Protein 7UK4 (pdb70)

Foldseek 3Di:
DLAAPDDWFWKFFQFKAWQFAPRQTGLVSVVVCLQVVAARKDADDPPAQPQQCVDPVSVVLVVPFQRIAREGDCLQWAQCVQLVHDQVLLLLAHSLLRQLQVQVQRGLLRQLAALQVQAQAAEEEEEEDADQVSLVQLPQPVPPRDPSNVLRRDQQNSFVSNCVSSNHDAHTGYDPLWQCRQQVSVQVQSVCQGVPRGFKYKTKYWFHCRHCPVSSVQRVVPQAADNNAFQQFQAQPFGHFHEHGIMMITMMGGLVVCLVVVTDGLWIWQWKFKDFQPDDPDQQDEHLVVLLVRVSVGSSSSSHQLCQAAEEAEQRRRRLPVNQSRLVSLLVGNVPPHDLVRAHEYAYCCSRGIRHRRRRQRVSVSQVSNCQNVQKDGAHDNHPDGHPSHPCSNSRYDYGHHIDGGPRRVVWHKYKYWIARSSGMIMMIIITHDDQVSNDDPVVLVVLLVVVVVVVVVVCVVPNDQDKAKAKFDGQFLLLSLVQLLQLLVVCVDPQNQVADPLQNRLSRLSYHQYFWMKIFTDRHSVSSSVASNCSNDVHDDPRMDTDGGFADDFAEEEQEEPPQDFQQFPQLVLNVPPQLVVQLVVLQVLLCVVPVDGLSSRNSDRQNGLDVVRDVQSQQSSLSVFQSLLQSLVRVQVVQWFAGQEYEYDQSRVLVNCCSQPFFPSSLSSLLSNQLSVLLSVLLVVDDDFRAKWKKKWQQAPVRVVVVCVVVVFKAWAERQARRMTMIMGGCVSVVVVCVVRVVVPIDMDTDPDRSRWQHDSCVVVLVVQLVSSPPTDTDFTQHWYQYQQVQRDIDHGRDGRDPDSVSSSSSRHHHGYRLSNLLVVVVVRHQAYEYRGSADDSLVSSQNSCVVNPHNPGHRQYQHHPPDNNVVSNVVRLSNCSNNPGTGSSSVVNDDDDSGDPPVSSHRDGDDSDRDIDRRHDDGHD/DLAAPDDWFWKFFQFKAWQFAPRQTGLVSVVVCLQVVAARKDADDPPAQPQQCVDPVSVVLVVPFQRIAREGDCLQWAQCVQLVHDQVLLLLAHSLLRQLQVQVQRGLLRQLAALQVQAQAAEEEEEEDADQVSLVQLPQPVPPRDPSNVLRRDQQNSFVSNCVSSNHDAHTGYDPLWQCRQQVSVQVQSVCQGVPRGFKYKTKYWFHCRHCPVSSVQRVVPQAADNNAFQQFQAQPFGHFHEHGIMMITMMGGLVVCLVVVTDGLWIWQWKFKDFQPDDPDQQDEHLVVLLVRVSVGSSSSSHQLCQAAEEAEQRRRRLPVNQSRLVSLLVGNVPPHDLVRAHEYAYCCSRGIRHRRRRQRVSVSQVSNCQNVQKDGAHDNHPDGHPSHPCSNSRYDYGHHIDGGPRRVVWHKYKYWIARSSGMIMMIIITHDDQVSNDDPVVLVVLLVVVVVVVVVVCVVPNDQDKAKAKFDGQFLLLSLVQLLQLLVVCVDPQNQVADPLQNRLSRLSYHQYFWMKIFTDRHSVSSSVASNCSNDVHDDPRMDTDGGFADDFAEEEQEEPPQDFQQFPQLVLNVPPQLVVQLVVLQVLLCVVPVDGLSSRNSDRQNGLDVVRDVQSQQSSLSVFQSLLQSLVRVQVVQWFAGQEYEYDQSRVLVNCCSQPFFPSSLSSLLSNQLSVLLSVLLVVDDDFRAKWKKKWQQAPVRVVVVCVVVVFKAWAERQARRMTMIMGGCVSVVVVCVVRVVVPIDMDTDPDRSRWQHDSCPVVLVVQLVSSPPTDTDFTQHWYQYQQVQRDIDHGRDGRDPDSVSSSSSRHHHGYRLSNLLVVVVVRHQAYEYRGSADDSLVSSQNSCVVNPHNPGHRQYQHHPPDNNVVSNVVRLSNCSNNPGTGSSSVVNDDDDSGDPPVSSHRDGDDSDRDIDRRHDDGHD

Secondary structure (DSSP, 8-state):
--S-SS----EEEEEEEEEBTTTB-SHHHHHHHHHHT----BPPPTTSSTTTTTSHHHHHHHHHS---BB--S-TTEE-TTTTT--HHHHHTS-HHHHHHHHHHHHHHHHTT--HHHHTTS-EEEEEE----HHHHHHTTSTTT--THHHHHH-HHHHHHHHHHHHT--S-EEEEE-GGGHHHHHHHHHHHHHHTSS-SEEEEEEEE---SSHHHHHHHHH-SSB-TTS---TTBTT---B-BB-EEEEEEEEEHHHHHHHT----EEEEEEEEEE--S-SSTTS--HHHHHHHHHHHHHHHT--GGG--EEE------TTHHHHHHHHHHHHTSTT--TTSPEEEE-THHHH-B-GGGHHHHHHHHHHHHHHHT-BPPP-S--SB-TT--HHHHTEEE--S-B----TTSS-EEEEEEE-TTSEEEEEEEE---GGGG---HHHHHHHHHHHHHHHHHHHHSPPPPPEEEEEEESSHHHHHHHHHHHHHHHHSHHHHTS-HHHHHHHHHTS---SEEEEEEESSHHHHHHHHHHHHTT---TTEEEESS--SS--EEEE--TT---TTTTHHHHHH-HHHHHHHHHHHHHHHHHHSS-HHHHHH-SS--SSTTT-SSHHHHHHHHHHHHHHHHHHHHHHTT---SEEEE-TTTHHHHHHHHTSS-HHHHHHHHHHHHHHHHHHHHH--TTS--EEEEES--HHHHHHHTTS-TT-EEEEEEETTEEEEEE-HHHHHHHHHHHHTTT---EEE------SSGGGTTTHHHHHHHTTT------SSEEE-TTTTT-EE-TT------HHHHHHHHHS-B-HHHHHHHHHHTT--EEEE-SSS--HHHHHHHHHHHTT-SS-EEE----TTS-HHHHHHHHHHHHHHTT-S--GGGGS--S--STT---SS--PPPPP---EE-------/--S-SS----EEEEEEEEEBTTTB-SHHHHHHHHHHT----BPPPTTSSTTTTTSHHHHHHHHHS---BB--S-TTEE-TTTTT--HHHHHTS-HHHHHHHHHHHHHHHHTT--HHHHTTS-EEEEEE----HHHHHHTTSTTT--THHHHHH-HHHHHHHHHHHHT-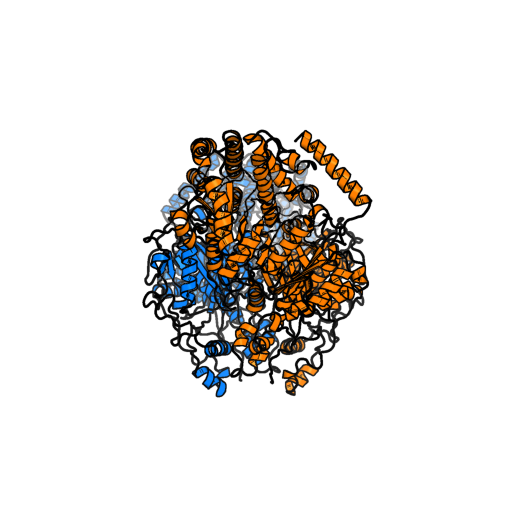-S-EEEEE-GGGHHHHHHHHHHHHHHTSS-SEEEEEEEE---SSHHHHHHHHH-SSB-TTS---TTBTT---B-BB-EEEEEEEEEHHHHHHHT----EEEEEEEEEE--S-SSTTS--HHHHHHHHHHHHHHHT--GGG--EEE------TTHHHHHHHHHHHHTSTT--TTSPEEEE-THHHH-B-GGGHHHHHHHHHHHHHHHT-BPPP-S--SB-TT--HHHHTEEE--S-B----TTSS-EEEEEEE-TTSEEEEEEEE---GGGG---HHHHHHHHHHHHHHHHHHHHSPPPPPEEEEEEESSHHHHHHHHHHHHHHHHSHHHHTS-HHHHHHHHHTS---SEEEEEEESSHHHHHHHHHHHHTT---TTEEEESS--SS--EEEE--TT---TTTTHHHHHH-HHHHHHHHHHHHHHHHHHSS-HHHHHH-SS--SSTTT-SSHHHHHHHHHHHHHHHHHHHHHHTT---SEEEE-TTTHHHHHHHHTSS-HHHHHHHHHHHHHHHHHHHHH--TTS--EEEEES--HHHHHHHTTS-TT-EEEEEEETTEEEEEE-HHHHHHHHHHHHTTT---EEE------SSGGGTTTHHHHHHHTTT------SSEEE-TTTTT-EE-TT------HHHHHHHHHS-B-HHHHHHHHHHTT--EEEE-SSS--HHHHHHHHHHHTT-SS-EEE----TTS-HHHHHHHHHHHHHHTT-S--GGGGS--S--STT---SS--PPPPP---EE-------

B-factor: mean 45.01, std 26.98, range [0.29, 121.16]

InterPro domains:
  IPR001031 Thioesterase [PF00975] (1579-1676)
  IPR001227 Acyl transferase domain superfamily [G3DSA:3.40.366.10] (643-1062)
  IPR009081 Phosphopantetheine binding ACP domain [PF00550] (33-98)
  IPR009081 Phosphopantetheine binding ACP domain [PF00550] (1267-1314)
  IPR009081 Phosphopantetheine binding ACP domain [PS50075] (26-103)
  IPR009081 Phosphopantetheine binding ACP domain [PS50075] (1262-1339)
  IPR014030 Beta-ketoacyl synthase-like, N-terminal domain [PF00109] (122-371)
  IPR014031 Beta-ketoacyl synthase, C-terminal domain [PF02801] (379-496)
  IPR014043 Acyl transferase domain [PF00698] (728-1059)
  IPR014043 Acyl transferase domain [SM00827] (730-1041)
  IPR016035 Acyl transferase/acyl hydrolase/lysophospholipase [SSF52151] (728-1020)
  IPR016036 Malonyl-CoA ACP transacylase, ACP-binding [SSF55048] (867-923)
  IPR016039 Thiolase-like [G3DSA:3.40.47.10] (118-590)
  IPR016039 Thiolase-like [SSF53901] (119-545)
  IPR020806 Polyketide synthase-like, phosphopantetheine-binding domain [SM00823] (32-103)
  IPR020806 Polyketide synthase-like, phosphopantetheine-binding domain [SM00823] (1265-1320)
  IPR020841 Polyketide synthase, beta-ketoacyl synthase domain [PS52004] (121-546)
  IPR020841 Polyketide synthase, beta-ketoacyl synthase domain [SM00825] (124-549)
  IPR029058 Alpha/Beta hydrolase fold [G3DSA:3.40.50.1820] (1565-1827)
  IPR029058 Alpha/Beta hydrolase fold [SSF53474] (1567-1827)

Nearest PDB structures (foldseek):
  8cuy-assembly1_B  TM=1.000E+00  e=0.000E+00  Mycolicibacterium smegmatis MC2 155
  8cv1-assembly1_A  TM=9.997E-01  e=0.000E+00  Mycolicibacterium smegmatis MC2 155
  8cuz-assembly1_A  TM=9.982E-01  e=0.000E+00  Mycolicibacterium smegmatis MC2 155
  9f48-assembly1_A  TM=9.768E-01  e=0.000E+00  Mycobacterium tuberculosis H37Rv
  9f48-assembly1_B  TM=9.765E-01  e=0.000E+00  Mycobacterium tuberculosis H37Rv

Radius of gyration: 45.16 Å; Cα contacts (8 Å, |Δi|>4): 4251; chains: 2; bounding box: 158×82×85 Å

Organism: Mycolicibacterium smegmatis (strain ATCC 700084 / mc(2)155) (NCBI:txid246196)

Sequence (1856 aa):
DWSRTRDVEDIAIVGVATRFPGDLNTPDEMWEALLEGKDCVTDLPEDRWTEFLDEPRIAERVKKARTRGGYLTDIKGFDSEFFALSKMEADNIDPQQRMALELTWEALEHARIPASSLRGESVGVYIGSSTNDYSFLAMSDPSIAHPYAITGTASSIIANRVSYFYDFRGPSVAVDTACSSSLVATHQGVQALRAGEADVAIVGGVNALVTPLVTVGFDEVGGVLAPDGRIKSFSSDADGYARSEGGGMLVLKRISDARRDGDQILAVIAGSAVNHDGRSNGLLAPNPDAQAEVLRKAYKDAGINPRDVDYIEAHGTGTILGDPIEADALGRIVGKGRPADKPALLGAVKSNLGHLESAAGAASLAKMTLALANDKLPPSINYAGPNPYIDFEKERLKVNDTVSDWPRYSGKAIAGVSGFGFGGANAHVVMREVLAGDLVETEAAQRLLEQAREELEAKEAEEPTKQLVPLAVSAFLTSRKRQAAAELADWIDSPEGRASSLESIGRSLSRRNHGRSRAVVLAHDHDEAIKGLRALAEGKQHPSVLSADGPVTNGPVWVLAGFGAQHRKMGKSLYLRNEVFAEWINKVDALIQDERGYSILELILDDNVDYTDATCEYPIEVVQLVIFAIQIALGELLRHHGAKPAAVVGQSLGEAAASYFAGGLSLADATRTICSRSHLMGEGEAMLFGEYIRLMALVEYSADEIKTVFSDYPDLEVCVYAAPTQTVIGGPPDQVDAIIARAESEGKFARKFQTKGASHTQQMDPLLGELAAELQGIEPKPLTTGYFSTVHEGTFIRPGSAPIHDVDYWKKGLRHSVYFTQGIRNAVDNGHTTFLELAPNPVALMQVGLTTASAGLHDAQLIATLARKQDEVESMISAMAQLYVHGHDLDFRTLFPRRSKGLAGALDFANIPPTRFKRKEHWLPAHFDWSRTRDVEDIAIVGVATRFPGDLNTPDEMWEALLEGKDCVTDLPEDRWTEFLDEPRIAERVKKARTRGGYLTDIKGFDSEFFALSKMEADNIDPQQRMALELTWEALEHARIPASSLRGESVGVYIGSSTNDYSFLAMSDPSIAHPYAITGTASSIIANRVSYFYDFRGPSVAVDTACSSSLVATHQGVQALRAGEADVAIVGGVNALVTPLVTVGFDEVGGVLAPDGRIKSFSSDADGYARSEGGGMLVLKRISDARRDGDQILAVIAGSAVNHDGRSNGLLAPNPDAQAEVLRKAYKDAGINPRDVDYIEAHGTGTILGDPIEADALGRIVGKGRPADKPALLGAVKSNLGHLESAAGAASLAKMTLALANDKLPPSINYAGPNPYIDFEKERLKVNDTVSDWPRYSGKAIAGVSGFGFGGANAHVVMREVLAGDLVETEAAQRLLEQAREELEAKEAEEPTKQLVPLAVSAFLTSRKRQAAAELADWIDSPEGRASSLESIGRSLSRRNHGRSRAVVLAHDHDEAIKGLRALAEGKQHPSVLSADGPVTNGPVWVLAGFGAQHRKMGKSLYLRNEVFAEWINKVDALIQDERGYSILELILDDNVDYTDATCEYPIEVVQLVIFAIQIALGELLRHHGAKPAAVVGQSLGEAAASYFAGGLSLADATRTICSRSHLMGEGEAMLFGEYIRLMALVEYSADEIKTVFSDYPDLEVCVYAAPTQTVIGGPPDQVDAIIARAESEGKFARKFQTKGASHTQQMDPLLGELAAELQGIEPKPLTTGYFSTVHEGTFIRPGSAPIHDVDYWKKGLRHSVYFTQGIRNAVDNGHTTFLELAPNPVALMQVGLTTASAGLHDAQLIATLARKQDEVESMISAMAQLYVHGHDLDFRTLFPRRSKGLAGALDFANIPPTRFKRKEHWLPAHF

Structure (mmCIF, N/CA/C/O backbone):
data_7UK4
#
_entry.id   7UK4
#
_cell.length_a   1.00
_cell.length_b   1.00
_cell.length_c   1.00
_cell.angle_alpha   90.00
_cell.angle_beta   90.00
_cell.angle_gamma   90.00
#
_symmetry.space_group_name_H-M   'P 1'
#
loop_
_entity.id
_entity.type
_entity.pdbx_description
1 polymer 'Polyketide synthase PKS13'
2 non-polymer 'UNKNOWN LIGAND'
3 water water
#
loop_
_atom_site.group_PDB
_atom_site.id
_atom_site.type_symbol
_atom_site.label_atom_id
_atom_site.label_alt_id
_atom_site.label_comp_id
_atom_site.label_asym_id
_atom_site.label_entity_id
_atom_site.label_seq_id
_atom_site.pdbx_PDB_ins_code
_atom_site.Cartn_x
_atom_site.Cartn_y
_atom_site.Cartn_z
_atom_site.occupancy
_atom_site.B_iso_or_equiv
_atom_site.auth_seq_id
_atom_site.auth_comp_id
_atom_site.auth_asym_id
_atom_site.auth_atom_id
_atom_site.pdbx_PDB_model_num
ATOM 1 N N . ASP A 1 114 ? 168.640 178.203 134.756 1.00 40.24 89 ASP A N 1
ATOM 2 C CA . ASP A 1 114 ? 169.350 178.742 135.909 1.00 41.25 89 ASP A CA 1
ATOM 3 C C . ASP A 1 114 ? 168.739 178.239 137.215 1.00 37.14 89 ASP A C 1
ATOM 4 O O . ASP A 1 114 ? 169.354 177.459 137.935 1.00 44.46 89 ASP A O 1
ATOM 9 N N . TRP A 1 115 ? 167.523 178.689 137.517 1.00 33.84 90 TRP A N 1
ATOM 10 C CA . TRP A 1 115 ? 166.813 178.268 138.718 1.00 30.37 90 TRP A CA 1
ATOM 11 C C . TRP A 1 115 ? 165.610 177.387 138.406 1.00 32.17 90 TRP A C 1
ATOM 12 O O . TRP A 1 115 ? 164.748 177.209 139.263 1.00 39.85 90 TRP A O 1
ATOM 23 N N . SER A 1 116 ? 165.529 176.835 137.204 1.00 38.81 91 SER A N 1
ATOM 24 C CA . SER A 1 116 ? 164.416 175.965 136.860 1.00 35.07 91 SER A CA 1
ATOM 25 C C . SER A 1 116 ? 164.593 174.591 137.490 1.00 35.27 91 SER A C 1
ATOM 26 O O . SER A 1 116 ? 165.708 174.155 137.775 1.00 42.55 91 SER A O 1
ATOM 29 N N . ARG A 1 117 ? 163.471 173.912 137.712 1.00 35.11 92 ARG A N 1
ATOM 30 C CA . ARG A 1 117 ? 163.507 172.584 138.307 1.00 33.29 92 ARG A CA 1
ATOM 31 C C . ARG A 1 117 ? 164.240 171.607 137.401 1.00 40.41 92 ARG A C 1
ATOM 32 O O . ARG A 1 117 ? 164.027 171.579 136.188 1.00 44.47 92 ARG A O 1
ATOM 40 N N . THR A 1 118 ? 165.110 170.801 138.000 1.00 44.96 93 THR A N 1
ATOM 41 C CA . THR A 1 118 ? 165.752 169.719 137.271 1.00 47.08 93 THR A CA 1
ATOM 42 C C . THR A 1 118 ? 164.923 168.445 137.284 1.00 49.17 93 THR A C 1
ATOM 43 O O . THR A 1 118 ? 164.971 167.674 136.321 1.00 52.40 93 THR A O 1
ATOM 47 N N . ARG A 1 119 ? 164.165 168.209 138.348 1.00 49.94 94 ARG A N 1
ATOM 48 C CA . ARG A 1 119 ? 163.268 167.069 138.445 1.00 51.75 94 ARG A CA 1
ATOM 49 C C . ARG A 1 119 ? 161.857 167.490 138.059 1.00 50.37 94 ARG A C 1
ATOM 50 O O . ARG A 1 119 ? 161.486 168.658 138.184 1.00 52.99 94 ARG A O 1
ATOM 58 N N . ASP A 1 120 ? 161.073 166.528 137.589 1.00 51.30 95 ASP A N 1
ATOM 59 C CA . ASP A 1 120 ? 159.691 166.770 137.179 1.00 51.13 95 ASP A CA 1
ATOM 60 C C . ASP A 1 120 ? 158.768 166.374 138.327 1.00 49.59 95 ASP A C 1
ATOM 61 O O . ASP A 1 120 ? 158.514 165.190 138.552 1.00 51.24 95 ASP A O 1
ATOM 66 N N . VAL A 1 121 ? 158.268 167.370 139.058 1.00 43.00 96 VAL A N 1
ATOM 67 C CA . VAL A 1 121 ? 157.406 167.150 140.212 1.00 39.42 96 VAL A CA 1
ATOM 68 C C . VAL A 1 121 ? 156.239 168.124 140.149 1.00 37.08 96 VAL A C 1
ATOM 69 O O . VAL A 1 121 ? 156.241 169.087 139.385 1.00 41.62 96 VAL A O 1
ATOM 73 N N . GLU A 1 122 ? 155.238 167.864 140.976 1.00 34.06 97 GLU A N 1
ATOM 74 C CA . GLU A 1 122 ? 154.051 168.697 141.057 1.00 26.65 97 GLU A CA 1
ATOM 75 C C . GLU A 1 122 ? 154.160 169.688 142.208 1.00 26.56 97 GLU A C 1
ATOM 76 O O . GLU A 1 122 ? 154.821 169.429 143.213 1.00 30.87 97 GLU A O 1
ATOM 82 N N . ASP A 1 123 ? 153.502 170.830 142.048 1.00 21.79 98 ASP A N 1
ATOM 83 C CA . ASP A 1 123 ? 153.284 171.721 143.173 1.00 24.61 98 ASP A CA 1
ATOM 84 C C . ASP A 1 123 ? 152.293 171.091 144.152 1.00 19.85 98 ASP A C 1
ATOM 85 O O . ASP A 1 123 ? 151.472 170.250 143.786 1.00 24.39 98 ASP A O 1
ATOM 90 N N . ILE A 1 124 ? 152.374 171.510 145.409 1.00 14.72 99 ILE A N 1
ATOM 91 C CA . ILE A 1 124 ? 151.533 170.977 146.475 1.00 18.30 99 ILE A CA 1
ATOM 92 C C . ILE A 1 124 ? 150.593 172.070 146.960 1.00 12.75 99 ILE A C 1
ATOM 93 O O . ILE A 1 124 ? 151.029 173.187 147.252 1.00 25.26 99 ILE A O 1
ATOM 98 N N . ALA A 1 125 ? 149.309 171.745 147.048 1.00 19.48 100 ALA A N 1
ATOM 99 C CA . ALA A 1 125 ? 148.298 172.679 147.523 1.00 17.45 100 ALA A CA 1
ATOM 100 C C . ALA A 1 125 ? 148.044 172.497 149.015 1.00 13.41 100 ALA A C 1
ATOM 101 O O . ALA A 1 125 ? 147.991 171.374 149.516 1.00 21.14 100 ALA A O 1
ATOM 103 N N . ILE A 1 126 ? 147.883 173.610 149.717 1.00 14.40 101 ILE A N 1
ATOM 104 C CA . ILE A 1 126 ? 147.433 173.617 151.103 1.00 17.92 101 ILE A CA 1
ATOM 105 C C . ILE A 1 126 ? 145.933 173.871 151.087 1.00 8.57 101 ILE A C 1
ATOM 106 O O . ILE A 1 126 ? 145.481 174.920 150.621 1.00 15.44 101 ILE A O 1
ATOM 111 N N . VAL A 1 127 ? 145.155 172.916 151.581 1.00 12.82 102 VAL A N 1
ATOM 112 C CA . VAL A 1 127 ? 143.704 173.008 151.506 1.00 16.30 102 VAL A CA 1
ATOM 113 C C . VAL A 1 127 ? 143.036 173.243 152.855 1.00 10.47 102 VAL A C 1
ATOM 114 O O . VAL A 1 127 ? 141.862 173.634 152.876 1.00 29.78 102 VAL A O 1
ATOM 118 N N . GLY A 1 128 ? 143.728 173.037 153.968 1.00 13.37 103 GLY A N 1
ATOM 119 C CA . GLY A 1 128 ? 143.136 173.266 155.272 1.00 16.72 103 GLY A CA 1
ATOM 120 C C . GLY A 1 128 ? 144.186 173.554 156.318 1.00 15.35 103 GLY A C 1
ATOM 121 O O . GLY A 1 128 ? 145.326 173.094 156.217 1.00 29.07 103 GLY A O 1
ATOM 122 N N . VAL A 1 129 ? 143.794 174.320 157.336 1.00 14.67 104 VAL A N 1
ATOM 123 C CA . VAL A 1 129 ? 144.669 174.731 158.432 1.00 15.14 104 VAL A CA 1
ATOM 124 C C . VAL A 1 129 ? 143.905 174.617 159.746 1.00 13.86 104 VAL A C 1
ATOM 125 O O . VAL A 1 129 ? 142.722 174.956 159.814 1.00 26.52 104 VAL A O 1
ATOM 129 N N . ALA A 1 130 ? 144.584 174.151 160.792 1.00 12.16 105 ALA A N 1
ATOM 130 C CA . ALA A 1 130 ? 144.066 174.173 162.154 1.00 7.48 105 ALA A CA 1
ATOM 131 C C . ALA A 1 130 ? 145.143 174.684 163.101 1.00 10.56 105 ALA A C 1
ATOM 132 O O . ALA A 1 130 ? 146.332 174.464 162.880 1.00 20.96 105 ALA A O 1
ATOM 134 N N . THR A 1 131 ? 144.719 175.391 164.148 1.00 17.77 106 THR A N 1
ATOM 135 C CA . THR A 1 131 ? 145.634 176.066 165.058 1.00 12.41 106 THR A CA 1
ATOM 136 C C . THR A 1 131 ? 145.174 175.910 166.501 1.00 14.62 106 THR A C 1
ATOM 137 O O . THR A 1 131 ? 143.980 175.912 166.797 1.00 25.01 106 THR A O 1
ATOM 141 N N . ARG A 1 132 ? 146.148 175.802 167.402 1.00 21.39 107 ARG A N 1
ATOM 142 C CA . ARG A 1 132 ? 145.925 175.871 168.849 1.00 12.44 107 ARG A CA 1
ATOM 143 C C . ARG A 1 132 ? 147.134 176.608 169.422 1.00 14.92 107 ARG A C 1
ATOM 144 O O . ARG A 1 132 ? 148.152 175.998 169.734 1.00 22.51 107 ARG A O 1
ATOM 152 N N . PHE A 1 133 ? 147.022 177.917 169.544 1.00 18.24 108 PHE A N 1
ATOM 153 C CA . PHE A 1 133 ? 148.158 178.762 169.868 1.00 16.87 108 PHE A CA 1
ATOM 154 C C . PHE A 1 133 ? 147.849 179.641 171.067 1.00 21.05 108 PHE A C 1
ATOM 155 O O . PHE A 1 133 ? 146.682 179.887 171.384 1.00 25.99 108 PHE A O 1
ATOM 163 N N . PRO A 1 134 ? 148.880 180.118 171.766 1.00 22.14 109 PRO A N 1
ATOM 164 C CA . PRO A 1 134 ? 148.662 181.023 172.900 1.00 24.67 109 PRO A CA 1
ATOM 165 C C . PRO A 1 134 ? 147.891 182.269 172.496 1.00 18.76 109 PRO A C 1
ATOM 166 O O . PRO A 1 134 ? 147.878 182.683 171.338 1.00 25.73 109 PRO A O 1
ATOM 170 N N . GLY A 1 135 ? 147.259 182.883 173.485 1.00 22.88 110 GLY A N 1
ATOM 171 C CA . GLY A 1 135 ? 146.331 183.954 173.207 1.00 25.56 110 GLY A CA 1
ATOM 172 C C . GLY A 1 135 ? 144.976 183.477 172.753 1.00 27.76 110 GLY A C 1
ATOM 173 O O . GLY A 1 135 ? 144.232 184.250 172.147 1.00 32.41 110 GLY A O 1
ATOM 174 N N . ASP A 1 136 ? 144.655 182.204 172.991 1.00 26.33 111 ASP A N 1
ATOM 175 C CA . ASP A 1 136 ? 143.348 181.628 172.675 1.00 30.70 111 ASP A CA 1
ATOM 176 C C . ASP A 1 136 ? 143.055 181.664 171.179 1.00 19.73 111 ASP A C 1
ATOM 177 O O . ASP A 1 136 ? 141.939 181.949 170.754 1.00 32.91 111 ASP A O 1
ATOM 182 N N . LEU A 1 137 ? 144.067 181.382 170.372 1.00 27.54 112 LEU A N 1
ATOM 183 C CA . LEU A 1 137 ? 143.909 181.348 168.923 1.00 25.87 112 LEU A CA 1
ATOM 184 C C . LEU A 1 137 ? 143.586 179.911 168.530 1.00 15.73 112 LEU A C 1
ATOM 185 O O . LEU A 1 137 ? 144.477 179.072 168.403 1.00 28.56 112 LEU A O 1
ATOM 190 N N . ASN A 1 138 ? 142.299 179.625 168.355 1.00 20.27 113 ASN A N 1
ATOM 191 C CA . ASN A 1 138 ? 141.829 178.266 168.153 1.00 24.53 113 ASN A CA 1
ATOM 192 C C . ASN A 1 138 ? 141.269 178.013 166.762 1.00 15.33 113 ASN A C 1
ATOM 193 O O . ASN A 1 138 ? 140.958 176.866 166.445 1.00 31.80 113 ASN A O 1
ATOM 198 N N . THR A 1 139 ? 141.139 179.033 165.931 1.00 17.04 114 THR A N 1
ATOM 199 C CA . THR A 1 139 ? 140.733 178.896 164.542 1.00 25.80 114 THR A CA 1
ATOM 200 C C . THR A 1 139 ? 141.639 179.758 163.680 1.00 19.07 114 THR A C 1
ATOM 201 O O . THR A 1 139 ? 142.232 180.724 164.167 1.00 24.54 114 THR A O 1
ATOM 205 N N . PRO A 1 140 ? 141.764 179.436 162.389 1.00 27.76 115 PRO A N 1
ATOM 206 C CA . PRO A 1 140 ? 142.556 180.299 161.496 1.00 20.97 115 PRO A CA 1
ATOM 207 C C . PRO A 1 140 ? 142.081 181.742 161.459 1.00 16.23 115 PRO A C 1
ATOM 208 O O . PRO A 1 140 ? 142.910 182.651 161.373 1.00 28.51 115 PRO A O 1
ATOM 212 N N . ASP A 1 141 ? 140.772 181.982 161.532 1.00 21.79 116 ASP A N 1
ATOM 213 C CA . ASP A 1 141 ? 140.266 183.353 161.518 1.00 30.66 116 ASP A CA 1
ATOM 214 C C . ASP A 1 141 ? 140.665 184.121 162.777 1.00 24.03 116 ASP A C 1
ATOM 215 O O . ASP A 1 141 ? 141.044 185.296 162.698 1.00 30.09 116 ASP A O 1
ATOM 220 N N . GLU A 1 142 ? 140.587 183.478 163.943 1.00 21.35 117 GLU A N 1
ATOM 221 C CA . GLU A 1 142 ? 141.028 184.122 165.177 1.00 25.01 117 GLU A CA 1
ATOM 222 C C . GLU A 1 142 ? 142.508 184.479 165.109 1.00 23.19 117 GLU A C 1
ATOM 223 O O . GLU A 1 142 ? 142.905 185.593 165.469 1.00 30.30 117 GLU A O 1
ATOM 229 N N . MET A 1 143 ? 143.332 183.548 164.625 1.00 24.71 118 MET A N 1
ATOM 230 C CA . MET A 1 143 ? 144.758 183.812 164.478 1.00 30.34 118 MET A CA 1
ATOM 231 C C . MET A 1 143 ? 145.002 184.969 163.523 1.00 19.22 118 MET A C 1
ATOM 232 O O . MET A 1 143 ? 145.860 185.818 163.778 1.00 22.71 118 MET A O 1
ATOM 237 N N . TRP A 1 144 ? 144.261 185.012 162.415 1.00 15.31 119 TRP A N 1
ATOM 238 C CA . TRP A 1 144 ? 144.454 186.076 161.441 1.00 21.19 119 TRP A CA 1
ATOM 239 C C . TRP A 1 144 ? 144.117 187.436 162.034 1.00 20.20 119 TRP A C 1
ATOM 240 O O . TRP A 1 144 ? 144.855 188.406 161.829 1.00 28.90 119 TRP A O 1
ATOM 251 N N . GLU A 1 145 ? 143.014 187.524 162.782 1.00 24.02 120 GLU A N 1
ATOM 252 C CA . GLU A 1 145 ? 142.670 188.786 163.432 1.00 21.85 120 GLU A CA 1
ATOM 253 C C . GLU A 1 145 ? 143.741 189.204 164.430 1.00 24.87 120 GLU A C 1
ATOM 254 O O . GLU A 1 145 ? 144.131 190.379 164.479 1.00 25.59 120 GLU A O 1
ATOM 260 N N . ALA A 1 146 ? 144.240 188.255 165.227 1.00 14.73 121 ALA A N 1
ATOM 261 C CA . ALA A 1 146 ? 145.293 188.582 166.182 1.00 21.65 121 ALA A CA 1
ATOM 262 C C . ALA A 1 146 ? 146.543 189.090 165.473 1.00 21.17 121 ALA A C 1
ATOM 263 O O . ALA A 1 146 ? 147.154 190.069 165.907 1.00 23.85 121 ALA A O 1
ATOM 265 N N . LEU A 1 147 ? 146.927 188.445 164.371 1.00 16.01 122 LEU A N 1
ATOM 266 C CA . LEU A 1 147 ? 148.110 188.870 163.631 1.00 19.17 122 LEU A CA 1
ATOM 267 C C . LEU A 1 147 ? 147.927 190.260 163.045 1.00 18.07 122 LEU A C 1
ATOM 268 O O . LEU A 1 147 ? 148.852 191.073 163.073 1.00 26.69 122 LEU A O 1
ATOM 273 N N . LEU A 1 148 ? 146.746 190.554 162.506 1.00 21.90 123 LEU A N 1
ATOM 274 C CA . LEU A 1 148 ? 146.515 191.894 161.980 1.00 27.67 123 LEU A CA 1
ATOM 275 C C . LEU A 1 148 ? 146.567 192.940 163.084 1.00 19.01 123 LEU A C 1
ATOM 276 O O . LEU A 1 148 ? 147.008 194.064 162.843 1.00 33.99 123 LEU A O 1
ATOM 281 N N . GLU A 1 149 ? 146.140 192.594 164.297 1.00 25.13 124 GLU A N 1
ATOM 282 C CA . GLU A 1 149 ? 146.191 193.545 165.403 1.00 27.21 124 GLU A CA 1
ATOM 283 C C . GLU A 1 149 ? 147.552 193.613 166.093 1.00 28.16 124 GLU A C 1
ATOM 284 O O . GLU A 1 149 ? 147.743 194.473 166.955 1.00 33.15 124 GLU A O 1
ATOM 290 N N . GLY A 1 150 ? 148.498 192.754 165.737 1.00 25.26 125 GLY A N 1
ATOM 291 C CA . GLY A 1 150 ? 149.778 192.730 166.423 1.00 27.72 125 GLY A CA 1
ATOM 292 C C . GLY A 1 150 ? 149.690 192.283 167.866 1.00 26.28 125 GLY A C 1
ATOM 293 O O . GLY A 1 150 ? 150.312 192.896 168.736 1.00 32.11 125 GLY A O 1
ATOM 294 N N . LYS A 1 151 ? 148.935 191.225 168.138 1.00 28.83 126 LYS A N 1
ATOM 295 C CA . LYS A 1 151 ? 148.677 190.797 169.505 1.00 26.87 126 LYS A CA 1
ATOM 296 C C . LYS A 1 151 ? 149.898 190.116 170.118 1.00 27.28 126 LYS A C 1
ATOM 297 O O . LYS A 1 151 ? 150.521 189.253 169.497 1.00 25.76 126 LYS A O 1
ATOM 303 N N . ASP A 1 152 ? 150.223 190.493 171.349 1.00 25.67 127 ASP A N 1
ATOM 304 C CA . ASP A 1 152 ? 151.274 189.847 172.126 1.00 23.68 127 ASP A CA 1
ATOM 305 C C . ASP A 1 152 ? 150.639 188.786 173.021 1.00 29.33 127 ASP A C 1
ATOM 306 O O . ASP A 1 152 ? 149.846 189.111 173.908 1.00 32.41 127 ASP A O 1
ATOM 311 N N . CYS A 1 153 ? 150.992 187.524 172.799 1.00 27.03 128 CYS A N 1
ATOM 312 C CA . CYS A 1 153 ? 150.331 186.408 173.462 1.00 24.26 128 CYS A CA 1
ATOM 313 C C . CYS A 1 153 ? 151.135 185.812 174.615 1.00 27.87 128 CYS A C 1
ATOM 314 O O . CYS A 1 153 ? 150.712 184.808 175.189 1.00 38.22 128 CYS A O 1
ATOM 317 N N . VAL A 1 154 ? 152.265 186.399 174.979 1.00 27.31 129 VAL A N 1
ATOM 318 C CA . VAL A 1 154 ? 153.049 185.894 176.101 1.00 22.16 129 VAL A CA 1
ATOM 319 C C . VAL A 1 154 ? 152.471 186.447 177.397 1.00 21.90 129 VAL A C 1
ATOM 320 O O . VAL A 1 154 ? 152.153 187.635 177.490 1.00 33.09 129 VAL A O 1
ATOM 324 N N . THR A 1 155 ? 152.317 185.578 178.396 1.00 23.26 130 THR A N 1
ATOM 325 C CA . THR A 1 155 ? 151.731 185.939 179.681 1.00 25.77 130 THR A CA 1
ATOM 326 C C . THR A 1 155 ? 152.564 185.344 180.810 1.00 29.42 130 THR A C 1
ATOM 327 O O . THR A 1 155 ? 153.546 184.636 180.580 1.00 32.85 130 THR A O 1
ATOM 331 N N . ASP A 1 156 ? 152.151 185.633 182.042 1.00 32.54 131 ASP A N 1
ATOM 332 C CA . ASP A 1 156 ? 152.719 184.996 183.221 1.00 33.42 131 ASP A CA 1
ATOM 333 C C . ASP A 1 156 ? 152.287 183.536 183.311 1.00 28.99 131 ASP A C 1
ATOM 334 O O . ASP A 1 156 ? 151.286 183.117 182.729 1.00 35.55 131 ASP A O 1
ATOM 339 N N . LEU A 1 157 ? 153.054 182.765 184.064 1.00 30.34 132 LEU A N 1
ATOM 340 C CA . LEU A 1 157 ? 152.691 181.383 184.329 1.00 31.29 132 LEU A CA 1
ATOM 341 C C . LEU A 1 157 ? 151.332 181.335 185.022 1.00 29.70 132 LEU A C 1
ATOM 342 O O . LEU A 1 157 ? 151.139 182.006 186.043 1.00 35.45 132 LEU A O 1
ATOM 347 N N . PRO A 1 158 ? 150.366 180.590 184.491 1.00 35.82 133 PRO A N 1
ATOM 348 C CA . PRO A 1 158 ? 149.042 180.543 185.119 1.00 32.25 133 PRO A CA 1
ATOM 349 C C . PRO A 1 158 ? 149.109 179.924 186.506 1.00 37.81 133 PRO A C 1
ATOM 350 O O . PRO A 1 158 ? 149.974 179.100 186.806 1.00 39.42 133 PRO A O 1
ATOM 354 N N . GLU A 1 159 ? 148.174 180.340 187.360 1.00 47.04 134 GLU A N 1
ATOM 355 C CA . GLU A 1 159 ? 148.205 179.928 188.760 1.00 44.01 134 GLU A CA 1
ATOM 356 C C . GLU A 1 159 ? 148.050 178.421 188.909 1.00 43.26 134 GLU A C 1
ATOM 357 O O . GLU A 1 159 ? 148.697 177.808 189.765 1.00 45.29 134 GLU A O 1
ATOM 363 N N . ASP A 1 160 ? 147.211 177.802 188.083 1.00 40.87 135 ASP A N 1
ATOM 364 C CA . ASP A 1 160 ? 146.895 176.389 188.222 1.00 39.18 135 ASP A CA 1
ATOM 365 C C . ASP A 1 160 ? 147.801 175.483 187.393 1.00 40.23 135 ASP A C 1
ATOM 366 O O . ASP A 1 160 ? 147.416 174.350 187.096 1.00 44.67 135 ASP A O 1
ATOM 371 N N . ARG A 1 161 ? 148.985 175.945 187.017 1.00 37.06 136 ARG A N 1
ATOM 372 C CA . ARG A 1 161 ? 149.922 175.143 186.247 1.00 31.97 136 ARG A CA 1
ATOM 373 C C . ARG A 1 161 ? 151.148 174.817 187.092 1.00 33.29 136 ARG A C 1
ATOM 374 O O . ARG A 1 161 ? 151.575 175.616 187.926 1.00 34.67 136 ARG A O 1
ATOM 382 N N . TRP A 1 162 ? 151.697 173.620 186.881 1.00 33.28 137 TRP A N 1
ATOM 383 C CA . TRP A 1 162 ? 152.893 173.130 187.560 1.00 32.75 137 TRP A CA 1
ATOM 384 C C . TRP A 1 162 ? 152.694 172.930 189.059 1.00 38.69 137 TRP A C 1
ATOM 385 O O . TRP A 1 162 ? 153.671 172.871 189.807 1.00 41.78 137 TRP A O 1
ATOM 396 N N . THR A 1 163 ? 151.451 172.809 189.521 1.00 39.30 138 THR A N 1
ATOM 397 C CA . THR A 1 163 ? 151.191 172.721 190.953 1.00 42.37 138 THR A CA 1
ATOM 398 C C . THR A 1 163 ? 151.721 171.434 191.574 1.00 45.01 138 THR A C 1
ATOM 399 O O . THR A 1 163 ? 151.949 171.398 192.785 1.00 48.27 138 THR A O 1
ATOM 403 N N . GLU A 1 164 ? 151.943 170.388 190.780 1.00 45.11 139 GLU A N 1
ATOM 404 C CA . GLU A 1 164 ? 152.515 169.153 191.295 1.00 44.40 139 GLU A CA 1
ATOM 405 C C . GLU A 1 164 ? 153.945 169.323 191.788 1.00 48.11 139 GLU A C 1
ATOM 406 O O . GLU A 1 164 ? 154.454 168.428 192.467 1.00 48.17 139 GLU A O 1
ATOM 412 N N . PHE A 1 165 ? 154.604 170.431 191.453 1.00 48.88 140 PHE A N 1
ATOM 413 C CA . PHE A 1 165 ? 155.978 170.672 191.853 1.00 46.48 140 PHE A CA 1
ATOM 414 C C . PHE A 1 165 ? 156.131 171.791 192.867 1.00 49.24 140 PHE A C 1
ATOM 415 O O . PHE A 1 165 ? 157.160 171.848 193.545 1.00 54.52 140 PHE A O 1
ATOM 423 N N . LEU A 1 166 ? 155.147 172.668 192.993 1.00 52.74 141 LEU A N 1
ATOM 424 C CA . LEU A 1 166 ? 155.287 173.877 193.787 1.00 53.13 141 LEU A CA 1
ATOM 425 C C . LEU A 1 166 ? 154.937 173.671 195.251 1.00 54.06 141 LEU A C 1
ATOM 426 O O . LEU A 1 166 ? 154.958 174.637 196.019 1.00 58.33 141 LEU A O 1
ATOM 431 N N . ASP A 1 167 ? 154.623 172.445 195.658 1.00 61.39 142 ASP A N 1
ATOM 432 C CA . ASP A 1 167 ? 154.430 172.130 197.065 1.00 61.59 142 ASP A CA 1
ATOM 433 C C . ASP A 1 167 ? 155.712 171.675 197.747 1.00 60.59 142 ASP A C 1
ATOM 434 O O . ASP A 1 167 ? 155.716 171.497 198.969 1.00 64.61 142 ASP A O 1
ATOM 439 N N . GLU A 1 168 ? 156.790 171.486 196.992 1.00 57.99 143 GLU A N 1
ATOM 440 C CA . GLU A 1 168 ? 158.093 171.177 197.554 1.00 61.09 143 GLU A CA 1
ATOM 441 C C . GLU A 1 168 ? 158.919 172.453 197.575 1.00 63.33 143 GLU A C 1
ATOM 442 O O . GLU A 1 168 ? 159.187 173.020 196.505 1.00 61.36 143 GLU A O 1
ATOM 448 N N . PRO A 1 169 ? 159.308 172.957 198.750 1.00 63.62 144 PRO A N 1
ATOM 449 C CA . PRO A 1 169 ? 159.925 174.293 198.814 1.00 61.78 144 PRO A CA 1
ATOM 450 C C . PRO A 1 169 ? 161.179 174.460 197.974 1.00 60.45 144 PRO A C 1
ATOM 451 O O . PRO A 1 169 ? 161.399 175.554 197.444 1.00 62.23 144 PRO A O 1
ATOM 455 N N . ARG A 1 170 ? 162.012 173.429 197.838 1.00 59.18 145 ARG A N 1
ATOM 456 C CA . ARG A 1 170 ? 163.225 173.569 197.037 1.00 60.09 145 ARG A CA 1
ATOM 457 C C . ARG A 1 170 ? 162.886 173.857 195.580 1.00 61.73 145 ARG A C 1
ATOM 458 O O . ARG A 1 170 ? 163.373 174.835 194.993 1.00 59.38 145 ARG A O 1
ATOM 466 N N . ILE A 1 171 ? 162.035 173.017 194.987 1.00 57.37 146 ILE A N 1
ATOM 467 C CA . ILE A 1 171 ? 161.596 173.240 193.615 1.00 52.91 146 ILE A CA 1
ATOM 468 C C . ILE A 1 171 ? 160.868 174.568 193.508 1.00 52.62 146 ILE A C 1
ATOM 469 O O . ILE A 1 171 ? 161.033 175.300 192.531 1.00 55.43 146 ILE A O 1
ATOM 474 N N . ALA A 1 172 ? 160.055 174.901 194.509 1.00 53.42 147 ALA A N 1
ATOM 475 C CA . ALA A 1 172 ? 159.272 176.128 194.445 1.00 51.96 147 ALA A CA 1
ATOM 476 C C . ALA A 1 172 ? 160.174 177.352 194.384 1.00 53.22 147 ALA A C 1
ATOM 477 O O . ALA A 1 172 ? 159.945 178.268 193.588 1.00 52.71 147 ALA A O 1
ATOM 479 N N . GLU A 1 173 ? 161.205 177.390 195.228 1.00 53.92 148 GLU A N 1
ATOM 480 C CA . GLU A 1 173 ? 162.125 178.519 195.200 1.00 53.22 148 GLU A CA 1
ATOM 481 C C . GLU A 1 173 ? 162.923 178.540 193.905 1.00 50.35 148 GLU A C 1
ATOM 482 O O . GLU A 1 173 ? 163.195 179.614 193.361 1.00 51.99 148 GLU A O 1
ATOM 488 N N . ARG A 1 174 ? 163.310 177.369 193.393 1.00 45.22 149 ARG A N 1
ATOM 489 C CA . ARG A 1 174 ? 164.037 177.339 192.130 1.00 45.65 149 ARG A CA 1
ATOM 490 C C . ARG A 1 174 ? 163.176 177.874 190.989 1.00 48.65 149 ARG A C 1
ATOM 491 O O . ARG A 1 174 ? 163.664 178.608 190.123 1.00 46.34 149 ARG A O 1
ATOM 499 N N . VAL A 1 175 ? 161.887 177.537 190.991 1.00 42.41 150 VAL A N 1
ATOM 500 C CA . VAL A 1 175 ? 160.976 177.968 189.937 1.00 40.31 150 VAL A CA 1
ATOM 501 C C . VAL A 1 175 ? 160.694 179.461 190.038 1.00 44.06 150 VAL A C 1
ATOM 502 O O . VAL A 1 175 ? 160.635 180.163 189.024 1.00 45.91 150 VAL A O 1
ATOM 506 N N . LYS A 1 176 ? 160.513 179.972 191.257 1.00 45.12 151 LYS A N 1
ATOM 507 C CA . LYS A 1 176 ? 160.287 181.402 191.426 1.00 44.21 151 LYS A CA 1
ATOM 508 C C . LYS A 1 176 ? 161.459 182.220 190.903 1.00 47.79 151 LYS A C 1
ATOM 509 O O . LYS A 1 176 ? 161.262 183.318 190.380 1.00 50.36 151 LYS A O 1
ATOM 515 N N . LYS A 1 177 ? 162.680 181.700 191.019 1.00 45.81 152 LYS A N 1
ATOM 516 C CA . LYS A 1 177 ? 163.839 182.414 190.505 1.00 46.32 152 LYS A CA 1
ATOM 517 C C . LYS A 1 177 ? 163.907 182.398 188.984 1.00 46.08 152 LYS A C 1
ATOM 518 O O . LYS A 1 177 ? 164.535 183.282 188.397 1.00 49.07 152 LYS A O 1
ATOM 524 N N . ALA A 1 178 ? 163.284 181.423 188.334 1.00 40.87 153 ALA A N 1
ATOM 525 C CA . ALA A 1 178 ? 163.341 181.330 186.886 1.00 39.25 153 ALA A CA 1
ATOM 526 C C . ALA A 1 178 ? 162.391 182.333 186.238 1.00 39.61 153 ALA A C 1
ATOM 527 O O . ALA A 1 178 ? 161.498 182.893 186.878 1.00 42.27 153 ALA A O 1
ATOM 529 N N . ARG A 1 179 ? 162.596 182.552 184.943 1.00 37.71 154 ARG A N 1
ATOM 530 C CA . ARG A 1 179 ? 161.816 183.518 184.180 1.00 36.13 154 ARG A CA 1
ATOM 531 C C . ARG A 1 179 ? 160.337 183.141 184.121 1.00 38.63 154 ARG A C 1
ATOM 532 O O . ARG A 1 179 ? 159.486 183.862 184.653 1.00 42.87 154 ARG A O 1
ATOM 540 N N . THR A 1 180 ? 160.030 182.025 183.468 1.00 28.07 155 THR A N 1
ATOM 541 C CA . THR A 1 180 ? 158.749 181.317 183.455 1.00 28.28 155 THR A CA 1
ATOM 542 C C . THR A 1 180 ? 157.614 182.031 182.723 1.00 30.03 155 THR A C 1
ATOM 543 O O . THR A 1 180 ? 156.532 181.454 182.615 1.00 34.63 155 THR A O 1
ATOM 547 N N . ARG A 1 181 ? 157.805 183.247 182.222 1.00 26.01 156 ARG A N 1
ATOM 548 C CA . ARG A 1 181 ? 156.803 183.813 181.329 1.00 25.32 156 ARG A CA 1
ATOM 549 C C . ARG A 1 181 ? 156.840 183.081 179.990 1.00 27.76 156 ARG A C 1
ATOM 550 O O . ARG A 1 181 ? 157.894 182.649 179.527 1.00 37.12 156 ARG A O 1
ATOM 558 N N . GLY A 1 182 ? 155.678 182.931 179.369 1.00 19.60 157 GLY A N 1
ATOM 559 C CA . GLY A 1 182 ? 155.633 182.212 178.112 1.00 19.19 157 GLY A CA 1
ATOM 560 C C . GLY A 1 182 ? 154.264 182.236 177.470 1.00 23.57 157 GLY A C 1
ATOM 561 O O . GLY A 1 182 ? 153.348 182.914 177.930 1.00 26.17 157 GLY A O 1
ATOM 562 N N . GLY A 1 183 ? 154.148 181.491 176.374 1.00 27.58 158 GLY A N 1
ATOM 563 C CA . GLY A 1 183 ? 152.874 181.302 175.714 1.00 14.85 158 GLY A CA 1
ATOM 564 C C . GLY A 1 183 ? 152.185 180.043 176.193 1.00 16.80 158 GLY A C 1
ATOM 565 O O . GLY A 1 183 ? 152.552 178.941 175.787 1.00 31.06 158 GLY A O 1
ATOM 566 N N . TYR A 1 184 ? 151.189 180.189 177.057 1.00 15.05 159 TYR A N 1
ATOM 567 C CA . TYR A 1 184 ? 150.509 179.055 177.658 1.00 23.79 159 TYR A CA 1
ATOM 568 C C . TYR A 1 184 ? 149.099 178.915 177.100 1.00 23.99 159 TYR A C 1
ATOM 569 O O . TYR A 1 184 ? 148.444 179.902 176.768 1.00 22.61 159 TYR A O 1
ATOM 578 N N . LEU A 1 185 ? 148.644 177.673 177.003 1.00 21.55 160 LEU A N 1
ATOM 579 C CA . LEU A 1 185 ? 147.282 177.377 176.597 1.00 23.76 160 LEU A CA 1
ATOM 580 C C . LEU A 1 185 ? 146.317 177.610 177.758 1.00 18.76 160 LEU A C 1
ATOM 581 O O . LEU A 1 185 ? 146.705 177.661 178.922 1.00 27.68 160 LEU A O 1
ATOM 586 N N . THR A 1 186 ? 145.042 177.760 177.420 1.00 28.07 161 THR A N 1
ATOM 587 C CA . THR A 1 186 ? 144.041 178.141 178.411 1.00 30.16 161 THR A CA 1
ATOM 588 C C . THR A 1 186 ? 143.557 176.942 179.218 1.00 32.36 161 THR A C 1
ATOM 589 O O . THR A 1 186 ? 143.499 177.004 180.449 1.00 39.25 161 THR A O 1
ATOM 593 N N . ASP A 1 187 ? 143.204 175.843 178.548 1.00 26.59 162 ASP A N 1
ATOM 594 C CA . ASP A 1 187 ? 142.639 174.657 179.205 1.00 33.23 162 ASP A CA 1
ATOM 595 C C . ASP A 1 187 ? 143.372 173.408 178.707 1.00 33.69 162 ASP A C 1
ATOM 596 O O . ASP A 1 187 ? 142.874 172.683 177.848 1.00 37.86 162 ASP A O 1
ATOM 601 N N . ILE A 1 188 ? 144.534 173.126 179.295 1.00 26.60 163 ILE A N 1
ATOM 602 C CA . ILE A 1 188 ? 145.356 172.015 178.829 1.00 25.54 163 ILE A CA 1
ATOM 603 C C . ILE A 1 188 ? 144.847 170.672 179.335 1.00 23.19 163 ILE A C 1
ATOM 604 O O . ILE A 1 188 ? 145.125 169.640 178.718 1.00 28.21 163 ILE A O 1
ATOM 609 N N . LYS A 1 189 ? 144.087 170.658 180.423 1.00 24.91 164 LYS A N 1
ATOM 610 C CA . LYS A 1 189 ? 143.598 169.418 180.999 1.00 25.17 164 LYS A CA 1
ATOM 611 C C . LYS A 1 189 ? 142.308 168.921 180.360 1.00 19.71 164 LYS A C 1
ATOM 612 O O . LYS A 1 189 ? 141.944 167.765 180.574 1.00 29.11 164 LYS A O 1
ATOM 618 N N . GLY A 1 190 ? 141.631 169.744 179.566 1.00 21.41 165 GLY A N 1
ATOM 619 C CA . GLY A 1 190 ? 140.362 169.341 178.995 1.00 25.95 165 GLY A CA 1
ATOM 620 C C . GLY A 1 190 ? 140.522 168.389 177.826 1.00 30.60 165 GLY A C 1
ATOM 621 O O . GLY A 1 190 ? 141.471 168.466 177.051 1.00 37.11 165 GLY A O 1
ATOM 622 N N . PHE A 1 191 ? 139.559 167.480 177.698 1.00 29.65 166 PHE A N 1
ATOM 623 C CA . PHE A 1 191 ? 139.569 166.497 176.623 1.00 21.16 166 PHE A CA 1
ATOM 624 C C . PHE A 1 191 ? 138.189 165.869 176.506 1.00 22.36 166 PHE A C 1
ATOM 625 O O . PHE A 1 191 ? 137.589 165.497 177.515 1.00 30.83 166 PHE A O 1
ATOM 633 N N . ASP A 1 192 ? 137.699 165.746 175.274 1.00 24.40 167 ASP A N 1
ATOM 634 C CA . ASP A 1 192 ? 136.422 165.091 174.990 1.00 17.46 167 ASP A CA 1
ATOM 635 C C . ASP A 1 192 ? 136.694 163.605 174.770 1.00 21.39 167 ASP A C 1
ATOM 636 O O . ASP A 1 192 ? 136.828 163.118 173.650 1.00 29.34 167 ASP A O 1
ATOM 641 N N . SER A 1 193 ? 136.777 162.872 175.878 1.00 24.12 168 SER A N 1
ATOM 642 C CA . SER A 1 193 ? 137.143 161.463 175.805 1.00 26.19 168 SER A CA 1
ATOM 643 C C . SER A 1 193 ? 136.014 160.604 175.245 1.00 27.45 168 SER A C 1
ATOM 644 O O . SER A 1 193 ? 136.279 159.532 174.697 1.00 29.65 168 SER A O 1
ATOM 647 N N . GLU A 1 194 ? 134.763 161.046 175.370 1.00 24.91 169 GLU A N 1
ATOM 648 C CA . GLU A 1 194 ? 133.667 160.315 174.742 1.00 26.76 169 GLU A CA 1
ATOM 649 C C . GLU A 1 194 ? 133.751 160.394 173.221 1.00 23.05 169 GLU A C 1
ATOM 650 O O . GLU A 1 194 ? 133.569 159.385 172.536 1.00 31.62 169 GLU A O 1
ATOM 656 N N . PHE A 1 195 ? 134.061 161.574 172.682 1.00 22.82 170 PHE A N 1
ATOM 657 C CA . PHE A 1 195 ? 134.168 161.749 171.236 1.00 22.20 170 PHE A CA 1
ATOM 658 C C . PHE A 1 195 ? 135.237 160.839 170.640 1.00 20.46 170 PHE A C 1
ATOM 659 O O . PHE A 1 195 ? 135.033 160.242 169.579 1.00 23.69 170 PHE A O 1
ATOM 667 N N . PHE A 1 196 ? 136.385 160.727 171.297 1.00 19.74 171 PHE A N 1
ATOM 668 C CA . PHE A 1 196 ? 137.498 159.944 170.785 1.00 20.21 171 PHE A CA 1
ATOM 669 C C . PHE A 1 196 ? 137.536 158.527 171.349 1.00 20.12 171 PHE A C 1
ATOM 670 O O . PHE A 1 196 ? 138.537 157.831 171.175 1.00 29.62 171 PHE A O 1
ATOM 678 N N . ALA A 1 197 ? 136.467 158.094 172.022 1.00 28.33 172 ALA A N 1
ATOM 679 C CA . ALA A 1 197 ? 136.251 156.694 172.396 1.00 23.62 172 ALA A CA 1
ATOM 680 C C . ALA A 1 197 ? 137.373 156.159 173.283 1.00 18.93 172 ALA A C 1
ATOM 681 O O . ALA A 1 197 ? 137.993 155.139 172.992 1.00 35.09 172 ALA A O 1
ATOM 683 N N . LEU A 1 198 ? 137.625 156.853 174.381 1.00 25.19 173 LEU A N 1
ATOM 684 C CA . LEU A 1 198 ? 138.641 156.457 175.342 1.00 22.96 173 LEU A CA 1
ATOM 685 C C . LEU A 1 198 ? 138.026 156.389 176.730 1.00 23.77 173 LEU A C 1
ATOM 686 O O . LEU A 1 198 ? 137.214 157.239 177.098 1.00 33.07 173 LEU A O 1
ATOM 691 N N . SER A 1 199 ? 138.407 155.370 177.492 1.00 27.96 174 SER A N 1
ATOM 692 C CA . SER A 1 199 ? 137.924 155.250 178.855 1.00 29.11 174 SER A CA 1
ATOM 693 C C . SER A 1 199 ? 138.561 156.323 179.740 1.00 30.13 174 SER A C 1
ATOM 694 O O . SER A 1 199 ? 139.535 156.979 179.371 1.00 36.28 174 SER A O 1
ATOM 697 N N . LYS A 1 200 ? 137.989 156.490 180.929 1.00 30.12 175 LYS A N 1
ATOM 698 C CA . LYS A 1 200 ? 138.463 157.510 181.859 1.00 30.86 175 LYS A CA 1
ATOM 699 C C . LYS A 1 200 ? 139.927 157.295 182.227 1.00 34.51 175 LYS A C 1
ATOM 700 O O . LYS A 1 200 ? 140.734 158.230 182.181 1.00 36.02 175 LYS A O 1
ATOM 706 N N . MET A 1 201 ? 140.295 156.061 182.568 1.00 32.77 176 MET A N 1
ATOM 707 C CA . MET A 1 201 ? 141.665 155.792 182.985 1.00 34.72 176 MET A CA 1
ATOM 708 C C . MET A 1 201 ? 142.648 155.970 181.834 1.00 36.34 176 MET A C 1
ATOM 709 O O . MET A 1 201 ? 143.741 156.511 182.029 1.00 37.82 176 MET A O 1
ATOM 714 N N . GLU A 1 202 ? 142.290 155.512 180.635 1.00 30.80 177 GLU A N 1
ATOM 715 C CA . GLU A 1 202 ? 143.169 155.718 179.491 1.00 29.73 177 GLU A CA 1
ATOM 716 C C . GLU A 1 202 ? 143.302 157.201 179.165 1.00 28.84 177 GLU A C 1
ATOM 717 O O . GLU A 1 202 ? 144.401 157.682 178.879 1.00 31.83 177 GLU A O 1
ATOM 723 N N . ALA A 1 203 ? 142.196 157.943 179.216 1.00 29.19 178 ALA A N 1
ATOM 724 C CA . ALA A 1 203 ? 142.242 159.369 178.914 1.00 28.08 178 ALA A CA 1
ATOM 725 C C . ALA A 1 203 ? 143.115 160.119 179.910 1.00 26.21 178 ALA A C 1
ATOM 726 O O . ALA A 1 203 ? 143.874 161.011 179.525 1.00 34.05 178 ALA A O 1
ATOM 728 N N . ASP A 1 204 ? 143.025 159.769 181.196 1.00 29.19 179 ASP A N 1
ATOM 729 C CA . ASP A 1 204 ? 143.851 160.426 182.203 1.00 29.81 179 ASP A CA 1
ATOM 730 C C . ASP A 1 204 ? 145.342 160.259 181.941 1.00 27.25 179 ASP A C 1
ATOM 731 O O . ASP A 1 204 ? 146.129 161.100 182.375 1.00 31.38 179 ASP A O 1
ATOM 736 N N . ASN A 1 205 ? 145.744 159.210 181.230 1.00 29.23 180 ASN A N 1
ATOM 737 C CA . ASN A 1 205 ? 147.147 158.899 181.010 1.00 24.90 180 ASN A CA 1
ATOM 738 C C . ASN A 1 205 ? 147.679 159.368 179.658 1.00 24.13 180 ASN A C 1
ATOM 739 O O . ASN A 1 205 ? 148.828 159.075 179.333 1.00 29.39 180 ASN A O 1
ATOM 744 N N . ILE A 1 206 ? 146.893 160.090 178.868 1.00 20.27 181 ILE A N 1
ATOM 745 C CA . ILE A 1 206 ? 147.295 160.469 177.518 1.00 23.15 181 ILE A CA 1
ATOM 746 C C . ILE A 1 206 ? 147.910 161.863 177.535 1.00 12.14 181 ILE A C 1
ATOM 747 O O . ILE A 1 206 ? 147.317 162.815 178.051 1.00 23.33 181 ILE A O 1
ATOM 752 N N . ASP A 1 207 ? 149.097 161.968 176.952 1.00 15.63 182 ASP A N 1
ATOM 753 C CA . ASP A 1 207 ? 149.839 163.217 176.854 1.00 11.93 182 ASP A CA 1
ATOM 754 C C . ASP A 1 207 ? 149.008 164.268 176.119 1.00 15.20 182 ASP A C 1
ATOM 755 O O . ASP A 1 207 ? 148.360 163.958 175.117 1.00 22.11 182 ASP A O 1
ATOM 760 N N . PRO A 1 208 ? 148.992 165.511 176.597 1.00 23.75 183 PRO A N 1
ATOM 761 C CA . PRO A 1 208 ? 148.318 166.587 175.849 1.00 14.54 183 PRO A CA 1
ATOM 762 C C . PRO A 1 208 ? 148.764 166.733 174.400 1.00 18.05 183 PRO A C 1
ATOM 763 O O . PRO A 1 208 ? 147.963 167.174 173.570 1.00 28.71 183 PRO A O 1
ATOM 767 N N . GLN A 1 209 ? 149.999 166.360 174.062 1.00 13.87 184 GLN A N 1
ATOM 768 C CA . GLN A 1 209 ? 150.434 166.410 172.666 1.00 17.67 184 GLN A CA 1
ATOM 769 C C . GLN A 1 209 ? 149.584 165.499 171.776 1.00 15.99 184 GLN A C 1
ATOM 770 O O . GLN A 1 209 ? 149.171 165.899 170.682 1.00 21.99 184 GLN A O 1
ATOM 776 N N . GLN A 1 210 ? 149.296 164.282 172.240 1.00 16.74 185 GLN A N 1
ATOM 777 C CA . GLN A 1 210 ? 148.432 163.370 171.492 1.00 19.17 185 GLN A CA 1
ATOM 778 C C . GLN A 1 210 ? 147.005 163.904 171.383 1.00 8.98 185 GLN A C 1
ATOM 779 O O . GLN A 1 210 ? 146.364 163.792 170.325 1.00 14.95 185 GLN A O 1
ATOM 785 N N . ARG A 1 211 ? 146.486 164.476 172.471 1.00 12.19 186 ARG A N 1
ATOM 786 C CA . ARG A 1 211 ? 145.156 165.075 172.440 1.00 23.51 186 ARG A CA 1
ATOM 787 C C . ARG A 1 211 ? 145.082 166.155 171.372 1.00 11.56 186 ARG A C 1
ATOM 788 O O . ARG A 1 211 ? 144.141 166.194 170.568 1.00 22.55 186 ARG A O 1
ATOM 796 N N . MET A 1 212 ? 146.092 167.023 171.342 1.00 14.11 187 MET A N 1
ATOM 797 C CA . MET A 1 212 ? 146.126 168.100 170.367 1.00 17.40 187 MET A CA 1
ATOM 798 C C . MET A 1 212 ? 146.219 167.552 168.955 1.00 11.59 187 MET A C 1
ATOM 799 O O . MET A 1 212 ? 145.590 168.086 168.044 1.00 23.52 187 MET A O 1
ATOM 804 N N . ALA A 1 213 ? 146.992 166.486 168.753 1.00 12.79 188 ALA A N 1
ATOM 805 C CA . ALA A 1 213 ? 147.075 165.893 167.422 1.00 18.61 188 ALA A CA 1
ATOM 806 C C . ALA A 1 213 ? 145.696 165.447 166.936 1.00 6.09 188 ALA A C 1
ATOM 807 O O . ALA A 1 213 ? 145.280 165.784 165.821 1.00 12.75 188 ALA A O 1
ATOM 809 N N . LEU A 1 214 ? 144.954 164.738 167.792 1.00 12.41 189 LEU A N 1
ATOM 810 C CA . LEU A 1 214 ? 143.602 164.301 167.434 1.00 16.80 189 LEU A CA 1
ATOM 811 C C . LEU A 1 214 ? 142.695 165.488 167.094 1.00 9.86 189 LEU A C 1
ATOM 812 O O . LEU A 1 214 ? 142.058 165.530 166.025 1.00 18.15 189 LEU A O 1
ATOM 817 N N . GLU A 1 215 ? 142.647 166.476 167.989 1.00 13.17 190 GLU A N 1
ATOM 818 C CA . GLU A 1 215 ? 141.732 167.601 167.814 1.00 21.43 190 GLU A CA 1
ATOM 819 C C . GLU A 1 215 ? 142.087 168.438 166.590 1.00 14.01 190 GLU A C 1
ATOM 820 O O . GLU A 1 215 ? 141.202 168.830 165.822 1.00 18.86 190 GLU A O 1
ATOM 826 N N . LEU A 1 216 ? 143.374 168.726 166.400 1.00 17.06 191 LEU A N 1
ATOM 827 C CA . LEU A 1 216 ? 143.807 169.540 165.275 1.00 14.01 191 LEU A CA 1
ATOM 828 C C . LEU A 1 216 ? 143.539 168.835 163.958 1.00 12.18 191 LEU A C 1
ATOM 829 O O . LEU A 1 216 ? 143.190 169.486 162.974 1.00 15.17 191 LEU A O 1
ATOM 834 N N . THR A 1 217 ? 143.699 167.510 163.912 1.00 9.88 192 THR A N 1
ATOM 835 C CA . THR A 1 217 ? 143.347 166.787 162.697 1.00 13.79 192 THR A CA 1
ATOM 836 C C . THR A 1 217 ? 141.876 166.991 162.359 1.00 18.34 192 THR A C 1
ATOM 837 O O . THR A 1 217 ? 141.527 167.299 161.209 1.00 13.30 192 THR A O 1
ATOM 841 N N . TRP A 1 218 ? 140.999 166.850 163.364 1.00 9.17 193 TRP A N 1
ATOM 842 C CA . TRP A 1 218 ? 139.575 167.071 163.109 1.00 6.94 193 TRP A CA 1
ATOM 843 C C . TRP A 1 218 ? 139.321 168.481 162.583 1.00 9.83 193 TRP A C 1
ATOM 844 O O . TRP A 1 218 ? 138.611 168.668 161.586 1.00 16.77 193 TRP A O 1
ATOM 855 N N . GLU A 1 219 ? 139.890 169.484 163.249 1.00 7.02 194 GLU A N 1
ATOM 856 C CA . GLU A 1 219 ? 139.625 170.866 162.864 1.00 16.15 194 GLU A CA 1
ATOM 857 C C . GLU A 1 219 ? 140.174 171.176 161.478 1.00 10.84 194 GLU A C 1
ATOM 858 O O . GLU A 1 219 ? 139.544 171.902 160.710 1.00 22.03 194 GLU A O 1
ATOM 864 N N . ALA A 1 220 ? 141.345 170.641 161.144 1.00 9.43 195 ALA A N 1
ATOM 865 C CA . ALA A 1 220 ? 141.934 170.887 159.835 1.00 16.85 195 ALA A CA 1
ATOM 866 C C . ALA A 1 220 ? 141.087 170.281 158.724 1.00 14.11 195 ALA A C 1
ATOM 867 O O . ALA A 1 220 ? 140.862 170.924 157.697 1.00 14.53 195 ALA A O 1
ATOM 869 N N . LEU A 1 221 ? 140.602 169.051 158.913 1.00 14.28 196 LEU A N 1
ATOM 870 C CA . LEU A 1 221 ? 139.733 168.459 157.898 1.00 17.13 196 LEU A CA 1
ATOM 871 C C . LEU A 1 221 ? 138.434 169.239 157.756 1.00 15.09 196 LEU A C 1
ATOM 872 O O . LEU A 1 221 ? 137.955 169.453 156.641 1.00 18.30 196 LEU A O 1
ATOM 877 N N . GLU A 1 222 ? 137.863 169.695 158.872 1.00 15.65 197 GLU A N 1
ATOM 878 C CA . GLU A 1 222 ? 136.651 170.501 158.785 1.00 17.59 197 GLU A CA 1
ATOM 879 C C . GLU A 1 222 ? 136.910 171.812 158.050 1.00 14.47 197 GLU A C 1
ATOM 880 O O . GLU A 1 222 ? 136.106 172.229 157.213 1.00 24.35 197 GLU A O 1
ATOM 886 N N . HIS A 1 223 ? 138.044 172.456 158.322 1.00 21.18 198 HIS A N 1
ATOM 887 C CA . HIS A 1 223 ? 138.395 173.694 157.635 1.00 11.29 198 HIS A CA 1
ATOM 888 C C . HIS A 1 223 ? 138.611 173.469 156.145 1.00 7.98 198 HIS A C 1
ATOM 889 O O . HIS A 1 223 ? 138.329 174.358 155.341 1.00 20.11 198 HIS A O 1
ATOM 896 N N . ALA A 1 224 ? 139.111 172.300 155.759 1.00 11.46 199 ALA A N 1
ATOM 897 C CA . ALA A 1 224 ? 139.296 171.969 154.354 1.00 12.52 199 ALA A CA 1
ATOM 898 C C . ALA A 1 224 ? 138.005 171.550 153.662 1.00 16.20 199 ALA A C 1
ATOM 899 O O . ALA A 1 224 ? 138.017 171.354 152.447 1.00 13.94 199 ALA A O 1
ATOM 901 N N . ARG A 1 225 ? 136.907 171.403 154.403 1.00 16.57 200 ARG A N 1
ATOM 902 C CA . ARG A 1 225 ? 135.633 170.936 153.855 1.00 17.31 200 ARG A CA 1
ATOM 903 C C . ARG A 1 225 ? 135.774 169.557 153.217 1.00 10.20 200 ARG A C 1
ATOM 904 O O . ARG A 1 225 ? 135.217 169.284 152.159 1.00 19.26 200 ARG A O 1
ATOM 912 N N . ILE A 1 226 ? 136.551 168.694 153.851 1.00 10.02 201 ILE A N 1
ATOM 913 C CA . ILE A 1 226 ? 136.705 167.300 153.453 1.00 17.05 201 ILE A CA 1
ATOM 914 C C . ILE A 1 226 ? 136.093 166.439 154.551 1.00 6.63 201 ILE A C 1
ATOM 915 O O . ILE A 1 226 ? 136.577 166.464 155.686 1.00 25.61 201 ILE A O 1
ATOM 920 N N . PRO A 1 227 ? 135.041 165.676 154.270 1.00 21.40 202 PRO A N 1
ATOM 921 C CA . PRO A 1 227 ? 134.454 164.821 155.310 1.00 17.83 202 PRO A CA 1
ATOM 922 C C . PRO A 1 227 ? 135.442 163.757 155.767 1.00 12.05 202 PRO A C 1
ATOM 923 O O . PRO A 1 227 ? 136.033 163.047 154.955 1.00 21.77 202 PRO A O 1
ATOM 927 N N . ALA A 1 228 ? 135.621 163.659 157.084 1.00 16.64 203 ALA A N 1
ATOM 928 C CA . ALA A 1 228 ? 136.522 162.657 157.643 1.00 15.30 203 ALA A CA 1
ATOM 929 C C . ALA A 1 228 ? 136.096 161.252 157.242 1.00 17.34 203 ALA A C 1
ATOM 930 O O . ALA A 1 228 ? 136.939 160.393 156.977 1.00 15.11 203 ALA A O 1
ATOM 932 N N . SER A 1 229 ? 134.789 161.007 157.175 1.00 12.63 204 SER A N 1
ATOM 933 C CA . SER A 1 229 ? 134.298 159.698 156.766 1.00 17.47 204 SER A CA 1
ATOM 934 C C . SER A 1 229 ? 134.751 159.328 155.357 1.00 12.19 204 SER A C 1
ATOM 935 O O . SER A 1 229 ? 134.958 158.148 155.071 1.00 22.05 204 SER A O 1
ATOM 938 N N . SER A 1 230 ? 134.938 160.311 154.475 1.00 16.30 205 SER A N 1
ATOM 939 C CA . SER A 1 230 ? 135.346 160.007 153.108 1.00 16.49 205 SER A CA 1
ATOM 940 C C . SER A 1 230 ? 136.808 159.587 152.998 1.00 17.10 205 SER A C 1
ATOM 941 O O . SER A 1 230 ? 137.197 159.033 151.970 1.00 28.19 205 SER A O 1
ATOM 944 N N . LEU A 1 231 ? 137.624 159.824 154.020 1.00 16.70 206 LEU A N 1
ATOM 945 C CA . LEU A 1 231 ? 139.030 159.453 153.973 1.00 12.65 206 LEU A CA 1
ATOM 946 C C . LEU A 1 231 ? 139.335 158.137 154.672 1.00 20.56 206 LEU A C 1
ATOM 947 O O . LEU A 1 231 ? 140.477 157.683 154.612 1.00 22.00 206 LEU A O 1
ATOM 952 N N . ARG A 1 232 ? 138.356 157.515 155.326 1.00 15.28 207 ARG A N 1
ATOM 953 C CA . ARG A 1 232 ? 138.603 156.253 156.013 1.00 21.86 207 ARG A CA 1
ATOM 954 C C . ARG A 1 232 ? 139.029 155.181 155.015 1.00 13.46 207 ARG A C 1
ATOM 955 O O . ARG A 1 232 ? 138.419 155.019 153.959 1.00 27.69 207 ARG A O 1
ATOM 963 N N . GLY A 1 233 ? 140.104 154.475 155.340 1.00 17.93 208 GLY A N 1
ATOM 964 C CA . GLY A 1 233 ? 140.670 153.476 154.464 1.00 13.57 208 GLY A CA 1
ATOM 965 C C . GLY A 1 233 ? 141.550 154.004 153.349 1.00 16.58 208 GLY A C 1
ATOM 966 O O . GLY A 1 233 ? 142.056 153.204 152.563 1.00 28.17 208 GLY A O 1
ATOM 967 N N . GLU A 1 234 ? 141.753 155.310 153.253 1.00 17.74 209 GLU A N 1
ATOM 968 C CA . GLU A 1 234 ? 142.518 155.893 152.163 1.00 18.31 209 GLU A CA 1
ATOM 969 C C . GLU A 1 234 ? 143.992 156.052 152.535 1.00 18.49 209 GLU A C 1
ATOM 970 O O . GLU A 1 234 ? 144.397 155.903 153.686 1.00 21.92 209 GLU A O 1
ATOM 976 N N . SER A 1 235 ? 144.800 156.370 151.526 1.00 18.99 210 SER A N 1
ATOM 977 C CA . SER A 1 235 ? 146.248 156.500 151.692 1.00 22.02 210 SER A CA 1
ATOM 978 C C . SER A 1 235 ? 146.559 157.915 152.181 1.00 18.21 210 SER A C 1
ATOM 979 O O . SER A 1 235 ? 146.960 158.800 151.429 1.00 25.98 210 SER A O 1
ATOM 982 N N . VAL A 1 236 ? 146.351 158.127 153.474 1.00 13.83 211 VAL A N 1
ATOM 983 C CA . VAL A 1 236 ? 146.552 159.418 154.119 1.00 12.26 211 VAL A CA 1
ATOM 984 C C . VAL A 1 236 ? 147.784 159.312 155.008 1.00 9.18 211 VAL A C 1
ATOM 985 O O . VAL A 1 236 ? 147.796 158.537 155.968 1.00 25.29 211 VAL A O 1
ATOM 989 N N . GLY A 1 237 ? 148.808 160.098 154.704 1.00 17.04 212 GLY A N 1
ATOM 990 C CA . GLY A 1 237 ? 150.007 160.124 155.518 1.00 16.73 212 GLY A CA 1
ATOM 991 C C . GLY A 1 237 ? 149.939 161.157 156.632 1.00 8.50 212 GLY A C 1
ATOM 992 O O . GLY A 1 237 ? 149.364 162.223 156.478 1.00 19.65 212 GLY A O 1
ATOM 993 N N . VAL A 1 238 ? 150.548 160.822 157.765 1.00 9.98 213 VAL A N 1
ATOM 994 C CA . VAL A 1 238 ? 150.569 161.682 158.943 1.00 8.90 213 VAL A CA 1
ATOM 995 C C . VAL A 1 238 ? 152.022 161.889 159.358 1.00 0.66 213 VAL A C 1
ATOM 996 O O . VAL A 1 238 ? 152.748 160.919 159.595 1.00 16.71 213 VAL A O 1
ATOM 1000 N N . TYR A 1 239 ? 152.447 163.146 159.432 1.00 11.74 214 TYR A N 1
ATOM 1001 C CA . TYR A 1 239 ? 153.817 163.510 159.787 1.00 9.41 214 TYR A CA 1
ATOM 1002 C C . TYR A 1 239 ? 153.761 164.639 160.808 1.00 7.27 214 TYR A C 1
ATOM 1003 O O . TYR A 1 239 ? 153.364 165.757 160.474 1.00 17.30 214 TYR A O 1
ATOM 1012 N N . ILE A 1 240 ? 154.180 164.364 162.037 1.00 8.28 215 ILE A N 1
ATOM 1013 C CA . ILE A 1 240 ? 154.035 165.313 163.134 1.00 16.23 215 ILE A CA 1
ATOM 1014 C C . ILE A 1 240 ? 155.376 165.475 163.840 1.00 8.40 215 ILE A C 1
ATOM 1015 O O . ILE A 1 240 ? 156.043 164.487 164.159 1.00 19.73 215 ILE A O 1
ATOM 1020 N N . GLY A 1 241 ? 155.765 166.723 164.083 1.00 10.38 216 GLY A N 1
ATOM 1021 C CA . GLY A 1 241 ? 156.980 167.017 164.823 1.00 19.11 216 GLY A CA 1
ATOM 1022 C C . GLY A 1 241 ? 156.732 167.096 166.322 1.00 10.30 216 GLY A C 1
ATOM 1023 O O . GLY A 1 241 ? 155.740 167.658 166.772 1.00 25.80 216 GLY A O 1
ATOM 1024 N N . SER A 1 242 ? 157.659 166.530 167.087 1.00 8.94 217 SER A N 1
ATOM 1025 C CA . SER A 1 242 ? 157.579 166.543 168.541 1.00 18.76 217 SER A CA 1
ATOM 1026 C C . SER A 1 242 ? 158.982 166.379 169.104 1.00 13.90 217 SER A C 1
ATOM 1027 O O . SER A 1 242 ? 159.804 165.663 168.536 1.00 26.80 217 SER A O 1
ATOM 1030 N N . SER A 1 243 ? 159.241 167.027 170.235 1.00 16.98 218 SER A N 1
ATOM 1031 C CA . SER A 1 243 ? 160.595 167.085 170.768 1.00 24.70 218 SER A CA 1
ATOM 1032 C C . SER A 1 243 ? 160.740 166.778 172.249 1.00 15.49 218 SER A C 1
ATOM 1033 O O . SER A 1 243 ? 161.876 166.712 172.722 1.00 41.44 218 SER A O 1
ATOM 1036 N N . THR A 1 244 ? 159.660 166.586 172.990 1.00 22.14 219 THR A N 1
ATOM 1037 C CA . THR A 1 244 ? 159.756 166.467 174.438 1.00 28.12 219 THR A CA 1
ATOM 1038 C C . THR A 1 244 ? 158.651 165.553 174.940 1.00 25.34 219 THR A C 1
ATOM 1039 O O . THR A 1 244 ? 157.504 165.685 174.515 1.00 31.59 219 THR A O 1
ATOM 1043 N N . ASN A 1 245 ? 159.002 164.614 175.807 1.00 25.47 220 ASN A N 1
ATOM 1044 C CA . ASN A 1 245 ? 158.015 163.755 176.461 1.00 24.49 220 ASN A CA 1
ATOM 1045 C C . ASN A 1 245 ? 157.751 164.231 177.888 1.00 22.56 220 ASN A C 1
ATOM 1046 O O . ASN A 1 245 ? 157.985 163.527 178.859 1.00 31.68 220 ASN A O 1
ATOM 1051 N N . ASP A 1 246 ? 157.224 165.450 177.992 1.00 24.11 221 ASP A N 1
ATOM 1052 C CA . ASP A 1 246 ? 157.049 166.083 179.296 1.00 25.54 221 ASP A CA 1
ATOM 1053 C C . ASP A 1 246 ? 156.058 165.318 180.172 1.00 25.38 221 ASP A C 1
ATOM 1054 O O . ASP A 1 246 ? 156.263 165.196 181.383 1.00 25.98 221 ASP A O 1
ATOM 1059 N N . TYR A 1 247 ? 154.978 164.802 179.581 1.00 16.64 222 TYR A N 1
ATOM 1060 C CA . TYR A 1 247 ? 153.952 164.120 180.364 1.00 22.26 222 TYR A CA 1
ATOM 1061 C C . TYR A 1 247 ? 154.469 162.830 180.992 1.00 25.40 222 TYR A C 1
ATOM 1062 O O . TYR A 1 247 ? 153.952 162.406 182.029 1.00 25.83 222 TYR A O 1
ATOM 1071 N N . SER A 1 248 ? 155.470 162.191 180.378 1.00 26.69 223 SER A N 1
ATOM 1072 C CA . SER A 1 248 ? 156.035 160.967 180.941 1.00 29.18 223 SER A CA 1
ATOM 1073 C C . SER A 1 248 ? 156.592 161.201 182.339 1.00 31.62 223 SER A C 1
ATOM 1074 O O . SER A 1 248 ? 156.510 160.321 183.198 1.00 37.66 223 SER A O 1
ATOM 1077 N N . PHE A 1 249 ? 157.163 162.381 182.584 1.00 32.28 224 PHE A N 1
ATOM 1078 C CA . PHE A 1 249 ? 157.718 162.673 183.901 1.00 35.33 224 PHE A CA 1
ATOM 1079 C C . PHE A 1 249 ? 156.635 162.663 184.972 1.00 41.01 224 PHE A C 1
ATOM 1080 O O . PHE A 1 249 ? 156.871 162.205 186.093 1.00 44.08 224 PHE A O 1
ATOM 1088 N N . LEU A 1 250 ? 155.445 163.171 184.650 1.00 40.06 225 LEU A N 1
ATOM 1089 C CA . LEU A 1 250 ? 154.344 163.125 185.605 1.00 36.81 225 LEU A CA 1
ATOM 1090 C C . LEU A 1 250 ? 153.997 161.690 185.972 1.00 43.70 225 LEU A C 1
ATOM 1091 O O . LEU A 1 250 ? 153.774 161.381 187.146 1.00 48.38 225 LEU A O 1
ATOM 1096 N N . ALA A 1 251 ? 153.951 160.798 184.983 1.00 45.70 226 ALA A N 1
ATOM 1097 C CA . ALA A 1 251 ? 153.639 159.403 185.264 1.00 48.89 226 ALA A CA 1
ATOM 1098 C C . ALA A 1 251 ? 154.752 158.721 186.048 1.00 50.47 226 ALA A C 1
ATOM 1099 O O . ALA A 1 251 ? 154.488 157.793 186.816 1.00 55.14 226 ALA A O 1
ATOM 1101 N N . MET A 1 252 ? 155.990 159.168 185.877 1.00 57.65 227 MET A N 1
ATOM 1102 C CA . MET A 1 252 ? 157.146 158.544 186.507 1.00 57.91 227 MET A CA 1
ATOM 1103 C C . MET A 1 252 ? 157.379 159.043 187.929 1.00 58.19 227 MET A C 1
ATOM 1104 O O . MET A 1 252 ? 158.356 158.638 188.563 1.00 61.03 227 MET A O 1
ATOM 1109 N N . SER A 1 253 ? 156.496 159.894 188.451 1.00 61.20 228 SER A N 1
ATOM 1110 C CA . SER A 1 253 ? 156.646 160.384 189.817 1.00 61.91 228 SER A CA 1
ATOM 1111 C C . SER A 1 253 ? 156.723 159.233 190.812 1.00 65.33 228 SER A C 1
ATOM 1112 O O . SER A 1 253 ? 157.596 159.211 191.686 1.00 66.28 228 SER A O 1
ATOM 1115 N N . ASP A 1 254 ? 155.822 158.263 190.691 1.00 70.60 229 ASP A N 1
ATOM 1116 C CA . ASP A 1 254 ? 155.803 157.093 191.571 1.00 69.87 229 ASP A CA 1
ATOM 1117 C C . ASP A 1 254 ? 156.003 155.838 190.737 1.00 70.75 229 ASP A C 1
ATOM 1118 O O . ASP A 1 254 ? 155.033 155.309 190.166 1.00 72.42 229 ASP A O 1
ATOM 1123 N N . PRO A 1 255 ? 157.228 155.318 190.642 1.00 72.01 230 PRO A N 1
ATOM 1124 C CA . PRO A 1 255 ? 157.488 154.202 189.716 1.00 72.65 230 PRO A CA 1
ATOM 1125 C C . PRO A 1 255 ? 156.638 152.966 189.967 1.00 74.32 230 PRO A C 1
ATOM 1126 O O . PRO A 1 255 ? 156.332 152.236 189.014 1.00 74.31 230 PRO A O 1
ATOM 1130 N N . SER A 1 256 ? 156.250 152.699 191.214 1.00 74.64 231 SER A N 1
ATOM 1131 C CA . SER A 1 256 ? 155.517 151.471 191.509 1.00 72.63 231 SER A CA 1
ATOM 1132 C C . SER A 1 256 ? 154.083 151.535 190.992 1.00 73.21 231 SER A C 1
ATOM 1133 O O . SER A 1 256 ? 153.596 150.585 190.369 1.00 72.90 231 SER A O 1
ATOM 1136 N N . ILE A 1 257 ? 153.391 152.652 191.230 1.00 70.42 232 ILE A N 1
ATOM 1137 C CA . ILE A 1 257 ? 151.947 152.718 191.025 1.00 70.64 232 ILE A CA 1
ATOM 1138 C C . ILE A 1 257 ? 151.562 153.367 189.703 1.00 71.06 232 ILE A C 1
ATOM 1139 O O . ILE A 1 257 ? 150.367 153.561 189.447 1.00 71.54 232 ILE A O 1
ATOM 1144 N N . ALA A 1 258 ? 152.528 153.705 188.856 1.00 65.10 233 ALA A N 1
ATOM 1145 C CA . ALA A 1 258 ? 152.205 154.258 187.548 1.00 61.11 233 ALA A CA 1
ATOM 1146 C C . ALA A 1 258 ? 151.497 153.213 186.695 1.00 59.86 233 ALA A C 1
ATOM 1147 O O . ALA A 1 258 ? 151.891 152.044 186.662 1.00 61.55 233 ALA A O 1
ATOM 1149 N N . HIS A 1 259 ? 150.446 153.636 186.004 1.00 49.21 234 HIS A N 1
ATOM 1150 C CA . HIS A 1 259 ? 149.636 152.688 185.251 1.00 43.26 234 HIS A CA 1
ATOM 1151 C C . HIS A 1 259 ? 150.293 152.365 183.910 1.00 45.19 234 HIS A C 1
ATOM 1152 O O . HIS A 1 259 ? 150.889 153.242 183.283 1.00 48.14 234 HIS A O 1
ATOM 1159 N N . PRO A 1 260 ? 150.190 151.117 183.445 1.00 45.29 235 PRO A N 1
ATOM 1160 C CA . PRO A 1 260 ? 150.787 150.760 182.149 1.00 38.66 235 PRO A CA 1
ATOM 1161 C C . PRO A 1 260 ? 150.181 151.487 180.962 1.00 38.98 235 PRO A C 1
ATOM 1162 O O . PRO A 1 260 ? 150.784 151.474 179.882 1.00 40.61 235 PRO A O 1
ATOM 1166 N N . TYR A 1 261 ? 149.006 152.103 181.113 1.00 34.26 236 TYR A N 1
ATOM 1167 C CA . TYR A 1 261 ? 148.468 152.947 180.052 1.00 32.71 236 TYR A CA 1
ATOM 1168 C C . TYR A 1 261 ? 149.394 154.103 179.706 1.00 28.68 236 TYR A C 1
ATOM 1169 O O . TYR A 1 261 ? 149.326 154.621 178.589 1.00 37.43 236 TYR A O 1
ATOM 1178 N N . ALA A 1 262 ? 150.271 154.497 180.627 1.00 26.17 237 ALA A N 1
ATOM 1179 C CA . ALA A 1 262 ? 151.200 155.586 180.361 1.00 28.98 237 ALA A CA 1
ATOM 1180 C C . ALA A 1 262 ? 152.160 155.251 179.226 1.00 22.32 237 ALA A C 1
ATOM 1181 O O . ALA A 1 262 ? 152.644 156.157 178.541 1.00 29.20 237 ALA A O 1
ATOM 1183 N N . ILE A 1 263 ? 152.425 153.965 178.997 1.00 24.19 238 ILE A N 1
ATOM 1184 C CA . ILE A 1 263 ? 153.361 153.565 177.951 1.00 25.41 238 ILE A CA 1
ATOM 1185 C C . ILE A 1 263 ? 152.865 154.034 176.589 1.00 23.88 238 ILE A C 1
ATOM 1186 O O . ILE A 1 263 ? 153.564 154.754 175.872 1.00 29.27 238 ILE A O 1
ATOM 1191 N N . THR A 1 264 ? 151.640 153.655 176.222 1.00 21.50 239 THR A N 1
ATOM 1192 C CA . THR A 1 264 ? 151.082 154.140 174.966 1.00 24.26 239 THR A CA 1
ATOM 1193 C C . THR A 1 264 ? 150.650 155.599 175.063 1.00 20.99 239 THR A C 1
ATOM 1194 O O . THR A 1 264 ? 150.638 156.301 174.050 1.00 24.54 239 THR A O 1
ATOM 1198 N N . GLY A 1 265 ? 150.300 156.077 176.257 1.00 19.06 240 GLY A N 1
ATOM 1199 C CA . GLY A 1 265 ? 149.827 157.438 176.400 1.00 15.72 240 GLY A CA 1
ATOM 1200 C C . GLY A 1 265 ? 150.897 158.506 176.311 1.00 17.80 240 GLY A C 1
ATOM 1201 O O . GLY A 1 265 ? 150.556 159.680 176.157 1.00 24.35 240 GLY A O 1
ATOM 1202 N N . THR A 1 266 ? 152.175 158.142 176.433 1.00 17.63 241 THR A N 1
ATOM 1203 C CA . THR A 1 266 ? 153.239 159.135 176.379 1.00 18.35 241 THR A CA 1
ATOM 1204 C C . THR A 1 266 ? 154.345 158.855 175.366 1.00 16.83 241 THR A 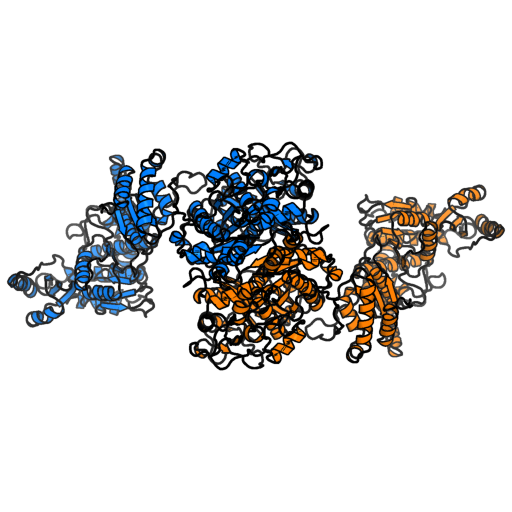C 1
ATOM 1205 O O . THR A 1 266 ? 155.304 159.626 175.312 1.00 26.29 241 THR A O 1
ATOM 1209 N N . ALA A 1 267 ? 154.259 157.785 174.583 1.00 25.42 242 ALA A N 1
ATOM 1210 C CA . ALA A 1 267 ? 155.285 157.515 173.584 1.00 19.94 242 ALA A CA 1
ATOM 1211 C C . ALA A 1 267 ? 155.156 158.481 172.411 1.00 19.30 242 ALA A C 1
ATOM 1212 O O . ALA A 1 267 ? 154.051 158.824 171.992 1.00 26.94 242 ALA A O 1
ATOM 1214 N N . SER A 1 268 ? 156.302 158.916 171.880 1.00 16.10 243 SER A N 1
ATOM 1215 C CA . SER A 1 268 ? 156.309 159.897 170.796 1.00 19.58 243 SER A CA 1
ATOM 1216 C C . SER A 1 268 ? 155.632 159.361 169.541 1.00 14.91 243 SER A C 1
ATOM 1217 O O . SER A 1 268 ? 154.888 160.085 168.875 1.00 11.74 243 SER A O 1
ATOM 1220 N N . SER A 1 269 ? 155.898 158.104 169.190 1.00 10.23 244 SER A N 1
ATOM 1221 C CA . SER A 1 269 ? 155.333 157.536 167.970 1.00 10.79 244 SER A CA 1
ATOM 1222 C C . SER A 1 269 ? 153.808 157.510 168.012 1.00 20.40 244 SER A C 1
ATOM 1223 O O . SER A 1 269 ? 153.151 157.654 166.974 1.00 14.14 244 SER A O 1
ATOM 1226 N N . ILE A 1 270 ? 153.229 157.370 169.205 1.00 13.80 245 ILE A N 1
ATOM 1227 C CA . ILE A 1 270 ? 151.782 157.311 169.318 1.00 16.32 245 ILE A CA 1
ATOM 1228 C C . ILE A 1 270 ? 151.134 158.641 168.952 1.00 13.82 245 ILE A C 1
ATOM 1229 O O . ILE A 1 270 ? 149.975 158.650 168.557 1.00 20.69 245 ILE A O 1
ATOM 1234 N N . ILE A 1 271 ? 151.873 159.751 168.987 1.00 11.34 246 ILE A N 1
ATOM 1235 C CA . ILE A 1 271 ? 151.310 161.031 168.562 1.00 10.81 246 ILE A CA 1
ATOM 1236 C C . ILE A 1 271 ? 150.757 160.927 167.143 1.00 11.80 246 ILE A C 1
ATOM 1237 O O . ILE A 1 271 ? 149.633 161.353 166.867 1.00 14.36 246 ILE A O 1
ATOM 1242 N N . ALA A 1 272 ? 151.522 160.320 166.234 1.00 8.31 247 ALA A N 1
ATOM 1243 C CA . ALA A 1 272 ? 151.046 160.097 164.872 1.00 4.29 247 ALA A CA 1
ATOM 1244 C C . ALA A 1 272 ? 150.192 158.835 164.768 1.00 11.31 247 ALA A C 1
ATOM 1245 O O . ALA A 1 272 ? 149.184 158.823 164.048 1.00 15.33 247 ALA A O 1
ATOM 1247 N N . ASN A 1 273 ? 150.588 157.765 165.463 1.00 9.11 248 ASN A N 1
ATOM 1248 C CA . ASN A 1 273 ? 149.906 156.487 165.288 1.00 8.23 248 ASN A CA 1
ATOM 1249 C C . ASN A 1 273 ? 148.461 156.532 165.783 1.00 16.51 248 ASN A C 1
ATOM 1250 O O . ASN A 1 273 ? 147.589 155.906 165.181 1.00 18.84 248 ASN A O 1
ATOM 1255 N N . ARG A 1 274 ? 148.178 157.253 166.870 1.00 14.39 249 ARG A N 1
ATOM 1256 C CA . ARG A 1 274 ? 146.807 157.322 167.362 1.00 15.79 249 ARG A CA 1
ATOM 1257 C C . ARG A 1 274 ? 145.917 158.094 166.399 1.00 9.03 249 ARG A C 1
ATOM 1258 O O . ARG A 1 274 ? 144.756 157.733 166.203 1.00 16.33 249 ARG A O 1
ATOM 1266 N N . VAL A 1 275 ? 146.448 159.150 165.781 1.00 11.89 250 VAL A N 1
ATOM 1267 C CA . VAL A 1 275 ? 145.699 159.838 164.736 1.00 14.96 250 VAL A CA 1
ATOM 1268 C C . VAL A 1 275 ? 145.382 158.872 163.603 1.00 13.72 250 VAL A C 1
ATOM 1269 O O . VAL A 1 275 ? 144.233 158.760 163.167 1.00 10.96 250 VAL A O 1
ATOM 1273 N N . SER A 1 276 ? 146.391 158.138 163.133 1.00 13.23 251 SER A N 1
ATOM 1274 C CA . SER A 1 276 ? 146.153 157.188 162.047 1.00 14.40 251 SER A CA 1
ATOM 1275 C C . SER A 1 276 ? 145.116 156.141 162.444 1.00 14.55 251 SER A C 1
ATOM 1276 O O . SER A 1 276 ? 144.281 155.745 161.628 1.00 12.72 251 SER A O 1
ATOM 1279 N N . TYR A 1 277 ? 145.152 155.694 163.697 1.00 10.99 252 TYR A N 1
ATOM 1280 C CA . TYR A 1 277 ? 144.218 154.681 164.173 1.00 17.27 252 TYR A CA 1
ATOM 1281 C C . TYR A 1 277 ? 142.787 155.207 164.237 1.00 6.12 252 TYR A C 1
ATOM 1282 O O . TYR A 1 277 ? 141.866 154.566 163.727 1.00 15.27 252 TYR A O 1
ATOM 1291 N N . PHE A 1 278 ? 142.585 156.375 164.855 1.00 10.98 253 PHE A N 1
ATOM 1292 C CA . PHE A 1 278 ? 141.233 156.887 165.080 1.00 11.64 253 PHE A CA 1
ATOM 1293 C C . PHE A 1 278 ? 140.530 157.244 163.777 1.00 8.26 253 PHE A C 1
ATOM 1294 O O . PHE A 1 278 ? 139.332 156.994 163.634 1.00 10.94 253 PHE A O 1
ATOM 1302 N N . TYR A 1 279 ? 141.250 157.815 162.816 1.00 8.22 254 TYR A N 1
ATOM 1303 C CA . TYR A 1 279 ? 140.664 158.235 161.551 1.00 14.06 254 TYR A CA 1
ATOM 1304 C C . TYR A 1 279 ? 140.749 157.169 160.467 1.00 3.37 254 TYR A C 1
ATOM 1305 O O . TYR A 1 279 ? 140.283 157.413 159.355 1.00 20.53 254 TYR A O 1
ATOM 1314 N N . ASP A 1 280 ? 141.319 156.003 160.770 1.00 15.04 255 ASP A N 1
ATOM 1315 C CA . ASP A 1 280 ? 141.463 154.902 159.815 1.00 15.22 255 ASP A CA 1
ATOM 1316 C C . ASP A 1 280 ? 142.303 155.311 158.600 1.00 8.84 255 ASP A C 1
ATOM 1317 O O . ASP A 1 280 ? 141.986 154.963 157.467 1.00 21.88 255 ASP A O 1
ATOM 1322 N N . PHE A 1 281 ? 143.366 156.078 158.834 1.00 11.36 256 PHE A N 1
ATOM 1323 C CA . PHE A 1 281 ? 144.313 156.417 157.779 1.00 10.04 256 PHE A CA 1
ATOM 1324 C C . PHE A 1 281 ? 145.257 155.245 157.525 1.00 9.20 256 PHE A C 1
ATOM 1325 O O . PHE A 1 281 ? 145.684 154.564 158.457 1.00 25.02 256 PHE A O 1
ATOM 1333 N N . ARG A 1 282 ? 145.591 155.014 156.259 1.00 18.31 257 ARG A N 1
ATOM 1334 C CA . ARG A 1 282 ? 146.434 153.887 155.879 1.00 16.96 257 ARG A CA 1
ATOM 1335 C C . ARG A 1 282 ? 147.784 154.295 155.309 1.00 11.97 257 ARG A C 1
ATOM 1336 O O . ARG A 1 282 ? 148.574 153.420 154.955 1.00 17.08 257 ARG A O 1
ATOM 1344 N N . GLY A 1 283 ? 148.079 155.582 155.219 1.00 17.83 258 GLY A N 1
ATOM 1345 C CA . GLY A 1 283 ? 149.353 156.026 154.710 1.00 16.95 258 GLY A CA 1
ATOM 1346 C C . GLY A 1 283 ? 150.465 155.907 155.735 1.00 11.04 258 GLY A C 1
ATOM 1347 O O . GLY A 1 283 ? 150.301 155.312 156.798 1.00 14.08 258 GLY A O 1
ATOM 1348 N N . PRO A 1 284 ? 151.637 156.445 155.409 1.00 22.62 259 PRO A N 1
ATOM 1349 C CA . PRO A 1 284 ? 152.730 156.485 156.389 1.00 11.76 259 PRO A CA 1
ATOM 1350 C C . PRO A 1 284 ? 152.349 157.306 157.614 1.00 8.53 259 PRO A C 1
ATOM 1351 O O . PRO A 1 284 ? 151.607 158.280 157.526 1.00 24.83 259 PRO A O 1
ATOM 1355 N N . SER A 1 285 ? 152.879 156.903 158.764 1.00 9.73 260 SER A N 1
ATOM 1356 C CA . SER A 1 285 ? 152.546 157.508 160.052 1.00 15.53 260 SER A CA 1
ATOM 1357 C C . SER A 1 285 ? 153.805 157.533 160.911 1.00 4.06 260 SER A C 1
ATOM 1358 O O . SER A 1 285 ? 154.237 156.492 161.406 1.00 17.18 260 SER A O 1
ATOM 1361 N N . VAL A 1 286 ? 154.395 158.710 161.090 1.00 10.75 261 VAL A N 1
ATOM 1362 C CA . VAL A 1 286 ? 155.714 158.827 161.704 1.00 11.66 261 VAL A CA 1
ATOM 1363 C C . VAL A 1 286 ? 155.788 160.114 162.515 1.00 0.29 261 VAL A C 1
ATOM 1364 O O . VAL A 1 286 ? 155.271 161.154 162.106 1.00 14.75 261 VAL A O 1
ATOM 1368 N N . ALA A 1 287 ? 156.458 160.041 163.660 1.00 8.52 262 ALA A N 1
ATOM 1369 C CA . ALA A 1 287 ? 156.824 161.211 164.446 1.00 11.42 262 ALA A CA 1
ATOM 1370 C C . ALA A 1 287 ? 158.294 161.540 164.212 1.00 13.63 262 ALA A C 1
ATOM 1371 O O . ALA A 1 287 ? 159.146 160.653 164.271 1.00 29.00 262 ALA A O 1
ATOM 1373 N N . VAL A 1 288 ? 158.586 162.807 163.945 1.00 12.05 263 VAL A N 1
ATOM 1374 C CA . VAL A 1 288 ? 159.944 163.245 163.649 1.00 15.99 263 VAL A CA 1
ATOM 1375 C C . VAL A 1 288 ? 160.388 164.257 164.696 1.00 12.68 263 VAL A C 1
ATOM 1376 O O . VAL A 1 288 ? 159.579 164.996 165.261 1.00 27.86 263 VAL A O 1
ATOM 1380 N N . ASP A 1 289 ? 161.690 164.275 164.961 1.00 20.01 264 ASP A N 1
ATOM 1381 C CA . ASP A 1 289 ? 162.282 165.160 165.966 1.00 20.53 264 ASP A CA 1
ATOM 1382 C C . ASP A 1 289 ? 163.568 165.753 165.393 1.00 19.25 264 ASP A C 1
ATOM 1383 O O . ASP A 1 289 ? 164.587 165.067 165.321 1.00 22.32 264 ASP A O 1
ATOM 1388 N N . THR A 1 290 ? 163.510 167.019 164.981 1.00 16.66 265 THR A N 1
ATOM 1389 C CA . THR A 1 290 ? 164.689 167.838 164.665 1.00 24.14 265 THR A CA 1
ATOM 1390 C C . THR A 1 290 ? 164.476 169.151 165.408 1.00 21.29 265 THR A C 1
ATOM 1391 O O . THR A 1 290 ? 164.102 170.152 164.800 1.00 40.14 265 THR A O 1
ATOM 1395 N N . ALA A 1 291 ? 164.813 169.169 166.688 1.00 23.81 266 ALA A N 1
ATOM 1396 C CA . ALA A 1 291 ? 163.989 169.800 167.713 1.00 25.45 266 ALA A CA 1
ATOM 1397 C C . ALA A 1 291 ? 163.215 171.050 167.294 1.00 22.46 266 ALA A C 1
ATOM 1398 O O . ALA A 1 291 ? 161.984 171.021 167.256 1.00 36.30 266 ALA A O 1
ATOM 1400 N N . CYS A 1 292 ? 163.889 172.124 166.914 1.00 19.48 267 CYS A N 1
ATOM 1401 C CA . CYS A 1 292 ? 163.177 173.381 166.721 1.00 30.01 267 CYS A CA 1
ATOM 1402 C C . CYS A 1 292 ? 162.613 173.540 165.319 1.00 27.64 267 CYS A C 1
ATOM 1403 O O . CYS A 1 292 ? 161.785 174.423 165.104 1.00 28.95 267 CYS A O 1
ATOM 1406 N N . SER A 1 293 ? 163.047 172.724 164.364 1.00 18.69 268 SER A N 1
ATOM 1407 C CA . SER A 1 293 ? 162.519 172.762 163.010 1.00 22.19 268 SER A CA 1
ATOM 1408 C C . SER A 1 293 ? 161.718 171.505 162.675 1.00 3.57 268 SER A C 1
ATOM 1409 O O . SER A 1 293 ? 161.550 171.175 161.497 1.00 19.10 268 SER A O 1
ATOM 1412 N N . SER A 1 294 ? 161.199 170.827 163.699 1.00 13.02 269 SER A N 1
ATOM 1413 C CA . SER A 1 294 ? 160.516 169.550 163.512 1.00 21.13 269 SER A CA 1
ATOM 1414 C C . SER A 1 294 ? 159.287 169.692 162.625 1.00 11.32 269 SER A C 1
ATOM 1415 O O . SER A 1 294 ? 159.026 168.830 161.786 1.00 18.65 269 SER A O 1
ATOM 1418 N N . SER A 1 295 ? 158.512 170.762 162.810 1.00 9.46 270 SER A N 1
ATOM 1419 C CA . SER A 1 295 ? 157.316 170.971 161.998 1.00 23.07 270 SER A CA 1
ATOM 1420 C C . SER A 1 295 ? 157.664 171.146 160.524 1.00 10.29 270 SER A C 1
ATOM 1421 O O . SER A 1 295 ? 156.999 170.579 159.652 1.00 18.72 270 SER A O 1
ATOM 1424 N N . LEU A 1 296 ? 158.700 171.930 160.228 1.00 11.30 271 LEU A N 1
ATOM 1425 C CA . LEU A 1 296 ? 159.097 172.118 158.837 1.00 12.41 271 LEU A CA 1
ATOM 1426 C C . LEU A 1 296 ? 159.634 170.825 158.244 1.00 8.57 271 LEU A C 1
ATOM 1427 O O . LEU A 1 296 ? 159.371 170.521 157.081 1.00 23.10 271 LEU A O 1
ATOM 1432 N N . VAL A 1 297 ? 160.380 170.047 159.026 1.00 13.54 272 VAL A N 1
ATOM 1433 C CA . VAL A 1 297 ? 160.871 168.764 158.526 1.00 18.61 272 VAL A CA 1
ATOM 1434 C C . VAL A 1 297 ? 159.707 167.818 158.243 1.00 5.17 272 VAL A C 1
ATOM 1435 O O . VAL A 1 297 ? 159.703 167.101 157.235 1.00 12.04 272 VAL A O 1
ATOM 1439 N N . ALA A 1 298 ? 158.700 167.806 159.119 1.00 8.16 273 ALA A N 1
ATOM 1440 C CA . ALA A 1 298 ? 157.515 166.994 158.871 1.00 8.79 273 ALA A CA 1
ATOM 1441 C C . ALA A 1 298 ? 156.809 167.431 157.592 1.00 11.42 273 ALA A C 1
ATOM 1442 O O . ALA A 1 298 ? 156.380 166.591 156.793 1.00 13.49 273 ALA A O 1
ATOM 1444 N N . THR A 1 299 ? 156.684 168.742 157.385 1.00 5.58 274 THR A N 1
ATOM 1445 C CA . THR A 1 299 ? 156.093 169.255 156.154 1.00 13.62 274 THR A CA 1
ATOM 1446 C C . THR A 1 299 ? 156.890 168.809 154.933 1.00 9.10 274 THR A C 1
ATOM 1447 O O . THR A 1 299 ? 156.314 168.418 153.913 1.00 12.94 274 THR A O 1
ATOM 1451 N N . HIS A 1 300 ? 158.217 168.870 155.026 1.00 11.31 275 HIS A N 1
ATOM 1452 C CA . HIS A 1 300 ? 159.075 168.436 153.931 1.00 15.40 275 HIS A CA 1
ATOM 1453 C C . HIS A 1 300 ? 158.836 166.971 153.604 1.00 13.47 275 HIS A C 1
ATOM 1454 O O . HIS A 1 300 ? 158.729 166.600 152.432 1.00 17.14 275 HIS A O 1
ATOM 1461 N N . GLN A 1 301 ? 158.737 166.130 154.630 1.00 5.68 276 GLN A N 1
ATOM 1462 C CA . GLN A 1 301 ? 158.496 164.711 154.391 1.00 12.88 276 GLN A CA 1
ATOM 1463 C C . GLN A 1 301 ? 157.123 164.479 153.766 1.00 19.95 276 GLN A C 1
ATOM 1464 O O . GLN A 1 301 ? 156.982 163.631 152.883 1.00 23.67 276 GLN A O 1
ATOM 1470 N N . GLY A 1 302 ? 156.109 165.231 154.196 1.00 13.59 277 GLY A N 1
ATOM 1471 C CA . GLY A 1 302 ? 154.801 165.111 153.569 1.00 15.58 277 GLY A CA 1
ATOM 1472 C C . GLY A 1 302 ? 154.816 165.502 152.102 1.00 16.42 277 GLY A C 1
ATOM 1473 O O . GLY A 1 302 ? 154.210 164.831 151.263 1.00 19.48 277 GLY A O 1
ATOM 1474 N N . VAL A 1 303 ? 155.535 166.575 151.773 1.00 18.87 278 VAL A N 1
ATOM 1475 C CA . VAL A 1 303 ? 155.668 166.996 150.381 1.00 20.55 278 VAL A CA 1
ATOM 1476 C C . VAL A 1 303 ? 156.372 165.917 149.563 1.00 18.01 278 VAL A C 1
ATOM 1477 O O . VAL A 1 303 ? 155.910 165.536 148.479 1.00 25.74 278 VAL A O 1
ATOM 1481 N N . GLN A 1 304 ? 157.481 165.384 150.083 1.00 12.66 279 GLN A N 1
ATOM 1482 C CA . GLN A 1 304 ? 158.201 164.337 149.362 1.00 18.64 279 GLN A CA 1
ATOM 1483 C C . GLN A 1 304 ? 157.319 163.114 149.157 1.00 15.44 279 GLN A C 1
ATOM 1484 O O . GLN A 1 304 ? 157.317 162.516 148.075 1.00 17.68 279 GLN A O 1
ATOM 1490 N N . ALA A 1 305 ? 156.560 162.732 150.182 1.00 15.43 280 ALA A N 1
ATOM 1491 C CA . ALA A 1 305 ? 155.652 161.603 150.051 1.00 15.89 280 ALA A CA 1
ATOM 1492 C C . ALA A 1 305 ? 154.640 161.847 148.942 1.00 21.35 280 ALA A C 1
ATOM 1493 O O . ALA A 1 305 ? 154.485 161.017 148.048 1.00 17.06 280 ALA A O 1
ATOM 1495 N N . LEU A 1 306 ? 153.978 163.006 148.956 1.00 14.41 281 LEU A N 1
ATOM 1496 C CA . LEU A 1 306 ? 152.969 163.288 147.939 1.00 14.81 281 LEU A CA 1
ATOM 1497 C C . LEU A 1 306 ? 153.567 163.273 146.534 1.00 14.10 281 LEU A C 1
ATOM 1498 O O . LEU A 1 306 ? 152.919 162.824 145.587 1.00 24.29 281 LEU A O 1
ATOM 1503 N N . ARG A 1 307 ? 154.804 163.751 146.380 1.00 19.21 282 ARG A N 1
ATOM 1504 C CA . ARG A 1 307 ? 155.421 163.771 145.056 1.00 15.77 282 ARG A CA 1
ATOM 1505 C C . ARG A 1 307 ? 155.781 162.375 144.559 1.00 18.20 282 ARG A C 1
ATOM 1506 O O . ARG A 1 307 ? 155.714 162.119 143.356 1.00 29.01 282 ARG A O 1
ATOM 1514 N N . ALA A 1 308 ? 156.146 161.466 145.452 1.00 20.64 283 ALA A N 1
ATOM 1515 C CA . ALA A 1 308 ? 156.580 160.130 145.064 1.00 19.66 283 ALA A CA 1
ATOM 1516 C C . ALA A 1 308 ? 155.432 159.135 144.926 1.00 26.39 283 ALA A C 1
ATOM 1517 O O . ALA A 1 308 ? 155.685 157.954 144.687 1.00 33.95 283 ALA A O 1
ATOM 1519 N N . GLY A 1 309 ? 154.191 159.575 145.049 1.00 25.39 284 GLY A N 1
ATOM 1520 C CA . GLY A 1 309 ? 153.090 158.649 145.250 1.00 24.82 284 GLY A CA 1
ATOM 1521 C C . GLY A 1 309 ? 152.946 158.380 146.728 1.00 33.32 284 GLY A C 1
ATOM 1522 O O . GLY A 1 309 ? 152.873 159.305 147.512 1.00 45.31 284 GLY A O 1
ATOM 1523 N N . GLU A 1 310 ? 152.809 157.117 147.101 1.00 25.10 285 GLU A N 1
ATOM 1524 C CA . GLU A 1 310 ? 153.057 156.729 148.489 1.00 27.25 285 GLU A CA 1
ATOM 1525 C C . GLU A 1 310 ? 152.076 157.373 149.473 1.00 22.37 285 GLU A C 1
ATOM 1526 O O . GLU A 1 310 ? 151.969 156.941 150.620 1.00 29.64 285 GLU A O 1
ATOM 1532 N N . ALA A 1 311 ? 151.302 158.350 149.009 1.00 24.41 286 ALA A N 1
ATOM 1533 C CA . ALA A 1 311 ? 150.297 159.052 149.792 1.00 21.34 286 ALA A CA 1
ATOM 1534 C C . ALA A 1 311 ? 149.512 159.958 148.861 1.00 20.05 286 ALA A C 1
ATOM 1535 O O . ALA A 1 311 ? 150.082 160.547 147.945 1.00 29.29 286 ALA A O 1
ATOM 1537 N N . ASP A 1 312 ? 148.206 160.055 149.094 1.00 18.06 287 ASP A N 1
ATOM 1538 C CA . ASP A 1 312 ? 147.357 160.952 148.329 1.00 22.02 287 ASP A CA 1
ATOM 1539 C C . ASP A 1 312 ? 146.910 162.173 149.116 1.00 11.90 287 ASP A C 1
ATOM 1540 O O . ASP A 1 312 ? 146.505 163.163 148.507 1.00 23.65 287 ASP A O 1
ATOM 1545 N N . VAL A 1 313 ? 146.960 162.119 150.439 1.00 23.64 288 VAL A N 1
ATOM 1546 C CA . VAL A 1 313 ? 146.748 163.269 151.307 1.00 16.22 288 VAL A CA 1
ATOM 1547 C C . VAL A 1 313 ? 147.802 163.207 152.401 1.00 9.69 288 VAL A C 1
ATOM 1548 O O . VAL A 1 313 ? 148.133 162.126 152.891 1.00 19.17 288 VAL A O 1
ATOM 1552 N N . ALA A 1 314 ? 148.339 164.358 152.782 1.00 17.02 289 ALA A N 1
ATOM 1553 C CA . ALA A 1 314 ? 149.308 164.437 153.865 1.00 19.84 289 ALA A CA 1
ATOM 1554 C C . ALA A 1 314 ? 148.798 165.378 154.947 1.00 8.24 289 ALA A C 1
ATOM 1555 O O . ALA A 1 314 ? 148.438 166.523 154.664 1.00 22.31 289 ALA A O 1
ATOM 1557 N N . ILE A 1 315 ? 148.774 164.889 156.177 1.00 5.34 290 ILE A N 1
ATOM 1558 C CA . ILE A 1 315 ? 148.525 165.703 157.358 1.00 9.76 290 ILE A CA 1
ATOM 1559 C C . ILE A 1 315 ? 149.877 165.979 158.005 1.00 3.75 290 ILE A C 1
ATOM 1560 O O . ILE A 1 315 ? 150.560 165.051 158.447 1.00 16.61 290 ILE A O 1
ATOM 1565 N N . VAL A 1 316 ? 150.269 167.243 158.072 1.00 8.63 291 VAL A N 1
ATOM 1566 C CA . VAL A 1 316 ? 151.572 167.620 158.607 1.00 13.60 291 VAL A CA 1
ATOM 1567 C C . VAL A 1 316 ? 151.392 168.698 159.663 1.00 10.04 291 VAL A C 1
ATOM 1568 O O . VAL A 1 316 ? 150.490 169.533 159.578 1.00 22.51 291 VAL A O 1
ATOM 1572 N N . GLY A 1 317 ? 152.263 168.673 160.665 1.00 5.93 292 GLY A N 1
ATOM 1573 C CA . GLY A 1 317 ? 152.228 169.691 161.698 1.00 15.18 292 GLY A CA 1
ATOM 1574 C C . GLY A 1 317 ? 153.175 169.373 162.840 1.00 11.19 292 GLY A C 1
ATOM 1575 O O . GLY A 1 317 ? 154.074 168.548 162.705 1.00 23.08 292 GLY A O 1
ATOM 1576 N N . GLY A 1 318 ? 152.955 170.052 163.960 1.00 12.03 293 GLY A N 1
ATOM 1577 C CA . GLY A 1 318 ? 153.770 169.865 165.146 1.00 11.92 293 GLY A CA 1
ATOM 1578 C C . GLY A 1 318 ? 153.041 170.302 166.395 1.00 5.45 293 GLY A C 1
ATOM 1579 O O . GLY A 1 318 ? 152.117 171.115 166.343 1.00 20.84 293 GLY A O 1
ATOM 1580 N N . VAL A 1 319 ? 153.473 169.747 167.530 1.00 8.87 294 VAL A N 1
ATOM 1581 C CA . VAL A 1 319 ? 152.868 170.003 168.833 1.00 11.54 294 VAL A CA 1
ATOM 1582 C C . VAL A 1 319 ? 153.966 170.199 169.873 1.00 8.65 294 VAL A C 1
ATOM 1583 O O . VAL A 1 319 ? 155.112 169.797 169.681 1.00 26.08 294 VAL A O 1
ATOM 1587 N N . ASN A 1 320 ? 153.595 170.814 170.996 1.00 16.38 295 ASN A N 1
ATOM 1588 C CA . ASN A 1 320 ? 154.509 171.066 172.105 1.00 14.68 295 ASN A CA 1
ATOM 1589 C C . ASN A 1 320 ? 153.702 171.431 173.346 1.00 9.59 295 ASN A C 1
ATOM 1590 O O . ASN A 1 320 ? 152.732 172.179 173.252 1.00 25.84 295 ASN A O 1
ATOM 1595 N N . ALA A 1 321 ? 154.117 170.916 174.502 1.00 11.94 296 ALA A N 1
ATOM 1596 C CA . ALA A 1 321 ? 153.408 171.149 175.756 1.00 23.85 296 ALA A CA 1
ATOM 1597 C C . ALA A 1 321 ? 154.387 171.385 176.900 1.00 22.46 296 ALA A C 1
ATOM 1598 O O . ALA A 1 321 ? 155.381 170.672 177.029 1.00 33.09 296 ALA A O 1
ATOM 1600 N N . LEU A 1 322 ? 154.092 172.383 177.730 1.00 20.56 297 LEU A N 1
ATOM 1601 C CA . LEU A 1 322 ? 154.917 172.712 178.894 1.00 20.90 297 LEU A CA 1
ATOM 1602 C C . LEU A 1 322 ? 154.295 172.116 180.160 1.00 19.35 297 LEU A C 1
ATOM 1603 O O . LEU A 1 322 ? 153.754 172.804 181.019 1.00 26.51 297 LEU A O 1
ATOM 1608 N N . VAL A 1 323 ? 154.390 170.792 180.260 1.00 22.97 298 VAL A N 1
ATOM 1609 C CA . VAL A 1 323 ? 153.723 170.070 181.340 1.00 22.55 298 VAL A CA 1
ATOM 1610 C C . VAL A 1 323 ? 154.404 170.331 182.679 1.00 21.83 298 VAL A C 1
ATOM 1611 O O . VAL A 1 323 ? 153.735 170.519 183.698 1.00 30.43 298 VAL A O 1
ATOM 1615 N N . THR A 1 324 ? 155.727 170.333 182.705 1.00 19.18 299 THR A N 1
ATOM 1616 C CA . THR A 1 324 ? 156.519 170.472 183.916 1.00 29.25 299 THR A CA 1
ATOM 1617 C C . THR A 1 324 ? 157.490 171.631 183.760 1.00 23.09 299 THR A C 1
ATOM 1618 O O . THR A 1 324 ? 157.726 172.105 182.646 1.00 29.72 299 THR A O 1
ATOM 1622 N N . PRO A 1 325 ? 158.072 172.114 184.857 1.00 33.07 300 PRO A N 1
ATOM 1623 C CA . PRO A 1 325 ? 159.067 173.191 184.765 1.00 31.22 300 PRO A CA 1
ATOM 1624 C C . PRO A 1 325 ? 160.498 172.752 184.486 1.00 27.13 300 PRO A C 1
ATOM 1625 O O . PRO A 1 325 ? 161.380 173.613 184.459 1.00 36.50 300 PRO A O 1
ATOM 1629 N N . LEU A 1 326 ? 160.759 171.463 184.266 1.00 28.81 301 LEU A N 1
ATOM 1630 C CA . LEU A 1 326 ? 162.135 170.970 184.233 1.00 33.58 301 LEU A CA 1
ATOM 1631 C C . LEU A 1 326 ? 162.949 171.614 183.112 1.00 28.03 301 LEU A C 1
ATOM 1632 O O . LEU A 1 326 ? 164.062 172.099 183.341 1.00 32.11 301 LEU A O 1
ATOM 1637 N N . VAL A 1 327 ? 162.410 171.631 181.893 1.00 26.95 302 VAL A N 1
ATOM 1638 C CA . VAL A 1 327 ? 163.162 172.164 180.761 1.00 27.46 302 VAL A CA 1
ATOM 1639 C C . VAL A 1 327 ? 163.369 173.666 180.911 1.00 27.15 302 VAL A C 1
ATOM 1640 O O . VAL A 1 327 ? 164.448 174.190 180.608 1.00 35.04 302 VAL A O 1
ATOM 1644 N N . THR A 1 328 ? 162.345 174.382 181.376 1.00 18.63 303 THR A N 1
ATOM 1645 C CA . THR A 1 328 ? 162.479 175.819 181.584 1.00 27.15 303 THR A CA 1
ATOM 1646 C C . THR A 1 328 ? 163.551 176.125 182.622 1.00 32.43 303 THR A C 1
ATOM 1647 O O . THR A 1 328 ? 164.378 177.018 182.421 1.00 31.80 303 THR A O 1
ATOM 1651 N N . VAL A 1 329 ? 163.570 175.379 183.728 1.00 31.46 304 VAL A N 1
ATOM 1652 C CA . VAL A 1 329 ? 164.575 175.613 184.760 1.00 32.75 304 VAL A CA 1
ATOM 1653 C C . VAL A 1 329 ? 165.966 175.287 184.233 1.00 33.16 304 VAL A C 1
ATOM 1654 O O . VAL A 1 329 ? 166.932 175.990 184.535 1.00 30.00 304 VAL A O 1
ATOM 1658 N N . GLY A 1 330 ? 166.090 174.235 183.425 1.00 33.73 305 GLY A N 1
ATOM 1659 C CA . GLY A 1 330 ? 167.383 173.931 182.829 1.00 32.26 305 GLY A CA 1
ATOM 1660 C C . GLY A 1 330 ? 167.893 175.045 181.933 1.00 34.68 305 GLY A C 1
ATOM 1661 O O . GLY A 1 330 ? 169.044 175.482 182.049 1.00 37.71 305 GLY A O 1
ATOM 1662 N N . PHE A 1 331 ? 167.035 175.528 181.031 1.00 31.04 306 PHE A N 1
ATOM 1663 C CA . PHE A 1 331 ? 167.428 176.630 180.159 1.00 33.49 306 PHE A CA 1
ATOM 1664 C C . PHE A 1 331 ? 167.722 177.895 180.948 1.00 34.39 306 PHE A C 1
ATOM 1665 O O . PHE A 1 331 ? 168.577 178.688 180.544 1.00 38.59 306 PHE A O 1
ATOM 1673 N N . ASP A 1 332 ? 167.025 178.108 182.065 1.00 32.70 307 ASP A N 1
ATOM 1674 C CA . ASP A 1 332 ? 167.323 179.257 182.911 1.00 35.50 307 ASP A CA 1
ATOM 1675 C C . ASP A 1 332 ? 168.683 179.103 183.580 1.00 39.85 307 ASP A C 1
ATOM 1676 O O . ASP A 1 332 ? 169.435 180.074 183.704 1.00 37.70 307 ASP A O 1
ATOM 1681 N N . GLU A 1 333 ? 169.015 177.886 184.010 1.00 41.91 308 GLU A N 1
ATOM 1682 C CA . GLU A 1 333 ? 170.291 177.637 184.664 1.00 40.48 308 GLU A CA 1
ATOM 1683 C C . GLU A 1 333 ? 171.451 177.801 183.696 1.00 43.44 308 GLU A C 1
ATOM 1684 O O . GLU A 1 333 ? 172.546 178.187 184.115 1.00 46.73 308 GLU A O 1
ATOM 1690 N N . VAL A 1 334 ? 171.239 177.504 182.412 1.00 38.54 309 VAL A N 1
ATOM 1691 C CA . VAL A 1 334 ? 172.284 177.750 181.418 1.00 37.32 309 VAL A CA 1
ATOM 1692 C C . VAL A 1 334 ? 172.704 179.214 181.443 1.00 40.46 309 VAL A C 1
ATOM 1693 O O . VAL A 1 334 ? 173.897 179.536 181.464 1.00 47.13 309 VAL A O 1
ATOM 1697 N N . GLY A 1 335 ? 171.733 180.121 181.445 1.00 39.25 310 GLY A N 1
ATOM 1698 C CA . GLY A 1 335 ? 172.011 181.544 181.467 1.00 34.01 310 GLY A CA 1
ATOM 1699 C C . GLY A 1 335 ? 172.153 182.167 180.094 1.00 35.85 310 GLY A C 1
ATOM 1700 O O . GLY A 1 335 ? 172.713 181.555 179.185 1.00 39.60 310 GLY A O 1
ATOM 1701 N N . GLY A 1 336 ? 171.647 183.387 179.932 1.00 37.95 311 GLY A N 1
ATOM 1702 C CA . GLY A 1 336 ? 171.769 184.087 178.669 1.00 35.62 311 GLY A CA 1
ATOM 1703 C C . GLY A 1 336 ? 170.948 183.518 177.535 1.00 39.07 311 GLY A C 1
ATOM 1704 O O . GLY A 1 336 ? 171.234 183.807 176.375 1.00 39.78 311 GLY A O 1
ATOM 1705 N N . VAL A 1 337 ? 169.934 182.715 177.835 1.00 34.77 312 VAL A N 1
ATOM 1706 C CA . VAL A 1 337 ? 169.067 182.134 176.824 1.00 33.38 312 VAL A CA 1
ATOM 1707 C C . VAL A 1 337 ? 167.662 182.718 176.879 1.00 30.09 312 VAL A C 1
ATOM 1708 O O . VAL A 1 337 ? 167.083 183.040 175.842 1.00 39.01 312 VAL A O 1
ATOM 1712 N N . LEU A 1 338 ? 167.098 182.851 178.073 1.00 32.92 313 LEU A N 1
ATOM 1713 C CA . LEU A 1 338 ? 165.727 183.300 178.245 1.00 23.67 313 LEU A CA 1
ATOM 1714 C C . LEU A 1 338 ? 165.688 184.810 178.421 1.00 25.54 313 LEU A C 1
ATOM 1715 O O . LEU A 1 338 ? 166.458 185.370 179.201 1.00 35.75 313 LEU A O 1
ATOM 1720 N N . ALA A 1 339 ? 164.792 185.459 177.695 1.00 26.12 314 ALA A N 1
ATOM 1721 C CA . ALA A 1 339 ? 164.624 186.899 177.816 1.00 30.51 314 ALA A CA 1
ATOM 1722 C C . ALA A 1 339 ? 164.129 187.257 179.215 1.00 33.44 314 ALA A C 1
ATOM 1723 O O . ALA A 1 339 ? 163.210 186.608 179.725 1.00 36.78 314 ALA A O 1
ATOM 1725 N N . PRO A 1 340 ? 164.709 188.270 179.864 1.00 38.04 315 PRO A N 1
ATOM 1726 C CA . PRO A 1 340 ? 164.259 188.616 181.224 1.00 34.69 315 PRO A CA 1
ATOM 1727 C C . PRO A 1 340 ? 162.783 188.958 181.321 1.00 36.04 315 PRO A C 1
ATOM 1728 O O . PRO A 1 340 ? 162.142 188.592 182.310 1.00 39.82 315 PRO A O 1
ATOM 1732 N N . ASP A 1 341 ? 162.215 189.639 180.332 1.00 33.88 316 ASP A N 1
ATOM 1733 C CA . ASP A 1 341 ? 160.805 190.000 180.372 1.00 30.75 316 ASP A CA 1
ATOM 1734 C C . ASP A 1 341 ? 159.923 189.083 179.533 1.00 28.02 316 ASP A C 1
ATOM 1735 O O . ASP A 1 341 ? 158.713 189.288 179.489 1.00 34.93 316 ASP A O 1
ATOM 1740 N N . GLY A 1 342 ? 160.495 188.079 178.875 1.00 35.00 317 GLY A N 1
ATOM 1741 C CA . GLY A 1 342 ? 159.715 187.090 178.162 1.00 30.40 317 GLY A CA 1
ATOM 1742 C C . GLY A 1 342 ? 159.267 187.466 176.765 1.00 29.31 317 GLY A C 1
ATOM 1743 O O . GLY A 1 342 ? 158.482 186.725 176.172 1.00 39.48 317 GLY A O 1
ATOM 1744 N N . ARG A 1 343 ? 159.729 188.581 176.218 1.00 28.82 318 ARG A N 1
ATOM 1745 C CA . ARG A 1 343 ? 159.321 189.030 174.894 1.00 27.72 318 ARG A CA 1
ATOM 1746 C C . ARG A 1 343 ? 160.424 188.750 173.882 1.00 25.76 318 ARG A C 1
ATOM 1747 O O . ARG A 1 343 ? 161.589 189.070 174.125 1.00 29.69 318 ARG A O 1
ATOM 1755 N N . ILE A 1 344 ? 160.056 188.143 172.761 1.00 20.00 319 ILE A N 1
ATOM 1756 C CA . ILE A 1 344 ? 160.990 187.883 171.672 1.00 23.23 319 ILE A CA 1
ATOM 1757 C C . ILE A 1 344 ? 160.993 189.114 170.775 1.00 19.51 319 ILE A C 1
ATOM 1758 O O . ILE A 1 344 ? 159.998 189.420 170.120 1.00 29.78 319 ILE A O 1
ATOM 1763 N N . LYS A 1 345 ? 162.103 189.844 170.771 1.00 21.89 320 LYS A N 1
ATOM 1764 C CA . LYS A 1 345 ? 162.230 191.077 169.997 1.00 20.10 320 LYS A CA 1
ATOM 1765 C C . LYS A 1 345 ? 163.054 190.792 168.743 1.00 24.97 320 LYS A C 1
ATOM 1766 O O . LYS A 1 345 ? 164.218 191.163 168.633 1.00 32.87 320 LYS A O 1
ATOM 1772 N N . SER A 1 346 ? 162.415 190.133 167.776 1.00 22.92 321 SER A N 1
ATOM 1773 C CA . SER A 1 346 ? 163.120 189.608 166.608 1.00 24.02 321 SER A CA 1
ATOM 1774 C C . SER A 1 346 ? 163.774 190.717 165.792 1.00 22.72 321 SER A C 1
ATOM 1775 O O . SER A 1 346 ? 163.119 191.681 165.394 1.00 20.70 321 SER A O 1
ATOM 1778 N N . PHE A 1 347 ? 165.076 190.565 165.548 1.00 26.34 322 PHE A N 1
ATOM 1779 C CA . PHE A 1 347 ? 165.882 191.466 164.723 1.00 23.79 322 PHE A CA 1
ATOM 1780 C C . PHE A 1 347 ? 165.935 192.885 165.273 1.00 20.01 322 PHE A C 1
ATOM 1781 O O . PHE A 1 347 ? 166.320 193.812 164.566 1.00 30.38 322 PHE A O 1
ATOM 1789 N N . SER A 1 348 ? 165.561 193.068 166.528 1.00 22.33 323 SER A N 1
ATOM 1790 C CA . SER A 1 348 ? 165.543 194.377 167.153 1.00 25.82 323 SER A CA 1
ATOM 1791 C C . SER A 1 348 ? 166.881 194.668 167.834 1.00 27.89 323 SER A C 1
ATOM 1792 O O . SER A 1 348 ? 167.719 193.788 168.030 1.00 21.95 323 SER A O 1
ATOM 1795 N N . SER A 1 349 ? 167.077 195.936 168.184 1.00 28.21 324 SER A N 1
ATOM 1796 C CA . SER A 1 349 ? 168.305 196.356 168.842 1.00 31.22 324 SER A CA 1
ATOM 1797 C C . SER A 1 349 ? 168.349 195.975 170.317 1.00 34.56 324 SER A C 1
ATOM 1798 O O . SER A 1 349 ? 169.440 195.912 170.888 1.00 38.78 324 SER A O 1
ATOM 1801 N N . ASP A 1 350 ? 167.204 195.712 170.945 1.00 30.52 325 ASP A N 1
ATOM 1802 C CA . ASP A 1 350 ? 167.162 195.322 172.348 1.00 31.67 325 ASP A CA 1
ATOM 1803 C C . ASP A 1 350 ? 166.846 193.839 172.531 1.00 26.58 325 ASP A C 1
ATOM 1804 O O . ASP A 1 350 ? 166.233 193.453 173.522 1.00 39.07 325 ASP A O 1
ATOM 1809 N N . ALA A 1 351 ? 167.287 192.997 171.603 1.00 31.37 326 ALA A N 1
ATOM 1810 C CA . ALA A 1 351 ? 166.999 191.570 171.655 1.00 28.60 326 ALA A CA 1
ATOM 1811 C C . ALA A 1 351 ? 167.879 190.872 172.685 1.00 29.82 326 ALA A C 1
ATOM 1812 O O . ALA A 1 351 ? 169.104 190.993 172.648 1.00 38.31 326 ALA A O 1
ATOM 1814 N N . ASP A 1 352 ? 167.255 190.137 173.603 1.00 30.30 327 ASP A N 1
ATOM 1815 C CA . ASP A 1 352 ? 167.978 189.497 174.695 1.00 31.05 327 ASP A CA 1
ATOM 1816 C C . ASP A 1 352 ? 167.416 188.114 175.016 1.00 29.34 327 ASP A C 1
ATOM 1817 O O . ASP A 1 352 ? 167.243 187.760 176.183 1.00 37.85 327 ASP A O 1
ATOM 1822 N N . GLY A 1 353 ? 167.125 187.315 174.008 1.00 25.82 328 GLY A N 1
ATOM 1823 C CA . GLY A 1 353 ? 166.678 185.954 174.224 1.00 25.65 328 GLY A CA 1
ATOM 1824 C C . GLY A 1 353 ? 165.195 185.773 173.946 1.00 21.78 328 GLY A C 1
ATOM 1825 O O . GLY A 1 353 ? 164.504 186.669 173.463 1.00 35.65 328 GLY A O 1
ATOM 1826 N N . TYR A 1 354 ? 164.704 184.583 174.277 1.00 26.23 329 TYR A N 1
ATOM 1827 C CA . TYR A 1 354 ? 163.346 184.189 173.933 1.00 24.85 329 TYR A CA 1
ATOM 1828 C C . TYR A 1 354 ? 162.648 183.575 175.141 1.00 23.47 329 TYR A C 1
ATOM 1829 O O . TYR A 1 354 ? 163.209 183.484 176.230 1.00 28.13 329 TYR A O 1
ATOM 1838 N N . ALA A 1 355 ? 161.398 183.163 174.933 1.00 24.05 330 ALA A N 1
ATOM 1839 C CA . ALA A 1 355 ? 160.605 182.472 175.942 1.00 23.23 330 ALA A CA 1
ATOM 1840 C C . ALA A 1 355 ? 159.900 181.284 175.302 1.00 18.15 330 ALA A C 1
ATOM 1841 O O . ALA A 1 355 ? 159.528 181.323 174.130 1.00 29.20 330 ALA A O 1
ATOM 1843 N N . ARG A 1 356 ? 159.704 180.234 176.088 1.00 23.30 331 ARG A N 1
ATOM 1844 C CA . ARG A 1 356 ? 159.113 179.005 175.583 1.00 22.32 331 ARG A CA 1
ATOM 1845 C C . ARG A 1 356 ? 157.591 179.092 175.568 1.00 16.18 331 ARG A C 1
ATOM 1846 O O . ARG A 1 356 ? 156.980 179.784 176.380 1.00 24.76 331 ARG A O 1
ATOM 1854 N N . SER A 1 357 ? 156.980 178.368 174.636 1.00 22.07 332 SER A N 1
ATOM 1855 C CA . SER A 1 357 ? 155.540 178.408 174.423 1.00 22.18 332 SER A CA 1
ATOM 1856 C C . SER A 1 357 ? 155.035 177.017 174.076 1.00 15.44 332 SER A C 1
ATOM 1857 O O . SER A 1 357 ? 155.774 176.185 173.556 1.00 22.89 332 SER A O 1
ATOM 1860 N N . GLU A 1 358 ? 153.760 176.776 174.354 1.00 16.37 333 GLU A N 1
ATOM 1861 C CA . GLU A 1 358 ? 153.113 175.510 174.049 1.00 24.51 333 GLU A CA 1
ATOM 1862 C C . GLU A 1 358 ? 151.976 175.718 173.055 1.00 13.01 333 GLU A C 1
ATOM 1863 O O . GLU A 1 358 ? 151.423 176.808 172.932 1.00 26.50 333 GLU A O 1
ATOM 1869 N N . GLY A 1 359 ? 151.644 174.664 172.340 1.00 17.60 334 GLY A N 1
ATOM 1870 C CA . GLY A 1 359 ? 150.599 174.718 171.343 1.00 15.49 334 GLY A CA 1
ATOM 1871 C C . GLY A 1 359 ? 150.875 173.739 170.221 1.00 17.42 334 GLY A C 1
ATOM 1872 O O . GLY A 1 359 ? 151.704 172.846 170.339 1.00 20.31 334 GLY A O 1
ATOM 1873 N N . GLY A 1 360 ? 150.144 173.925 169.129 1.00 14.29 335 GLY A N 1
ATOM 1874 C CA . GLY A 1 360 ? 150.304 173.077 167.963 1.00 12.63 335 GLY A CA 1
ATOM 1875 C C . GLY A 1 360 ? 149.511 173.592 166.783 1.00 13.23 335 GLY A C 1
ATOM 1876 O O . GLY A 1 360 ? 148.634 174.448 166.916 1.00 28.25 335 GLY A O 1
ATOM 1877 N N . GLY A 1 361 ? 149.838 173.040 165.620 1.00 19.35 336 GLY A N 1
ATOM 1878 C CA . GLY A 1 361 ? 149.152 173.350 164.382 1.00 9.62 336 GLY A CA 1
ATOM 1879 C C . GLY A 1 361 ? 149.316 172.230 163.381 1.00 17.69 336 GLY A C 1
ATOM 1880 O O . GLY A 1 361 ? 150.207 171.387 163.506 1.00 17.43 336 GLY A O 1
ATOM 1881 N N . MET A 1 362 ? 148.427 172.222 162.386 1.00 14.51 337 MET A N 1
ATOM 1882 C CA . MET A 1 362 ? 148.411 171.202 161.344 1.00 13.94 337 MET A CA 1
ATOM 1883 C C . MET A 1 362 ? 148.004 171.806 160.007 1.00 13.29 337 MET A C 1
ATOM 1884 O O . MET A 1 362 ? 147.274 172.796 159.947 1.00 27.48 337 MET A O 1
ATOM 1889 N N . LEU A 1 363 ? 148.471 171.175 158.932 1.00 22.11 338 LEU A N 1
ATOM 1890 C CA . LEU A 1 363 ? 148.076 171.499 157.570 1.00 13.25 338 LEU A CA 1
ATOM 1891 C C . LEU A 1 363 ? 147.619 170.238 156.849 1.00 6.19 338 LEU A C 1
ATOM 1892 O O . LEU A 1 363 ? 148.092 169.138 157.131 1.00 16.06 338 LEU A O 1
ATOM 1897 N N . VAL A 1 364 ? 146.712 170.414 155.894 1.00 13.31 339 VAL A N 1
ATOM 1898 C CA . VAL A 1 364 ? 146.278 169.349 154.995 1.00 10.38 339 VAL A CA 1
ATOM 1899 C C . VAL A 1 364 ? 146.856 169.633 153.612 1.00 5.71 339 VAL A C 1
ATOM 1900 O O . VAL A 1 364 ? 146.617 170.702 153.044 1.00 16.90 339 VAL A O 1
ATOM 1904 N N . LEU A 1 365 ? 147.588 168.671 153.059 1.00 12.24 340 LEU A N 1
ATOM 1905 C CA . LEU A 1 365 ? 148.292 168.835 151.793 1.00 9.83 340 LEU A CA 1
ATOM 1906 C C . LEU A 1 365 ? 147.794 167.835 150.757 1.00 11.06 340 LEU A C 1
ATOM 1907 O O . LEU A 1 365 ? 147.529 166.676 151.078 1.00 23.67 340 LEU A O 1
ATOM 1912 N N . LYS A 1 366 ? 147.682 168.296 149.513 1.00 10.41 341 LYS A N 1
ATOM 1913 C CA . LYS A 1 366 ? 147.383 167.450 148.365 1.00 19.24 341 LYS A CA 1
ATOM 1914 C C . LYS A 1 366 ? 148.196 167.916 147.166 1.00 13.36 341 LYS A C 1
ATOM 1915 O O . LYS A 1 366 ? 148.624 169.066 147.093 1.00 23.26 341 LYS A O 1
ATOM 1921 N N . ARG A 1 367 ? 148.410 167.004 146.222 1.00 14.62 342 ARG A N 1
ATOM 1922 C CA . ARG A 1 367 ? 148.925 167.405 144.921 1.00 19.90 342 ARG A CA 1
ATOM 1923 C C . ARG A 1 367 ? 147.946 168.375 144.272 1.00 16.25 342 ARG A C 1
ATOM 1924 O O . ARG A 1 367 ? 146.730 168.239 144.412 1.00 20.89 342 ARG A O 1
ATOM 1932 N N . ILE A 1 368 ? 148.485 169.383 143.586 1.00 14.73 343 ILE A N 1
ATOM 1933 C CA . ILE A 1 368 ? 147.642 170.467 143.090 1.00 21.41 343 ILE A CA 1
ATOM 1934 C C . ILE A 1 368 ? 146.634 169.956 142.065 1.00 24.12 343 ILE A C 1
ATOM 1935 O O . ILE A 1 368 ? 145.498 170.437 142.013 1.00 27.71 343 ILE A O 1
ATOM 1940 N N . SER A 1 369 ? 147.010 168.963 141.259 1.00 26.09 344 SER A N 1
ATOM 1941 C CA . SER A 1 369 ? 146.069 168.396 140.298 1.00 31.10 344 SER A CA 1
ATOM 1942 C C . SER A 1 369 ? 144.896 167.716 141.000 1.00 28.56 344 SER A C 1
ATOM 1943 O O . SER A 1 369 ? 143.745 167.871 140.584 1.00 30.72 344 SER A O 1
ATOM 1946 N N . ASP A 1 370 ? 145.169 166.959 142.066 1.00 30.33 345 ASP A N 1
ATOM 1947 C CA . ASP A 1 370 ? 144.091 166.316 142.813 1.00 25.44 345 ASP A CA 1
ATOM 1948 C C . ASP A 1 370 ? 143.190 167.344 143.485 1.00 24.89 345 ASP A C 1
ATOM 1949 O O . ASP A 1 370 ? 141.971 167.163 143.540 1.00 31.64 345 ASP A O 1
ATOM 1954 N N . ALA A 1 371 ? 143.772 168.418 144.017 1.00 27.01 346 ALA A N 1
ATOM 1955 C CA . ALA A 1 371 ? 142.968 169.475 144.618 1.00 28.71 346 ALA A CA 1
ATOM 1956 C C . ALA A 1 371 ? 142.072 170.144 143.585 1.00 27.28 346 ALA A C 1
ATOM 1957 O O . ALA A 1 371 ? 140.907 170.438 143.863 1.00 32.70 346 ALA A O 1
ATOM 1959 N N . ARG A 1 372 ? 142.603 170.398 142.389 1.00 26.13 347 ARG A N 1
ATOM 1960 C CA . ARG A 1 372 ? 141.789 170.974 141.324 1.00 32.69 347 ARG A CA 1
ATOM 1961 C C . ARG A 1 372 ? 140.665 170.027 140.922 1.00 28.49 347 ARG A C 1
ATOM 1962 O O . ARG A 1 372 ? 139.519 170.450 140.753 1.00 32.04 347 ARG A O 1
ATOM 1970 N N . ARG A 1 373 ? 140.977 168.740 140.784 1.00 32.67 348 ARG A N 1
ATOM 1971 C CA . ARG A 1 373 ? 139.974 167.758 140.389 1.00 23.68 348 ARG A CA 1
ATOM 1972 C C . ARG A 1 373 ? 138.872 167.630 141.435 1.00 31.20 348 ARG A C 1
ATOM 1973 O O . ARG A 1 373 ? 137.694 167.506 141.089 1.00 32.76 348 ARG A O 1
ATOM 1981 N N . ASP A 1 374 ? 139.228 167.673 142.716 1.00 30.10 349 ASP A N 1
ATOM 1982 C CA . ASP A 1 374 ? 138.252 167.484 143.781 1.00 29.34 349 ASP A CA 1
ATOM 1983 C C . ASP A 1 374 ? 137.482 168.749 144.127 1.00 29.75 349 ASP A C 1
ATOM 1984 O O . ASP A 1 374 ? 136.570 168.685 144.950 1.00 36.23 349 ASP A O 1
ATOM 1989 N N . GLY A 1 375 ? 137.824 169.887 143.535 1.00 28.82 350 GLY A N 1
ATOM 1990 C CA . GLY A 1 375 ? 137.128 171.115 143.848 1.00 28.56 350 GLY A CA 1
ATOM 1991 C C . GLY A 1 375 ? 137.449 171.706 145.202 1.00 34.03 350 GLY A C 1
ATOM 1992 O O . GLY A 1 375 ? 136.653 172.481 145.727 1.00 35.06 350 GLY A O 1
ATOM 1993 N N . ASP A 1 376 ? 138.588 171.351 145.790 1.00 35.04 351 ASP A N 1
ATOM 1994 C CA . ASP A 1 376 ? 139.019 171.977 147.029 1.00 26.64 351 ASP A CA 1
ATOM 1995 C C . ASP A 1 376 ? 139.378 173.436 146.790 1.00 25.42 351 ASP A C 1
ATOM 1996 O O . ASP A 1 376 ? 139.824 173.820 145.711 1.00 36.87 351 ASP A O 1
ATOM 2001 N N . GLN A 1 377 ? 139.176 174.252 147.813 1.00 19.49 352 GLN A N 1
ATOM 2002 C CA . GLN A 1 377 ? 139.663 175.622 147.794 1.00 26.38 352 GLN A CA 1
ATOM 2003 C C . GLN A 1 377 ? 141.147 175.621 148.138 1.00 22.91 352 GLN A C 1
ATOM 2004 O O . GLN A 1 377 ? 141.537 175.181 149.221 1.00 28.94 352 GLN A O 1
ATOM 2010 N N . ILE A 1 378 ? 141.976 176.104 147.225 1.00 21.39 353 ILE A N 1
ATOM 2011 C CA . ILE A 1 378 ? 143.418 176.116 147.432 1.00 16.70 353 ILE A CA 1
ATOM 2012 C C . ILE A 1 378 ? 143.786 177.391 148.177 1.00 20.94 353 ILE A C 1
ATOM 2013 O O . ILE A 1 378 ? 143.619 178.497 147.658 1.00 22.76 353 ILE A O 1
ATOM 2018 N N . LEU A 1 379 ? 144.283 177.236 149.401 1.00 18.44 354 LEU A N 1
ATOM 2019 C CA . LEU A 1 379 ? 144.647 178.396 150.203 1.00 13.20 354 LEU A CA 1
ATOM 2020 C C . LEU A 1 379 ? 145.990 178.968 149.773 1.00 16.17 354 LEU A C 1
ATOM 2021 O O . LEU A 1 379 ? 146.127 180.184 149.639 1.00 23.75 354 LEU A O 1
ATOM 2026 N N . ALA A 1 380 ? 146.973 178.107 149.531 1.00 12.26 355 ALA A N 1
ATOM 2027 C CA . ALA A 1 380 ? 148.309 178.512 149.116 1.00 18.10 355 ALA A CA 1
ATOM 2028 C C . ALA A 1 380 ? 149.011 177.294 148.533 1.00 13.12 355 ALA A C 1
ATOM 2029 O O . ALA A 1 380 ? 148.523 176.170 148.631 1.00 28.53 355 ALA A O 1
ATOM 2031 N N . VAL A 1 381 ? 150.164 177.533 147.918 1.00 14.77 356 VAL A N 1
ATOM 2032 C CA . VAL A 1 381 ? 150.905 176.511 147.191 1.00 12.20 356 VAL A CA 1
ATOM 2033 C C . VAL A 1 381 ? 152.306 176.405 147.774 1.00 16.15 356 VAL A C 1
ATOM 2034 O O . VAL A 1 381 ? 152.977 177.421 147.974 1.00 23.77 356 VAL A O 1
ATOM 2038 N N . ILE A 1 382 ? 152.750 175.181 148.026 1.00 15.12 357 ILE A N 1
ATOM 2039 C CA . ILE A 1 382 ? 154.134 174.910 148.387 1.00 9.10 357 ILE A CA 1
ATOM 2040 C C . ILE A 1 382 ? 154.872 174.507 147.119 1.00 15.70 357 ILE A C 1
ATOM 2041 O O . ILE A 1 382 ? 154.560 173.479 146.509 1.00 20.12 357 ILE A O 1
ATOM 2046 N N . ALA A 1 383 ? 155.839 175.322 146.715 1.00 18.12 358 ALA A N 1
ATOM 2047 C CA . ALA A 1 383 ? 156.614 175.050 145.512 1.00 18.93 358 ALA A CA 1
ATOM 2048 C C . ALA A 1 383 ? 157.814 174.152 145.767 1.00 13.08 358 ALA A C 1
ATOM 2049 O O . ALA A 1 383 ? 158.188 173.382 144.882 1.00 20.70 358 ALA A O 1
ATOM 2051 N N . GLY A 1 384 ? 158.423 174.227 146.942 1.00 14.97 359 GLY A N 1
ATOM 2052 C CA . GLY A 1 384 ? 159.583 173.405 147.232 1.00 20.35 359 GLY A CA 1
ATOM 2053 C C . GLY A 1 384 ? 160.030 173.582 148.667 1.00 17.07 359 GLY A C 1
ATOM 2054 O O . GLY A 1 384 ? 159.520 174.430 149.404 1.00 19.95 359 GLY A O 1
ATOM 2055 N N . SER A 1 385 ? 160.994 172.750 149.052 1.00 13.20 360 SER A N 1
ATOM 2056 C CA . SER A 1 385 ? 161.552 172.742 150.398 1.00 23.33 360 SER A CA 1
ATOM 2057 C C . SER A 1 385 ? 162.827 171.912 150.395 1.00 11.14 360 SER A C 1
ATOM 2058 O O . SER A 1 385 ? 163.057 171.114 149.489 1.00 22.44 360 SER A O 1
ATOM 2061 N N . ALA A 1 386 ? 163.642 172.098 151.432 1.00 16.89 361 ALA A N 1
ATOM 2062 C CA . ALA A 1 386 ? 164.914 171.400 151.586 1.00 15.48 361 ALA A CA 1
ATOM 2063 C C . ALA A 1 386 ? 165.302 171.370 153.060 1.00 5.69 361 ALA A C 1
ATOM 2064 O O . ALA A 1 386 ? 164.885 172.226 153.837 1.00 17.01 361 ALA A O 1
ATOM 2066 N N . VAL A 1 387 ? 166.103 170.374 153.434 1.00 15.09 362 VAL A N 1
ATOM 2067 C CA . VAL A 1 387 ? 166.613 170.227 154.792 1.00 12.38 362 VAL A CA 1
ATOM 2068 C C . VAL A 1 387 ? 168.088 169.849 154.725 1.00 9.94 362 VAL A C 1
ATOM 2069 O O . VAL A 1 387 ? 168.521 169.128 153.824 1.00 21.41 362 VAL A O 1
ATOM 2073 N N . ASN A 1 388 ? 168.867 170.339 155.685 1.00 13.41 363 ASN A N 1
ATOM 2074 C CA . ASN A 1 388 ? 170.287 169.993 155.771 1.00 13.28 363 ASN A CA 1
ATOM 2075 C C . ASN A 1 388 ? 170.747 170.157 157.218 1.00 14.01 363 ASN A C 1
ATOM 2076 O O . ASN A 1 388 ? 169.935 170.339 158.126 1.00 18.95 363 ASN A O 1
ATOM 2081 N N . HIS A 1 389 ? 172.061 170.117 157.434 1.00 11.84 364 HIS A N 1
ATOM 2082 C CA . HIS A 1 389 ? 172.618 170.239 158.775 1.00 11.88 364 HIS A CA 1
ATOM 2083 C C . HIS A 1 389 ? 173.811 171.187 158.785 1.00 12.05 364 HIS A C 1
ATOM 2084 O O . HIS A 1 389 ? 174.500 171.353 157.781 1.00 19.50 364 HIS A O 1
ATOM 2091 N N . ASP A 1 390 ? 174.062 171.772 159.960 1.00 16.41 365 ASP A N 1
ATOM 2092 C CA . ASP A 1 390 ? 175.199 172.667 160.160 1.00 17.60 365 ASP A CA 1
ATOM 2093 C C . ASP A 1 390 ? 176.537 171.983 159.905 1.00 12.21 365 ASP A C 1
ATOM 2094 O O . ASP A 1 390 ? 177.475 172.627 159.435 1.00 17.28 365 ASP A O 1
ATOM 2099 N N . GLY A 1 391 ? 176.654 170.702 160.234 1.00 15.38 366 GLY A N 1
ATOM 2100 C CA . GLY A 1 391 ? 177.955 170.072 160.297 1.00 14.16 366 GLY A CA 1
ATOM 2101 C C . GLY A 1 391 ? 178.706 170.473 161.558 1.00 12.87 366 GLY A C 1
ATOM 2102 O O . GLY A 1 391 ? 178.118 170.726 162.606 1.00 18.09 366 GLY A O 1
ATOM 2103 N N . ARG A 1 392 ? 180.028 170.544 161.438 1.00 15.70 367 ARG A N 1
ATOM 2104 C CA . ARG A 1 392 ? 180.895 170.912 162.555 1.00 15.61 367 ARG A CA 1
ATOM 2105 C C . ARG A 1 392 ? 180.919 172.431 162.657 1.00 19.00 367 ARG A C 1
ATOM 2106 O O . ARG A 1 392 ? 181.741 173.110 162.049 1.00 33.57 367 ARG A O 1
ATOM 2114 N N . SER A 1 393 ? 179.997 172.968 163.435 1.00 22.49 368 SER A N 1
ATOM 2115 C CA . SER A 1 393 ? 179.940 174.391 163.705 1.00 28.30 368 SER A CA 1
ATOM 2116 C C . SER A 1 393 ? 180.803 174.713 164.924 1.00 28.21 368 SER A C 1
ATOM 2117 O O . SER A 1 393 ? 181.349 173.826 165.578 1.00 28.81 368 SER A O 1
ATOM 2120 N N . ASN A 1 394 ? 180.922 175.998 165.241 1.00 25.21 369 ASN A N 1
ATOM 2121 C CA . ASN A 1 394 ? 181.731 176.426 166.376 1.00 28.93 369 ASN A CA 1
ATOM 2122 C C . ASN A 1 394 ? 181.009 176.086 167.672 1.00 27.87 369 ASN A C 1
ATOM 2123 O O . ASN A 1 394 ? 180.545 176.974 168.389 1.00 32.32 369 ASN A O 1
ATOM 2128 N N . GLY A 1 395 ? 180.911 174.807 167.972 1.00 18.88 370 GLY A N 1
ATOM 2129 C CA . GLY A 1 395 ? 180.067 174.331 169.045 1.00 18.67 370 GLY A CA 1
ATOM 2130 C C . GLY A 1 395 ? 178.800 173.685 168.513 1.00 21.11 370 GLY A C 1
ATOM 2131 O O . GLY A 1 395 ? 178.294 174.030 167.442 1.00 28.70 370 GLY A O 1
ATOM 2132 N N . LEU A 1 396 ? 178.279 172.723 169.276 1.00 22.69 371 LEU A N 1
ATOM 2133 C CA . LEU A 1 396 ? 177.083 172.001 168.853 1.00 22.21 371 LEU A CA 1
ATOM 2134 C C . LEU A 1 396 ? 175.885 172.934 168.721 1.00 21.95 371 LEU A C 1
ATOM 2135 O O . LEU A 1 396 ? 175.090 172.802 167.788 1.00 29.88 371 LEU A O 1
ATOM 2140 N N . LEU A 1 397 ? 175.752 173.892 169.628 1.00 21.94 372 LEU A N 1
ATOM 2141 C CA . LEU A 1 397 ? 174.612 174.793 169.651 1.00 21.61 372 LEU A CA 1
ATOM 2142 C C . LEU A 1 397 ? 174.817 176.057 168.824 1.00 20.13 372 LEU A C 1
ATOM 2143 O O . LEU A 1 397 ? 173.923 176.903 168.793 1.00 32.04 372 LEU A O 1
ATOM 2148 N N . ALA A 1 398 ? 175.934 176.204 168.160 1.00 18.22 373 ALA A N 1
ATOM 2149 C CA . ALA A 1 398 ? 176.154 177.416 167.379 1.00 22.11 373 ALA A CA 1
ATOM 2150 C C . ALA A 1 398 ? 175.576 177.254 165.976 1.00 14.93 373 ALA A C 1
ATOM 2151 O O . ALA A 1 398 ? 175.819 176.234 165.331 1.00 31.56 373 ALA A O 1
ATOM 2153 N N . PRO A 1 399 ? 174.816 178.220 165.476 1.00 24.43 374 PRO A N 1
ATOM 2154 C CA . PRO A 1 399 ? 174.330 178.143 164.094 1.00 22.60 374 PRO A CA 1
ATOM 2155 C C . PRO A 1 399 ? 175.414 178.503 163.087 1.00 20.35 374 PRO A C 1
ATOM 2156 O O . PRO A 1 399 ? 176.281 179.338 163.341 1.00 27.39 374 PRO A O 1
ATOM 2160 N N . ASN A 1 400 ? 175.351 177.856 161.929 1.00 23.50 375 ASN A N 1
ATOM 2161 C CA . ASN A 1 400 ? 176.368 177.995 160.890 1.00 16.49 375 ASN A CA 1
ATOM 2162 C C . ASN A 1 400 ? 175.793 178.749 159.697 1.00 25.85 375 ASN A C 1
ATOM 2163 O O . ASN A 1 400 ? 174.915 178.219 159.001 1.00 27.02 375 ASN A O 1
ATOM 2168 N N . PRO A 1 401 ? 176.267 179.965 159.412 1.00 26.21 376 PRO A N 1
ATOM 2169 C CA . PRO A 1 401 ? 175.716 180.722 158.273 1.00 21.90 376 PRO A CA 1
ATOM 2170 C C . PRO A 1 401 ? 175.909 180.051 156.921 1.00 25.54 376 PRO A C 1
ATOM 2171 O O . PRO A 1 401 ? 175.030 180.164 156.056 1.00 26.24 376 PRO A O 1
ATOM 2175 N N . ASP A 1 402 ? 177.034 179.364 156.707 1.00 22.48 377 ASP A N 1
ATOM 2176 C CA . ASP A 1 402 ? 177.249 178.680 155.433 1.00 26.85 377 ASP A CA 1
ATOM 2177 C C . ASP A 1 402 ? 176.184 177.616 155.196 1.00 19.40 377 ASP A C 1
ATOM 2178 O O . ASP A 1 402 ? 175.639 177.502 154.091 1.00 27.57 377 ASP A O 1
ATOM 2183 N N . ALA A 1 403 ? 175.864 176.839 156.230 1.00 16.65 378 ALA A N 1
ATOM 2184 C CA . ALA A 1 403 ? 174.852 175.799 156.093 1.00 27.18 378 ALA A CA 1
ATOM 2185 C C . ALA A 1 403 ? 173.476 176.396 155.824 1.00 17.14 378 ALA A C 1
ATOM 2186 O O . ALA A 1 403 ? 172.704 175.848 155.033 1.00 28.38 378 ALA A O 1
ATOM 2188 N N . GLN A 1 404 ? 173.150 177.511 156.478 1.00 14.60 379 GLN A N 1
ATOM 2189 C CA . GLN A 1 404 ? 171.865 178.158 156.238 1.00 21.99 379 GLN A CA 1
ATOM 2190 C C . GLN A 1 404 ? 171.765 178.667 154.804 1.00 18.69 379 GLN A C 1
ATOM 2191 O O . GLN A 1 404 ? 170.729 178.498 154.145 1.00 24.13 379 GLN A O 1
ATOM 2197 N N . ALA A 1 405 ? 172.844 179.263 154.294 1.00 15.32 380 ALA A N 1
ATOM 2198 C CA . ALA A 1 405 ? 172.862 179.672 152.895 1.00 20.23 380 ALA A CA 1
ATOM 2199 C C . ALA A 1 405 ? 172.653 178.479 151.971 1.00 18.30 380 ALA A C 1
ATOM 2200 O O . ALA A 1 405 ? 171.906 178.567 150.987 1.00 20.75 380 ALA A O 1
ATOM 2202 N N . GLU A 1 406 ? 173.299 177.353 152.277 1.00 12.17 381 GLU A N 1
ATOM 2203 C CA . GLU A 1 406 ? 173.152 176.175 151.431 1.00 19.51 381 GLU A CA 1
ATOM 2204 C C . GLU A 1 406 ? 171.725 175.640 151.449 1.00 21.10 381 GLU A C 1
ATOM 2205 O O . GLU A 1 406 ? 171.200 175.238 150.407 1.00 23.54 381 GLU A O 1
ATOM 2211 N N . VAL A 1 407 ? 171.076 175.633 152.615 1.00 9.04 382 VAL A N 1
ATOM 2212 C CA . VAL A 1 407 ? 169.703 175.140 152.661 1.00 10.67 382 VAL A CA 1
ATOM 2213 C C . VAL A 1 407 ? 168.778 176.072 151.882 1.00 11.10 382 VAL A C 1
ATOM 2214 O O . VAL A 1 407 ? 167.857 175.613 151.197 1.00 12.12 382 VAL A O 1
ATOM 2218 N N . LEU A 1 408 ? 169.039 177.383 151.923 1.00 14.18 383 LEU A N 1
ATOM 2219 C CA . LEU A 1 408 ? 168.255 178.314 151.113 1.00 15.81 383 LEU A CA 1
ATOM 2220 C C . LEU A 1 408 ? 168.406 178.006 149.628 1.00 18.65 383 LEU A C 1
ATOM 2221 O O . LEU A 1 408 ? 167.412 177.899 148.896 1.00 22.18 383 LEU A O 1
ATOM 2226 N N . ARG A 1 409 ? 169.649 177.845 149.175 1.00 13.51 384 ARG A N 1
ATOM 2227 C CA . ARG A 1 409 ? 169.898 177.551 147.767 1.00 18.94 384 ARG A CA 1
ATOM 2228 C C . ARG A 1 409 ? 169.223 176.249 147.348 1.00 19.98 384 ARG A C 1
ATOM 2229 O O . ARG A 1 409 ? 168.582 176.184 146.293 1.00 19.93 384 ARG A O 1
ATOM 2237 N N . LYS A 1 410 ? 169.343 175.212 148.177 1.00 16.09 385 LYS A N 1
ATOM 2238 C CA . LYS A 1 410 ? 168.727 173.925 147.878 1.00 16.04 385 LYS A CA 1
ATOM 2239 C C . LYS A 1 410 ? 167.213 174.050 147.762 1.00 18.28 385 LYS A C 1
ATOM 2240 O O . LYS A 1 410 ? 166.610 173.510 146.831 1.00 21.21 385 LYS A O 1
ATOM 2246 N N . ALA A 1 411 ? 166.585 174.784 148.682 1.00 19.33 386 ALA A N 1
ATOM 2247 C CA . ALA A 1 411 ? 165.133 174.917 148.652 1.00 21.60 386 ALA A CA 1
ATOM 2248 C C . ALA A 1 411 ? 164.663 175.672 147.415 1.00 21.51 386 ALA A C 1
ATOM 2249 O O . ALA A 1 411 ? 163.663 175.292 146.797 1.00 18.52 386 ALA A O 1
ATOM 2251 N N . TYR A 1 412 ? 165.351 176.752 147.045 1.00 17.64 387 TYR A N 1
ATOM 2252 C CA . TYR A 1 412 ? 164.888 177.505 145.886 1.00 17.47 387 TYR A CA 1
ATOM 2253 C C . TYR A 1 412 ? 165.181 176.771 144.582 1.00 18.67 387 TYR A C 1
ATOM 2254 O O . TYR A 1 412 ? 164.435 176.929 143.614 1.00 24.46 387 TYR A O 1
ATOM 2263 N N . LYS A 1 413 ? 166.224 175.940 144.541 1.00 16.54 388 LYS A N 1
ATOM 2264 C CA . LYS A 1 413 ? 166.402 175.057 143.391 1.00 21.62 388 LYS A CA 1
ATOM 2265 C C . LYS A 1 413 ? 165.296 174.009 143.322 1.00 22.25 388 LYS A C 1
ATOM 2266 O O . LYS A 1 413 ? 164.800 173.695 142.237 1.00 29.51 388 LYS A O 1
ATOM 2272 N N . ASP A 1 414 ? 164.897 173.460 144.470 1.00 23.84 389 ASP A N 1
ATOM 2273 C CA . ASP A 1 414 ? 163.804 172.493 144.495 1.00 20.41 389 ASP A CA 1
ATOM 2274 C C . ASP A 1 414 ? 162.493 173.126 144.044 1.00 18.55 389 ASP A C 1
ATOM 2275 O O . ASP A 1 414 ? 161.685 172.482 143.372 1.00 25.82 389 ASP A O 1
ATOM 2280 N N . ALA A 1 415 ? 162.266 174.388 144.399 1.00 20.17 390 ALA A N 1
ATOM 2281 C CA . ALA A 1 415 ? 161.032 175.066 144.032 1.00 18.52 390 ALA A CA 1
ATOM 2282 C C . ALA A 1 415 ? 161.033 175.578 142.598 1.00 20.13 390 ALA A C 1
ATOM 2283 O O . ALA A 1 415 ? 159.966 175.906 142.077 1.00 28.27 390 ALA A O 1
ATOM 2285 N N . GLY A 1 416 ? 162.186 175.645 141.948 1.00 27.15 391 GLY A N 1
ATOM 2286 C CA . GLY A 1 416 ? 162.260 176.212 140.617 1.00 18.29 391 GLY A CA 1
ATOM 2287 C C . GLY A 1 416 ? 161.991 177.699 140.565 1.00 19.90 391 GLY A C 1
ATOM 2288 O O . GLY A 1 416 ? 161.360 178.177 139.620 1.00 28.06 391 GLY A O 1
ATOM 2289 N N . ILE A 1 417 ? 162.466 178.443 141.558 1.00 24.28 392 ILE A N 1
ATOM 2290 C CA . ILE A 1 417 ? 162.178 179.863 141.707 1.00 21.23 392 ILE A CA 1
ATOM 2291 C C . ILE A 1 417 ? 163.479 180.605 141.989 1.00 22.05 392 ILE A C 1
ATOM 2292 O O . ILE A 1 417 ? 164.304 180.148 142.785 1.00 27.65 392 ILE A O 1
ATOM 2297 N N . ASN A 1 418 ? 163.662 181.743 141.338 1.00 24.73 393 ASN A N 1
ATOM 2298 C CA . ASN A 1 418 ? 164.835 182.573 141.594 1.00 25.23 393 ASN A CA 1
ATOM 2299 C C . ASN A 1 418 ? 164.672 183.269 142.939 1.00 26.40 393 ASN A C 1
ATOM 2300 O O . ASN A 1 418 ? 163.676 183.970 143.144 1.00 26.27 393 ASN A O 1
ATOM 2305 N N . PRO A 1 419 ? 165.619 183.121 143.870 1.00 26.08 394 PRO A N 1
ATOM 2306 C CA . PRO A 1 419 ? 165.460 183.742 145.196 1.00 22.75 394 PRO A CA 1
ATOM 2307 C C . PRO A 1 419 ? 165.343 185.254 145.155 1.00 24.73 394 PRO A C 1
ATOM 2308 O O . PRO A 1 419 ? 164.862 185.848 146.124 1.00 30.99 394 PRO A O 1
ATOM 2312 N N . ARG A 1 420 ? 165.767 185.890 144.064 1.00 21.86 395 ARG A N 1
ATOM 2313 C CA . ARG A 1 420 ? 165.642 187.334 143.917 1.00 28.09 395 ARG A CA 1
ATOM 2314 C C . ARG A 1 420 ? 164.192 187.795 143.904 1.00 19.63 395 ARG A C 1
ATOM 2315 O O . ARG A 1 420 ? 163.928 188.971 144.151 1.00 29.08 395 ARG A O 1
ATOM 2323 N N . ASP A 1 421 ? 163.254 186.902 143.628 1.00 20.80 396 ASP A N 1
ATOM 2324 C CA . ASP A 1 421 ? 161.851 187.255 143.476 1.00 30.87 396 ASP A CA 1
ATOM 2325 C C . ASP A 1 421 ? 161.041 187.117 144.758 1.00 22.22 396 ASP A C 1
ATOM 2326 O O . ASP A 1 421 ? 159.839 187.375 144.731 1.00 30.94 396 ASP A O 1
ATOM 2331 N N . VAL A 1 422 ? 161.658 186.725 145.871 1.00 25.19 397 VAL A N 1
ATOM 2332 C CA . VAL A 1 422 ? 160.923 186.511 147.112 1.00 21.16 397 VAL A CA 1
ATOM 2333 C C . VAL A 1 422 ? 160.420 187.841 147.654 1.00 17.78 397 VAL A C 1
ATOM 2334 O O . VAL A 1 422 ? 161.161 188.825 147.721 1.00 30.48 397 VAL A O 1
ATOM 2338 N N . ASP A 1 423 ? 159.156 187.872 148.063 1.00 22.79 398 ASP A N 1
ATOM 2339 C CA . ASP A 1 423 ? 158.575 189.063 148.672 1.00 17.37 398 ASP A CA 1
ATOM 2340 C C . ASP A 1 423 ? 158.785 189.118 150.177 1.00 25.11 398 ASP A C 1
ATOM 2341 O O . ASP A 1 423 ? 159.002 190.198 150.728 1.00 23.24 398 ASP A O 1
ATOM 2346 N N . TYR A 1 424 ? 158.711 187.978 150.855 1.00 17.99 399 TYR A N 1
ATOM 2347 C CA . TYR A 1 424 ? 158.650 187.960 152.306 1.00 15.20 399 TYR A CA 1
ATOM 2348 C C . TYR A 1 424 ? 159.361 186.729 152.846 1.00 15.32 399 TYR A C 1
ATOM 2349 O O . TYR A 1 424 ? 159.206 185.630 152.320 1.00 17.84 399 TYR A O 1
ATOM 2358 N N . ILE A 1 425 ? 160.135 186.926 153.904 1.00 18.10 400 ILE A N 1
ATOM 2359 C CA . ILE A 1 425 ? 160.781 185.837 154.621 1.00 9.33 400 ILE A CA 1
ATOM 2360 C C . ILE A 1 425 ? 160.203 185.782 156.030 1.00 17.04 400 ILE A C 1
ATOM 2361 O O . ILE A 1 425 ? 160.321 186.745 156.793 1.00 25.59 400 ILE A O 1
ATOM 2366 N N . GLU A 1 426 ? 159.571 184.665 156.364 1.00 13.58 401 GLU A N 1
ATOM 2367 C CA . GLU A 1 426 ? 159.158 184.372 157.735 1.00 15.86 401 GLU A CA 1
ATOM 2368 C C . GLU A 1 426 ? 160.343 183.693 158.414 1.00 15.39 401 GLU A C 1
ATOM 2369 O O . GLU A 1 426 ? 160.625 182.520 158.175 1.00 24.11 401 GLU A O 1
ATOM 2375 N N . ALA A 1 427 ? 161.052 184.447 159.245 1.00 9.10 402 ALA A N 1
ATOM 2376 C CA . ALA A 1 427 ? 162.354 184.038 159.746 1.00 24.40 402 ALA A CA 1
ATOM 2377 C C . ALA A 1 427 ? 162.234 183.134 160.967 1.00 21.70 402 ALA A C 1
ATOM 2378 O O . ALA A 1 427 ? 161.214 183.097 161.655 1.00 35.51 402 ALA A O 1
ATOM 2380 N N . HIS A 1 428 ? 163.307 182.382 161.210 1.00 19.08 403 HIS A N 1
ATOM 2381 C CA . HIS A 1 428 ? 163.507 181.717 162.491 1.00 26.54 403 HIS A CA 1
ATOM 2382 C C . HIS A 1 428 ? 163.304 182.701 163.638 1.00 24.39 403 HIS A C 1
ATOM 2383 O O . HIS A 1 428 ? 162.459 182.491 164.511 1.00 32.82 403 HIS A O 1
ATOM 2390 N N . GLY A 1 429 ? 1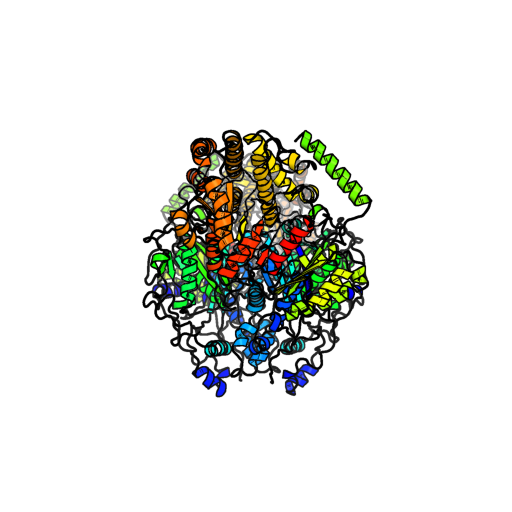64.062 183.792 163.634 1.00 21.66 404 GLY A N 1
ATOM 2391 C CA . GLY A 1 429 ? 163.775 184.971 164.432 1.00 20.05 404 GLY A CA 1
ATOM 2392 C C . GLY A 1 429 ? 163.644 184.792 165.931 1.00 23.62 404 GLY A C 1
ATOM 2393 O O . GLY A 1 429 ? 162.708 185.323 166.526 1.00 32.13 404 GLY A O 1
ATOM 2394 N N . THR A 1 430 ? 164.571 184.078 166.561 1.00 21.12 405 THR A N 1
ATOM 2395 C CA . THR A 1 430 ? 164.437 183.769 167.979 1.00 25.68 405 THR A CA 1
ATOM 2396 C C . THR A 1 430 ? 164.893 184.900 168.890 1.00 20.17 405 THR A C 1
ATOM 2397 O O . THR A 1 430 ? 164.806 184.755 170.111 1.00 29.29 405 THR A O 1
ATOM 2401 N N . GLY A 1 431 ? 165.363 186.012 168.340 1.00 20.56 406 GLY A N 1
ATOM 2402 C CA . GLY A 1 431 ? 165.661 187.178 169.146 1.00 23.70 406 GLY A CA 1
ATOM 2403 C C . GLY A 1 431 ? 166.909 187.083 169.997 1.00 25.35 406 GLY A C 1
ATOM 2404 O O . GLY A 1 431 ? 167.000 187.758 171.021 1.00 31.86 406 GLY A O 1
ATOM 2405 N N . THR A 1 432 ? 167.874 186.261 169.606 1.00 31.66 407 THR A N 1
ATOM 2406 C CA . THR A 1 432 ? 169.166 186.239 170.271 1.00 26.16 407 THR A CA 1
ATOM 2407 C C . THR A 1 432 ? 170.093 187.255 169.615 1.00 26.28 407 THR A C 1
ATOM 2408 O O . THR A 1 432 ? 170.045 187.468 168.401 1.00 30.69 407 THR A O 1
ATOM 2412 N N . ILE A 1 433 ? 170.923 187.900 170.436 1.00 32.83 408 ILE A N 1
ATOM 2413 C CA . ILE A 1 433 ? 171.799 188.962 169.956 1.00 32.77 408 ILE A CA 1
ATOM 2414 C C . ILE A 1 433 ? 172.839 188.440 168.970 1.00 31.18 408 ILE A C 1
ATOM 2415 O O . ILE A 1 433 ? 173.363 189.209 168.163 1.00 32.50 408 ILE A O 1
ATOM 2420 N N . LEU A 1 434 ? 173.133 187.143 168.999 1.00 28.03 409 LEU A N 1
ATOM 2421 C CA . LEU A 1 434 ? 174.088 186.527 168.086 1.00 26.79 409 LEU A CA 1
ATOM 2422 C C . LEU A 1 434 ? 173.433 185.774 166.935 1.00 33.51 409 LEU A C 1
ATOM 2423 O O . LEU A 1 434 ? 173.954 185.794 165.818 1.00 38.89 409 LEU A O 1
ATOM 2428 N N . GLY A 1 435 ? 172.305 185.104 167.178 1.00 29.48 410 GLY A N 1
ATOM 2429 C CA . GLY A 1 435 ? 171.672 184.324 166.125 1.00 26.15 410 GLY A CA 1
ATOM 2430 C C . GLY A 1 435 ? 171.057 185.167 165.022 1.00 19.52 410 GLY A C 1
ATOM 2431 O O . GLY A 1 435 ? 171.138 184.809 163.843 1.00 32.60 410 GLY A O 1
ATOM 2432 N N . ASP A 1 436 ? 170.414 186.278 165.388 1.00 23.44 411 ASP A N 1
ATOM 2433 C CA . ASP A 1 436 ? 169.751 187.120 164.393 1.00 28.71 411 ASP A CA 1
ATOM 2434 C C . ASP A 1 436 ? 170.709 187.640 163.326 1.00 24.75 411 ASP A C 1
ATOM 2435 O O . ASP A 1 436 ? 170.360 187.570 162.135 1.00 31.46 411 ASP A O 1
ATOM 2440 N N . PRO A 1 437 ? 171.889 188.183 163.654 1.00 23.55 412 PRO A N 1
ATOM 2441 C CA . PRO A 1 437 ? 172.817 188.579 162.584 1.00 23.56 412 PRO A CA 1
ATOM 2442 C C . PRO A 1 437 ? 173.264 187.427 161.706 1.00 22.58 412 PRO A C 1
ATOM 2443 O O . PRO A 1 437 ? 173.469 187.633 160.509 1.00 27.01 412 PRO A O 1
ATOM 2447 N N . ILE A 1 438 ? 173.412 186.221 162.252 1.00 22.19 413 ILE A N 1
ATOM 2448 C CA . ILE A 1 438 ? 173.800 185.077 161.430 1.00 17.39 413 ILE A CA 1
ATOM 2449 C C . ILE A 1 438 ? 172.698 184.736 160.428 1.00 22.19 413 ILE A C 1
ATOM 2450 O O . ILE A 1 438 ? 172.963 184.510 159.237 1.00 29.99 413 ILE A O 1
ATOM 2455 N N . GLU A 1 439 ? 171.445 184.704 160.891 1.00 17.73 414 GLU A N 1
ATOM 2456 C CA . GLU A 1 439 ? 170.340 184.449 159.972 1.00 20.54 414 GLU A CA 1
ATOM 2457 C C . GLU A 1 439 ? 170.271 185.526 158.894 1.00 20.91 414 GLU A C 1
ATOM 2458 O O . GLU A 1 439 ? 170.108 185.219 157.705 1.00 21.99 414 GLU A O 1
ATOM 2464 N N . ALA A 1 440 ? 170.431 186.789 159.290 1.00 20.76 415 ALA A N 1
ATOM 2465 C CA . ALA A 1 440 ? 170.397 187.876 158.320 1.00 20.73 415 ALA A CA 1
ATOM 2466 C C . ALA A 1 440 ? 171.536 187.754 157.318 1.00 25.31 415 ALA A C 1
ATOM 2467 O O . ALA A 1 440 ? 171.359 188.047 156.134 1.00 27.37 415 ALA A O 1
ATOM 2469 N N . ASP A 1 441 ? 172.710 187.315 157.774 1.00 24.73 416 ASP A N 1
ATOM 2470 C CA . ASP A 1 441 ? 173.859 187.178 156.886 1.00 29.40 416 ASP A CA 1
ATOM 2471 C C . ASP A 1 441 ? 173.611 186.115 155.824 1.00 29.59 416 ASP A C 1
ATOM 2472 O O . ASP A 1 441 ? 173.884 186.329 154.636 1.00 27.48 416 ASP A O 1
ATOM 2477 N N . ALA A 1 442 ? 173.091 184.958 156.233 1.00 22.62 417 ALA A N 1
ATOM 2478 C CA . ALA A 1 442 ? 172.793 183.924 155.245 1.00 28.19 417 ALA A CA 1
ATOM 2479 C C . ALA A 1 442 ? 171.733 184.400 154.253 1.00 18.66 417 ALA A C 1
ATOM 2480 O O . ALA A 1 442 ? 171.874 184.206 153.033 1.00 22.17 417 ALA A O 1
ATOM 2482 N N . LEU A 1 443 ? 170.684 185.058 154.755 1.00 19.63 418 LEU A N 1
ATOM 2483 C CA . LEU A 1 443 ? 169.660 185.590 153.863 1.00 25.09 418 LEU A CA 1
ATOM 2484 C C . LEU A 1 443 ? 170.254 186.580 152.870 1.00 23.28 418 LEU A C 1
ATOM 2485 O O . LEU A 1 443 ? 169.921 186.547 151.681 1.00 28.65 418 LEU A O 1
ATOM 2490 N N . GLY A 1 444 ? 171.143 187.455 153.334 1.00 24.86 419 GLY A N 1
ATOM 2491 C CA . GLY A 1 444 ? 171.796 188.386 152.436 1.00 24.00 419 GLY A CA 1
ATOM 2492 C C . GLY A 1 444 ? 172.646 187.694 151.395 1.00 21.14 419 GLY A C 1
ATOM 2493 O O . GLY A 1 444 ? 172.735 188.152 150.258 1.00 26.50 419 GLY A O 1
ATOM 2494 N N . ARG A 1 445 ? 173.277 186.582 151.764 1.00 26.81 420 ARG A N 1
ATOM 2495 C CA . ARG A 1 445 ? 174.056 185.831 150.788 1.00 20.37 420 ARG A CA 1
ATOM 2496 C C . ARG A 1 445 ? 173.172 185.295 149.670 1.00 28.42 420 ARG A C 1
ATOM 2497 O O . ARG A 1 445 ? 173.540 185.367 148.496 1.00 35.16 420 ARG A O 1
ATOM 2505 N N . ILE A 1 446 ? 172.000 184.762 150.006 1.00 26.82 421 ILE A N 1
ATOM 2506 C CA . ILE A 1 446 ? 171.209 184.078 148.985 1.00 25.72 421 ILE A CA 1
ATOM 2507 C C . ILE A 1 446 ? 170.019 184.901 148.504 1.00 21.69 421 ILE A C 1
ATOM 2508 O O . ILE A 1 446 ? 169.899 185.189 147.312 1.00 25.02 421 ILE A O 1
ATOM 2513 N N . VAL A 1 447 ? 169.122 185.266 149.418 1.00 28.17 422 VAL A N 1
ATOM 2514 C CA . VAL A 1 447 ? 167.876 185.921 149.032 1.00 25.81 422 VAL A CA 1
ATOM 2515 C C . VAL A 1 447 ? 168.128 187.357 148.588 1.00 24.23 422 VAL A C 1
ATOM 2516 O O . VAL A 1 447 ? 167.502 187.846 147.644 1.00 22.78 422 VAL A O 1
ATOM 2520 N N . GLY A 1 448 ? 169.042 188.051 149.251 1.00 22.02 423 GLY A N 1
ATOM 2521 C CA . GLY A 1 448 ? 169.255 189.456 148.973 1.00 30.83 423 GLY A CA 1
ATOM 2522 C C . GLY A 1 448 ? 170.202 189.765 147.832 1.00 28.69 423 GLY A C 1
ATOM 2523 O O . GLY A 1 448 ? 170.186 190.878 147.310 1.00 37.56 423 GLY A O 1
ATOM 2524 N N . LYS A 1 449 ? 171.015 188.798 147.423 1.00 27.51 424 LYS A N 1
ATOM 2525 C CA . LYS A 1 449 ? 172.105 189.076 146.497 1.00 34.17 424 LYS A CA 1
ATOM 2526 C C . LYS A 1 449 ? 171.582 189.483 145.124 1.00 36.47 424 LYS A C 1
ATOM 2527 O O . LYS A 1 449 ? 170.794 188.766 144.506 1.00 38.93 424 LYS A O 1
ATOM 2533 N N . GLY A 1 450 ? 172.049 190.630 144.641 1.00 37.67 425 GLY A N 1
ATOM 2534 C CA . GLY A 1 450 ? 171.694 191.121 143.334 1.00 31.59 425 GLY A CA 1
ATOM 2535 C C . GLY A 1 450 ? 170.504 192.051 143.292 1.00 35.44 425 GLY A C 1
ATOM 2536 O O . GLY A 1 450 ? 170.279 192.686 142.258 1.00 44.05 425 GLY A O 1
ATOM 2537 N N . ARG A 1 451 ? 169.740 192.156 144.374 1.00 32.91 426 ARG A N 1
ATOM 2538 C CA . ARG A 1 451 ? 168.575 193.019 144.381 1.00 27.28 426 ARG A CA 1
ATOM 2539 C C . ARG A 1 451 ? 168.986 194.486 144.334 1.00 27.92 426 ARG A C 1
ATOM 2540 O O . ARG A 1 451 ? 170.000 194.874 144.912 1.00 37.02 426 ARG A O 1
ATOM 2548 N N . PRO A 1 452 ? 168.207 195.323 143.661 1.00 35.75 427 PRO A N 1
ATOM 2549 C CA . PRO A 1 452 ? 168.358 196.767 143.842 1.00 33.30 427 PRO A CA 1
ATOM 2550 C C . PRO A 1 452 ? 167.943 197.182 145.245 1.00 35.03 427 PRO A C 1
ATOM 2551 O O . PRO A 1 452 ? 167.173 196.503 145.925 1.00 43.07 427 PRO A O 1
ATOM 2555 N N . ALA A 1 453 ? 168.478 198.322 145.677 1.00 38.27 428 ALA A N 1
ATOM 2556 C CA . ALA A 1 453 ? 168.244 198.793 147.035 1.00 36.77 428 ALA A CA 1
ATOM 2557 C C . ALA A 1 453 ? 166.776 199.090 147.310 1.00 40.10 428 ALA A C 1
ATOM 2558 O O . ALA A 1 453 ? 166.369 199.102 148.474 1.00 44.53 428 ALA A O 1
ATOM 2560 N N . ASP A 1 454 ? 165.971 199.312 146.279 1.00 37.40 429 ASP A N 1
ATOM 2561 C CA . ASP A 1 454 ? 164.578 199.682 146.465 1.00 37.57 429 ASP A CA 1
ATOM 2562 C C . ASP A 1 454 ? 163.614 198.502 146.386 1.00 33.77 429 ASP A C 1
ATOM 2563 O O . ASP A 1 454 ? 162.406 198.714 146.452 1.00 39.44 429 ASP A O 1
ATOM 2568 N N . LYS A 1 455 ? 164.105 197.271 146.259 1.00 33.22 430 LYS A N 1
ATOM 2569 C CA . LYS A 1 455 ? 163.251 196.081 146.253 1.00 29.25 430 LYS A CA 1
ATOM 2570 C C . LYS A 1 455 ? 163.729 195.066 147.286 1.00 25.87 430 LYS A C 1
ATOM 2571 O O . LYS A 1 455 ? 164.046 193.925 146.950 1.00 28.81 430 LYS A O 1
ATOM 2577 N N . PRO A 1 456 ? 163.769 195.437 148.562 1.00 30.64 431 PRO A N 1
ATOM 2578 C CA . PRO A 1 456 ? 164.247 194.493 149.573 1.00 24.71 431 PRO A CA 1
ATOM 2579 C C . PRO A 1 456 ? 163.210 193.434 149.899 1.00 20.45 431 PRO A C 1
ATOM 2580 O O . PRO A 1 456 ? 162.004 193.657 149.798 1.00 29.40 431 PRO A O 1
ATOM 2584 N N . ALA A 1 457 ? 163.702 192.269 150.299 1.00 22.13 432 ALA A N 1
ATOM 2585 C CA . ALA A 1 457 ? 162.825 191.238 150.834 1.00 24.65 432 ALA A CA 1
ATOM 2586 C C . ALA A 1 457 ? 162.313 191.657 152.210 1.00 21.68 432 ALA A C 1
ATOM 2587 O O . ALA A 1 457 ? 163.091 192.076 153.067 1.00 28.18 432 ALA A O 1
ATOM 2589 N N . LEU A 1 458 ? 161.005 191.556 152.417 1.00 18.41 433 LEU A N 1
ATOM 2590 C CA . LEU A 1 458 ? 160.414 191.886 153.705 1.00 13.07 433 LEU A CA 1
ATOM 2591 C C . LEU A 1 458 ? 160.617 190.744 154.696 1.00 20.71 433 LEU A C 1
ATOM 2592 O O . LEU A 1 458 ? 160.600 189.567 154.333 1.00 26.82 433 LEU A O 1
ATOM 2597 N N . LEU A 1 459 ? 160.805 191.105 155.962 1.00 19.02 434 LEU A N 1
ATOM 2598 C CA . LEU A 1 459 ? 161.235 190.173 156.995 1.00 22.44 434 LEU A CA 1
ATOM 2599 C C . LEU A 1 459 ? 160.326 190.270 158.216 1.00 16.20 434 LEU A C 1
ATOM 2600 O O . LEU A 1 459 ? 159.934 191.364 158.623 1.00 26.43 434 LEU A O 1
ATOM 2605 N N . GLY A 1 460 ? 160.006 189.122 158.806 1.00 16.61 435 GLY A N 1
ATOM 2606 C CA . GLY A 1 460 ? 159.198 189.081 160.011 1.00 17.20 435 GLY A CA 1
ATOM 2607 C C . GLY A 1 460 ? 159.304 187.742 160.708 1.00 13.96 435 GLY A C 1
ATOM 2608 O O . GLY A 1 460 ? 159.952 186.815 160.224 1.00 20.20 435 GLY A O 1
ATOM 2609 N N . ALA A 1 461 ? 158.650 187.644 161.865 1.00 15.28 436 ALA A N 1
ATOM 2610 C CA . ALA A 1 461 ? 158.715 186.417 162.660 1.00 15.54 436 ALA A CA 1
ATOM 2611 C C . ALA A 1 461 ? 157.497 186.323 163.565 1.00 13.93 436 ALA A C 1
ATOM 2612 O O . ALA A 1 461 ? 157.242 187.229 164.361 1.00 22.00 436 ALA A O 1
ATOM 2614 N N . VAL A 1 462 ? 156.760 185.217 163.459 1.00 11.83 437 VAL A N 1
ATOM 2615 C CA . VAL A 1 462 ? 155.604 184.999 164.316 1.00 17.59 437 VAL A CA 1
ATOM 2616 C C . VAL A 1 462 ? 156.015 184.719 165.764 1.00 16.97 437 VAL A C 1
ATOM 2617 O O . VAL A 1 462 ? 155.184 184.832 166.669 1.00 21.24 437 VAL A O 1
ATOM 2621 N N . LYS A 1 463 ? 157.283 184.375 166.009 1.00 18.40 438 LYS A N 1
ATOM 2622 C CA . LYS A 1 463 ? 157.738 184.172 167.380 1.00 21.45 438 LYS A CA 1
ATOM 2623 C C . LYS A 1 463 ? 157.619 185.444 168.205 1.00 15.64 438 LYS A C 1
ATOM 2624 O O . LYS A 1 463 ? 157.422 185.372 169.418 1.00 21.73 438 LYS A O 1
ATOM 2630 N N . SER A 1 464 ? 157.717 186.613 167.567 1.00 9.23 439 SER A N 1
ATOM 2631 C CA . SER A 1 464 ? 157.514 187.861 168.293 1.00 20.96 439 SER A CA 1
ATOM 2632 C C . SER A 1 464 ? 156.093 187.965 168.831 1.00 18.24 439 SER A C 1
ATOM 2633 O O . SER A 1 464 ? 155.870 188.607 169.855 1.00 17.93 439 SER A O 1
ATOM 2636 N N . ASN A 1 465 ? 155.127 187.339 168.160 1.00 16.22 440 ASN A N 1
ATOM 2637 C CA . ASN A 1 465 ? 153.763 187.273 168.671 1.00 16.15 440 ASN A CA 1
ATOM 2638 C C . ASN A 1 465 ? 153.597 186.164 169.706 1.00 16.64 440 ASN A C 1
ATOM 2639 O O . ASN A 1 465 ? 153.021 186.386 170.773 1.00 24.11 440 ASN A O 1
ATOM 2644 N N . LEU A 1 466 ? 154.065 184.959 169.393 1.00 20.39 441 LEU A N 1
ATOM 2645 C CA . LEU A 1 466 ? 153.640 183.767 170.111 1.00 8.98 441 LEU A CA 1
ATOM 2646 C C . LEU A 1 466 ? 154.670 183.214 171.089 1.00 13.54 441 LEU A C 1
ATOM 2647 O O . LEU A 1 466 ? 154.344 182.293 171.839 1.00 28.93 441 LEU A O 1
ATOM 2652 N N . GLY A 1 467 ? 155.878 183.741 171.114 1.00 15.03 442 GLY A N 1
ATOM 2653 C CA . GLY A 1 467 ? 156.948 183.061 171.798 1.00 16.09 442 GLY A CA 1
ATOM 2654 C C . GLY A 1 467 ? 157.482 181.935 170.934 1.00 10.88 442 GLY A C 1
ATOM 2655 O O . GLY A 1 467 ? 157.167 181.821 169.756 1.00 22.60 442 GLY A O 1
ATOM 2656 N N . HIS A 1 468 ? 158.287 181.081 171.543 1.00 21.69 443 HIS A N 1
ATOM 2657 C CA . HIS A 1 468 ? 159.009 180.037 170.822 1.00 17.50 443 HIS A CA 1
ATOM 2658 C C . HIS A 1 468 ? 158.292 178.703 171.018 1.00 11.17 443 HIS A C 1
ATOM 2659 O O . HIS A 1 468 ? 158.384 178.095 172.086 1.00 24.62 443 HIS A O 1
ATOM 2666 N N . LEU A 1 469 ? 157.612 178.240 169.972 1.00 17.94 444 LEU A N 1
ATOM 2667 C CA . LEU A 1 469 ? 156.779 177.034 170.026 1.00 21.89 444 LEU A CA 1
ATOM 2668 C C . LEU A 1 469 ? 157.565 175.828 169.521 1.00 18.98 444 LEU A C 1
ATOM 2669 O O . LEU A 1 469 ? 157.249 175.234 168.506 1.00 49.97 444 LEU A O 1
ATOM 2674 N N . GLU A 1 470 ? 158.534 175.414 170.316 1.00 30.10 445 GLU A N 1
ATOM 2675 C CA . GLU A 1 470 ? 159.738 174.745 169.830 1.00 26.16 445 GLU A CA 1
ATOM 2676 C C . GLU A 1 470 ? 159.524 173.751 168.689 1.00 23.69 445 GLU A C 1
ATOM 2677 O O . GLU A 1 470 ? 159.926 174.027 167.560 1.00 26.45 445 GLU A O 1
ATOM 2683 N N . SER A 1 471 ? 158.842 172.636 168.928 1.00 19.56 446 SER A N 1
ATOM 2684 C CA . SER A 1 471 ? 158.600 171.708 167.832 1.00 13.12 446 SER A CA 1
ATOM 2685 C C . SER A 1 471 ? 157.371 172.073 167.001 1.00 15.48 446 SER A C 1
ATOM 2686 O O . SER A 1 471 ? 157.194 171.511 165.922 1.00 19.17 446 SER A O 1
ATOM 2689 N N . ALA A 1 472 ? 156.540 173.001 167.465 1.00 20.02 447 ALA A N 1
ATOM 2690 C CA . ALA A 1 472 ? 155.390 173.500 166.721 1.00 26.06 447 ALA A CA 1
ATOM 2691 C C . ALA A 1 472 ? 155.637 174.876 166.100 1.00 7.18 447 ALA A C 1
ATOM 2692 O O . ALA A 1 472 ? 154.719 175.457 165.503 1.00 21.77 447 ALA A O 1
ATOM 2694 N N . ALA A 1 473 ? 156.858 175.397 166.220 1.00 16.53 448 ALA A N 1
ATOM 2695 C CA . ALA A 1 473 ? 157.173 176.727 165.705 1.00 19.60 448 ALA A CA 1
ATOM 2696 C C . ALA A 1 473 ? 157.005 176.794 164.192 1.00 13.29 448 ALA A C 1
ATOM 2697 O O . ALA A 1 473 ? 156.485 177.779 163.656 1.00 22.13 448 ALA A O 1
ATOM 2699 N N . GLY A 1 474 ? 157.444 175.751 163.493 1.00 15.88 449 GLY A N 1
ATOM 2700 C CA . GLY A 1 474 ? 157.270 175.703 162.056 1.00 16.05 449 GLY A CA 1
ATOM 2701 C C . GLY A 1 474 ? 155.813 175.676 161.647 1.00 12.20 449 GLY A C 1
ATOM 2702 O O . GLY A 1 474 ? 155.429 176.295 160.659 1.00 11.44 449 GLY A O 1
ATOM 2703 N N . ALA A 1 475 ? 154.984 174.952 162.400 1.00 14.61 450 ALA A N 1
ATOM 2704 C CA . ALA A 1 475 ? 153.558 174.927 162.108 1.00 15.84 450 ALA A CA 1
ATOM 2705 C C . ALA A 1 475 ? 152.955 176.316 162.259 1.00 10.81 450 ALA A C 1
ATOM 2706 O O . ALA A 1 475 ? 152.163 176.752 161.418 1.00 17.26 450 ALA A O 1
ATOM 2708 N N . ALA A 1 476 ? 153.346 177.037 163.309 1.00 12.46 451 ALA A N 1
ATOM 2709 C CA . ALA A 1 476 ? 152.860 178.405 163.477 1.00 14.16 451 ALA A CA 1
ATOM 2710 C C . ALA A 1 476 ? 153.298 179.308 162.320 1.00 13.52 451 ALA A C 1
ATOM 2711 O O . ALA A 1 476 ? 152.499 180.096 161.800 1.00 15.67 451 ALA A O 1
ATOM 2713 N N . SER A 1 477 ? 154.561 179.201 161.903 1.00 17.04 452 SER A N 1
ATOM 2714 C CA . SER A 1 477 ? 155.053 180.006 160.784 1.00 17.65 452 SER A CA 1
ATOM 2715 C C . SER A 1 477 ? 154.299 179.690 159.495 1.00 11.74 452 SER A C 1
ATOM 2716 O O . SER A 1 477 ? 153.888 180.596 158.756 1.00 12.70 452 SER A O 1
ATOM 2719 N N . LEU A 1 478 ? 154.104 178.403 159.215 1.00 13.50 453 LEU A N 1
ATOM 2720 C CA . LEU A 1 478 ? 153.399 178.003 158.006 1.00 13.73 453 LEU A CA 1
ATOM 2721 C C . LEU A 1 478 ? 151.959 178.491 158.027 1.00 11.84 453 LEU A C 1
ATOM 2722 O O . LEU A 1 478 ? 151.441 178.934 157.002 1.00 23.50 453 LEU A O 1
ATOM 2727 N N . ALA A 1 479 ? 151.298 178.415 159.185 1.00 16.08 454 ALA A N 1
ATOM 2728 C CA . ALA A 1 479 ? 149.931 178.910 159.293 1.00 20.19 454 ALA A CA 1
ATOM 2729 C C . ALA A 1 479 ? 149.869 180.402 159.011 1.00 18.20 454 ALA A C 1
ATOM 2730 O O . ALA A 1 479 ? 148.992 180.866 158.270 1.00 27.06 454 ALA A O 1
ATOM 2732 N N . LYS A 1 480 ? 150.802 181.166 159.589 1.00 13.15 455 LYS A N 1
ATOM 2733 C CA . LYS A 1 480 ? 150.836 182.602 159.341 1.00 21.18 455 LYS A CA 1
ATOM 2734 C C . LYS A 1 480 ? 150.965 182.894 157.853 1.00 16.86 455 LYS A C 1
ATOM 2735 O O . LYS A 1 480 ? 150.231 183.724 157.313 1.00 23.45 455 LYS A O 1
ATOM 2741 N N . MET A 1 481 ? 151.875 182.201 157.168 1.00 13.29 456 MET A N 1
ATOM 2742 C CA . MET A 1 481 ? 152.090 182.508 155.757 1.00 18.81 456 MET A CA 1
ATOM 2743 C C . MET A 1 481 ? 150.926 182.035 154.888 1.00 16.03 456 MET A C 1
ATOM 2744 O O . MET A 1 481 ? 150.563 182.707 153.918 1.00 21.98 456 MET A O 1
ATOM 2749 N N . THR A 1 482 ? 150.318 180.895 155.225 1.00 19.94 457 THR A N 1
ATOM 2750 C CA . THR A 1 482 ? 149.127 180.446 154.511 1.00 19.57 457 THR A CA 1
ATOM 2751 C C . THR A 1 482 ? 148.023 181.491 154.593 1.00 19.03 457 THR A C 1
ATOM 2752 O O . THR A 1 482 ? 147.435 181.870 153.576 1.00 21.45 457 THR A O 1
ATOM 2756 N N . LEU A 1 483 ? 147.770 182.011 155.793 1.00 15.19 458 LEU A N 1
ATOM 2757 C CA . LEU A 1 483 ? 146.726 183.017 155.937 1.00 19.33 458 LEU A CA 1
ATOM 2758 C C . LEU A 1 483 ? 147.106 184.331 155.268 1.00 19.57 458 LEU A C 1
ATOM 2759 O O . LEU A 1 483 ? 146.238 185.015 154.724 1.00 24.85 458 LEU A O 1
ATOM 2764 N N . ALA A 1 484 ? 148.386 184.697 155.291 1.00 21.89 459 ALA A N 1
ATOM 2765 C CA . ALA A 1 484 ? 148.816 185.925 154.633 1.00 22.13 459 ALA A CA 1
ATOM 2766 C C . ALA A 1 484 ? 148.631 185.845 153.122 1.00 15.12 459 ALA A C 1
ATOM 2767 O O . ALA A 1 484 ? 148.211 186.820 152.495 1.00 16.54 459 ALA A O 1
ATOM 2769 N N . LEU A 1 485 ? 148.948 184.698 152.523 1.00 12.03 460 LEU A N 1
ATOM 2770 C CA . LEU A 1 485 ? 148.744 184.534 151.089 1.00 20.97 460 LEU A CA 1
ATOM 2771 C C . LEU A 1 485 ? 147.264 184.469 150.734 1.00 20.84 460 LEU A C 1
ATOM 2772 O O . LEU A 1 485 ? 146.832 185.086 149.759 1.00 25.22 460 LEU A O 1
ATOM 2777 N N . ALA A 1 486 ? 146.469 183.742 151.515 1.00 19.73 461 ALA A N 1
ATOM 2778 C CA . ALA A 1 486 ? 145.051 183.614 151.197 1.00 22.75 461 ALA A CA 1
ATOM 2779 C C . ALA A 1 486 ? 144.325 184.946 151.335 1.00 24.60 461 ALA A C 1
ATOM 2780 O O . ALA A 1 486 ? 143.439 185.255 150.535 1.00 31.21 461 ALA A O 1
ATOM 2782 N N . ASN A 1 487 ? 144.694 185.754 152.324 1.00 20.69 462 ASN A N 1
ATOM 2783 C CA . ASN A 1 487 ? 144.008 187.006 152.603 1.00 21.94 462 ASN A CA 1
ATOM 2784 C C . ASN A 1 487 ? 144.690 188.223 151.987 1.00 22.48 462 ASN A C 1
ATOM 2785 O O . ASN A 1 487 ? 144.193 189.336 152.158 1.00 29.62 462 ASN A O 1
ATOM 2790 N N . ASP A 1 488 ? 145.817 188.042 151.297 1.00 28.28 463 ASP A N 1
ATOM 2791 C CA . ASP A 1 488 ? 146.454 189.102 150.512 1.00 24.30 463 ASP A CA 1
ATOM 2792 C C . ASP A 1 488 ? 146.892 190.287 151.382 1.00 21.81 463 ASP A C 1
ATOM 2793 O O . ASP A 1 488 ? 146.640 191.445 151.061 1.00 31.12 463 ASP A O 1
ATOM 2798 N N . LYS A 1 489 ? 147.558 189.987 152.495 1.00 22.68 464 LYS A N 1
ATOM 2799 C CA . LYS A 1 489 ? 148.087 191.011 153.389 1.00 21.11 464 LYS A CA 1
ATOM 2800 C C . LYS A 1 489 ? 149.296 190.465 154.136 1.00 27.17 464 LYS A C 1
ATOM 2801 O O . LYS A 1 489 ? 149.411 189.262 154.360 1.00 31.38 464 LYS A O 1
ATOM 2807 N N . LEU A 1 490 ? 150.192 191.365 154.532 1.00 25.99 465 LEU A N 1
ATOM 2808 C CA . LEU A 1 490 ? 151.334 191.003 155.362 1.00 20.57 465 LEU A CA 1
ATOM 2809 C C . LEU A 1 490 ? 151.162 191.587 156.755 1.00 18.44 465 LEU A C 1
ATOM 2810 O O . LEU A 1 490 ? 151.134 192.814 156.906 1.00 25.56 465 LEU A O 1
ATOM 2815 N N . PRO A 1 491 ? 151.049 190.764 157.790 1.00 24.77 466 PRO A N 1
ATOM 2816 C CA . PRO A 1 491 ? 150.867 191.291 159.144 1.00 27.33 466 PRO A CA 1
ATOM 2817 C C . PRO A 1 491 ? 152.188 191.747 159.735 1.00 21.80 466 PRO A C 1
ATOM 2818 O O . PRO A 1 491 ? 153.254 191.274 159.326 1.00 31.58 466 PRO A O 1
ATOM 2822 N N . PRO A 1 492 ? 152.162 192.653 160.706 1.00 28.30 467 PRO A N 1
ATOM 2823 C CA . PRO A 1 492 ? 153.413 193.185 161.254 1.00 24.01 467 PRO A CA 1
ATOM 2824 C C . PRO A 1 492 ? 154.129 192.185 162.150 1.00 18.66 467 PRO A C 1
ATOM 2825 O O . PRO A 1 492 ? 153.538 191.271 162.720 1.00 30.31 467 PRO A O 1
ATOM 2829 N N . SER A 1 493 ? 155.435 192.378 162.254 1.00 25.00 468 SER A N 1
ATOM 2830 C CA . SER A 1 493 ? 156.253 191.770 163.293 1.00 19.59 468 SER A CA 1
ATOM 2831 C C . SER A 1 493 ? 156.387 192.764 164.440 1.00 12.00 468 SER A C 1
ATOM 2832 O O . SER A 1 493 ? 156.549 193.961 164.213 1.00 31.15 468 SER A O 1
ATOM 2835 N N . ILE A 1 494 ? 156.295 192.273 165.672 1.00 19.30 469 ILE A N 1
ATOM 2836 C CA . ILE A 1 494 ? 156.145 193.167 166.820 1.00 19.49 469 ILE A CA 1
ATOM 2837 C C . ILE A 1 494 ? 157.381 193.141 167.710 1.00 18.53 469 ILE A C 1
ATOM 2838 O O . ILE A 1 494 ? 158.331 192.400 167.450 1.00 26.30 469 ILE A O 1
ATOM 2843 N N . ASN A 1 495 ? 157.363 193.957 168.766 1.00 19.14 470 ASN A N 1
ATOM 2844 C CA . ASN A 1 495 ? 158.491 194.142 169.683 1.00 21.95 470 ASN A CA 1
ATOM 2845 C C . ASN A 1 495 ? 159.730 194.668 168.962 1.00 24.59 470 ASN A C 1
ATOM 2846 O O . ASN A 1 495 ? 160.856 194.375 169.358 1.00 32.73 470 ASN A O 1
ATOM 2851 N N . TYR A 1 496 ? 159.542 195.450 167.907 1.00 29.11 471 TYR A N 1
ATOM 2852 C CA . TYR A 1 496 ? 160.643 195.959 167.094 1.00 22.22 471 TYR A CA 1
ATOM 2853 C C . TYR A 1 496 ? 160.889 197.411 167.480 1.00 29.67 471 TYR A C 1
ATOM 2854 O O . TYR A 1 496 ? 160.164 198.311 167.057 1.00 31.77 471 TYR A O 1
ATOM 2863 N N . ALA A 1 497 ? 161.923 197.635 168.286 1.00 30.45 472 ALA A N 1
ATOM 2864 C CA . ALA A 1 497 ? 162.289 198.977 168.715 1.00 29.59 472 ALA A CA 1
ATOM 2865 C C . ALA A 1 497 ? 163.162 199.705 167.705 1.00 27.14 472 ALA A C 1
ATOM 2866 O O . ALA A 1 497 ? 163.305 200.924 167.799 1.00 37.08 472 ALA A O 1
ATOM 2868 N N . GLY A 1 498 ? 163.726 198.994 166.740 1.00 31.35 473 GLY A N 1
ATOM 2869 C CA . GLY A 1 498 ? 164.685 199.551 165.822 1.00 25.92 473 GLY A CA 1
ATOM 2870 C C . GLY A 1 498 ? 165.664 198.485 165.386 1.00 25.90 473 GLY A C 1
ATOM 2871 O O . GLY A 1 498 ? 165.766 197.425 166.003 1.00 31.79 473 GLY A O 1
ATOM 2872 N N . PRO A 1 499 ? 166.400 198.742 164.309 1.00 34.32 474 PRO A N 1
ATOM 2873 C CA . PRO A 1 499 ? 167.264 197.699 163.743 1.00 28.01 474 PRO A CA 1
ATOM 2874 C C . PRO A 1 499 ? 168.408 197.319 164.672 1.00 29.53 474 PRO A C 1
ATOM 2875 O O . PRO A 1 499 ? 168.983 198.160 165.362 1.00 35.58 474 PRO A O 1
ATOM 2879 N N . ASN A 1 500 ? 168.733 196.038 164.674 1.00 31.68 475 ASN A N 1
ATOM 2880 C CA . ASN A 1 500 ? 169.925 195.535 165.333 1.00 29.19 475 ASN A CA 1
ATOM 2881 C C . ASN A 1 500 ? 171.152 196.216 164.728 1.00 34.21 475 ASN A C 1
ATOM 2882 O O . ASN A 1 500 ? 171.341 196.157 163.507 1.00 36.12 475 ASN A O 1
ATOM 2887 N N . PRO A 1 501 ? 171.997 196.876 165.531 1.00 40.49 476 PRO A N 1
ATOM 2888 C CA . PRO A 1 501 ? 173.122 197.630 164.953 1.00 34.59 476 PRO A CA 1
ATOM 2889 C C . PRO A 1 501 ? 174.183 196.756 164.319 1.00 33.50 476 PRO A C 1
ATOM 2890 O O . PRO A 1 501 ? 174.966 197.261 163.510 1.00 39.27 476 PRO A O 1
ATOM 2894 N N . TYR A 1 502 ? 174.244 195.474 164.656 1.00 34.78 477 TYR A N 1
ATOM 2895 C CA . TYR A 1 502 ? 175.218 194.566 164.075 1.00 30.79 477 TYR A CA 1
ATOM 2896 C C . TYR A 1 502 ? 174.730 193.943 162.777 1.00 33.68 477 TYR A C 1
ATOM 2897 O O . TYR A 1 502 ? 175.364 193.015 162.271 1.00 38.10 477 TYR A O 1
ATOM 2906 N N . ILE A 1 503 ? 173.618 194.425 162.234 1.00 36.11 478 ILE A N 1
ATOM 2907 C CA . ILE A 1 503 ? 173.076 193.947 160.969 1.00 32.49 478 ILE A CA 1
ATOM 2908 C C . ILE A 1 503 ? 172.957 195.138 160.033 1.00 32.09 478 ILE A C 1
ATOM 2909 O O . ILE A 1 503 ? 172.283 196.122 160.355 1.00 36.43 478 ILE A O 1
ATOM 2914 N N . ASP A 1 504 ? 173.609 195.052 158.880 1.00 34.63 479 ASP A N 1
ATOM 2915 C CA . ASP A 1 504 ? 173.490 196.082 157.852 1.00 36.40 479 ASP A CA 1
ATOM 2916 C C . ASP A 1 504 ? 172.312 195.697 156.967 1.00 36.78 479 ASP A C 1
ATOM 2917 O O . ASP A 1 504 ? 172.467 195.021 155.955 1.00 36.36 479 ASP A O 1
ATOM 2922 N N . PHE A 1 505 ? 171.114 196.138 157.359 1.00 33.67 480 PHE A N 1
ATOM 2923 C CA . PHE A 1 505 ? 169.904 195.736 156.645 1.00 31.57 480 PHE A CA 1
ATOM 2924 C C . PHE A 1 505 ? 169.914 196.229 155.206 1.00 33.55 480 PHE A C 1
ATOM 2925 O O . PHE A 1 505 ? 169.506 195.505 154.293 1.00 34.42 480 PHE A O 1
ATOM 2933 N N . GLU A 1 506 ? 170.377 197.459 154.986 1.00 38.51 481 GLU A N 1
ATOM 2934 C CA . GLU A 1 506 ? 170.408 198.016 153.639 1.00 37.02 481 GLU A CA 1
ATOM 2935 C C . GLU A 1 506 ? 171.293 197.191 152.717 1.00 37.26 481 GLU A C 1
ATOM 2936 O O . GLU A 1 506 ? 170.920 196.914 151.574 1.00 42.31 481 GLU A O 1
ATOM 2942 N N . LYS A 1 507 ? 172.459 196.773 153.201 1.00 38.43 482 LYS A N 1
ATOM 2943 C CA . LYS A 1 507 ? 173.380 196.018 152.361 1.00 34.68 482 LYS A CA 1
ATOM 2944 C C . LYS A 1 507 ? 172.883 194.599 152.118 1.00 35.34 482 LYS A C 1
ATOM 2945 O O . LYS A 1 507 ? 173.086 194.043 151.035 1.00 39.23 482 LYS A O 1
ATOM 2951 N N . GLU A 1 508 ? 172.241 193.990 153.110 1.00 32.22 483 GLU A N 1
ATOM 2952 C CA . GLU A 1 508 ? 171.701 192.653 152.922 1.00 33.61 483 GLU A CA 1
ATOM 2953 C C . GLU A 1 508 ? 170.451 192.643 152.050 1.00 33.56 483 GLU A C 1
ATOM 2954 O O . GLU A 1 508 ? 169.997 191.561 151.674 1.00 30.90 483 GLU A O 1
ATOM 2960 N N . ARG A 1 509 ? 169.897 193.814 151.728 1.00 28.86 484 ARG A N 1
ATOM 2961 C CA . ARG A 1 509 ? 168.647 193.945 150.975 1.00 27.23 484 ARG A CA 1
ATOM 2962 C C . ARG A 1 509 ? 167.483 193.296 151.726 1.00 29.45 484 ARG A C 1
ATOM 2963 O O . ARG A 1 509 ? 166.726 192.495 151.180 1.00 33.91 484 ARG A O 1
ATOM 2971 N N . LEU A 1 510 ? 167.349 193.653 152.998 1.00 28.17 485 LEU A N 1
ATOM 2972 C CA . LEU A 1 510 ? 166.276 193.170 153.850 1.00 25.07 485 LEU A CA 1
ATOM 2973 C C . LEU A 1 510 ? 165.642 194.344 154.575 1.00 27.54 485 LEU A C 1
ATOM 2974 O O . LEU A 1 510 ? 166.295 195.350 154.846 1.00 35.32 485 LEU A O 1
ATOM 2979 N N . LYS A 1 511 ? 164.360 194.203 154.889 1.00 25.85 486 LYS A N 1
ATOM 2980 C CA . LYS A 1 511 ? 163.624 195.227 155.613 1.00 25.84 486 LYS A CA 1
ATOM 2981 C C . LYS A 1 511 ? 162.642 194.556 156.556 1.00 21.26 486 LYS A C 1
ATOM 2982 O O . LYS A 1 511 ? 161.861 193.701 156.135 1.00 32.11 486 LYS A O 1
ATOM 2988 N N . VAL A 1 512 ? 162.678 194.945 157.827 1.00 20.98 487 VAL A N 1
ATOM 2989 C CA . VAL A 1 512 ? 161.743 194.399 158.799 1.00 25.16 487 VAL A CA 1
ATOM 2990 C C . VAL A 1 512 ? 160.373 195.021 158.580 1.00 21.93 487 VAL A C 1
ATOM 2991 O O . VAL A 1 512 ? 160.233 196.247 158.535 1.00 31.80 487 VAL A O 1
ATOM 2995 N N . ASN A 1 513 ? 159.355 194.178 158.443 1.00 19.90 488 ASN A N 1
ATOM 2996 C CA . ASN A 1 513 ? 157.981 194.630 158.254 1.00 24.27 488 ASN A CA 1
ATOM 2997 C C . ASN A 1 513 ? 157.327 194.803 159.622 1.00 23.64 488 ASN A C 1
ATOM 2998 O O . ASN A 1 513 ? 156.979 193.822 160.282 1.00 27.21 488 ASN A O 1
ATOM 3003 N N . ASP A 1 514 ? 157.161 196.051 160.050 1.00 30.76 489 ASP A N 1
ATOM 3004 C CA . ASP A 1 514 ? 156.651 196.358 161.380 1.00 32.70 489 ASP A CA 1
ATOM 3005 C C . ASP A 1 514 ? 155.267 196.997 161.364 1.00 29.08 489 ASP A C 1
ATOM 3006 O O . ASP A 1 514 ? 154.819 197.499 162.397 1.00 35.00 489 ASP A O 1
ATOM 3011 N N . THR A 1 515 ? 154.580 196.993 160.223 1.00 32.56 490 THR A N 1
ATOM 3012 C CA . THR A 1 515 ? 153.210 197.476 160.111 1.00 27.77 490 THR A CA 1
ATOM 3013 C C . THR A 1 515 ? 152.415 196.489 159.268 1.00 28.49 490 THR A C 1
ATOM 3014 O O . THR A 1 515 ? 152.942 195.479 158.800 1.00 35.45 490 THR A O 1
ATOM 3018 N N . VAL A 1 516 ? 151.135 196.782 159.076 1.00 32.42 491 VAL A N 1
ATOM 3019 C CA . VAL A 1 516 ? 150.335 196.076 158.082 1.00 25.18 491 VAL A CA 1
ATOM 3020 C C . VAL A 1 516 ? 150.689 196.631 156.710 1.00 28.39 491 VAL A C 1
ATOM 3021 O O . VAL A 1 516 ? 150.681 197.847 156.501 1.00 32.61 491 VAL A O 1
ATOM 3025 N N . SER A 1 517 ? 151.012 195.746 155.772 1.00 25.83 492 SER A N 1
ATOM 3026 C CA . SER A 1 517 ? 151.499 196.175 154.470 1.00 29.53 492 SER A CA 1
ATOM 3027 C C . SER A 1 517 ? 150.974 195.251 153.378 1.00 29.35 492 SER A C 1
ATOM 3028 O O . SER A 1 517 ? 150.517 194.138 153.638 1.00 29.63 492 SER A O 1
ATOM 3031 N N . ASP A 1 518 ? 151.041 195.740 152.144 1.00 26.91 493 ASP A N 1
ATOM 3032 C CA . ASP A 1 518 ? 150.690 194.955 150.973 1.00 27.52 493 ASP A CA 1
ATOM 3033 C C . ASP A 1 518 ? 151.859 194.082 150.529 1.00 23.51 493 ASP A C 1
ATOM 3034 O O . ASP A 1 518 ? 153.020 194.355 150.828 1.00 32.20 493 ASP A O 1
ATOM 3039 N N . TRP A 1 519 ? 151.532 193.025 149.809 1.00 26.63 494 TRP A N 1
ATOM 3040 C CA . TRP A 1 519 ? 152.547 192.242 149.121 1.00 22.52 494 TRP A CA 1
ATOM 3041 C C . TRP A 1 519 ? 153.165 193.073 147.998 1.00 20.79 494 TRP A C 1
ATOM 3042 O O . TRP A 1 519 ? 152.435 193.617 147.167 1.00 30.58 494 TRP A O 1
ATOM 3053 N N . PRO A 1 520 ? 154.489 193.220 147.953 1.00 23.40 495 PRO A N 1
ATOM 3054 C CA . PRO A 1 520 ? 155.106 193.935 146.821 1.00 28.97 495 PRO A CA 1
ATOM 3055 C C . PRO A 1 520 ? 154.904 193.254 145.475 1.00 22.43 495 PRO A C 1
ATOM 3056 O O . PRO A 1 520 ? 154.772 193.949 144.465 1.00 31.55 495 PRO A O 1
ATOM 3060 N N . ARG A 1 521 ? 154.856 191.925 145.434 1.00 21.44 496 ARG A N 1
ATOM 3061 C CA . ARG A 1 521 ? 154.730 191.153 144.196 1.00 26.96 496 ARG A CA 1
ATOM 3062 C C . ARG A 1 521 ? 155.786 191.576 143.174 1.00 26.21 496 ARG A C 1
ATOM 3063 O O . ARG A 1 521 ? 155.485 192.050 142.080 1.00 34.36 496 ARG A O 1
ATOM 3071 N N . TYR A 1 522 ? 157.047 191.388 143.563 1.00 21.52 497 TYR A N 1
ATOM 3072 C CA . TYR A 1 522 ? 158.166 191.828 142.738 1.00 27.27 497 TYR A CA 1
ATOM 3073 C C . TYR A 1 522 ? 158.169 191.141 141.377 1.00 23.72 497 TYR A C 1
ATOM 3074 O O . TYR A 1 522 ? 158.482 191.767 140.362 1.00 35.75 497 TYR A O 1
ATOM 3083 N N . SER A 1 523 ? 157.832 189.857 141.338 1.00 29.88 498 SER A N 1
ATOM 3084 C CA . SER A 1 523 ? 157.808 189.076 140.111 1.00 26.32 498 SER A CA 1
ATOM 3085 C C . SER A 1 523 ? 156.425 188.999 139.473 1.00 31.07 498 SER A C 1
ATOM 3086 O O . SER A 1 523 ? 156.255 188.282 138.488 1.00 35.21 498 SER A O 1
ATOM 3089 N N . GLY A 1 524 ? 155.438 189.703 140.010 1.00 30.60 499 GLY A N 1
ATOM 3090 C CA . GLY A 1 524 ? 154.081 189.639 139.527 1.00 26.54 499 GLY A CA 1
ATOM 3091 C C . GLY A 1 524 ? 153.159 188.767 140.353 1.00 25.81 499 GLY A C 1
ATOM 3092 O O . GLY A 1 524 ? 151.940 188.904 140.239 1.00 35.23 499 GLY A O 1
ATOM 3093 N N . LYS A 1 525 ? 153.707 187.888 141.182 1.00 31.01 500 LYS A N 1
ATOM 3094 C CA . LYS A 1 525 ? 152.928 187.074 142.100 1.00 28.48 500 LYS A CA 1
ATOM 3095 C C . LYS A 1 525 ? 153.583 187.105 143.476 1.00 27.32 500 LYS A C 1
ATOM 3096 O O . LYS A 1 525 ? 154.753 187.455 143.620 1.00 29.72 500 LYS A O 1
ATOM 3102 N N . ALA A 1 526 ? 152.811 186.741 144.491 1.00 23.29 501 ALA A N 1
ATOM 3103 C CA . ALA A 1 526 ? 153.307 186.754 145.859 1.00 25.11 501 ALA A CA 1
ATOM 3104 C C . ALA A 1 526 ? 154.081 185.472 146.147 1.00 21.92 501 ALA A C 1
ATOM 3105 O O . ALA A 1 526 ? 153.582 184.372 145.911 1.00 24.41 501 ALA A O 1
ATOM 3107 N N . ILE A 1 527 ? 155.305 185.618 146.651 1.00 18.80 502 ILE A N 1
ATOM 3108 C CA . ILE A 1 527 ? 156.183 184.498 146.970 1.00 16.80 502 ILE A CA 1
ATOM 3109 C C . ILE A 1 527 ? 156.776 184.730 148.353 1.00 15.12 502 ILE A C 1
ATOM 3110 O O . ILE A 1 527 ? 157.160 185.853 148.689 1.00 27.58 502 ILE A O 1
ATOM 3115 N N . ALA A 1 528 ? 156.855 183.670 149.153 1.00 16.73 503 ALA A N 1
ATOM 3116 C CA . ALA A 1 528 ? 157.376 183.760 150.509 1.00 17.22 503 ALA A CA 1
ATOM 3117 C C . ALA A 1 528 ? 158.205 182.531 150.852 1.00 14.66 503 ALA A C 1
ATOM 3118 O O . ALA A 1 528 ? 157.991 181.446 150.312 1.00 21.28 503 ALA A O 1
ATOM 3120 N N . GLY A 1 529 ? 159.153 182.718 151.765 1.00 13.07 504 GLY A N 1
ATOM 3121 C CA . GLY A 1 529 ? 159.953 181.627 152.289 1.00 13.79 504 GLY A CA 1
ATOM 3122 C C . GLY A 1 529 ? 159.830 181.540 153.798 1.00 10.75 504 GLY A C 1
ATOM 3123 O O . GLY A 1 529 ? 159.626 182.543 154.475 1.00 22.39 504 GLY A O 1
ATOM 3124 N N . VAL A 1 530 ? 159.940 180.321 154.319 1.00 13.40 505 VAL A N 1
ATOM 3125 C CA . VAL A 1 530 ? 159.779 180.047 155.743 1.00 12.14 505 VAL A CA 1
ATOM 3126 C C . VAL A 1 530 ? 160.983 179.253 156.231 1.00 10.40 505 VAL A C 1
ATOM 3127 O O . VAL A 1 530 ? 161.285 178.186 155.692 1.00 15.86 505 VAL A O 1
ATOM 3131 N N . SER A 1 531 ? 161.630 179.744 157.283 1.00 14.57 506 SER A N 1
ATOM 3132 C CA . SER A 1 531 ? 162.857 179.158 157.805 1.00 21.21 506 SER A CA 1
ATOM 3133 C C . SER A 1 531 ? 162.672 178.645 159.225 1.00 10.43 506 SER A C 1
ATOM 3134 O O . SER A 1 531 ? 161.958 179.240 160.031 1.00 25.91 506 SER A O 1
ATOM 3137 N N . GLY A 1 532 ? 163.358 177.550 159.527 1.00 18.73 507 GLY A N 1
ATOM 3138 C CA . GLY A 1 532 ? 163.428 177.018 160.873 1.00 22.51 507 GLY A CA 1
ATOM 3139 C C . GLY A 1 532 ? 164.738 176.310 161.153 1.00 20.17 507 GLY A C 1
ATOM 3140 O O . GLY A 1 532 ? 165.151 175.448 160.377 1.00 22.57 507 GLY A O 1
ATOM 3141 N N . PHE A 1 533 ? 165.406 176.660 162.250 1.00 20.43 508 PHE A N 1
ATOM 3142 C CA . PHE A 1 533 ? 166.717 176.112 162.582 1.00 22.68 508 PHE A CA 1
ATOM 3143 C C . PHE A 1 533 ? 166.653 175.425 163.940 1.00 20.09 508 PHE A C 1
ATOM 3144 O O . PHE A 1 533 ? 166.346 176.066 164.948 1.00 32.29 508 PHE A O 1
ATOM 3152 N N . GLY A 1 534 ? 166.943 174.126 163.962 1.00 17.67 509 GLY A N 1
ATOM 3153 C CA . GLY A 1 534 ? 166.996 173.399 165.217 1.00 16.13 509 GLY A CA 1
ATOM 3154 C C . GLY A 1 534 ? 168.260 173.702 166.003 1.00 16.75 509 GLY A C 1
ATOM 3155 O O . GLY A 1 534 ? 169.312 173.992 165.444 1.00 25.42 509 GLY A O 1
ATOM 3156 N N . PHE A 1 535 ? 168.155 173.621 167.331 1.00 18.05 510 PHE A N 1
ATOM 3157 C CA . PHE A 1 535 ? 169.307 173.965 168.160 1.00 23.93 510 PHE A CA 1
ATOM 3158 C C . PHE A 1 535 ? 170.434 172.945 168.059 1.00 19.03 510 PHE A C 1
ATOM 3159 O O . PHE A 1 535 ? 171.553 173.255 168.464 1.00 26.56 510 PHE A O 1
ATOM 3167 N N . GLY A 1 536 ? 170.178 171.764 167.512 1.00 21.65 511 GLY A N 1
ATOM 3168 C CA . GLY A 1 536 ? 171.203 170.799 167.196 1.00 9.96 511 GLY A CA 1
ATOM 3169 C C . GLY A 1 536 ? 171.834 170.944 165.828 1.00 14.56 511 GLY A C 1
ATOM 3170 O O . GLY A 1 536 ? 172.670 170.120 165.458 1.00 24.15 511 GLY A O 1
ATOM 3171 N N . GLY A 1 537 ? 171.457 171.958 165.053 1.00 15.25 512 GLY A N 1
ATOM 3172 C CA . GLY A 1 537 ? 172.056 172.213 163.761 1.00 12.44 512 GLY A CA 1
ATOM 3173 C C . GLY A 1 537 ? 171.255 171.781 162.548 1.00 11.92 512 GLY A C 1
ATOM 3174 O O . GLY A 1 537 ? 171.723 171.981 161.426 1.00 13.61 512 GLY A O 1
ATOM 3175 N N . ALA A 1 538 ? 170.065 171.213 162.730 1.00 11.98 513 ALA A N 1
ATOM 3176 C CA . ALA A 1 538 ? 169.240 170.785 161.603 1.00 15.67 513 ALA A CA 1
ATOM 3177 C C . ALA A 1 538 ? 168.439 171.970 161.070 1.00 11.23 513 ALA A C 1
ATOM 3178 O O . ALA A 1 538 ? 167.693 172.606 161.814 1.00 28.16 513 ALA A O 1
ATOM 3180 N N . ASN A 1 539 ? 168.599 172.272 159.789 1.00 8.71 514 ASN A N 1
ATOM 3181 C CA . ASN A 1 539 ? 167.975 173.434 159.175 1.00 22.13 514 ASN A CA 1
ATOM 3182 C C . ASN A 1 539 ? 166.927 173.006 158.153 1.00 6.64 514 ASN A C 1
ATOM 3183 O O . ASN A 1 539 ? 167.001 171.918 157.582 1.00 21.91 514 ASN A O 1
ATOM 3188 N N . ALA A 1 540 ? 165.945 173.876 157.932 1.00 17.23 515 ALA A N 1
ATOM 3189 C CA . ALA A 1 540 ? 164.897 173.633 156.950 1.00 14.92 515 ALA A CA 1
ATOM 3190 C C . ALA A 1 540 ? 164.402 174.955 156.380 1.00 16.08 515 ALA A C 1
ATOM 3191 O O . ALA A 1 540 ? 164.404 175.981 157.059 1.00 20.08 515 ALA A O 1
ATOM 3193 N N . HIS A 1 541 ? 163.979 174.916 155.121 1.00 7.60 516 HIS A N 1
ATOM 3194 C CA . HIS A 1 541 ? 163.365 176.059 154.458 1.00 15.55 516 HIS A CA 1
ATOM 3195 C C . HIS A 1 541 ? 162.267 175.571 153.522 1.00 9.71 516 HIS A C 1
ATOM 3196 O O . HIS A 1 541 ? 162.451 174.589 152.805 1.00 23.25 516 HIS A O 1
ATOM 3203 N N . VAL A 1 542 ? 161.132 176.262 153.528 1.00 9.15 517 VAL A N 1
ATOM 3204 C CA . VAL A 1 542 ? 159.978 175.916 152.702 1.00 12.29 517 VAL A CA 1
ATOM 3205 C C . VAL A 1 542 ? 159.595 177.133 151.869 1.00 8.62 517 VAL A C 1
ATOM 3206 O O . VAL A 1 542 ? 159.486 178.239 152.398 1.00 20.70 517 VAL A O 1
ATOM 3210 N N . VAL A 1 543 ? 159.380 176.928 150.574 1.00 11.73 518 VAL A N 1
ATOM 3211 C CA . VAL A 1 543 ? 159.058 178.004 149.639 1.00 15.40 518 VAL A CA 1
ATOM 3212 C C . VAL A 1 543 ? 157.578 177.939 149.283 1.00 8.84 518 VAL A C 1
ATOM 3213 O O . VAL A 1 543 ? 157.074 176.884 148.886 1.00 22.32 518 VAL A O 1
ATOM 3217 N N . MET A 1 544 ? 156.896 179.075 149.388 1.00 10.35 519 MET A N 1
ATOM 3218 C CA . MET A 1 544 ? 155.459 179.167 149.170 1.00 20.50 519 MET A CA 1
ATOM 3219 C C . MET A 1 544 ? 155.137 180.251 148.150 1.00 14.34 519 MET A C 1
ATOM 3220 O O . MET A 1 544 ? 155.902 181.194 147.952 1.00 24.56 519 MET A O 1
ATOM 3225 N N . ARG A 1 545 ? 153.978 180.106 147.511 1.00 20.34 520 ARG A N 1
ATOM 3226 C CA . ARG A 1 545 ? 153.467 181.112 146.589 1.00 18.46 520 ARG A CA 1
ATOM 3227 C C . ARG A 1 545 ? 151.946 181.083 146.599 1.00 17.33 520 ARG A C 1
ATOM 3228 O O . ARG A 1 545 ? 151.326 180.083 146.960 1.00 22.80 520 ARG A O 1
ATOM 3236 N N . GLU A 1 546 ? 151.352 182.194 146.177 1.00 20.72 521 GLU A N 1
ATOM 3237 C CA . GLU A 1 546 ? 149.904 182.296 146.111 1.00 22.13 521 GLU A CA 1
ATOM 3238 C C . GLU A 1 546 ? 149.351 181.437 144.980 1.00 20.35 521 GLU A C 1
ATOM 3239 O O . GLU A 1 546 ? 150.036 181.118 144.010 1.00 26.00 521 GLU A O 1
ATOM 3245 N N . VAL A 1 547 ? 148.083 181.059 145.124 1.00 21.08 522 VAL A N 1
ATOM 3246 C CA . VAL A 1 547 ? 147.394 180.326 144.071 1.00 22.34 522 VAL A CA 1
ATOM 3247 C C . VAL A 1 547 ? 147.081 181.271 142.917 1.00 17.89 522 VAL A C 1
ATOM 3248 O O . VAL A 1 547 ? 146.708 182.432 143.119 1.00 26.97 522 VAL A O 1
ATOM 3252 N N . LEU A 1 548 ? 147.274 180.787 141.699 1.00 23.45 523 LEU A N 1
ATOM 3253 C CA . LEU A 1 548 ? 147.088 181.570 140.487 1.00 27.09 523 LEU A CA 1
ATOM 3254 C C . LEU A 1 548 ? 145.966 180.978 139.647 1.00 29.53 523 LEU A C 1
ATOM 3255 O O . LEU A 1 548 ? 145.627 179.799 139.769 1.00 34.43 523 LEU A O 1
ATOM 3260 N N . ALA A 1 549 ? 145.395 181.820 138.782 1.00 38.68 524 ALA A N 1
ATOM 3261 C CA . ALA A 1 549 ? 144.309 181.381 137.910 1.00 35.74 524 ALA A CA 1
ATOM 3262 C C . ALA A 1 549 ? 144.703 180.150 137.106 1.00 34.86 524 ALA A C 1
ATOM 3263 O O . ALA A 1 549 ? 143.892 179.240 136.913 1.00 41.84 524 ALA A O 1
ATOM 3265 N N . GLY A 1 550 ? 145.957 180.085 136.662 1.00 33.13 525 GLY A N 1
ATOM 3266 C CA . GLY A 1 550 ? 146.436 178.935 135.918 1.00 32.20 525 GLY A CA 1
ATOM 3267 C C . GLY A 1 550 ? 146.377 177.627 136.679 1.00 38.40 525 GLY A C 1
ATOM 3268 O O . GLY A 1 550 ? 146.312 176.564 136.057 1.00 40.12 525 GLY A O 1
ATOM 3269 N N . ASP A 1 551 ? 146.399 177.675 138.012 1.00 38.81 526 ASP A N 1
ATOM 3270 C CA . ASP A 1 551 ? 146.320 176.452 138.801 1.00 34.60 526 ASP A CA 1
ATOM 3271 C C . ASP A 1 551 ? 144.959 175.776 138.704 1.00 37.58 526 ASP A C 1
ATOM 3272 O O . ASP A 1 551 ? 144.867 174.568 138.938 1.00 34.13 526 ASP A O 1
ATOM 3277 N N . LEU A 1 552 ? 143.908 176.516 138.363 1.00 40.36 527 LEU A N 1
ATOM 3278 C CA . LEU A 1 552 ? 142.542 176.027 138.471 1.00 40.94 527 LEU A CA 1
ATOM 3279 C C . LEU A 1 552 ? 141.958 175.559 137.144 1.00 40.47 527 LEU A C 1
ATOM 3280 O O . LEU A 1 552 ? 140.756 175.301 137.072 1.00 45.55 527 LEU A O 1
ATOM 3285 N N . VAL A 1 553 ? 142.771 175.429 136.104 1.00 43.82 528 VAL A N 1
ATOM 3286 C CA . VAL A 1 553 ? 142.277 175.090 134.776 1.00 45.92 528 VAL A CA 1
ATOM 3287 C C . VAL A 1 553 ? 142.844 173.744 134.349 1.00 45.32 528 VAL A C 1
ATOM 3288 O O . VAL A 1 553 ? 143.970 173.379 134.702 1.00 46.30 528 VAL A O 1
ATOM 3292 N N . GLU A 1 554 ? 142.037 172.996 133.601 1.00 53.65 529 GLU A N 1
ATOM 3293 C CA . GLU A 1 554 ? 142.460 171.738 132.985 1.00 54.47 529 GLU A CA 1
ATOM 3294 C C . GLU A 1 554 ? 142.954 170.722 134.008 1.00 55.20 529 GLU A C 1
ATOM 3295 O O . GLU A 1 554 ? 142.591 169.548 133.957 1.00 56.78 529 GLU A O 1
ATOM 3301 N N . THR A 1 613 ? 115.079 161.294 115.935 1.00 78.11 588 THR A N 1
ATOM 3302 C CA . THR A 1 613 ? 115.304 162.414 116.838 1.00 80.10 588 THR A CA 1
ATOM 3303 C C . THR A 1 613 ? 114.687 163.688 116.264 1.00 81.26 588 THR A C 1
ATOM 3304 O O . THR A 1 613 ? 114.491 164.668 116.981 1.00 81.77 588 THR A O 1
ATOM 3308 N N . GLU A 1 614 ? 114.373 163.657 114.967 1.00 82.11 589 GLU A N 1
ATOM 3309 C CA . GLU A 1 614 ? 113.861 164.842 114.284 1.00 81.02 589 GLU A CA 1
ATOM 3310 C C . GLU A 1 614 ? 112.570 165.339 114.927 1.00 81.52 589 GLU A C 1
ATOM 3311 O O . GLU A 1 614 ? 112.505 166.465 115.431 1.00 80.89 589 GLU A O 1
ATOM 3317 N N . ALA A 1 615 ? 111.525 164.511 114.910 1.00 79.00 590 ALA A N 1
ATOM 3318 C CA . ALA A 1 615 ? 110.278 164.890 115.563 1.00 78.06 590 ALA A CA 1
ATOM 3319 C C . ALA A 1 615 ? 110.447 164.992 117.072 1.00 79.10 590 ALA A C 1
ATOM 3320 O O . ALA A 1 615 ? 109.719 165.743 117.729 1.00 78.62 590 ALA A O 1
ATOM 3322 N N . ALA A 1 616 ? 111.396 164.245 117.636 1.00 78.45 591 ALA A N 1
ATOM 3323 C CA . ALA A 1 616 ? 111.705 164.390 119.053 1.00 77.68 591 ALA A CA 1
ATOM 3324 C C . ALA A 1 616 ? 112.272 165.770 119.348 1.00 78.15 591 ALA A C 1
ATOM 3325 O O . ALA A 1 616 ? 111.970 166.366 120.387 1.00 78.24 591 ALA A O 1
ATOM 3327 N N . GLN A 1 617 ? 113.108 166.290 118.447 1.00 80.52 592 GLN A N 1
ATOM 3328 C CA . GLN A 1 617 ? 113.640 167.637 118.623 1.00 79.89 592 GLN A CA 1
ATOM 3329 C C . GLN A 1 617 ? 112.521 168.670 118.647 1.00 79.01 592 GLN A C 1
ATOM 3330 O O . GLN A 1 617 ? 112.549 169.607 119.451 1.00 79.87 592 GLN A O 1
ATOM 3336 N N . ARG A 1 618 ? 111.528 168.514 117.773 1.00 78.86 593 ARG A N 1
ATOM 3337 C CA . ARG A 1 618 ? 110.401 169.438 117.753 1.00 79.46 593 ARG A CA 1
ATOM 3338 C C . ARG A 1 618 ? 109.658 169.418 119.081 1.00 80.36 593 ARG A C 1
ATOM 3339 O O . ARG A 1 618 ? 109.332 170.470 119.641 1.00 81.18 593 ARG A O 1
ATOM 3347 N N . LEU A 1 619 ? 109.381 168.222 119.602 1.00 77.73 594 LEU A N 1
ATOM 3348 C CA . LEU A 1 619 ? 108.676 168.118 120.873 1.00 76.79 594 LEU A CA 1
ATOM 3349 C C . LEU A 1 619 ? 109.536 168.597 122.033 1.00 76.52 594 LEU A C 1
ATOM 3350 O O . LEU A 1 619 ? 109.006 169.136 123.011 1.00 76.11 594 LEU A O 1
ATOM 3355 N N . LEU A 1 620 ? 110.853 168.408 121.947 1.00 75.90 595 LEU A N 1
ATOM 3356 C CA . LEU A 1 620 ? 111.735 168.851 123.021 1.00 75.74 595 LEU A CA 1
ATOM 3357 C C . LEU A 1 620 ? 111.675 170.363 123.199 1.00 78.61 595 LEU A C 1
ATOM 3358 O O . LEU A 1 620 ? 111.593 170.858 124.330 1.00 77.63 595 LEU A O 1
ATOM 3363 N N . GLU A 1 621 ? 111.710 171.115 122.096 1.00 81.93 596 GLU A N 1
ATOM 3364 C CA . GLU A 1 621 ? 111.643 172.569 122.196 1.00 80.64 596 GLU A CA 1
ATOM 3365 C C . GLU A 1 621 ? 110.298 173.016 122.751 1.00 80.67 596 GLU A C 1
ATOM 3366 O O . GLU A 1 621 ? 110.236 173.836 123.673 1.00 80.84 596 GLU A O 1
ATOM 3372 N N . GLN A 1 622 ? 109.209 172.465 122.214 1.00 80.10 597 GLN A N 1
ATOM 3373 C CA . GLN A 1 622 ? 107.872 172.823 122.670 1.00 80.21 597 GLN A CA 1
ATOM 3374 C C . GLN A 1 622 ? 107.671 172.547 124.153 1.00 81.03 597 GLN A C 1
ATOM 3375 O O . GLN A 1 622 ? 106.823 173.188 124.782 1.00 80.34 597 GLN A O 1
ATOM 3381 N N . ALA A 1 623 ? 108.433 171.615 124.728 1.00 80.70 598 ALA A N 1
ATOM 3382 C CA . ALA A 1 623 ? 108.321 171.340 126.155 1.00 79.49 598 ALA A CA 1
ATOM 3383 C C . ALA A 1 623 ? 109.140 172.320 126.985 1.00 79.70 598 ALA A C 1
ATOM 3384 O O . ALA A 1 623 ? 108.689 172.763 128.045 1.00 79.61 598 ALA A O 1
ATOM 3386 N N . ARG A 1 624 ? 110.344 172.662 126.528 1.00 79.02 599 ARG A N 1
ATOM 3387 C CA . ARG A 1 624 ? 111.169 173.610 127.269 1.00 79.37 599 ARG A CA 1
ATOM 3388 C C . ARG A 1 624 ? 110.526 174.991 127.306 1.00 80.79 599 ARG A C 1
ATOM 3389 O O . ARG A 1 624 ? 110.550 175.664 128.342 1.00 80.19 599 ARG A O 1
ATOM 3397 N N . GLU A 1 625 ? 109.946 175.427 126.186 1.00 85.43 600 GLU A N 1
ATOM 3398 C CA . GLU A 1 625 ? 109.279 176.722 126.153 1.00 85.53 600 GLU A CA 1
ATOM 3399 C C . GLU A 1 625 ? 108.120 176.768 127.137 1.00 85.38 600 GLU A C 1
ATOM 3400 O O . GLU A 1 625 ? 107.945 177.759 127.854 1.00 86.03 600 GLU A O 1
ATOM 3406 N N . GLU A 1 626 ? 107.316 175.704 127.186 1.00 86.25 601 GLU A N 1
ATOM 3407 C CA . GLU A 1 626 ? 106.167 175.687 128.084 1.00 86.42 601 GLU A CA 1
ATOM 3408 C C . GLU A 1 626 ? 106.596 175.619 129.543 1.00 87.29 601 GLU A C 1
ATOM 3409 O O . GLU A 1 626 ? 105.926 176.186 130.413 1.00 87.53 601 GLU A O 1
ATOM 3415 N N . LEU A 1 627 ? 107.697 174.931 129.837 1.00 87.73 602 LEU A N 1
ATOM 3416 C CA . LEU A 1 627 ? 108.214 174.941 131.200 1.00 87.38 602 LEU A CA 1
ATOM 3417 C C . LEU A 1 627 ? 108.707 176.330 131.576 1.00 87.80 602 LEU A C 1
ATOM 3418 O O . LEU A 1 627 ? 108.409 176.829 132.666 1.00 88.84 602 LEU A O 1
ATOM 3423 N N . GLU A 1 628 ? 109.452 176.972 130.676 1.00 89.78 603 GLU A N 1
ATOM 3424 C CA . GLU A 1 628 ? 109.908 178.338 130.912 1.00 89.74 603 GLU A CA 1
ATOM 3425 C C . GLU A 1 628 ? 108.732 179.275 131.150 1.00 90.06 603 GLU A C 1
ATOM 3426 O O . GLU A 1 628 ? 108.745 180.081 132.087 1.00 90.33 603 GLU A O 1
ATOM 3432 N N . ALA A 1 629 ? 107.701 179.180 130.307 1.00 90.59 604 ALA A N 1
ATOM 3433 C CA . ALA A 1 629 ? 106.519 180.015 130.483 1.00 90.30 604 ALA A CA 1
ATOM 3434 C C . ALA A 1 629 ? 105.824 179.716 131.803 1.00 90.72 604 ALA A C 1
ATOM 3435 O O . ALA A 1 629 ? 105.380 180.634 132.502 1.00 91.35 604 ALA A O 1
ATOM 3437 N N . LYS A 1 630 ? 105.709 178.436 132.157 1.00 91.38 605 LYS A N 1
ATOM 3438 C CA . LYS A 1 630 ? 105.139 178.081 133.452 1.00 91.82 605 LYS A CA 1
ATOM 3439 C C . LYS A 1 630 ? 105.993 178.622 134.590 1.00 91.77 605 LYS A C 1
ATOM 3440 O O . LYS A 1 630 ? 105.464 179.086 135.607 1.00 91.19 605 LYS A O 1
ATOM 3446 N N . GLU A 1 631 ? 107.317 178.563 134.439 1.00 92.07 606 GLU A N 1
ATOM 3447 C CA . GLU A 1 631 ? 108.209 179.077 135.472 1.00 92.31 606 GLU A CA 1
ATOM 3448 C C . GLU A 1 631 ? 108.053 180.581 135.643 1.00 92.44 606 GLU A C 1
ATOM 3449 O O . GLU A 1 631 ? 108.058 181.088 136.770 1.00 92.22 606 GLU A O 1
ATOM 3455 N N . ALA A 1 632 ? 107.924 181.312 134.533 1.00 94.03 607 ALA A N 1
ATOM 3456 C CA . ALA A 1 632 ? 107.824 182.766 134.609 1.00 93.30 607 ALA A CA 1
ATOM 3457 C C . ALA A 1 632 ? 106.611 183.198 135.421 1.00 93.30 607 ALA A C 1
ATOM 3458 O O . ALA A 1 632 ? 106.692 184.145 136.211 1.00 93.70 607 ALA A O 1
ATOM 3460 N N . GLU A 1 633 ? 105.478 182.515 135.244 1.00 95.40 608 GLU A N 1
ATOM 3461 C CA . GLU A 1 633 ? 104.275 182.865 135.993 1.00 96.09 608 GLU A CA 1
ATOM 3462 C C . GLU A 1 633 ? 104.491 182.698 137.493 1.00 96.43 608 GLU A C 1
ATOM 3463 O O . GLU A 1 633 ? 104.216 183.614 138.276 1.00 96.76 608 GLU A O 1
ATOM 3469 N N . GLU A 1 634 ? 104.989 181.533 137.914 1.00 95.69 609 GLU A N 1
ATOM 3470 C CA . GLU A 1 634 ? 105.326 181.295 139.312 1.00 95.75 609 GLU A CA 1
ATOM 3471 C C . GLU A 1 634 ? 106.597 180.455 139.367 1.00 95.92 609 GLU A C 1
ATOM 3472 O O . GLU A 1 634 ? 106.647 179.372 138.757 1.00 96.18 609 GLU A O 1
ATOM 3478 N N . PRO A 1 635 ? 107.627 180.909 140.073 1.00 90.85 610 PRO A N 1
ATOM 3479 C CA . PRO A 1 635 ? 108.838 180.096 140.202 1.00 90.27 610 PRO A CA 1
ATOM 3480 C C . PRO A 1 635 ? 108.617 178.930 141.150 1.00 89.38 610 PRO A C 1
ATOM 3481 O O . PRO A 1 635 ? 107.798 178.993 142.070 1.00 89.36 610 PRO A O 1
ATOM 3485 N N . THR A 1 636 ? 109.355 177.850 140.911 1.00 77.90 611 THR A N 1
ATOM 3486 C CA . THR A 1 636 ? 109.301 176.683 141.782 1.00 75.53 611 THR A CA 1
ATOM 3487 C C . THR A 1 636 ? 110.361 176.807 142.869 1.00 74.76 611 THR A C 1
ATOM 3488 O O . THR A 1 636 ? 111.532 177.073 142.582 1.00 74.04 611 THR A O 1
ATOM 3492 N N . LYS A 1 637 ? 109.938 176.647 144.119 1.00 64.51 612 LYS A N 1
ATOM 3493 C CA . LYS A 1 637 ? 110.874 176.654 145.235 1.00 61.62 612 LYS A CA 1
ATOM 3494 C C . LYS A 1 637 ? 111.666 175.354 145.243 1.00 61.20 612 LYS A C 1
ATOM 3495 O O . LYS A 1 637 ? 111.087 174.268 145.334 1.00 60.45 612 LYS A O 1
ATOM 3501 N N . GLN A 1 638 ? 112.986 175.462 145.140 1.00 54.17 613 GLN A N 1
ATOM 3502 C CA . GLN A 1 638 ? 113.826 174.276 145.064 1.00 51.41 613 GLN A CA 1
ATOM 3503 C C . GLN A 1 638 ? 113.911 173.583 146.416 1.00 50.68 613 GLN A C 1
ATOM 3504 O O . GLN A 1 638 ? 113.982 174.231 147.461 1.00 54.39 613 GLN A O 1
ATOM 3510 N N . LEU A 1 639 ? 113.890 172.257 146.390 1.00 43.46 614 LEU A N 1
ATOM 3511 C CA . LEU A 1 639 ? 114.072 171.474 147.600 1.00 38.03 614 LEU A CA 1
ATOM 3512 C C . LEU A 1 639 ? 115.561 171.300 147.865 1.00 36.92 614 LEU A C 1
ATOM 3513 O O . LEU A 1 639 ? 116.313 170.885 146.981 1.00 42.92 614 LEU A O 1
ATOM 3518 N N . VAL A 1 640 ? 115.991 171.645 149.071 1.00 34.48 615 VAL A N 1
ATOM 3519 C CA . VAL A 1 640 ? 117.386 171.549 149.476 1.00 28.74 615 VAL A CA 1
ATOM 3520 C C . VAL A 1 640 ? 117.469 170.569 150.639 1.00 27.74 615 VAL A C 1
ATOM 3521 O O . VAL A 1 640 ? 116.877 170.811 151.690 1.00 35.17 615 VAL A O 1
ATOM 3525 N N . PRO A 1 641 ? 118.190 169.458 150.506 1.00 24.34 616 PRO A N 1
ATOM 3526 C CA . PRO A 1 641 ? 118.369 168.547 151.643 1.00 25.66 616 PRO A CA 1
ATOM 3527 C C . PRO A 1 641 ? 119.499 169.026 152.547 1.00 15.42 616 PRO A C 1
ATOM 3528 O O . PRO A 1 641 ? 120.588 169.354 152.077 1.00 25.27 616 PRO A O 1
ATOM 3532 N N . LEU A 1 642 ? 119.226 169.083 153.845 1.00 22.85 617 LEU A N 1
ATOM 3533 C CA . LEU A 1 642 ? 120.178 169.546 154.849 1.00 21.28 617 LEU A CA 1
ATOM 3534 C C . LEU A 1 642 ? 120.585 168.368 155.723 1.00 22.58 617 LEU A C 1
ATOM 3535 O O . LEU A 1 642 ? 119.756 167.823 156.453 1.00 31.49 617 LEU A O 1
ATOM 3540 N N . ALA A 1 643 ? 121.856 167.991 155.666 1.00 19.28 618 ALA A N 1
ATOM 3541 C CA . ALA A 1 643 ? 122.351 166.832 156.398 1.00 21.03 618 ALA A CA 1
ATOM 3542 C C . ALA A 1 643 ? 122.941 167.251 157.740 1.00 17.74 618 ALA A C 1
ATOM 3543 O O . ALA A 1 643 ? 123.715 168.205 157.816 1.00 34.58 618 ALA A O 1
ATOM 3545 N N . VAL A 1 644 ? 122.554 166.542 158.796 1.00 18.81 619 VAL A N 1
ATOM 3546 C CA . VAL A 1 644 ? 123.093 166.716 160.140 1.00 19.66 619 VAL A CA 1
ATOM 3547 C C . VAL A 1 644 ? 123.420 165.335 160.690 1.00 24.45 619 VAL A C 1
ATOM 3548 O O . VAL A 1 644 ? 122.591 164.425 160.606 1.00 29.66 619 VAL A O 1
ATOM 3552 N N . SER A 1 645 ? 124.614 165.172 161.253 1.00 15.67 620 SER A N 1
ATOM 3553 C CA . SER A 1 645 ? 125.010 163.873 161.782 1.00 22.79 620 SER A CA 1
ATOM 3554 C C . SER A 1 645 ? 126.031 164.035 162.901 1.00 18.86 620 SER A C 1
ATOM 3555 O O . SER A 1 645 ? 126.633 165.094 163.069 1.00 30.30 620 SER A O 1
ATOM 3558 N N . ALA A 1 646 ? 126.219 162.958 163.660 1.00 21.52 621 ALA A N 1
ATOM 3559 C CA . ALA A 1 646 ? 127.196 162.884 164.744 1.00 19.96 621 ALA A CA 1
ATOM 3560 C C . ALA A 1 646 ? 127.450 161.412 165.059 1.00 21.56 621 ALA A C 1
ATOM 3561 O O . ALA A 1 646 ? 126.831 160.519 164.477 1.00 26.37 621 ALA A O 1
ATOM 3563 N N . PHE A 1 647 ? 128.369 161.160 165.990 1.00 22.28 622 PHE A N 1
ATOM 3564 C CA . PHE A 1 647 ? 128.622 159.791 166.420 1.00 27.31 622 PHE A CA 1
ATOM 3565 C C . PHE A 1 647 ? 127.591 159.296 167.425 1.00 24.16 622 PHE A C 1
ATOM 3566 O O . PHE A 1 647 ? 127.518 158.091 167.667 1.00 35.55 622 PHE A O 1
ATOM 3574 N N . LEU A 1 648 ? 126.793 160.188 167.998 1.00 26.90 623 LEU A N 1
ATOM 3575 C CA . LEU A 1 648 ? 125.729 159.838 168.926 1.00 25.72 623 LEU A CA 1
ATOM 3576 C C . LEU A 1 648 ? 124.465 160.598 168.567 1.00 25.37 623 LEU A C 1
ATOM 3577 O O . LEU A 1 648 ? 124.521 161.728 168.082 1.00 31.03 623 LEU A O 1
ATOM 3582 N N . THR A 1 649 ? 123.319 159.967 168.823 1.00 25.00 624 THR A N 1
ATOM 3583 C CA . THR A 1 649 ? 122.046 160.629 168.567 1.00 26.23 624 THR A CA 1
ATOM 3584 C C . THR A 1 649 ? 121.909 161.895 169.403 1.00 29.21 624 THR A C 1
ATOM 3585 O O . THR A 1 649 ? 121.432 162.921 168.912 1.00 33.43 624 THR A O 1
ATOM 3589 N N . SER A 1 650 ? 122.343 161.845 170.664 1.00 30.91 625 SER A N 1
ATOM 3590 C CA . SER A 1 650 ? 122.260 163.019 171.529 1.00 29.54 625 SER A CA 1
ATOM 3591 C C . SER A 1 650 ? 123.096 164.175 170.992 1.00 31.34 625 SER A C 1
ATOM 3592 O O . SER A 1 650 ? 122.660 165.329 171.025 1.00 36.63 625 SER A O 1
ATOM 3595 N N . ARG A 1 651 ? 124.306 163.892 170.507 1.00 27.27 626 ARG A N 1
ATOM 3596 C CA . ARG A 1 651 ? 125.110 164.946 169.899 1.00 25.42 626 ARG A CA 1
ATOM 3597 C C . ARG A 1 651 ? 124.475 165.445 168.605 1.00 29.73 626 ARG A C 1
ATOM 3598 O O . ARG A 1 651 ? 124.539 166.640 168.300 1.00 28.69 626 ARG A O 1
ATOM 3606 N N . LYS A 1 652 ? 123.851 164.547 167.835 1.00 25.28 627 LYS A N 1
ATOM 3607 C CA . LYS A 1 652 ? 123.182 164.960 166.604 1.00 25.60 627 LYS A CA 1
ATOM 3608 C C . LYS A 1 652 ? 122.054 165.944 166.892 1.00 25.10 627 LYS A C 1
ATOM 3609 O O . LYS A 1 652 ? 121.912 166.953 166.194 1.00 24.72 627 LYS A O 1
ATOM 3615 N N . ARG A 1 653 ? 121.247 165.671 167.919 1.00 25.50 628 ARG A N 1
ATOM 3616 C CA . ARG A 1 653 ? 120.161 166.581 168.268 1.00 32.41 628 ARG A CA 1
ATOM 3617 C C . ARG A 1 653 ? 120.699 167.934 168.711 1.00 31.62 628 ARG A C 1
ATOM 3618 O O . ARG A 1 653 ? 120.143 168.977 168.353 1.00 33.30 628 ARG A O 1
ATOM 3626 N N . GLN A 1 654 ? 121.782 167.939 169.489 1.00 31.03 629 GLN A N 1
ATOM 3627 C CA . GLN A 1 654 ? 122.377 169.202 169.914 1.00 30.77 629 GLN A CA 1
ATOM 3628 C C . GLN A 1 654 ? 122.892 170.000 168.725 1.00 29.79 629 GLN A C 1
ATOM 3629 O O . GLN A 1 654 ? 122.720 171.220 168.670 1.00 32.19 629 GLN A O 1
ATOM 3635 N N . ALA A 1 655 ? 123.535 169.329 167.767 1.00 26.79 630 ALA A N 1
ATOM 3636 C CA . ALA A 1 655 ? 124.007 170.022 166.575 1.00 25.60 630 ALA A CA 1
ATOM 3637 C C . ALA A 1 655 ? 122.847 170.629 165.798 1.00 28.25 630 ALA A C 1
ATOM 3638 O O . ALA A 1 655 ? 122.959 171.738 165.269 1.00 30.17 630 ALA A O 1
ATOM 3640 N N . ALA A 1 656 ? 121.719 169.920 165.729 1.00 28.07 631 ALA A N 1
ATOM 3641 C CA . ALA A 1 656 ? 120.550 170.455 165.041 1.00 32.37 631 ALA A CA 1
ATOM 3642 C C . ALA A 1 656 ? 120.046 171.725 165.713 1.00 35.07 631 ALA A C 1
ATOM 3643 O O . ALA A 1 656 ? 119.703 172.699 165.033 1.00 33.87 631 ALA A O 1
ATOM 3645 N N . ALA A 1 657 ? 119.989 171.733 167.046 1.00 31.69 632 ALA A N 1
ATOM 3646 C CA . ALA A 1 657 ? 119.526 172.918 167.759 1.00 31.09 632 ALA A CA 1
ATOM 3647 C C . ALA A 1 657 ? 120.448 174.102 167.513 1.00 33.04 632 ALA A C 1
ATOM 3648 O O . ALA A 1 657 ? 119.982 175.216 167.252 1.00 38.46 632 ALA A O 1
ATOM 3650 N N . GLU A 1 658 ? 121.760 173.878 167.567 1.00 30.73 633 GLU A N 1
ATOM 3651 C CA . GLU A 1 658 ? 122.700 174.962 167.308 1.00 34.74 633 GLU A CA 1
ATOM 3652 C C . GLU A 1 658 ? 122.610 175.445 165.867 1.00 36.14 633 GLU A C 1
ATOM 3653 O O . GLU A 1 658 ? 122.703 176.649 165.607 1.00 39.61 633 GLU A O 1
ATOM 3659 N N . LEU A 1 659 ? 122.437 174.526 164.915 1.00 35.69 634 LEU A N 1
ATOM 3660 C CA . LEU A 1 659 ? 122.293 174.931 163.521 1.00 33.61 634 LEU A CA 1
ATOM 3661 C C . LEU A 1 659 ? 121.043 175.779 163.321 1.00 31.86 634 LEU A C 1
ATOM 3662 O O . LEU A 1 659 ? 121.074 176.780 162.601 1.00 32.17 634 LEU A O 1
ATOM 3667 N N . ALA A 1 660 ? 119.941 175.404 163.969 1.00 36.12 635 ALA A N 1
ATOM 3668 C CA . ALA A 1 660 ? 118.696 176.148 163.814 1.00 35.93 635 ALA A CA 1
ATOM 3669 C C . ALA A 1 660 ? 118.842 177.590 164.286 1.00 40.41 635 ALA A C 1
ATOM 3670 O O . ALA A 1 660 ? 118.333 178.513 163.643 1.00 45.94 635 ALA A O 1
ATOM 3672 N N . ASP A 1 661 ? 119.537 177.805 165.402 1.00 43.29 636 ASP A N 1
ATOM 3673 C CA . ASP A 1 661 ? 119.743 179.162 165.894 1.00 38.40 636 ASP A CA 1
ATOM 3674 C C . ASP A 1 661 ? 120.530 179.999 164.898 1.00 39.82 636 ASP A C 1
ATOM 3675 O O . ASP A 1 661 ? 120.185 181.156 164.643 1.00 46.14 636 ASP A O 1
ATOM 3680 N N . TRP A 1 662 ? 121.594 179.437 164.327 1.00 37.35 637 TRP A N 1
ATOM 3681 C CA . TRP A 1 662 ? 122.379 180.193 163.360 1.00 35.76 637 TRP A CA 1
ATOM 3682 C C . TRP A 1 662 ? 121.586 180.486 162.096 1.00 41.01 637 TRP A C 1
ATOM 3683 O O . TRP A 1 662 ? 121.798 181.523 161.464 1.00 46.74 637 TRP A O 1
ATOM 3694 N N . ILE A 1 663 ? 120.689 179.584 161.698 1.00 40.17 638 ILE A N 1
ATOM 3695 C CA . ILE A 1 663 ? 119.866 179.846 160.524 1.00 42.80 638 ILE A CA 1
ATOM 3696 C C . ILE A 1 663 ? 118.857 180.950 160.823 1.00 43.06 638 ILE A C 1
ATOM 3697 O O . ILE A 1 663 ? 118.603 181.818 159.983 1.00 45.90 638 ILE A O 1
ATOM 3702 N N . ASP A 1 664 ? 118.285 180.951 162.028 1.00 44.81 639 ASP A N 1
ATOM 3703 C CA . ASP A 1 664 ? 117.408 182.044 162.432 1.00 46.02 639 ASP A CA 1
ATOM 3704 C C . ASP A 1 664 ? 118.159 183.360 162.579 1.00 45.25 639 ASP A C 1
ATOM 3705 O O . ASP A 1 664 ? 117.543 184.423 162.486 1.00 49.91 639 ASP A O 1
ATOM 3710 N N . SER A 1 665 ? 119.470 183.305 162.783 1.00 49.01 640 SER A N 1
ATOM 3711 C CA . SER A 1 665 ? 120.278 184.490 163.000 1.00 44.89 640 SER A CA 1
ATOM 3712 C C . SER A 1 665 ? 120.313 185.367 161.751 1.00 50.12 640 SER A C 1
ATOM 3713 O O . SER A 1 665 ? 120.061 184.896 160.641 1.00 51.88 640 SER A O 1
ATOM 3716 N N . PRO A 1 666 ? 120.604 186.660 161.915 1.00 54.12 641 PRO A N 1
ATOM 3717 C CA . PRO A 1 666 ? 120.745 187.529 160.736 1.00 51.72 641 PRO A CA 1
ATOM 3718 C C . PRO A 1 666 ? 121.764 187.040 159.723 1.00 50.06 641 PRO A C 1
ATOM 3719 O O . PRO A 1 666 ? 121.535 187.174 158.516 1.00 54.47 641 PRO A O 1
ATOM 3723 N N . GLU A 1 667 ? 122.890 186.488 160.170 1.00 48.60 642 GLU A N 1
ATOM 3724 C CA . GLU A 1 667 ? 123.874 185.982 159.219 1.00 48.92 642 GLU A CA 1
ATOM 3725 C C . GLU A 1 667 ? 123.349 184.750 158.489 1.00 49.80 642 GLU A C 1
ATOM 3726 O O . GLU A 1 667 ? 123.650 184.545 157.309 1.00 49.61 642 GLU A O 1
ATOM 3732 N N . GLY A 1 668 ? 122.573 183.915 159.179 1.00 47.85 643 GLY A N 1
ATOM 3733 C CA . GLY A 1 668 ? 121.955 182.781 158.513 1.00 47.16 643 GLY A CA 1
ATOM 3734 C C . GLY A 1 668 ? 120.944 183.208 157.467 1.00 47.24 643 GLY A C 1
ATOM 3735 O O . GLY A 1 668 ? 120.956 182.713 156.339 1.00 52.61 643 GLY A O 1
ATOM 3736 N N . ARG A 1 669 ? 120.064 184.150 157.822 1.00 48.15 644 ARG A N 1
ATOM 3737 C CA . ARG A 1 669 ? 119.063 184.633 156.879 1.00 44.82 644 ARG A CA 1
ATOM 3738 C C . ARG A 1 669 ? 119.694 185.270 155.651 1.00 44.20 644 ARG A C 1
ATOM 3739 O O . ARG A 1 669 ? 119.064 185.300 154.592 1.00 48.34 644 ARG A O 1
ATOM 3747 N N . ALA A 1 670 ? 120.923 185.760 155.762 1.00 41.35 645 ALA A N 1
ATOM 3748 C CA . ALA A 1 670 ? 121.610 186.377 154.640 1.00 41.22 645 ALA A CA 1
ATOM 3749 C C . ALA A 1 670 ? 122.275 185.369 153.717 1.00 43.97 645 ALA A C 1
ATOM 3750 O O . ALA A 1 670 ? 122.746 185.755 152.645 1.00 44.51 645 ALA A O 1
ATOM 3752 N N . SER A 1 671 ? 122.332 184.101 154.100 1.00 46.47 646 SER A N 1
ATOM 3753 C CA . SER A 1 671 ? 122.975 183.078 153.293 1.00 39.72 646 SER A CA 1
ATOM 3754 C C . SER A 1 671 ? 121.928 182.318 152.496 1.00 41.21 646 SER A C 1
ATOM 3755 O O . SER A 1 671 ? 120.840 182.031 152.999 1.00 43.00 646 SER A O 1
ATOM 3758 N N . SER A 1 672 ? 122.256 182.013 151.245 1.00 37.07 647 SER A N 1
ATOM 3759 C CA . SER A 1 672 ? 121.358 181.221 150.418 1.00 33.44 647 SER A CA 1
ATOM 3760 C C . SER A 1 672 ? 121.218 179.822 151.002 1.00 35.44 647 SER A C 1
ATOM 3761 O O . SER A 1 672 ? 122.188 179.236 151.486 1.00 36.59 647 SER A O 1
ATOM 3764 N N . LEU A 1 673 ? 119.993 179.297 150.971 1.00 35.32 648 LEU A N 1
ATOM 3765 C CA . LEU A 1 673 ? 119.741 177.975 151.529 1.00 32.99 648 LEU A CA 1
ATOM 3766 C C . LEU A 1 673 ? 120.583 176.908 150.845 1.00 33.32 648 LEU A C 1
ATOM 3767 O O . LEU A 1 673 ? 121.000 175.942 151.490 1.00 36.27 648 LEU A O 1
ATOM 3772 N N . GLU A 1 674 ? 120.862 177.073 149.554 1.00 36.78 649 GLU A N 1
ATOM 3773 C CA . GLU A 1 674 ? 121.709 176.118 148.852 1.00 33.57 649 GLU A CA 1
ATOM 3774 C C . GLU A 1 674 ? 123.127 176.113 149.410 1.00 36.04 649 GLU A C 1
ATOM 3775 O O . GLU A 1 674 ? 123.756 175.055 149.510 1.00 35.58 649 GLU A O 1
ATOM 3781 N N . SER A 1 675 ? 123.655 177.287 149.756 1.00 32.89 650 SER A N 1
ATOM 3782 C CA . SER A 1 675 ? 125.000 177.360 150.317 1.00 35.78 650 SER A CA 1
ATOM 3783 C C . SER A 1 675 ? 125.067 176.705 151.692 1.00 29.05 650 SER A C 1
ATOM 3784 O O . SER A 1 675 ? 126.084 176.099 152.039 1.00 33.21 650 SER A O 1
ATOM 3787 N N . ILE A 1 676 ? 124.000 176.816 152.483 1.00 18.38 651 ILE A N 1
ATOM 3788 C CA . ILE A 1 676 ? 123.942 176.103 153.755 1.00 26.50 651 ILE A CA 1
ATOM 3789 C C . ILE A 1 676 ? 123.981 174.598 153.522 1.00 28.13 651 ILE A C 1
ATOM 3790 O O . ILE A 1 676 ? 124.705 173.867 154.207 1.00 28.27 651 ILE A O 1
ATOM 3795 N N . GLY A 1 677 ? 123.206 174.115 152.550 1.00 29.10 652 GLY A N 1
ATOM 3796 C CA . GLY A 1 677 ? 123.209 172.696 152.238 1.00 22.74 652 GLY A CA 1
ATOM 3797 C C . GLY A 1 677 ? 124.548 172.202 151.724 1.00 18.30 652 GLY A C 1
ATOM 3798 O O . GLY A 1 677 ? 124.973 171.096 152.048 1.00 19.67 652 GLY A O 1
ATOM 3799 N N . ARG A 1 678 ? 125.224 173.010 150.910 1.00 19.62 653 ARG A N 1
ATOM 3800 C CA . ARG A 1 678 ? 126.528 172.604 150.400 1.00 26.60 653 ARG A CA 1
ATOM 3801 C C . ARG A 1 678 ? 127.558 172.482 151.522 1.00 22.23 653 ARG A C 1
ATOM 3802 O O . ARG A 1 678 ? 128.355 171.540 151.533 1.00 29.61 653 ARG A O 1
ATOM 3810 N N . SER A 1 679 ? 127.564 173.422 152.466 1.00 22.92 654 SER A N 1
ATOM 3811 C CA . SER A 1 679 ? 128.506 173.350 153.581 1.00 26.62 654 SER A CA 1
ATOM 3812 C C . SER A 1 679 ? 128.252 172.116 154.436 1.00 22.79 654 SER A C 1
ATOM 3813 O O . SER A 1 679 ? 129.185 171.394 154.795 1.00 25.55 654 SER A O 1
ATOM 3816 N N . LEU A 1 680 ? 126.984 171.848 154.752 1.00 17.80 655 LEU A N 1
ATOM 3817 C CA . LEU A 1 680 ? 126.652 170.665 155.535 1.00 14.87 655 LEU A CA 1
ATOM 3818 C C . LEU A 1 680 ? 127.058 169.390 154.810 1.00 15.02 655 LEU A C 1
ATOM 3819 O O . LEU A 1 680 ? 127.529 168.437 155.436 1.00 22.24 655 LEU A O 1
ATOM 3824 N N . SER A 1 681 ? 126.922 169.367 153.487 1.00 19.79 656 SER A N 1
ATOM 3825 C CA . SER A 1 681 ? 127.260 168.172 152.727 1.00 23.80 656 SER A CA 1
ATOM 3826 C C . SER A 1 681 ? 128.752 167.862 152.741 1.00 18.98 656 SER A C 1
ATOM 3827 O O . SER A 1 681 ? 129.135 166.736 152.425 1.00 21.31 656 SER A O 1
ATOM 3830 N N . ARG A 1 682 ? 129.597 168.818 153.107 1.00 20.60 657 ARG A N 1
ATOM 3831 C CA . ARG A 1 682 ? 131.033 168.597 153.145 1.00 23.00 657 ARG A CA 1
ATOM 3832 C C . ARG A 1 682 ? 131.547 168.300 154.549 1.00 25.17 657 ARG A C 1
ATOM 3833 O O . ARG A 1 682 ? 132.755 168.138 154.731 1.00 26.42 657 ARG A O 1
ATOM 3841 N N . ARG A 1 683 ? 130.656 168.183 155.526 1.00 16.44 658 ARG A N 1
ATOM 3842 C CA . ARG A 1 683 ? 130.993 167.809 156.890 1.00 19.91 658 ARG A CA 1
ATOM 3843 C C . ARG A 1 683 ? 131.049 166.289 157.033 1.00 18.72 658 ARG A C 1
ATOM 3844 O O . ARG A 1 683 ? 130.598 165.540 156.167 1.00 29.74 658 ARG A O 1
ATOM 3852 N N . ASN A 1 684 ? 131.611 165.840 158.152 1.00 12.43 659 ASN A N 1
ATOM 3853 C CA . ASN A 1 684 ? 131.707 164.412 158.429 1.00 20.20 659 ASN A CA 1
ATOM 3854 C C . ASN A 1 684 ? 130.320 163.777 158.443 1.00 14.68 659 ASN A C 1
ATOM 3855 O O . ASN A 1 684 ? 129.367 164.348 158.969 1.00 23.30 659 ASN A O 1
ATOM 3860 N N . HIS A 1 685 ? 130.206 162.595 157.854 1.00 10.21 660 HIS A N 1
ATOM 3861 C CA . HIS A 1 685 ? 128.942 161.865 157.782 1.00 20.33 660 HIS A CA 1
ATOM 3862 C C . HIS A 1 685 ? 129.022 160.687 158.752 1.00 15.63 660 HIS A C 1
ATOM 3863 O O . HIS A 1 685 ? 129.427 159.588 158.384 1.00 25.35 660 HIS A O 1
ATOM 3870 N N . GLY A 1 686 ? 128.599 160.923 159.991 1.00 26.72 661 GLY A N 1
ATOM 3871 C CA . GLY A 1 686 ? 128.754 159.964 161.066 1.00 23.56 661 GLY A CA 1
ATOM 3872 C C . GLY A 1 686 ? 127.701 158.871 161.068 1.00 21.75 661 GLY A C 1
ATOM 3873 O O . GLY A 1 686 ? 126.921 158.701 160.132 1.00 30.50 661 GLY A O 1
ATOM 3874 N N . ARG A 1 687 ? 127.689 158.109 162.160 1.00 29.84 662 ARG A N 1
ATOM 3875 C CA . ARG A 1 687 ? 126.849 156.919 162.211 1.00 30.33 662 ARG A CA 1
ATOM 3876 C C . ARG A 1 687 ? 125.395 157.232 162.541 1.00 26.85 662 ARG A C 1
ATOM 3877 O O . ARG A 1 687 ? 124.507 156.479 162.139 1.00 38.45 662 ARG A O 1
ATOM 3885 N N . SER A 1 688 ? 125.124 158.319 163.246 1.00 27.30 663 SER A N 1
ATOM 3886 C CA . SER A 1 688 ? 123.763 158.751 163.530 1.00 28.01 663 SER A CA 1
ATOM 3887 C C . SER A 1 688 ? 123.445 159.936 162.627 1.00 25.93 663 SER A C 1
ATOM 3888 O O . SER A 1 688 ? 124.089 160.980 162.723 1.00 28.54 663 SER A O 1
ATOM 3891 N N . ARG A 1 689 ? 122.449 159.781 161.763 1.00 22.36 664 ARG A N 1
ATOM 3892 C CA . ARG A 1 689 ? 122.236 160.709 160.664 1.00 21.15 664 ARG A CA 1
ATOM 3893 C C . ARG A 1 689 ? 120.799 161.202 160.632 1.00 17.23 664 ARG A C 1
ATOM 3894 O O . ARG A 1 689 ? 119.881 160.532 161.103 1.00 32.16 664 ARG A O 1
ATOM 3902 N N . ALA A 1 690 ? 120.622 162.391 160.069 1.00 22.79 665 ALA A N 1
ATOM 3903 C CA . ALA A 1 690 ? 119.306 162.947 159.800 1.00 21.94 665 ALA A CA 1
ATOM 3904 C C . ALA A 1 690 ? 119.402 163.907 158.623 1.00 19.17 665 ALA A C 1
ATOM 3905 O O . ALA A 1 690 ? 120.454 164.493 158.369 1.00 26.37 665 ALA A O 1
ATOM 3907 N N . VAL A 1 691 ? 118.295 164.058 157.902 1.00 18.56 666 VAL A N 1
ATOM 3908 C CA . VAL A 1 691 ? 118.186 165.007 156.800 1.00 20.51 666 VAL A CA 1
ATOM 3909 C C . VAL A 1 691 ? 116.900 165.802 156.966 1.00 19.53 666 VAL A C 1
ATOM 3910 O O . VAL A 1 691 ? 115.841 165.228 157.231 1.00 30.93 666 VAL A O 1
ATOM 3914 N N . VAL A 1 692 ? 116.989 167.114 156.794 1.00 22.45 667 VAL A N 1
ATOM 3915 C CA . VAL A 1 692 ? 115.829 167.995 156.809 1.00 23.79 667 VAL A CA 1
ATOM 3916 C C . VAL A 1 692 ? 115.596 168.487 155.387 1.00 25.92 667 VAL A C 1
ATOM 3917 O O . VAL A 1 692 ? 116.469 169.126 154.792 1.00 27.30 667 VAL A O 1
ATOM 3921 N N . LEU A 1 693 ? 114.418 168.191 154.845 1.00 29.60 668 LEU A N 1
ATOM 3922 C CA . LEU A 1 693 ? 114.047 168.598 153.492 1.00 34.10 668 LEU A CA 1
ATOM 3923 C C . LEU A 1 693 ? 113.312 169.928 153.570 1.00 31.20 668 LEU A C 1
ATOM 3924 O O . LEU A 1 693 ? 112.188 169.993 154.068 1.00 42.28 668 LEU A O 1
ATOM 3929 N N . ALA A 1 694 ? 113.935 170.986 153.069 1.00 35.36 669 ALA A N 1
ATOM 3930 C CA . ALA A 1 694 ? 113.441 172.339 153.272 1.00 40.53 669 ALA A CA 1
ATOM 3931 C C . ALA A 1 694 ? 113.382 173.101 151.959 1.00 36.62 669 ALA A C 1
ATOM 3932 O O . ALA A 1 694 ? 114.286 172.996 151.129 1.00 40.19 669 ALA A O 1
ATOM 3934 N N . HIS A 1 695 ? 112.314 173.878 151.782 1.00 42.64 670 HIS A N 1
ATOM 3935 C CA . HIS A 1 695 ? 112.200 174.784 150.647 1.00 44.73 670 HIS A CA 1
ATOM 3936 C C . HIS A 1 695 ? 112.645 176.205 150.961 1.00 45.37 670 HIS A C 1
ATOM 3937 O O . HIS A 1 695 ? 112.939 176.959 150.031 1.00 46.70 670 HIS A O 1
ATOM 3944 N N . ASP A 1 696 ? 112.696 176.591 152.231 1.00 44.71 671 ASP A N 1
ATOM 3945 C CA . ASP A 1 696 ? 113.141 177.927 152.611 1.00 46.46 671 ASP A CA 1
ATOM 3946 C C . ASP A 1 696 ? 113.653 177.881 154.045 1.00 45.00 671 ASP A C 1
ATOM 3947 O O . ASP A 1 696 ? 113.592 176.846 154.711 1.00 47.58 671 ASP A O 1
ATOM 3952 N N . HIS A 1 697 ? 114.143 179.030 154.520 1.00 44.60 672 HIS A N 1
ATOM 3953 C CA . HIS A 1 697 ? 114.764 179.100 155.841 1.00 42.47 672 HIS A CA 1
ATOM 3954 C C . HIS A 1 697 ? 113.787 178.715 156.944 1.00 43.33 672 HIS A C 1
ATOM 3955 O O . HIS A 1 697 ? 114.126 177.939 157.842 1.00 47.02 672 HIS A O 1
ATOM 3962 N N . ASP A 1 698 ? 112.564 179.245 156.891 1.00 46.13 673 ASP A N 1
ATOM 3963 C CA . ASP A 1 698 ? 111.609 178.995 157.965 1.00 46.07 673 ASP A CA 1
ATOM 3964 C C . ASP A 1 698 ? 111.259 177.517 158.068 1.00 46.52 673 ASP A C 1
ATOM 3965 O O . ASP A 1 698 ? 111.151 176.975 159.172 1.00 49.43 673 ASP A O 1
ATOM 3970 N N . GLU A 1 699 ? 111.071 176.850 156.930 1.00 47.03 674 GLU A N 1
ATOM 3971 C CA . GLU A 1 699 ? 110.839 175.410 156.953 1.00 48.83 674 GLU A CA 1
ATOM 3972 C C . GLU A 1 699 ? 112.043 174.673 157.521 1.00 43.83 674 GLU A C 1
ATOM 3973 O O . GLU A 1 699 ? 111.890 173.713 158.284 1.00 44.56 674 GLU A O 1
ATOM 3979 N N . ALA A 1 700 ? 113.248 175.109 157.155 1.00 38.54 675 ALA A N 1
ATOM 3980 C CA . ALA A 1 700 ? 114.458 174.498 157.692 1.00 39.36 675 ALA A CA 1
ATOM 3981 C C . ALA A 1 700 ? 114.516 174.626 159.207 1.00 41.83 675 ALA A C 1
ATOM 3982 O O . ALA A 1 700 ? 114.865 173.668 159.904 1.00 42.52 675 ALA A O 1
ATOM 3984 N N . ILE A 1 701 ? 114.172 175.803 159.733 1.00 39.84 676 ILE A N 1
ATOM 3985 C CA . ILE A 1 701 ? 114.197 176.017 161.177 1.00 39.10 676 ILE A CA 1
ATOM 3986 C C . ILE A 1 701 ? 113.201 175.095 161.866 1.00 40.01 676 ILE A C 1
ATOM 3987 O O . ILE A 1 701 ? 113.518 174.447 162.867 1.00 41.14 676 ILE A O 1
ATOM 3992 N N . LYS A 1 702 ? 111.986 175.010 161.328 1.00 37.75 677 LYS A N 1
ATOM 3993 C CA . LYS A 1 702 ? 110.953 174.187 161.947 1.00 38.71 677 LYS A CA 1
ATOM 3994 C C . LYS A 1 702 ? 111.355 172.718 161.990 1.00 43.36 677 LYS A C 1
ATOM 3995 O O . LYS A 1 702 ? 111.119 172.033 162.989 1.00 45.72 677 LYS A O 1
ATOM 4001 N N . GLY A 1 703 ? 111.944 172.210 160.906 1.00 42.94 678 GLY A N 1
ATOM 4002 C CA . GLY A 1 703 ? 112.376 170.823 160.890 1.00 38.45 678 GLY A CA 1
ATOM 4003 C C . GLY A 1 703 ? 113.531 170.544 161.833 1.00 35.13 678 GLY A C 1
ATOM 4004 O O . GLY A 1 703 ? 113.560 169.506 162.496 1.00 38.31 678 GLY A O 1
ATOM 4005 N N . LEU A 1 704 ? 114.500 171.459 161.900 1.00 34.96 679 LEU A N 1
ATOM 4006 C CA . LEU A 1 704 ? 115.644 171.265 162.786 1.00 37.13 679 LEU A CA 1
ATOM 4007 C C . LEU A 1 704 ? 115.221 171.272 164.251 1.00 38.10 679 LEU A C 1
ATOM 4008 O O . LEU A 1 704 ? 115.706 170.456 165.041 1.00 39.76 679 LEU A O 1
ATOM 4013 N N . ARG A 1 705 ? 114.313 172.176 164.630 1.00 39.63 680 ARG A N 1
ATOM 4014 C CA . ARG A 1 705 ? 113.829 172.202 166.008 1.00 39.10 680 ARG A CA 1
ATOM 4015 C C . ARG A 1 705 ? 113.113 170.907 166.359 1.00 39.09 680 ARG A C 1
ATOM 4016 O O . ARG A 1 705 ? 113.287 170.372 167.457 1.00 46.39 680 ARG A O 1
ATOM 4024 N N . ALA A 1 706 ? 112.306 170.386 165.436 1.00 39.26 681 ALA A N 1
ATOM 4025 C CA . ALA A 1 706 ? 111.640 169.113 165.679 1.00 39.07 681 ALA A CA 1
ATOM 4026 C C . ALA A 1 706 ? 112.651 167.991 165.853 1.00 42.16 681 ALA A C 1
ATOM 4027 O O . ALA A 1 706 ? 112.487 167.124 166.716 1.00 44.30 681 ALA A O 1
ATOM 4029 N N . LEU A 1 707 ? 113.709 167.996 165.041 1.00 39.49 682 LEU A N 1
ATOM 4030 C CA . LEU A 1 707 ? 114.768 167.008 165.190 1.00 37.46 682 LEU A CA 1
ATOM 4031 C C . LEU A 1 707 ? 115.504 167.166 166.514 1.00 38.86 682 LEU A C 1
ATOM 4032 O O . LEU A 1 707 ? 115.979 166.176 167.073 1.00 40.19 682 LEU A O 1
ATOM 4037 N N . ALA A 1 708 ? 115.630 168.397 167.015 1.00 37.03 683 ALA A N 1
ATOM 4038 C CA . ALA A 1 708 ? 116.306 168.615 168.291 1.00 40.78 683 ALA A CA 1
ATOM 4039 C C . ALA A 1 708 ? 115.604 167.890 169.432 1.00 41.96 683 ALA A C 1
ATOM 4040 O O . ALA A 1 708 ? 116.256 167.456 170.386 1.00 45.17 683 ALA A O 1
ATOM 4042 N N . GLU A 1 709 ? 114.289 167.747 169.353 1.00 44.45 684 GLU A N 1
ATOM 4043 C CA . GLU A 1 709 ? 113.554 166.873 170.251 1.00 45.57 684 GLU A CA 1
ATOM 4044 C C . GLU A 1 709 ? 113.421 165.501 169.595 1.00 47.97 684 GLU A C 1
ATOM 4045 O O . GLU A 1 709 ? 114.076 165.195 168.600 1.00 51.59 684 GLU A O 1
ATOM 4051 N N . GLY A 1 710 ? 112.574 164.652 170.144 1.00 55.17 685 GLY A N 1
ATOM 4052 C CA . GLY A 1 710 ? 112.285 163.412 169.464 1.00 53.99 685 GLY A CA 1
ATOM 4053 C C . GLY A 1 710 ? 111.068 163.497 168.579 1.00 55.37 685 GLY A C 1
ATOM 4054 O O . GLY A 1 710 ? 110.545 162.463 168.151 1.00 57.82 685 GLY A O 1
ATOM 4055 N N . LYS A 1 711 ? 110.608 164.708 168.285 1.00 53.40 686 LYS A N 1
ATOM 4056 C CA . LYS A 1 711 ? 109.334 164.909 167.609 1.00 55.21 686 LYS A CA 1
ATOM 4057 C C . LYS A 1 711 ? 109.436 164.522 166.141 1.00 55.84 686 LYS A C 1
ATOM 4058 O O . LYS A 1 711 ? 110.199 165.128 165.383 1.00 58.60 686 LYS A O 1
ATOM 4064 N N . GLN A 1 712 ? 108.668 163.514 165.742 1.00 56.13 687 GLN A N 1
ATOM 4065 C CA . GLN A 1 712 ? 108.591 163.147 164.338 1.00 51.97 687 GLN A CA 1
ATOM 4066 C C . GLN A 1 712 ? 107.957 164.274 163.536 1.00 52.07 687 GLN A C 1
ATOM 4067 O O . GLN A 1 712 ? 106.976 164.886 163.961 1.00 55.64 687 GLN A O 1
ATOM 4073 N N . HIS A 1 713 ? 108.532 164.553 162.372 1.00 48.27 688 HIS A N 1
ATOM 4074 C CA . HIS A 1 713 ? 108.063 165.603 161.489 1.00 45.65 688 HIS A CA 1
ATOM 4075 C C . HIS A 1 713 ? 108.088 165.060 160.068 1.00 48.46 688 HIS A C 1
ATOM 4076 O O . HIS A 1 713 ? 109.004 164.307 159.711 1.00 50.98 688 HIS A O 1
ATOM 4083 N N . PRO A 1 714 ? 107.106 165.418 159.237 1.00 51.82 689 PRO A N 1
ATOM 4084 C CA . PRO A 1 714 ? 107.078 164.885 157.866 1.00 46.22 689 PRO A CA 1
ATOM 4085 C C . PRO A 1 714 ? 108.246 165.336 157.009 1.00 44.64 689 PRO A C 1
ATOM 4086 O O . PRO A 1 714 ? 108.531 164.697 155.993 1.00 47.61 689 PRO A O 1
ATOM 4090 N N . SER A 1 715 ? 108.937 166.404 157.387 1.00 46.01 690 SER A N 1
ATOM 4091 C CA . SER A 1 715 ? 110.054 166.928 156.618 1.00 38.83 690 SER A CA 1
ATOM 4092 C C . SER A 1 715 ? 111.408 166.484 157.159 1.00 35.80 690 SER A C 1
ATOM 4093 O O . SER A 1 715 ? 112.436 166.999 156.718 1.00 43.56 690 SER A O 1
ATOM 4096 N N . VAL A 1 716 ? 111.434 165.544 158.098 1.00 33.21 691 VAL A N 1
ATOM 4097 C CA . VAL A 1 716 ? 112.668 165.105 158.734 1.00 33.16 691 VAL A CA 1
ATOM 4098 C C . VAL A 1 716 ? 112.786 163.598 158.584 1.00 29.18 691 VAL A C 1
ATOM 4099 O O . VAL A 1 716 ? 111.891 162.858 158.999 1.00 36.32 691 VAL A O 1
ATOM 4103 N N . LEU A 1 717 ? 113.884 163.149 157.994 1.00 30.93 692 LEU A N 1
ATOM 4104 C CA . LEU A 1 717 ? 114.249 161.742 157.952 1.00 28.17 692 LEU A CA 1
ATOM 4105 C C . LEU A 1 717 ? 115.388 161.520 158.934 1.00 31.03 692 LEU A C 1
ATOM 4106 O O . LEU A 1 717 ? 116.349 162.291 158.948 1.00 36.23 692 LEU A O 1
ATOM 4111 N N . SER A 1 718 ? 115.283 160.479 159.754 1.00 30.93 693 SER A N 1
ATOM 4112 C CA . SER A 1 718 ? 116.246 160.291 160.829 1.00 28.46 693 SER A CA 1
ATOM 4113 C C . SER A 1 718 ? 116.362 158.817 161.180 1.00 29.31 693 SER A C 1
ATOM 4114 O O . SER A 1 718 ? 115.448 158.027 160.945 1.00 41.36 693 SER A O 1
ATOM 4117 N N . ALA A 1 719 ? 117.501 158.461 161.768 1.00 27.97 694 ALA A N 1
ATOM 4118 C CA . ALA A 1 719 ? 117.758 157.101 162.218 1.00 29.42 694 ALA A CA 1
ATOM 4119 C C . ALA A 1 719 ? 118.918 157.115 163.202 1.00 35.08 694 ALA A C 1
ATOM 4120 O O . ALA A 1 719 ? 119.892 157.845 163.010 1.00 36.84 694 ALA A O 1
ATOM 4122 N N . ASP A 1 720 ? 118.812 156.287 164.243 1.00 36.86 695 ASP A N 1
ATOM 4123 C CA . ASP A 1 720 ? 119.825 156.274 165.293 1.00 34.22 695 ASP A CA 1
ATOM 4124 C C . ASP A 1 720 ? 121.135 155.665 164.821 1.00 36.50 695 ASP A C 1
ATOM 4125 O O . ASP A 1 720 ? 122.198 156.045 165.314 1.00 43.12 695 ASP A O 1
ATOM 4130 N N . GLY A 1 721 ? 121.085 154.728 163.883 1.00 35.36 696 GLY A N 1
ATOM 4131 C CA . GLY A 1 721 ? 122.277 154.095 163.375 1.00 29.32 696 GLY A CA 1
ATOM 4132 C C . GLY A 1 721 ? 122.047 153.457 162.023 1.00 29.97 696 GLY A C 1
ATOM 4133 O O . GLY A 1 721 ? 120.933 153.456 161.500 1.00 39.28 696 GLY A O 1
ATOM 4134 N N . PRO A 1 722 ? 123.098 152.906 161.428 1.00 34.17 697 PRO A N 1
ATOM 4135 C CA . PRO A 1 722 ? 122.958 152.262 160.121 1.00 33.92 697 PRO A CA 1
ATOM 4136 C C . PRO A 1 722 ? 122.333 150.881 160.234 1.00 37.23 697 PRO A C 1
ATOM 4137 O O . PRO A 1 722 ? 122.352 150.241 161.284 1.00 39.27 697 PRO A O 1
ATOM 4141 N N . VAL A 1 723 ? 121.770 150.431 159.116 1.00 36.66 698 VAL A N 1
ATOM 4142 C CA . VAL A 1 723 ? 121.238 149.079 159.011 1.00 34.01 698 VAL A CA 1
ATOM 4143 C C . VAL A 1 723 ? 122.379 148.151 158.621 1.00 37.74 698 VAL A C 1
ATOM 4144 O O . VAL A 1 723 ? 123.445 148.608 158.200 1.00 39.74 698 VAL A O 1
ATOM 4148 N N . THR A 1 724 ? 122.169 146.843 158.758 1.00 45.90 699 THR A N 1
ATOM 4149 C CA . THR A 1 724 ? 123.281 145.900 158.665 1.00 44.13 699 THR A CA 1
ATOM 4150 C C . THR A 1 724 ? 123.728 145.673 157.225 1.00 43.57 699 THR A C 1
ATOM 4151 O O . THR A 1 724 ? 124.919 145.770 156.920 1.00 50.39 699 THR A O 1
ATOM 4155 N N . ASN A 1 725 ? 122.800 145.371 156.329 1.00 43.71 700 ASN A N 1
ATOM 4156 C CA . ASN A 1 725 ? 123.131 144.994 154.963 1.00 45.06 700 ASN A CA 1
ATOM 4157 C C . ASN A 1 725 ? 122.744 146.095 153.984 1.00 45.13 700 ASN A C 1
ATOM 4158 O O . ASN A 1 725 ? 122.007 147.026 154.311 1.00 44.47 700 ASN A O 1
ATOM 4163 N N . GLY A 1 726 ? 123.257 145.964 152.758 1.00 41.82 701 GLY A N 1
ATOM 4164 C CA . GLY A 1 726 ? 122.977 146.908 151.716 1.00 38.79 701 GLY A CA 1
ATOM 4165 C C . GLY A 1 726 ? 121.562 146.773 151.196 1.00 40.47 701 GLY A C 1
ATOM 4166 O O . GLY A 1 726 ? 120.808 145.883 151.599 1.00 44.68 701 GLY A O 1
ATOM 4167 N N . PRO A 1 727 ? 121.182 147.672 150.297 1.00 40.60 702 PRO A N 1
ATOM 4168 C CA . PRO A 1 727 ? 119.812 147.669 149.783 1.00 40.69 702 PRO A CA 1
ATOM 4169 C C . PRO A 1 727 ? 119.623 146.692 148.630 1.00 37.18 702 PRO A C 1
ATOM 4170 O O . PRO A 1 727 ? 120.570 146.237 147.991 1.00 39.78 702 PRO A O 1
ATOM 4174 N N . VAL A 1 728 ? 118.358 146.375 148.378 1.00 37.69 703 VAL A N 1
ATOM 4175 C CA . VAL A 1 728 ? 117.945 145.506 147.283 1.00 38.30 703 VAL A CA 1
ATOM 4176 C C . VAL A 1 728 ? 117.144 146.344 146.297 1.00 36.96 703 VAL A C 1
ATOM 4177 O O . VAL A 1 728 ? 116.139 146.958 146.671 1.00 40.58 703 VAL A O 1
ATOM 4181 N N . TRP A 1 729 ? 117.582 146.370 145.042 1.00 34.18 704 TRP A N 1
ATOM 4182 C CA . TRP A 1 729 ? 116.868 147.092 143.995 1.00 36.38 704 TRP A CA 1
ATOM 4183 C C . TRP A 1 729 ? 115.803 146.195 143.377 1.00 38.65 704 TRP A C 1
ATOM 4184 O O . TRP A 1 729 ? 116.101 145.086 142.931 1.00 41.66 704 TRP A O 1
ATOM 4195 N N . VAL A 1 730 ? 114.572 146.685 143.336 1.00 37.83 705 VAL A N 1
ATOM 4196 C CA . VAL A 1 730 ? 113.424 145.909 142.892 1.00 42.60 705 VAL A CA 1
ATOM 4197 C C . VAL A 1 730 ? 113.019 146.416 141.515 1.00 43.69 705 VAL A C 1
ATOM 4198 O O . VAL A 1 730 ? 112.509 147.533 141.378 1.00 45.63 705 VAL A O 1
ATOM 4202 N N . LEU A 1 731 ? 113.239 145.589 140.492 1.00 43.97 706 LEU A N 1
ATOM 4203 C CA . LEU A 1 731 ? 112.948 145.948 139.103 1.00 42.45 706 LEU A CA 1
ATOM 4204 C C . LEU A 1 731 ? 111.638 145.287 138.683 1.00 44.35 706 LEU A C 1
ATOM 4205 O O . LEU A 1 731 ? 111.609 144.261 138.009 1.00 51.19 706 LEU A O 1
ATOM 4210 N N . ALA A 1 732 ? 110.543 145.888 139.117 1.00 48.53 707 ALA A N 1
ATOM 4211 C CA . ALA A 1 732 ? 109.195 145.529 138.702 1.00 48.92 707 ALA A CA 1
ATOM 4212 C C . ALA A 1 732 ? 108.793 146.402 137.513 1.00 54.31 707 ALA A C 1
ATOM 4213 O O . ALA A 1 732 ? 109.643 146.851 136.741 1.00 59.23 707 ALA A O 1
ATOM 4215 N N . GLY A 1 733 ? 107.497 146.611 137.317 1.00 55.52 708 GLY A N 1
ATOM 4216 C CA . GLY A 1 733 ? 107.065 147.617 136.371 1.00 55.38 708 GLY A CA 1
ATOM 4217 C C . GLY A 1 733 ? 105.745 147.362 135.682 1.00 57.01 708 GLY A C 1
ATOM 4218 O O . GLY A 1 733 ? 105.242 148.242 134.981 1.00 61.24 708 GLY A O 1
ATOM 4219 N N . PHE A 1 734 ? 105.161 146.186 135.873 1.00 60.25 709 PHE A N 1
ATOM 4220 C CA . PHE A 1 734 ? 103.839 145.932 135.322 1.00 60.66 709 PHE A CA 1
ATOM 4221 C C . PHE A 1 734 ? 102.813 146.851 135.967 1.00 61.29 709 PHE A C 1
ATOM 4222 O O . PHE A 1 734 ? 102.750 146.970 137.192 1.00 64.93 709 PHE A O 1
ATOM 4230 N N . GLY A 1 735 ? 102.002 147.497 135.135 1.00 56.95 710 GLY A N 1
ATOM 4231 C CA . GLY A 1 735 ? 100.945 148.359 135.619 1.00 56.02 710 GLY A CA 1
ATOM 4232 C C . GLY A 1 735 ? 101.385 149.691 136.180 1.00 57.40 710 GLY A C 1
ATOM 4233 O O . GLY A 1 735 ? 100.575 150.373 136.810 1.00 58.54 710 GLY A O 1
ATOM 4234 N N . ALA A 1 736 ? 102.637 150.092 135.973 1.00 57.16 711 ALA A N 1
ATOM 4235 C CA . ALA A 1 736 ? 103.161 151.320 136.553 1.00 56.48 711 ALA A CA 1
ATOM 4236 C C . ALA A 1 736 ? 103.080 152.519 135.620 1.00 58.51 711 ALA A C 1
ATOM 4237 O O . ALA A 1 736 ? 103.481 153.617 136.016 1.00 59.93 711 ALA A O 1
ATOM 4239 N N . GLN A 1 737 ? 102.577 152.348 134.403 1.00 58.23 712 GLN A N 1
ATOM 4240 C CA . GLN A 1 737 ? 102.601 153.424 133.425 1.00 58.71 712 GLN A CA 1
ATOM 4241 C C . GLN A 1 737 ? 101.542 154.477 133.735 1.00 60.74 712 GLN A C 1
ATOM 4242 O O . GLN A 1 737 ? 100.532 154.201 134.387 1.00 60.36 712 GLN A O 1
ATOM 4248 N N . HIS A 1 738 ? 101.795 155.698 133.270 1.00 60.13 713 HIS A N 1
ATOM 4249 C CA . HIS A 1 738 ? 100.823 156.783 133.337 1.00 59.08 713 HIS A CA 1
ATOM 4250 C C . HIS A 1 738 ? 101.245 157.871 132.358 1.00 60.08 713 HIS A C 1
ATOM 4251 O O . HIS A 1 738 ? 102.321 157.812 131.764 1.00 62.32 713 HIS A O 1
ATOM 4258 N N . ARG A 1 739 ? 100.385 158.884 132.230 1.00 66.57 714 ARG A N 1
ATOM 4259 C CA . ARG A 1 739 ? 100.391 159.774 131.069 1.00 67.60 714 ARG A CA 1
ATOM 4260 C C . ARG A 1 739 ? 101.752 160.425 130.837 1.00 67.93 714 ARG A C 1
ATOM 4261 O O . ARG A 1 739 ? 102.344 160.284 129.762 1.00 68.29 714 ARG A O 1
ATOM 4269 N N . LYS A 1 740 ? 102.262 161.155 131.825 1.00 62.92 715 LYS A N 1
ATOM 4270 C CA . LYS A 1 740 ? 103.443 161.988 131.628 1.00 62.50 715 LYS A CA 1
ATOM 4271 C C . LYS A 1 740 ? 104.677 161.443 132.340 1.00 63.07 715 LYS A C 1
ATOM 4272 O O . LYS A 1 740 ? 105.547 162.217 132.741 1.00 64.27 715 LYS A O 1
ATOM 4278 N N . MET A 1 741 ? 104.777 160.124 132.497 1.00 59.29 716 MET A N 1
ATOM 4279 C CA . MET A 1 741 ? 105.854 159.552 133.297 1.00 57.77 716 MET A CA 1
ATOM 4280 C C . MET A 1 741 ? 107.216 159.859 132.689 1.00 58.17 716 MET A C 1
ATOM 4281 O O . MET A 1 741 ? 107.430 159.695 131.487 1.00 59.70 716 MET A O 1
ATOM 4286 N N . GLY A 1 742 ? 108.139 160.319 133.527 1.00 51.70 717 GLY A N 1
ATOM 4287 C CA . GLY A 1 742 ? 109.496 160.580 133.109 1.00 50.15 717 GLY A CA 1
ATOM 4288 C C . GLY A 1 742 ? 109.733 161.913 132.435 1.00 52.07 717 GLY A C 1
ATOM 4289 O O . GLY A 1 742 ? 110.891 162.326 132.317 1.00 52.95 717 GLY A O 1
ATOM 4290 N N . LYS A 1 743 ? 108.682 162.608 131.999 1.00 55.16 718 LYS A N 1
ATOM 4291 C CA . LYS A 1 743 ? 108.870 163.819 131.206 1.00 54.96 718 LYS A CA 1
ATOM 4292 C C . LYS A 1 743 ? 109.485 164.939 132.034 1.00 53.86 718 LYS A C 1
ATOM 4293 O O . LYS A 1 743 ? 110.441 165.589 131.601 1.00 53.13 718 LYS A O 1
ATOM 4299 N N . SER A 1 744 ? 108.943 165.183 133.226 1.00 49.61 719 SER A N 1
ATOM 4300 C CA . SER A 1 744 ? 109.461 166.254 134.069 1.00 48.62 719 SER A CA 1
ATOM 4301 C C . SER A 1 744 ? 110.917 166.010 134.446 1.00 50.63 719 SER A C 1
ATOM 4302 O O . SER A 1 744 ? 111.732 166.937 134.423 1.00 50.42 719 SER A O 1
ATOM 4305 N N . LEU A 1 745 ? 111.264 164.771 134.793 1.00 45.03 720 LEU A N 1
ATOM 4306 C CA . LEU A 1 745 ? 112.641 164.471 135.165 1.00 42.41 720 LEU A CA 1
ATOM 4307 C C . LEU A 1 745 ? 113.581 164.550 133.970 1.00 43.25 720 LEU A C 1
ATOM 4308 O O . LEU A 1 745 ? 114.744 164.932 134.128 1.00 41.54 720 LEU A O 1
ATOM 4313 N N . TYR A 1 746 ? 113.102 164.196 132.774 1.00 48.06 721 TYR A N 1
ATOM 4314 C CA . TYR A 1 746 ? 113.942 164.273 131.582 1.00 46.55 721 TYR A CA 1
ATOM 4315 C C . TYR A 1 746 ? 114.380 165.704 131.299 1.00 49.25 721 TYR A C 1
ATOM 4316 O O . TYR A 1 746 ? 115.527 165.943 130.910 1.00 52.22 721 TYR A O 1
ATOM 4325 N N . LEU A 1 747 ? 113.477 166.669 131.476 1.00 49.05 722 LEU A N 1
ATOM 4326 C CA . LEU A 1 747 ? 113.804 168.053 131.158 1.00 50.90 722 LEU A CA 1
ATOM 4327 C C . LEU A 1 747 ? 114.758 168.657 132.180 1.00 50.05 722 LEU A C 1
ATOM 4328 O O . LEU A 1 747 ? 115.637 169.447 131.822 1.00 53.24 722 LEU A O 1
ATOM 4333 N N . ARG A 1 748 ? 114.607 168.299 133.453 1.00 47.63 723 ARG A N 1
ATOM 4334 C CA . ARG A 1 748 ? 115.249 169.011 134.546 1.00 46.42 723 ARG A CA 1
ATOM 4335 C C . ARG A 1 748 ? 116.455 168.285 135.135 1.00 45.98 723 ARG A C 1
ATOM 4336 O O . ARG A 1 748 ? 117.000 168.744 136.138 1.00 50.19 723 ARG A O 1
ATOM 4344 N N . ASN A 1 749 ? 116.892 167.176 134.543 1.00 43.07 724 ASN A N 1
ATOM 4345 C CA . ASN A 1 749 ? 118.047 166.442 135.052 1.00 39.35 724 ASN A CA 1
ATOM 4346 C C . ASN A 1 749 ? 118.873 165.942 133.878 1.00 40.31 724 ASN A C 1
ATOM 4347 O O . ASN A 1 749 ? 118.393 165.136 133.078 1.00 43.38 724 ASN A O 1
ATOM 4352 N N . GLU A 1 750 ? 120.119 166.405 133.789 1.00 41.99 725 GLU A N 1
ATOM 4353 C CA . GLU A 1 750 ? 120.946 166.099 132.626 1.00 44.82 725 GLU A CA 1
ATOM 4354 C C . GLU A 1 750 ? 121.381 164.639 132.603 1.00 44.95 725 GLU A C 1
ATOM 4355 O O . GLU A 1 750 ? 121.392 164.013 131.540 1.00 48.20 725 GLU A O 1
ATOM 4361 N N . VAL A 1 751 ? 121.761 164.087 133.757 1.00 38.11 726 VAL A N 1
ATOM 4362 C CA . VAL A 1 751 ? 122.195 162.694 133.807 1.00 38.08 726 VAL A CA 1
ATOM 4363 C C . VAL A 1 751 ? 121.062 161.766 133.392 1.00 37.00 726 VAL A C 1
ATOM 4364 O O . VAL A 1 751 ? 121.265 160.829 132.612 1.00 42.68 726 VAL A O 1
ATOM 4368 N N . PHE A 1 752 ? 119.856 162.015 133.901 1.00 35.32 727 PHE A N 1
ATOM 4369 C CA . PHE A 1 752 ? 118.707 161.194 133.539 1.00 36.75 727 PHE A CA 1
ATOM 4370 C C . PHE A 1 752 ? 118.418 161.281 132.046 1.00 37.96 727 PHE A C 1
ATOM 4371 O O . PHE A 1 752 ? 118.160 160.262 131.397 1.00 39.62 727 PHE A O 1
ATOM 4379 N N . ALA A 1 753 ? 118.466 162.490 131.482 1.00 45.94 728 ALA A N 1
ATOM 4380 C CA . ALA A 1 753 ? 118.205 162.660 130.056 1.00 45.20 728 ALA A CA 1
ATOM 4381 C C . ALA A 1 753 ? 119.251 161.947 129.212 1.00 42.43 728 ALA A C 1
ATOM 4382 O O . ALA A 1 753 ? 118.928 161.366 128.172 1.00 44.13 728 ALA A O 1
ATOM 4384 N N . GLU A 1 754 ? 120.509 161.975 129.649 1.00 39.85 729 GLU A N 1
ATOM 4385 C CA . GLU A 1 754 ? 121.580 161.365 128.872 1.00 42.87 729 GLU A CA 1
ATOM 4386 C C . GLU A 1 754 ? 121.363 159.868 128.695 1.00 46.70 729 GLU A C 1
ATOM 4387 O O . GLU A 1 754 ? 121.542 159.334 127.595 1.00 49.28 729 GLU A O 1
ATOM 4393 N N . TRP A 1 755 ? 120.975 159.172 129.763 1.00 44.69 730 TRP A N 1
ATOM 4394 C CA . TRP A 1 755 ? 120.758 157.735 129.661 1.00 42.35 730 TRP A CA 1
ATOM 4395 C C . TRP A 1 755 ? 119.460 157.401 128.944 1.00 41.58 730 TRP A C 1
ATOM 4396 O O . TRP A 1 755 ? 119.377 156.361 128.288 1.00 46.35 730 TRP A O 1
ATOM 4407 N N . ILE A 1 756 ? 118.445 158.256 129.052 1.00 36.82 731 ILE A N 1
ATOM 4408 C CA . ILE A 1 756 ? 117.233 158.053 128.269 1.00 39.20 731 ILE A CA 1
ATOM 4409 C C . ILE A 1 756 ? 117.550 158.137 126.781 1.00 43.91 731 ILE A C 1
ATOM 4410 O O . ILE A 1 756 ? 117.075 157.321 125.984 1.00 46.10 731 ILE A O 1
ATOM 4415 N N . ASN A 1 757 ? 118.369 159.117 126.385 1.00 47.86 732 ASN A N 1
ATOM 4416 C CA . ASN A 1 757 ? 118.797 159.217 124.994 1.00 47.50 732 ASN A CA 1
ATOM 4417 C C . ASN A 1 757 ? 119.577 157.980 124.571 1.00 48.00 732 ASN A C 1
ATOM 4418 O O . ASN A 1 757 ? 119.405 157.481 123.455 1.00 49.18 732 ASN A O 1
ATOM 4423 N N . LYS A 1 758 ? 120.441 157.475 125.451 1.00 47.76 733 LYS A N 1
ATOM 4424 C CA . LYS A 1 758 ? 121.258 156.314 125.119 1.00 47.95 733 LYS A CA 1
ATOM 4425 C C . LYS A 1 758 ? 120.395 155.088 124.846 1.00 51.04 733 LYS A C 1
ATOM 4426 O O . LYS A 1 758 ? 120.616 154.364 123.870 1.00 55.51 733 LYS A O 1
ATOM 4432 N N . VAL A 1 759 ? 119.405 154.837 125.702 1.00 47.54 734 VAL A N 1
ATOM 4433 C CA . VAL A 1 759 ? 118.509 153.709 125.476 1.00 48.35 734 VAL A CA 1
ATOM 4434 C C . VAL A 1 759 ? 117.640 153.960 124.252 1.00 51.55 734 VAL A C 1
ATOM 4435 O O . VAL A 1 759 ? 117.327 153.034 123.495 1.00 54.41 734 VAL A O 1
ATOM 4439 N N . ASP A 1 760 ? 117.247 155.216 124.031 1.00 54.93 735 ASP A N 1
ATOM 4440 C CA . ASP A 1 760 ? 116.435 155.556 122.866 1.00 55.94 735 ASP A CA 1
ATOM 4441 C C . ASP A 1 760 ? 117.171 155.257 121.563 1.00 54.04 735 ASP A C 1
ATOM 4442 O O . ASP A 1 760 ? 116.556 154.838 120.578 1.00 53.45 735 ASP A O 1
ATOM 4447 N N . ALA A 1 761 ? 118.486 155.473 121.537 1.00 56.34 736 ALA A N 1
ATOM 4448 C CA . ALA A 1 761 ? 119.265 155.138 120.351 1.00 56.95 736 ALA A CA 1
ATOM 4449 C C . ALA A 1 761 ? 119.234 153.642 120.074 1.00 57.90 736 ALA A C 1
ATOM 4450 O O . ALA A 1 761 ? 119.058 153.220 118.926 1.00 59.67 736 ALA A O 1
ATOM 4452 N N . LEU A 1 762 ? 119.397 152.824 121.116 1.00 57.50 737 LEU A N 1
ATOM 4453 C CA . LEU A 1 762 ? 119.409 151.377 120.930 1.00 56.33 737 LEU A CA 1
ATOM 4454 C C . LEU A 1 762 ? 118.076 150.871 120.398 1.00 56.35 737 LEU A C 1
ATOM 4455 O O . LEU A 1 762 ? 118.042 150.034 119.491 1.00 60.75 737 LEU A O 1
ATOM 4460 N N . ILE A 1 763 ? 116.967 151.366 120.947 1.00 58.92 738 ILE A N 1
ATOM 4461 C CA . ILE A 1 763 ? 115.660 150.864 120.541 1.00 59.57 738 ILE A CA 1
ATOM 4462 C C . ILE A 1 763 ? 115.353 151.242 119.097 1.00 63.06 738 ILE A C 1
ATOM 4463 O O . ILE A 1 763 ? 114.712 150.471 118.374 1.00 64.25 738 ILE A O 1
ATOM 4468 N N . GLN A 1 764 ? 115.803 152.419 118.649 1.00 66.17 739 GLN A N 1
ATOM 4469 C CA . GLN A 1 764 ? 115.559 152.834 117.270 1.00 64.99 739 GLN A CA 1
ATOM 4470 C C . GLN A 1 764 ? 116.166 151.850 116.281 1.00 64.19 739 GLN A C 1
ATOM 4471 O O . GLN A 1 764 ? 115.544 151.510 115.270 1.00 64.95 739 GLN A O 1
ATOM 4477 N N . ASP A 1 765 ? 117.385 151.389 116.552 1.00 65.40 740 ASP A N 1
ATOM 4478 C CA . ASP A 1 765 ? 117.995 150.358 115.723 1.00 65.65 740 ASP A CA 1
ATOM 4479 C C . ASP A 1 765 ? 117.134 149.100 115.690 1.00 68.15 740 ASP A C 1
ATOM 4480 O O . ASP A 1 765 ? 116.718 148.643 114.620 1.00 69.36 740 ASP A O 1
ATOM 4485 N N . GLU A 1 766 ? 116.852 148.529 116.862 1.00 68.34 741 GLU A N 1
ATOM 4486 C CA . GLU A 1 766 ? 116.188 147.230 116.917 1.00 68.65 741 GLU A CA 1
ATOM 4487 C C . GLU A 1 766 ? 114.750 147.296 116.419 1.00 69.53 741 GLU A C 1
ATOM 4488 O O . GLU A 1 766 ? 114.296 146.389 115.714 1.00 71.89 741 GLU A O 1
ATOM 4494 N N . ARG A 1 767 ? 114.015 148.349 116.774 1.00 68.84 742 ARG A N 1
ATOM 4495 C CA . ARG A 1 767 ? 112.580 148.390 116.531 1.00 68.30 742 ARG A CA 1
ATOM 4496 C C . ARG A 1 767 ? 112.142 149.459 115.543 1.00 69.90 742 ARG A C 1
ATOM 4497 O O . ARG A 1 767 ? 110.960 149.492 115.186 1.00 70.96 742 ARG A O 1
ATOM 4505 N N . GLY A 1 768 ? 113.039 150.331 115.100 1.00 66.94 743 GLY A N 1
ATOM 4506 C CA . GLY A 1 768 ? 112.690 151.307 114.081 1.00 66.60 743 GLY A CA 1
ATOM 4507 C C . GLY A 1 768 ? 111.697 152.372 114.491 1.00 68.08 743 GLY A C 1
ATOM 4508 O O . GLY A 1 768 ? 110.846 152.763 113.682 1.00 68.85 743 GLY A O 1
ATOM 4509 N N . TYR A 1 769 ? 111.782 152.853 115.726 1.00 68.65 744 TYR A N 1
ATOM 4510 C CA . TYR A 1 769 ? 111.064 154.049 116.145 1.00 67.25 744 TYR A CA 1
ATOM 4511 C C . TYR A 1 769 ? 111.713 154.557 117.422 1.00 67.83 744 TYR A C 1
ATOM 4512 O O . TYR A 1 769 ? 112.521 153.866 118.046 1.00 67.95 744 TYR A O 1
ATOM 4521 N N . SER A 1 770 ? 111.345 155.774 117.810 1.00 64.24 745 SER A N 1
ATOM 4522 C CA . SER A 1 770 ? 111.924 156.431 118.972 1.00 64.43 745 SER A CA 1
ATOM 4523 C C . SER A 1 770 ? 110.921 156.458 120.116 1.00 64.78 745 SER A C 1
ATOM 4524 O O . SER A 1 770 ? 109.787 156.914 119.946 1.00 65.21 745 SER A O 1
ATOM 4527 N N . ILE A 1 771 ? 111.345 155.965 121.281 1.00 62.92 746 ILE A N 1
ATOM 4528 C CA . ILE A 1 771 ? 110.523 156.070 122.478 1.00 63.41 746 ILE A CA 1
ATOM 4529 C C . ILE A 1 771 ? 110.520 157.486 123.022 1.00 62.34 746 ILE A C 1
ATOM 4530 O O . ILE A 1 771 ? 109.575 157.877 123.715 1.00 64.07 746 ILE A O 1
ATOM 4535 N N . LEU A 1 772 ? 111.558 158.267 122.718 1.00 63.68 747 LEU A N 1
ATOM 4536 C CA . LEU A 1 772 ? 111.659 159.626 123.234 1.00 62.93 747 LEU A CA 1
ATOM 4537 C C . LEU A 1 772 ? 110.477 160.480 122.802 1.00 62.56 747 LEU A C 1
ATOM 4538 O O . LEU A 1 772 ? 110.026 161.340 123.562 1.00 63.82 747 LEU A O 1
ATOM 4543 N N . GLU A 1 773 ? 109.959 160.250 121.595 1.00 67.23 748 GLU A N 1
ATOM 4544 C CA . GLU A 1 773 ? 108.796 160.999 121.134 1.00 68.31 748 GLU A CA 1
ATOM 4545 C C . GLU A 1 773 ? 107.577 160.717 122.000 1.00 68.73 748 GLU A C 1
ATOM 4546 O O . GLU A 1 773 ? 106.808 161.631 122.316 1.00 71.12 748 GLU A O 1
ATOM 4552 N N . LEU A 1 774 ? 107.378 159.460 122.389 1.00 68.39 749 LEU A N 1
ATOM 4553 C CA . LEU A 1 774 ? 106.238 159.127 123.235 1.00 68.22 749 LEU A CA 1
ATOM 4554 C C . LEU A 1 774 ? 106.360 159.771 124.609 1.00 68.10 749 LEU A C 1
ATOM 4555 O O . LEU A 1 774 ? 105.365 160.244 125.168 1.00 69.38 749 LEU A O 1
ATOM 4560 N N . ILE A 1 775 ? 107.568 159.794 125.171 1.00 62.71 750 ILE A N 1
ATOM 4561 C CA . ILE A 1 775 ? 107.767 160.399 126.485 1.00 63.37 750 ILE A CA 1
ATOM 4562 C C . ILE A 1 775 ? 107.466 161.893 126.434 1.00 64.86 750 ILE A C 1
ATOM 4563 O O . ILE A 1 775 ? 106.784 162.438 127.308 1.00 64.16 750 ILE A O 1
ATOM 4568 N N . LEU A 1 776 ? 107.965 162.577 125.404 1.00 66.90 751 LEU A N 1
ATOM 4569 C CA . LEU A 1 776 ? 107.821 164.026 125.340 1.00 66.51 751 LEU A CA 1
ATOM 4570 C C . LEU A 1 776 ? 106.412 164.441 124.935 1.00 66.36 751 LEU A C 1
ATOM 4571 O O . LEU A 1 776 ? 105.908 165.462 125.412 1.00 68.38 751 LEU A O 1
ATOM 4576 N N . ASP A 1 777 ? 105.765 163.675 124.063 1.00 72.90 752 ASP A N 1
ATOM 4577 C CA . ASP A 1 777 ? 104.403 163.991 123.655 1.00 73.12 752 ASP A CA 1
ATOM 4578 C C . ASP A 1 777 ? 103.448 163.851 124.833 1.00 74.21 752 ASP A C 1
ATOM 4579 O O . ASP A 1 777 ? 103.512 162.881 125.591 1.00 75.21 752 ASP A O 1
ATOM 4584 N N . ASP A 1 778 ? 102.548 164.822 124.974 1.00 76.63 753 ASP A N 1
ATOM 4585 C CA . ASP A 1 778 ? 101.621 164.848 126.098 1.00 77.00 753 ASP A CA 1
ATOM 4586 C C . ASP A 1 778 ? 100.319 164.113 125.830 1.00 76.93 753 ASP A C 1
ATOM 4587 O O . ASP A 1 778 ? 99.596 163.806 126.783 1.00 76.77 753 ASP A O 1
ATOM 4592 N N . ASN A 1 779 ? 99.996 163.825 124.572 1.00 79.50 754 ASN A N 1
ATOM 4593 C CA . ASN A 1 779 ? 98.762 163.124 124.247 1.00 78.96 754 ASN A CA 1
ATOM 4594 C C . ASN A 1 779 ? 98.922 161.609 124.235 1.00 81.01 754 ASN A C 1
ATOM 4595 O O . ASN A 1 779 ? 97.937 160.899 124.007 1.00 81.99 754 ASN A O 1
ATOM 4600 N N . VAL A 1 780 ? 100.125 161.095 124.475 1.00 78.08 755 VAL A N 1
ATOM 4601 C CA . VAL A 1 780 ? 100.343 159.654 124.540 1.00 77.73 755 VAL A CA 1
ATOM 4602 C C . VAL A 1 780 ? 99.841 159.166 125.895 1.00 78.40 755 VAL A C 1
ATOM 4603 O O . VAL A 1 780 ? 100.470 159.410 126.926 1.00 79.03 755 VAL A O 1
ATOM 4607 N N . ASP A 1 781 ? 98.700 158.487 125.895 1.00 79.23 756 ASP A N 1
ATOM 4608 C CA . ASP A 1 781 ? 98.108 157.934 127.105 1.00 77.96 756 ASP A CA 1
ATOM 4609 C C . ASP A 1 781 ? 98.526 156.490 127.349 1.00 79.40 756 ASP A C 1
ATOM 4610 O O . ASP A 1 781 ? 98.096 155.893 128.339 1.00 78.75 756 ASP A O 1
ATOM 4615 N N . TYR A 1 782 ? 99.359 155.923 126.475 1.00 76.32 757 TYR A N 1
ATOM 4616 C CA . TYR A 1 782 ? 99.769 154.523 126.562 1.00 75.77 757 TYR A CA 1
ATOM 4617 C C . TYR A 1 782 ? 98.558 153.597 126.594 1.00 76.55 757 TYR A C 1
ATOM 4618 O O . TYR A 1 782 ? 98.509 152.636 127.361 1.00 77.60 757 TYR A O 1
ATOM 4627 N N . THR A 1 783 ? 97.570 153.895 125.755 1.00 83.06 758 THR A N 1
ATOM 4628 C CA . THR A 1 783 ? 96.370 153.087 125.609 1.00 82.78 758 THR A CA 1
ATOM 4629 C C . THR A 1 783 ? 96.094 152.871 124.127 1.00 83.54 758 THR A C 1
ATOM 4630 O O . THR A 1 783 ? 96.864 153.291 123.260 1.00 84.26 758 THR A O 1
ATOM 4634 N N . ASP A 1 784 ? 94.979 152.200 123.838 1.00 87.52 759 ASP A N 1
ATOM 4635 C CA . ASP A 1 784 ? 94.676 151.822 122.462 1.00 86.93 759 ASP A CA 1
ATOM 4636 C C . ASP A 1 784 ? 94.378 153.034 121.590 1.00 87.23 759 ASP A C 1
ATOM 4637 O O . ASP A 1 784 ? 94.694 153.027 120.395 1.00 87.08 759 ASP A O 1
ATOM 4642 N N . ALA A 1 785 ? 93.774 154.076 122.161 1.00 85.99 760 ALA A N 1
ATOM 4643 C CA . ALA A 1 785 ? 93.305 155.207 121.374 1.00 85.83 760 ALA A CA 1
ATOM 4644 C C . ALA A 1 785 ? 94.402 156.203 121.027 1.00 86.41 760 ALA A C 1
ATOM 4645 O O . ALA A 1 785 ? 94.142 157.140 120.266 1.00 86.45 760 ALA A O 1
ATOM 4647 N N . THR A 1 786 ? 95.614 156.031 121.554 1.00 85.12 761 THR A N 1
ATOM 4648 C CA . THR A 1 786 ? 96.664 157.021 121.373 1.00 84.07 761 THR A CA 1
ATOM 4649 C C . THR A 1 786 ? 98.015 156.446 120.983 1.00 84.31 761 THR A C 1
ATOM 4650 O O . THR A 1 786 ? 98.930 157.226 120.702 1.00 84.75 761 THR A O 1
ATOM 4654 N N . CYS A 1 787 ? 98.179 155.129 120.961 1.00 86.87 762 CYS A N 1
ATOM 4655 C CA . CYS A 1 787 ? 99.436 154.503 120.575 1.00 85.71 762 CYS A CA 1
ATOM 4656 C C . CYS A 1 787 ? 99.157 153.424 119.546 1.00 85.58 762 CYS A C 1
ATOM 4657 O O . CYS A 1 787 ? 98.164 152.700 119.651 1.00 86.04 762 CYS A O 1
ATOM 4660 N N . GLU A 1 788 ? 100.036 153.328 118.549 1.00 84.94 763 GLU A N 1
ATOM 4661 C CA . GLU A 1 788 ? 99.851 152.333 117.500 1.00 85.09 763 GLU A CA 1
ATOM 4662 C C . GLU A 1 788 ? 99.937 150.918 118.060 1.00 85.37 763 GLU A C 1
ATOM 4663 O O . GLU A 1 788 ? 99.122 150.057 117.713 1.00 85.00 763 GLU A O 1
ATOM 4669 N N . TYR A 1 789 ? 100.907 150.664 118.937 1.00 82.62 764 TYR A N 1
ATOM 4670 C CA . TYR A 1 789 ? 101.149 149.339 119.512 1.00 81.17 764 TYR A CA 1
ATOM 4671 C C . TYR A 1 789 ? 101.278 149.476 121.023 1.00 80.64 764 TYR A C 1
ATOM 4672 O O . TYR A 1 789 ? 102.392 149.474 121.564 1.00 80.50 764 TYR A O 1
ATOM 4681 N N . PRO A 1 790 ? 100.156 149.591 121.738 1.00 77.21 765 PRO A N 1
ATOM 4682 C CA . PRO A 1 790 ? 100.237 149.880 123.180 1.00 76.40 765 PRO A CA 1
ATOM 4683 C C . PRO A 1 790 ? 100.984 148.831 123.986 1.00 77.46 765 PRO A C 1
ATOM 4684 O O . PRO A 1 790 ? 101.811 149.191 124.829 1.00 77.21 765 PRO A O 1
ATOM 4688 N N . ILE A 1 791 ? 100.728 147.544 123.748 1.00 78.42 766 ILE A N 1
ATOM 4689 C CA . ILE A 1 791 ? 101.351 146.500 124.558 1.00 76.92 766 ILE A CA 1
ATOM 4690 C C . ILE A 1 791 ? 102.868 146.560 124.442 1.00 77.44 766 ILE A C 1
ATOM 4691 O O . ILE A 1 791 ? 103.589 146.342 125.422 1.00 78.59 766 ILE A O 1
ATOM 4696 N N . GLU A 1 792 ? 103.376 146.889 123.256 1.00 71.15 767 GLU A N 1
ATOM 4697 C CA . GLU A 1 792 ? 104.816 146.854 123.025 1.00 70.16 767 GLU A CA 1
ATOM 4698 C C . GLU A 1 792 ? 105.527 148.054 123.645 1.00 71.39 767 GLU A C 1
ATOM 4699 O O . GLU A 1 792 ? 106.489 147.886 124.403 1.00 71.29 767 GLU A O 1
ATOM 4705 N N . VAL A 1 793 ? 105.065 149.270 123.340 1.00 67.29 768 VAL A N 1
ATOM 4706 C CA . VAL A 1 793 ? 105.830 150.466 123.684 1.00 65.73 768 VAL A CA 1
ATOM 4707 C C . VAL A 1 793 ? 105.822 150.731 125.183 1.00 65.07 768 VAL A C 1
ATOM 4708 O O . VAL A 1 793 ? 106.768 151.322 125.715 1.00 64.19 768 VAL A O 1
ATOM 4712 N N . VAL A 1 794 ? 104.768 150.318 125.889 1.00 63.80 769 VAL A N 1
ATOM 4713 C CA . VAL A 1 794 ? 104.707 150.552 127.329 1.00 61.30 769 VAL A CA 1
ATOM 4714 C C . VAL A 1 794 ? 105.855 149.844 128.033 1.00 62.59 769 VAL A C 1
ATOM 4715 O O . VAL A 1 794 ? 106.500 150.414 128.920 1.00 64.31 769 VAL A O 1
ATOM 4719 N N . GLN A 1 795 ? 106.142 148.602 127.639 1.00 60.95 770 GLN A N 1
ATOM 4720 C CA . GLN A 1 795 ? 107.281 147.893 128.211 1.00 61.78 770 GLN A CA 1
ATOM 4721 C C . GLN A 1 795 ? 108.590 148.594 127.879 1.00 61.19 770 GLN A C 1
ATOM 4722 O O . GLN A 1 795 ? 109.510 148.629 128.702 1.00 62.37 770 GLN A O 1
ATOM 4728 N N . LEU A 1 796 ? 108.694 149.153 126.674 1.00 58.96 771 LEU A N 1
ATOM 4729 C CA . LEU A 1 796 ? 109.937 149.798 126.261 1.00 58.71 771 LEU A CA 1
ATOM 4730 C C . LEU A 1 796 ? 110.197 151.070 127.061 1.00 57.46 771 LEU A C 1
ATOM 4731 O O . LEU A 1 796 ? 111.316 151.301 127.530 1.00 55.04 771 LEU A O 1
ATOM 4736 N N . VAL A 1 797 ? 109.172 151.905 127.234 1.00 53.32 772 VAL A N 1
ATOM 4737 C CA . VAL A 1 797 ? 109.348 153.156 127.967 1.00 54.21 772 VAL A CA 1
ATOM 4738 C C . VAL A 1 797 ? 109.682 152.877 129.427 1.00 53.79 772 VAL A C 1
ATOM 4739 O O . VAL A 1 797 ? 110.588 153.493 129.999 1.00 51.81 772 VAL A O 1
ATOM 4743 N N . ILE A 1 798 ? 108.956 151.947 130.051 1.00 50.29 773 ILE A N 1
ATOM 4744 C CA . ILE A 1 798 ? 109.218 151.604 131.445 1.00 45.02 773 ILE A CA 1
ATOM 4745 C C . ILE A 1 798 ? 110.637 151.079 131.606 1.00 45.01 773 ILE A C 1
ATOM 4746 O O . ILE A 1 798 ? 111.330 151.416 132.572 1.00 47.50 773 ILE A O 1
ATOM 4751 N N . PHE A 1 799 ? 111.095 150.254 130.663 1.00 41.82 774 PHE A N 1
ATOM 4752 C CA . PHE A 1 799 ? 112.471 149.771 130.711 1.00 43.53 774 PHE A CA 1
ATOM 4753 C C . PHE A 1 799 ? 113.464 150.922 130.635 1.00 41.34 774 PHE A C 1
ATOM 4754 O O . PHE A 1 799 ? 114.442 150.955 131.388 1.00 37.47 774 PHE A O 1
ATOM 4762 N N . ALA A 1 800 ? 113.227 151.874 129.731 1.00 44.58 775 ALA A N 1
ATOM 4763 C CA . ALA A 1 800 ? 114.131 153.011 129.596 1.00 43.64 775 ALA A CA 1
ATOM 4764 C C . ALA A 1 800 ? 114.188 153.823 130.881 1.00 40.25 775 ALA A C 1
ATOM 4765 O O . ALA A 1 800 ? 115.268 154.233 131.315 1.00 41.56 775 ALA A O 1
ATOM 4767 N N . ILE A 1 801 ? 113.033 154.069 131.497 1.00 38.24 776 ILE A N 1
ATOM 4768 C CA . ILE A 1 801 ? 112.996 154.830 132.741 1.00 41.72 776 ILE A CA 1
ATOM 4769 C C . ILE A 1 801 ? 113.735 154.084 133.847 1.00 40.89 776 ILE A C 1
ATOM 4770 O O . ILE A 1 801 ? 114.480 154.686 134.627 1.00 40.96 776 ILE A O 1
ATOM 4775 N N . GLN A 1 802 ? 113.562 152.762 133.917 1.00 41.87 777 GLN A N 1
ATOM 4776 C CA . GLN A 1 802 ? 114.246 151.969 134.938 1.00 35.08 777 GLN A CA 1
ATOM 4777 C C . GLN A 1 802 ? 115.757 152.026 134.777 1.00 35.42 777 GLN A C 1
ATOM 4778 O O . GLN A 1 802 ? 116.488 152.113 135.767 1.00 40.18 777 GLN A O 1
ATOM 4784 N N . ILE A 1 803 ? 116.247 151.948 133.541 1.00 36.32 778 ILE A N 1
ATOM 4785 C CA . ILE A 1 803 ? 117.683 152.058 133.304 1.00 36.18 778 ILE A CA 1
ATOM 4786 C C . ILE A 1 803 ? 118.184 153.424 133.746 1.00 35.39 778 ILE A C 1
ATOM 4787 O O . ILE A 1 803 ? 119.202 153.541 134.435 1.00 36.53 778 ILE A O 1
ATOM 4792 N N . ALA A 1 804 ? 117.461 154.477 133.368 1.00 37.03 779 ALA A N 1
ATOM 4793 C CA . ALA A 1 804 ? 117.937 155.832 133.613 1.00 35.13 779 ALA A CA 1
ATOM 4794 C C . ALA A 1 804 ? 117.899 156.181 135.096 1.00 35.68 779 ALA A C 1
ATOM 4795 O O . ALA A 1 804 ? 118.820 156.825 135.604 1.00 33.90 779 ALA A O 1
ATOM 4797 N N . LEU A 1 805 ? 116.845 155.768 135.804 1.00 33.34 780 LEU A N 1
ATOM 4798 C CA . LEU A 1 805 ? 116.785 156.010 137.242 1.00 32.78 780 LEU A CA 1
ATOM 4799 C C . LEU A 1 805 ? 117.937 155.328 137.964 1.00 34.79 780 LEU A C 1
ATOM 4800 O O . LEU A 1 805 ? 118.570 155.926 138.838 1.00 37.51 780 LEU A O 1
ATOM 4805 N N . GLY A 1 806 ? 118.232 154.080 137.601 1.00 29.79 781 GLY A N 1
ATOM 4806 C CA . GLY A 1 806 ? 119.331 153.374 138.237 1.00 29.16 781 GLY A CA 1
ATOM 4807 C C . GLY A 1 806 ? 120.681 154.003 137.957 1.00 31.35 781 GLY A C 1
ATOM 4808 O O . GLY A 1 806 ? 121.543 154.058 138.834 1.00 34.74 781 GLY A O 1
ATOM 4809 N N . GLU A 1 807 ? 120.886 154.479 136.731 1.00 32.20 782 GLU A N 1
ATOM 4810 C CA . GLU A 1 807 ? 122.137 155.160 136.417 1.00 37.63 782 GLU A CA 1
ATOM 4811 C C . GLU A 1 807 ? 122.232 156.511 137.113 1.00 32.62 782 GLU A C 1
ATOM 4812 O O . GLU A 1 807 ? 123.329 156.926 137.497 1.00 30.41 782 GLU A O 1
ATOM 4818 N N . LEU A 1 808 ? 121.106 157.205 137.286 1.00 31.29 783 LEU A N 1
ATOM 4819 C CA . LEU A 1 808 ? 121.115 158.431 138.075 1.00 31.78 783 LEU A CA 1
ATOM 4820 C C . LEU A 1 808 ? 121.549 158.152 139.509 1.00 31.34 783 LEU A C 1
ATOM 4821 O O . LEU A 1 808 ? 122.347 158.901 140.080 1.00 37.79 783 LEU A O 1
ATOM 4826 N N . LEU A 1 809 ? 121.050 157.064 140.099 1.00 33.41 784 LEU A N 1
ATOM 4827 C CA . LEU A 1 809 ? 121.470 156.685 141.444 1.00 28.74 784 LEU A CA 1
ATOM 4828 C C . LEU A 1 809 ? 122.951 156.328 141.489 1.00 29.06 784 LEU A C 1
ATOM 4829 O O . LEU A 1 809 ? 123.646 156.673 142.450 1.00 29.31 784 LEU A O 1
ATOM 4834 N N . ARG A 1 810 ? 123.452 155.634 140.463 1.00 35.49 785 ARG A N 1
ATOM 4835 C CA . ARG A 1 810 ? 124.875 155.312 140.412 1.00 36.97 785 ARG A CA 1
ATOM 4836 C C . ARG A 1 810 ? 125.721 156.574 140.336 1.00 28.99 785 ARG A C 1
ATOM 4837 O O . ARG A 1 810 ? 126.790 156.650 140.948 1.00 33.57 785 ARG A O 1
ATOM 4845 N N . HIS A 1 811 ? 125.257 157.572 139.583 1.00 28.03 786 HIS A N 1
ATOM 4846 C CA . HIS A 1 811 ? 125.988 158.827 139.463 1.00 29.08 786 HIS A CA 1
ATOM 4847 C C . HIS A 1 811 ? 126.206 159.485 140.819 1.00 29.46 786 HIS A C 1
ATOM 4848 O O . HIS A 1 811 ? 127.249 160.102 141.047 1.00 32.39 786 HIS A O 1
ATOM 4855 N N . HIS A 1 812 ? 125.251 159.355 141.732 1.00 27.12 787 HIS A N 1
ATOM 4856 C CA . HIS A 1 812 ? 125.361 159.940 143.058 1.00 26.76 787 HIS A CA 1
ATOM 4857 C C . HIS A 1 812 ? 126.017 159.007 144.066 1.00 30.21 787 HIS A C 1
ATOM 4858 O O . HIS A 1 812 ? 126.055 159.330 145.254 1.00 38.93 787 HIS A O 1
ATOM 4865 N N . GLY A 1 813 ? 126.541 157.871 143.622 1.00 28.07 788 GLY A N 1
ATOM 4866 C CA . GLY A 1 813 ? 127.296 156.988 144.479 1.00 23.73 788 GLY A CA 1
ATOM 4867 C C . GLY A 1 813 ? 126.534 155.839 145.099 1.00 29.98 788 GLY A C 1
ATOM 4868 O O . GLY A 1 813 ? 127.095 155.143 145.946 1.00 37.01 788 GLY A O 1
ATOM 4869 N N . ALA A 1 814 ? 125.280 155.624 144.721 1.00 31.83 789 ALA A N 1
ATOM 4870 C CA . ALA A 1 814 ? 124.541 154.470 145.205 1.00 33.57 789 ALA A CA 1
ATOM 4871 C C . ALA A 1 814 ? 124.872 153.239 144.369 1.00 35.08 789 ALA A C 1
ATOM 4872 O O . ALA A 1 814 ? 125.137 153.330 143.169 1.00 44.05 789 ALA A O 1
ATOM 4874 N N . LYS A 1 815 ? 124.874 152.079 145.024 1.00 38.68 790 LYS A N 1
ATOM 4875 C CA . LYS A 1 815 ? 125.092 150.814 144.346 1.00 43.43 790 LYS A CA 1
ATOM 4876 C C . LYS A 1 815 ? 124.277 149.732 145.040 1.00 38.71 790 LYS A C 1
ATOM 4877 O O . LYS A 1 815 ? 124.272 149.672 146.277 1.00 40.60 790 LYS A O 1
ATOM 4883 N N . PRO A 1 816 ? 123.582 148.885 144.292 1.00 40.90 791 PRO A N 1
ATOM 4884 C CA . PRO A 1 816 ? 122.808 147.818 144.925 1.00 43.85 791 PRO A CA 1
ATOM 4885 C C . PRO A 1 816 ? 123.709 146.756 145.535 1.00 41.17 791 PRO A C 1
ATOM 4886 O O . PRO A 1 816 ? 124.800 146.470 145.040 1.00 41.11 791 PRO A O 1
ATOM 4890 N N . ALA A 1 817 ? 123.247 146.187 146.645 1.00 42.87 792 ALA A N 1
ATOM 4891 C CA . ALA A 1 817 ? 123.895 145.001 147.190 1.00 44.28 792 ALA A CA 1
ATOM 4892 C C . ALA A 1 817 ? 123.378 143.738 146.521 1.00 43.50 792 ALA A C 1
ATOM 4893 O O . ALA A 1 817 ? 124.132 142.778 146.347 1.00 48.23 792 ALA A O 1
ATOM 4895 N N . ALA A 1 818 ? 122.109 143.735 146.130 1.00 44.52 793 ALA A N 1
ATOM 4896 C CA . ALA A 1 818 ? 121.512 142.642 145.387 1.00 43.91 793 ALA A CA 1
ATOM 4897 C C . ALA A 1 818 ? 120.346 143.193 144.583 1.00 45.66 793 ALA A C 1
ATOM 4898 O O . ALA A 1 818 ? 119.833 144.276 144.866 1.00 49.56 793 ALA A O 1
ATOM 4900 N N . VAL A 1 819 ? 119.927 142.430 143.580 1.00 45.53 794 VAL A N 1
ATOM 4901 C CA . VAL A 1 819 ? 118.896 142.853 142.644 1.00 45.58 794 VAL A CA 1
ATOM 4902 C C . VAL A 1 819 ? 117.832 141.768 142.558 1.00 47.11 794 VAL A C 1
ATOM 4903 O O . VAL A 1 819 ? 118.104 140.589 142.790 1.00 52.69 794 VAL A O 1
ATOM 4907 N N . VAL A 1 820 ? 116.612 142.174 142.222 1.00 47.36 795 VAL A N 1
ATOM 4908 C CA . VAL A 1 820 ? 115.517 141.247 141.963 1.00 47.69 795 VAL A CA 1
ATOM 4909 C C . VAL A 1 820 ? 114.562 141.904 140.974 1.00 47.77 795 VAL A C 1
ATOM 4910 O O . VAL A 1 820 ? 114.301 143.107 141.053 1.00 52.14 795 VAL A O 1
ATOM 4914 N N . GLY A 1 821 ? 114.047 141.109 140.029 1.00 48.92 796 GLY A N 1
ATOM 4915 C CA . GLY A 1 821 ? 113.181 141.603 138.981 1.00 51.07 796 GLY A CA 1
ATOM 4916 C C . GLY A 1 821 ? 111.821 140.921 139.000 1.00 51.97 796 GLY A C 1
ATOM 4917 O O . GLY A 1 821 ? 111.596 139.959 139.734 1.00 53.82 796 GLY A O 1
ATOM 4918 N N . GLN A 1 822 ? 110.904 141.439 138.177 1.00 55.40 797 GLN A N 1
ATOM 4919 C CA . GLN A 1 822 ? 109.564 140.857 138.097 1.00 56.48 797 GLN A CA 1
ATOM 4920 C C . GLN A 1 822 ? 108.964 141.116 136.715 1.00 58.82 797 GLN A C 1
ATOM 4921 O O . GLN A 1 822 ? 108.427 142.197 136.458 1.00 60.61 797 GLN A O 1
ATOM 4927 N N . SER A 1 823 ? 109.099 140.127 135.829 1.00 64.24 798 SER A N 1
ATOM 4928 C CA . SER A 1 823 ? 108.224 139.886 134.681 1.00 62.55 798 SER A CA 1
ATOM 4929 C C . SER A 1 823 ? 108.327 140.890 133.540 1.00 64.73 798 SER A C 1
ATOM 4930 O O . SER A 1 823 ? 107.872 140.607 132.429 1.00 70.83 798 SER A O 1
ATOM 4933 N N . LEU A 1 824 ? 108.897 142.058 133.793 1.00 59.50 799 LEU A N 1
ATOM 4934 C CA . LEU A 1 824 ? 109.468 142.882 132.734 1.00 56.50 799 LEU A CA 1
ATOM 4935 C C . LEU A 1 824 ? 110.769 143.536 133.145 1.00 56.59 799 LEU A C 1
ATOM 4936 O O . LEU A 1 824 ? 111.568 143.876 132.268 1.00 57.74 799 LEU A O 1
ATOM 4941 N N . GLY A 1 825 ? 111.025 143.695 134.439 1.00 49.67 800 GLY A N 1
ATOM 4942 C CA . GLY A 1 825 ? 112.237 144.259 134.970 1.00 49.27 800 GLY A CA 1
ATOM 4943 C C . GLY A 1 825 ? 113.409 143.323 134.999 1.00 53.83 800 GLY A C 1
ATOM 4944 O O . GLY A 1 825 ? 114.492 143.717 135.436 1.00 52.71 800 GLY A O 1
ATOM 4945 N N . GLU A 1 826 ? 113.221 142.082 134.540 1.00 56.42 801 GLU A N 1
ATOM 4946 C CA . GLU A 1 826 ? 114.339 141.151 134.435 1.00 54.94 801 GLU A CA 1
ATOM 4947 C C . GLU A 1 826 ? 115.431 141.709 133.536 1.00 52.64 801 GLU A C 1
ATOM 4948 O O . GLU A 1 826 ? 116.621 141.567 133.835 1.00 52.37 801 GLU A O 1
ATOM 4954 N N . ALA A 1 827 ? 115.043 142.346 132.430 1.00 47.38 802 ALA A N 1
ATOM 4955 C CA . ALA A 1 827 ? 116.024 142.957 131.540 1.00 49.36 802 ALA A CA 1
ATOM 4956 C C . ALA A 1 827 ? 116.852 144.004 132.272 1.00 50.78 802 ALA A C 1
ATOM 4957 O O . ALA A 1 827 ? 118.086 143.982 132.224 1.00 49.61 802 ALA A O 1
ATOM 4959 N N . ALA A 1 828 ? 116.185 144.931 132.961 1.00 47.65 803 ALA A N 1
ATOM 4960 C CA . ALA A 1 828 ? 116.900 145.924 133.754 1.00 47.69 803 ALA A CA 1
ATOM 4961 C C . ALA A 1 828 ? 117.653 145.274 134.907 1.00 45.91 803 ALA A C 1
ATOM 4962 O O . ALA A 1 828 ? 118.793 145.650 135.201 1.00 44.41 803 ALA A O 1
ATOM 4964 N N . ALA A 1 829 ? 117.031 144.299 135.573 1.00 46.67 804 ALA A N 1
ATOM 4965 C CA . ALA A 1 829 ? 117.709 143.586 136.652 1.00 46.74 804 ALA A CA 1
ATOM 4966 C C . ALA A 1 829 ? 118.967 142.896 136.149 1.00 49.63 804 ALA A C 1
ATOM 4967 O O . ALA A 1 829 ? 119.999 142.895 136.828 1.00 47.56 804 ALA A O 1
ATOM 4969 N N . SER A 1 830 ? 118.895 142.296 134.961 1.00 50.58 805 SER A N 1
ATOM 4970 C CA . SER A 1 830 ? 120.073 141.673 134.373 1.00 49.99 805 SER A CA 1
ATOM 4971 C C . SER A 1 830 ? 121.191 142.685 134.178 1.00 50.67 805 SER A C 1
ATOM 4972 O O . SER A 1 830 ? 122.361 142.384 134.435 1.00 53.57 805 SER A O 1
ATOM 4975 N N . TYR A 1 831 ? 120.850 143.893 133.727 1.00 45.23 806 TYR A N 1
ATOM 4976 C CA . TYR A 1 831 ? 121.870 144.900 133.467 1.00 43.64 806 TYR A CA 1
ATOM 4977 C C . TYR A 1 831 ? 122.535 145.370 134.753 1.00 43.35 806 TYR A C 1
ATOM 4978 O O . TYR A 1 831 ? 123.762 145.475 134.822 1.00 44.14 806 TYR A O 1
ATOM 4987 N N . PHE A 1 832 ? 121.743 145.667 135.784 1.00 44.41 807 PHE A N 1
ATOM 4988 C CA . PHE A 1 832 ? 122.323 146.190 137.015 1.00 43.51 807 PHE A CA 1
ATOM 4989 C C . PHE A 1 832 ? 123.080 145.125 137.795 1.00 43.47 807 PHE A C 1
ATOM 4990 O O . PHE A 1 832 ? 123.962 145.466 138.586 1.00 43.47 807 PHE A O 1
ATOM 4998 N N . ALA A 1 833 ? 122.764 143.849 137.586 1.00 50.71 808 ALA A N 1
ATOM 4999 C CA . ALA A 1 833 ? 123.528 142.776 138.206 1.00 51.13 808 ALA A CA 1
ATOM 5000 C C . ALA A 1 833 ? 124.854 142.513 137.506 1.00 53.94 808 ALA A C 1
ATOM 5001 O O . ALA A 1 833 ? 125.718 141.849 138.085 1.00 55.42 808 ALA A O 1
ATOM 5003 N N . GLY A 1 834 ? 125.039 143.025 136.292 1.00 53.94 809 GLY A N 1
ATOM 5004 C CA . GLY A 1 834 ? 126.244 142.794 135.531 1.00 55.16 809 GLY A CA 1
ATOM 5005 C C . GLY A 1 834 ? 126.186 141.631 134.564 1.00 57.08 809 GLY A C 1
ATOM 5006 O O . GLY A 1 834 ? 127.194 141.339 133.914 1.00 56.72 809 GLY A O 1
ATOM 5007 N N . GLY A 1 835 ? 125.045 140.960 134.449 1.00 61.39 810 GLY A N 1
ATOM 5008 C CA . GLY A 1 835 ? 124.916 139.820 133.568 1.00 60.92 810 GLY A CA 1
ATOM 5009 C C . GLY A 1 835 ? 125.097 140.168 132.108 1.00 62.21 810 GLY A C 1
ATOM 5010 O O . GLY A 1 835 ? 125.958 139.603 131.433 1.00 65.87 810 GLY A O 1
ATOM 5011 N N . LEU A 1 836 ? 124.298 141.103 131.612 1.00 60.54 811 LEU A N 1
ATOM 5012 C CA . LEU A 1 836 ? 124.367 141.547 130.231 1.00 58.21 811 LEU A CA 1
ATOM 5013 C C . LEU A 1 836 ? 124.890 142.973 130.160 1.00 59.95 811 LEU A C 1
ATOM 5014 O O . LEU A 1 836 ? 124.979 143.686 131.161 1.00 62.95 811 LEU A O 1
ATOM 5019 N N . SER A 1 837 ? 125.261 143.372 128.952 1.00 59.07 812 SER A N 1
ATOM 5020 C CA . SER A 1 837 ? 125.514 144.768 128.652 1.00 59.40 812 SER A CA 1
ATOM 5021 C C . SER A 1 837 ? 124.192 145.469 128.352 1.00 60.20 812 SER A C 1
ATOM 5022 O O . SER A 1 837 ? 123.145 144.837 128.202 1.00 59.99 812 SER A O 1
ATOM 5025 N N . LEU A 1 838 ? 124.245 146.798 128.269 1.00 55.39 813 LEU A N 1
ATOM 5026 C CA . LEU A 1 838 ? 123.026 147.553 128.004 1.00 55.54 813 LEU A CA 1
ATOM 5027 C C . LEU A 1 838 ? 122.423 147.171 126.659 1.00 57.18 813 LEU A C 1
ATOM 5028 O O . LEU A 1 838 ? 121.202 147.032 126.538 1.00 57.44 813 LEU A O 1
ATOM 5033 N N . ALA A 1 839 ? 123.264 146.981 125.642 1.00 58.72 814 ALA A N 1
ATOM 5034 C CA . ALA A 1 839 ? 122.768 146.555 124.337 1.00 58.38 814 ALA A CA 1
ATOM 5035 C C . ALA A 1 839 ? 122.103 145.188 124.419 1.00 59.02 814 ALA A C 1
ATOM 5036 O O . ALA A 1 839 ? 121.017 144.979 123.869 1.00 59.73 814 ALA A O 1
ATOM 5038 N N . ASP A 1 840 ? 122.739 144.245 125.114 1.00 62.32 815 ASP A N 1
ATOM 5039 C CA . ASP A 1 840 ? 122.184 142.901 125.220 1.00 63.84 815 ASP A CA 1
ATOM 5040 C C . ASP A 1 840 ? 120.867 142.900 125.983 1.00 63.39 815 ASP A C 1
ATOM 5041 O O . ASP A 1 840 ? 119.899 142.258 125.561 1.00 61.27 815 ASP A O 1
ATOM 5046 N N . ALA A 1 841 ? 120.810 143.615 127.108 1.00 62.49 816 ALA A N 1
ATOM 5047 C CA . ALA A 1 841 ? 119.562 143.724 127.856 1.00 58.77 816 ALA A CA 1
ATOM 5048 C C . ALA A 1 841 ? 118.491 144.430 127.036 1.00 59.01 816 ALA A C 1
ATOM 5049 O O . ALA A 1 841 ? 117.312 144.066 127.098 1.00 58.58 816 ALA A O 1
ATOM 5051 N N . THR A 1 842 ? 118.887 145.436 126.255 1.00 57.86 817 THR A N 1
ATOM 5052 C CA . THR A 1 842 ? 117.944 146.117 125.376 1.00 60.51 817 THR A CA 1
ATOM 5053 C C . THR A 1 842 ? 117.382 145.166 124.327 1.00 62.11 817 THR A C 1
ATOM 5054 O O . THR A 1 842 ? 116.187 145.210 124.015 1.00 60.88 817 THR A O 1
ATOM 5058 N N . ARG A 1 843 ? 118.234 144.304 123.767 1.00 67.45 818 ARG A N 1
ATOM 5059 C CA . ARG A 1 843 ? 117.777 143.338 122.773 1.00 66.97 818 ARG A CA 1
ATOM 5060 C C . ARG A 1 843 ? 116.739 142.392 123.358 1.00 66.59 818 ARG A C 1
ATOM 5061 O O . ARG A 1 843 ? 115.767 142.033 122.686 1.00 65.87 818 ARG A O 1
ATOM 5069 N N . THR A 1 844 ? 116.934 141.974 124.608 1.00 64.81 819 THR A N 1
ATOM 5070 C CA . THR A 1 844 ? 116.005 141.045 125.239 1.00 63.11 819 THR A CA 1
ATOM 5071 C C . THR A 1 844 ? 114.608 141.641 125.352 1.00 65.63 819 THR A C 1
ATOM 5072 O O . THR A 1 844 ? 113.623 141.029 124.926 1.00 67.45 819 THR A O 1
ATOM 5076 N N . ILE A 1 845 ? 114.502 142.840 125.925 1.00 64.31 820 ILE A N 1
ATOM 5077 C CA . ILE A 1 845 ? 113.188 143.429 126.154 1.00 63.01 820 ILE A CA 1
ATOM 5078 C C . ILE A 1 845 ? 112.545 143.848 124.839 1.00 63.19 820 ILE A C 1
ATOM 5079 O O . ILE A 1 845 ? 111.329 143.722 124.662 1.00 62.93 820 ILE A O 1
ATOM 5084 N N . CYS A 1 846 ? 113.345 144.344 123.893 1.00 68.13 821 CYS A N 1
ATOM 5085 C CA . CYS A 1 846 ? 112.811 144.678 122.577 1.00 67.48 821 CYS A CA 1
ATOM 5086 C C . CYS A 1 846 ? 112.203 143.459 121.900 1.00 68.89 821 CYS A C 1
ATOM 5087 O O . CYS A 1 846 ? 111.176 143.565 121.219 1.00 68.92 821 CYS A O 1
ATOM 5090 N N . SER A 1 847 ? 112.824 142.291 122.074 1.00 72.68 822 SER A N 1
ATOM 5091 C CA . SER A 1 847 ? 112.354 141.085 121.399 1.00 71.64 822 SER A CA 1
ATOM 5092 C C . SER A 1 847 ? 111.011 140.622 121.947 1.00 71.73 822 SER A C 1
ATOM 5093 O O . SER A 1 847 ? 110.084 140.342 121.181 1.00 71.51 822 SER A O 1
ATOM 5096 N N . ARG A 1 848 ? 110.883 140.529 123.272 1.00 69.72 823 ARG A N 1
ATOM 5097 C CA . ARG A 1 848 ? 109.653 139.987 123.839 1.00 69.57 823 ARG A CA 1
ATOM 5098 C C . ARG A 1 848 ? 108.486 140.950 123.676 1.00 73.25 823 ARG A C 1
ATOM 5099 O O . ARG A 1 848 ? 107.359 140.520 123.410 1.00 73.79 823 ARG A O 1
ATOM 5107 N N . SER A 1 849 ? 108.730 142.253 123.831 1.00 75.21 824 SER A N 1
ATOM 5108 C CA . SER A 1 849 ? 107.633 143.212 123.788 1.00 73.93 824 SER A CA 1
ATOM 5109 C C . SER A 1 849 ? 106.932 143.190 122.437 1.00 73.71 824 SER A C 1
ATOM 5110 O O . SER A 1 849 ? 105.699 143.191 122.373 1.00 74.90 824 SER A O 1
ATOM 5113 N N . HIS A 1 850 ? 107.697 143.151 121.346 1.00 74.00 825 HIS A N 1
ATOM 5114 C CA . HIS A 1 850 ? 107.076 143.117 120.030 1.00 76.76 825 HIS A CA 1
ATOM 5115 C C . HIS A 1 850 ? 106.538 141.739 119.672 1.00 76.48 825 HIS A C 1
ATOM 5116 O O . HIS A 1 850 ? 105.608 141.645 118.867 1.00 78.05 825 HIS A O 1
ATOM 5123 N N . LEU A 1 851 ? 107.075 140.674 120.267 1.00 78.25 826 LEU A N 1
ATOM 5124 C CA . LEU A 1 851 ? 106.510 139.348 120.038 1.00 78.83 826 LEU A CA 1
ATOM 5125 C C . LEU A 1 851 ? 105.187 139.177 120.775 1.00 79.63 826 LEU A C 1
ATOM 5126 O O . LEU A 1 851 ? 104.231 138.629 120.218 1.00 80.32 826 LEU A O 1
ATOM 5131 N N . MET A 1 852 ? 105.110 139.640 122.027 1.00 80.62 827 MET A N 1
ATOM 5132 C CA . MET A 1 852 ? 103.830 139.647 122.731 1.00 79.71 827 MET A CA 1
ATOM 5133 C C . MET A 1 852 ? 102.819 140.530 122.015 1.00 80.42 827 MET A C 1
ATOM 5134 O O . MET A 1 852 ? 101.633 140.194 121.943 1.00 82.09 827 MET A O 1
ATOM 5139 N N . GLY A 1 853 ? 103.266 141.673 121.496 1.00 85.83 828 GLY A N 1
ATOM 5140 C CA . GLY A 1 853 ? 102.360 142.546 120.770 1.00 86.83 828 GLY A CA 1
ATOM 5141 C C . GLY A 1 853 ? 101.843 141.918 119.492 1.00 87.23 828 GLY A C 1
ATOM 5142 O O . GLY A 1 853 ? 100.659 142.035 119.167 1.00 87.99 828 GLY A O 1
ATOM 5143 N N . GLU A 1 854 ? 102.722 141.247 118.747 1.00 88.37 829 GLU A N 1
ATOM 5144 C CA . GLU A 1 854 ? 102.294 140.571 117.529 1.00 88.58 829 GLU A CA 1
ATOM 5145 C C . GLU A 1 854 ? 101.302 139.459 117.837 1.00 90.47 829 GLU A C 1
ATOM 5146 O O . GLU A 1 854 ? 100.318 139.278 117.110 1.00 91.47 829 GLU A O 1
ATOM 5152 N N . GLY A 1 855 ? 101.542 138.706 118.912 1.00 97.24 830 GLY A N 1
ATOM 5153 C CA . GLY A 1 855 ? 100.690 137.568 119.211 1.00 97.31 830 GLY A CA 1
ATOM 5154 C C . GLY A 1 855 ? 99.263 137.965 119.534 1.00 98.49 830 GLY A C 1
ATOM 5155 O O . GLY A 1 855 ? 98.317 137.259 119.176 1.00 99.13 830 GLY A O 1
ATOM 5156 N N . GLU A 1 856 ? 99.088 139.095 120.222 1.00 102.27 831 GLU A N 1
ATOM 5157 C CA . GLU A 1 856 ? 97.765 139.475 120.705 1.00 102.38 831 GLU A CA 1
ATOM 5158 C C . GLU A 1 856 ? 96.788 139.671 119.554 1.00 103.50 831 GLU A C 1
ATOM 5159 O O . GLU A 1 856 ? 95.631 139.247 119.636 1.00 104.52 831 GLU A O 1
ATOM 5165 N N . ALA A 1 857 ? 97.229 140.324 118.478 1.00 106.04 832 ALA A N 1
ATOM 5166 C CA . ALA A 1 857 ? 96.345 140.536 117.337 1.00 106.00 832 ALA A CA 1
ATOM 5167 C C . ALA A 1 857 ? 95.971 139.224 116.658 1.00 106.79 832 ALA A C 1
ATOM 5168 O O . ALA A 1 857 ? 94.874 139.107 116.100 1.00 106.14 832 ALA A O 1
ATOM 5170 N N . MET A 1 858 ? 96.861 138.230 116.693 1.00 109.61 833 MET A N 1
ATOM 5171 C CA . MET A 1 858 ? 96.603 136.977 115.990 1.00 109.73 833 MET A CA 1
ATOM 5172 C C . MET A 1 858 ? 95.428 136.211 116.587 1.00 110.19 833 MET A C 1
ATOM 5173 O O . MET A 1 858 ? 94.726 135.498 115.861 1.00 109.75 833 MET A O 1
ATOM 5178 N N . LEU A 1 859 ? 95.199 136.335 117.891 1.00 112.08 834 LEU A N 1
ATOM 5179 C CA . LEU A 1 859 ? 94.157 135.585 118.579 1.00 112.31 834 LEU A CA 1
ATOM 5180 C C . LEU A 1 859 ? 93.182 136.545 119.239 1.00 112.42 834 LEU A C 1
ATOM 5181 O O . LEU A 1 859 ? 93.596 137.458 119.960 1.00 112.11 834 LEU A O 1
ATOM 5186 N N . PHE A 1 860 ? 91.891 136.328 119.007 1.00 116.02 835 PHE A N 1
ATOM 5187 C CA . PHE A 1 860 ? 90.856 137.154 119.613 1.00 116.44 835 PHE A CA 1
ATOM 5188 C C . PHE A 1 860 ? 89.552 136.370 119.613 1.00 116.39 835 PHE A C 1
ATOM 5189 O O . PHE A 1 860 ? 89.415 135.353 118.929 1.00 116.08 835 PHE A O 1
ATOM 5197 N N . GLY A 1 861 ? 88.594 136.858 120.395 1.00 117.87 836 GLY A N 1
ATOM 5198 C CA . GLY A 1 861 ? 87.317 136.189 120.531 1.00 117.44 836 GLY A CA 1
ATOM 5199 C C . GLY A 1 861 ? 87.307 135.197 121.674 1.00 117.80 836 GLY A C 1
ATOM 5200 O O . GLY A 1 861 ? 87.159 135.582 122.837 1.00 117.70 836 GLY A O 1
ATOM 5201 N N . GLU A 1 862 ? 87.462 133.913 121.353 1.00 118.30 837 GLU A N 1
ATOM 5202 C CA . GLU A 1 862 ? 87.527 132.871 122.367 1.00 118.38 837 GLU A CA 1
ATOM 5203 C C . GLU A 1 862 ? 88.950 132.442 122.695 1.00 118.69 837 GLU A C 1
ATOM 5204 O O . GLU A 1 862 ? 89.165 131.817 123.739 1.00 118.26 837 GLU A O 1
ATOM 5206 N N . TYR A 1 863 ? 89.919 132.761 121.836 1.00 115.84 838 TYR A N 1
ATOM 5207 C CA . TYR A 1 863 ? 91.303 132.363 122.059 1.00 115.60 838 TYR A CA 1
ATOM 5208 C C . TYR A 1 863 ? 92.003 133.197 123.124 1.00 115.82 838 TYR A C 1
ATOM 5209 O O . TYR A 1 863 ? 93.078 132.801 123.585 1.00 115.61 838 TYR A O 1
ATOM 5211 N N . ILE A 1 864 ? 91.429 134.332 123.517 1.00 113.99 839 ILE A N 1
ATOM 5212 C CA . ILE A 1 864 ? 92.073 135.203 124.490 1.00 113.69 839 ILE A CA 1
ATOM 5213 C C . ILE A 1 864 ? 92.168 134.508 125.844 1.00 113.70 839 ILE A C 1
ATOM 5214 O O . ILE A 1 864 ? 91.291 133.727 126.237 1.00 113.73 839 ILE A O 1
ATOM 5219 N N . ARG A 1 865 ? 93.250 134.792 126.564 1.00 107.17 840 ARG A N 1
ATOM 5220 C CA . ARG A 1 865 ? 93.433 134.337 127.935 1.00 106.50 840 ARG A CA 1
ATOM 5221 C C . ARG A 1 865 ? 93.590 135.550 128.837 1.00 107.00 840 ARG A C 1
ATOM 5222 O O . ARG A 1 865 ? 94.438 136.410 128.582 1.00 106.81 840 ARG A O 1
ATOM 5230 N N . LEU A 1 866 ? 92.780 135.613 129.886 1.00 107.64 841 LEU A N 1
ATOM 5231 C CA . LEU A 1 866 ? 92.757 136.766 130.772 1.00 107.32 841 LEU A CA 1
ATOM 5232 C C . LEU A 1 866 ? 93.669 136.538 131.972 1.00 106.88 841 LEU A C 1
ATOM 5233 O O . LEU A 1 866 ? 94.051 135.411 132.289 1.00 106.87 841 LEU A O 1
ATOM 5238 N N . MET A 1 867 ? 94.015 137.635 132.639 1.00 101.94 842 MET A N 1
ATOM 5239 C CA . MET A 1 867 ? 94.847 137.618 133.834 1.00 101.45 842 MET A CA 1
ATOM 5240 C C . MET A 1 867 ? 94.039 138.153 135.006 1.00 102.04 842 MET A C 1
ATOM 5241 O O . MET A 1 867 ? 93.374 139.187 134.882 1.00 102.05 842 MET A O 1
ATOM 5246 N N . ALA A 1 868 ? 94.099 137.455 136.139 1.00 100.56 843 ALA A N 1
ATOM 5247 C CA . ALA A 1 868 ? 93.338 137.842 137.317 1.00 100.41 843 ALA A CA 1
ATOM 5248 C C . ALA A 1 868 ? 94.177 137.649 138.572 1.00 100.55 843 ALA A C 1
ATOM 5249 O O . ALA A 1 868 ? 95.126 136.862 138.599 1.00 100.56 843 ALA A O 1
ATOM 5251 N N . LEU A 1 869 ? 93.801 138.376 139.621 1.00 100.41 844 LEU A N 1
ATOM 5252 C CA . LEU A 1 869 ? 94.458 138.312 140.919 1.00 100.49 844 LEU A CA 1
ATOM 5253 C C . LEU A 1 869 ? 93.499 137.730 141.946 1.00 100.49 844 LEU A C 1
ATOM 5254 O O . LEU A 1 869 ? 92.308 138.052 141.947 1.00 100.89 844 LEU A O 1
ATOM 5259 N N . VAL A 1 870 ? 94.015 136.861 142.815 1.00 101.39 845 VAL A N 1
ATOM 5260 C CA . VAL A 1 870 ? 93.213 136.203 143.836 1.00 102.41 845 VAL A CA 1
ATOM 5261 C C . VAL A 1 870 ? 93.957 136.252 145.165 1.00 102.49 845 VAL A C 1
ATOM 5262 O O . VAL A 1 870 ? 95.105 136.687 145.249 1.00 102.08 845 VAL A O 1
ATOM 5266 N N . GLU A 1 871 ? 93.275 135.791 146.211 1.00 104.66 846 GLU A N 1
ATOM 5267 C CA . GLU A 1 871 ? 93.796 135.799 147.576 1.00 104.36 846 GLU A CA 1
ATOM 5268 C C . GLU A 1 871 ? 94.242 134.414 148.017 1.00 104.36 846 GLU A C 1
ATOM 5269 O O . GLU A 1 871 ? 94.051 134.027 149.171 1.00 104.94 846 GLU A O 1
ATOM 5275 N N . TYR A 1 872 ? 94.839 133.647 147.115 1.00 104.50 847 TYR A N 1
ATOM 5276 C CA . TYR A 1 872 ? 95.193 132.260 147.372 1.00 105.14 847 TYR A CA 1
ATOM 5277 C C . TYR A 1 872 ? 96.707 132.111 147.398 1.00 105.12 847 TYR A C 1
ATOM 5278 O O . TYR A 1 872 ? 97.414 132.717 146.588 1.00 105.66 847 TYR A O 1
ATOM 5287 N N . SER A 1 873 ? 97.199 131.305 148.330 1.00 104.65 848 SER A N 1
ATOM 5288 C CA . SER A 1 873 ? 98.629 131.095 148.476 1.00 103.87 848 SER A CA 1
ATOM 5289 C C . SER A 1 873 ? 99.141 130.107 147.431 1.00 104.58 848 SER A C 1
ATOM 5290 O O . SER A 1 873 ? 98.375 129.471 146.705 1.00 105.18 848 SER A O 1
ATOM 5293 N N . ALA A 1 874 ? 100.468 129.987 147.362 1.00 104.74 849 ALA A N 1
ATOM 5294 C CA . ALA A 1 874 ? 101.088 129.094 146.390 1.00 105.10 849 ALA A CA 1
ATOM 5295 C C . ALA A 1 874 ? 100.829 127.634 146.734 1.00 106.48 849 ALA A C 1
ATOM 5296 O O . ALA A 1 874 ? 100.434 126.844 145.869 1.00 106.02 849 ALA A O 1
ATOM 5298 N N . ASP A 1 875 ? 101.059 127.251 147.992 1.00 111.03 850 ASP A N 1
ATOM 5299 C CA . ASP A 1 875 ? 100.820 125.869 148.394 1.00 110.61 850 ASP A CA 1
ATOM 5300 C C . ASP A 1 875 ? 99.345 125.510 148.273 1.00 110.42 850 ASP A C 1
ATOM 5301 O O . ASP A 1 875 ? 98.999 124.399 147.854 1.00 110.40 850 ASP A O 1
ATOM 5306 N N . GLU A 1 876 ? 98.461 126.445 148.629 1.00 108.98 851 GLU A N 1
ATOM 5307 C CA . GLU A 1 876 ? 97.029 126.188 148.557 1.00 108.70 851 GLU A CA 1
ATOM 5308 C C . GLU A 1 876 ? 96.545 126.048 147.120 1.00 109.65 851 GLU A C 1
ATOM 5309 O O . GLU A 1 876 ? 95.641 125.250 146.851 1.00 110.66 851 GLU A O 1
ATOM 5315 N N . ILE A 1 877 ? 97.136 126.799 146.185 1.00 111.60 852 ILE A N 1
ATOM 5316 C CA . ILE A 1 877 ? 96.656 126.818 144.805 1.00 111.53 852 ILE A CA 1
ATOM 5317 C C . ILE A 1 877 ? 96.694 125.436 144.169 1.00 111.84 852 ILE A C 1
ATOM 5318 O O . ILE A 1 877 ? 95.959 125.179 143.210 1.00 111.49 852 ILE A O 1
ATOM 5323 N N . LYS A 1 878 ? 97.541 124.535 144.677 1.00 112.81 853 LYS A N 1
ATOM 5324 C CA . LYS A 1 878 ? 97.630 123.194 144.108 1.00 112.31 853 LYS A CA 1
ATOM 5325 C C . LYS A 1 878 ? 96.304 122.449 144.207 1.00 112.55 853 LYS A C 1
ATOM 5326 O O . LYS A 1 878 ? 95.974 121.651 143.322 1.00 111.72 853 LYS A O 1
ATOM 5332 N N . THR A 1 879 ? 95.535 122.693 145.268 1.00 114.52 854 THR A N 1
ATOM 5333 C CA . THR A 1 879 ? 94.247 122.025 145.423 1.00 114.34 854 THR A CA 1
ATOM 5334 C C . THR A 1 879 ? 93.236 122.524 144.396 1.00 114.30 854 THR A C 1
ATOM 5335 O O . THR A 1 879 ? 92.559 121.725 143.738 1.00 114.19 854 THR A O 1
ATOM 5339 N N . VAL A 1 880 ? 93.119 123.847 144.246 1.00 114.10 855 VAL A N 1
ATOM 5340 C CA . VAL A 1 880 ? 92.080 124.412 143.388 1.00 114.14 855 VAL A CA 1
ATOM 5341 C C . VAL A 1 880 ? 92.311 124.028 141.931 1.00 114.63 855 VAL A C 1
ATOM 5342 O O . VAL A 1 880 ? 91.358 123.800 141.177 1.00 114.21 855 VAL A O 1
ATOM 5346 N N . PHE A 1 881 ? 93.572 123.941 141.510 1.00 114.46 856 PHE A N 1
ATOM 5347 C CA . PHE A 1 881 ? 93.880 123.630 140.120 1.00 114.63 856 PHE A CA 1
ATOM 5348 C C . PHE A 1 881 ? 93.481 122.215 139.721 1.00 114.93 856 PHE A C 1
ATOM 5349 O O . PHE A 1 881 ? 93.516 121.896 138.528 1.00 114.59 856 PHE A O 1
ATOM 5357 N N . SER A 1 882 ? 93.117 121.363 140.683 1.00 116.41 857 SER A N 1
ATOM 5358 C CA . SER A 1 882 ? 92.682 120.009 140.355 1.00 115.77 857 SER A CA 1
ATOM 5359 C C . SER A 1 882 ? 91.452 120.017 139.455 1.00 115.72 857 SER A C 1
ATOM 5360 O O . SER A 1 882 ? 91.329 119.177 138.556 1.00 115.42 857 SER A O 1
ATOM 5363 N N . ASP A 1 883 ? 90.531 120.956 139.678 1.00 117.28 858 ASP A N 1
ATOM 5364 C CA . ASP A 1 883 ? 89.282 121.006 138.930 1.00 117.58 858 ASP A CA 1
ATOM 5365 C C . ASP A 1 883 ? 89.210 122.185 137.966 1.00 117.77 858 ASP A C 1
ATOM 5366 O O . ASP A 1 883 ? 88.143 122.447 137.401 1.00 117.55 858 ASP A O 1
ATOM 5371 N N . TYR A 1 884 ? 90.313 122.903 137.766 1.00 117.69 859 TYR A N 1
ATOM 5372 C CA . TYR A 1 884 ? 90.430 123.913 136.714 1.00 117.66 859 TYR A CA 1
ATOM 5373 C C . TYR A 1 884 ? 91.743 123.675 135.979 1.00 117.63 859 TYR A C 1
ATOM 5374 O O . TYR A 1 884 ? 92.706 124.436 136.132 1.00 117.86 859 TYR A O 1
ATOM 5383 N N . PRO A 1 885 ? 91.814 122.615 135.170 1.00 116.21 860 PRO A N 1
ATOM 5384 C CA . PRO A 1 885 ? 93.107 122.219 134.587 1.00 115.97 860 PRO A CA 1
ATOM 5385 C C . PRO A 1 885 ? 93.728 123.262 133.675 1.00 116.34 860 PRO A C 1
ATOM 5386 O O . PRO A 1 885 ? 94.959 123.311 133.560 1.00 116.35 860 PRO A O 1
ATOM 5390 N N . ASP A 1 886 ? 92.922 124.095 133.016 1.00 115.99 861 ASP A N 1
ATOM 5391 C CA . ASP A 1 886 ? 93.472 125.027 132.035 1.00 115.86 861 ASP A CA 1
ATOM 5392 C C . ASP A 1 886 ? 94.280 126.138 132.698 1.00 116.00 861 ASP A C 1
ATOM 5393 O O . ASP A 1 886 ? 95.284 126.596 132.140 1.00 115.63 861 ASP A O 1
ATOM 5398 N N . LEU A 1 887 ? 93.858 126.589 133.877 1.00 112.11 862 LEU A N 1
ATOM 5399 C CA . LEU A 1 887 ? 94.466 127.758 134.497 1.00 111.13 862 LEU A CA 1
ATOM 5400 C C . LEU A 1 887 ? 95.915 127.502 134.893 1.00 110.44 862 LEU A C 1
ATOM 5401 O O . LEU A 1 887 ? 96.302 126.391 135.259 1.00 110.83 862 LEU A O 1
ATOM 5406 N N . GLU A 1 888 ? 96.717 128.559 134.812 1.00 100.64 863 GLU A N 1
ATOM 5407 C CA . GLU A 1 888 ? 98.114 128.543 135.211 1.00 99.83 863 GLU A CA 1
ATOM 5408 C C . GLU A 1 888 ? 98.368 129.718 136.140 1.00 99.32 863 GLU A C 1
ATOM 5409 O O . GLU A 1 888 ? 97.537 130.617 136.285 1.00 99.46 863 GLU A O 1
ATOM 5415 N N . VAL A 1 889 ? 99.539 129.713 136.766 1.00 91.18 864 VAL A N 1
ATOM 5416 C CA . VAL A 1 889 ? 99.955 130.782 137.664 1.00 91.05 864 VAL A CA 1
ATOM 5417 C C . VAL A 1 889 ? 101.028 131.611 136.973 1.00 90.00 864 VAL A C 1
ATOM 5418 O O . VAL A 1 889 ? 102.024 131.071 136.480 1.00 89.93 864 VAL A O 1
ATOM 5422 N N . CYS A 1 890 ? 100.812 132.923 136.923 1.00 87.35 865 CYS A N 1
ATOM 5423 C CA . CYS A 1 890 ? 101.730 133.827 136.244 1.00 85.94 865 CYS A CA 1
ATOM 5424 C C . CYS A 1 890 ? 102.807 134.355 137.183 1.00 84.74 865 CYS A C 1
ATOM 5425 O O . CYS A 1 890 ? 103.998 134.235 136.891 1.00 84.28 865 CYS A O 1
ATOM 5428 N N . VAL A 1 891 ? 102.418 134.933 138.312 1.00 81.63 866 VAL A N 1
ATOM 5429 C CA . VAL A 1 891 ? 103.382 135.443 139.279 1.00 82.21 866 VAL A CA 1
ATOM 5430 C C . VAL A 1 891 ? 102.844 135.227 140.688 1.00 79.96 866 VAL A C 1
ATOM 5431 O O . VAL A 1 891 ? 101.655 135.430 140.954 1.00 79.47 866 VAL A O 1
ATOM 5435 N N . TYR A 1 892 ? 103.726 134.798 141.583 1.00 76.37 867 TYR A N 1
ATOM 5436 C CA . TYR A 1 892 ? 103.434 134.717 143.010 1.00 76.70 867 TYR A CA 1
ATOM 5437 C C . TYR A 1 892 ? 103.792 136.067 143.619 1.00 76.81 867 TYR A C 1
ATOM 5438 O O . TYR A 1 892 ? 104.955 136.334 143.924 1.00 76.60 867 TYR A O 1
ATOM 5447 N N . ALA A 1 893 ? 102.787 136.926 143.790 1.00 75.48 868 ALA A N 1
ATOM 5448 C CA . ALA A 1 893 ? 103.040 138.309 144.179 1.00 75.21 868 ALA A CA 1
ATOM 5449 C C . ALA A 1 893 ? 103.330 138.431 145.670 1.00 76.03 868 ALA A C 1
ATOM 5450 O O . ALA A 1 893 ? 104.402 138.892 146.070 1.00 75.82 868 ALA A O 1
ATOM 5452 N N . ALA A 1 894 ? 102.381 138.023 146.500 1.00 80.80 869 ALA A N 1
ATOM 5453 C CA . ALA A 1 894 ? 102.478 138.110 147.949 1.00 79.49 869 ALA A CA 1
ATOM 5454 C C . ALA A 1 894 ? 102.264 136.720 148.532 1.00 81.03 869 ALA A C 1
ATOM 5455 O O . ALA A 1 894 ? 101.833 135.816 147.807 1.00 81.93 869 ALA A O 1
ATOM 5457 N N . PRO A 1 895 ? 102.568 136.492 149.813 1.00 82.84 870 PRO A N 1
ATOM 5458 C CA . PRO A 1 895 ? 102.271 135.173 150.394 1.00 82.27 870 PRO A CA 1
ATOM 5459 C C . PRO A 1 895 ? 100.805 134.795 150.300 1.00 83.10 870 PRO A C 1
ATOM 5460 O O . PRO A 1 895 ? 100.491 133.612 150.130 1.00 83.33 870 PRO A O 1
ATOM 5464 N N . THR A 1 896 ? 99.897 135.765 150.387 1.00 88.90 871 THR A N 1
ATOM 5465 C CA . THR A 1 896 ? 98.465 135.500 150.356 1.00 90.35 871 THR A CA 1
ATOM 5466 C C . THR A 1 896 ? 97.795 136.020 149.088 1.00 90.82 871 THR A C 1
ATOM 5467 O O . THR A 1 896 ? 96.572 136.178 149.067 1.00 91.01 871 THR A O 1
ATOM 5471 N N . GLN A 1 897 ? 98.564 136.297 148.033 1.00 91.73 872 GLN A N 1
ATOM 5472 C CA . GLN A 1 897 ? 98.013 136.802 146.781 1.00 91.27 872 GLN A CA 1
ATOM 5473 C C . GLN A 1 897 ? 98.770 136.204 145.605 1.00 90.74 872 GLN A C 1
ATOM 5474 O O . GLN A 1 897 ? 99.982 135.995 145.681 1.00 90.15 872 GLN A O 1
ATOM 5480 N N . THR A 1 898 ? 98.051 135.943 144.513 1.00 93.68 873 THR A N 1
ATOM 5481 C CA . THR A 1 898 ? 98.634 135.304 143.343 1.00 93.47 873 THR A CA 1
ATOM 5482 C C . THR A 1 898 ? 97.931 135.804 142.088 1.00 94.22 873 THR A C 1
ATOM 5483 O O . THR A 1 898 ? 96.772 136.224 142.134 1.00 93.87 873 THR A O 1
ATOM 5487 N N . VAL A 1 899 ? 98.641 135.749 140.963 1.00 93.23 874 VAL A N 1
ATOM 5488 C CA . VAL A 1 899 ? 98.107 136.134 139.660 1.00 93.30 874 VAL A CA 1
ATOM 5489 C C . VAL A 1 899 ? 98.015 134.884 138.799 1.00 92.62 874 VAL A C 1
ATOM 5490 O O . VAL A 1 899 ? 99.013 134.181 138.601 1.00 92.60 874 VAL A O 1
ATOM 5494 N N . ILE A 1 900 ? 96.823 134.614 138.276 1.00 96.58 875 ILE A N 1
ATOM 5495 C CA . ILE A 1 900 ? 96.577 133.423 137.478 1.00 96.88 875 ILE A CA 1
ATOM 5496 C C . ILE A 1 900 ? 96.025 133.835 136.120 1.00 97.80 875 ILE A C 1
ATOM 5497 O O . ILE A 1 900 ? 95.457 134.915 135.952 1.00 98.09 875 ILE A O 1
ATOM 5502 N N . GLY A 1 901 ? 96.201 132.955 135.145 1.00 104.02 876 GLY A N 1
ATOM 5503 C CA . GLY A 1 901 ? 95.766 133.233 133.789 1.00 103.46 876 GLY A CA 1
ATOM 5504 C C . GLY A 1 901 ? 95.267 131.981 133.104 1.00 103.94 876 GLY A C 1
ATOM 5505 O O . GLY A 1 901 ? 95.749 130.875 133.353 1.00 105.12 876 GLY A O 1
ATOM 5506 N N . GLY A 1 902 ? 94.288 132.172 132.223 1.00 110.39 877 GLY A N 1
ATOM 5507 C CA . GLY A 1 902 ? 93.711 131.080 131.478 1.00 111.12 877 GLY A CA 1
ATOM 5508 C C . GLY A 1 902 ? 92.444 131.476 130.749 1.00 111.77 877 GLY A C 1
ATOM 5509 O O . GLY A 1 902 ? 92.132 132.661 130.598 1.00 111.66 877 GLY A O 1
ATOM 5510 N N . PRO A 1 903 ? 91.696 130.482 130.276 1.00 116.09 878 PRO A N 1
ATOM 5511 C CA . PRO A 1 903 ? 90.457 130.753 129.540 1.00 115.71 878 PRO A CA 1
ATOM 5512 C C . PRO A 1 903 ? 89.495 131.586 130.365 1.00 115.94 878 PRO A C 1
ATOM 5513 O O . PRO A 1 903 ? 89.403 131.413 131.588 1.00 116.87 878 PRO A O 1
ATOM 5517 N N . PRO A 1 904 ? 88.763 132.504 129.729 1.00 116.56 879 PRO A N 1
ATOM 5518 C CA . PRO A 1 904 ? 87.883 133.399 130.499 1.00 116.77 879 PRO A CA 1
ATOM 5519 C C . PRO A 1 904 ? 86.825 132.674 131.312 1.00 116.99 879 PRO A C 1
ATOM 5520 O O . PRO A 1 904 ? 86.515 133.105 132.429 1.00 117.11 879 PRO A O 1
ATOM 5524 N N . ASP A 1 905 ? 86.259 131.585 130.791 1.00 117.75 880 ASP A N 1
ATOM 5525 C CA . ASP A 1 905 ? 85.197 130.899 131.521 1.00 118.07 880 ASP A CA 1
ATOM 5526 C C . ASP A 1 905 ? 85.743 130.204 132.760 1.00 118.18 880 ASP A C 1
ATOM 5527 O O . ASP A 1 905 ? 85.108 130.220 133.820 1.00 117.74 880 ASP A O 1
ATOM 5529 N N . GLN A 1 906 ? 86.917 129.584 132.646 1.00 117.27 881 GLN A N 1
ATOM 5530 C CA . GLN A 1 906 ? 87.578 129.037 133.821 1.00 116.70 881 GLN A CA 1
ATOM 5531 C C . GLN A 1 906 ? 88.138 130.128 134.727 1.00 116.92 881 GLN A C 1
ATOM 5532 O O . GLN A 1 906 ? 88.468 129.846 135.882 1.00 117.16 881 GLN A O 1
ATOM 5538 N N . VAL A 1 907 ? 88.249 131.357 134.236 1.00 116.99 882 VAL A N 1
ATOM 5539 C CA . VAL A 1 907 ? 88.774 132.473 135.019 1.00 117.10 882 VAL A CA 1
ATOM 5540 C C . VAL A 1 907 ? 87.657 133.320 135.612 1.00 117.00 882 VAL A C 1
ATOM 5541 O O . VAL A 1 907 ? 87.698 133.673 136.791 1.00 116.65 882 VAL A O 1
ATOM 5545 N N . ASP A 1 908 ? 86.647 133.663 134.806 1.00 117.61 883 ASP A N 1
ATOM 5546 C CA . ASP A 1 908 ? 85.525 134.438 135.327 1.00 117.28 883 ASP A CA 1
ATOM 5547 C C . ASP A 1 908 ? 84.811 133.699 136.448 1.00 117.79 883 ASP A C 1
ATOM 5548 O O . ASP A 1 908 ? 84.266 134.330 137.361 1.00 117.72 883 ASP A O 1
ATOM 5550 N N . ALA A 1 909 ? 84.797 132.366 136.391 1.00 118.67 884 ALA A N 1
ATOM 5551 C CA . ALA A 1 909 ? 84.164 131.581 137.445 1.00 118.51 884 ALA A CA 1
ATOM 5552 C C . ALA A 1 909 ? 84.875 131.774 138.778 1.00 118.76 884 ALA A C 1
ATOM 5553 O O . ALA A 1 909 ? 84.230 131.961 139.815 1.00 118.61 884 ALA A O 1
ATOM 5555 N N . ILE A 1 910 ? 86.210 131.730 138.766 1.00 118.56 885 ILE A N 1
ATOM 5556 C CA . ILE A 1 910 ? 86.971 131.690 140.013 1.00 118.47 885 ILE A CA 1
ATOM 5557 C C . ILE A 1 910 ? 86.766 132.958 140.830 1.00 118.55 885 ILE A C 1
ATOM 5558 O O . ILE A 1 910 ? 86.909 132.940 142.059 1.00 118.22 885 ILE A O 1
ATOM 5563 N N . ILE A 1 911 ? 86.428 134.073 140.176 1.00 118.08 886 ILE A N 1
ATOM 5564 C CA . ILE A 1 911 ? 86.078 135.283 140.914 1.00 117.77 886 ILE A CA 1
ATOM 5565 C C . ILE A 1 911 ? 84.888 135.020 141.827 1.00 118.49 886 ILE A C 1
ATOM 5566 O O . ILE A 1 911 ? 84.840 135.503 142.965 1.00 118.33 886 ILE A O 1
ATOM 5568 N N . ALA A 1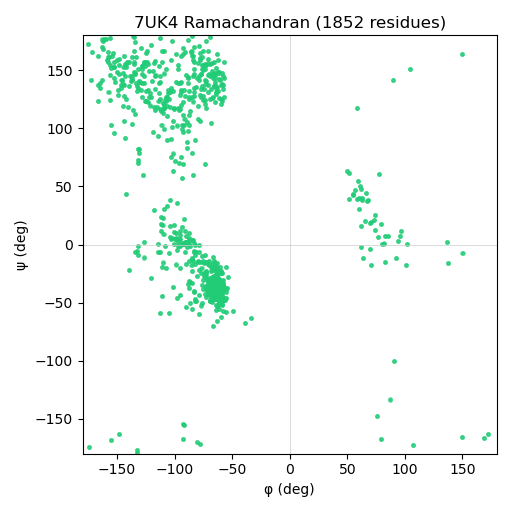 912 ? 83.915 134.242 141.349 1.00 119.31 887 ALA A N 1
ATOM 5569 C CA . ALA A 1 912 ? 82.814 133.823 142.210 1.00 118.98 887 ALA A CA 1
ATOM 5570 C C . ALA A 1 912 ? 83.274 132.788 143.229 1.00 119.47 887 ALA A C 1
ATOM 5571 O O . ALA A 1 912 ? 82.833 132.805 144.385 1.00 118.96 887 ALA A O 1
ATOM 5573 N N . ARG A 1 913 ? 84.151 131.870 142.814 1.00 118.80 888 ARG A N 1
ATOM 5574 C CA . ARG A 1 913 ? 84.683 130.879 143.742 1.00 118.14 888 ARG A CA 1
ATOM 5575 C C . ARG A 1 913 ? 85.383 131.538 144.920 1.00 118.60 888 ARG A C 1
ATOM 5576 O O . ARG A 1 913 ? 85.333 131.020 146.040 1.00 118.99 888 ARG A O 1
ATOM 5578 N N . ALA A 1 914 ? 86.043 132.674 144.685 1.00 118.46 889 ALA A N 1
ATOM 5579 C CA . ALA A 1 914 ? 86.649 133.439 145.767 1.00 118.73 889 ALA A CA 1
ATOM 5580 C C . ALA A 1 914 ? 85.604 134.205 146.569 1.00 119.00 889 ALA A C 1
ATOM 5581 O O . ALA A 1 914 ? 85.712 134.303 147.797 1.00 118.72 889 ALA A O 1
ATOM 5583 N N . GLU A 1 915 ? 84.592 134.758 145.895 1.00 118.87 890 GLU A N 1
ATOM 5584 C CA . GLU A 1 915 ? 83.580 135.556 146.580 1.00 118.82 890 GLU A CA 1
ATOM 5585 C C . GLU A 1 915 ? 82.757 134.739 147.567 1.00 118.83 890 GLU A C 1
ATOM 5586 O O . GLU A 1 915 ? 82.083 135.322 148.423 1.00 118.37 890 GLU A O 1
ATOM 5592 N N . SER A 1 916 ? 82.789 133.409 147.464 1.00 119.23 891 SER A N 1
ATOM 5593 C CA . SER A 1 916 ? 82.082 132.576 148.431 1.00 119.17 891 SER A CA 1
ATOM 5594 C C . SER A 1 916 ? 82.650 132.750 149.835 1.00 119.55 891 SER A C 1
ATOM 5595 O O . SER A 1 916 ? 81.898 132.780 150.817 1.00 119.30 891 SER A O 1
ATOM 5598 N N . GLU A 1 917 ? 83.973 132.869 149.952 1.00 117.28 892 GLU A N 1
ATOM 5599 C CA . GLU A 1 917 ? 84.634 133.004 151.243 1.00 116.70 892 GLU A CA 1
ATOM 5600 C C . GLU A 1 917 ? 85.018 134.446 151.559 1.00 116.95 892 GLU A C 1
ATOM 5601 O O . GLU A 1 917 ? 85.844 134.679 152.447 1.00 116.89 892 GLU A O 1
ATOM 5607 N N . GLY A 1 918 ? 84.438 135.412 150.853 1.00 115.66 893 GLY A N 1
ATOM 5608 C CA . GLY A 1 918 ? 84.725 136.812 151.126 1.00 115.15 893 GLY A CA 1
ATOM 5609 C C . GLY A 1 918 ? 86.169 137.205 150.907 1.00 115.51 893 GLY A C 1
ATOM 5610 O O . GLY A 1 918 ? 86.716 138.005 151.676 1.00 115.41 893 GLY A O 1
ATOM 5611 N N . LYS A 1 919 ? 86.800 136.663 149.874 1.00 112.27 894 LYS A N 1
ATOM 5612 C CA . LYS A 1 919 ? 88.171 136.998 149.529 1.00 111.63 894 LYS A CA 1
ATOM 5613 C C . LYS A 1 919 ? 88.186 138.026 148.405 1.00 111.53 894 LYS A C 1
ATOM 5614 O O . LYS A 1 919 ? 87.185 138.247 147.721 1.00 111.81 894 LYS A O 1
ATOM 5620 N N . PHE A 1 920 ? 89.338 138.663 148.225 1.00 110.18 895 PHE A N 1
ATOM 5621 C CA . PHE A 1 920 ? 89.491 139.679 147.194 1.00 109.87 895 PHE A CA 1
ATOM 5622 C C . PHE A 1 920 ? 89.914 139.036 145.881 1.00 110.04 895 PHE A C 1
ATOM 5623 O O . PHE A 1 920 ? 90.681 138.069 145.868 1.00 109.43 895 PHE A O 1
ATOM 5631 N N . ALA A 1 921 ? 89.407 139.583 144.778 1.00 109.83 896 ALA A N 1
ATOM 5632 C CA . ALA A 1 921 ? 89.740 139.104 143.445 1.00 109.11 896 ALA A CA 1
ATOM 5633 C C . ALA A 1 921 ? 89.271 140.127 142.425 1.00 109.25 896 ALA A C 1
ATOM 5634 O O . ALA A 1 921 ? 88.164 140.658 142.539 1.00 109.21 896 ALA A O 1
ATOM 5636 N N . ARG A 1 922 ? 90.114 140.395 141.431 1.00 107.94 897 ARG A N 1
ATOM 5637 C CA . ARG A 1 922 ? 89.771 141.332 140.373 1.00 108.12 897 ARG A CA 1
ATOM 5638 C C . ARG A 1 922 ? 90.447 140.897 139.082 1.00 107.62 897 ARG A C 1
ATOM 5639 O O . ARG A 1 922 ? 91.426 140.148 139.092 1.00 107.99 897 ARG A O 1
ATOM 5647 N N . LYS A 1 923 ? 89.912 141.380 137.966 1.00 104.64 898 LYS A N 1
ATOM 5648 C CA . LYS A 1 923 ? 90.423 141.053 136.643 1.00 104.59 898 LYS A CA 1
ATOM 5649 C C . LYS A 1 923 ? 91.364 142.143 136.157 1.00 104.45 898 LYS A C 1
ATOM 5650 O O . LYS A 1 923 ? 91.100 143.335 136.343 1.00 105.14 898 LYS A O 1
ATOM 5656 N N . PHE A 1 924 ? 92.463 141.730 135.535 1.00 101.15 899 PHE A N 1
ATOM 5657 C CA . PHE A 1 924 ? 93.319 142.665 134.824 1.00 101.70 899 PHE A CA 1
ATOM 5658 C C . PHE A 1 924 ? 92.746 142.954 133.445 1.00 101.75 899 PHE A C 1
ATOM 5659 O O . PHE A 1 924 ? 92.308 142.046 132.735 1.00 101.70 899 PHE A O 1
ATOM 5667 N N . GLN A 1 925 ? 92.750 144.232 133.072 1.00 104.48 900 GLN A N 1
ATOM 5668 C CA . GLN A 1 925 ? 92.145 144.697 131.825 1.00 104.85 900 GLN A CA 1
ATOM 5669 C C . GLN A 1 925 ? 93.182 144.870 130.724 1.00 104.44 900 GLN A C 1
ATOM 5670 O O . GLN A 1 925 ? 93.080 145.784 129.902 1.00 103.98 900 GLN A O 1
ATOM 5676 N N . THR A 1 926 ? 94.195 144.007 130.689 1.00 103.41 901 THR A N 1
ATOM 5677 C CA . THR A 1 926 ? 95.218 144.043 129.656 1.00 103.04 901 THR A CA 1
ATOM 5678 C C . THR A 1 926 ? 95.310 142.680 128.988 1.00 103.40 901 THR A C 1
ATOM 5679 O O . THR A 1 926 ? 94.987 141.651 129.590 1.00 103.28 901 THR A O 1
ATOM 5683 N N . LYS A 1 927 ? 95.763 142.682 127.735 1.00 101.20 902 LYS A N 1
ATOM 5684 C CA . LYS A 1 927 ? 95.800 141.479 126.916 1.00 100.79 902 LYS A CA 1
ATOM 5685 C C . LYS A 1 927 ? 97.220 140.983 126.668 1.00 100.63 902 LYS A C 1
ATOM 5686 O O . LYS A 1 927 ? 97.460 140.270 125.689 1.00 100.68 902 LYS A O 1
ATOM 5692 N N . GLY A 1 928 ? 98.169 141.351 127.528 1.00 97.66 903 GLY A N 1
ATOM 5693 C CA . GLY A 1 928 ? 99.521 140.837 127.375 1.00 97.79 903 GLY A CA 1
ATOM 5694 C C . GLY A 1 928 ? 99.588 139.330 127.538 1.00 98.37 903 GLY A C 1
ATOM 5695 O O . GLY A 1 928 ? 100.204 138.633 126.727 1.00 98.47 903 GLY A O 1
ATOM 5696 N N . ALA A 1 929 ? 98.943 138.810 128.582 1.00 94.37 904 ALA A N 1
ATOM 5697 C CA . ALA A 1 929 ? 98.845 137.375 128.850 1.00 93.17 904 ALA A CA 1
ATOM 5698 C C . ALA A 1 929 ? 100.213 136.695 128.789 1.00 92.92 904 ALA A C 1
ATOM 5699 O O . ALA A 1 929 ? 100.474 135.831 127.956 1.00 93.43 904 ALA A O 1
ATOM 5701 N N . SER A 1 930 ? 101.092 137.107 129.694 1.00 87.91 905 SER A N 1
ATOM 5702 C CA . SER A 1 930 ? 102.442 136.572 129.761 1.00 87.27 905 SER A CA 1
ATOM 5703 C C . SER A 1 930 ? 102.518 135.399 130.737 1.00 87.59 905 SER A C 1
ATOM 5704 O O . SER A 1 930 ? 101.635 135.191 131.569 1.00 87.39 905 SER A O 1
ATOM 5707 N N . HIS A 1 931 ? 103.602 134.632 130.620 1.00 83.37 906 HIS A N 1
ATOM 5708 C CA . HIS A 1 931 ? 103.850 133.467 131.471 1.00 83.50 906 HIS A CA 1
ATOM 5709 C C . HIS A 1 931 ? 102.683 132.482 131.435 1.00 84.33 906 HIS A C 1
ATOM 5710 O O . HIS A 1 931 ? 102.259 131.952 132.461 1.00 84.77 906 HIS A O 1
ATOM 5717 N N . THR A 1 932 ? 102.156 132.231 130.243 1.00 90.41 907 THR A N 1
ATOM 5718 C CA . THR A 1 932 ? 101.022 131.328 130.100 1.00 90.58 907 THR A CA 1
ATOM 5719 C C . THR A 1 932 ? 101.131 130.634 128.748 1.00 91.21 907 THR A C 1
ATOM 5720 O O . THR A 1 932 ? 102.197 130.627 128.124 1.00 90.59 907 THR A O 1
ATOM 5724 N N . GLN A 1 933 ? 100.023 130.040 128.299 1.00 94.37 908 GLN A N 1
ATOM 5725 C CA . GLN A 1 933 ? 100.055 129.203 127.103 1.00 94.42 908 GLN A CA 1
ATOM 5726 C C . GLN A 1 933 ? 100.404 130.008 125.859 1.00 94.56 908 GLN A C 1
ATOM 5727 O O . GLN A 1 933 ? 101.126 129.519 124.982 1.00 94.28 908 GLN A O 1
ATOM 5733 N N . GLN A 1 934 ? 99.894 131.239 125.763 1.00 94.01 909 GLN A N 1
ATOM 5734 C CA . GLN A 1 934 ? 99.991 132.018 124.532 1.00 93.00 909 GLN A CA 1
ATOM 5735 C C . GLN A 1 934 ? 101.422 132.182 124.040 1.00 93.09 909 GLN A C 1
ATOM 5736 O O . GLN A 1 934 ? 101.625 132.488 122.863 1.00 93.82 909 GLN A O 1
ATOM 5742 N N . MET A 1 935 ? 102.413 131.979 124.899 1.00 89.92 910 MET A N 1
ATOM 5743 C CA . MET A 1 935 ? 103.801 132.244 124.560 1.00 90.04 910 MET A CA 1
ATOM 5744 C C . MET A 1 935 ? 104.521 131.033 123.989 1.00 90.31 910 MET A C 1
ATOM 5745 O O . MET A 1 935 ? 105.709 131.132 123.672 1.00 89.34 910 MET A O 1
ATOM 5750 N N . ASP A 1 936 ? 103.839 129.898 123.859 1.00 92.19 911 ASP A N 1
ATOM 5751 C CA . ASP A 1 936 ? 104.436 128.750 123.180 1.00 91.26 911 ASP A CA 1
ATOM 5752 C C . ASP A 1 936 ? 104.782 129.040 121.724 1.00 91.29 911 ASP A C 1
ATOM 5753 O O . ASP A 1 936 ? 105.889 128.670 121.295 1.00 91.75 911 ASP A O 1
ATOM 5758 N N . PRO A 1 937 ? 103.917 129.664 120.914 1.00 88.42 912 PRO A N 1
ATOM 5759 C CA . PRO A 1 937 ? 104.321 129.981 119.533 1.00 88.37 912 PRO A CA 1
ATOM 5760 C C . PRO A 1 937 ? 105.505 130.928 119.433 1.00 88.33 912 PRO A C 1
ATOM 5761 O O . PRO A 1 937 ? 106.188 130.927 118.403 1.00 88.21 912 PRO A O 1
ATOM 5765 N N . LEU A 1 938 ? 105.770 131.737 120.462 1.00 86.03 913 LEU A N 1
ATOM 5766 C CA . LEU A 1 938 ? 106.758 132.804 120.359 1.00 85.03 913 LEU A CA 1
ATOM 5767 C C . LEU A 1 938 ? 108.181 132.337 120.635 1.00 85.74 913 LEU A C 1
ATOM 5768 O O . LEU A 1 938 ? 109.128 132.997 120.194 1.00 85.00 913 LEU A O 1
ATOM 5773 N N . LEU A 1 939 ? 108.352 131.229 121.362 1.00 84.79 914 LEU A N 1
ATOM 5774 C CA . LEU A 1 939 ? 109.662 130.884 121.910 1.00 84.38 914 LEU A CA 1
ATOM 5775 C C . LEU A 1 939 ? 110.710 130.672 120.826 1.00 84.72 914 LEU A C 1
ATOM 5776 O O . LEU A 1 939 ? 111.883 131.002 121.032 1.00 83.79 914 LEU A O 1
ATOM 5781 N N . GLY A 1 940 ? 110.319 130.121 119.676 1.00 83.49 915 GLY A N 1
ATOM 5782 C CA . GLY A 1 940 ? 111.286 129.903 118.613 1.00 83.02 915 GLY A CA 1
ATOM 5783 C C . GLY A 1 940 ? 111.875 131.196 118.081 1.00 84.44 915 GLY A C 1
ATOM 5784 O O . GLY A 1 940 ? 113.091 131.319 117.913 1.00 83.18 915 GLY A O 1
ATOM 5785 N N . GLU A 1 941 ? 111.016 132.179 117.806 1.00 86.27 916 GLU A N 1
ATOM 5786 C CA . GLU A 1 941 ? 111.498 133.465 117.313 1.00 85.18 916 GLU A CA 1
ATOM 5787 C C . GLU A 1 941 ? 112.349 134.169 118.360 1.00 85.41 916 GLU A C 1
ATOM 5788 O O . GLU A 1 941 ? 113.375 134.775 118.032 1.00 85.66 916 GLU A O 1
ATOM 5794 N N . LEU A 1 942 ? 111.932 134.100 119.626 1.00 81.76 917 LEU A N 1
ATOM 5795 C CA . LEU A 1 942 ? 112.677 134.753 120.696 1.00 81.11 917 LEU A CA 1
ATOM 5796 C C . LEU A 1 942 ? 114.105 134.236 120.766 1.00 81.46 917 LEU A C 1
ATOM 5797 O O . LEU A 1 942 ? 115.051 135.021 120.905 1.00 81.51 917 LEU A O 1
ATOM 5802 N N . ALA A 1 943 ? 114.282 132.916 120.676 1.00 81.72 918 ALA A N 1
ATOM 5803 C CA . ALA A 1 943 ? 115.625 132.349 120.659 1.00 81.72 918 ALA A CA 1
ATOM 5804 C C . ALA A 1 943 ? 116.392 132.789 119.421 1.00 81.32 918 ALA A C 1
ATOM 5805 O O . ALA A 1 943 ? 117.597 133.053 119.490 1.00 82.04 918 ALA A O 1
ATOM 5807 N N . ALA A 1 944 ? 115.715 132.856 118.275 1.00 80.41 919 ALA A N 1
ATOM 5808 C CA . ALA A 1 944 ? 116.367 133.329 117.059 1.00 81.26 919 ALA A CA 1
ATOM 5809 C C . ALA A 1 944 ? 116.811 134.780 117.202 1.00 80.85 919 ALA A C 1
ATOM 5810 O O . ALA A 1 944 ? 117.937 135.137 116.839 1.00 79.72 919 ALA A O 1
ATOM 5812 N N . GLU A 1 945 ? 115.938 135.632 117.739 1.00 80.89 920 GLU A N 1
ATOM 5813 C CA . GLU A 1 945 ? 116.274 137.045 117.863 1.00 80.50 920 GLU A CA 1
ATOM 5814 C C . GLU A 1 945 ? 117.325 137.288 118.936 1.00 80.80 920 GLU A C 1
ATOM 5815 O O . GLU A 1 945 ? 118.124 138.222 118.814 1.00 79.84 920 GLU A O 1
ATOM 5821 N N . LEU A 1 946 ? 117.357 136.460 119.976 1.00 78.39 921 LEU A N 1
ATOM 5822 C CA . LEU A 1 946 ? 118.311 136.638 121.060 1.00 78.27 921 LEU A CA 1
ATOM 5823 C C . LEU A 1 946 ? 119.610 135.883 120.838 1.00 78.33 921 LEU A C 1
ATOM 5824 O O . LEU A 1 946 ? 120.487 135.922 121.706 1.00 77.40 921 LEU A O 1
ATOM 5829 N N . GLN A 1 947 ? 119.753 135.210 119.702 1.00 79.44 922 GLN A N 1
ATOM 5830 C CA . GLN A 1 947 ? 120.954 134.441 119.390 1.00 78.38 922 GLN A CA 1
ATOM 5831 C C . GLN A 1 947 ? 122.114 135.401 119.182 1.00 77.76 922 GLN A C 1
ATOM 5832 O O . GLN A 1 947 ? 122.210 136.067 118.151 1.00 79.43 922 GLN A O 1
ATOM 5838 N N . GLY A 1 948 ? 123.006 135.480 120.162 1.00 75.35 923 GLY A N 1
ATOM 5839 C CA . GLY A 1 948 ? 124.159 136.346 120.030 1.00 75.20 923 GLY A CA 1
ATOM 5840 C C . GLY A 1 948 ? 124.485 137.154 121.268 1.00 75.99 923 GLY A C 1
ATOM 5841 O O . GLY A 1 948 ? 125.429 137.951 121.257 1.00 76.14 923 GLY A O 1
ATOM 5842 N N . ILE A 1 949 ? 123.723 136.966 122.340 1.00 72.93 924 ILE A N 1
ATOM 5843 C CA . ILE A 1 949 ? 123.975 137.691 123.579 1.00 72.39 924 ILE A CA 1
ATOM 5844 C C . ILE A 1 949 ? 125.046 136.963 124.378 1.00 72.95 924 ILE A C 1
ATOM 5845 O O . ILE A 1 949 ? 125.121 135.729 124.370 1.00 75.65 924 ILE A O 1
ATOM 5850 N N . GLU A 1 950 ? 125.886 137.731 125.072 1.00 71.65 925 GLU A N 1
ATOM 5851 C CA . GLU A 1 950 ? 127.063 137.208 125.758 1.00 72.85 925 GLU A CA 1
ATOM 5852 C C . GLU A 1 950 ? 126.897 137.370 127.261 1.00 72.40 925 GLU A C 1
ATOM 5853 O O . GLU A 1 950 ? 127.240 138.422 127.818 1.00 72.85 925 GLU A O 1
ATOM 5859 N N . PRO A 1 951 ? 126.382 136.364 127.962 1.00 69.32 926 PRO A N 1
ATOM 5860 C CA . PRO A 1 951 ? 126.274 136.461 129.418 1.00 69.03 926 PRO A CA 1
ATOM 5861 C C . PRO A 1 951 ? 127.636 136.626 130.071 1.00 71.33 926 PRO A C 1
ATOM 5862 O O . PRO A 1 951 ? 128.651 136.128 129.583 1.00 72.73 926 PRO A O 1
ATOM 5866 N N . LYS A 1 952 ? 127.644 137.340 131.186 1.00 66.81 927 LYS A N 1
ATOM 5867 C CA . LYS A 1 952 ? 128.834 137.606 131.976 1.00 67.29 927 LYS A CA 1
ATOM 5868 C C . LYS A 1 952 ? 128.585 137.168 133.407 1.00 66.60 927 LYS A C 1
ATOM 5869 O O . LYS A 1 952 ? 127.433 137.051 133.834 1.00 66.77 927 LYS A O 1
ATOM 5875 N N . PRO A 1 953 ? 129.641 136.881 134.166 1.00 66.07 928 PRO A N 1
ATOM 5876 C CA . PRO A 1 953 ? 129.452 136.571 135.587 1.00 67.44 928 PRO A CA 1
ATOM 5877 C C . PRO A 1 953 ? 128.910 137.778 136.341 1.00 67.61 928 PRO A C 1
ATOM 5878 O O . PRO A 1 953 ? 129.280 138.921 136.070 1.00 67.30 928 PRO A O 1
ATOM 5882 N N . LEU A 1 954 ? 128.030 137.508 137.299 1.00 64.96 929 LEU A N 1
ATOM 5883 C CA . LEU A 1 954 ? 127.350 138.573 138.021 1.00 62.09 929 LEU A CA 1
ATOM 5884 C C . LEU A 1 954 ? 128.304 139.297 138.960 1.00 63.87 929 LEU A C 1
ATOM 5885 O O . LEU A 1 954 ? 129.112 138.675 139.653 1.00 63.36 929 LEU A O 1
ATOM 5890 N N . THR A 1 955 ? 128.202 140.624 138.981 1.00 60.54 930 THR A N 1
ATOM 5891 C CA . THR A 1 955 ? 128.958 141.460 139.903 1.00 58.56 930 THR A CA 1
ATOM 5892 C C . THR A 1 955 ? 128.157 141.850 141.136 1.00 59.25 930 THR A C 1
ATOM 5893 O O . THR A 1 955 ? 128.663 142.597 141.975 1.00 60.75 930 THR A O 1
ATOM 5897 N N . THR A 1 956 ? 126.925 141.369 141.262 1.00 57.80 931 THR A N 1
ATOM 5898 C CA . THR A 1 956 ? 126.049 141.725 142.366 1.00 56.10 931 THR A CA 1
ATOM 5899 C C . THR A 1 956 ? 125.247 140.495 142.763 1.00 56.36 931 THR A C 1
ATOM 5900 O O . THR A 1 956 ? 125.034 139.589 141.957 1.00 61.09 931 THR A O 1
ATOM 5904 N N . GLY A 1 957 ? 124.802 140.468 144.016 1.00 54.03 932 GLY A N 1
ATOM 5905 C CA . GLY A 1 957 ? 123.858 139.448 144.428 1.00 53.10 932 GLY A CA 1
ATOM 5906 C C . GLY A 1 957 ? 122.592 139.501 143.596 1.00 53.69 932 GLY A C 1
ATOM 5907 O O . GLY A 1 957 ? 122.160 140.562 143.150 1.00 57.60 932 GLY A O 1
ATOM 5908 N N . TYR A 1 958 ? 121.993 138.334 143.374 1.00 58.92 933 TYR A N 1
ATOM 5909 C CA . TYR A 1 958 ? 120.893 138.214 142.425 1.00 57.40 933 TYR A CA 1
ATOM 5910 C C . TYR A 1 958 ? 119.893 137.190 142.930 1.00 58.98 933 TYR A C 1
ATOM 5911 O O . TYR A 1 958 ? 120.240 136.020 143.108 1.00 64.03 933 TYR A O 1
ATOM 5920 N N . PHE A 1 959 ? 118.658 137.628 143.154 1.00 56.30 934 PHE A N 1
ATOM 5921 C CA . PHE A 1 959 ? 117.557 136.749 143.539 1.00 57.07 934 PHE A CA 1
ATOM 5922 C C . PHE A 1 959 ? 116.695 136.528 142.299 1.00 60.36 934 PHE A C 1
ATOM 5923 O O . PHE A 1 959 ? 115.762 137.280 142.029 1.00 61.66 934 PHE A O 1
ATOM 5931 N N . SER A 1 960 ? 117.013 135.483 141.542 1.00 63.29 935 SER A N 1
ATOM 5932 C CA . SER A 1 960 ? 116.289 135.202 140.310 1.00 62.79 935 SER A CA 1
ATOM 5933 C C . SER A 1 960 ? 114.870 134.751 140.614 1.00 62.26 935 SER A C 1
ATOM 5934 O O . SER A 1 960 ? 114.666 133.786 141.352 1.00 65.60 935 SER A O 1
ATOM 5937 N N . THR A 1 961 ? 113.892 135.436 140.034 1.00 60.90 936 THR A N 1
ATOM 5938 C CA . THR A 1 961 ? 112.504 135.005 140.097 1.00 62.90 936 THR A CA 1
ATOM 5939 C C . THR A 1 961 ? 112.157 134.024 138.990 1.00 63.86 936 THR A C 1
ATOM 5940 O O . THR A 1 961 ? 111.006 133.583 138.908 1.00 63.24 936 THR A O 1
ATOM 5944 N N . VAL A 1 962 ? 113.112 133.706 138.125 1.00 65.00 937 VAL A N 1
ATOM 5945 C CA . VAL A 1 962 ? 112.943 132.645 137.143 1.00 66.67 937 VAL A CA 1
ATOM 5946 C C . VAL A 1 962 ? 113.327 131.298 137.732 1.00 67.38 937 VAL A C 1
ATOM 5947 O O . VAL A 1 962 ? 112.569 130.330 137.654 1.00 68.47 937 VAL A O 1
ATOM 5951 N N . HIS A 1 963 ? 114.505 131.227 138.348 1.00 66.23 938 HIS A N 1
ATOM 5952 C CA . HIS A 1 963 ? 114.975 130.010 139.002 1.00 65.42 938 HIS A CA 1
ATOM 5953 C C . HIS A 1 963 ? 114.415 129.911 140.424 1.00 63.34 938 HIS A C 1
ATOM 5954 O O . HIS A 1 963 ? 115.141 129.858 141.413 1.00 64.32 938 HIS A O 1
ATOM 5961 N N . GLU A 1 964 ? 113.083 129.884 140.497 1.00 65.53 939 GLU A N 1
ATOM 5962 C CA . GLU A 1 964 ? 112.336 129.541 141.713 1.00 68.17 939 GLU A CA 1
ATOM 5963 C C . GLU A 1 964 ? 112.790 130.345 142.931 1.00 68.77 939 GLU A C 1
ATOM 5964 O O . GLU A 1 964 ? 112.871 129.827 144.044 1.00 70.30 939 GLU A O 1
ATOM 5970 N N . GLY A 1 965 ? 113.089 131.625 142.723 1.00 66.74 940 GLY A N 1
ATOM 5971 C CA . GLY A 1 965 ? 113.416 132.502 143.828 1.00 65.25 940 GLY A CA 1
ATOM 5972 C C . GLY A 1 965 ? 114.805 132.341 144.399 1.00 65.62 940 GLY A C 1
ATOM 5973 O O . GLY A 1 965 ? 115.114 132.974 145.411 1.00 65.27 940 GLY A O 1
ATOM 5974 N N . THR A 1 966 ? 115.652 131.522 143.782 1.00 66.18 941 THR A N 1
ATOM 5975 C CA . THR A 1 966 ? 116.958 131.210 144.343 1.00 66.56 941 THR A CA 1
ATOM 5976 C C . THR A 1 966 ? 117.821 132.466 144.454 1.00 65.04 941 THR A C 1
ATOM 5977 O O . THR A 1 966 ? 117.601 133.467 143.773 1.00 66.88 941 THR A O 1
ATOM 5981 N N . PHE A 1 967 ? 118.819 132.399 145.330 1.00 62.23 942 PHE A N 1
ATOM 5982 C CA . PHE A 1 967 ? 119.803 133.459 145.484 1.00 61.66 942 PHE A CA 1
ATOM 5983 C C . PHE A 1 967 ? 121.113 133.030 144.839 1.00 62.62 942 PHE A C 1
ATOM 5984 O O . PHE A 1 967 ? 121.667 131.983 145.185 1.00 66.56 942 PHE A O 1
ATOM 5992 N N . ILE A 1 968 ? 121.611 133.849 143.922 1.00 63.84 943 ILE A N 1
ATOM 5993 C CA . ILE A 1 968 ? 122.859 133.599 143.215 1.00 63.42 943 ILE A CA 1
ATOM 5994 C C . ILE A 1 968 ? 123.880 134.609 143.715 1.00 64.01 943 ILE A C 1
ATOM 5995 O O . ILE A 1 968 ? 123.663 135.822 143.620 1.00 66.97 943 ILE A O 1
ATOM 6000 N N . ARG A 1 969 ? 124.989 134.114 144.248 1.00 69.99 944 ARG A N 1
ATOM 6001 C CA . ARG A 1 969 ? 125.975 134.992 144.853 1.00 71.53 944 ARG A CA 1
ATOM 6002 C C . ARG A 1 969 ? 126.744 135.760 143.779 1.00 71.16 944 ARG A C 1
ATOM 6003 O O . ARG A 1 969 ? 126.853 135.307 142.639 1.00 71.29 944 ARG A O 1
ATOM 6011 N N . PRO A 1 970 ? 127.278 136.933 144.118 1.00 70.48 945 PRO A N 1
ATOM 6012 C CA . PRO A 1 970 ? 128.112 137.663 143.160 1.00 70.43 945 PRO A CA 1
ATOM 6013 C C . PRO A 1 970 ? 129.360 136.873 142.803 1.00 70.20 945 PRO A C 1
ATOM 6014 O O . PRO A 1 970 ? 129.897 136.116 143.612 1.00 70.04 945 PRO A O 1
ATOM 6018 N N . GLY A 1 971 ? 129.816 137.056 141.568 1.00 71.42 946 GLY A N 1
ATOM 6019 C CA . GLY A 1 971 ? 130.941 136.314 141.049 1.00 70.84 946 GLY A CA 1
ATOM 6020 C C . GLY A 1 971 ? 130.611 134.930 140.541 1.00 72.06 946 GLY A C 1
ATOM 6021 O O . GLY A 1 971 ? 131.522 134.221 140.095 1.00 73.06 946 GLY A O 1
ATOM 6022 N N . SER A 1 972 ? 129.346 134.522 140.593 1.00 74.08 947 SER A N 1
ATOM 6023 C CA . SER A 1 972 ? 128.947 133.201 140.133 1.00 73.43 947 SER A CA 1
ATOM 6024 C C . SER A 1 972 ? 129.080 133.106 138.615 1.00 74.19 947 SER A C 1
ATOM 6025 O O . SER A 1 972 ? 129.447 134.062 137.932 1.00 74.50 947 SER A O 1
ATOM 6028 N N . ALA A 1 973 ? 128.775 131.925 138.084 1.00 74.12 948 ALA A N 1
ATOM 6029 C CA . ALA A 1 973 ? 128.855 131.707 136.651 1.00 73.42 948 ALA A CA 1
ATOM 6030 C C . ALA A 1 973 ? 127.714 132.429 135.936 1.00 75.62 948 ALA A C 1
ATOM 6031 O O . ALA A 1 973 ? 126.659 132.672 136.528 1.00 75.61 948 ALA A O 1
ATOM 6033 N N . PRO A 1 974 ? 127.904 132.785 134.665 1.00 72.55 949 PRO A N 1
ATOM 6034 C CA . PRO A 1 974 ? 126.839 133.465 133.918 1.00 69.93 949 PRO A CA 1
ATOM 6035 C C . PRO A 1 974 ? 125.562 132.639 133.870 1.00 70.16 949 PRO A C 1
ATOM 6036 O O . PRO A 1 974 ? 125.599 131.411 133.808 1.00 72.62 949 PRO A O 1
ATOM 6040 N N . ILE A 1 975 ? 124.422 133.329 133.908 1.00 69.70 950 ILE A N 1
ATOM 6041 C CA . ILE A 1 975 ? 123.122 132.668 133.976 1.00 68.54 950 ILE A CA 1
ATOM 6042 C C . ILE A 1 975 ? 122.142 133.241 132.961 1.00 68.35 950 ILE A C 1
ATOM 6043 O O . ILE A 1 975 ? 121.049 132.698 132.774 1.00 69.45 950 ILE A O 1
ATOM 6048 N N . HIS A 1 976 ? 122.508 134.337 132.303 1.00 67.61 951 HIS A N 1
ATOM 6049 C CA . HIS A 1 976 ? 121.570 135.054 131.436 1.00 69.24 951 HIS A CA 1
ATOM 6050 C C . HIS A 1 976 ? 121.687 134.588 129.983 1.00 69.48 951 HIS A C 1
ATOM 6051 O O . HIS A 1 976 ? 121.915 135.365 129.060 1.00 69.70 951 HIS A O 1
ATOM 6058 N N . ASP A 1 977 ? 121.489 133.287 129.794 1.00 73.16 952 ASP A N 1
ATOM 6059 C CA . ASP A 1 977 ? 121.550 132.678 128.476 1.00 71.71 952 ASP A CA 1
ATOM 6060 C C . ASP A 1 977 ? 120.204 132.814 127.770 1.00 72.02 952 ASP A C 1
ATOM 6061 O O . ASP A 1 977 ? 119.235 133.345 128.316 1.00 74.39 952 ASP A O 1
ATOM 6066 N N . VAL A 1 978 ? 120.138 132.309 126.539 1.00 69.39 953 VAL A N 1
ATOM 6067 C CA . VAL A 1 978 ? 118.910 132.411 125.756 1.00 69.71 953 VAL A CA 1
ATOM 6068 C C . VAL A 1 978 ? 117.787 131.625 126.419 1.00 71.28 953 VAL A C 1
ATOM 6069 O O . VAL A 1 978 ? 116.651 132.101 126.529 1.00 72.13 953 VAL A O 1
ATOM 6073 N N . ASP A 1 979 ? 118.084 130.405 126.862 1.00 72.95 954 ASP A N 1
ATOM 6074 C CA . ASP A 1 979 ? 117.058 129.584 127.493 1.00 71.54 954 ASP A CA 1
ATOM 6075 C C . ASP A 1 979 ? 116.551 130.210 128.784 1.00 71.74 954 ASP A C 1
ATOM 6076 O O . ASP A 1 979 ? 115.408 129.966 129.181 1.00 70.35 954 ASP A O 1
ATOM 6078 N N . TYR A 1 980 ? 117.377 131.023 129.448 1.00 71.65 955 TYR A N 1
ATOM 6079 C CA . TYR A 1 980 ? 116.913 131.753 130.625 1.00 70.30 955 TYR A CA 1
ATOM 6080 C C . TYR A 1 980 ? 115.776 132.701 130.266 1.00 69.28 955 TYR A C 1
ATOM 6081 O O . TYR A 1 980 ? 114.762 132.764 130.965 1.00 70.48 955 TYR A O 1
ATOM 6090 N N . TRP A 1 981 ? 115.927 133.445 129.170 1.00 69.07 956 TRP A N 1
ATOM 6091 C CA . TRP A 1 981 ? 114.854 134.325 128.723 1.00 67.95 956 TRP A CA 1
ATOM 6092 C C . TRP A 1 981 ? 113.676 133.528 128.186 1.00 68.61 956 TRP A C 1
ATOM 6093 O O . TRP A 1 981 ? 112.519 133.893 128.415 1.00 68.85 956 TRP A O 1
ATOM 6104 N N . LYS A 1 982 ? 113.954 132.439 127.467 1.00 73.77 957 LYS A N 1
ATOM 6105 C CA . LYS A 1 982 ? 112.891 131.541 127.031 1.00 74.07 957 LYS A CA 1
ATOM 6106 C C . LYS A 1 982 ? 112.101 131.015 128.221 1.00 73.70 957 LYS A C 1
ATOM 6107 O O . LYS A 1 982 ? 110.866 131.029 128.218 1.00 73.07 957 LYS A O 1
ATOM 6113 N N . LYS A 1 983 ? 112.804 130.551 129.256 1.00 70.35 958 LYS A N 1
ATOM 6114 C CA . LYS A 1 983 ? 112.124 130.021 130.431 1.00 71.60 958 LYS A CA 1
ATOM 6115 C C . LYS A 1 983 ? 111.314 131.105 131.128 1.00 73.30 958 LYS A C 1
ATOM 6116 O O . LYS A 1 983 ? 110.113 130.938 131.373 1.00 71.24 958 LYS A O 1
ATOM 6122 N N . GLY A 1 984 ? 111.955 132.236 131.437 1.00 74.80 959 GLY A N 1
ATOM 6123 C CA . GLY A 1 984 ? 111.282 133.278 132.196 1.00 74.27 959 GLY A CA 1
ATOM 6124 C C . GLY A 1 984 ? 110.049 133.819 131.499 1.00 73.65 959 GLY A C 1
ATOM 6125 O O . GLY A 1 984 ? 109.055 134.152 132.146 1.00 75.15 959 GLY A O 1
ATOM 6126 N N . LEU A 1 985 ? 110.095 133.910 130.172 1.00 74.38 960 LEU A N 1
ATOM 6127 C CA . LEU A 1 985 ? 108.952 134.422 129.427 1.00 74.97 960 LEU A CA 1
ATOM 6128 C C . LEU A 1 985 ? 107.759 133.475 129.497 1.00 76.63 960 LEU A C 1
ATOM 6129 O O . LEU A 1 985 ? 106.611 133.923 129.422 1.00 76.48 960 LEU A O 1
ATOM 6134 N N . ARG A 1 986 ? 108.004 132.176 129.660 1.00 83.51 961 ARG A N 1
ATOM 6135 C CA . ARG A 1 986 ? 106.935 131.184 129.616 1.00 83.44 961 ARG A CA 1
ATOM 6136 C C . ARG A 1 986 ? 106.389 130.825 130.996 1.00 82.49 961 ARG A C 1
ATOM 6137 O O . ARG A 1 986 ? 105.172 130.713 131.162 1.00 81.95 961 ARG A O 1
ATOM 6145 N N . HIS A 1 987 ? 107.245 130.631 131.992 1.00 80.34 962 HIS A N 1
ATOM 6146 C CA . HIS A 1 987 ? 106.802 130.060 133.254 1.00 81.51 962 HIS A CA 1
ATOM 6147 C C . HIS A 1 987 ? 106.652 131.135 134.331 1.00 80.64 962 HIS A C 1
ATOM 6148 O O . HIS A 1 987 ? 106.961 132.310 134.126 1.00 82.77 962 HIS A O 1
ATOM 6155 N N . SER A 1 988 ? 106.160 130.714 135.495 1.00 78.62 963 SER A N 1
ATOM 6156 C CA . SER A 1 988 ? 105.710 131.642 136.524 1.00 79.76 963 SER A CA 1
ATOM 6157 C C . SER A 1 988 ? 106.856 132.503 137.050 1.00 79.79 963 SER A C 1
ATOM 6158 O O . SER A 1 988 ? 108.036 132.210 136.857 1.00 79.06 963 SER A O 1
ATOM 6161 N N . VAL A 1 989 ? 106.480 133.580 137.735 1.00 75.08 964 VAL A N 1
ATOM 6162 C CA . VAL A 1 989 ? 107.418 134.501 138.366 1.00 73.78 964 VAL A CA 1
ATOM 6163 C C . VAL A 1 989 ? 107.361 134.265 139.867 1.00 72.54 964 VAL A C 1
ATOM 6164 O O . VAL A 1 989 ? 106.307 134.435 140.491 1.00 71.34 964 VAL A O 1
ATOM 6168 N N . TYR A 1 990 ? 108.495 133.873 140.446 1.00 68.84 965 TYR A N 1
ATOM 6169 C CA . TYR A 1 990 ? 108.583 133.575 141.874 1.00 69.41 965 TYR A CA 1
ATOM 6170 C C . TYR A 1 990 ? 109.061 134.825 142.605 1.00 69.85 965 TYR A C 1
ATOM 6171 O O . TYR A 1 990 ? 110.209 134.935 143.036 1.00 69.16 965 TYR A O 1
ATOM 6180 N N . PHE A 1 991 ? 108.148 135.785 142.749 1.00 65.53 966 PHE A N 1
ATOM 6181 C CA . PHE A 1 991 ? 108.512 137.077 143.320 1.00 65.46 966 PHE A CA 1
ATOM 6182 C C . PHE A 1 991 ? 108.470 137.057 144.843 1.00 65.10 966 PHE A C 1
ATOM 6183 O O . PHE A 1 991 ? 109.456 137.398 145.503 1.00 64.26 966 PHE A O 1
ATOM 6191 N N . THR A 1 992 ? 107.325 136.681 145.420 1.00 67.30 967 THR A N 1
ATOM 6192 C CA . THR A 1 992 ? 107.223 136.641 146.875 1.00 66.84 967 THR A CA 1
ATOM 6193 C C . THR A 1 992 ? 108.238 135.680 147.479 1.00 66.93 967 THR A C 1
ATOM 6194 O O . THR A 1 992 ? 108.726 135.914 148.589 1.00 68.20 967 THR A O 1
ATOM 6198 N N . GLN A 1 993 ? 108.581 134.609 146.764 1.00 65.00 968 GLN A N 1
ATOM 6199 C CA . GLN A 1 993 ? 109.657 133.737 147.216 1.00 66.19 968 GLN A CA 1
ATOM 6200 C C . GLN A 1 993 ? 110.994 134.464 147.201 1.00 66.84 968 GLN A C 1
ATOM 6201 O O . GLN A 1 993 ? 111.801 134.307 148.122 1.00 67.29 968 GLN A O 1
ATOM 6207 N N . GLY A 1 994 ? 111.244 135.264 146.163 1.00 64.24 969 GLY A N 1
ATOM 6208 C CA . GLY A 1 994 ? 112.503 135.986 146.082 1.00 62.24 969 GLY A CA 1
ATOM 6209 C C . GLY A 1 994 ? 112.686 136.982 147.210 1.00 60.72 969 GLY A C 1
ATOM 6210 O O . GLY A 1 994 ? 113.777 137.104 147.769 1.00 59.96 969 GLY A O 1
ATOM 6211 N N . ILE A 1 995 ? 111.619 137.699 147.567 1.00 59.26 970 ILE A N 1
ATOM 6212 C CA . ILE A 1 995 ? 111.698 138.659 148.665 1.00 60.29 970 ILE A CA 1
ATOM 6213 C C . ILE A 1 995 ? 112.033 137.946 149.970 1.00 61.92 970 ILE A C 1
ATOM 6214 O O . ILE A 1 995 ? 112.901 138.385 150.732 1.00 61.22 970 ILE A O 1
ATOM 6219 N N . ARG A 1 996 ? 111.357 136.826 150.241 1.00 64.23 971 ARG A N 1
ATOM 6220 C CA . ARG A 1 996 ? 111.590 136.116 151.494 1.00 62.48 971 ARG A CA 1
ATOM 6221 C C . ARG A 1 996 ? 113.034 135.650 151.599 1.00 61.44 971 ARG A C 1
ATOM 6222 O O . ARG A 1 996 ? 113.665 135.808 152.648 1.00 61.77 971 ARG A O 1
ATOM 6230 N N . ASN A 1 997 ? 113.582 135.101 150.514 1.00 56.52 972 ASN A N 1
ATOM 6231 C CA . ASN A 1 997 ? 114.991 134.726 150.505 1.00 57.22 972 ASN A CA 1
ATOM 6232 C C . ASN A 1 997 ? 115.880 135.911 150.855 1.00 59.60 972 ASN A C 1
ATOM 6233 O O . ASN A 1 997 ? 116.862 135.762 151.588 1.00 59.32 972 ASN A O 1
ATOM 6238 N N . ALA A 1 998 ? 115.554 137.097 150.336 1.00 60.41 973 ALA A N 1
ATOM 6239 C CA . ALA A 1 998 ? 116.332 138.288 150.660 1.00 58.83 973 ALA A CA 1
ATOM 6240 C C . ALA A 1 998 ? 116.240 138.627 152.141 1.00 56.64 973 ALA A C 1
ATOM 6241 O O . ALA A 1 998 ? 117.244 138.979 152.766 1.00 56.87 973 ALA A O 1
ATOM 6243 N N . VAL A 1 999 ? 115.041 138.527 152.718 1.00 57.13 974 VAL A N 1
ATOM 6244 C CA . VAL A 1 999 ? 114.863 138.835 154.135 1.00 58.20 974 VAL A CA 1
ATOM 6245 C C . VAL A 1 999 ? 115.653 137.867 155.002 1.00 58.29 974 VAL A C 1
ATOM 6246 O O . VAL A 1 999 ? 116.119 138.231 156.087 1.00 59.01 974 VAL A O 1
ATOM 6250 N N . ASP A 1 1000 ? 115.839 136.631 154.537 1.00 59.88 975 ASP A N 1
ATOM 6251 C CA . ASP A 1 1000 ? 116.576 135.650 155.322 1.00 59.77 975 ASP A CA 1
ATOM 6252 C C . ASP A 1 1000 ? 118.070 135.932 155.325 1.00 60.63 975 ASP A C 1
ATOM 6253 O O . ASP A 1 1000 ? 118.766 135.552 156.272 1.00 62.33 975 ASP A O 1
ATOM 6258 N N . ASN A 1 1001 ? 118.582 136.588 154.290 1.00 57.57 976 ASN A N 1
ATOM 6259 C CA . ASN A 1 1001 ? 119.979 136.999 154.277 1.00 57.55 976 ASN A CA 1
ATOM 6260 C C . ASN A 1 1001 ? 120.211 138.309 155.009 1.00 56.45 976 ASN A C 1
ATOM 6261 O O . ASN A 1 1001 ? 121.351 138.779 155.053 1.00 59.49 976 ASN A O 1
ATOM 6266 N N . GLY A 1 1002 ? 119.171 138.904 155.579 1.00 53.34 977 GLY A N 1
ATOM 6267 C CA . GLY A 1 1002 ? 119.320 140.082 156.401 1.00 53.85 977 GLY A CA 1
ATOM 6268 C C . GLY A 1 1002 ? 119.079 141.407 155.719 1.00 54.48 977 GLY A C 1
ATOM 6269 O O . GLY A 1 1002 ? 119.403 142.444 156.302 1.00 55.16 977 GLY A O 1
ATOM 6270 N N . HIS A 1 1003 ? 118.530 141.412 154.510 1.00 52.36 978 HIS A N 1
ATOM 6271 C CA . HIS A 1 1003 ? 118.206 142.658 153.837 1.00 46.34 978 HIS A CA 1
ATOM 6272 C C . HIS A 1 1003 ? 116.928 143.254 154.411 1.00 46.05 978 HIS A C 1
ATOM 6273 O O . HIS A 1 1003 ? 115.931 142.553 154.589 1.00 51.55 978 HIS A O 1
ATOM 6280 N N . THR A 1 1004 ? 116.959 144.554 154.690 1.00 41.70 979 THR A N 1
ATOM 6281 C CA . THR A 1 1004 ? 115.799 145.265 155.202 1.00 43.20 979 THR A CA 1
ATOM 6282 C C . THR A 1 1004 ? 115.427 146.500 154.392 1.00 44.57 979 THR A C 1
ATOM 6283 O O . THR A 1 1004 ? 114.345 147.050 154.611 1.00 44.89 979 THR A O 1
ATOM 6287 N N . THR A 1 1005 ? 116.273 146.948 153.471 1.00 39.76 980 THR A N 1
ATOM 6288 C CA . THR A 1 1005 ? 115.992 148.105 152.629 1.00 42.51 980 THR A CA 1
ATOM 6289 C C . THR A 1 1005 ? 115.697 147.623 151.215 1.00 41.45 980 THR A C 1
ATOM 6290 O O . THR A 1 1005 ? 116.520 146.934 150.606 1.00 41.92 980 THR A O 1
ATOM 6294 N N . PHE A 1 1006 ? 114.533 147.989 150.695 1.00 35.48 981 PHE A N 1
ATOM 6295 C CA . PHE A 1 1006 ? 114.122 147.608 149.351 1.00 38.56 981 PHE A CA 1
ATOM 6296 C C . PHE A 1 1006 ? 113.767 148.865 148.572 1.00 41.15 981 PHE A C 1
ATOM 6297 O O . PHE A 1 1006 ? 112.904 149.638 148.995 1.00 38.06 981 PHE A O 1
ATOM 6305 N N . LEU A 1 1007 ? 114.426 149.054 147.431 1.00 38.01 982 LEU A N 1
ATOM 6306 C CA . LEU A 1 1007 ? 114.330 150.271 146.635 1.00 39.42 982 LEU A CA 1
ATOM 6307 C C . LEU A 1 1007 ? 113.736 149.934 145.274 1.00 37.10 982 LEU A C 1
ATOM 6308 O O . LEU A 1 1007 ? 114.354 149.213 144.488 1.00 43.29 982 LEU A O 1
ATOM 6313 N N . GLU A 1 1008 ? 112.555 150.469 144.987 1.00 40.37 983 GLU A N 1
ATOM 6314 C CA . GLU A 1 1008 ? 111.868 150.183 143.733 1.00 44.18 983 GLU A CA 1
ATOM 6315 C C . GLU A 1 1008 ? 112.186 151.251 142.692 1.00 42.45 983 GLU A C 1
ATOM 6316 O O . GLU A 1 1008 ? 111.890 152.431 142.895 1.00 47.83 983 GLU A O 1
ATOM 6322 N N . LEU A 1 1009 ? 112.779 150.831 141.579 1.00 38.26 984 LEU A N 1
ATOM 6323 C CA . LEU A 1 1009 ? 113.015 151.688 140.419 1.00 39.16 984 LEU A CA 1
ATOM 6324 C C . LEU A 1 1009 ? 111.826 151.540 139.481 1.00 41.14 984 LEU A C 1
ATOM 6325 O O . LEU A 1 1009 ? 111.713 150.549 138.762 1.00 46.23 984 LEU A O 1
ATOM 6330 N N . ALA A 1 1010 ? 110.936 152.525 139.476 1.00 41.63 985 ALA A N 1
ATOM 6331 C CA . ALA A 1 1010 ? 109.722 152.443 138.679 1.00 44.38 985 ALA A CA 1
ATOM 6332 C C . ALA A 1 1010 ? 109.193 153.849 138.452 1.00 45.06 985 ALA A C 1
ATOM 6333 O O . ALA A 1 1010 ? 109.528 154.769 139.201 1.00 48.21 985 ALA A O 1
ATOM 6335 N N . PRO A 1 1011 ? 108.372 154.050 137.418 1.00 48.07 986 PRO A N 1
ATOM 6336 C CA . PRO A 1 1011 ? 107.670 155.334 137.282 1.00 49.55 986 PRO A CA 1
ATOM 6337 C C . PRO A 1 1011 ? 106.596 155.539 138.330 1.00 48.53 986 PRO A C 1
ATOM 6338 O O . PRO A 1 1011 ? 106.155 156.674 138.530 1.00 49.41 986 PRO A O 1
ATOM 6342 N N . ASN A 1 1012 ? 106.157 154.481 138.992 1.00 52.41 987 ASN A N 1
ATOM 6343 C CA . ASN A 1 1012 ? 105.103 154.537 139.992 1.00 51.94 987 ASN A CA 1
ATOM 6344 C C . ASN A 1 1012 ? 105.253 153.327 140.901 1.00 53.28 987 ASN A C 1
ATOM 6345 O O . ASN A 1 1012 ? 105.396 152.203 140.411 1.00 55.72 987 ASN A O 1
ATOM 6350 N N . PRO A 1 1013 ? 105.237 153.505 142.213 1.00 56.84 988 PRO A N 1
ATOM 6351 C CA . PRO A 1 1013 ? 105.484 152.377 143.118 1.00 54.36 988 PRO A CA 1
ATOM 6352 C C . PRO A 1 1013 ? 104.236 151.523 143.273 1.00 57.16 988 PRO A C 1
ATOM 6353 O O . PRO A 1 1013 ? 103.257 151.929 143.907 1.00 59.88 988 PRO A O 1
ATOM 6357 N N . VAL A 1 1014 ? 104.261 150.335 142.675 1.00 56.79 989 VAL A N 1
ATOM 6358 C CA . VAL A 1 1014 ? 103.149 149.399 142.790 1.00 58.37 989 VAL A CA 1
ATOM 6359 C C . VAL A 1 1014 ? 103.647 148.104 143.414 1.00 57.72 989 VAL A C 1
ATOM 6360 O O . VAL A 1 1014 ? 102.894 147.399 144.092 1.00 61.08 989 VAL A O 1
ATOM 6364 N N . ALA A 1 1015 ? 104.921 147.788 143.204 1.00 53.38 990 ALA A N 1
ATOM 6365 C CA . ALA A 1 1015 ? 105.485 146.566 143.755 1.00 53.14 990 ALA A CA 1
ATOM 6366 C C . ALA A 1 1015 ? 105.902 146.704 145.211 1.00 56.56 990 ALA A C 1
ATOM 6367 O O . ALA A 1 1015 ? 106.094 145.686 145.880 1.00 56.91 990 ALA A O 1
ATOM 6369 N N . LEU A 1 1016 ? 106.049 147.931 145.714 1.00 56.87 991 LEU A N 1
ATOM 6370 C CA . LEU A 1 1016 ? 106.477 148.110 147.098 1.00 54.42 991 LEU A CA 1
ATOM 6371 C C . LEU A 1 1016 ? 105.447 147.553 148.070 1.00 55.84 991 LEU A C 1
ATOM 6372 O O . LEU A 1 1016 ? 105.808 146.964 149.093 1.00 57.81 991 LEU A O 1
ATOM 6377 N N . MET A 1 1017 ? 104.160 147.725 147.767 1.00 61.11 992 MET A N 1
ATOM 6378 C CA . MET A 1 1017 ? 103.121 147.174 148.631 1.00 60.47 992 MET A CA 1
ATOM 6379 C C . MET A 1 1017 ? 103.197 145.654 148.686 1.00 61.76 992 MET A C 1
ATOM 6380 O O . MET A 1 1017 ? 103.032 145.055 149.754 1.00 62.86 992 MET A O 1
ATOM 6385 N N . GLN A 1 1018 ? 103.435 145.010 147.543 1.00 63.84 993 GLN A N 1
ATOM 6386 C CA . GLN A 1 1018 ? 103.627 143.563 147.539 1.00 63.42 993 GLN A CA 1
ATOM 6387 C C . GLN A 1 1018 ? 104.857 143.170 148.341 1.00 61.35 993 GLN A C 1
ATOM 6388 O O . GLN A 1 1018 ? 104.830 142.190 149.092 1.00 63.77 993 GLN A O 1
ATOM 6394 N N . VAL A 1 1019 ? 105.951 143.914 148.182 1.00 58.03 994 VAL A N 1
ATOM 6395 C CA . VAL A 1 1019 ? 107.147 143.662 148.979 1.00 59.53 994 VAL A CA 1
ATOM 6396 C C . VAL A 1 1019 ? 106.848 143.862 150.457 1.00 59.85 994 VAL A C 1
ATOM 6397 O O . VAL A 1 1019 ? 107.323 143.106 151.309 1.00 60.07 994 VAL A O 1
ATOM 6401 N N . GLY A 1 1020 ? 106.045 144.875 150.781 1.00 59.76 995 GLY A N 1
ATOM 6402 C CA . GLY A 1 1020 ? 105.705 145.127 152.170 1.00 60.43 995 GLY A CA 1
ATOM 6403 C C . GLY A 1 1020 ? 104.970 143.970 152.817 1.00 61.05 995 GLY A C 1
ATOM 6404 O O . GLY A 1 1020 ? 105.267 143.593 153.951 1.00 61.62 995 GLY A O 1
ATOM 6405 N N . LEU A 1 1021 ? 104.003 143.391 152.105 1.00 63.10 996 LEU A N 1
ATOM 6406 C CA . LEU A 1 1021 ? 103.250 142.270 152.658 1.00 63.65 996 LEU A CA 1
ATOM 6407 C C . LEU A 1 1021 ? 104.152 141.072 152.918 1.00 63.94 996 LEU A C 1
ATOM 6408 O O . LEU A 1 1021 ? 104.009 140.391 153.938 1.00 67.41 996 LEU A O 1
ATOM 6413 N N . THR A 1 1022 ? 105.084 140.793 152.006 1.00 62.18 997 THR A N 1
ATOM 6414 C CA . THR A 1 1022 ? 105.997 139.672 152.204 1.00 62.95 997 THR A CA 1
ATOM 6415 C C . THR A 1 1022 ? 106.918 139.901 153.397 1.00 63.08 997 THR A C 1
ATOM 6416 O O . THR A 1 1022 ? 107.148 138.983 154.189 1.00 65.60 997 THR A O 1
ATOM 6420 N N . THR A 1 1023 ? 107.455 141.115 153.546 1.00 61.92 998 THR A N 1
ATOM 6421 C CA . THR A 1 1023 ? 108.386 141.378 154.640 1.00 63.92 998 THR A CA 1
ATOM 6422 C C . THR A 1 1023 ? 107.718 141.180 155.995 1.00 64.52 998 THR A C 1
ATOM 6423 O O . THR A 1 1023 ? 108.314 140.597 156.907 1.00 63.53 998 THR A O 1
ATOM 6427 N N . ALA A 1 1024 ? 106.481 141.659 156.145 1.00 63.32 999 ALA A N 1
ATOM 6428 C CA . ALA A 1 1024 ? 105.749 141.431 157.386 1.00 64.56 999 ALA A CA 1
ATOM 6429 C C . ALA A 1 1024 ? 105.504 139.944 157.614 1.00 66.48 999 ALA A C 1
ATOM 6430 O O . ALA A 1 1024 ? 105.651 139.448 158.735 1.00 66.47 999 ALA A O 1
ATOM 6432 N N . SER A 1 1025 ? 105.138 139.217 156.559 1.00 67.40 1000 SER A N 1
ATOM 6433 C CA . SER A 1 1025 ? 104.910 137.783 156.674 1.00 66.17 1000 SER A CA 1
ATOM 6434 C C . SER A 1 1025 ? 106.163 137.029 157.095 1.00 66.98 1000 SER A C 1
ATOM 6435 O O . SER A 1 1025 ? 106.054 135.928 157.641 1.00 67.91 1000 SER A O 1
ATOM 6438 N N . ALA A 1 1026 ? 107.345 137.589 156.853 1.00 64.65 1001 ALA A N 1
ATOM 6439 C CA . ALA A 1 1026 ? 108.602 136.978 157.258 1.00 64.25 1001 ALA A CA 1
ATOM 6440 C C . ALA A 1 1026 ? 109.106 137.505 158.595 1.00 64.02 1001 ALA A C 1
ATOM 6441 O O . ALA A 1 1026 ? 110.233 137.194 158.988 1.00 62.79 1001 ALA A O 1
ATOM 6443 N N . GLY A 1 1027 ? 108.301 138.294 159.299 1.00 65.27 1002 GLY A N 1
ATOM 6444 C CA . GLY A 1 1027 ? 108.718 138.863 160.564 1.00 64.79 1002 GLY A CA 1
ATOM 6445 C C . GLY A 1 1027 ? 109.648 140.049 160.414 1.00 66.77 1002 GLY A C 1
ATOM 6446 O O . GLY A 1 1027 ? 110.791 140.016 160.877 1.00 66.44 1002 GLY A O 1
ATOM 6447 N N . LEU A 1 1028 ? 109.163 141.108 159.759 1.00 65.69 1003 LEU A N 1
ATOM 6448 C CA . LEU A 1 1028 ? 109.944 142.332 159.588 1.00 63.17 1003 LEU A CA 1
ATOM 6449 C C . LEU A 1 1028 ? 108.941 143.468 159.391 1.00 64.20 1003 LEU A C 1
ATOM 6450 O O . LEU A 1 1028 ? 108.379 143.615 158.304 1.00 68.06 1003 LEU A O 1
ATOM 6455 N N . HIS A 1 1029 ? 108.725 144.254 160.439 1.00 64.08 1004 HIS A N 1
ATOM 6456 C CA . HIS A 1 1029 ? 107.715 145.300 160.419 1.00 65.13 1004 HIS A CA 1
ATOM 6457 C C . HIS A 1 1029 ? 108.301 146.700 160.366 1.00 65.57 1004 HIS A C 1
ATOM 6458 O O . HIS A 1 1029 ? 107.543 147.672 160.320 1.00 65.42 1004 HIS A O 1
ATOM 6465 N N . ASP A 1 1030 ? 109.624 146.830 160.365 1.00 62.57 1005 ASP A N 1
ATOM 6466 C CA . ASP A 1 1030 ? 110.286 148.121 160.251 1.00 62.57 1005 ASP A CA 1
ATOM 6467 C C . ASP A 1 1030 ? 111.140 148.195 158.988 1.00 62.87 1005 ASP A C 1
ATOM 6468 O O . ASP A 1 1030 ? 112.152 148.894 158.952 1.00 65.12 1005 ASP A O 1
ATOM 6473 N N . ALA A 1 1031 ? 110.738 147.472 157.947 1.00 55.38 1006 ALA A N 1
ATOM 6474 C CA . ALA A 1 1031 ? 111.498 147.451 156.706 1.00 55.03 1006 ALA A CA 1
ATOM 6475 C C . ALA A 1 1031 ? 111.525 148.833 156.062 1.00 52.42 1006 ALA A C 1
ATOM 6476 O O . ALA A 1 1031 ? 110.572 149.607 156.156 1.00 52.89 1006 ALA A O 1
ATOM 6478 N N . GLN A 1 1032 ? 112.631 149.136 155.396 1.00 46.49 1007 GLN A N 1
ATOM 6479 C CA . GLN A 1 1032 ? 112.784 150.394 154.674 1.00 45.66 1007 GLN A CA 1
ATOM 6480 C C . GLN A 1 1032 ? 112.321 150.185 153.236 1.00 42.64 1007 GLN A C 1
ATOM 6481 O O . GLN A 1 1032 ? 112.999 149.524 152.448 1.00 47.09 1007 GLN A O 1
ATOM 6487 N N . LEU A 1 1033 ? 111.167 150.745 152.896 1.00 39.82 1008 LEU A N 1
ATOM 6488 C CA . LEU A 1 1033 ? 110.569 150.602 151.571 1.00 41.54 1008 LEU A CA 1
ATOM 6489 C C . LEU A 1 1033 ? 110.626 151.959 150.881 1.00 42.63 1008 LEU A C 1
ATOM 6490 O O . LEU A 1 1033 ? 109.815 152.843 151.164 1.00 44.95 1008 LEU A O 1
ATOM 6495 N N . ILE A 1 1034 ? 111.571 152.111 149.961 1.00 35.91 1009 ILE A N 1
ATOM 6496 C CA . ILE A 1 1034 ? 111.892 153.402 149.368 1.00 35.62 1009 ILE A CA 1
ATOM 6497 C C . ILE A 1 1034 ? 111.411 153.417 147.924 1.00 36.48 1009 ILE A C 1
ATOM 6498 O O . ILE A 1 1034 ? 111.885 152.634 147.094 1.00 37.83 1009 ILE A O 1
ATOM 6503 N N . ALA A 1 1035 ? 110.483 154.319 147.623 1.00 38.84 1010 ALA A N 1
ATOM 6504 C CA . ALA A 1 1035 ? 110.060 154.562 146.256 1.00 38.69 1010 ALA A CA 1
ATOM 6505 C C . ALA A 1 1035 ? 111.000 155.556 145.580 1.00 37.93 1010 ALA A C 1
ATOM 6506 O O . ALA A 1 1035 ? 111.763 156.269 146.233 1.00 42.94 1010 ALA A O 1
ATOM 6508 N N . THR A 1 1036 ? 110.948 155.594 144.251 1.00 40.85 1011 THR A N 1
ATOM 6509 C CA . THR A 1 1036 ? 111.762 156.527 143.481 1.00 42.85 1011 THR A CA 1
ATOM 6510 C C . THR A 1 1036 ? 110.917 157.584 142.785 1.00 41.52 1011 THR A C 1
ATOM 6511 O O . THR A 1 1036 ? 111.118 158.774 143.019 1.00 50.66 1011 THR A O 1
ATOM 6515 N N . LEU A 1 1037 ? 109.984 157.188 141.932 1.00 44.51 1012 LEU A N 1
ATOM 6516 C CA . LEU A 1 1037 ? 109.063 158.108 141.284 1.00 42.34 1012 LEU A CA 1
ATOM 6517 C C . LEU A 1 1037 ? 107.637 157.689 141.602 1.00 44.34 1012 LEU A C 1
ATOM 6518 O O . LEU A 1 1037 ? 107.364 156.530 141.914 1.00 48.17 1012 LEU A O 1
ATOM 6523 N N . ALA A 1 1038 ? 106.723 158.649 141.532 1.00 50.09 1013 ALA A N 1
ATOM 6524 C CA . ALA A 1 1038 ? 105.333 158.383 141.863 1.00 50.35 1013 ALA A CA 1
ATOM 6525 C C . ALA A 1 1038 ? 104.434 159.339 141.100 1.00 51.37 1013 ALA A C 1
ATOM 6526 O O . ALA A 1 1038 ? 104.788 160.499 140.888 1.00 54.50 1013 ALA A O 1
ATOM 6528 N N . ARG A 1 1039 ? 103.277 158.837 140.680 1.00 57.20 1014 ARG A N 1
ATOM 6529 C CA . ARG A 1 1039 ? 102.260 159.696 140.093 1.00 58.07 1014 ARG A CA 1
ATOM 6530 C C . ARG A 1 1039 ? 101.839 160.764 141.094 1.00 60.49 1014 ARG A C 1
ATOM 6531 O O . ARG A 1 1039 ? 101.680 160.489 142.285 1.00 61.56 1014 ARG A O 1
ATOM 6539 N N . LYS A 1 1040 ? 101.689 161.995 140.605 1.00 60.66 1015 LYS A N 1
ATOM 6540 C CA . LYS A 1 1040 ? 101.206 163.140 141.376 1.00 61.69 1015 LYS A CA 1
ATOM 6541 C C . LYS A 1 1040 ? 102.206 163.630 142.417 1.00 61.56 1015 LYS A C 1
ATOM 6542 O O . LYS A 1 1040 ? 101.822 164.321 143.362 1.00 63.74 1015 LYS A O 1
ATOM 6548 N N . GLN A 1 1041 ? 103.481 163.289 142.272 1.00 57.33 1016 GLN A N 1
ATOM 6549 C CA . GLN A 1 1041 ? 104.541 163.827 143.111 1.00 55.49 1016 GLN A CA 1
ATOM 6550 C C . GLN A 1 1041 ? 105.643 164.370 142.217 1.00 56.41 1016 GLN A C 1
ATOM 6551 O O . GLN A 1 1041 ? 105.983 163.756 141.203 1.00 58.65 1016 GLN A O 1
ATOM 6557 N N . ASP A 1 1042 ? 106.191 165.523 142.592 1.00 45.79 1017 ASP A N 1
ATOM 6558 C CA . ASP A 1 1042 ? 107.250 166.144 141.807 1.00 44.59 1017 ASP A CA 1
ATOM 6559 C C . ASP A 1 1042 ? 108.430 165.193 141.655 1.00 46.93 1017 ASP A C 1
ATOM 6560 O O . ASP A 1 1042 ? 108.957 164.677 142.642 1.00 47.31 1017 ASP A O 1
ATOM 6565 N N . GLU A 1 1043 ? 108.851 164.975 140.408 1.00 44.91 1018 GLU A N 1
ATOM 6566 C CA . GLU A 1 1043 ? 109.828 163.929 140.127 1.00 46.57 1018 GLU A CA 1
ATOM 6567 C C . GLU A 1 1043 ? 111.201 164.275 140.690 1.00 45.11 1018 GLU A C 1
ATOM 6568 O O . GLU A 1 1043 ? 111.898 163.398 141.208 1.00 45.26 1018 GLU A O 1
ATOM 6574 N N . VAL A 1 1044 ? 111.610 165.540 140.597 1.00 39.92 1019 VAL A N 1
ATOM 6575 C CA . VAL A 1 1044 ? 112.905 165.939 141.142 1.00 38.94 1019 VAL A CA 1
ATOM 6576 C C . VAL A 1 1044 ? 112.916 165.794 142.658 1.00 38.80 1019 VAL A C 1
ATOM 6577 O O . VAL A 1 1044 ? 113.900 165.331 143.242 1.00 38.14 1019 VAL A O 1
ATOM 6581 N N . GLU A 1 1045 ? 111.819 166.168 143.315 1.00 39.26 1020 GLU A N 1
ATOM 6582 C CA . GLU A 1 1045 ? 111.736 166.032 144.764 1.00 39.40 1020 GLU A CA 1
ATOM 6583 C C . GLU A 1 1045 ? 111.724 164.571 145.187 1.00 37.76 1020 GLU A C 1
ATOM 6584 O O . GLU A 1 1045 ? 112.314 164.212 146.210 1.00 42.84 1020 GLU A O 1
ATOM 6590 N N . SER A 1 1046 ? 111.050 163.715 144.417 1.00 38.83 1021 SER A N 1
ATOM 6591 C CA . SER A 1 1046 ? 111.001 162.297 144.753 1.00 35.62 1021 SER A CA 1
ATOM 6592 C C . SER A 1 1046 ? 112.392 161.679 144.743 1.00 33.19 1021 SER A C 1
ATOM 6593 O O . SER A 1 1046 ? 112.724 160.878 145.620 1.00 37.36 1021 SER A O 1
ATOM 6596 N N . MET A 1 1047 ? 113.220 162.040 143.763 1.00 30.30 1022 MET A N 1
ATOM 6597 C CA . MET A 1 1047 ? 114.559 161.468 143.693 1.00 36.48 1022 MET A CA 1
ATOM 6598 C C . MET A 1 1047 ? 115.431 161.944 144.848 1.00 33.57 1022 MET A C 1
ATOM 6599 O O . MET A 1 1047 ? 116.203 161.161 145.407 1.00 35.73 1022 MET A O 1
ATOM 6604 N N . ILE A 1 1048 ? 115.324 163.221 145.221 1.00 30.45 1023 ILE A N 1
ATOM 6605 C CA . ILE A 1 1048 ? 116.086 163.734 146.357 1.00 29.96 1023 ILE A CA 1
ATOM 6606 C C . ILE A 1 1048 ? 115.673 163.024 147.638 1.00 26.73 1023 ILE A C 1
ATOM 6607 O O . ILE A 1 1048 ? 116.518 162.648 148.456 1.00 25.96 1023 ILE A O 1
ATOM 6612 N N . SER A 1 1049 ? 114.371 162.824 147.828 1.00 24.28 1024 SER A N 1
ATOM 6613 C CA . SER A 1 1049 ? 113.894 162.133 149.018 1.00 30.02 1024 SER A CA 1
ATOM 6614 C C . SER A 1 1049 ? 114.394 160.695 149.066 1.00 31.70 1024 SER A C 1
ATOM 6615 O O . SER A 1 1049 ? 114.786 160.205 150.129 1.00 36.38 1024 SER A O 1
ATOM 6618 N N . ALA A 1 1050 ? 114.394 160.006 147.926 1.00 30.65 1025 ALA A N 1
ATOM 6619 C CA . ALA A 1 1050 ? 114.891 158.635 147.893 1.00 26.99 1025 ALA A CA 1
ATOM 6620 C C . ALA A 1 1050 ? 116.368 158.574 148.255 1.00 28.23 1025 ALA A C 1
ATOM 6621 O O . ALA A 1 1050 ? 116.787 157.714 149.033 1.00 35.29 1025 ALA A O 1
ATOM 6623 N N . MET A 1 1051 ? 117.172 159.481 147.704 1.00 25.80 1026 MET A N 1
ATOM 6624 C CA . MET A 1 1051 ? 118.590 159.485 148.031 1.00 28.62 1026 MET A CA 1
ATOM 6625 C C . MET A 1 1051 ? 118.830 159.891 149.480 1.00 25.69 1026 MET A C 1
ATOM 6626 O O . MET A 1 1051 ? 119.774 159.404 150.104 1.00 26.09 1026 MET A O 1
ATOM 6631 N N . ALA A 1 1052 ? 117.986 160.765 150.032 1.00 26.95 1027 ALA A N 1
ATOM 6632 C CA . ALA A 1 1052 ? 118.100 161.113 151.443 1.00 29.09 1027 ALA A CA 1
ATOM 6633 C C . ALA A 1 1052 ? 117.852 159.903 152.334 1.00 26.67 1027 ALA A C 1
ATOM 6634 O O . ALA A 1 1052 ? 118.569 159.696 153.316 1.00 30.80 1027 ALA A O 1
ATOM 6636 N N . GLN A 1 1053 ? 116.849 159.088 151.999 1.00 27.37 1028 GLN A N 1
ATOM 6637 C CA . GLN A 1 1053 ? 116.550 157.905 152.802 1.00 29.09 1028 GLN A CA 1
ATOM 6638 C C . GLN A 1 1053 ? 117.689 156.896 152.757 1.00 28.11 1028 GLN A C 1
ATOM 6639 O O . GLN A 1 1053 ? 118.024 156.289 153.776 1.00 38.89 1028 GLN A O 1
ATOM 6645 N N . LEU A 1 1054 ? 118.292 156.697 151.585 1.00 23.40 1029 LEU A N 1
ATOM 6646 C CA . LEU A 1 1054 ? 119.446 155.810 151.499 1.00 25.48 1029 LEU A CA 1
ATOM 6647 C C . LEU A 1 1054 ? 120.581 156.305 152.384 1.00 23.20 1029 LEU A C 1
ATOM 6648 O O . LEU A 1 1054 ? 121.236 155.515 153.070 1.00 28.98 1029 LEU A O 1
ATOM 6653 N N . TYR A 1 1055 ? 120.813 157.617 152.387 1.00 25.19 1030 TYR A N 1
ATOM 6654 C CA . TYR A 1 1055 ? 121.892 158.200 153.173 1.00 22.48 1030 TYR A CA 1
ATOM 6655 C C . TYR A 1 1055 ? 121.662 158.029 154.670 1.00 24.67 1030 TYR A C 1
ATOM 6656 O O . TYR A 1 1055 ? 122.587 157.671 155.403 1.00 24.93 1030 TYR A O 1
ATOM 6665 N N . VAL A 1 1056 ? 120.441 158.286 155.141 1.00 21.92 1031 VAL A N 1
ATOM 6666 C CA . VAL A 1 1056 ? 120.163 158.272 156.575 1.00 23.63 1031 VAL A CA 1
ATOM 6667 C C . VAL A 1 1056 ? 120.356 156.879 157.164 1.00 26.78 1031 VAL A C 1
ATOM 6668 O O . VAL A 1 1056 ? 120.776 156.741 158.316 1.00 28.93 1031 VAL A O 1
ATOM 6672 N N . HIS A 1 1057 ? 120.110 155.834 156.383 1.00 27.24 1032 HIS A N 1
ATOM 6673 C CA . HIS A 1 1057 ? 120.273 154.467 156.848 1.00 27.11 1032 HIS A CA 1
ATOM 6674 C C . HIS A 1 1057 ? 121.666 153.908 156.589 1.00 27.89 1032 HIS A C 1
ATOM 6675 O O . HIS A 1 1057 ? 121.869 152.701 156.732 1.00 38.96 1032 HIS A O 1
ATOM 6682 N N . GLY A 1 1058 ? 122.622 154.747 156.208 1.00 27.35 1033 GLY A N 1
ATOM 6683 C CA . GLY A 1 1058 ? 124.004 154.336 156.116 1.00 22.70 1033 GLY A CA 1
ATOM 6684 C C . GLY A 1 1058 ? 124.414 153.674 154.822 1.00 26.48 1033 GLY A C 1
ATOM 6685 O O . GLY A 1 1058 ? 125.541 153.184 154.729 1.00 32.62 1033 GLY A O 1
ATOM 6686 N N . HIS A 1 1059 ? 123.547 153.646 153.821 1.00 28.28 1034 HIS A N 1
ATOM 6687 C CA . HIS A 1 1059 ? 123.900 153.055 152.543 1.00 26.06 1034 HIS A CA 1
ATOM 6688 C C . HIS A 1 1059 ? 124.801 153.993 151.746 1.00 31.81 1034 HIS A C 1
ATOM 6689 O O . HIS A 1 1059 ? 124.868 155.195 151.998 1.00 34.31 1034 HIS A O 1
ATOM 6696 N N . ASP A 1 1060 ? 125.491 153.422 150.765 1.00 33.36 1035 ASP A N 1
ATOM 6697 C CA . ASP A 1 1060 ? 126.426 154.178 149.940 1.00 30.74 1035 ASP A CA 1
ATOM 6698 C C . ASP A 1 1060 ? 125.718 155.310 149.211 1.00 31.69 1035 ASP A C 1
ATOM 6699 O O . ASP A 1 1060 ? 124.780 155.079 148.446 1.00 35.41 1035 ASP A O 1
ATOM 6704 N N . LEU A 1 1061 ? 126.165 156.534 149.468 1.00 30.51 1036 LEU A N 1
ATOM 6705 C CA . LEU A 1 1061 ? 125.625 157.733 148.843 1.00 26.85 1036 LEU A CA 1
ATOM 6706 C C . LEU A 1 1061 ? 126.577 158.890 149.120 1.00 23.70 1036 LEU A C 1
ATOM 6707 O O . LEU A 1 1061 ? 126.865 159.186 150.279 1.00 29.69 1036 LEU A O 1
ATOM 6712 N N . ASP A 1 1062 ? 127.073 159.552 148.079 1.00 28.78 1037 ASP A N 1
ATOM 6713 C CA . ASP A 1 1062 ? 127.988 160.679 148.256 1.00 28.21 1037 ASP A CA 1
ATOM 6714 C C . ASP A 1 1062 ? 127.153 161.951 148.266 1.00 24.39 1037 ASP A C 1
ATOM 6715 O O . ASP A 1 1062 ? 126.784 162.476 147.216 1.00 27.44 1037 ASP A O 1
ATOM 6720 N N . PHE A 1 1063 ? 126.868 162.455 149.467 1.00 21.54 1038 PHE A N 1
ATOM 6721 C CA . PHE A 1 1063 ? 126.014 163.626 149.617 1.00 23.03 1038 PHE A CA 1
ATOM 6722 C C . PHE A 1 1063 ? 126.583 164.859 148.929 1.00 22.05 1038 PHE A C 1
ATOM 6723 O O . PHE A 1 1063 ? 125.819 165.763 148.589 1.00 27.93 1038 PHE A O 1
ATOM 6731 N N . ARG A 1 1064 ? 127.900 164.915 148.723 1.00 26.85 1039 ARG A N 1
ATOM 6732 C CA . ARG A 1 1064 ? 128.504 166.054 148.041 1.00 22.91 1039 ARG A CA 1
ATOM 6733 C C . ARG A 1 1064 ? 127.987 166.198 146.616 1.00 27.45 1039 ARG A C 1
ATOM 6734 O O . ARG A 1 1064 ? 127.817 167.321 146.135 1.00 30.12 1039 ARG A O 1
ATOM 6742 N N . THR A 1 1065 ? 127.704 165.083 145.937 1.00 24.58 1040 THR A N 1
ATOM 6743 C CA . THR A 1 1065 ? 127.232 165.144 144.557 1.00 24.09 1040 THR A CA 1
ATOM 6744 C C . THR A 1 1065 ? 125.863 165.795 144.431 1.00 21.38 1040 THR A C 1
ATOM 6745 O O . THR A 1 1065 ? 125.477 166.164 143.321 1.00 31.35 1040 THR A O 1
ATOM 6749 N N . LEU A 1 1066 ? 125.128 165.955 145.528 1.00 23.52 1041 LEU A N 1
ATOM 6750 C CA . LEU A 1 1066 ? 123.856 166.657 145.486 1.00 25.76 1041 LEU A CA 1
ATOM 6751 C C . LEU A 1 1066 ? 124.020 168.168 145.407 1.00 23.73 1041 LEU A C 1
ATOM 6752 O O . LEU A 1 1066 ? 123.032 168.868 145.200 1.00 26.47 1041 LEU A O 1
ATOM 6757 N N . PHE A 1 1067 ? 125.234 168.680 145.580 1.00 29.92 1042 PHE A N 1
ATOM 6758 C CA . PHE A 1 1067 ? 125.518 170.113 145.541 1.00 23.15 1042 PHE A CA 1
ATOM 6759 C C . PHE A 1 1067 ? 126.723 170.366 144.645 1.00 24.43 1042 PHE A C 1
ATOM 6760 O O . PHE A 1 1067 ? 127.804 170.714 145.128 1.00 34.09 1042 PHE A O 1
ATOM 6768 N N . PRO A 1 1068 ? 126.576 170.193 143.335 1.00 36.14 1043 PRO A N 1
ATOM 6769 C CA . PRO A 1 1068 ? 127.685 170.514 142.432 1.00 34.58 1043 PRO A CA 1
ATOM 6770 C C . PRO A 1 1068 ? 127.968 172.008 142.413 1.00 36.12 1043 PRO A C 1
ATOM 6771 O O . PRO A 1 1068 ? 127.069 172.839 142.547 1.00 41.09 1043 PRO A O 1
ATOM 6775 N N . ARG A 1 1069 ? 129.240 172.343 142.238 1.00 46.99 1044 ARG A N 1
ATOM 6776 C CA . ARG A 1 1069 ? 129.676 173.728 142.333 1.00 48.15 1044 ARG A CA 1
ATOM 6777 C C . ARG A 1 1069 ? 129.285 174.510 141.088 1.00 54.46 1044 ARG A C 1
ATOM 6778 O O . ARG A 1 1069 ? 129.425 174.029 139.963 1.00 52.73 1044 ARG A O 1
ATOM 6786 N N . ARG A 1 1070 ? 128.789 175.728 141.303 1.00 60.84 1045 ARG A N 1
ATOM 6787 C CA . ARG A 1 1070 ? 128.416 176.588 140.187 1.00 59.38 1045 ARG A CA 1
ATOM 6788 C C . ARG A 1 1070 ? 129.627 177.320 139.622 1.00 62.26 1045 ARG A C 1
ATOM 6789 O O . ARG A 1 1070 ? 129.832 177.350 138.404 1.00 63.99 1045 ARG A O 1
ATOM 6797 N N . SER A 1 1071 ? 130.443 177.910 140.491 1.00 69.30 1046 SER A N 1
ATOM 6798 C CA . SER A 1 1071 ? 131.570 178.728 140.064 1.00 71.07 1046 SER A CA 1
ATOM 6799 C C . SER A 1 1071 ? 132.839 177.887 140.016 1.00 71.71 1046 SER A C 1
ATOM 6800 O O . SER A 1 1071 ? 133.156 177.174 140.972 1.00 68.09 1046 SER A O 1
ATOM 6803 N N . LYS A 1 1072 ? 133.563 177.980 138.901 1.00 78.33 1047 LYS A N 1
ATOM 6804 C CA . LYS A 1 1072 ? 134.764 177.180 138.702 1.00 77.99 1047 LYS A CA 1
ATOM 6805 C C . LYS A 1 1072 ? 136.023 177.841 139.245 1.00 77.74 1047 LYS A C 1
ATOM 6806 O O . LYS A 1 1072 ? 136.920 177.141 139.726 1.00 77.05 1047 LYS A O 1
ATOM 6812 N N . GLY A 1 1073 ? 136.114 179.164 139.178 1.00 79.63 1048 GLY A N 1
ATOM 6813 C CA . GLY A 1 1073 ? 137.335 179.873 139.495 1.00 78.74 1048 GLY A CA 1
ATOM 6814 C C . GLY A 1 1073 ? 137.427 180.293 140.946 1.00 80.40 1048 GLY A C 1
ATOM 6815 O O . GLY A 1 1073 ? 136.814 179.703 141.839 1.00 81.69 1048 GLY A O 1
ATOM 6816 N N . LEU A 1 1074 ? 138.220 181.336 141.176 1.00 79.93 1049 LEU A N 1
ATOM 6817 C CA . LEU A 1 1074 ? 138.493 181.852 142.509 1.00 80.77 1049 LEU A CA 1
ATOM 6818 C C . LEU A 1 1074 ? 137.471 182.881 142.976 1.00 82.05 1049 LEU A C 1
ATOM 6819 O O . LEU A 1 1074 ? 137.599 183.394 144.092 1.00 81.72 1049 LEU A O 1
ATOM 6824 N N . ALA A 1 1075 ? 136.466 183.197 142.160 1.00 81.40 1050 ALA A N 1
ATOM 6825 C CA . ALA A 1 1075 ? 135.549 184.292 142.439 1.00 81.28 1050 ALA A CA 1
ATOM 6826 C C . ALA A 1 1075 ? 134.189 183.819 142.939 1.00 81.23 1050 ALA A C 1
ATOM 6827 O O . ALA A 1 1075 ? 133.230 184.599 142.928 1.00 80.99 1050 ALA A O 1
ATOM 6829 N N . GLY A 1 1076 ? 134.077 182.565 143.369 1.00 75.46 1051 GLY A N 1
ATOM 6830 C CA . GLY A 1 1076 ? 132.818 182.082 143.903 1.00 73.84 1051 GLY A CA 1
ATOM 6831 C C . GLY A 1 1076 ? 132.440 182.755 145.207 1.00 73.41 1051 GLY A C 1
ATOM 6832 O O . GLY A 1 1076 ? 131.484 183.535 145.256 1.00 73.47 1051 GLY A O 1
ATOM 6833 N N . ALA A 1 1077 ? 133.177 182.439 146.274 1.00 70.25 1052 ALA A N 1
ATOM 6834 C CA . ALA A 1 1077 ? 133.130 183.165 147.542 1.00 69.60 1052 ALA A CA 1
ATOM 6835 C C . ALA A 1 1077 ? 131.760 183.123 148.210 1.00 68.65 1052 ALA A C 1
ATOM 6836 O O . ALA A 1 1077 ? 131.590 183.651 149.314 1.00 69.21 1052 ALA A O 1
ATOM 6838 N N . LEU A 1 1078 ? 130.787 182.490 147.560 1.00 59.28 1053 LEU A N 1
ATOM 6839 C CA . LEU A 1 1078 ? 129.436 182.376 148.081 1.00 58.97 1053 LEU A CA 1
ATOM 6840 C C . LEU A 1 1078 ? 128.909 180.953 148.008 1.00 55.93 1053 LEU A C 1
ATOM 6841 O O . LEU A 1 1078 ? 127.777 180.707 148.437 1.00 56.31 1053 LEU A O 1
ATOM 6846 N N . ASP A 1 1079 ? 129.694 180.017 147.474 1.00 43.05 1054 ASP A N 1
ATOM 6847 C CA . ASP A 1 1079 ? 129.296 178.617 147.433 1.00 43.37 1054 ASP A CA 1
ATOM 6848 C C . ASP A 1 1079 ? 129.084 178.022 148.820 1.00 44.04 1054 ASP A C 1
ATOM 6849 O O . ASP A 1 1079 ? 128.361 177.031 148.946 1.00 44.99 1054 ASP A O 1
ATOM 6854 N N . PHE A 1 1080 ? 129.687 178.596 149.861 1.00 34.57 1055 PHE A N 1
ATOM 6855 C CA . PHE A 1 1080 ? 129.640 178.014 151.194 1.00 36.02 1055 PHE A CA 1
ATOM 6856 C C . PHE A 1 1080 ? 129.136 179.034 152.199 1.00 32.63 1055 PHE A C 1
ATOM 6857 O O . PHE A 1 1080 ? 129.422 180.225 152.082 1.00 44.36 1055 PHE A O 1
ATOM 6865 N N . ALA A 1 1081 ? 128.383 178.559 153.178 1.00 26.38 1056 ALA A N 1
ATOM 6866 C CA . ALA A 1 1081 ? 127.905 179.370 154.283 1.00 31.99 1056 ALA A CA 1
ATOM 6867 C C . ALA A 1 1081 ? 128.729 179.090 155.538 1.00 34.46 1056 ALA A C 1
ATOM 6868 O O . ALA A 1 1081 ? 129.373 178.049 155.672 1.00 36.86 1056 ALA A O 1
ATOM 6870 N N . ASN A 1 1082 ? 128.696 180.044 156.467 1.00 37.42 1057 ASN A N 1
ATOM 6871 C CA . ASN A 1 1082 ? 129.512 179.982 157.681 1.00 38.33 1057 ASN A CA 1
ATOM 6872 C C . ASN A 1 1082 ? 128.716 179.321 158.810 1.00 35.66 1057 ASN A C 1
ATOM 6873 O O . ASN A 1 1082 ? 128.326 179.938 159.798 1.00 42.85 1057 ASN A O 1
ATOM 6878 N N . ILE A 1 1083 ? 128.488 178.025 158.643 1.00 34.49 1058 ILE A N 1
ATOM 6879 C CA . ILE A 1 1083 ? 127.714 177.227 159.593 1.00 29.80 1058 ILE A CA 1
ATOM 6880 C C . ILE A 1 1083 ? 128.533 176.981 160.856 1.00 26.13 1058 ILE A C 1
ATOM 6881 O O . ILE A 1 1083 ? 129.768 177.018 160.804 1.00 32.83 1058 ILE A O 1
ATOM 6886 N N . PRO A 1 1084 ? 127.901 176.744 162.001 1.00 31.26 1059 PRO A N 1
ATOM 6887 C CA . PRO A 1 1084 ? 128.654 176.494 163.240 1.00 28.64 1059 PRO A CA 1
ATOM 6888 C C . PRO A 1 1084 ? 129.524 175.256 163.125 1.00 26.95 1059 PRO A C 1
ATOM 6889 O O . PRO A 1 1084 ? 129.119 174.255 162.518 1.00 34.14 1059 PRO A O 1
ATOM 6893 N N . PRO A 1 1085 ? 130.717 175.278 163.704 1.00 28.80 1060 PRO A N 1
ATOM 6894 C CA . PRO A 1 1085 ? 131.586 174.100 163.677 1.00 26.35 1060 PRO A CA 1
ATOM 6895 C C . PRO A 1 1085 ? 131.112 173.032 164.654 1.00 21.08 1060 PRO A C 1
ATOM 6896 O O . PRO A 1 1085 ? 130.261 173.264 165.510 1.00 30.24 1060 PRO A O 1
ATOM 6900 N N . THR A 1 1086 ? 131.677 171.839 164.496 1.00 22.87 1061 THR A N 1
ATOM 6901 C CA . THR A 1 1086 ? 131.439 170.758 165.443 1.00 21.41 1061 THR A CA 1
ATOM 6902 C C . THR A 1 1086 ? 131.858 171.186 166.845 1.00 20.06 1061 THR A C 1
ATOM 6903 O O . THR A 1 1086 ? 132.931 171.758 167.036 1.00 29.96 1061 THR A O 1
ATOM 6907 N N . ARG A 1 1087 ? 131.002 170.919 167.826 1.00 32.30 1062 ARG A N 1
ATOM 6908 C CA . ARG A 1 1087 ? 131.237 171.315 169.208 1.00 27.64 1062 ARG A CA 1
ATOM 6909 C C . ARG A 1 1087 ? 131.684 170.112 170.027 1.00 27.20 1062 ARG A C 1
ATOM 6910 O O . ARG A 1 1087 ? 131.096 169.034 169.924 1.00 36.30 1062 ARG A O 1
ATOM 6918 N N . PHE A 1 1088 ? 132.716 170.300 170.837 1.00 31.30 1063 PHE A N 1
ATOM 6919 C CA . PHE A 1 1088 ? 133.248 169.248 171.689 1.00 24.44 1063 PHE A CA 1
ATOM 6920 C C . PHE A 1 1088 ? 132.896 169.513 173.149 1.00 24.79 1063 PHE A C 1
ATOM 6921 O O . PHE A 1 1088 ? 132.735 170.659 173.567 1.00 31.08 1063 PHE A O 1
ATOM 6929 N N . LYS A 1 1089 ? 132.771 168.440 173.917 1.00 28.51 1064 LYS A N 1
ATOM 6930 C CA . LYS A 1 1089 ? 132.480 168.504 175.349 1.00 27.53 1064 LYS A CA 1
ATOM 6931 C C . LYS A 1 1089 ? 133.739 168.089 176.099 1.00 23.40 1064 LYS A C 1
ATOM 6932 O O . LYS A 1 1089 ? 134.018 166.900 176.243 1.00 34.45 1064 LYS A O 1
ATOM 6938 N N . ARG A 1 1090 ? 134.490 169.067 176.584 1.00 28.31 1065 ARG A N 1
ATOM 6939 C CA . ARG A 1 1090 ? 135.774 168.808 177.218 1.00 29.74 1065 ARG A CA 1
ATOM 6940 C C . ARG A 1 1090 ? 135.590 168.525 178.703 1.00 28.20 1065 ARG A C 1
ATOM 6941 O O . ARG A 1 1090 ? 134.990 169.322 179.426 1.00 34.34 1065 ARG A O 1
ATOM 6949 N N . LYS A 1 1091 ? 136.105 167.388 179.149 1.00 31.74 1066 LYS A N 1
ATOM 6950 C CA . LYS A 1 1091 ? 136.168 167.043 180.560 1.00 26.16 1066 LYS A CA 1
ATOM 6951 C C . LYS A 1 1091 ? 137.614 167.060 181.032 1.00 26.00 1066 LYS A C 1
ATOM 6952 O O . LYS A 1 1091 ? 138.548 166.919 180.244 1.00 29.55 1066 LYS A O 1
ATOM 6958 N N . GLU A 1 1092 ? 137.791 167.238 182.335 1.00 31.71 1067 GLU A N 1
ATOM 6959 C CA . GLU A 1 1092 ? 139.125 167.301 182.919 1.00 30.63 1067 GLU A CA 1
ATOM 6960 C C . GLU A 1 1092 ? 139.729 165.904 182.996 1.00 24.63 1067 GLU A C 1
ATOM 6961 O O . GLU A 1 1092 ? 139.138 164.997 183.583 1.00 28.44 1067 GLU A O 1
ATOM 6967 N N . HIS A 1 1093 ? 140.904 165.735 182.401 1.00 23.50 1068 HIS A N 1
ATOM 6968 C CA . HIS A 1 1093 ? 141.638 164.477 182.448 1.00 23.83 1068 HIS A CA 1
ATOM 6969 C C . HIS A 1 1093 ? 143.098 164.797 182.716 1.00 24.91 1068 HIS A C 1
ATOM 6970 O O . HIS A 1 1093 ? 143.753 165.445 181.900 1.00 30.04 1068 HIS A O 1
ATOM 6977 N N . TRP A 1 1094 ? 143.600 164.351 183.859 1.00 30.46 1069 TRP A N 1
ATOM 6978 C CA . TRP A 1 1094 ? 144.956 164.670 184.275 1.00 25.09 1069 TRP A CA 1
ATOM 6979 C C . TRP A 1 1094 ? 145.387 163.611 185.270 1.00 23.14 1069 TRP A C 1
ATOM 6980 O O . TRP A 1 1094 ? 144.560 162.900 185.838 1.00 37.97 1069 TRP A O 1
ATOM 6991 N N . LEU A 1 1095 ? 146.689 163.502 185.464 1.00 34.81 1070 LEU A N 1
ATOM 6992 C CA . LEU A 1 1095 ? 147.222 162.539 186.411 1.00 35.40 1070 LEU A CA 1
ATOM 6993 C C . LEU A 1 1095 ? 147.399 163.190 187.772 1.00 37.26 1070 LEU A C 1
ATOM 6994 O O . LEU A 1 1095 ? 148.106 164.199 187.874 1.00 42.10 1070 LEU A O 1
ATOM 6999 N N . PRO A 1 1096 ? 146.784 162.668 188.827 1.00 46.29 1071 PRO A N 1
ATOM 7000 C CA . PRO A 1 1096 ? 147.127 163.134 190.177 1.00 49.28 1071 PRO A CA 1
ATOM 7001 C C . PRO A 1 1096 ? 148.567 162.761 190.482 1.00 46.88 1071 PRO A C 1
ATOM 7002 O O . PRO A 1 1096 ? 148.954 161.596 190.397 1.00 50.89 1071 PRO A O 1
ATOM 7006 N N . ALA A 1 1097 ? 149.374 163.766 190.800 1.00 55.52 1072 ALA A N 1
ATOM 7007 C CA . ALA A 1 1097 ? 150.796 163.541 190.994 1.00 55.98 1072 ALA A CA 1
ATOM 7008 C C . ALA A 1 1097 ? 151.327 164.512 192.033 1.00 57.23 1072 ALA A C 1
ATOM 7009 O O . ALA A 1 1097 ? 150.855 165.644 192.146 1.00 58.61 1072 ALA A O 1
ATOM 7011 N N . HIS A 1 1098 ? 152.314 164.051 192.794 1.00 64.86 1073 HIS A N 1
ATOM 7012 C CA . HIS A 1 1098 ? 152.951 164.868 193.814 1.00 64.25 1073 HIS A CA 1
ATOM 7013 C C . HIS A 1 1098 ? 154.421 164.495 193.891 1.00 65.57 1073 HIS A C 1
ATOM 7014 O O . HIS A 1 1098 ? 154.776 163.320 193.780 1.00 68.31 1073 HIS A O 1
ATOM 7021 N N . PHE A 1 1099 ? 155.267 165.499 194.080 1.00 60.96 1074 PHE A N 1
ATOM 7022 C CA . PHE A 1 1099 ? 156.699 165.282 194.219 1.00 60.45 1074 PHE A CA 1
ATOM 7023 C C . PHE A 1 1099 ? 157.186 165.698 195.601 1.00 59.96 1074 PHE A C 1
ATOM 7024 O O . PHE A 1 1099 ? 157.108 164.922 196.552 1.00 59.72 1074 PHE A O 1
ATOM 7032 N N . ASP B 1 114 ? 153.670 144.107 134.756 1.00 40.24 89 ASP B N 1
ATOM 7033 C CA . ASP B 1 114 ? 152.959 143.568 135.909 1.00 41.25 89 ASP B CA 1
ATOM 7034 C C . ASP B 1 114 ? 153.570 144.071 137.215 1.00 37.14 89 ASP B C 1
ATOM 7035 O O . ASP B 1 114 ? 152.956 144.851 137.935 1.00 44.46 89 ASP B O 1
ATOM 7040 N N . TRP B 1 115 ? 154.786 143.620 137.517 1.00 33.84 90 TRP B N 1
ATOM 7041 C CA . TRP B 1 115 ? 155.497 144.042 138.718 1.00 30.37 90 TRP B CA 1
ATOM 7042 C C . TRP B 1 115 ? 156.700 144.923 138.406 1.00 32.17 90 TRP B C 1
ATOM 7043 O O . TRP B 1 115 ? 157.562 145.101 139.263 1.00 39.85 90 TRP B O 1
ATOM 7054 N N . SER B 1 116 ? 156.781 145.475 137.204 1.00 38.81 91 SER B N 1
ATOM 7055 C CA . SER B 1 116 ? 157.894 146.345 136.860 1.00 35.07 91 SER B CA 1
ATOM 7056 C C . SER B 1 116 ? 157.717 147.719 137.490 1.00 35.27 91 SER B C 1
ATOM 7057 O O . SER B 1 116 ? 156.601 148.155 137.775 1.00 42.55 91 SER B O 1
ATOM 7060 N N . ARG B 1 117 ? 158.838 148.398 137.712 1.00 35.11 92 ARG B N 1
ATOM 7061 C CA . ARG B 1 117 ? 158.803 149.726 138.307 1.00 33.29 92 ARG B CA 1
ATOM 7062 C C . ARG B 1 117 ? 158.069 150.703 137.401 1.00 40.41 92 ARG B C 1
ATOM 7063 O O . ARG B 1 117 ? 158.283 150.731 136.188 1.00 44.47 92 ARG B O 1
ATOM 7071 N N . THR B 1 118 ? 157.200 151.509 138.000 1.00 44.96 93 THR B N 1
ATOM 7072 C CA . THR B 1 118 ? 156.558 152.591 137.271 1.00 47.08 93 THR B CA 1
ATOM 7073 C C . THR B 1 118 ? 157.387 153.865 137.284 1.00 49.17 93 THR B C 1
ATOM 7074 O O . THR B 1 118 ? 157.339 154.636 136.321 1.00 52.40 93 THR B O 1
ATOM 7078 N N . ARG B 1 119 ? 158.145 154.100 138.348 1.00 49.94 94 ARG B N 1
ATOM 7079 C CA . ARG B 1 119 ? 159.042 155.241 138.445 1.00 51.75 94 ARG B CA 1
ATOM 7080 C C . ARG B 1 119 ? 160.452 154.820 138.059 1.00 50.37 94 ARG B C 1
ATOM 7081 O O . ARG B 1 119 ? 160.824 153.652 138.184 1.00 52.99 94 ARG B O 1
ATOM 7089 N N . ASP B 1 120 ? 161.237 155.782 137.589 1.00 51.30 95 ASP B N 1
ATOM 7090 C CA . ASP B 1 120 ? 162.618 155.540 137.179 1.00 51.13 95 ASP B CA 1
ATOM 7091 C C . ASP B 1 120 ? 163.542 155.936 138.327 1.00 49.59 95 ASP B C 1
ATOM 7092 O O . ASP B 1 120 ? 163.796 157.120 138.552 1.00 51.24 95 ASP B O 1
ATOM 7097 N N . VAL B 1 121 ? 164.041 154.940 139.058 1.00 43.00 96 VAL B N 1
ATOM 7098 C CA . VAL B 1 121 ? 164.904 155.160 140.212 1.00 39.42 96 VAL B CA 1
ATOM 7099 C C . VAL B 1 121 ? 166.071 154.186 140.149 1.00 37.08 96 VAL B C 1
ATOM 7100 O O . VAL B 1 121 ? 166.068 153.223 139.386 1.00 41.62 96 VAL B O 1
ATOM 7104 N N . GLU B 1 122 ? 167.072 154.446 140.976 1.00 34.06 97 GLU B N 1
ATOM 7105 C CA . GLU B 1 122 ? 168.259 153.613 141.057 1.00 26.65 97 GLU B CA 1
ATOM 7106 C C . GLU B 1 122 ? 168.149 152.622 142.208 1.00 26.56 97 GLU B C 1
ATOM 7107 O O . GLU B 1 122 ? 167.489 152.881 143.213 1.00 30.87 97 GLU B O 1
ATOM 7113 N N . ASP B 1 123 ? 168.807 151.480 142.048 1.00 21.79 98 ASP B N 1
ATOM 7114 C CA . ASP B 1 123 ? 169.026 150.589 143.173 1.00 24.61 98 ASP B CA 1
ATOM 7115 C C . ASP B 1 123 ? 170.017 151.219 144.152 1.00 19.85 98 ASP B C 1
ATOM 7116 O O . ASP B 1 123 ? 170.837 152.060 143.786 1.00 24.39 98 ASP B O 1
ATOM 7121 N N . ILE B 1 124 ? 169.936 150.800 145.409 1.00 14.72 99 ILE B N 1
ATOM 7122 C CA . ILE B 1 124 ? 170.777 151.333 146.475 1.00 18.30 99 ILE B CA 1
ATOM 7123 C C . ILE B 1 124 ? 171.716 150.240 146.960 1.00 12.75 99 ILE B C 1
ATOM 7124 O O . ILE B 1 124 ? 171.281 149.123 147.252 1.00 25.26 99 ILE B O 1
ATOM 7129 N N . ALA B 1 125 ? 173.001 150.565 147.048 1.00 19.48 100 ALA B N 1
ATOM 7130 C CA . ALA B 1 125 ? 174.012 149.631 147.523 1.00 17.45 100 ALA B CA 1
ATOM 7131 C C . ALA B 1 125 ? 174.265 149.813 149.015 1.00 13.41 100 ALA B C 1
ATOM 7132 O O . ALA B 1 125 ? 174.318 150.936 149.516 1.00 21.14 100 ALA B O 1
ATOM 7134 N N . ILE B 1 126 ? 174.427 148.700 149.717 1.00 14.40 101 ILE B N 1
ATOM 7135 C CA . ILE B 1 126 ? 174.877 148.693 151.103 1.00 17.92 101 ILE B CA 1
ATOM 7136 C C . ILE B 1 126 ? 176.377 148.439 151.087 1.00 8.57 101 ILE B C 1
ATOM 7137 O O . ILE B 1 126 ? 176.829 147.390 150.621 1.00 15.44 101 ILE B O 1
ATOM 7142 N N . VAL B 1 127 ? 177.154 149.394 151.581 1.00 12.82 102 VAL B N 1
ATOM 7143 C CA . VAL B 1 127 ? 178.605 149.302 151.506 1.00 16.30 102 VAL B CA 1
ATOM 7144 C C . VAL B 1 127 ? 179.274 149.067 152.855 1.00 10.47 102 VAL B C 1
ATOM 7145 O O . VAL B 1 127 ? 180.447 148.676 152.876 1.00 29.78 102 VAL B O 1
ATOM 7149 N N . GLY B 1 128 ? 178.581 149.273 153.968 1.00 13.37 103 GLY B N 1
ATOM 7150 C CA . GLY B 1 128 ? 179.174 149.044 155.272 1.00 16.72 103 GLY B CA 1
ATOM 7151 C C . GLY B 1 128 ? 178.124 148.756 156.318 1.00 15.35 103 GLY B C 1
ATOM 7152 O O . GLY B 1 128 ? 176.984 149.216 156.217 1.00 29.07 103 GLY B O 1
ATOM 7153 N N . VAL B 1 129 ? 178.516 147.990 157.336 1.00 14.67 104 VAL B N 1
ATOM 7154 C CA . VAL B 1 129 ? 177.640 147.579 158.432 1.00 15.14 104 VAL B CA 1
ATOM 7155 C C . VAL B 1 129 ? 178.405 147.693 159.746 1.00 13.86 104 VAL B C 1
ATOM 7156 O O . VAL B 1 129 ? 179.588 147.354 159.814 1.00 26.52 104 VAL B O 1
ATOM 7160 N N . ALA B 1 130 ? 177.726 148.159 160.792 1.00 12.16 105 ALA B N 1
ATOM 7161 C CA . ALA B 1 130 ? 178.244 148.137 162.154 1.00 7.48 105 ALA B CA 1
ATOM 7162 C C . ALA B 1 130 ? 177.167 147.626 163.101 1.00 10.56 105 ALA B C 1
ATOM 7163 O O . ALA B 1 130 ? 175.978 147.846 162.880 1.00 20.96 105 ALA B O 1
ATOM 7165 N N . THR B 1 131 ? 177.591 146.919 164.147 1.00 17.77 106 THR B N 1
ATOM 7166 C CA . THR B 1 131 ? 176.676 146.244 165.058 1.00 12.41 106 THR B CA 1
ATOM 7167 C C . THR B 1 131 ? 177.136 146.400 166.501 1.00 14.62 106 THR B C 1
ATOM 7168 O O . THR B 1 131 ? 178.330 146.398 166.797 1.00 25.01 106 THR B O 1
ATOM 7172 N N . ARG B 1 132 ? 176.162 146.508 167.402 1.00 21.39 107 ARG B N 1
ATOM 7173 C CA . ARG B 1 132 ? 176.385 146.439 168.849 1.00 12.44 107 ARG B CA 1
ATOM 7174 C C . ARG B 1 132 ? 175.176 145.702 169.422 1.00 14.92 107 ARG B C 1
ATOM 7175 O O . ARG B 1 132 ? 174.158 146.312 169.734 1.00 22.51 107 ARG B O 1
ATOM 7183 N N . PHE B 1 133 ? 175.288 144.393 169.544 1.00 18.24 108 PHE B N 1
ATOM 7184 C CA . PHE B 1 133 ? 174.152 143.548 169.868 1.00 16.87 108 PHE B CA 1
ATOM 7185 C C . PHE B 1 133 ? 174.461 142.669 171.067 1.00 21.05 108 PHE B C 1
ATOM 7186 O O . PHE B 1 133 ? 175.628 142.423 171.383 1.00 25.99 108 PHE B O 1
ATOM 7194 N N . PRO B 1 134 ? 173.430 142.192 171.766 1.00 22.14 109 PRO B N 1
ATOM 7195 C CA . PRO B 1 134 ? 173.648 141.287 172.900 1.00 24.67 109 PRO B CA 1
ATOM 7196 C C . PRO B 1 134 ? 174.419 140.041 172.495 1.00 18.76 109 PRO B C 1
ATOM 7197 O O . PRO B 1 134 ? 174.432 139.627 171.338 1.00 25.73 109 PRO B O 1
ATOM 7201 N N . GLY B 1 135 ? 175.051 139.426 173.485 1.00 22.88 110 GLY B N 1
ATOM 7202 C CA . GLY B 1 135 ? 175.979 138.355 173.207 1.00 25.56 110 GLY B CA 1
ATOM 7203 C C . GLY B 1 135 ? 177.334 138.833 172.753 1.00 27.76 110 GLY B C 1
ATOM 7204 O O . GLY B 1 135 ? 178.078 138.059 172.147 1.00 32.41 110 GLY B O 1
ATOM 7205 N N . ASP B 1 136 ? 177.655 140.105 172.991 1.00 26.33 111 ASP B N 1
ATOM 7206 C CA . ASP B 1 136 ? 178.962 140.682 172.675 1.00 30.70 111 ASP B CA 1
ATOM 7207 C C . ASP B 1 136 ? 179.255 140.646 171.179 1.00 19.73 111 ASP B C 1
ATOM 7208 O O . ASP B 1 136 ? 180.371 140.361 170.753 1.00 32.91 111 ASP B O 1
ATOM 7213 N N . LEU B 1 137 ? 178.243 140.928 170.372 1.00 27.54 112 LEU B N 1
ATOM 7214 C CA . LEU B 1 137 ? 178.401 140.962 168.923 1.00 25.87 112 LEU B CA 1
ATOM 7215 C C . LEU B 1 137 ? 178.724 142.398 168.530 1.00 15.73 112 LEU B C 1
ATOM 7216 O O . LEU B 1 137 ? 177.833 143.238 168.403 1.00 28.56 112 LEU B O 1
ATOM 7221 N N . ASN B 1 138 ? 180.011 142.685 168.355 1.00 20.27 113 ASN B N 1
ATOM 7222 C CA . ASN B 1 138 ? 180.481 144.044 168.153 1.00 24.53 113 ASN B CA 1
ATOM 7223 C C . ASN B 1 138 ? 181.041 144.297 166.762 1.00 15.33 113 ASN B C 1
ATOM 7224 O O . ASN B 1 138 ? 181.352 145.444 166.445 1.00 31.80 113 ASN B O 1
ATOM 7229 N N . THR B 1 139 ? 181.171 143.277 165.931 1.00 17.04 114 THR B N 1
ATOM 7230 C CA . THR B 1 139 ? 181.577 143.414 164.542 1.00 25.80 114 THR B CA 1
ATOM 7231 C C . THR B 1 139 ? 180.671 142.552 163.680 1.00 19.07 114 THR B C 1
ATOM 7232 O O . THR B 1 139 ? 180.078 141.586 164.166 1.00 24.54 114 THR B O 1
ATOM 7236 N N . PRO B 1 140 ? 180.545 142.874 162.389 1.00 27.76 115 PRO B N 1
ATOM 7237 C CA . PRO B 1 140 ? 179.754 142.011 161.496 1.00 20.97 115 PRO B CA 1
ATOM 7238 C C . PRO B 1 140 ? 180.229 140.568 161.459 1.00 16.23 115 PRO B C 1
ATOM 7239 O O . PRO B 1 140 ? 179.400 139.659 161.373 1.00 28.51 115 PRO B O 1
ATOM 7243 N N . ASP B 1 141 ? 181.538 140.328 161.532 1.00 21.79 116 ASP B N 1
ATOM 7244 C CA . ASP B 1 141 ? 182.044 138.957 161.518 1.00 30.66 116 ASP B CA 1
ATOM 7245 C C . ASP B 1 141 ? 181.645 138.189 162.777 1.00 24.03 116 ASP B C 1
ATOM 7246 O O . ASP B 1 141 ? 181.266 137.014 162.698 1.00 30.09 116 ASP B O 1
ATOM 7251 N N . GLU B 1 142 ? 181.723 138.832 163.943 1.00 21.35 117 GLU B N 1
ATOM 7252 C CA . GLU B 1 142 ? 181.282 138.188 165.177 1.00 25.01 117 GLU B CA 1
ATOM 7253 C C . GLU B 1 142 ? 179.802 137.831 165.109 1.00 23.19 117 GLU B C 1
ATOM 7254 O O . GLU B 1 142 ? 179.405 136.717 165.469 1.00 30.30 117 GLU B O 1
ATOM 7260 N N . MET B 1 143 ? 178.978 138.762 164.625 1.00 24.71 118 MET B N 1
ATOM 7261 C CA . MET B 1 143 ? 177.552 138.498 164.478 1.00 30.34 118 MET B CA 1
ATOM 7262 C C . MET B 1 143 ? 177.308 137.341 163.523 1.00 19.22 118 MET B C 1
ATOM 7263 O O . MET B 1 143 ? 176.450 136.492 163.778 1.00 22.71 118 MET B O 1
ATOM 7268 N N . TRP B 1 144 ? 178.049 137.298 162.415 1.00 15.31 119 TRP B N 1
ATOM 7269 C CA . TRP B 1 144 ? 177.856 136.234 161.440 1.00 21.19 119 TRP B CA 1
ATOM 7270 C C . TRP B 1 144 ? 178.193 134.874 162.034 1.00 20.20 119 TRP B C 1
ATOM 7271 O O . TRP B 1 144 ? 177.456 133.904 161.829 1.00 28.90 119 TRP B O 1
ATOM 7282 N N . GLU B 1 145 ? 179.296 134.786 162.782 1.00 24.02 120 GLU B N 1
ATOM 7283 C CA . GLU B 1 145 ? 179.640 133.524 163.432 1.00 21.85 120 GLU B CA 1
ATOM 7284 C C . GLU B 1 145 ? 178.569 133.105 164.430 1.00 24.87 120 GLU B C 1
ATOM 7285 O O . GLU B 1 145 ? 178.179 131.931 164.479 1.00 25.59 120 GLU B O 1
ATOM 7291 N N . ALA B 1 146 ? 178.070 134.055 165.227 1.00 14.73 121 ALA B N 1
ATOM 7292 C CA . ALA B 1 146 ? 177.017 133.728 166.182 1.00 21.65 121 ALA B CA 1
ATOM 7293 C C . ALA B 1 146 ? 175.767 133.219 165.473 1.00 21.17 121 ALA B C 1
ATOM 7294 O O . ALA B 1 146 ? 175.157 132.240 165.907 1.00 23.85 121 ALA B O 1
ATOM 7296 N N . LEU B 1 147 ? 175.383 133.865 164.371 1.00 16.01 122 LEU B N 1
ATOM 7297 C CA . LEU B 1 147 ? 174.200 133.440 163.631 1.00 19.17 122 LEU B CA 1
ATOM 7298 C C . LEU B 1 147 ? 174.383 132.050 163.044 1.00 18.07 122 LEU B C 1
ATOM 7299 O O . LEU B 1 147 ? 173.458 131.237 163.073 1.00 26.69 122 LEU B O 1
ATOM 7304 N N . LEU B 1 148 ? 175.564 131.756 162.506 1.00 21.90 123 LEU B N 1
ATOM 7305 C CA . LEU B 1 148 ? 175.795 130.416 161.980 1.00 27.67 123 LEU B CA 1
ATOM 7306 C C . LEU B 1 148 ? 175.743 129.370 163.084 1.00 19.01 123 LEU B C 1
ATOM 7307 O O . LEU B 1 148 ? 175.302 128.246 162.843 1.00 33.99 123 LEU B O 1
ATOM 7312 N N . GLU B 1 149 ? 176.171 129.716 164.297 1.00 25.13 124 GLU B N 1
ATOM 7313 C CA . GLU B 1 149 ? 176.119 128.765 165.403 1.00 27.21 124 GLU B CA 1
ATOM 7314 C C . GLU B 1 149 ? 174.758 128.697 166.093 1.00 28.16 124 GLU B C 1
ATOM 7315 O O . GLU B 1 149 ? 174.567 127.837 166.954 1.00 33.15 124 GLU B O 1
ATOM 7321 N N . GLY B 1 150 ? 173.812 129.556 165.736 1.00 25.26 125 GLY B N 1
ATOM 7322 C CA . GLY B 1 150 ? 172.533 129.580 166.423 1.00 27.72 125 GLY B CA 1
ATOM 7323 C C . GLY B 1 150 ? 172.620 130.027 167.866 1.00 26.28 125 GLY B C 1
ATOM 7324 O O . GLY B 1 150 ? 171.998 129.414 168.736 1.00 32.11 125 GLY B O 1
ATOM 7325 N N . LYS B 1 151 ? 173.375 131.085 168.138 1.00 28.83 126 LYS B N 1
ATOM 7326 C CA . LYS B 1 151 ? 173.633 131.513 169.505 1.00 26.87 126 LYS B CA 1
ATOM 7327 C C . LYS B 1 151 ? 172.412 132.194 170.118 1.00 27.28 126 LYS B C 1
ATOM 7328 O O . LYS B 1 151 ? 171.789 133.057 169.497 1.00 25.76 126 LYS B O 1
ATOM 7334 N N . ASP B 1 152 ? 172.087 131.816 171.349 1.00 25.67 127 ASP B N 1
ATOM 7335 C CA . ASP B 1 152 ? 171.036 132.462 172.126 1.00 23.68 127 ASP B CA 1
ATOM 7336 C C . ASP B 1 152 ? 171.671 133.524 173.021 1.00 29.33 127 ASP B C 1
ATOM 7337 O O . ASP B 1 152 ? 172.464 133.199 173.908 1.00 32.41 127 ASP B O 1
ATOM 7342 N N . CYS B 1 153 ? 171.318 134.786 172.799 1.00 27.03 128 CYS B N 1
ATOM 7343 C CA . CYS B 1 153 ? 171.979 135.902 173.462 1.00 24.26 128 CYS B CA 1
ATOM 7344 C C . CYS B 1 153 ? 171.175 136.498 174.615 1.00 27.87 128 CYS B C 1
ATOM 7345 O O . CYS B 1 153 ? 171.598 137.501 175.188 1.00 38.22 128 CYS B O 1
ATOM 7348 N N . VAL B 1 154 ? 170.045 135.911 174.979 1.00 27.31 129 VAL B N 1
ATOM 7349 C CA . VAL B 1 154 ? 169.261 136.415 176.101 1.00 22.16 129 VAL B CA 1
ATOM 7350 C C . VAL B 1 154 ? 169.839 135.863 177.397 1.00 21.90 129 VAL B C 1
ATOM 7351 O O . VAL B 1 154 ? 170.158 134.675 177.490 1.00 33.09 129 VAL B O 1
ATOM 7355 N N . THR B 1 155 ? 169.993 136.732 178.395 1.00 23.26 130 THR B N 1
ATOM 7356 C CA . THR B 1 155 ? 170.579 136.370 179.681 1.00 25.77 130 THR B CA 1
ATOM 7357 C C . THR B 1 155 ? 169.746 136.966 180.810 1.00 29.42 130 THR B C 1
ATOM 7358 O O . THR B 1 155 ? 168.764 137.674 180.580 1.00 32.85 130 THR B O 1
ATOM 7362 N N . ASP B 1 156 ? 170.159 136.677 182.042 1.00 32.54 131 ASP B N 1
ATOM 7363 C CA . ASP B 1 156 ? 169.591 137.314 183.221 1.00 33.42 131 ASP B CA 1
ATOM 7364 C C . ASP B 1 156 ? 170.023 138.774 183.311 1.00 28.99 131 ASP B C 1
ATOM 7365 O O . ASP B 1 156 ? 171.024 139.193 182.728 1.00 35.55 131 ASP B O 1
ATOM 7370 N N . LEU B 1 157 ? 169.256 139.545 184.064 1.00 30.34 132 LEU B N 1
ATOM 7371 C CA . LEU B 1 157 ? 169.619 140.927 184.329 1.00 31.29 132 LEU B CA 1
ATOM 7372 C C . LEU B 1 157 ? 170.978 140.975 185.022 1.00 29.70 132 LEU B C 1
ATOM 7373 O O . LEU B 1 157 ? 171.171 140.303 186.043 1.00 35.45 132 LEU B O 1
ATOM 7378 N N . PRO B 1 158 ? 171.944 141.720 184.491 1.00 35.82 133 PRO B N 1
ATOM 7379 C CA . PRO B 1 158 ? 173.268 141.767 185.119 1.00 32.25 133 PRO B CA 1
ATOM 7380 C C . PRO B 1 158 ? 173.201 142.386 186.506 1.00 37.81 133 PRO B C 1
ATOM 7381 O O . PRO B 1 158 ? 172.336 143.210 186.806 1.00 39.42 133 PRO B O 1
ATOM 7385 N N . GLU B 1 159 ? 174.136 141.970 187.360 1.00 47.04 134 GLU B N 1
ATOM 7386 C CA . GLU B 1 159 ? 174.105 142.381 188.760 1.00 44.01 134 GLU B CA 1
ATOM 7387 C C . GLU B 1 159 ? 174.260 143.889 188.909 1.00 43.26 134 GLU B C 1
ATOM 7388 O O . GLU B 1 159 ? 173.613 144.502 189.765 1.00 45.29 134 GLU B O 1
ATOM 7394 N N . ASP B 1 160 ? 175.099 144.507 188.083 1.00 40.87 135 ASP B N 1
ATOM 7395 C CA . ASP B 1 160 ? 175.415 145.920 188.222 1.00 39.18 135 ASP B CA 1
ATOM 7396 C C . ASP B 1 160 ? 174.509 146.827 187.393 1.00 40.23 135 ASP B C 1
ATOM 7397 O O . ASP B 1 160 ? 174.894 147.959 187.096 1.00 44.67 135 ASP B O 1
ATOM 7402 N N . ARG B 1 161 ? 173.325 146.365 187.017 1.00 37.06 136 ARG B N 1
ATOM 7403 C CA . ARG B 1 161 ? 172.388 147.167 186.247 1.00 31.97 136 ARG B CA 1
ATOM 7404 C C . ARG B 1 161 ? 171.162 147.493 187.092 1.00 33.29 136 ARG B C 1
ATOM 7405 O O . ARG B 1 161 ? 170.735 146.694 187.926 1.00 34.67 136 ARG B O 1
ATOM 7413 N N . TRP B 1 162 ? 170.613 148.689 186.881 1.00 33.28 137 TRP B N 1
ATOM 7414 C CA . TRP B 1 162 ? 169.417 149.180 187.560 1.00 32.75 137 TRP B CA 1
ATOM 7415 C C . TRP B 1 162 ? 169.616 149.380 189.059 1.00 38.69 137 TRP B C 1
ATOM 7416 O O . TRP B 1 162 ? 168.639 149.438 189.807 1.00 41.78 137 TRP B O 1
ATOM 7427 N N . THR B 1 163 ? 170.859 149.501 189.521 1.00 39.30 138 THR B N 1
ATOM 7428 C CA . THR B 1 163 ? 171.119 149.588 190.953 1.00 42.37 138 THR B CA 1
ATOM 7429 C C . THR B 1 163 ? 170.589 150.876 191.574 1.00 45.01 138 THR B C 1
ATOM 7430 O O . THR B 1 163 ? 170.361 150.911 192.785 1.00 48.27 138 THR B O 1
ATOM 7434 N N . GLU B 1 164 ? 170.367 151.921 190.780 1.00 45.11 139 GLU B N 1
ATOM 7435 C CA . GLU B 1 164 ? 169.795 153.156 191.295 1.00 44.40 139 GLU B CA 1
ATOM 7436 C C . GLU B 1 164 ? 168.365 152.986 191.788 1.00 48.11 139 GLU B C 1
ATOM 7437 O O . GLU B 1 164 ? 167.856 153.881 192.467 1.00 48.17 139 GLU B O 1
ATOM 7443 N N . PHE B 1 165 ? 167.706 151.879 191.453 1.00 48.88 140 PHE B N 1
ATOM 7444 C CA . PHE B 1 165 ? 166.332 151.637 191.853 1.00 46.48 140 PHE B CA 1
ATOM 7445 C C . PHE B 1 165 ? 166.179 150.518 192.867 1.00 49.24 140 PHE B C 1
ATOM 7446 O O . PHE B 1 165 ? 165.150 150.462 193.545 1.00 54.52 140 PHE B O 1
ATOM 7454 N N . LEU B 1 166 ? 167.163 149.641 192.993 1.00 52.74 141 LEU B N 1
ATOM 7455 C CA . LEU B 1 166 ? 167.023 148.432 193.787 1.00 53.13 141 LEU B CA 1
ATOM 7456 C C . LEU B 1 166 ? 167.373 148.638 195.252 1.00 54.06 141 LEU B C 1
ATOM 7457 O O . LEU B 1 166 ? 167.352 147.673 196.019 1.00 58.33 141 LEU B O 1
ATOM 7462 N N . ASP B 1 167 ? 167.687 149.864 195.658 1.00 61.39 142 ASP B N 1
ATOM 7463 C CA . ASP B 1 167 ? 167.880 150.180 197.065 1.00 61.59 142 ASP B CA 1
ATOM 7464 C C . ASP B 1 167 ? 166.598 150.634 197.747 1.00 60.59 142 ASP B C 1
ATOM 7465 O O . ASP B 1 167 ? 166.594 150.812 198.969 1.00 64.61 142 ASP B O 1
ATOM 7470 N N . GLU B 1 168 ? 165.520 150.823 196.992 1.00 57.99 143 GLU B N 1
ATOM 7471 C CA . GLU B 1 168 ? 164.217 151.132 197.554 1.00 61.09 143 GLU B CA 1
ATOM 7472 C C . GLU B 1 168 ? 163.391 149.856 197.575 1.00 63.33 143 GLU B C 1
ATOM 7473 O O . GLU B 1 168 ? 163.123 149.290 196.505 1.00 61.36 143 GLU B O 1
ATOM 7479 N N . PRO B 1 169 ? 163.002 149.352 198.750 1.00 63.62 144 PRO B N 1
ATOM 7480 C CA . PRO B 1 169 ? 162.385 148.016 198.814 1.00 61.78 144 PRO B CA 1
ATOM 7481 C C . PRO B 1 169 ? 161.131 147.849 197.974 1.00 60.45 144 PRO B C 1
ATOM 7482 O O . PRO B 1 169 ? 160.911 146.755 197.444 1.00 62.23 144 PRO B O 1
ATOM 7486 N N . ARG B 1 170 ? 160.298 148.881 197.838 1.00 59.18 145 ARG B N 1
ATOM 7487 C CA . ARG B 1 170 ? 159.085 148.741 197.037 1.00 60.09 145 ARG B CA 1
ATOM 7488 C C . ARG B 1 170 ? 159.424 148.452 195.580 1.00 61.73 145 ARG B C 1
ATOM 7489 O O . ARG B 1 170 ? 158.937 147.474 194.993 1.00 59.38 145 ARG B O 1
ATOM 7497 N N . ILE B 1 171 ? 160.275 149.292 194.987 1.00 57.37 146 ILE B N 1
ATOM 7498 C CA . ILE B 1 171 ? 160.714 149.069 193.615 1.00 52.91 146 ILE B CA 1
ATOM 7499 C C . ILE B 1 171 ? 161.442 147.742 193.508 1.00 52.62 146 ILE B C 1
ATOM 7500 O O . ILE B 1 171 ? 161.277 147.009 192.531 1.00 55.43 146 ILE B O 1
ATOM 7505 N N . ALA B 1 172 ? 162.255 147.409 194.509 1.00 53.42 147 ALA B N 1
ATOM 7506 C CA . ALA B 1 172 ? 163.038 146.182 194.445 1.00 51.96 147 ALA B CA 1
ATOM 7507 C C . ALA B 1 172 ? 162.136 144.957 194.385 1.00 53.22 147 ALA B C 1
ATOM 7508 O O . ALA B 1 172 ? 162.365 144.041 193.588 1.00 52.71 147 ALA B O 1
ATOM 7510 N N . GLU B 1 173 ? 161.105 144.920 195.228 1.00 53.92 148 GLU B N 1
ATOM 7511 C CA . GLU B 1 173 ? 160.185 143.790 195.200 1.00 53.22 148 GLU B CA 1
ATOM 7512 C C . GLU B 1 173 ? 159.387 143.769 193.905 1.00 50.35 148 GLU B C 1
ATOM 7513 O O . GLU B 1 173 ? 159.115 142.695 193.361 1.00 51.99 148 GLU B O 1
ATOM 7519 N N . ARG B 1 174 ? 159.000 144.941 193.394 1.00 45.22 149 ARG B N 1
ATOM 7520 C CA . ARG B 1 174 ? 158.273 144.970 192.130 1.00 45.65 149 ARG B CA 1
ATOM 7521 C C . ARG B 1 174 ? 159.134 144.435 190.989 1.00 48.65 149 ARG B C 1
ATOM 7522 O O . ARG B 1 174 ? 158.646 143.702 190.123 1.00 46.34 149 ARG B O 1
ATOM 7530 N N . VAL B 1 175 ? 160.423 144.772 190.991 1.00 42.41 150 VAL B N 1
ATOM 7531 C CA . VAL B 1 175 ? 161.334 144.342 189.937 1.00 40.31 150 VAL B CA 1
ATOM 7532 C C . VAL B 1 175 ? 161.616 142.848 190.038 1.00 44.06 150 VAL B C 1
ATOM 7533 O O . VAL B 1 175 ? 161.675 142.146 189.024 1.00 45.91 150 VAL B O 1
ATOM 7537 N N . LYS B 1 176 ? 161.797 142.338 191.257 1.00 45.12 151 LYS B N 1
ATOM 7538 C CA . LYS B 1 176 ? 162.023 140.907 191.426 1.00 44.21 151 LYS B CA 1
ATOM 7539 C C . LYS B 1 176 ? 160.851 140.090 190.903 1.00 47.79 151 LYS B C 1
ATOM 7540 O O . LYS B 1 176 ? 161.048 138.991 190.380 1.00 50.36 151 LYS B O 1
ATOM 7546 N N . LYS B 1 177 ? 159.630 140.610 191.019 1.00 45.81 152 LYS B N 1
ATOM 7547 C CA . LYS B 1 177 ? 158.471 139.895 190.505 1.00 46.32 152 LYS B CA 1
ATOM 7548 C C . LYS B 1 177 ? 158.403 139.912 188.984 1.00 46.08 152 LYS B C 1
ATOM 7549 O O . LYS B 1 177 ? 157.775 139.028 188.397 1.00 49.07 152 LYS B O 1
ATOM 7555 N N . ALA B 1 178 ? 159.026 140.887 188.334 1.00 40.87 153 ALA B N 1
ATOM 7556 C CA . ALA B 1 178 ? 158.969 140.980 186.886 1.00 39.25 153 ALA B CA 1
ATOM 7557 C C . ALA B 1 178 ? 159.919 139.976 186.238 1.00 39.61 153 ALA B C 1
ATOM 7558 O O . ALA B 1 178 ? 160.812 139.417 186.878 1.00 42.27 153 ALA B O 1
ATOM 7560 N N . ARG B 1 179 ? 159.714 139.758 184.943 1.00 37.71 154 ARG B N 1
ATOM 7561 C CA . ARG B 1 179 ? 160.494 138.792 184.180 1.00 36.13 154 ARG B CA 1
ATOM 7562 C C . ARG B 1 179 ? 161.973 139.169 184.121 1.00 38.63 154 ARG B C 1
ATOM 7563 O O . ARG B 1 179 ? 162.824 138.447 184.653 1.00 42.87 154 ARG B O 1
ATOM 7571 N N . THR B 1 180 ? 162.280 140.285 183.468 1.00 28.07 155 THR B N 1
ATOM 7572 C CA . THR B 1 180 ? 163.561 140.993 183.455 1.00 28.28 155 THR B CA 1
ATOM 7573 C C . THR B 1 180 ? 164.696 140.279 182.723 1.00 30.03 155 THR B C 1
ATOM 7574 O O . THR B 1 180 ? 165.778 140.856 182.615 1.00 34.63 155 THR B O 1
ATOM 7578 N N . ARG B 1 181 ? 164.505 139.063 182.222 1.00 26.01 156 ARG B N 1
ATOM 7579 C CA . ARG B 1 181 ? 165.507 138.497 181.329 1.00 25.32 156 ARG B CA 1
ATOM 7580 C C . ARG B 1 181 ? 165.470 139.229 179.990 1.00 27.76 156 ARG B C 1
ATOM 7581 O O . ARG B 1 181 ? 164.416 139.660 179.527 1.00 37.12 156 ARG B O 1
ATOM 7589 N N . GLY B 1 182 ? 166.632 139.378 179.369 1.00 19.60 157 GLY B N 1
ATOM 7590 C CA . GLY B 1 182 ? 166.677 140.098 178.112 1.00 19.19 157 GLY B CA 1
ATOM 7591 C C . GLY B 1 182 ? 168.046 140.074 177.469 1.00 23.57 157 GLY B C 1
ATOM 7592 O O . GLY B 1 182 ? 168.962 139.396 177.930 1.00 26.17 157 GLY B O 1
ATOM 7593 N N . GLY B 1 183 ? 168.162 140.819 176.374 1.00 27.58 158 GLY B N 1
ATOM 7594 C CA . GLY B 1 183 ? 169.436 141.008 175.714 1.00 14.85 158 GLY B CA 1
ATOM 7595 C C . GLY B 1 183 ? 170.125 142.267 176.193 1.00 16.80 158 GLY B C 1
ATOM 7596 O O . GLY B 1 183 ? 169.758 143.369 175.787 1.00 31.06 158 GLY B O 1
ATOM 7597 N N . TYR B 1 184 ? 171.121 142.120 177.057 1.00 15.05 159 TYR B N 1
ATOM 7598 C CA . TYR B 1 184 ? 171.801 143.255 177.658 1.00 23.79 159 TYR B CA 1
ATOM 7599 C C . TYR B 1 184 ? 173.211 143.394 177.100 1.00 23.99 159 TYR B C 1
ATOM 7600 O O . TYR B 1 184 ? 173.866 142.407 176.768 1.00 22.61 159 TYR B O 1
ATOM 7609 N N . LEU B 1 185 ? 173.666 144.637 177.003 1.00 21.55 160 LEU B N 1
ATOM 7610 C CA . LEU B 1 185 ? 175.028 144.933 176.597 1.00 23.76 160 LEU B CA 1
ATOM 7611 C C . LEU B 1 185 ? 175.993 144.699 177.758 1.00 18.76 160 LEU B C 1
ATOM 7612 O O . LEU B 1 185 ? 175.605 144.649 178.922 1.00 27.68 160 LEU B O 1
ATOM 7617 N N . THR B 1 186 ? 177.268 144.549 177.420 1.00 28.07 161 THR B N 1
ATOM 7618 C CA . THR B 1 186 ? 178.269 144.168 178.411 1.00 30.16 161 THR B CA 1
ATOM 7619 C C . THR B 1 186 ? 178.753 145.368 179.218 1.00 32.36 161 THR B C 1
ATOM 7620 O O . THR B 1 186 ? 178.811 145.306 180.449 1.00 39.25 161 THR B O 1
ATOM 7624 N N . ASP B 1 187 ? 179.106 146.467 178.548 1.00 26.59 162 ASP B N 1
ATOM 7625 C CA . ASP B 1 187 ? 179.671 147.653 179.205 1.00 33.23 162 ASP B CA 1
ATOM 7626 C C . ASP B 1 187 ? 178.938 148.902 178.707 1.00 33.69 162 ASP B C 1
ATOM 7627 O O . ASP B 1 187 ? 179.436 149.627 177.848 1.00 37.86 162 ASP B O 1
ATOM 7632 N N . ILE B 1 188 ? 177.776 149.184 179.295 1.00 26.60 163 ILE B N 1
ATOM 7633 C CA . ILE B 1 188 ? 176.953 150.295 178.829 1.00 25.54 163 ILE B CA 1
ATOM 7634 C C . ILE B 1 188 ? 177.463 151.638 179.335 1.00 23.19 163 ILE B C 1
ATOM 7635 O O . ILE B 1 188 ? 177.185 152.670 178.718 1.00 28.21 163 ILE B O 1
ATOM 7640 N N . LYS B 1 189 ? 178.223 151.652 180.423 1.00 24.91 164 LYS B N 1
ATOM 7641 C CA . LYS B 1 189 ? 178.712 152.892 180.999 1.00 25.17 164 LYS B CA 1
ATOM 7642 C C . LYS B 1 189 ? 180.002 153.388 180.360 1.00 19.71 164 LYS B C 1
ATOM 7643 O O . LYS B 1 189 ? 180.366 154.545 180.574 1.00 29.11 164 LYS B O 1
ATOM 7649 N N . GLY B 1 190 ? 180.679 152.565 179.566 1.00 21.41 165 GLY B N 1
ATOM 7650 C CA . GLY B 1 190 ? 181.947 152.969 178.995 1.00 25.95 165 GLY B CA 1
ATOM 7651 C C . GLY B 1 190 ? 181.788 153.921 177.826 1.00 30.60 165 GLY B C 1
ATOM 7652 O O . GLY B 1 190 ? 180.839 153.844 177.052 1.00 37.11 165 GLY B O 1
ATOM 7653 N N . PHE B 1 191 ? 182.751 154.829 177.698 1.00 29.65 166 PHE B N 1
ATOM 7654 C CA . PHE B 1 191 ? 182.741 155.813 176.623 1.00 21.16 166 PHE B CA 1
ATOM 7655 C C . PHE B 1 191 ? 184.120 156.441 176.506 1.00 22.36 166 PHE B C 1
ATOM 7656 O O . PHE B 1 191 ? 184.721 156.813 177.515 1.00 30.83 166 PHE B O 1
ATOM 7664 N N . ASP B 1 192 ? 184.611 156.564 175.274 1.00 24.40 167 ASP B N 1
ATOM 7665 C CA . ASP B 1 192 ? 185.888 157.219 174.990 1.00 17.46 167 ASP B CA 1
ATOM 7666 C C . ASP B 1 192 ? 185.616 158.705 174.770 1.00 21.39 167 ASP B C 1
ATOM 7667 O O . ASP B 1 192 ? 185.482 159.192 173.650 1.00 29.34 167 ASP B O 1
ATOM 7672 N N . SER B 1 193 ? 185.533 159.438 175.878 1.00 24.12 168 SER B N 1
ATOM 7673 C CA . SER B 1 193 ? 185.166 160.847 175.805 1.00 26.19 168 SER B CA 1
ATOM 7674 C C . SER B 1 193 ? 186.296 161.706 175.245 1.00 27.45 168 SER B C 1
ATOM 7675 O O . SER B 1 193 ? 186.031 162.778 174.697 1.00 29.65 168 SER B O 1
ATOM 7678 N N . GLU B 1 194 ? 187.547 161.264 175.370 1.00 24.91 169 GLU B N 1
ATOM 7679 C CA . GLU B 1 194 ? 188.642 161.995 174.742 1.00 26.76 169 GLU B CA 1
ATOM 7680 C C . GLU B 1 194 ? 188.559 161.916 173.221 1.00 23.05 169 GLU B C 1
ATOM 7681 O O . GLU B 1 194 ? 188.741 162.925 172.536 1.00 31.62 169 GLU B O 1
ATOM 7687 N N . PHE B 1 195 ? 188.248 160.736 172.682 1.00 22.82 170 PHE B N 1
ATOM 7688 C CA . PHE B 1 195 ? 188.141 160.561 171.236 1.00 22.20 170 PHE B CA 1
ATOM 7689 C C . PHE B 1 195 ? 187.072 161.471 170.640 1.00 20.46 170 PHE B C 1
ATOM 7690 O O . PHE B 1 195 ? 187.277 162.068 169.579 1.00 23.69 170 PHE B O 1
ATOM 7698 N N . PHE B 1 196 ? 185.924 161.583 171.297 1.00 19.74 171 PHE B N 1
ATOM 7699 C CA . PHE B 1 196 ? 184.812 162.366 170.785 1.00 20.21 171 PHE B CA 1
ATOM 7700 C C . PHE B 1 196 ? 184.774 163.783 171.349 1.00 20.12 171 PHE B C 1
ATOM 7701 O O . PHE B 1 196 ? 183.772 164.479 171.175 1.00 29.62 171 PHE B O 1
ATOM 7709 N N . ALA B 1 197 ? 185.843 164.216 172.022 1.00 28.33 172 ALA B N 1
ATOM 7710 C CA . ALA B 1 197 ? 186.059 165.616 172.397 1.00 23.62 172 ALA B CA 1
ATOM 7711 C C . ALA B 1 197 ? 184.936 166.151 173.284 1.00 18.93 172 ALA B C 1
ATOM 7712 O O . ALA B 1 197 ? 184.317 167.171 172.992 1.00 35.09 172 ALA B O 1
ATOM 7714 N N . LEU B 1 198 ? 184.685 165.457 174.381 1.00 25.19 173 LEU B N 1
ATOM 7715 C CA . LEU B 1 198 ? 183.669 165.853 175.342 1.00 22.96 173 LEU B CA 1
ATOM 7716 C C . LEU B 1 198 ? 184.284 165.921 176.730 1.00 23.77 173 LEU B C 1
ATOM 7717 O O . LEU B 1 198 ? 185.095 165.071 177.099 1.00 33.07 173 LEU B O 1
ATOM 7722 N N . SER B 1 199 ? 183.902 166.940 177.492 1.00 27.96 174 SER B N 1
ATOM 7723 C CA . SER B 1 199 ? 184.386 167.060 178.855 1.00 29.11 174 SER B CA 1
ATOM 7724 C C . SER B 1 199 ? 183.748 165.987 179.740 1.00 30.13 174 SER B C 1
ATOM 7725 O O . SER B 1 199 ? 182.775 165.331 179.371 1.00 36.28 174 SER B O 1
ATOM 7728 N N . LYS B 1 200 ? 184.320 165.820 180.930 1.00 30.12 175 LYS B N 1
ATOM 7729 C CA . LYS B 1 200 ? 183.847 164.800 181.859 1.00 30.86 175 LYS B CA 1
ATOM 7730 C C . LYS B 1 200 ? 182.382 165.015 182.227 1.00 34.51 175 LYS B C 1
ATOM 7731 O O . LYS B 1 200 ? 181.575 164.080 182.181 1.00 36.02 175 LYS B O 1
ATOM 7737 N N . MET B 1 201 ? 182.015 166.249 182.568 1.00 32.77 176 MET B N 1
ATOM 7738 C CA . MET B 1 201 ? 180.645 166.518 182.985 1.00 34.72 176 MET B CA 1
ATOM 7739 C C . MET B 1 201 ? 179.661 166.340 181.835 1.00 36.34 176 MET B C 1
ATOM 7740 O O . MET B 1 201 ? 178.568 165.798 182.029 1.00 37.82 176 MET B O 1
ATOM 7745 N N . GLU B 1 202 ? 180.020 166.797 180.635 1.00 30.80 177 GLU B N 1
ATOM 7746 C CA . GLU B 1 202 ? 179.141 166.592 179.491 1.00 29.73 177 GLU B CA 1
ATOM 7747 C C . GLU B 1 202 ? 179.008 165.109 179.165 1.00 28.84 177 GLU B C 1
ATOM 7748 O O . GLU B 1 202 ? 177.909 164.628 178.879 1.00 31.83 177 GLU B O 1
ATOM 7754 N N . ALA B 1 203 ? 180.114 164.367 179.216 1.00 29.19 178 ALA B N 1
ATOM 7755 C CA . ALA B 1 203 ? 180.067 162.941 178.914 1.00 28.08 178 ALA B CA 1
ATOM 7756 C C . ALA B 1 203 ? 179.195 162.191 179.910 1.00 26.21 178 ALA B C 1
ATOM 7757 O O . ALA B 1 203 ? 178.436 161.299 179.525 1.00 34.05 178 ALA B O 1
ATOM 7759 N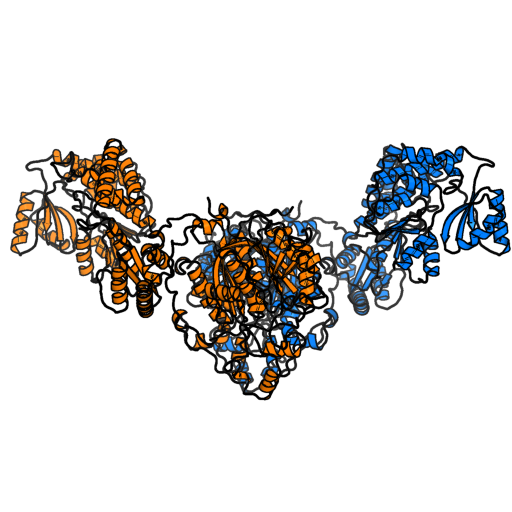 N . ASP B 1 204 ? 179.285 162.541 181.196 1.00 29.19 179 ASP B N 1
ATOM 7760 C CA . ASP B 1 204 ? 178.458 161.883 182.203 1.00 29.81 179 ASP B CA 1
ATOM 7761 C C . ASP B 1 204 ? 176.968 162.051 181.941 1.00 27.25 179 ASP B C 1
ATOM 7762 O O . ASP B 1 204 ? 176.181 161.209 182.375 1.00 31.38 179 ASP B O 1
ATOM 7767 N N . ASN B 1 205 ? 176.566 163.100 181.230 1.00 29.23 180 ASN B N 1
ATOM 7768 C CA . ASN B 1 205 ? 175.162 163.410 181.011 1.00 24.90 180 ASN B CA 1
ATOM 7769 C C . ASN B 1 205 ? 174.630 162.942 179.658 1.00 24.13 180 ASN B C 1
ATOM 7770 O O . ASN B 1 205 ? 173.481 163.235 179.333 1.00 29.39 180 ASN B O 1
ATOM 7775 N N . ILE B 1 206 ? 175.417 162.220 178.869 1.00 20.27 181 ILE B N 1
ATOM 7776 C CA . ILE B 1 206 ? 175.015 161.840 177.519 1.00 23.15 181 ILE B CA 1
ATOM 7777 C C . ILE B 1 206 ? 174.400 160.446 177.535 1.00 12.14 181 ILE B C 1
ATOM 7778 O O . ILE B 1 206 ? 174.993 159.495 178.051 1.00 23.33 181 ILE B O 1
ATOM 7783 N N . ASP B 1 207 ? 173.213 160.342 176.952 1.00 15.63 182 ASP B N 1
ATOM 7784 C CA . ASP B 1 207 ? 172.470 159.093 176.854 1.00 11.93 182 ASP B CA 1
ATOM 7785 C C . ASP B 1 207 ? 173.302 158.042 176.119 1.00 15.20 182 ASP B C 1
ATOM 7786 O O . ASP B 1 207 ? 173.950 158.352 175.117 1.00 22.11 182 ASP B O 1
ATOM 7791 N N . PRO B 1 208 ? 173.318 156.799 176.597 1.00 23.75 183 PRO B N 1
ATOM 7792 C CA . PRO B 1 208 ? 173.991 155.723 175.850 1.00 14.54 183 PRO B CA 1
ATOM 7793 C C . PRO B 1 208 ? 173.546 155.577 174.400 1.00 18.05 183 PRO B C 1
ATOM 7794 O O . PRO B 1 208 ? 174.347 155.136 173.570 1.00 28.71 183 PRO B O 1
ATOM 7798 N N . GLN B 1 209 ? 172.310 155.950 174.062 1.00 13.87 184 GLN B N 1
ATOM 7799 C CA . GLN B 1 209 ? 171.876 155.900 172.666 1.00 17.67 184 GLN B CA 1
ATOM 7800 C C . GLN B 1 209 ? 172.726 156.811 171.776 1.00 15.99 184 GLN B C 1
ATOM 7801 O O . GLN B 1 209 ? 173.139 156.411 170.682 1.00 21.99 184 GLN B O 1
ATOM 7807 N N . GLN B 1 210 ? 173.014 158.028 172.240 1.00 16.74 185 GLN B N 1
ATOM 7808 C CA . GLN B 1 210 ? 173.878 158.940 171.492 1.00 19.17 185 GLN B CA 1
ATOM 7809 C C . GLN B 1 210 ? 175.305 158.406 171.383 1.00 8.98 185 GLN B C 1
ATOM 7810 O O . GLN B 1 210 ? 175.945 158.518 170.325 1.00 14.95 185 GLN B O 1
ATOM 7816 N N . ARG B 1 211 ? 175.823 157.834 172.471 1.00 12.19 186 ARG B N 1
ATOM 7817 C CA . ARG B 1 211 ? 177.153 157.234 172.440 1.00 23.51 186 ARG B CA 1
ATOM 7818 C C . ARG B 1 211 ? 177.228 156.155 171.372 1.00 11.56 186 ARG B C 1
ATOM 7819 O O . ARG B 1 211 ? 178.168 156.115 170.568 1.00 22.55 186 ARG B O 1
ATOM 7827 N N . MET B 1 212 ? 176.218 155.287 171.342 1.00 14.11 187 MET B N 1
ATOM 7828 C CA . MET B 1 212 ? 176.184 154.210 170.367 1.00 17.40 187 MET B CA 1
ATOM 7829 C C . MET B 1 212 ? 176.091 154.758 168.955 1.00 11.59 187 MET B C 1
ATOM 7830 O O . MET B 1 212 ? 176.720 154.224 168.044 1.00 23.52 187 MET B O 1
ATOM 7835 N N . ALA B 1 213 ? 175.318 155.824 168.753 1.00 12.79 188 ALA B N 1
ATOM 7836 C CA . ALA B 1 213 ? 175.235 156.417 167.422 1.00 18.61 188 ALA B CA 1
ATOM 7837 C C . ALA B 1 213 ? 176.613 156.863 166.937 1.00 6.09 188 ALA B C 1
ATOM 7838 O O . ALA B 1 213 ? 177.030 156.526 165.821 1.00 12.75 188 ALA B O 1
ATOM 7840 N N . LEU B 1 214 ? 177.356 157.572 167.792 1.00 12.41 189 LEU B N 1
ATOM 7841 C CA . LEU B 1 214 ? 178.708 158.009 167.434 1.00 16.80 189 LEU B CA 1
ATOM 7842 C C . LEU B 1 214 ? 179.615 156.822 167.094 1.00 9.86 189 LEU B C 1
ATOM 7843 O O . LEU B 1 214 ? 180.252 156.780 166.025 1.00 18.15 189 LEU B O 1
ATOM 7848 N N . GLU B 1 215 ? 179.663 155.834 167.989 1.00 13.17 190 GLU B N 1
ATOM 7849 C CA . GLU B 1 215 ? 180.578 154.709 167.814 1.00 21.43 190 GLU B CA 1
ATOM 7850 C C . GLU B 1 215 ? 180.222 153.872 166.590 1.00 14.01 190 GLU B C 1
ATOM 7851 O O . GLU B 1 215 ? 181.108 153.480 165.822 1.00 18.86 190 GLU B O 1
ATOM 7857 N N . LEU B 1 216 ? 178.936 153.584 166.400 1.00 17.06 191 LEU B N 1
ATOM 7858 C CA . LEU B 1 216 ? 178.503 152.770 165.275 1.00 14.01 191 LEU B CA 1
ATOM 7859 C C . LEU B 1 216 ? 178.770 153.475 163.958 1.00 12.18 191 LEU B C 1
ATOM 7860 O O . LEU B 1 216 ? 179.120 152.824 162.974 1.00 15.17 191 LEU B O 1
ATOM 7865 N N . THR B 1 217 ? 178.611 154.800 163.912 1.00 9.88 192 THR B N 1
ATOM 7866 C CA . THR B 1 217 ? 178.962 155.523 162.697 1.00 13.79 192 THR B CA 1
ATOM 7867 C C . THR B 1 217 ? 180.434 155.320 162.359 1.00 18.34 192 THR B C 1
ATOM 7868 O O . THR B 1 217 ? 180.783 155.011 161.209 1.00 13.30 192 THR B O 1
ATOM 7872 N N . TRP B 1 218 ? 181.311 155.460 163.364 1.00 9.17 193 TRP B N 1
ATOM 7873 C CA . TRP B 1 218 ? 182.735 155.240 163.109 1.00 6.94 193 TRP B CA 1
ATOM 7874 C C . TRP B 1 218 ? 182.989 153.830 162.583 1.00 9.83 193 TRP B C 1
ATOM 7875 O O . TRP B 1 218 ? 183.699 153.642 161.586 1.00 16.77 193 TRP B O 1
ATOM 7886 N N . GLU B 1 219 ? 182.420 152.826 163.249 1.00 7.02 194 GLU B N 1
ATOM 7887 C CA . GLU B 1 219 ? 182.684 151.444 162.864 1.00 16.15 194 GLU B CA 1
ATOM 7888 C C . GLU B 1 219 ? 182.136 151.134 161.478 1.00 10.84 194 GLU B C 1
ATOM 7889 O O . GLU B 1 219 ? 182.766 150.408 160.710 1.00 22.03 194 GLU B O 1
ATOM 7895 N N . ALA B 1 220 ? 180.964 151.669 161.144 1.00 9.43 195 ALA B N 1
ATOM 7896 C CA . ALA B 1 220 ? 180.376 151.424 159.835 1.00 16.85 195 ALA B CA 1
ATOM 7897 C C . ALA B 1 220 ? 181.223 152.030 158.725 1.00 14.11 195 ALA B C 1
ATOM 7898 O O . ALA B 1 220 ? 181.448 151.386 157.697 1.00 14.53 195 ALA B O 1
ATOM 7900 N N . LEU B 1 221 ? 181.708 153.259 158.913 1.00 14.28 196 LEU B N 1
ATOM 7901 C CA . LEU B 1 221 ? 182.576 153.851 157.898 1.00 17.13 196 LEU B CA 1
ATOM 7902 C C . LEU B 1 221 ? 183.875 153.071 157.757 1.00 15.09 196 LEU B C 1
ATOM 7903 O O . LEU B 1 221 ? 184.355 152.857 156.641 1.00 18.30 196 LEU B O 1
ATOM 7908 N N . GLU B 1 222 ? 184.447 152.615 158.872 1.00 15.65 197 GLU B N 1
ATOM 7909 C CA . GLU B 1 222 ? 185.659 151.810 158.785 1.00 17.59 197 GLU B CA 1
ATOM 7910 C C . GLU B 1 222 ? 185.400 150.498 158.050 1.00 14.47 197 GLU B C 1
ATOM 7911 O O . GLU B 1 222 ? 186.204 150.081 157.213 1.00 24.35 197 GLU B O 1
ATOM 7917 N N . HIS B 1 223 ? 184.265 149.855 158.322 1.00 21.18 198 HIS B N 1
ATOM 7918 C CA . HIS B 1 223 ? 183.915 148.617 157.635 1.00 11.29 198 HIS B CA 1
ATOM 7919 C C . HIS B 1 223 ? 183.698 148.841 156.145 1.00 7.98 198 HIS B C 1
ATOM 7920 O O . HIS B 1 223 ? 183.980 147.953 155.341 1.00 20.11 198 HIS B O 1
ATOM 7927 N N . ALA B 1 224 ? 183.199 150.010 155.759 1.00 11.46 199 ALA B N 1
ATOM 7928 C CA . ALA B 1 224 ? 183.013 150.341 154.354 1.00 12.52 199 ALA B CA 1
ATOM 7929 C C . ALA B 1 224 ? 184.305 150.760 153.662 1.00 16.20 199 ALA B C 1
ATOM 7930 O O . ALA B 1 224 ? 184.293 150.956 152.447 1.00 13.94 199 ALA B O 1
ATOM 7932 N N . ARG B 1 225 ? 185.403 150.908 154.402 1.00 16.57 200 ARG B N 1
ATOM 7933 C CA . ARG B 1 225 ? 186.676 151.374 153.855 1.00 17.31 200 ARG B CA 1
ATOM 7934 C C . ARG B 1 225 ? 186.535 152.753 153.217 1.00 10.20 200 ARG B C 1
ATOM 7935 O O . ARG B 1 225 ? 187.093 153.026 152.159 1.00 19.26 200 ARG B O 1
ATOM 7943 N N . ILE B 1 226 ? 185.758 153.617 153.851 1.00 10.02 201 ILE B N 1
ATOM 7944 C CA . ILE B 1 226 ? 185.604 155.011 153.453 1.00 17.05 201 ILE B CA 1
ATOM 7945 C C . ILE B 1 226 ? 186.217 155.872 154.551 1.00 6.63 201 ILE B C 1
ATOM 7946 O O . ILE B 1 226 ? 185.733 155.846 155.686 1.00 25.61 201 ILE B O 1
ATOM 7951 N N . PRO B 1 227 ? 187.268 156.634 154.270 1.00 21.40 202 PRO B N 1
ATOM 7952 C CA . PRO B 1 227 ? 187.856 157.489 155.310 1.00 17.83 202 PRO B CA 1
ATOM 7953 C C . PRO B 1 227 ? 186.868 158.553 155.767 1.00 12.05 202 PRO B C 1
ATOM 7954 O O . PRO B 1 227 ? 186.277 159.264 154.955 1.00 21.77 202 PRO B O 1
ATOM 7958 N N . ALA B 1 228 ? 186.689 158.651 157.084 1.00 16.64 203 ALA B N 1
ATOM 7959 C CA . ALA B 1 228 ? 185.788 159.654 157.643 1.00 15.30 203 ALA B CA 1
ATOM 7960 C C . ALA B 1 228 ? 186.214 161.058 157.242 1.00 17.34 203 ALA B C 1
ATOM 7961 O O . ALA B 1 228 ? 185.371 161.917 156.977 1.00 15.11 203 ALA B O 1
ATOM 7963 N N . SER B 1 229 ? 187.521 161.303 157.175 1.00 12.63 204 SER B N 1
ATOM 7964 C CA . SER B 1 229 ? 188.012 162.613 156.766 1.00 17.47 204 SER B CA 1
ATOM 7965 C C . SER B 1 229 ? 187.558 162.982 155.357 1.00 12.19 204 SER B C 1
ATOM 7966 O O . SER B 1 229 ? 187.352 164.162 155.071 1.00 22.05 204 SER B O 1
ATOM 7969 N N . SER B 1 230 ? 187.371 161.999 154.475 1.00 16.30 205 SER B N 1
ATOM 7970 C CA . SER B 1 230 ? 186.963 162.304 153.108 1.00 16.49 205 SER B CA 1
ATOM 7971 C C . SER B 1 230 ? 185.501 162.723 152.998 1.00 17.10 205 SER B C 1
ATOM 7972 O O . SER B 1 230 ? 185.112 163.277 151.970 1.00 28.19 205 SER B O 1
ATOM 7975 N N . LEU B 1 231 ? 184.685 162.486 154.020 1.00 16.70 206 LEU B N 1
ATOM 7976 C CA . LEU B 1 231 ? 183.280 162.857 153.973 1.00 12.65 206 LEU B CA 1
ATOM 7977 C C . LEU B 1 231 ? 182.974 164.173 154.673 1.00 20.56 206 LEU B C 1
ATOM 7978 O O . LEU B 1 231 ? 181.832 164.627 154.612 1.00 22.00 206 LEU B O 1
ATOM 7983 N N . ARG B 1 232 ? 183.953 164.795 155.326 1.00 15.28 207 ARG B N 1
ATOM 7984 C CA . ARG B 1 232 ? 183.707 166.057 156.013 1.00 21.86 207 ARG B CA 1
ATOM 7985 C C . ARG B 1 232 ? 183.280 167.129 155.015 1.00 13.46 207 ARG B C 1
ATOM 7986 O O . ARG B 1 232 ? 183.891 167.291 153.959 1.00 27.69 207 ARG B O 1
ATOM 7994 N N . GLY B 1 233 ? 182.205 167.835 155.340 1.00 17.93 208 GLY B N 1
ATOM 7995 C CA . GLY B 1 233 ? 181.639 168.834 154.464 1.00 13.57 208 GLY B CA 1
ATOM 7996 C C . GLY B 1 233 ? 180.760 168.306 153.350 1.00 16.58 208 GLY B C 1
ATOM 7997 O O . GLY B 1 233 ? 180.253 169.106 152.563 1.00 28.17 208 GLY B O 1
ATOM 7998 N N . GLU B 1 234 ? 180.557 167.000 153.253 1.00 17.74 209 GLU B N 1
ATOM 7999 C CA . GLU B 1 234 ? 179.792 166.417 152.163 1.00 18.31 209 GLU B CA 1
ATOM 8000 C C . GLU B 1 234 ? 178.317 166.259 152.535 1.00 18.49 209 GLU B C 1
ATOM 8001 O O . GLU B 1 234 ? 177.912 166.407 153.686 1.00 21.92 209 GLU B O 1
ATOM 8007 N N . SER B 1 235 ? 177.509 165.940 151.526 1.00 18.99 210 SER B N 1
ATOM 8008 C CA . SER B 1 235 ? 176.062 165.810 151.693 1.00 22.02 210 SER B CA 1
ATOM 8009 C C . SER B 1 235 ? 175.751 164.395 152.181 1.00 18.21 210 SER B C 1
ATOM 8010 O O . SER B 1 235 ? 175.349 163.510 151.429 1.00 25.98 210 SER B O 1
ATOM 8013 N N . VAL B 1 236 ? 175.958 164.183 153.474 1.00 13.83 211 VAL B N 1
ATOM 8014 C CA . VAL B 1 236 ? 175.757 162.892 154.119 1.00 12.26 211 VAL B CA 1
ATOM 8015 C C . VAL B 1 236 ? 174.525 162.998 155.008 1.00 9.18 211 VAL B C 1
ATOM 8016 O O . VAL B 1 236 ? 174.514 163.773 155.968 1.00 25.29 211 VAL B O 1
ATOM 8020 N N . GLY B 1 237 ? 173.501 162.212 154.704 1.00 17.04 212 GLY B N 1
ATOM 8021 C CA . GLY B 1 237 ? 172.303 162.185 155.518 1.00 16.73 212 GLY B CA 1
ATOM 8022 C C . GLY B 1 237 ? 172.370 161.153 156.632 1.00 8.50 212 GLY B C 1
ATOM 8023 O O . GLY B 1 237 ? 172.945 160.086 156.478 1.00 19.65 212 GLY B O 1
ATOM 8024 N N . VAL B 1 238 ? 171.762 161.488 157.765 1.00 9.98 213 VAL B N 1
ATOM 8025 C CA . VAL B 1 238 ? 171.740 160.628 158.943 1.00 8.90 213 VAL B CA 1
ATOM 8026 C C . VAL B 1 238 ? 170.287 160.421 159.358 1.00 0.66 213 VAL B C 1
ATOM 8027 O O . VAL B 1 238 ? 169.562 161.390 159.595 1.00 16.71 213 VAL B O 1
ATOM 8031 N N . TYR B 1 239 ? 169.863 159.164 159.432 1.00 11.74 214 TYR B N 1
ATOM 8032 C CA . TYR B 1 239 ? 168.492 158.800 159.787 1.00 9.41 214 TYR B CA 1
ATOM 8033 C C . TYR B 1 239 ? 168.548 157.671 160.808 1.00 7.27 214 TYR B C 1
ATOM 8034 O O . TYR B 1 239 ? 168.945 156.553 160.474 1.00 17.30 214 TYR B O 1
ATOM 8043 N N . ILE B 1 240 ? 168.129 157.946 162.037 1.00 8.28 215 ILE B N 1
ATOM 8044 C CA . ILE B 1 240 ? 168.274 156.997 163.134 1.00 16.23 215 ILE B CA 1
ATOM 8045 C C . ILE B 1 240 ? 166.934 156.835 163.840 1.00 8.40 215 ILE B C 1
ATOM 8046 O O . ILE B 1 240 ? 166.267 157.823 164.159 1.00 19.73 215 ILE B O 1
ATOM 8051 N N . GLY B 1 241 ? 166.545 155.587 164.083 1.00 10.38 216 GLY B N 1
ATOM 8052 C CA . GLY B 1 241 ? 165.330 155.293 164.823 1.00 19.11 216 GLY B CA 1
ATOM 8053 C C . GLY B 1 241 ? 165.578 155.213 166.322 1.00 10.30 216 GLY B C 1
ATOM 8054 O O . GLY B 1 241 ? 166.570 154.652 166.772 1.00 25.80 216 GLY B O 1
ATOM 8055 N N . SER B 1 242 ? 164.651 155.780 167.087 1.00 8.94 217 SER B N 1
ATOM 8056 C CA . SER B 1 242 ? 164.731 155.767 168.541 1.00 18.76 217 SER B CA 1
ATOM 8057 C C . SER B 1 242 ? 163.328 155.931 169.104 1.00 13.90 217 SER B C 1
ATOM 8058 O O . SER B 1 242 ? 162.506 156.647 168.536 1.00 26.80 217 SER B O 1
ATOM 8061 N N . SER B 1 243 ? 163.068 155.283 170.236 1.00 16.98 218 SER B N 1
ATOM 8062 C CA . SER B 1 243 ? 161.714 155.224 170.768 1.00 24.70 218 SER B CA 1
ATOM 8063 C C . SER B 1 243 ? 161.569 155.532 172.249 1.00 15.49 218 SER B C 1
ATOM 8064 O O . SER B 1 243 ? 160.434 155.598 172.723 1.00 41.44 218 SER B O 1
ATOM 8067 N N . THR B 1 244 ? 162.650 155.724 172.990 1.00 22.14 219 THR B N 1
ATOM 8068 C CA . THR B 1 244 ? 162.554 155.843 174.438 1.00 28.12 219 THR B CA 1
ATOM 8069 C C . THR B 1 244 ? 163.659 156.757 174.940 1.00 25.34 219 THR B C 1
ATOM 8070 O O . THR B 1 244 ? 164.805 156.625 174.515 1.00 31.59 219 THR B O 1
ATOM 8074 N N . ASN B 1 245 ? 163.308 157.696 175.807 1.00 25.47 220 ASN B N 1
ATOM 8075 C CA . ASN B 1 245 ? 164.294 158.554 176.461 1.00 24.49 220 ASN B CA 1
ATOM 8076 C C . ASN B 1 245 ? 164.558 158.079 177.889 1.00 22.56 220 ASN B C 1
ATOM 8077 O O . ASN B 1 245 ? 164.325 158.783 178.859 1.00 31.68 220 ASN B O 1
ATOM 8082 N N . ASP B 1 246 ? 165.086 156.860 177.993 1.00 24.11 221 ASP B N 1
ATOM 8083 C CA . ASP B 1 246 ? 165.261 156.226 179.297 1.00 25.54 221 ASP B CA 1
ATOM 8084 C C . ASP B 1 246 ? 166.251 156.992 180.172 1.00 25.38 221 ASP B C 1
ATOM 8085 O O . ASP B 1 246 ? 166.047 157.114 181.383 1.00 25.98 221 ASP B O 1
ATOM 8090 N N . TYR B 1 247 ? 167.332 157.507 179.581 1.00 16.64 222 TYR B N 1
ATOM 8091 C CA . TYR B 1 247 ? 168.358 158.190 180.364 1.00 22.26 222 TYR B CA 1
ATOM 8092 C C . TYR B 1 247 ? 167.841 159.480 180.992 1.00 25.40 222 TYR B C 1
ATOM 8093 O O . TYR B 1 247 ? 168.357 159.904 182.029 1.00 25.83 222 TYR B O 1
ATOM 8102 N N . SER B 1 248 ? 166.840 160.119 180.378 1.00 26.69 223 SER B N 1
ATOM 8103 C CA . SER B 1 248 ? 166.275 161.343 180.941 1.00 29.18 223 SER B CA 1
ATOM 8104 C C . SER B 1 248 ? 165.718 161.108 182.339 1.00 31.62 223 SER B C 1
ATOM 8105 O O . SER B 1 248 ? 165.800 161.989 183.198 1.00 37.66 223 SER B O 1
ATOM 8108 N N . PHE B 1 249 ? 165.147 159.929 182.584 1.00 32.28 224 PHE B N 1
ATOM 8109 C CA . PHE B 1 249 ? 164.592 159.637 183.901 1.00 35.33 224 PHE B CA 1
ATOM 8110 C C . PHE B 1 249 ? 165.675 159.647 184.972 1.00 41.01 224 PHE B C 1
ATOM 8111 O O . PHE B 1 249 ? 165.439 160.105 186.094 1.00 44.08 224 PHE B O 1
ATOM 8119 N N . LEU B 1 250 ? 166.865 159.138 184.650 1.00 40.06 225 LEU B N 1
ATOM 8120 C CA . LEU B 1 250 ? 167.966 159.185 185.605 1.00 36.81 225 LEU B CA 1
ATOM 8121 C C . LEU B 1 250 ? 168.312 160.620 185.972 1.00 43.70 225 LEU B C 1
ATOM 8122 O O . LEU B 1 250 ? 168.536 160.929 187.146 1.00 48.38 225 LEU B O 1
ATOM 8127 N N . ALA B 1 251 ? 168.358 161.512 184.983 1.00 45.70 226 ALA B N 1
ATOM 8128 C CA . ALA B 1 251 ? 168.671 162.907 185.265 1.00 48.89 226 ALA B CA 1
ATOM 8129 C C . ALA B 1 251 ? 167.558 163.588 186.048 1.00 50.47 226 ALA B C 1
ATOM 8130 O O . ALA B 1 251 ? 167.822 164.517 186.816 1.00 55.14 226 ALA B O 1
ATOM 8132 N N . MET B 1 252 ? 166.320 163.142 185.878 1.00 57.65 227 MET B N 1
ATOM 8133 C CA . MET B 1 252 ? 165.164 163.765 186.507 1.00 57.91 227 MET B CA 1
ATOM 8134 C C . MET B 1 252 ? 164.931 163.266 187.929 1.00 58.19 227 MET B C 1
ATOM 8135 O O . MET B 1 252 ? 163.954 163.672 188.564 1.00 61.03 227 MET B O 1
ATOM 8140 N N . SER B 1 253 ? 165.814 162.415 188.452 1.00 61.20 228 SER B N 1
ATOM 8141 C CA . SER B 1 253 ? 165.664 161.925 189.817 1.00 61.91 228 SER B CA 1
ATOM 8142 C C . SER B 1 253 ? 165.587 163.076 190.812 1.00 65.33 228 SER B C 1
ATOM 8143 O O . SER B 1 253 ? 164.714 163.098 191.687 1.00 66.28 228 SER B O 1
ATOM 8146 N N . ASP B 1 254 ? 166.488 164.047 190.692 1.00 70.60 229 ASP B N 1
ATOM 8147 C CA . ASP B 1 254 ? 166.507 165.216 191.571 1.00 69.87 229 ASP B CA 1
ATOM 8148 C C . ASP B 1 254 ? 166.307 166.472 190.737 1.00 70.75 229 ASP B C 1
ATOM 8149 O O . ASP B 1 254 ? 167.276 167.001 190.166 1.00 72.42 229 ASP B O 1
ATOM 8154 N N . PRO B 1 255 ? 165.082 166.991 190.642 1.00 72.01 230 PRO B N 1
ATOM 8155 C CA . PRO B 1 255 ? 164.822 168.107 189.716 1.00 72.65 230 PRO B CA 1
ATOM 8156 C C . PRO B 1 255 ? 165.671 169.344 189.967 1.00 74.32 230 PRO B C 1
ATOM 8157 O O . PRO B 1 255 ? 165.977 170.073 189.014 1.00 74.31 230 PRO B O 1
ATOM 8161 N N . SER B 1 256 ? 166.060 169.611 191.215 1.00 74.64 231 SER B N 1
ATOM 8162 C CA . SER B 1 256 ? 166.793 170.839 191.509 1.00 72.63 231 SER B CA 1
ATOM 8163 C C . SER B 1 256 ? 168.227 170.775 190.992 1.00 73.21 231 SER B C 1
ATOM 8164 O O . SER B 1 256 ? 168.713 171.724 190.369 1.00 72.90 231 SER B O 1
ATOM 8167 N N . ILE B 1 257 ? 168.919 169.657 191.230 1.00 70.42 232 ILE B N 1
ATOM 8168 C CA . ILE B 1 257 ? 170.362 169.592 191.025 1.00 70.64 232 ILE B CA 1
ATOM 8169 C C . ILE B 1 257 ? 170.747 168.943 189.703 1.00 71.06 232 ILE B C 1
ATOM 8170 O O . ILE B 1 257 ? 171.943 168.748 189.447 1.00 71.54 232 ILE B O 1
ATOM 8175 N N . ALA B 1 258 ? 169.782 168.604 188.856 1.00 65.10 233 ALA B N 1
ATOM 8176 C CA . ALA B 1 258 ? 170.105 168.051 187.548 1.00 61.11 233 ALA B CA 1
ATOM 8177 C C . ALA B 1 258 ? 170.813 169.097 186.695 1.00 59.86 233 ALA B C 1
ATOM 8178 O O . ALA B 1 258 ? 170.419 170.265 186.662 1.00 61.55 233 ALA B O 1
ATOM 8180 N N . HIS B 1 259 ? 171.864 168.674 186.004 1.00 49.21 234 HIS B N 1
ATOM 8181 C CA . HIS B 1 259 ? 172.674 169.622 185.251 1.00 43.26 234 HIS B CA 1
ATOM 8182 C C . HIS B 1 259 ? 172.017 169.945 183.910 1.00 45.19 234 HIS B C 1
ATOM 8183 O O . HIS B 1 259 ? 171.421 169.068 183.283 1.00 48.14 234 HIS B O 1
ATOM 8190 N N . PRO B 1 260 ? 172.119 171.193 183.446 1.00 45.29 235 PRO B N 1
ATOM 8191 C CA . PRO B 1 260 ? 171.522 171.549 182.149 1.00 38.66 235 PRO B CA 1
ATOM 8192 C C . PRO B 1 260 ? 172.128 170.822 180.962 1.00 38.98 235 PRO B C 1
ATOM 8193 O O . PRO B 1 260 ? 171.525 170.835 179.882 1.00 40.61 235 PRO B O 1
ATOM 8197 N N . TYR B 1 261 ? 173.303 170.206 181.113 1.00 34.26 236 TYR B N 1
ATOM 8198 C CA . TYR B 1 261 ? 173.842 169.363 180.052 1.00 32.71 236 TYR B CA 1
ATOM 8199 C C . TYR B 1 261 ? 172.915 168.207 179.706 1.00 28.68 236 TYR B C 1
ATOM 8200 O O . TYR B 1 261 ? 172.984 167.689 178.589 1.00 37.43 236 TYR B O 1
ATOM 8209 N N . ALA B 1 262 ? 172.038 167.813 180.628 1.00 26.17 237 ALA B N 1
ATOM 8210 C CA . ALA B 1 262 ? 171.109 166.724 180.361 1.00 28.98 237 ALA B CA 1
ATOM 8211 C C . ALA B 1 262 ? 170.150 167.059 179.226 1.00 22.32 237 ALA B C 1
ATOM 8212 O O . ALA B 1 262 ? 169.666 166.153 178.541 1.00 29.20 237 ALA B O 1
ATOM 8214 N N . ILE B 1 263 ? 169.884 168.344 178.998 1.00 24.19 238 ILE B N 1
ATOM 8215 C CA . ILE B 1 263 ? 168.948 168.745 177.951 1.00 25.41 238 ILE B CA 1
ATOM 8216 C C . ILE B 1 263 ? 169.445 168.275 176.589 1.00 23.88 238 ILE B C 1
ATOM 8217 O O . ILE B 1 263 ? 168.746 167.555 175.872 1.00 29.27 238 ILE B O 1
ATOM 8222 N N . THR B 1 264 ? 170.670 168.654 176.223 1.00 21.50 239 THR B N 1
ATOM 8223 C CA . THR B 1 264 ? 171.227 168.169 174.966 1.00 24.26 239 THR B CA 1
ATOM 8224 C C . THR B 1 264 ? 171.660 166.711 175.063 1.00 20.99 239 THR B C 1
ATOM 8225 O O . THR B 1 264 ? 171.672 166.009 174.050 1.00 24.54 239 THR B O 1
ATOM 8229 N N . GLY B 1 265 ? 172.009 166.233 176.258 1.00 19.06 240 GLY B N 1
ATOM 8230 C CA . GLY B 1 265 ? 172.482 164.872 176.400 1.00 15.72 240 GLY B CA 1
ATOM 8231 C C . GLY B 1 265 ? 171.413 163.803 176.311 1.00 17.80 240 GLY B C 1
ATOM 8232 O O . GLY B 1 265 ? 171.754 162.630 176.157 1.00 24.35 240 GLY B O 1
ATOM 8233 N N . THR B 1 266 ? 170.134 164.168 176.433 1.00 17.63 241 THR B N 1
ATOM 8234 C CA . THR B 1 266 ? 169.070 163.175 176.379 1.00 18.35 241 THR B CA 1
ATOM 8235 C C . THR B 1 266 ? 167.965 163.455 175.367 1.00 16.83 241 THR B C 1
ATOM 8236 O O . THR B 1 266 ? 167.006 162.684 175.312 1.00 26.29 241 THR B O 1
ATOM 8240 N N . ALA B 1 267 ? 168.051 164.524 174.583 1.00 25.42 242 ALA B N 1
ATOM 8241 C CA . ALA B 1 267 ? 167.025 164.795 173.584 1.00 19.94 242 ALA B CA 1
ATOM 8242 C C . ALA B 1 267 ? 167.154 163.828 172.411 1.00 19.30 242 ALA B C 1
ATOM 8243 O O . ALA B 1 267 ? 168.259 163.486 171.992 1.00 26.94 242 ALA B O 1
ATOM 8245 N N . SER B 1 268 ? 166.008 163.394 171.880 1.00 16.10 243 SER B N 1
ATOM 8246 C CA . SER B 1 268 ? 166.001 162.413 170.797 1.00 19.58 243 SER B CA 1
ATOM 8247 C C . SER B 1 268 ? 166.677 162.949 169.541 1.00 14.91 243 SER B C 1
ATOM 8248 O O . SER B 1 268 ? 167.422 162.225 168.875 1.00 11.74 243 SER B O 1
ATOM 8251 N N . SER B 1 269 ? 166.412 164.206 169.190 1.00 10.23 244 SER B N 1
ATOM 8252 C CA . SER B 1 269 ? 166.976 164.774 167.970 1.00 10.79 244 SER B CA 1
ATOM 8253 C C . SER B 1 269 ? 168.501 164.800 168.012 1.00 20.40 244 SER B C 1
ATOM 8254 O O . SER B 1 269 ? 169.159 164.656 166.974 1.00 14.14 244 SER B O 1
ATOM 8257 N N . ILE B 1 270 ? 169.081 164.940 169.205 1.00 13.80 245 ILE B N 1
ATOM 8258 C CA . ILE B 1 270 ? 170.528 164.999 169.318 1.00 16.32 245 ILE B CA 1
ATOM 8259 C C . ILE B 1 270 ? 171.175 163.668 168.953 1.00 13.82 245 ILE B C 1
ATOM 8260 O O . ILE B 1 270 ? 172.334 163.660 168.557 1.00 20.69 245 ILE B O 1
ATOM 8265 N N . ILE B 1 271 ? 170.437 162.559 168.987 1.00 11.34 246 ILE B N 1
ATOM 8266 C CA . ILE B 1 271 ? 170.999 161.279 168.562 1.00 10.81 246 ILE B CA 1
ATOM 8267 C C . ILE B 1 271 ? 171.552 161.383 167.143 1.00 11.80 246 ILE B C 1
ATOM 8268 O O . ILE B 1 271 ? 172.677 160.957 166.867 1.00 14.36 246 ILE B O 1
ATOM 8273 N N . ALA B 1 272 ? 170.788 161.990 166.234 1.00 8.31 247 ALA B N 1
ATOM 8274 C CA . ALA B 1 272 ? 171.264 162.213 164.872 1.00 4.29 247 ALA B CA 1
ATOM 8275 C C . ALA B 1 272 ? 172.118 163.475 164.768 1.00 11.31 247 ALA B C 1
ATOM 8276 O O . ALA B 1 272 ? 173.126 163.487 164.048 1.00 15.33 247 ALA B O 1
ATOM 8278 N N . ASN B 1 273 ? 171.721 164.545 165.464 1.00 9.11 248 ASN B N 1
ATOM 8279 C CA . ASN B 1 273 ? 172.403 165.822 165.288 1.00 8.23 248 ASN B CA 1
ATOM 8280 C C . ASN B 1 273 ? 173.849 165.778 165.783 1.00 16.51 248 ASN B C 1
ATOM 8281 O O . ASN B 1 273 ? 174.721 166.404 165.181 1.00 18.84 248 ASN B O 1
ATOM 8286 N N . ARG B 1 274 ? 174.132 165.056 166.870 1.00 14.39 249 ARG B N 1
ATOM 8287 C CA . ARG B 1 274 ? 175.503 164.988 167.362 1.00 15.79 249 ARG B CA 1
ATOM 8288 C C . ARG B 1 274 ? 176.392 164.215 166.399 1.00 9.03 249 ARG B C 1
ATOM 8289 O O . ARG B 1 274 ? 177.554 164.577 166.203 1.00 16.33 249 ARG B O 1
ATOM 8297 N N . VAL B 1 275 ? 175.862 163.160 165.781 1.00 11.89 250 VAL B N 1
ATOM 8298 C CA . VAL B 1 275 ? 176.610 162.472 164.736 1.00 14.96 250 VAL B CA 1
ATOM 8299 C C . VAL B 1 275 ? 176.927 163.437 163.603 1.00 13.72 250 VAL B C 1
ATOM 8300 O O . VAL B 1 275 ? 178.076 163.550 163.167 1.00 10.96 250 VAL B O 1
ATOM 8304 N N . SER B 1 276 ? 175.919 164.172 163.133 1.00 13.23 251 SER B N 1
ATOM 8305 C CA . SER B 1 276 ? 176.157 165.122 162.047 1.00 14.40 251 SER B CA 1
ATOM 8306 C C . SER B 1 276 ? 177.193 166.169 162.444 1.00 14.55 251 SER B C 1
ATOM 8307 O O . SER B 1 276 ? 178.029 166.565 161.628 1.00 12.72 251 SER B O 1
ATOM 8310 N N . TYR B 1 277 ? 177.157 166.616 163.697 1.00 10.99 252 TYR B N 1
ATOM 8311 C CA . TYR B 1 277 ? 178.092 167.629 164.173 1.00 17.27 252 TYR B CA 1
ATOM 8312 C C . TYR B 1 277 ? 179.522 167.103 164.237 1.00 6.12 252 TYR B C 1
ATOM 8313 O O . TYR B 1 277 ? 180.444 167.744 163.727 1.00 15.27 252 TYR B O 1
ATOM 8322 N N . PHE B 1 278 ? 179.725 165.935 164.855 1.00 10.98 253 PHE B N 1
ATOM 8323 C CA . PHE B 1 278 ? 181.076 165.423 165.080 1.00 11.64 253 PHE B CA 1
ATOM 8324 C C . PHE B 1 278 ? 181.780 165.066 163.777 1.00 8.26 253 PHE B C 1
ATOM 8325 O O . PHE B 1 278 ? 182.977 165.316 163.634 1.00 10.94 253 PHE B O 1
ATOM 8333 N N . TYR B 1 279 ? 181.059 164.495 162.817 1.00 8.22 254 TYR B N 1
ATOM 8334 C CA . TYR B 1 279 ? 181.646 164.075 161.551 1.00 14.06 254 TYR B CA 1
ATOM 8335 C C . TYR B 1 279 ? 181.560 165.141 160.467 1.00 3.37 254 TYR B C 1
ATOM 8336 O O . TYR B 1 279 ? 182.026 164.898 159.355 1.00 20.53 254 TYR B O 1
ATOM 8345 N N . ASP B 1 280 ? 180.990 166.307 160.770 1.00 15.04 255 ASP B N 1
ATOM 8346 C CA . ASP B 1 280 ? 180.846 167.408 159.815 1.00 15.22 255 ASP B CA 1
ATOM 8347 C C . ASP B 1 280 ? 180.007 166.999 158.601 1.00 8.84 255 ASP B C 1
ATOM 8348 O O . ASP B 1 280 ? 180.323 167.347 157.467 1.00 21.88 255 ASP B O 1
ATOM 8353 N N . PHE B 1 281 ? 178.944 166.232 158.834 1.00 11.36 256 PHE B N 1
ATOM 8354 C CA . PHE B 1 281 ? 177.997 165.893 157.779 1.00 10.04 256 PHE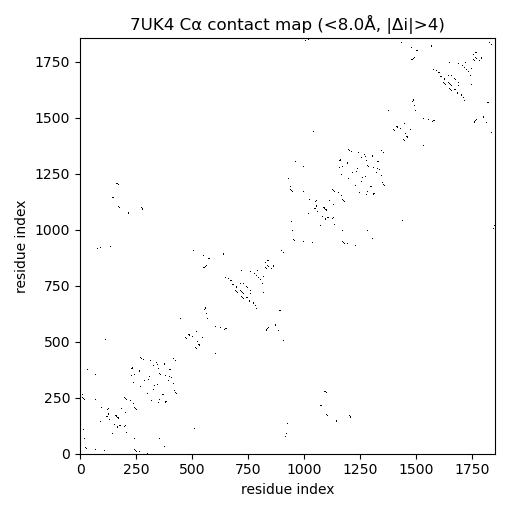 B CA 1
ATOM 8355 C C . PHE B 1 281 ? 177.052 167.065 157.525 1.00 9.20 256 PHE B C 1
ATOM 8356 O O . PHE B 1 281 ? 176.626 167.746 158.457 1.00 25.02 256 PHE B O 1
ATOM 8364 N N . ARG B 1 282 ? 176.719 167.296 156.259 1.00 18.31 257 ARG B N 1
ATOM 8365 C CA . ARG B 1 282 ? 175.875 168.423 155.879 1.00 16.96 257 ARG B CA 1
ATOM 8366 C C . ARG B 1 282 ? 174.525 168.015 155.309 1.00 11.97 257 ARG B C 1
ATOM 8367 O O . ARG B 1 282 ? 173.736 168.890 154.955 1.00 17.08 257 ARG B O 1
ATOM 8375 N N . GLY B 1 283 ? 174.230 166.728 155.219 1.00 17.83 258 GLY B N 1
ATOM 8376 C CA . GLY B 1 283 ? 172.957 166.284 154.710 1.00 16.95 258 GLY B CA 1
ATOM 8377 C C . GLY B 1 283 ? 171.844 166.403 155.735 1.00 11.04 258 GLY B C 1
ATOM 8378 O O . GLY B 1 283 ? 172.008 166.998 156.798 1.00 14.08 258 GLY B O 1
ATOM 8379 N N . PRO B 1 284 ? 170.672 165.865 155.409 1.00 22.62 259 PRO B N 1
ATOM 8380 C CA . PRO B 1 284 ? 169.579 165.825 156.390 1.00 11.76 259 PRO B CA 1
ATOM 8381 C C . PRO B 1 284 ? 169.960 165.004 157.614 1.00 8.53 259 PRO B C 1
ATOM 8382 O O . PRO B 1 284 ? 170.703 164.029 157.527 1.00 24.83 259 PRO B O 1
ATOM 8386 N N . SER B 1 285 ? 169.431 165.407 158.764 1.00 9.73 260 SER B N 1
ATOM 8387 C CA . SER B 1 285 ? 169.763 164.802 160.052 1.00 15.53 260 SER B CA 1
ATOM 8388 C C . SER B 1 285 ? 168.504 164.777 160.912 1.00 4.06 260 SER B C 1
ATOM 8389 O O . SER B 1 285 ? 168.073 165.817 161.406 1.00 17.18 260 SER B O 1
ATOM 8392 N N . VAL B 1 286 ? 167.915 163.600 161.090 1.00 10.75 261 VAL B N 1
ATOM 8393 C CA . VAL B 1 286 ? 166.595 163.483 161.704 1.00 11.66 261 VAL B CA 1
ATOM 8394 C C . VAL B 1 286 ? 166.522 162.196 162.516 1.00 0.29 261 VAL B C 1
ATOM 8395 O O . VAL B 1 286 ? 167.038 161.155 162.107 1.00 14.75 261 VAL B O 1
ATOM 8399 N N . ALA B 1 287 ? 165.852 162.269 163.660 1.00 8.52 262 ALA B N 1
ATOM 8400 C CA . ALA B 1 287 ? 165.486 161.099 164.446 1.00 11.42 262 ALA B CA 1
ATOM 8401 C C . ALA B 1 287 ? 164.016 160.770 164.212 1.00 13.63 262 ALA B C 1
ATOM 8402 O O . ALA B 1 287 ? 163.164 161.657 164.272 1.00 29.00 262 ALA B O 1
ATOM 8404 N N . VAL B 1 288 ? 163.724 159.503 163.945 1.00 12.05 263 VAL B N 1
ATOM 8405 C CA . VAL B 1 288 ? 162.366 159.064 163.649 1.00 15.99 263 VAL B CA 1
ATOM 8406 C C . VAL B 1 288 ? 161.922 158.053 164.696 1.00 12.68 263 VAL B C 1
ATOM 8407 O O . VAL B 1 288 ? 162.730 157.314 165.261 1.00 27.86 263 VAL B O 1
ATOM 8411 N N . ASP B 1 289 ? 160.619 158.035 164.961 1.00 20.01 264 ASP B N 1
ATOM 8412 C CA . ASP B 1 289 ? 160.027 157.149 165.967 1.00 20.53 264 ASP B CA 1
ATOM 8413 C C . ASP B 1 289 ? 158.742 156.556 165.393 1.00 19.25 264 ASP B C 1
ATOM 8414 O O . ASP B 1 289 ? 157.723 157.243 165.321 1.00 22.32 264 ASP B O 1
ATOM 8419 N N . THR B 1 290 ? 158.799 155.291 164.981 1.00 16.66 265 THR B N 1
ATOM 8420 C CA . THR B 1 290 ? 157.621 154.472 164.666 1.00 24.14 265 THR B CA 1
ATOM 8421 C C . THR B 1 290 ? 157.834 153.159 165.408 1.00 21.29 265 THR B C 1
ATOM 8422 O O . THR B 1 290 ? 158.208 152.157 164.800 1.00 40.14 265 THR B O 1
ATOM 8426 N N . ALA B 1 291 ? 157.496 153.141 166.688 1.00 23.81 266 ALA B N 1
ATOM 8427 C CA . ALA B 1 291 ? 158.321 152.510 167.713 1.00 25.45 266 ALA B CA 1
ATOM 8428 C C . ALA B 1 291 ? 159.095 151.259 167.294 1.00 22.46 266 ALA B C 1
ATOM 8429 O O . ALA B 1 291 ? 160.326 151.289 167.256 1.00 36.30 266 ALA B O 1
ATOM 8431 N N . CYS B 1 292 ? 158.421 150.186 166.914 1.00 19.48 267 CYS B N 1
ATOM 8432 C CA . CYS B 1 292 ? 159.133 148.929 166.721 1.00 30.01 267 CYS B CA 1
ATOM 8433 C C . CYS B 1 292 ? 159.697 148.770 165.319 1.00 27.64 267 CYS B C 1
ATOM 8434 O O . CYS B 1 292 ? 160.524 147.887 165.104 1.00 28.95 267 CYS B O 1
ATOM 8437 N N . SER B 1 293 ? 159.263 149.586 164.365 1.00 18.69 268 SER B N 1
ATOM 8438 C CA . SER B 1 293 ? 159.791 149.548 163.010 1.00 22.19 268 SER B CA 1
ATOM 8439 C C . SER B 1 293 ? 160.592 150.804 162.675 1.00 3.57 268 SER B C 1
ATOM 8440 O O . SER B 1 293 ? 160.760 151.135 161.498 1.00 19.10 268 SER B O 1
ATOM 8443 N N . SER B 1 294 ? 161.111 151.482 163.699 1.00 13.02 269 SER B N 1
ATOM 8444 C CA . SER B 1 294 ? 161.793 152.760 163.512 1.00 21.13 269 SER B CA 1
ATOM 8445 C C . SER B 1 294 ? 163.023 152.618 162.625 1.00 11.32 269 SER B C 1
ATOM 8446 O O . SER B 1 294 ? 163.284 153.480 161.786 1.00 18.65 269 SER B O 1
ATOM 8449 N N . SER B 1 295 ? 163.798 151.548 162.810 1.00 9.46 270 SER B N 1
ATOM 8450 C CA . SER B 1 295 ? 164.994 151.339 161.998 1.00 23.07 270 SER B CA 1
ATOM 8451 C C . SER B 1 295 ? 164.646 151.164 160.524 1.00 10.29 270 SER B C 1
ATOM 8452 O O . SER B 1 295 ? 165.311 151.731 159.652 1.00 18.72 270 SER B O 1
ATOM 8455 N N . LEU B 1 296 ? 163.609 150.379 160.228 1.00 11.30 271 LEU B N 1
ATOM 8456 C CA . LEU B 1 296 ? 163.213 150.192 158.838 1.00 12.41 271 LEU B CA 1
ATOM 8457 C C . LEU B 1 296 ? 162.675 151.485 158.244 1.00 8.57 271 LEU B C 1
ATOM 8458 O O . LEU B 1 296 ? 162.939 151.789 157.081 1.00 23.10 271 LEU B O 1
ATOM 8463 N N . VAL B 1 297 ? 161.929 152.263 159.026 1.00 13.54 272 VAL B N 1
ATOM 8464 C CA . VAL B 1 297 ? 161.439 153.546 158.527 1.00 18.61 272 VAL B CA 1
ATOM 8465 C C . VAL B 1 297 ? 162.602 154.492 158.243 1.00 5.17 272 VAL B C 1
ATOM 8466 O O . VAL B 1 297 ? 162.607 155.208 157.235 1.00 12.04 272 VAL B O 1
ATOM 8470 N N . ALA B 1 298 ? 163.609 154.503 159.119 1.00 8.16 273 ALA B N 1
ATOM 8471 C CA . ALA B 1 298 ? 164.795 155.316 158.871 1.00 8.79 273 ALA B CA 1
ATOM 8472 C C . ALA B 1 298 ? 165.501 154.879 157.592 1.00 11.42 273 ALA B C 1
ATOM 8473 O O . ALA B 1 298 ? 165.929 155.719 156.793 1.00 13.49 273 ALA B O 1
ATOM 8475 N N . THR B 1 299 ? 165.626 153.568 157.385 1.00 5.58 274 THR B N 1
ATOM 8476 C CA . THR B 1 299 ? 166.217 153.055 156.154 1.00 13.62 274 THR B CA 1
ATOM 8477 C C . THR B 1 299 ? 165.419 153.501 154.933 1.00 9.10 274 THR B C 1
ATOM 8478 O O . THR B 1 299 ? 165.995 153.892 153.913 1.00 12.94 274 THR B O 1
ATOM 8482 N N . HIS B 1 300 ? 164.092 153.440 155.026 1.00 11.31 275 HIS B N 1
ATOM 8483 C CA . HIS B 1 300 ? 163.235 153.874 153.932 1.00 15.40 275 HIS B CA 1
ATOM 8484 C C . HIS B 1 300 ? 163.473 155.338 153.604 1.00 13.47 275 HIS B C 1
ATOM 8485 O O . HIS B 1 300 ? 163.581 155.710 152.432 1.00 17.14 275 HIS B O 1
ATOM 8492 N N . GLN B 1 301 ? 163.572 156.180 154.630 1.00 5.68 276 GLN B N 1
ATOM 8493 C CA . GLN B 1 301 ? 163.814 157.599 154.392 1.00 12.88 276 GLN B CA 1
ATOM 8494 C C . GLN B 1 301 ? 165.186 157.831 153.767 1.00 19.95 276 GLN B C 1
ATOM 8495 O O . GLN B 1 301 ? 165.327 158.679 152.883 1.00 23.67 276 GLN B O 1
ATOM 8501 N N . GLY B 1 302 ? 166.200 157.079 154.196 1.00 13.59 277 GLY B N 1
ATOM 8502 C CA . GLY B 1 302 ? 167.509 157.199 153.569 1.00 15.58 277 GLY B CA 1
ATOM 8503 C C . GLY B 1 302 ? 167.494 156.808 152.102 1.00 16.42 277 GLY B C 1
ATOM 8504 O O . GLY B 1 302 ? 168.099 157.479 151.263 1.00 19.48 277 GLY B O 1
ATOM 8505 N N . VAL B 1 303 ? 166.775 155.735 151.773 1.00 18.87 278 VAL B N 1
ATOM 8506 C CA . VAL B 1 303 ? 166.642 155.314 150.381 1.00 20.55 278 VAL B CA 1
ATOM 8507 C C . VAL B 1 303 ? 165.938 156.393 149.563 1.00 18.01 278 VAL B C 1
ATOM 8508 O O . VAL B 1 303 ? 166.399 156.774 148.479 1.00 25.74 278 VAL B O 1
ATOM 8512 N N . GLN B 1 304 ? 164.829 156.926 150.084 1.00 12.66 279 GLN B N 1
ATOM 8513 C CA . GLN B 1 304 ? 164.109 157.972 149.363 1.00 18.64 279 GLN B CA 1
ATOM 8514 C C . GLN B 1 304 ? 164.990 159.196 149.157 1.00 15.44 279 GLN B C 1
ATOM 8515 O O . GLN B 1 304 ? 164.992 159.794 148.075 1.00 17.68 279 GLN B O 1
ATOM 8521 N N . ALA B 1 305 ? 165.750 159.578 150.182 1.00 15.43 280 ALA B N 1
ATOM 8522 C CA . ALA B 1 305 ? 166.657 160.707 150.051 1.00 15.89 280 ALA B CA 1
ATOM 8523 C C . ALA B 1 305 ? 167.669 160.463 148.942 1.00 21.35 280 ALA B C 1
ATOM 8524 O O . ALA B 1 305 ? 167.824 161.293 148.048 1.00 17.06 280 ALA B O 1
ATOM 8526 N N . LEU B 1 306 ? 168.331 159.304 148.956 1.00 14.41 281 LEU B N 1
ATOM 8527 C CA . LEU B 1 306 ? 169.340 159.022 147.939 1.00 14.81 281 LEU B CA 1
ATOM 8528 C C . LEU B 1 306 ? 168.742 159.037 146.534 1.00 14.10 281 LEU B C 1
ATOM 8529 O O . LEU B 1 306 ? 169.391 159.486 145.587 1.00 24.29 281 LEU B O 1
ATOM 8534 N N . ARG B 1 307 ? 167.506 158.559 146.380 1.00 19.21 282 ARG B N 1
ATOM 8535 C CA . ARG B 1 307 ? 166.889 158.539 145.056 1.00 15.77 282 ARG B CA 1
ATOM 8536 C C . ARG B 1 307 ? 166.529 159.935 144.559 1.00 18.20 282 ARG B C 1
ATOM 8537 O O . ARG B 1 307 ? 166.596 160.191 143.357 1.00 29.01 282 ARG B O 1
ATOM 8545 N N . ALA B 1 308 ? 166.163 160.844 145.453 1.00 20.64 283 ALA B N 1
ATOM 8546 C CA . ALA B 1 308 ? 165.730 162.180 145.065 1.00 19.66 283 ALA B CA 1
ATOM 8547 C C . ALA B 1 308 ? 166.877 163.175 144.926 1.00 26.39 283 ALA B C 1
ATOM 8548 O O . ALA B 1 308 ? 166.624 164.356 144.688 1.00 33.95 283 ALA B O 1
ATOM 8550 N N . GLY B 1 309 ? 168.118 162.735 145.049 1.00 25.39 284 GLY B N 1
ATOM 8551 C CA . GLY B 1 309 ? 169.219 163.661 145.250 1.00 24.82 284 GLY B CA 1
ATOM 8552 C C . GLY B 1 309 ? 169.364 163.930 146.728 1.00 33.32 284 GLY B C 1
ATOM 8553 O O . GLY B 1 309 ? 169.436 163.005 147.513 1.00 45.31 284 GLY B O 1
ATOM 8554 N N . GLU B 1 310 ? 169.500 165.193 147.101 1.00 25.10 285 GLU B N 1
ATOM 8555 C CA . GLU B 1 310 ? 169.252 165.581 148.489 1.00 27.25 285 GLU B CA 1
ATOM 8556 C C . GLU B 1 310 ? 170.233 164.937 149.473 1.00 22.37 285 GLU B C 1
ATOM 8557 O O . GLU B 1 310 ? 170.340 165.369 150.620 1.00 29.64 285 GLU B O 1
ATOM 8563 N N . ALA B 1 311 ? 171.007 163.960 149.009 1.00 24.41 286 ALA B N 1
ATOM 8564 C CA . ALA B 1 311 ? 172.012 163.258 149.793 1.00 21.34 286 ALA B CA 1
ATOM 8565 C C . ALA B 1 311 ? 172.797 162.352 148.861 1.00 20.05 286 ALA B C 1
ATOM 8566 O O . ALA B 1 311 ? 172.227 161.763 147.945 1.00 29.29 286 ALA B O 1
ATOM 8568 N N . ASP B 1 312 ? 174.103 162.255 149.094 1.00 18.06 287 ASP B N 1
ATOM 8569 C CA . ASP B 1 312 ? 174.953 161.358 148.329 1.00 22.02 287 ASP B CA 1
ATOM 8570 C C . ASP B 1 312 ? 175.400 160.137 149.116 1.00 11.90 287 ASP B C 1
ATOM 8571 O O . ASP B 1 312 ? 175.804 159.147 148.508 1.00 23.65 287 ASP B O 1
ATOM 8576 N N . VAL B 1 313 ? 175.350 160.191 150.439 1.00 23.64 288 VAL B N 1
ATOM 8577 C CA . VAL B 1 313 ? 175.562 159.041 151.308 1.00 16.22 288 VAL B CA 1
ATOM 8578 C C . VAL B 1 313 ? 174.507 159.103 152.401 1.00 9.69 288 VAL B C 1
ATOM 8579 O O . VAL B 1 313 ? 174.176 160.184 152.891 1.00 19.17 288 VAL B O 1
ATOM 8583 N N . ALA B 1 314 ? 173.971 157.952 152.782 1.00 17.02 289 ALA B N 1
ATOM 8584 C CA . ALA B 1 314 ? 173.002 157.873 153.865 1.00 19.84 289 ALA B CA 1
ATOM 8585 C C . ALA B 1 314 ? 173.511 156.932 154.947 1.00 8.24 289 ALA B C 1
ATOM 8586 O O . ALA B 1 314 ? 173.872 155.787 154.664 1.00 22.31 289 ALA B O 1
ATOM 8588 N N . ILE B 1 315 ? 173.535 157.421 156.178 1.00 5.34 290 ILE B N 1
ATOM 8589 C CA . ILE B 1 315 ? 173.785 156.607 157.358 1.00 9.76 290 ILE B CA 1
ATOM 8590 C C . ILE B 1 315 ? 172.433 156.331 158.005 1.00 3.75 290 ILE B C 1
ATOM 8591 O O . ILE B 1 315 ? 171.750 157.259 158.447 1.00 16.61 290 ILE B O 1
ATOM 8596 N N . VAL B 1 316 ? 172.041 155.067 158.072 1.00 8.63 291 VAL B N 1
ATOM 8597 C CA . VAL B 1 316 ? 170.738 154.690 158.607 1.00 13.60 291 VAL B CA 1
ATOM 8598 C C . VAL B 1 316 ? 170.917 153.612 159.663 1.00 10.04 291 VAL B C 1
ATOM 8599 O O . VAL B 1 316 ? 171.820 152.777 159.578 1.00 22.51 291 VAL B O 1
ATOM 8603 N N . GLY B 1 317 ? 170.047 153.637 160.665 1.00 5.93 292 GLY B N 1
ATOM 8604 C CA . GLY B 1 317 ? 170.082 152.619 161.699 1.00 15.18 292 GLY B CA 1
ATOM 8605 C C . GLY B 1 317 ? 169.134 152.937 162.840 1.00 11.19 292 GLY B C 1
ATOM 8606 O O . GLY B 1 317 ? 168.235 153.761 162.706 1.00 23.08 292 GLY B O 1
ATOM 8607 N N . GLY B 1 318 ? 169.355 152.258 163.961 1.00 12.03 293 GLY B N 1
ATOM 8608 C CA . GLY B 1 318 ? 168.540 152.445 165.146 1.00 11.92 293 GLY B CA 1
ATOM 8609 C C . GLY B 1 318 ? 169.268 152.008 166.395 1.00 5.45 293 GLY B C 1
ATOM 8610 O O . GLY B 1 318 ? 170.192 151.195 166.343 1.00 20.84 293 GLY B O 1
ATOM 8611 N N . VAL B 1 319 ? 168.837 152.563 167.530 1.00 8.87 294 VAL B N 1
ATOM 8612 C CA . VAL B 1 319 ? 169.442 152.306 168.833 1.00 11.54 294 VAL B CA 1
ATOM 8613 C C . VAL B 1 319 ? 168.344 152.111 169.873 1.00 8.65 294 VAL B C 1
ATOM 8614 O O . VAL B 1 319 ? 167.198 152.513 169.681 1.00 26.08 294 VAL B O 1
ATOM 8618 N N . ASN B 1 320 ? 168.715 151.496 170.996 1.00 16.38 295 ASN B N 1
ATOM 8619 C CA . ASN B 1 320 ? 167.801 151.244 172.105 1.00 14.68 295 ASN B CA 1
ATOM 8620 C C . ASN B 1 320 ? 168.607 150.879 173.346 1.00 9.59 295 ASN B C 1
ATOM 8621 O O . ASN B 1 320 ? 169.578 150.131 173.252 1.00 25.84 295 ASN B O 1
ATOM 8626 N N . ALA B 1 321 ? 168.192 151.394 174.502 1.00 11.94 296 ALA B N 1
ATOM 8627 C CA . ALA B 1 321 ? 168.901 151.160 175.756 1.00 23.85 296 ALA B CA 1
ATOM 8628 C C . ALA B 1 321 ? 167.923 150.925 176.900 1.00 22.46 296 ALA B C 1
ATOM 8629 O O . ALA B 1 321 ? 166.929 151.637 177.029 1.00 33.09 296 ALA B O 1
ATOM 8631 N N . LEU B 1 322 ? 168.218 149.927 177.730 1.00 20.56 297 LEU B N 1
ATOM 8632 C CA . LEU B 1 322 ? 167.393 149.597 178.894 1.00 20.90 297 LEU B CA 1
ATOM 8633 C C . LEU B 1 322 ? 168.015 150.194 180.160 1.00 19.35 297 LEU B C 1
ATOM 8634 O O . LEU B 1 322 ? 168.556 149.506 181.019 1.00 26.51 297 LEU B O 1
ATOM 8639 N N . VAL B 1 323 ? 167.919 151.518 180.260 1.00 22.97 298 VAL B N 1
ATOM 8640 C CA . VAL B 1 323 ? 168.587 152.240 181.340 1.00 22.55 298 VAL B CA 1
ATOM 8641 C C . VAL B 1 323 ? 167.906 151.978 182.679 1.00 21.83 298 VAL B C 1
ATOM 8642 O O . VAL B 1 323 ? 168.574 151.791 183.698 1.00 30.43 298 VAL B O 1
ATOM 8646 N N . THR B 1 324 ? 166.583 151.976 182.705 1.00 19.18 299 THR B N 1
ATOM 8647 C CA . THR B 1 324 ? 165.791 151.837 183.916 1.00 29.25 299 THR B CA 1
ATOM 8648 C C . THR B 1 324 ? 164.819 150.679 183.760 1.00 23.09 299 THR B C 1
ATOM 8649 O O . THR B 1 324 ? 164.584 150.204 182.646 1.00 29.72 299 THR B O 1
ATOM 8653 N N . PRO B 1 325 ? 164.237 150.195 184.857 1.00 33.07 300 PRO B N 1
ATOM 8654 C CA . PRO B 1 325 ? 163.243 149.118 184.765 1.00 31.22 300 PRO B CA 1
ATOM 8655 C C . PRO B 1 325 ? 161.812 149.558 184.486 1.00 27.13 300 PRO B C 1
ATOM 8656 O O . PRO B 1 325 ? 160.930 148.696 184.459 1.00 36.50 300 PRO B O 1
ATOM 8660 N N . LEU B 1 326 ? 161.551 150.846 184.266 1.00 28.81 301 LEU B N 1
ATOM 8661 C CA . LEU B 1 326 ? 160.175 151.339 184.233 1.00 33.58 301 LEU B CA 1
ATOM 8662 C C . LEU B 1 326 ? 159.361 150.696 183.112 1.00 28.03 301 LEU B C 1
ATOM 8663 O O . LEU B 1 326 ? 158.247 150.210 183.341 1.00 32.11 301 LEU B O 1
ATOM 8668 N N . VAL B 1 327 ? 159.900 150.678 181.893 1.00 26.95 302 VAL B N 1
ATOM 8669 C CA . VAL B 1 327 ? 159.148 150.146 180.761 1.00 27.46 302 VAL B CA 1
ATOM 8670 C C . VAL B 1 327 ? 158.941 148.643 180.911 1.00 27.15 302 VAL B C 1
ATOM 8671 O O . VAL B 1 327 ? 157.862 148.120 180.608 1.00 35.04 302 VAL B O 1
ATOM 8675 N N . THR B 1 328 ? 159.965 147.928 181.376 1.00 18.63 303 THR B N 1
ATOM 8676 C CA . THR B 1 328 ? 159.831 146.491 181.584 1.00 27.15 303 THR B CA 1
ATOM 8677 C C . THR B 1 328 ? 158.759 146.184 182.623 1.00 32.43 303 THR B C 1
ATOM 8678 O O . THR B 1 328 ? 157.932 145.291 182.421 1.00 31.80 303 THR B O 1
ATOM 8682 N N . VAL B 1 329 ? 158.740 146.930 183.728 1.00 31.46 304 VAL B N 1
ATOM 8683 C CA . VAL B 1 329 ? 157.735 146.697 184.760 1.00 32.75 304 VAL B CA 1
ATOM 8684 C C . VAL B 1 329 ? 156.344 147.022 184.233 1.00 33.16 304 VAL B C 1
ATOM 8685 O O . VAL B 1 329 ? 155.378 146.319 184.535 1.00 30.00 304 VAL B O 1
ATOM 8689 N N . GLY B 1 330 ? 156.220 148.074 183.425 1.00 33.73 305 GLY B N 1
ATOM 8690 C CA . GLY B 1 330 ? 154.927 148.379 182.829 1.00 32.26 305 GLY B CA 1
ATOM 8691 C C . GLY B 1 330 ? 154.417 147.265 181.933 1.00 34.68 305 GLY B C 1
ATOM 8692 O O . GLY B 1 330 ? 153.266 146.827 182.049 1.00 37.71 305 GLY B O 1
ATOM 8693 N N . PHE B 1 331 ? 155.275 146.782 181.031 1.00 31.04 306 PHE B N 1
ATOM 8694 C CA . PHE B 1 331 ? 154.882 145.680 180.159 1.00 33.49 306 PHE B CA 1
ATOM 8695 C C . PHE B 1 331 ? 154.588 144.414 180.948 1.00 34.39 306 PHE B C 1
ATOM 8696 O O . PHE B 1 331 ? 153.733 143.622 180.544 1.00 38.59 306 PHE B O 1
ATOM 8704 N N . ASP B 1 332 ? 155.285 144.201 182.065 1.00 32.70 307 ASP B N 1
ATOM 8705 C CA . ASP B 1 332 ? 154.987 143.053 182.911 1.00 35.50 307 ASP B CA 1
ATOM 8706 C C . ASP B 1 332 ? 153.627 143.207 183.580 1.00 39.85 307 ASP B C 1
ATOM 8707 O O . ASP B 1 332 ? 152.875 142.235 183.704 1.00 37.70 307 ASP B O 1
ATOM 8712 N N . GLU B 1 333 ? 153.295 144.424 184.010 1.00 41.91 308 GLU B N 1
ATOM 8713 C CA . GLU B 1 333 ? 152.019 144.672 184.664 1.00 40.48 308 GLU B CA 1
ATOM 8714 C C . GLU B 1 333 ? 150.859 144.508 183.696 1.00 43.44 308 GLU B C 1
ATOM 8715 O O . GLU B 1 333 ? 149.764 144.122 184.115 1.00 46.73 308 GLU B O 1
ATOM 8721 N N . VAL B 1 334 ? 151.071 144.806 182.412 1.00 38.54 309 VAL B N 1
ATOM 8722 C CA . VAL B 1 334 ? 150.026 144.559 181.418 1.00 37.32 309 VAL B CA 1
ATOM 8723 C C . VAL B 1 334 ? 149.606 143.095 181.443 1.00 40.46 309 VAL B C 1
ATOM 8724 O O . VAL B 1 334 ? 148.413 142.774 181.464 1.00 47.13 309 VAL B O 1
ATOM 8728 N N . GLY B 1 335 ? 150.577 142.188 181.445 1.00 39.25 310 GLY B N 1
ATOM 8729 C CA . GLY B 1 335 ? 150.299 140.766 181.467 1.00 34.01 310 GLY B CA 1
ATOM 8730 C C . GLY B 1 335 ? 150.157 140.142 180.094 1.00 35.85 310 GLY B C 1
ATOM 8731 O O . GLY B 1 335 ? 149.597 140.754 179.185 1.00 39.60 310 GLY B O 1
ATOM 8732 N N . GLY B 1 336 ? 150.663 138.923 179.932 1.00 37.95 311 GLY B N 1
ATOM 8733 C CA . GLY B 1 336 ? 150.541 138.222 178.669 1.00 35.62 311 GLY B CA 1
ATOM 8734 C C . GLY B 1 336 ? 151.362 138.791 177.535 1.00 39.07 311 GLY B C 1
ATOM 8735 O O . GLY B 1 336 ? 151.076 138.503 176.375 1.00 39.78 311 GLY B O 1
ATOM 8736 N N . VAL B 1 337 ? 152.376 139.594 177.835 1.00 34.77 312 VAL B N 1
ATOM 8737 C CA . VAL B 1 337 ? 153.243 140.176 176.824 1.00 33.38 312 VAL B CA 1
ATOM 8738 C C . VAL B 1 337 ? 154.648 139.592 176.879 1.00 30.09 312 VAL B C 1
ATOM 8739 O O . VAL B 1 337 ? 155.227 139.269 175.842 1.00 39.01 312 VAL B O 1
ATOM 8743 N N . LEU B 1 338 ? 155.212 139.458 178.073 1.00 32.92 313 LEU B N 1
ATOM 8744 C CA . LEU B 1 338 ? 156.583 139.010 178.245 1.00 23.67 313 LEU B CA 1
ATOM 8745 C C . LEU B 1 338 ? 156.622 137.499 178.421 1.00 25.54 313 LEU B C 1
ATOM 8746 O O . LEU B 1 338 ? 155.852 136.940 179.201 1.00 35.75 313 LEU B O 1
ATOM 8751 N N . ALA B 1 339 ? 157.518 136.851 177.695 1.00 26.12 314 ALA B N 1
ATOM 8752 C CA . ALA B 1 339 ? 157.686 135.410 177.816 1.00 30.51 314 ALA B CA 1
ATOM 8753 C C . ALA B 1 339 ? 158.181 135.052 179.215 1.00 33.44 314 ALA B C 1
ATOM 8754 O O . ALA B 1 339 ? 159.100 135.701 179.725 1.00 36.78 314 ALA B O 1
ATOM 8756 N N . PRO B 1 340 ? 157.601 134.040 179.864 1.00 38.04 315 PRO B N 1
ATOM 8757 C CA . PRO B 1 340 ? 158.052 133.693 181.224 1.00 34.69 315 PRO B CA 1
ATOM 8758 C C . PRO B 1 340 ? 159.527 133.352 181.321 1.00 36.04 315 PRO B C 1
ATOM 8759 O O . PRO B 1 340 ? 160.168 133.717 182.310 1.00 39.82 315 PRO B O 1
ATOM 8763 N N . ASP B 1 341 ? 160.095 132.670 180.332 1.00 33.88 316 ASP B N 1
ATOM 8764 C CA . ASP B 1 341 ? 161.505 132.310 180.372 1.00 30.75 316 ASP B CA 1
ATOM 8765 C C . ASP B 1 341 ? 162.387 133.227 179.533 1.00 28.02 316 ASP B C 1
ATOM 8766 O O . ASP B 1 341 ? 163.597 133.022 179.489 1.00 34.93 316 ASP B O 1
ATOM 8771 N N . GLY B 1 342 ? 161.815 134.231 178.875 1.00 35.00 317 GLY B N 1
ATOM 8772 C CA . GLY B 1 342 ? 162.596 135.219 178.162 1.00 30.40 317 GLY B CA 1
ATOM 8773 C C . GLY B 1 342 ? 163.043 134.844 176.765 1.00 29.31 317 GLY B C 1
ATOM 8774 O O . GLY B 1 342 ? 163.828 135.584 176.172 1.00 39.48 317 GLY B O 1
ATOM 8775 N N . ARG B 1 343 ? 162.581 133.729 176.218 1.00 28.82 318 ARG B N 1
ATOM 8776 C CA . ARG B 1 343 ? 162.989 133.279 174.894 1.00 27.72 318 ARG B CA 1
ATOM 8777 C C . ARG B 1 343 ? 161.886 133.559 173.882 1.00 25.76 318 ARG B C 1
ATOM 8778 O O . ARG B 1 343 ? 160.722 133.240 174.124 1.00 29.69 318 ARG B O 1
ATOM 8786 N N . ILE B 1 344 ? 162.254 134.167 172.761 1.00 20.00 319 ILE B N 1
ATOM 8787 C CA . ILE B 1 344 ? 161.320 134.427 171.672 1.00 23.23 319 ILE B CA 1
ATOM 8788 C C . ILE B 1 344 ? 161.317 133.195 170.775 1.00 19.51 319 ILE B C 1
ATOM 8789 O O . ILE B 1 344 ? 162.313 132.890 170.120 1.00 29.78 319 ILE B O 1
ATOM 8794 N N . LYS B 1 345 ? 160.207 132.465 170.771 1.00 21.89 320 LYS B N 1
ATOM 8795 C CA . LYS B 1 345 ? 160.080 131.232 169.997 1.00 20.10 320 LYS B CA 1
ATOM 8796 C C . LYS B 1 345 ? 159.257 131.518 168.743 1.00 24.97 320 LYS B C 1
ATOM 8797 O O . LYS B 1 345 ? 158.092 131.147 168.633 1.00 32.87 320 LYS B O 1
ATOM 8803 N N . SER B 1 346 ? 159.895 132.177 167.776 1.00 22.92 321 SER B N 1
ATOM 8804 C CA . SER B 1 346 ? 159.190 132.702 166.608 1.00 24.02 321 SER B CA 1
ATOM 8805 C C . SER B 1 346 ? 158.536 131.593 165.792 1.00 22.72 321 SER B C 1
ATOM 8806 O O . SER B 1 346 ? 159.191 130.629 165.394 1.00 20.70 321 SER B O 1
ATOM 8809 N N . PHE B 1 347 ? 157.234 131.745 165.547 1.00 26.34 322 PHE B N 1
ATOM 8810 C CA . PHE B 1 347 ? 156.428 130.843 164.723 1.00 23.79 322 PHE B CA 1
ATOM 8811 C C . PHE B 1 347 ? 156.375 129.425 165.273 1.00 20.01 322 PHE B C 1
ATOM 8812 O O . PHE B 1 347 ? 155.990 128.497 164.566 1.00 30.38 322 PHE B O 1
ATOM 8820 N N . SER B 1 348 ? 156.749 129.241 166.527 1.00 22.33 323 SER B N 1
ATOM 8821 C CA . SER B 1 348 ? 156.767 127.933 167.153 1.00 25.82 323 SER B CA 1
ATOM 8822 C C . SER B 1 348 ? 155.429 127.642 167.834 1.00 27.89 323 SER B C 1
ATOM 8823 O O . SER B 1 348 ? 154.591 128.522 168.030 1.00 21.95 323 SER B O 1
ATOM 8826 N N . SER B 1 349 ? 155.233 126.374 168.184 1.00 28.21 324 SER B N 1
ATOM 8827 C CA . SER B 1 349 ? 154.006 125.953 168.842 1.00 31.22 324 SER B CA 1
ATOM 8828 C C . SER B 1 349 ? 153.961 126.335 170.316 1.00 34.56 324 SER B C 1
ATOM 8829 O O . SER B 1 349 ? 152.871 126.397 170.888 1.00 38.78 324 SER B O 1
ATOM 8832 N N . ASP B 1 350 ? 155.107 126.597 170.945 1.00 30.52 325 ASP B N 1
ATOM 8833 C CA . ASP B 1 350 ? 155.148 126.988 172.348 1.00 31.67 325 ASP B CA 1
ATOM 8834 C C . ASP B 1 350 ? 155.464 128.471 172.531 1.00 26.58 325 ASP B C 1
ATOM 8835 O O . ASP B 1 350 ? 156.078 128.857 173.522 1.00 39.07 325 ASP B O 1
ATOM 8840 N N . ALA B 1 351 ? 155.023 129.312 171.603 1.00 31.37 326 ALA B N 1
ATOM 8841 C CA . ALA B 1 351 ? 155.311 130.740 171.655 1.00 28.60 326 ALA B CA 1
ATOM 8842 C C . ALA B 1 351 ? 154.431 131.438 172.685 1.00 29.82 326 ALA B C 1
ATOM 8843 O O . ALA B 1 351 ? 153.206 131.316 172.648 1.00 38.31 326 ALA B O 1
ATOM 8845 N N . ASP B 1 352 ? 155.055 132.172 173.602 1.00 30.30 327 ASP B N 1
ATOM 8846 C CA . ASP B 1 352 ? 154.332 132.813 174.695 1.00 31.05 327 ASP B CA 1
ATOM 8847 C C . ASP B 1 352 ? 154.894 134.195 175.016 1.00 29.34 327 ASP B C 1
ATOM 8848 O O . ASP B 1 352 ? 155.067 134.549 176.183 1.00 37.85 327 ASP B O 1
ATOM 8853 N N . GLY B 1 353 ? 155.185 134.994 174.008 1.00 25.82 328 GLY B N 1
ATOM 8854 C CA . GLY B 1 353 ? 155.633 136.356 174.224 1.00 25.65 328 GLY B CA 1
ATOM 8855 C C . GLY B 1 353 ? 157.115 136.537 173.946 1.00 21.78 328 GLY B C 1
ATOM 8856 O O . GLY B 1 353 ? 157.806 135.640 173.463 1.00 35.65 328 GLY B O 1
ATOM 8857 N N . TYR B 1 354 ? 157.606 137.726 174.277 1.00 26.23 329 TYR B N 1
ATOM 8858 C CA . TYR B 1 354 ? 158.964 138.120 173.933 1.00 24.85 329 TYR B CA 1
ATOM 8859 C C . TYR B 1 354 ? 159.662 138.735 175.141 1.00 23.47 329 TYR B C 1
ATOM 8860 O O . TYR B 1 354 ? 159.101 138.825 176.230 1.00 28.13 329 TYR B O 1
ATOM 8869 N N . ALA B 1 355 ? 160.912 139.147 174.933 1.00 24.05 330 ALA B N 1
ATOM 8870 C CA . ALA B 1 355 ? 161.705 139.837 175.941 1.00 23.23 330 ALA B CA 1
ATOM 8871 C C . ALA B 1 355 ? 162.410 141.026 175.302 1.00 18.15 330 ALA B C 1
ATOM 8872 O O . ALA B 1 355 ? 162.782 140.986 174.130 1.00 29.20 330 ALA B O 1
ATOM 8874 N N . ARG B 1 356 ? 162.606 142.076 176.088 1.00 23.30 331 ARG B N 1
ATOM 8875 C CA . ARG B 1 356 ? 163.197 143.305 175.583 1.00 22.32 331 ARG B CA 1
ATOM 8876 C C . ARG B 1 356 ? 164.719 143.218 175.568 1.00 16.18 331 ARG B C 1
ATOM 8877 O O . ARG B 1 356 ? 165.330 142.526 176.380 1.00 24.76 331 ARG B O 1
ATOM 8885 N N . SER B 1 357 ? 165.330 143.942 174.636 1.00 22.07 332 SER B N 1
ATOM 8886 C CA . SER B 1 357 ? 166.770 143.901 174.423 1.00 22.18 332 SER B CA 1
ATOM 8887 C C . SER B 1 357 ? 167.275 145.293 174.076 1.00 15.44 332 SER B C 1
ATOM 8888 O O . SER B 1 357 ? 166.535 146.125 173.557 1.00 22.89 332 SER B O 1
ATOM 8891 N N . GLU B 1 358 ? 168.550 145.534 174.354 1.00 16.37 333 GLU B N 1
ATOM 8892 C CA . GLU B 1 358 ? 169.197 146.800 174.049 1.00 24.51 333 GLU B CA 1
ATOM 8893 C C . GLU B 1 358 ? 170.333 146.591 173.055 1.00 13.01 333 GLU B C 1
ATOM 8894 O O . GLU B 1 358 ? 170.887 145.502 172.932 1.00 26.50 333 GLU B O 1
ATOM 8900 N N . GLY B 1 359 ? 170.666 147.645 172.340 1.00 17.60 334 GLY B N 1
ATOM 8901 C CA . GLY B 1 359 ? 171.711 147.591 171.343 1.00 15.49 334 GLY B CA 1
ATOM 8902 C C . GLY B 1 359 ? 171.435 148.571 170.221 1.00 17.42 334 GLY B C 1
ATOM 8903 O O . GLY B 1 359 ? 170.605 149.464 170.339 1.00 20.31 334 GLY B O 1
ATOM 8904 N N . GLY B 1 360 ? 172.166 148.385 169.129 1.00 14.29 335 GLY B N 1
ATOM 8905 C CA . GLY B 1 360 ? 172.006 149.233 167.963 1.00 12.63 335 GLY B CA 1
ATOM 8906 C C . GLY B 1 360 ? 172.799 148.718 166.783 1.00 13.23 335 GLY B C 1
ATOM 8907 O O . GLY B 1 360 ? 173.676 147.862 166.916 1.00 28.25 335 GLY B O 1
ATOM 8908 N N . GLY B 1 361 ? 172.471 149.270 165.620 1.00 19.35 336 GLY B N 1
ATOM 8909 C CA . GLY B 1 361 ? 173.158 148.960 164.382 1.00 9.62 336 GLY B CA 1
ATOM 8910 C C . GLY B 1 361 ? 172.994 150.080 163.381 1.00 17.69 336 GLY B C 1
ATOM 8911 O O . GLY B 1 361 ? 172.103 150.923 163.506 1.00 17.43 336 GLY B O 1
ATOM 8912 N N . MET B 1 362 ? 173.883 150.088 162.386 1.00 14.51 337 MET B N 1
ATOM 8913 C CA . MET B 1 362 ? 173.899 151.108 161.344 1.00 13.94 337 MET B CA 1
ATOM 8914 C C . MET B 1 362 ? 174.305 150.504 160.007 1.00 13.29 337 MET B C 1
ATOM 8915 O O . MET B 1 362 ? 175.035 149.514 159.947 1.00 27.48 337 MET B O 1
ATOM 8920 N N . LEU B 1 363 ? 173.839 151.135 158.932 1.00 22.11 338 LEU B N 1
ATOM 8921 C CA . LEU B 1 363 ? 174.233 150.811 157.570 1.00 13.25 338 LEU B CA 1
ATOM 8922 C C . LEU B 1 363 ? 174.691 152.072 156.849 1.00 6.19 338 LEU B C 1
ATOM 8923 O O . LEU B 1 363 ? 174.218 153.172 157.131 1.00 16.06 338 LEU B O 1
ATOM 8928 N N . VAL B 1 364 ? 175.597 151.896 155.894 1.00 13.31 339 VAL B N 1
ATOM 8929 C CA . VAL B 1 364 ? 176.032 152.961 154.996 1.00 10.38 339 VAL B CA 1
ATOM 8930 C C . VAL B 1 364 ? 175.454 152.677 153.612 1.00 5.71 339 VAL B C 1
ATOM 8931 O O . VAL B 1 364 ? 175.693 151.608 153.044 1.00 16.90 339 VAL B O 1
ATOM 8935 N N . LEU B 1 365 ? 174.722 153.639 153.059 1.00 12.24 340 LEU B N 1
ATOM 8936 C CA . LEU B 1 365 ? 174.018 153.475 151.793 1.00 9.83 340 LEU B CA 1
ATOM 8937 C C . LEU B 1 365 ? 174.516 154.475 150.757 1.00 11.06 340 LEU B C 1
ATOM 8938 O O . LEU B 1 365 ? 174.781 155.634 151.078 1.00 23.67 340 LEU B O 1
ATOM 8943 N N . LYS B 1 366 ? 174.628 154.014 149.513 1.00 10.41 341 LYS B N 1
ATOM 8944 C CA . LYS B 1 366 ? 174.927 154.860 148.365 1.00 19.24 341 LYS B CA 1
ATOM 8945 C C . LYS B 1 366 ? 174.113 154.394 147.166 1.00 13.36 341 LYS B C 1
ATOM 8946 O O . LYS B 1 366 ? 173.685 153.245 147.093 1.00 23.26 341 LYS B O 1
ATOM 8952 N N . ARG B 1 367 ? 173.900 155.306 146.222 1.00 14.62 342 ARG B N 1
ATOM 8953 C CA . ARG B 1 367 ? 173.385 154.905 144.921 1.00 19.90 342 ARG B CA 1
ATOM 8954 C C . ARG B 1 367 ? 174.363 153.935 144.272 1.00 16.25 342 ARG B C 1
ATOM 8955 O O . ARG B 1 367 ? 175.579 154.071 144.412 1.00 20.89 342 ARG B O 1
ATOM 8963 N N . ILE B 1 368 ? 173.825 152.927 143.586 1.00 14.73 343 ILE B N 1
ATOM 8964 C CA . ILE B 1 368 ? 174.668 151.844 143.090 1.00 21.41 343 ILE B CA 1
ATOM 8965 C C . ILE B 1 368 ? 175.676 152.354 142.065 1.00 24.12 343 ILE B C 1
ATOM 8966 O O . ILE B 1 368 ? 176.811 151.874 142.013 1.00 27.71 343 ILE B O 1
ATOM 8971 N N . SER B 1 369 ? 175.299 153.348 141.259 1.00 26.09 344 SER B N 1
ATOM 8972 C CA . SER B 1 369 ? 176.241 153.914 140.298 1.00 31.10 344 SER B CA 1
ATOM 8973 C C . SER B 1 369 ? 177.413 154.594 141.000 1.00 28.56 344 SER B C 1
ATOM 8974 O O . SER B 1 369 ? 178.565 154.439 140.584 1.00 30.72 344 SER B O 1
ATOM 8977 N N . ASP B 1 370 ? 177.141 155.351 142.066 1.00 30.33 345 ASP B N 1
ATOM 8978 C CA . ASP B 1 370 ? 178.219 155.994 142.813 1.00 25.44 345 ASP B CA 1
ATOM 8979 C C . ASP B 1 370 ? 179.120 154.966 143.485 1.00 24.89 345 ASP B C 1
ATOM 8980 O O . ASP B 1 370 ? 180.339 155.147 143.540 1.00 31.64 345 ASP B O 1
ATOM 8985 N N . ALA B 1 371 ? 178.538 153.892 144.017 1.00 27.01 346 ALA B N 1
ATOM 8986 C CA . ALA B 1 371 ? 179.342 152.835 144.618 1.00 28.71 346 ALA B CA 1
ATOM 8987 C C . ALA B 1 371 ? 180.237 152.166 143.585 1.00 27.28 346 ALA B C 1
ATOM 8988 O O . ALA B 1 371 ? 181.403 151.873 143.863 1.00 32.70 346 ALA B O 1
ATOM 8990 N N . ARG B 1 372 ? 179.706 151.912 142.389 1.00 26.13 347 ARG B N 1
ATOM 8991 C CA . ARG B 1 372 ? 180.520 151.337 141.324 1.00 32.69 347 ARG B CA 1
ATOM 8992 C C . ARG B 1 372 ? 181.644 152.283 140.922 1.00 28.49 347 ARG B C 1
ATOM 8993 O O . ARG B 1 372 ? 182.790 151.860 140.753 1.00 32.04 347 ARG B O 1
ATOM 9001 N N . ARG B 1 373 ? 181.333 153.571 140.784 1.00 32.67 348 ARG B N 1
ATOM 9002 C CA . ARG B 1 373 ? 182.335 154.552 140.390 1.00 23.68 348 ARG B CA 1
ATOM 9003 C C . ARG B 1 373 ? 183.438 154.681 141.435 1.00 31.20 348 ARG B C 1
ATOM 9004 O O . ARG B 1 373 ? 184.616 154.805 141.089 1.00 32.76 348 ARG B O 1
ATOM 9012 N N . ASP B 1 374 ? 183.082 154.638 142.716 1.00 30.10 349 ASP B N 1
ATOM 9013 C CA . ASP B 1 374 ? 184.058 154.826 143.781 1.00 29.34 349 ASP B CA 1
ATOM 9014 C C . ASP B 1 374 ? 184.827 153.561 144.127 1.00 29.75 349 ASP B C 1
ATOM 9015 O O . ASP B 1 374 ? 185.739 153.625 144.950 1.00 36.23 349 ASP B O 1
ATOM 9020 N N . GLY B 1 375 ? 184.486 152.423 143.535 1.00 28.82 350 GLY B N 1
ATOM 9021 C CA . GLY B 1 375 ? 185.182 151.195 143.848 1.00 28.56 350 GLY B CA 1
ATOM 9022 C C . GLY B 1 375 ? 184.861 150.604 145.202 1.00 34.03 350 GLY B C 1
ATOM 9023 O O . GLY B 1 375 ? 185.657 149.830 145.727 1.00 35.06 350 GLY B O 1
ATOM 9024 N N . ASP B 1 376 ? 183.722 150.960 145.790 1.00 35.04 351 ASP B N 1
ATOM 9025 C CA . ASP B 1 376 ? 183.291 150.334 147.029 1.00 26.64 351 ASP B CA 1
ATOM 9026 C C . ASP B 1 376 ? 182.932 148.874 146.790 1.00 25.42 351 ASP B C 1
ATOM 9027 O O . ASP B 1 376 ? 182.486 148.490 145.710 1.00 36.87 351 ASP B O 1
ATOM 9032 N N . GLN B 1 377 ? 183.134 148.058 147.813 1.00 19.49 352 GLN B N 1
ATOM 9033 C CA . GLN B 1 377 ? 182.647 146.689 147.794 1.00 26.38 352 GLN B CA 1
ATOM 9034 C C . GLN B 1 377 ? 181.162 146.689 148.138 1.00 22.91 352 GLN B C 1
ATOM 9035 O O . GLN B 1 377 ? 180.773 147.129 149.221 1.00 28.94 352 GLN B O 1
ATOM 9041 N N . ILE B 1 378 ? 180.334 146.206 147.225 1.00 21.39 353 ILE B N 1
ATOM 9042 C CA . ILE B 1 378 ? 178.892 146.195 147.432 1.00 16.70 353 ILE B CA 1
ATOM 9043 C C . ILE B 1 378 ? 178.524 144.919 148.177 1.00 20.94 353 ILE B C 1
ATOM 9044 O O . ILE B 1 378 ? 178.691 143.813 147.658 1.00 22.76 353 ILE B O 1
ATOM 9049 N N . LEU B 1 379 ? 178.026 145.074 149.401 1.00 18.44 354 LEU B N 1
ATOM 9050 C CA . LEU B 1 379 ? 177.662 143.914 150.203 1.00 13.20 354 LEU B CA 1
ATOM 9051 C C . LEU B 1 379 ? 176.320 143.342 149.773 1.00 16.17 354 LEU B C 1
ATOM 9052 O O . LEU B 1 379 ? 176.183 142.126 149.639 1.00 23.75 354 LEU B O 1
ATOM 9057 N N . ALA B 1 380 ? 175.337 144.203 149.531 1.00 12.26 355 ALA B N 1
ATOM 9058 C CA . ALA B 1 380 ? 174.001 143.798 149.116 1.00 18.10 355 ALA B CA 1
ATOM 9059 C C . ALA B 1 380 ? 173.298 145.016 148.533 1.00 13.12 355 ALA B C 1
ATOM 9060 O O . ALA B 1 380 ? 173.786 146.140 148.631 1.00 28.53 355 ALA B O 1
ATOM 9062 N N . VAL B 1 381 ? 172.145 144.777 147.918 1.00 14.77 356 VAL B N 1
ATOM 9063 C CA . VAL B 1 381 ? 171.404 145.799 147.191 1.00 12.20 356 VAL B CA 1
ATOM 9064 C C . VAL B 1 381 ? 170.003 145.905 147.774 1.00 16.15 356 VAL B C 1
ATOM 9065 O O . VAL B 1 381 ? 169.333 144.889 147.974 1.00 23.77 356 VAL B O 1
ATOM 9069 N N . ILE B 1 382 ? 169.559 147.129 148.026 1.00 15.12 357 ILE B N 1
ATOM 9070 C CA . ILE B 1 382 ? 168.176 147.400 148.387 1.00 9.10 357 ILE B CA 1
ATOM 9071 C C . ILE B 1 382 ? 167.438 147.803 147.119 1.00 15.70 357 ILE B C 1
ATOM 9072 O O . ILE B 1 382 ? 167.749 148.831 146.509 1.00 20.12 357 ILE B O 1
ATOM 9077 N N . ALA B 1 383 ? 166.471 146.988 146.715 1.00 18.12 358 ALA B N 1
ATOM 9078 C CA . ALA B 1 383 ? 165.696 147.260 145.512 1.00 18.93 358 ALA B CA 1
ATOM 9079 C C . ALA B 1 383 ? 164.496 148.158 145.767 1.00 13.08 358 ALA B C 1
ATOM 9080 O O . ALA B 1 383 ? 164.121 148.928 144.882 1.00 20.70 358 ALA B O 1
ATOM 9082 N N . GLY B 1 384 ? 163.887 148.083 146.942 1.00 14.97 359 GLY B N 1
ATOM 9083 C CA . GLY B 1 384 ? 162.726 148.905 147.232 1.00 20.35 359 GLY B CA 1
ATOM 9084 C C . GLY B 1 384 ? 162.280 148.728 148.667 1.00 17.07 359 GLY B C 1
ATOM 9085 O O . GLY B 1 384 ? 162.790 147.880 149.404 1.00 19.95 359 GLY B O 1
ATOM 9086 N N . SER B 1 385 ? 161.316 149.560 149.052 1.00 13.20 360 SER B N 1
ATOM 9087 C CA . SER B 1 385 ? 160.758 149.567 150.398 1.00 23.33 360 SER B CA 1
ATOM 9088 C C . SER B 1 385 ? 159.483 150.398 150.395 1.00 11.14 360 SER B C 1
ATOM 9089 O O . SER B 1 385 ? 159.253 151.196 149.489 1.00 22.44 360 SER B O 1
ATOM 9092 N N . ALA B 1 386 ? 158.667 150.211 151.432 1.00 16.89 361 ALA B N 1
ATOM 9093 C CA . ALA B 1 386 ? 157.396 150.910 151.586 1.00 15.48 361 ALA B CA 1
ATOM 9094 C C . ALA B 1 386 ? 157.007 150.940 153.060 1.00 5.69 361 ALA B C 1
ATOM 9095 O O . ALA B 1 386 ? 157.425 150.084 153.837 1.00 17.01 361 ALA B O 1
ATOM 9097 N N . VAL B 1 387 ? 156.206 151.936 153.434 1.00 15.09 362 VAL B N 1
ATOM 9098 C CA . VAL B 1 387 ? 155.696 152.083 154.793 1.00 12.38 362 VAL B CA 1
ATOM 9099 C C . VAL B 1 387 ? 154.221 152.461 154.725 1.00 9.94 362 VAL B C 1
ATOM 9100 O O . VAL B 1 387 ? 153.789 153.182 153.824 1.00 21.41 362 VAL B O 1
ATOM 9104 N N . ASN B 1 388 ? 153.443 151.971 155.685 1.00 13.41 363 ASN B N 1
ATOM 9105 C CA . ASN B 1 388 ? 152.023 152.317 155.771 1.00 13.28 363 ASN B CA 1
ATOM 9106 C C . ASN B 1 388 ? 151.562 152.153 157.218 1.00 14.01 363 ASN B C 1
ATOM 9107 O O . ASN B 1 388 ? 152.375 151.971 158.126 1.00 18.95 363 ASN B O 1
ATOM 9112 N N . HIS B 1 389 ? 150.248 152.192 157.434 1.00 11.84 364 HIS B N 1
ATOM 9113 C CA . HIS B 1 389 ? 149.692 152.071 158.775 1.00 11.88 364 HIS B CA 1
ATOM 9114 C C . HIS B 1 389 ? 148.499 151.123 158.785 1.00 12.05 364 HIS B C 1
ATOM 9115 O O . HIS B 1 389 ? 147.810 150.956 157.781 1.00 19.50 364 HIS B O 1
ATOM 9122 N N . ASP B 1 390 ? 148.248 150.538 159.960 1.00 16.41 365 ASP B N 1
ATOM 9123 C CA . ASP B 1 390 ? 147.111 149.643 160.160 1.00 17.60 365 ASP B CA 1
ATOM 9124 C C . ASP B 1 390 ? 145.773 150.326 159.905 1.00 12.21 365 ASP B C 1
ATOM 9125 O O . ASP B 1 390 ? 144.835 149.682 159.435 1.00 17.28 365 ASP B O 1
ATOM 9130 N N . GLY B 1 391 ? 145.656 151.608 160.234 1.00 15.38 366 GLY B N 1
ATOM 9131 C CA . GLY B 1 391 ? 144.355 152.238 160.298 1.00 14.16 366 GLY B CA 1
ATOM 9132 C C . GLY B 1 391 ? 143.604 151.837 161.559 1.00 12.87 366 GLY B C 1
ATOM 9133 O O . GLY B 1 391 ? 144.191 151.584 162.607 1.00 18.09 366 GLY B O 1
ATOM 9134 N N . ARG B 1 392 ? 142.282 151.766 161.438 1.00 15.70 367 ARG B N 1
ATOM 9135 C CA . ARG B 1 392 ? 141.415 151.397 162.555 1.00 15.61 367 ARG B CA 1
ATOM 9136 C C . ARG B 1 392 ? 141.390 149.878 162.657 1.00 19.00 367 ARG B C 1
ATOM 9137 O O . ARG B 1 392 ? 140.569 149.200 162.049 1.00 33.57 367 ARG B O 1
ATOM 9145 N N . SER B 1 393 ? 142.313 149.341 163.435 1.00 22.49 368 SER B N 1
ATOM 9146 C CA . SER B 1 393 ? 142.369 147.918 163.705 1.00 28.30 368 SER B CA 1
ATOM 9147 C C . SER B 1 393 ? 141.507 147.596 164.924 1.00 28.21 368 SER B C 1
ATOM 9148 O O . SER B 1 393 ? 140.961 148.484 165.578 1.00 28.81 368 SER B O 1
ATOM 9151 N N . ASN B 1 394 ? 141.387 146.311 165.241 1.00 25.21 369 ASN B N 1
ATOM 9152 C CA . ASN B 1 394 ? 140.579 145.883 166.376 1.00 28.93 369 ASN B CA 1
ATOM 9153 C C . ASN B 1 394 ? 141.301 146.223 167.672 1.00 27.87 369 ASN B C 1
ATOM 9154 O O . ASN B 1 394 ? 141.765 145.335 168.389 1.00 32.32 369 ASN B O 1
ATOM 9159 N N . GLY B 1 395 ? 141.398 147.502 167.972 1.00 18.88 370 GLY B N 1
ATOM 9160 C CA . GLY B 1 395 ? 142.243 147.979 169.045 1.00 18.67 370 GLY B CA 1
ATOM 9161 C C . GLY B 1 395 ? 143.510 148.624 168.514 1.00 21.11 370 GLY B C 1
ATOM 9162 O O . GLY B 1 395 ? 144.016 148.280 167.442 1.00 28.70 370 GLY B O 1
ATOM 9163 N N . LEU B 1 396 ? 144.031 149.586 169.276 1.00 22.69 371 LEU B N 1
ATOM 9164 C CA . LEU B 1 396 ? 145.227 150.308 168.854 1.00 22.21 371 LEU B CA 1
ATOM 9165 C C . LEU B 1 396 ? 146.425 149.376 168.721 1.00 21.95 371 LEU B C 1
ATOM 9166 O O . LEU B 1 396 ? 147.219 149.507 167.788 1.00 29.88 371 LEU B O 1
ATOM 9171 N N . LEU B 1 397 ? 146.558 148.417 169.628 1.00 21.94 372 LEU B N 1
ATOM 9172 C CA . LEU B 1 397 ? 147.698 147.516 169.651 1.00 21.61 372 LEU B CA 1
ATOM 9173 C C . LEU B 1 397 ? 147.493 146.252 168.824 1.00 20.13 372 LEU B C 1
ATOM 9174 O O . LEU B 1 397 ? 148.386 145.406 168.793 1.00 32.04 372 LEU B O 1
ATOM 9179 N N . ALA B 1 398 ? 146.376 146.106 168.160 1.00 18.22 373 ALA B N 1
ATOM 9180 C CA . ALA B 1 398 ? 146.156 144.894 167.379 1.00 22.11 373 ALA B CA 1
ATOM 9181 C C . ALA B 1 398 ? 146.733 145.055 165.976 1.00 14.93 373 ALA B C 1
ATOM 9182 O O . ALA B 1 398 ? 146.491 146.075 165.331 1.00 31.56 373 ALA B O 1
ATOM 9184 N N . PRO B 1 399 ? 147.494 144.089 165.476 1.00 24.43 374 PRO B N 1
ATOM 9185 C CA . PRO B 1 399 ? 147.980 144.167 164.094 1.00 22.60 374 PRO B CA 1
ATOM 9186 C C . PRO B 1 399 ? 146.896 143.806 163.087 1.00 20.35 374 PRO B C 1
ATOM 9187 O O . PRO B 1 399 ? 146.029 142.972 163.341 1.00 27.39 374 PRO B O 1
ATOM 9191 N N . ASN B 1 400 ? 146.959 144.453 161.930 1.00 23.50 375 ASN B N 1
ATOM 9192 C CA . ASN B 1 400 ? 145.942 144.315 160.890 1.00 16.49 375 ASN B CA 1
ATOM 9193 C C . ASN B 1 400 ? 146.517 143.561 159.698 1.00 25.85 375 ASN B C 1
ATOM 9194 O O . ASN B 1 400 ? 147.395 144.091 159.001 1.00 27.02 375 ASN B O 1
ATOM 9199 N N . PRO B 1 401 ? 146.043 142.344 159.412 1.00 26.21 376 PRO B N 1
ATOM 9200 C CA . PRO B 1 401 ? 146.594 141.588 158.273 1.00 21.90 376 PRO B CA 1
ATOM 9201 C C . PRO B 1 401 ? 146.401 142.259 156.921 1.00 25.54 376 PRO B C 1
ATOM 9202 O O . PRO B 1 401 ? 147.280 142.146 156.057 1.00 26.24 376 PRO B O 1
ATOM 9206 N N . ASP B 1 402 ? 145.276 142.945 156.707 1.00 22.48 377 ASP B N 1
ATOM 9207 C CA . ASP B 1 402 ? 145.061 143.629 155.433 1.00 26.85 377 ASP B CA 1
ATOM 9208 C C . ASP B 1 402 ? 146.125 144.694 155.196 1.00 19.40 377 ASP B C 1
ATOM 9209 O O . ASP B 1 402 ? 146.671 144.807 154.091 1.00 27.57 377 ASP B O 1
ATOM 9214 N N . ALA B 1 403 ? 146.446 145.470 156.230 1.00 16.65 378 ALA B N 1
ATOM 9215 C CA . ALA B 1 403 ? 147.457 146.511 156.093 1.00 27.18 378 ALA B CA 1
ATOM 9216 C C . ALA B 1 403 ? 148.834 145.914 155.824 1.00 17.14 378 ALA B C 1
ATOM 9217 O O . ALA B 1 403 ? 149.606 146.461 155.033 1.00 28.38 378 ALA B O 1
ATOM 9219 N N . GLN B 1 404 ? 149.160 144.799 156.478 1.00 14.60 379 GLN B N 1
ATOM 9220 C CA . GLN B 1 404 ? 150.445 144.152 156.238 1.00 21.99 379 GLN B CA 1
ATOM 9221 C C . GLN B 1 404 ? 150.545 143.643 154.804 1.00 18.69 379 GLN B C 1
ATOM 9222 O O . GLN B 1 404 ? 151.581 143.812 154.145 1.00 24.13 379 GLN B O 1
ATOM 9228 N N . ALA B 1 405 ? 149.466 143.047 154.294 1.00 15.32 380 ALA B N 1
ATOM 9229 C CA . ALA B 1 405 ? 149.447 142.638 152.895 1.00 20.23 380 ALA B CA 1
ATOM 9230 C C . ALA B 1 405 ? 149.657 143.831 151.971 1.00 18.30 380 ALA B C 1
ATOM 9231 O O . ALA B 1 405 ? 150.404 143.743 150.988 1.00 20.75 380 ALA B O 1
ATOM 9233 N N . GLU B 1 406 ? 149.011 144.956 152.277 1.00 12.17 381 GLU B N 1
ATOM 9234 C CA . GLU B 1 406 ? 149.157 146.135 151.431 1.00 19.51 381 GLU B CA 1
ATOM 9235 C C . GLU B 1 406 ? 150.585 146.670 151.449 1.00 21.10 381 GLU B C 1
ATOM 9236 O O . GLU B 1 406 ? 151.110 147.072 150.407 1.00 23.54 381 GLU B O 1
ATOM 9242 N N . VAL B 1 407 ? 151.234 146.676 152.615 1.00 9.04 382 VAL B N 1
ATOM 9243 C CA . VAL B 1 407 ? 152.607 147.170 152.661 1.00 10.67 382 VAL B CA 1
ATOM 9244 C C . VAL B 1 407 ? 153.532 146.238 151.882 1.00 11.10 382 VAL B C 1
ATOM 9245 O O . VAL B 1 407 ? 154.453 146.697 151.197 1.00 12.12 382 VAL B O 1
ATOM 9249 N N . LEU B 1 408 ? 153.271 144.926 151.923 1.00 14.18 383 LEU B N 1
ATOM 9250 C CA . LEU B 1 408 ? 154.055 143.996 151.113 1.00 15.81 383 LEU B CA 1
ATOM 9251 C C . LEU B 1 408 ? 153.904 144.303 149.628 1.00 18.65 383 LEU B C 1
ATOM 9252 O O . LEU B 1 408 ? 154.897 144.411 148.896 1.00 22.18 383 LEU B O 1
ATOM 9257 N N . ARG B 1 409 ? 152.661 144.465 149.175 1.00 13.51 384 ARG B N 1
ATOM 9258 C CA . ARG B 1 409 ? 152.412 144.759 147.768 1.00 18.94 384 ARG B CA 1
ATOM 9259 C C . ARG B 1 409 ? 153.087 146.061 147.348 1.00 19.98 384 ARG B C 1
ATOM 9260 O O . ARG B 1 409 ? 153.728 146.125 146.293 1.00 19.93 384 ARG B O 1
ATOM 9268 N N . LYS B 1 410 ? 152.967 147.098 148.177 1.00 16.09 385 LYS B N 1
ATOM 9269 C CA . LYS B 1 410 ? 153.583 148.385 147.878 1.00 16.04 385 LYS B CA 1
ATOM 9270 C C . LYS B 1 410 ? 155.097 148.260 147.762 1.00 18.28 385 LYS B C 1
ATOM 9271 O O . LYS B 1 410 ? 155.700 148.800 146.831 1.00 21.21 385 LYS B O 1
ATOM 9277 N N . ALA B 1 411 ? 155.725 147.525 148.682 1.00 19.33 386 ALA B N 1
ATOM 9278 C CA . ALA B 1 411 ? 157.176 147.392 148.652 1.00 21.60 386 ALA B CA 1
ATOM 9279 C C . ALA B 1 411 ? 157.647 146.637 147.415 1.00 21.51 386 ALA B C 1
ATOM 9280 O O . ALA B 1 411 ? 158.646 147.017 146.797 1.00 18.52 386 ALA B O 1
ATOM 9282 N N . TYR B 1 412 ? 156.958 145.558 147.045 1.00 17.64 387 TYR B N 1
ATOM 9283 C CA . TYR B 1 412 ? 157.421 144.805 145.886 1.00 17.47 387 TYR B CA 1
ATOM 9284 C C . TYR B 1 412 ? 157.129 145.539 144.582 1.00 18.67 387 TYR B C 1
ATOM 9285 O O . TYR B 1 412 ? 157.875 145.381 143.614 1.00 24.46 387 TYR B O 1
ATOM 9294 N N . LYS B 1 413 ? 156.086 146.370 144.541 1.00 16.54 388 LYS B N 1
ATOM 9295 C CA . LYS B 1 413 ? 155.907 147.252 143.391 1.00 21.62 388 LYS B CA 1
ATOM 9296 C C . LYS B 1 413 ? 157.014 148.301 143.322 1.00 22.25 388 LYS B C 1
ATOM 9297 O O . LYS B 1 413 ? 157.509 148.615 142.238 1.00 29.51 388 LYS B O 1
ATOM 9303 N N . ASP B 1 414 ? 157.413 148.850 144.470 1.00 23.84 389 ASP B N 1
ATOM 9304 C CA . ASP B 1 414 ? 158.506 149.817 144.495 1.00 20.41 389 ASP B CA 1
ATOM 9305 C C . ASP B 1 414 ? 159.817 149.183 144.044 1.00 18.55 389 ASP B C 1
ATOM 9306 O O . ASP B 1 414 ? 160.624 149.828 143.372 1.00 25.82 389 ASP B O 1
ATOM 9311 N N . ALA B 1 415 ? 160.044 147.922 144.399 1.00 20.17 390 ALA B N 1
ATOM 9312 C CA . ALA B 1 415 ? 161.278 147.244 144.032 1.00 18.52 390 ALA B CA 1
ATOM 9313 C C . ALA B 1 415 ? 161.277 146.732 142.599 1.00 20.13 390 ALA B C 1
ATOM 9314 O O . ALA B 1 415 ? 162.344 146.404 142.077 1.00 28.27 390 ALA B O 1
ATOM 9316 N N . GLY B 1 416 ? 160.123 146.665 141.948 1.00 27.15 391 GLY B N 1
ATOM 9317 C CA . GLY B 1 416 ? 160.050 146.098 140.617 1.00 18.29 391 GLY B CA 1
ATOM 9318 C C . GLY B 1 416 ? 160.318 144.611 140.565 1.00 19.90 391 GLY B C 1
ATOM 9319 O O . GLY B 1 416 ? 160.950 144.133 139.620 1.00 28.06 391 GLY B O 1
ATOM 9320 N N . ILE B 1 417 ? 159.844 143.867 141.558 1.00 24.28 392 ILE B N 1
ATOM 9321 C CA . ILE B 1 417 ? 160.131 142.447 141.707 1.00 21.23 392 ILE B CA 1
ATOM 9322 C C . ILE B 1 417 ? 158.831 141.705 141.989 1.00 22.05 392 ILE B C 1
ATOM 9323 O O . ILE B 1 417 ? 158.006 142.162 142.785 1.00 27.65 392 ILE B O 1
ATOM 9328 N N . ASN B 1 418 ? 158.648 140.567 141.339 1.00 24.73 393 ASN B N 1
ATOM 9329 C CA . ASN B 1 418 ? 157.475 139.737 141.594 1.00 25.23 393 ASN B CA 1
ATOM 9330 C C . ASN B 1 418 ? 157.638 139.040 142.939 1.00 26.40 393 ASN B C 1
ATOM 9331 O O . ASN B 1 418 ? 158.634 138.340 143.144 1.00 26.27 393 ASN B O 1
ATOM 9336 N N . PRO B 1 419 ? 156.691 139.189 143.870 1.00 26.08 394 PRO B N 1
ATOM 9337 C CA . PRO B 1 419 ? 156.850 138.568 145.196 1.00 22.75 394 PRO B CA 1
ATOM 9338 C C . PRO B 1 419 ? 156.967 137.056 145.155 1.00 24.73 394 PRO B C 1
ATOM 9339 O O . PRO B 1 419 ? 157.448 136.462 146.124 1.00 30.99 394 PRO B O 1
ATOM 9343 N N . ARG B 1 420 ? 156.543 136.420 144.063 1.00 21.86 395 ARG B N 1
ATOM 9344 C CA . ARG B 1 420 ? 156.668 134.976 143.917 1.00 28.09 395 ARG B CA 1
ATOM 9345 C C . ARG B 1 420 ? 158.118 134.515 143.904 1.00 19.63 395 ARG B C 1
ATOM 9346 O O . ARG B 1 420 ? 158.382 133.339 144.151 1.00 29.08 395 ARG B O 1
ATOM 9354 N N . ASP B 1 421 ? 159.056 135.408 143.628 1.00 20.80 396 ASP B N 1
ATOM 9355 C CA . ASP B 1 421 ? 160.459 135.055 143.476 1.00 30.87 396 ASP B CA 1
ATOM 9356 C C . ASP B 1 421 ? 161.269 135.193 144.758 1.00 22.22 396 ASP B C 1
ATOM 9357 O O . ASP B 1 421 ? 162.471 134.935 144.731 1.00 30.94 396 ASP B O 1
ATOM 9362 N N . VAL B 1 422 ? 160.651 135.585 145.871 1.00 25.19 397 VAL B N 1
ATOM 9363 C CA . VAL B 1 422 ? 161.387 135.798 147.112 1.00 21.16 397 VAL B CA 1
ATOM 9364 C C . VAL B 1 422 ? 161.890 134.468 147.654 1.00 17.78 397 VAL B C 1
ATOM 9365 O O . VAL B 1 422 ? 161.149 133.485 147.721 1.00 30.48 397 VAL B O 1
ATOM 9369 N N . ASP B 1 423 ? 163.154 134.438 148.063 1.00 22.79 398 ASP B N 1
ATOM 9370 C CA . ASP B 1 423 ? 163.735 133.247 148.671 1.00 17.37 398 ASP B CA 1
ATOM 9371 C C . ASP B 1 423 ? 163.525 133.192 150.177 1.00 25.11 398 ASP B C 1
ATOM 9372 O O . ASP B 1 423 ? 163.308 132.112 150.728 1.00 23.24 398 ASP B O 1
ATOM 9377 N N . TYR B 1 424 ? 163.599 134.332 150.855 1.00 17.99 399 TYR B N 1
ATOM 9378 C CA . TYR B 1 424 ? 163.660 134.350 152.306 1.00 15.20 399 TYR B CA 1
ATOM 9379 C C . TYR B 1 424 ? 162.949 135.580 152.846 1.00 15.32 399 TYR B C 1
ATOM 9380 O O . TYR B 1 424 ? 163.104 136.680 152.320 1.00 17.84 399 TYR B O 1
ATOM 9389 N N . ILE B 1 425 ? 162.175 135.383 153.904 1.00 18.10 400 ILE B N 1
ATOM 9390 C CA . ILE B 1 425 ? 161.529 136.472 154.621 1.00 9.33 400 ILE B CA 1
ATOM 9391 C C . ILE B 1 425 ? 162.106 136.528 156.030 1.00 17.04 400 ILE B C 1
ATOM 9392 O O . ILE B 1 425 ? 161.989 135.565 156.793 1.00 25.59 400 ILE B O 1
ATOM 9397 N N . GLU B 1 426 ? 162.739 137.645 156.364 1.00 13.58 401 GLU B N 1
ATOM 9398 C CA . GLU B 1 426 ? 163.152 137.938 157.735 1.00 15.86 401 GLU B CA 1
ATOM 9399 C C . GLU B 1 426 ? 161.967 138.616 158.414 1.00 15.39 401 GLU B C 1
ATOM 9400 O O . GLU B 1 426 ? 161.685 139.790 158.175 1.00 24.11 401 GLU B O 1
ATOM 9406 N N . ALA B 1 427 ? 161.258 137.863 159.245 1.00 9.10 402 ALA B N 1
ATOM 9407 C CA . ALA B 1 427 ? 159.956 138.272 159.746 1.00 24.40 402 ALA B CA 1
ATOM 9408 C C . ALA B 1 427 ? 160.076 139.176 160.967 1.00 21.70 402 ALA B C 1
ATOM 9409 O O . ALA B 1 427 ? 161.096 139.213 161.655 1.00 35.51 402 ALA B O 1
ATOM 9411 N N . HIS B 1 428 ? 159.003 139.927 161.210 1.00 19.08 403 HIS B N 1
ATOM 9412 C CA . HIS B 1 428 ? 158.803 140.593 162.491 1.00 26.54 403 HIS B CA 1
ATOM 9413 C C . HIS B 1 428 ? 159.006 139.609 163.638 1.00 24.39 403 HIS B C 1
ATOM 9414 O O . HIS B 1 428 ? 159.851 139.819 164.511 1.00 32.82 403 HIS B O 1
ATOM 9421 N N . GLY B 1 429 ? 158.247 138.517 163.634 1.00 21.66 404 GLY B N 1
ATOM 9422 C CA . GLY B 1 429 ? 158.535 137.339 164.432 1.00 20.05 404 GLY B CA 1
ATOM 9423 C C . GLY B 1 429 ? 158.666 137.517 165.931 1.00 23.62 404 GLY B C 1
ATOM 9424 O O . GLY B 1 429 ? 159.602 136.986 166.526 1.00 32.13 404 GLY B O 1
ATOM 9425 N N . THR B 1 430 ? 157.739 138.232 166.561 1.00 21.12 405 THR B N 1
ATOM 9426 C CA . THR B 1 430 ? 157.873 138.541 167.979 1.00 25.68 405 THR B CA 1
ATOM 9427 C C . THR B 1 430 ? 157.417 137.409 168.890 1.00 20.17 405 THR B C 1
ATOM 9428 O O . THR B 1 430 ? 157.504 137.555 170.111 1.00 29.29 405 THR B O 1
ATOM 9432 N N . GLY B 1 431 ? 156.947 136.298 168.340 1.00 20.56 406 GLY B N 1
ATOM 9433 C CA . GLY B 1 431 ? 156.649 135.132 169.146 1.00 23.70 406 GLY B CA 1
ATOM 9434 C C . GLY B 1 431 ? 155.401 135.227 169.997 1.00 25.35 406 GLY B C 1
ATOM 9435 O O . GLY B 1 431 ? 155.310 134.551 171.021 1.00 31.86 406 GLY B O 1
ATOM 9436 N N . THR B 1 432 ? 154.436 136.049 169.605 1.00 31.66 407 THR B N 1
ATOM 9437 C CA . THR B 1 432 ? 153.144 136.070 170.271 1.00 26.16 407 THR B CA 1
ATOM 9438 C C . THR B 1 432 ? 152.217 135.054 169.615 1.00 26.28 407 THR B C 1
ATOM 9439 O O . THR B 1 432 ? 152.265 134.842 168.401 1.00 30.69 407 THR B O 1
ATOM 9443 N N . ILE B 1 433 ? 151.387 134.410 170.436 1.00 32.83 408 ILE B N 1
ATOM 9444 C CA . ILE B 1 433 ? 150.511 133.347 169.956 1.00 32.77 408 ILE B CA 1
ATOM 9445 C C . ILE B 1 433 ? 149.471 133.870 168.970 1.00 31.18 408 ILE B C 1
ATOM 9446 O O . ILE B 1 433 ? 148.947 133.101 168.163 1.00 32.50 408 ILE B O 1
ATOM 9451 N N . LEU B 1 434 ? 149.177 135.167 168.999 1.00 28.03 409 LEU B N 1
ATOM 9452 C CA . LEU B 1 434 ? 148.222 135.782 168.087 1.00 26.79 409 LEU B CA 1
ATOM 9453 C C . LEU B 1 434 ? 148.877 136.536 166.935 1.00 33.51 409 LEU B C 1
ATOM 9454 O O . LEU B 1 434 ? 148.356 136.516 165.818 1.00 38.89 409 LEU B O 1
ATOM 9459 N N . GLY B 1 435 ? 150.005 137.205 167.178 1.00 29.48 410 GLY B N 1
ATOM 9460 C CA . GLY B 1 435 ? 150.638 137.985 166.125 1.00 26.15 410 GLY B CA 1
ATOM 9461 C C . GLY B 1 435 ? 151.253 137.143 165.022 1.00 19.52 410 GLY B C 1
ATOM 9462 O O . GLY B 1 435 ? 151.172 137.500 163.843 1.00 32.60 410 GLY B O 1
ATOM 9463 N N . ASP B 1 436 ? 151.896 136.032 165.388 1.00 23.44 411 ASP B N 1
ATOM 9464 C CA . ASP B 1 436 ? 152.559 135.189 164.393 1.00 28.71 411 ASP B CA 1
ATOM 9465 C C . ASP B 1 436 ? 151.601 134.669 163.326 1.00 24.75 411 ASP B C 1
ATOM 9466 O O . ASP B 1 436 ? 151.950 134.740 162.135 1.00 31.46 411 ASP B O 1
ATOM 9471 N N . PRO B 1 437 ? 150.421 134.126 163.654 1.00 23.55 412 PRO B N 1
ATOM 9472 C CA . PRO B 1 437 ? 149.493 133.731 162.584 1.00 23.56 412 PRO B CA 1
ATOM 9473 C C . PRO B 1 437 ? 149.046 134.882 161.706 1.00 22.58 412 PRO B C 1
ATOM 9474 O O . PRO B 1 437 ? 148.841 134.677 160.509 1.00 27.01 412 PRO B O 1
ATOM 9478 N N . ILE B 1 438 ? 148.898 136.089 162.252 1.00 22.19 413 ILE B N 1
ATOM 9479 C CA . ILE B 1 438 ? 148.510 137.232 161.430 1.00 17.39 413 ILE B CA 1
ATOM 9480 C C . ILE B 1 438 ? 149.612 137.574 160.428 1.00 22.19 413 ILE B C 1
ATOM 9481 O O . ILE B 1 438 ? 149.346 137.800 159.237 1.00 29.99 413 ILE B O 1
ATOM 9486 N N . GLU B 1 439 ? 150.865 137.605 160.891 1.00 17.73 414 GLU B N 1
ATOM 9487 C CA . GLU B 1 439 ? 151.970 137.861 159.972 1.00 20.54 414 GLU B CA 1
ATOM 9488 C C . GLU B 1 439 ? 152.039 136.784 158.894 1.00 20.91 414 GLU B C 1
ATOM 9489 O O . GLU B 1 439 ? 152.202 137.090 157.705 1.00 21.99 414 GLU B O 1
ATOM 9495 N N . ALA B 1 440 ? 151.879 135.520 159.290 1.00 20.76 415 ALA B N 1
ATOM 9496 C CA . ALA B 1 440 ? 151.913 134.434 158.320 1.00 20.73 415 ALA B CA 1
ATOM 9497 C C . ALA B 1 440 ? 150.774 134.555 157.318 1.00 25.31 415 ALA B C 1
ATOM 9498 O O . ALA B 1 440 ? 150.951 134.263 156.134 1.00 27.37 415 ALA B O 1
ATOM 9500 N N . ASP B 1 441 ? 149.599 134.995 157.774 1.00 24.73 416 ASP B N 1
ATOM 9501 C CA . ASP B 1 441 ? 148.451 135.131 156.886 1.00 29.40 416 ASP B CA 1
ATOM 9502 C C . ASP B 1 441 ? 148.699 136.195 155.824 1.00 29.59 416 ASP B C 1
ATOM 9503 O O . ASP B 1 441 ? 148.426 135.981 154.636 1.00 27.48 416 ASP B O 1
ATOM 9508 N N . ALA B 1 442 ? 149.219 137.352 156.233 1.00 22.62 417 ALA B N 1
ATOM 9509 C CA . ALA B 1 442 ? 149.517 138.386 155.245 1.00 28.19 417 ALA B CA 1
ATOM 9510 C C . ALA B 1 442 ? 150.577 137.910 154.253 1.00 18.66 417 ALA B C 1
ATOM 9511 O O . ALA B 1 442 ? 150.436 138.103 153.033 1.00 22.17 417 ALA B O 1
ATOM 9513 N N . LEU B 1 443 ? 151.626 137.251 154.755 1.00 19.63 418 LEU B N 1
ATOM 9514 C CA . LEU B 1 443 ? 152.650 136.720 153.863 1.00 25.09 418 LEU B CA 1
ATOM 9515 C C . LEU B 1 443 ? 152.056 135.730 152.869 1.00 23.28 418 LEU B C 1
ATOM 9516 O O . LEU B 1 443 ? 152.389 135.763 151.681 1.00 28.65 418 LEU B O 1
ATOM 9521 N N . GLY B 1 444 ? 151.167 134.855 153.334 1.00 24.86 419 GLY B N 1
ATOM 9522 C CA . GLY B 1 444 ? 150.514 133.924 152.436 1.00 24.00 419 GLY B CA 1
ATOM 9523 C C . GLY B 1 444 ? 149.664 134.616 151.395 1.00 21.14 419 GLY B C 1
ATOM 9524 O O . GLY B 1 444 ? 149.575 134.157 150.258 1.00 26.50 419 GLY B O 1
ATOM 9525 N N . ARG B 1 445 ? 149.033 135.728 151.764 1.00 26.81 420 ARG B N 1
ATOM 9526 C CA . ARG B 1 445 ? 148.253 136.479 150.788 1.00 20.37 420 ARG B CA 1
ATOM 9527 C C . ARG B 1 445 ? 149.138 137.014 149.670 1.00 28.42 420 ARG B C 1
ATOM 9528 O O . ARG B 1 445 ? 148.770 136.943 148.496 1.00 35.16 420 ARG B O 1
ATOM 9536 N N . ILE B 1 446 ? 150.310 137.547 150.006 1.00 26.82 421 ILE B N 1
ATOM 9537 C CA . ILE B 1 446 ? 151.101 138.232 148.985 1.00 25.72 421 ILE B CA 1
ATOM 9538 C C . ILE B 1 446 ? 152.291 137.408 148.504 1.00 21.69 421 ILE B C 1
ATOM 9539 O O . ILE B 1 446 ? 152.411 137.121 147.312 1.00 25.02 421 ILE B O 1
ATOM 9544 N N . VAL B 1 447 ? 153.188 137.043 149.418 1.00 28.17 422 VAL B N 1
ATOM 9545 C CA . VAL B 1 447 ? 154.434 136.389 149.032 1.00 25.81 422 VAL B CA 1
ATOM 9546 C C . VAL B 1 447 ? 154.181 134.953 148.588 1.00 24.23 422 VAL B C 1
ATOM 9547 O O . VAL B 1 447 ? 154.808 134.463 147.644 1.00 22.78 422 VAL B O 1
ATOM 9551 N N . GLY B 1 448 ? 153.268 134.258 149.251 1.00 22.02 423 GLY B N 1
ATOM 9552 C CA . GLY B 1 448 ? 153.055 132.854 148.973 1.00 30.83 423 GLY B CA 1
ATOM 9553 C C . GLY B 1 448 ? 152.108 132.545 147.832 1.00 28.69 423 GLY B C 1
ATOM 9554 O O . GLY B 1 448 ? 152.124 131.432 147.310 1.00 37.56 423 GLY B O 1
ATOM 9555 N N . LYS B 1 449 ? 151.295 133.512 147.423 1.00 27.51 424 LYS B N 1
ATOM 9556 C CA . LYS B 1 449 ? 150.205 133.233 146.497 1.00 34.17 424 LYS B CA 1
ATOM 9557 C C . LYS B 1 449 ? 150.728 132.826 145.124 1.00 36.47 424 LYS B C 1
ATOM 9558 O O . LYS B 1 449 ? 151.515 133.543 144.506 1.00 38.93 424 LYS B O 1
ATOM 9564 N 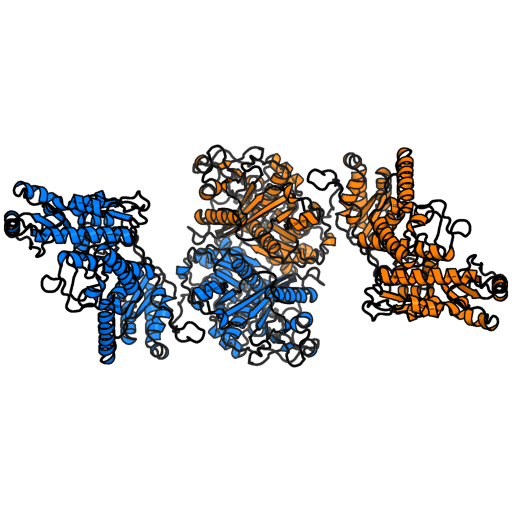N . GLY B 1 450 ? 150.261 131.680 144.641 1.00 37.67 425 GLY B N 1
ATOM 9565 C CA . GLY B 1 450 ? 150.616 131.188 143.334 1.00 31.59 425 GLY B CA 1
ATOM 9566 C C . GLY B 1 450 ? 151.806 130.259 143.292 1.00 35.44 425 GLY B C 1
ATOM 9567 O O . GLY B 1 450 ? 152.031 129.624 142.258 1.00 44.05 425 GLY B O 1
ATOM 9568 N N . ARG B 1 451 ? 152.570 130.154 144.374 1.00 32.91 426 ARG B N 1
ATOM 9569 C CA . ARG B 1 451 ? 153.735 129.291 144.381 1.00 27.28 426 ARG B CA 1
ATOM 9570 C C . ARG B 1 451 ? 153.324 127.824 144.334 1.00 27.92 426 ARG B C 1
ATOM 9571 O O . ARG B 1 451 ? 152.310 127.436 144.912 1.00 37.02 426 ARG B O 1
ATOM 9579 N N . PRO B 1 452 ? 154.103 126.987 143.661 1.00 35.75 427 PRO B N 1
ATOM 9580 C CA . PRO B 1 452 ? 153.952 125.542 143.842 1.00 33.30 427 PRO B CA 1
ATOM 9581 C C . PRO B 1 452 ? 154.367 125.128 145.245 1.00 35.03 427 PRO B C 1
ATOM 9582 O O . PRO B 1 452 ? 155.137 125.807 145.924 1.00 43.07 427 PRO B O 1
ATOM 9586 N N . ALA B 1 453 ? 153.832 123.988 145.676 1.00 38.27 428 ALA B N 1
ATOM 9587 C CA . ALA B 1 453 ? 154.066 123.517 147.035 1.00 36.77 428 ALA B CA 1
ATOM 9588 C C . ALA B 1 453 ? 155.534 123.220 147.310 1.00 40.10 428 ALA B C 1
ATOM 9589 O O . ALA B 1 453 ? 155.941 123.208 148.474 1.00 44.53 428 ALA B O 1
ATOM 9591 N N . ASP B 1 454 ? 156.339 122.998 146.279 1.00 37.40 429 ASP B N 1
ATOM 9592 C CA . ASP B 1 454 ? 157.733 122.628 146.465 1.00 37.57 429 ASP B CA 1
ATOM 9593 C C . ASP B 1 454 ? 158.696 123.808 146.386 1.00 33.77 429 ASP B C 1
ATOM 9594 O O . ASP B 1 454 ? 159.904 123.595 146.452 1.00 39.44 429 ASP B O 1
ATOM 9599 N N . LYS B 1 455 ? 158.205 125.038 146.259 1.00 33.22 430 LYS B N 1
ATOM 9600 C CA . LYS B 1 455 ? 159.059 126.229 146.253 1.00 29.25 430 LYS B CA 1
ATOM 9601 C C . LYS B 1 455 ? 158.582 127.243 147.286 1.00 25.87 430 LYS B C 1
ATOM 9602 O O . LYS B 1 455 ? 158.265 128.385 146.950 1.00 28.81 430 LYS B O 1
ATOM 9608 N N . PRO B 1 456 ? 158.541 126.873 148.562 1.00 30.64 431 PRO B N 1
ATOM 9609 C CA . PRO B 1 456 ? 158.063 127.817 149.572 1.00 24.71 431 PRO B CA 1
ATOM 9610 C C . PRO B 1 456 ? 159.100 128.875 149.899 1.00 20.45 431 PRO B C 1
ATOM 9611 O O . PRO B 1 456 ? 160.306 128.653 149.798 1.00 29.40 431 PRO B O 1
ATOM 9615 N N . ALA B 1 457 ? 158.608 130.041 150.299 1.00 22.13 432 ALA B N 1
ATOM 9616 C CA . ALA B 1 457 ? 159.485 131.072 150.834 1.00 24.65 432 ALA B CA 1
ATOM 9617 C C . ALA B 1 457 ? 159.997 130.653 152.210 1.00 21.68 432 ALA B C 1
ATOM 9618 O O . ALA B 1 457 ? 159.220 130.234 153.067 1.00 28.18 432 ALA B O 1
ATOM 9620 N N . LEU B 1 458 ? 161.305 130.754 152.417 1.00 18.41 433 LEU B N 1
ATOM 9621 C CA . LEU B 1 458 ? 161.896 130.424 153.705 1.00 13.07 433 LEU B CA 1
ATOM 9622 C C . LEU B 1 458 ? 161.693 131.566 154.696 1.00 20.71 433 LEU B C 1
ATOM 9623 O O . LEU B 1 458 ? 161.710 132.742 154.333 1.00 26.82 433 LEU B O 1
ATOM 9628 N N . LEU B 1 459 ? 161.505 131.204 155.962 1.00 19.02 434 LEU B N 1
ATOM 9629 C CA . LEU B 1 459 ? 161.075 132.136 156.995 1.00 22.44 434 LEU B CA 1
ATOM 9630 C C . LEU B 1 459 ? 161.984 132.040 158.216 1.00 16.20 434 LEU B C 1
ATOM 9631 O O . LEU B 1 459 ? 162.376 130.945 158.622 1.00 26.43 434 LEU B O 1
ATOM 9636 N N . GLY B 1 460 ? 162.304 133.187 158.806 1.00 16.61 435 GLY B N 1
ATOM 9637 C CA . GLY B 1 460 ? 163.112 133.229 160.011 1.00 17.20 435 GLY B CA 1
ATOM 9638 C C . GLY B 1 460 ? 163.006 134.568 160.708 1.00 13.96 435 GLY B C 1
ATOM 9639 O O . GLY B 1 460 ? 162.358 135.494 160.223 1.00 20.20 435 GLY B O 1
ATOM 9640 N N . ALA B 1 461 ? 163.660 134.665 161.865 1.00 15.28 436 ALA B N 1
ATOM 9641 C CA . ALA B 1 461 ? 163.595 135.893 162.660 1.00 15.54 436 ALA B CA 1
ATOM 9642 C C . ALA B 1 461 ? 164.813 135.987 163.565 1.00 13.93 436 ALA B C 1
ATOM 9643 O O . ALA B 1 461 ? 165.068 135.080 164.361 1.00 22.00 436 ALA B O 1
ATOM 9645 N N . VAL B 1 462 ? 165.550 137.093 163.459 1.00 11.83 437 VAL B N 1
ATOM 9646 C CA . VAL B 1 462 ? 166.706 137.311 164.316 1.00 17.59 437 VAL B CA 1
ATOM 9647 C C . VAL B 1 462 ? 166.295 137.591 165.763 1.00 16.97 437 VAL B C 1
ATOM 9648 O O . VAL B 1 462 ? 167.126 137.477 166.669 1.00 21.24 437 VAL B O 1
ATOM 9652 N N . LYS B 1 463 ? 165.027 137.935 166.009 1.00 18.40 438 LYS B N 1
ATOM 9653 C CA . LYS B 1 463 ? 164.572 138.138 167.380 1.00 21.45 438 LYS B CA 1
ATOM 9654 C C . LYS B 1 463 ? 164.691 136.865 168.205 1.00 15.64 438 LYS B C 1
ATOM 9655 O O . LYS B 1 463 ? 164.888 136.938 169.418 1.00 21.73 438 LYS B O 1
ATOM 9661 N N . SER B 1 464 ? 164.593 135.697 167.567 1.00 9.23 439 SER B N 1
ATOM 9662 C CA . SER B 1 464 ? 164.796 134.449 168.293 1.00 20.96 439 SER B CA 1
ATOM 9663 C C . SER B 1 464 ? 166.218 134.345 168.831 1.00 18.24 439 SER B C 1
ATOM 9664 O O . SER B 1 464 ? 166.441 133.702 169.855 1.00 17.93 439 SER B O 1
ATOM 9667 N N . ASN B 1 465 ? 167.183 134.971 168.160 1.00 16.22 440 ASN B N 1
ATOM 9668 C CA . ASN B 1 465 ? 168.547 135.037 168.671 1.00 16.15 440 ASN B CA 1
ATOM 9669 C C . ASN B 1 465 ? 168.713 136.146 169.706 1.00 16.64 440 ASN B C 1
ATOM 9670 O O . ASN B 1 465 ? 169.289 135.924 170.773 1.00 24.11 440 ASN B O 1
ATOM 9675 N N . LEU B 1 466 ? 168.245 137.350 169.393 1.00 20.39 441 LEU B N 1
ATOM 9676 C CA . LEU B 1 466 ? 168.670 138.543 170.111 1.00 8.98 441 LEU B CA 1
ATOM 9677 C C . LEU B 1 466 ? 167.640 139.095 171.089 1.00 13.54 441 LEU B C 1
ATOM 9678 O O . LEU B 1 466 ? 167.966 140.016 171.839 1.00 28.93 441 LEU B O 1
ATOM 9683 N N . GLY B 1 467 ? 166.432 138.568 171.114 1.00 15.03 442 GLY B N 1
ATOM 9684 C CA . GLY B 1 467 ? 165.362 139.249 171.798 1.00 16.09 442 GLY B CA 1
ATOM 9685 C C . GLY B 1 467 ? 164.828 140.374 170.934 1.00 10.88 442 GLY B C 1
ATOM 9686 O O . GLY B 1 467 ? 165.143 140.489 169.756 1.00 22.60 442 GLY B O 1
ATOM 9687 N N . HIS B 1 468 ? 164.023 141.229 171.543 1.00 21.69 443 HIS B N 1
ATOM 9688 C CA . HIS B 1 468 ? 163.301 142.273 170.822 1.00 17.50 443 HIS B CA 1
ATOM 9689 C C . HIS B 1 468 ? 164.017 143.606 171.018 1.00 11.17 443 HIS B C 1
ATOM 9690 O O . HIS B 1 468 ? 163.926 144.215 172.086 1.00 24.62 443 HIS B O 1
ATOM 9697 N N . LEU B 1 469 ? 164.697 144.070 169.972 1.00 17.94 444 LEU B N 1
ATOM 9698 C CA . LEU B 1 469 ? 165.531 145.275 170.026 1.00 21.89 444 LEU B CA 1
ATOM 9699 C C . LEU B 1 469 ? 164.744 146.481 169.521 1.00 18.98 444 LEU B C 1
ATOM 9700 O O . LEU B 1 469 ? 165.060 147.075 168.506 1.00 49.97 444 LEU B O 1
ATOM 9705 N N . GLU B 1 470 ? 163.776 146.895 170.316 1.00 30.10 445 GLU B N 1
ATOM 9706 C CA . GLU B 1 470 ? 162.572 147.564 169.830 1.00 26.16 445 GLU B CA 1
ATOM 9707 C C . GLU B 1 470 ? 162.786 148.559 168.689 1.00 23.69 445 GLU B C 1
ATOM 9708 O O . GLU B 1 470 ? 162.384 148.282 167.560 1.00 26.45 445 GLU B O 1
ATOM 9714 N N . SER B 1 471 ? 163.468 149.673 168.928 1.00 19.56 446 SER B N 1
ATOM 9715 C CA . SER B 1 471 ? 163.710 150.601 167.832 1.00 13.12 446 SER B CA 1
ATOM 9716 C C . SER B 1 471 ? 164.939 150.237 167.001 1.00 15.48 446 SER B C 1
ATOM 9717 O O . SER B 1 471 ? 165.116 150.798 165.922 1.00 19.17 446 SER B O 1
ATOM 9720 N N . ALA B 1 472 ? 165.770 149.308 167.465 1.00 20.02 447 ALA B N 1
ATOM 9721 C CA . ALA B 1 472 ? 166.920 148.810 166.721 1.00 26.06 447 ALA B CA 1
ATOM 9722 C C . ALA B 1 472 ? 166.673 147.434 166.100 1.00 7.18 447 ALA B C 1
ATOM 9723 O O . ALA B 1 472 ? 167.590 146.852 165.503 1.00 21.77 447 ALA B O 1
ATOM 9725 N N . ALA B 1 473 ? 165.452 146.913 166.220 1.00 16.53 448 ALA B N 1
ATOM 9726 C CA . ALA B 1 473 ? 165.137 145.583 165.705 1.00 19.60 448 ALA B CA 1
ATOM 9727 C C . ALA B 1 473 ? 165.305 145.516 164.192 1.00 13.29 448 ALA B C 1
ATOM 9728 O O . ALA B 1 473 ? 165.825 144.530 163.656 1.00 22.13 448 ALA B O 1
ATOM 9730 N N . GLY B 1 474 ? 164.865 146.559 163.493 1.00 15.88 449 GLY B N 1
ATOM 9731 C CA . GLY B 1 474 ? 165.040 146.607 162.056 1.00 16.05 449 GLY B CA 1
ATOM 9732 C C . GLY B 1 474 ? 166.497 146.634 161.647 1.00 12.20 449 GLY B C 1
ATOM 9733 O O . GLY B 1 474 ? 166.881 146.015 160.659 1.00 11.44 449 GLY B O 1
ATOM 9734 N N . ALA B 1 475 ? 167.326 147.357 162.401 1.00 14.61 450 ALA B N 1
ATOM 9735 C CA . ALA B 1 475 ? 168.752 147.383 162.108 1.00 15.84 450 ALA B CA 1
ATOM 9736 C C . ALA B 1 475 ? 169.354 145.993 162.259 1.00 10.81 450 ALA B C 1
ATOM 9737 O O . ALA B 1 475 ? 170.147 145.558 161.418 1.00 17.26 450 ALA B O 1
ATOM 9739 N N . ALA B 1 476 ? 168.963 145.273 163.309 1.00 12.46 451 ALA B N 1
ATOM 9740 C CA . ALA B 1 476 ? 169.450 143.905 163.477 1.00 14.16 451 ALA B CA 1
ATOM 9741 C C . ALA B 1 476 ? 169.012 143.002 162.320 1.00 13.52 451 ALA B C 1
ATOM 9742 O O . ALA B 1 476 ? 169.811 142.213 161.800 1.00 15.67 451 ALA B O 1
ATOM 9744 N N . SER B 1 477 ? 167.749 143.109 161.903 1.00 17.04 452 SER B N 1
ATOM 9745 C CA . SER B 1 477 ? 167.257 142.304 160.784 1.00 17.65 452 SER B CA 1
ATOM 9746 C C . SER B 1 477 ? 168.011 142.620 159.495 1.00 11.74 452 SER B C 1
ATOM 9747 O O . SER B 1 477 ? 168.422 141.713 158.756 1.00 12.70 452 SER B O 1
ATOM 9750 N N . LEU B 1 478 ? 168.206 143.907 159.215 1.00 13.50 453 LEU B N 1
ATOM 9751 C CA . LEU B 1 478 ? 168.911 144.306 158.006 1.00 13.73 453 LEU B CA 1
ATOM 9752 C C . LEU B 1 478 ? 170.351 143.819 158.027 1.00 11.84 453 LEU B C 1
ATOM 9753 O O . LEU B 1 478 ? 170.869 143.375 157.002 1.00 23.50 453 LEU B O 1
ATOM 9758 N N . ALA B 1 479 ? 171.012 143.895 159.185 1.00 16.08 454 ALA B N 1
ATOM 9759 C CA . ALA B 1 479 ? 172.379 143.399 159.293 1.00 20.19 454 ALA B CA 1
ATOM 9760 C C . ALA B 1 479 ? 172.441 141.908 159.011 1.00 18.20 454 ALA B C 1
ATOM 9761 O O . ALA B 1 479 ? 173.318 141.444 158.270 1.00 27.06 454 ALA B O 1
ATOM 9763 N N . LYS B 1 480 ? 171.508 141.144 159.589 1.00 13.15 455 LYS B N 1
ATOM 9764 C CA . LYS B 1 480 ? 171.474 139.708 159.341 1.00 21.18 455 LYS B CA 1
ATOM 9765 C C . LYS B 1 480 ? 171.345 139.415 157.853 1.00 16.86 455 LYS B C 1
ATOM 9766 O O . LYS B 1 480 ? 172.079 138.586 157.313 1.00 23.45 455 LYS B O 1
ATOM 9772 N N . MET B 1 481 ? 170.435 140.109 157.168 1.00 13.29 456 MET B N 1
ATOM 9773 C CA . MET B 1 481 ? 170.219 139.801 155.757 1.00 18.81 456 MET B CA 1
ATOM 9774 C C . MET B 1 481 ? 171.384 140.275 154.888 1.00 16.03 456 MET B C 1
ATOM 9775 O O . MET B 1 481 ? 171.747 139.603 153.918 1.00 21.98 456 MET B O 1
ATOM 9780 N N . THR B 1 482 ? 171.992 141.415 155.225 1.00 19.94 457 THR B N 1
ATOM 9781 C CA . THR B 1 482 ? 173.183 141.864 154.511 1.00 19.57 457 THR B CA 1
ATOM 9782 C C . THR B 1 482 ? 174.287 140.819 154.593 1.00 19.03 457 THR B C 1
ATOM 9783 O O . THR B 1 482 ? 174.875 140.440 153.576 1.00 21.45 457 THR B O 1
ATOM 9787 N N . LEU B 1 483 ? 174.540 140.299 155.792 1.00 15.19 458 LEU B N 1
ATOM 9788 C CA . LEU B 1 483 ? 175.584 139.294 155.937 1.00 19.33 458 LEU B CA 1
ATOM 9789 C C . LEU B 1 483 ? 175.204 137.979 155.268 1.00 19.57 458 LEU B C 1
ATOM 9790 O O . LEU B 1 483 ? 176.072 137.295 154.724 1.00 24.85 458 LEU B O 1
ATOM 9795 N N . ALA B 1 484 ? 173.924 137.613 155.291 1.00 21.89 459 ALA B N 1
ATOM 9796 C CA . ALA B 1 484 ? 173.494 136.385 154.633 1.00 22.13 459 ALA B CA 1
ATOM 9797 C C . ALA B 1 484 ? 173.679 136.465 153.122 1.00 15.12 459 ALA B C 1
ATOM 9798 O O . ALA B 1 484 ? 174.099 135.490 152.494 1.00 16.54 459 ALA B O 1
ATOM 9800 N N . LEU B 1 485 ? 173.362 137.612 152.523 1.00 12.03 460 LEU B N 1
ATOM 9801 C CA . LEU B 1 485 ? 173.566 137.776 151.089 1.00 20.97 460 LEU B CA 1
ATOM 9802 C C . LEU B 1 485 ? 175.046 137.841 150.734 1.00 20.84 460 LEU B C 1
ATOM 9803 O O . LEU B 1 485 ? 175.478 137.224 149.759 1.00 25.22 460 LEU B O 1
ATOM 9808 N N . ALA B 1 486 ? 175.841 138.568 151.515 1.00 19.73 461 ALA B N 1
ATOM 9809 C CA . ALA B 1 486 ? 177.258 138.696 151.197 1.00 22.75 461 ALA B CA 1
ATOM 9810 C C . ALA B 1 486 ? 177.985 137.364 151.335 1.00 24.60 461 ALA B C 1
ATOM 9811 O O . ALA B 1 486 ? 178.871 137.055 150.534 1.00 31.21 461 ALA B O 1
ATOM 9813 N N . ASN B 1 487 ? 177.616 136.556 152.324 1.00 20.69 462 ASN B N 1
ATOM 9814 C CA . ASN B 1 487 ? 178.302 135.304 152.603 1.00 21.94 462 ASN B CA 1
ATOM 9815 C C . ASN B 1 487 ? 177.620 134.088 151.987 1.00 22.48 462 ASN B C 1
ATOM 9816 O O . ASN B 1 487 ? 178.117 132.974 152.158 1.00 29.62 462 ASN B O 1
ATOM 9821 N N . ASP B 1 488 ? 176.493 134.268 151.297 1.00 28.28 463 ASP B N 1
ATOM 9822 C CA . ASP B 1 488 ? 175.856 133.208 150.512 1.00 24.30 463 ASP B CA 1
ATOM 9823 C C . ASP B 1 488 ? 175.418 132.023 151.382 1.00 21.81 463 ASP B C 1
ATOM 9824 O O . ASP B 1 488 ? 175.670 130.865 151.061 1.00 31.12 463 ASP B O 1
ATOM 9829 N N . LYS B 1 489 ? 174.752 132.323 152.495 1.00 22.68 464 LYS B N 1
ATOM 9830 C CA . LYS B 1 489 ? 174.223 131.300 153.389 1.00 21.11 464 LYS B CA 1
ATOM 9831 C C . LYS B 1 489 ? 173.014 131.845 154.136 1.00 27.17 464 LYS B C 1
ATOM 9832 O O . LYS B 1 489 ? 172.899 133.048 154.360 1.00 31.38 464 LYS B O 1
ATOM 9838 N N . LEU B 1 490 ? 172.118 130.945 154.532 1.00 25.99 465 LEU B N 1
ATOM 9839 C CA . LEU B 1 490 ? 170.976 131.307 155.362 1.00 20.57 465 LEU B CA 1
ATOM 9840 C C . LEU B 1 490 ? 171.148 130.723 156.754 1.00 18.44 465 LEU B C 1
ATOM 9841 O O . LEU B 1 490 ? 171.176 129.496 156.906 1.00 25.56 465 LEU B O 1
ATOM 9846 N N . PRO B 1 491 ? 171.262 131.546 157.790 1.00 24.77 466 PRO B N 1
ATOM 9847 C CA . PRO B 1 491 ? 171.443 131.019 159.144 1.00 27.33 466 PRO B CA 1
ATOM 9848 C C . PRO B 1 491 ? 170.122 130.563 159.735 1.00 21.80 466 PRO B C 1
ATOM 9849 O O . PRO B 1 491 ? 169.056 131.036 159.326 1.00 31.58 466 PRO B O 1
ATOM 9853 N N . PRO B 1 492 ? 170.148 129.657 160.706 1.00 28.30 467 PRO B N 1
ATOM 9854 C CA . PRO B 1 492 ? 168.897 129.125 161.254 1.00 24.01 467 PRO B CA 1
ATOM 9855 C C . PRO B 1 492 ? 168.181 130.125 162.150 1.00 18.66 467 PRO B C 1
ATOM 9856 O O . PRO B 1 492 ? 168.772 131.039 162.720 1.00 30.31 467 PRO B O 1
ATOM 9860 N N . SER B 1 493 ? 166.875 129.931 162.254 1.00 25.00 468 SER B N 1
ATOM 9861 C CA . SER B 1 493 ? 166.057 130.540 163.293 1.00 19.59 468 SER B CA 1
ATOM 9862 C C . SER B 1 493 ? 165.923 129.546 164.440 1.00 12.00 468 SER B C 1
ATOM 9863 O O . SER B 1 493 ? 165.761 128.349 164.213 1.00 31.15 468 SER B O 1
ATOM 9866 N N . ILE B 1 494 ? 166.015 130.036 165.672 1.00 19.30 469 ILE B N 1
ATOM 9867 C CA . ILE B 1 494 ? 166.165 129.142 166.819 1.00 19.49 469 ILE B CA 1
ATOM 9868 C C . ILE B 1 494 ? 164.929 129.169 167.710 1.00 18.53 469 ILE B C 1
ATOM 9869 O O . ILE B 1 494 ? 163.979 129.910 167.450 1.00 26.30 469 ILE B O 1
ATOM 9874 N N . ASN B 1 495 ? 164.947 128.353 168.766 1.00 19.14 470 ASN B N 1
ATOM 9875 C CA . ASN B 1 495 ? 163.819 128.168 169.683 1.00 21.95 470 ASN B CA 1
ATOM 9876 C C . ASN B 1 495 ? 162.580 127.642 168.962 1.00 24.59 470 ASN B C 1
ATOM 9877 O O . ASN B 1 495 ? 161.454 127.935 169.358 1.00 32.73 470 ASN B O 1
ATOM 9882 N N . TYR B 1 496 ? 162.769 126.860 167.907 1.00 29.11 471 TYR B N 1
ATOM 9883 C CA . TYR B 1 496 ? 161.667 126.350 167.094 1.00 22.22 471 TYR B CA 1
ATOM 9884 C C . TYR B 1 496 ? 161.421 124.899 167.480 1.00 29.67 471 TYR B C 1
ATOM 9885 O O . TYR B 1 496 ? 162.146 123.999 167.057 1.00 31.77 471 TYR B O 1
ATOM 9894 N N . ALA B 1 497 ? 160.387 124.675 168.286 1.00 30.45 472 ALA B N 1
ATOM 9895 C CA . ALA B 1 497 ? 160.021 123.332 168.715 1.00 29.59 472 ALA B CA 1
ATOM 9896 C C . ALA B 1 497 ? 159.148 122.605 167.704 1.00 27.14 472 ALA B C 1
ATOM 9897 O O . ALA B 1 497 ? 159.005 121.385 167.799 1.00 37.08 472 ALA B O 1
ATOM 9899 N N . GLY B 1 498 ? 158.584 123.315 166.740 1.00 31.35 473 GLY B N 1
ATOM 9900 C CA . GLY B 1 498 ? 157.625 122.759 165.822 1.00 25.92 473 GLY B CA 1
ATOM 9901 C C . GLY B 1 498 ? 156.646 123.824 165.386 1.00 25.90 473 GLY B C 1
ATOM 9902 O O . GLY B 1 498 ? 156.544 124.884 166.003 1.00 31.79 473 GLY B O 1
ATOM 9903 N N . PRO B 1 499 ? 155.910 123.567 164.309 1.00 34.32 474 PRO B N 1
ATOM 9904 C CA . PRO B 1 499 ? 155.047 124.610 163.743 1.00 28.01 474 PRO B CA 1
ATOM 9905 C C . PRO B 1 499 ? 153.902 124.991 164.672 1.00 29.53 474 PRO B C 1
ATOM 9906 O O . PRO B 1 499 ? 153.328 124.149 165.362 1.00 35.58 474 PRO B O 1
ATOM 9910 N N . ASN B 1 500 ? 153.577 126.272 164.674 1.00 31.68 475 ASN B N 1
ATOM 9911 C CA . ASN B 1 500 ? 152.385 126.775 165.333 1.00 29.19 475 ASN B CA 1
ATOM 9912 C C . ASN B 1 500 ? 151.158 126.093 164.728 1.00 34.21 475 ASN B C 1
ATOM 9913 O O . ASN B 1 500 ? 150.970 126.153 163.507 1.00 36.12 475 ASN B O 1
ATOM 9918 N N . PRO B 1 501 ? 150.313 125.434 165.531 1.00 40.49 476 PRO B N 1
ATOM 9919 C CA . PRO B 1 501 ? 149.188 124.679 164.953 1.00 34.59 476 PRO B CA 1
ATOM 9920 C C . PRO B 1 501 ? 148.127 125.553 164.319 1.00 33.50 476 PRO B C 1
ATOM 9921 O O . PRO B 1 501 ? 147.344 125.049 163.510 1.00 39.27 476 PRO B O 1
ATOM 9925 N N . TYR B 1 502 ? 148.066 126.835 164.655 1.00 34.78 477 TYR B N 1
ATOM 9926 C CA . TYR B 1 502 ? 147.092 127.744 164.075 1.00 30.79 477 TYR B CA 1
ATOM 9927 C C . TYR B 1 502 ? 147.580 128.366 162.777 1.00 33.68 477 TYR B C 1
ATOM 9928 O O . TYR B 1 502 ? 146.946 129.294 162.271 1.00 38.10 477 TYR B O 1
ATOM 9937 N N . ILE B 1 503 ? 148.693 127.885 162.234 1.00 36.11 478 ILE B N 1
ATOM 9938 C CA . ILE B 1 503 ? 149.234 128.363 160.969 1.00 32.49 478 ILE B CA 1
ATOM 9939 C C . ILE B 1 503 ? 149.354 127.172 160.033 1.00 32.09 478 ILE B C 1
ATOM 9940 O O . ILE B 1 503 ? 150.027 126.188 160.355 1.00 36.43 478 ILE B O 1
ATOM 9945 N N . ASP B 1 504 ? 148.701 127.258 158.880 1.00 34.63 479 ASP B N 1
ATOM 9946 C CA . ASP B 1 504 ? 148.820 126.228 157.852 1.00 36.40 479 ASP B CA 1
ATOM 9947 C C . ASP B 1 504 ? 149.998 126.612 156.967 1.00 36.78 479 ASP B C 1
ATOM 9948 O O . ASP B 1 504 ? 149.843 127.288 155.955 1.00 36.36 479 ASP B O 1
ATOM 9953 N N . PHE B 1 505 ? 151.196 126.172 157.359 1.00 33.67 480 PHE B N 1
ATOM 9954 C CA . PHE B 1 505 ? 152.406 126.574 156.645 1.00 31.57 480 PHE B CA 1
ATOM 9955 C C . PHE B 1 505 ? 152.396 126.081 155.206 1.00 33.55 480 PHE B C 1
ATOM 9956 O O . PHE B 1 505 ? 152.804 126.805 154.293 1.00 34.42 480 PHE B O 1
ATOM 9964 N N . GLU B 1 506 ? 151.933 124.851 154.986 1.00 38.51 481 GLU B N 1
ATOM 9965 C CA . GLU B 1 506 ? 151.902 124.294 153.639 1.00 37.02 481 GLU B CA 1
ATOM 9966 C C . GLU B 1 506 ? 151.017 125.119 152.717 1.00 37.26 481 GLU B C 1
ATOM 9967 O O . GLU B 1 506 ? 151.390 125.396 151.574 1.00 42.31 481 GLU B O 1
ATOM 9973 N N . LYS B 1 507 ? 149.851 125.537 153.201 1.00 38.43 482 LYS B N 1
ATOM 9974 C CA . LYS B 1 507 ? 148.930 126.292 152.361 1.00 34.68 482 LYS B CA 1
ATOM 9975 C C . LYS B 1 507 ? 149.427 127.711 152.118 1.00 35.34 482 LYS B C 1
ATOM 9976 O O . LYS B 1 507 ? 149.224 128.267 151.035 1.00 39.23 482 LYS B O 1
ATOM 9982 N N . GLU B 1 508 ? 150.069 128.319 153.110 1.00 32.22 483 GLU B N 1
ATOM 9983 C CA . GLU B 1 508 ? 150.609 129.657 152.922 1.00 33.61 483 GLU B CA 1
ATOM 9984 C C . GLU B 1 508 ? 151.859 129.667 152.050 1.00 33.56 483 GLU B C 1
ATOM 9985 O O . GLU B 1 508 ? 152.313 130.749 151.674 1.00 30.90 483 GLU B O 1
ATOM 9991 N N . ARG B 1 509 ? 152.414 128.496 151.728 1.00 28.86 484 ARG B N 1
ATOM 9992 C CA . ARG B 1 509 ? 153.663 128.365 150.975 1.00 27.23 484 ARG B CA 1
ATOM 9993 C C . ARG B 1 509 ? 154.827 129.014 151.726 1.00 29.45 484 ARG B C 1
ATOM 9994 O O . ARG B 1 509 ? 155.584 129.815 151.180 1.00 33.91 484 ARG B O 1
ATOM 10002 N N . LEU B 1 510 ? 154.961 128.656 152.998 1.00 28.17 485 LEU B N 1
ATOM 10003 C CA . LEU B 1 510 ? 156.034 129.140 153.849 1.00 25.07 485 LEU B CA 1
ATOM 10004 C C . LEU B 1 510 ? 156.668 127.966 154.575 1.00 27.54 485 LEU B C 1
ATOM 10005 O O . LEU B 1 510 ? 156.015 126.959 154.846 1.00 35.32 485 LEU B O 1
ATOM 10010 N N . LYS B 1 511 ? 157.950 128.106 154.889 1.00 25.85 486 LYS B N 1
ATOM 10011 C CA . LYS B 1 511 ? 158.686 127.082 155.613 1.00 25.84 486 LYS B CA 1
ATOM 10012 C C . LYS B 1 511 ? 159.668 127.754 156.556 1.00 21.26 486 LYS B C 1
ATOM 10013 O O . LYS B 1 511 ? 160.449 128.609 156.134 1.00 32.11 486 LYS B O 1
ATOM 10019 N N . VAL B 1 512 ? 159.632 127.364 157.826 1.00 20.98 487 VAL B N 1
ATOM 10020 C CA . VAL B 1 512 ? 160.567 127.911 158.799 1.00 25.16 487 VAL B CA 1
ATOM 10021 C C . VAL B 1 512 ? 161.938 127.288 158.580 1.00 21.93 487 VAL B C 1
ATOM 10022 O O . VAL B 1 512 ? 162.077 126.062 158.535 1.00 31.80 487 VAL B O 1
ATOM 10026 N N . ASN B 1 513 ? 162.955 128.132 158.443 1.00 19.90 488 ASN B N 1
ATOM 10027 C CA . ASN B 1 513 ? 164.329 127.680 158.254 1.00 24.27 488 ASN B CA 1
ATOM 10028 C C . ASN B 1 513 ? 164.983 127.507 159.622 1.00 23.64 488 ASN B C 1
ATOM 10029 O O . ASN B 1 513 ? 165.331 128.488 160.282 1.00 27.21 488 ASN B O 1
ATOM 10034 N N . ASP B 1 514 ? 165.149 126.259 160.050 1.00 30.76 489 ASP B N 1
ATOM 10035 C CA . ASP B 1 514 ? 165.660 125.952 161.379 1.00 32.70 489 ASP B CA 1
ATOM 10036 C C . ASP B 1 514 ? 167.044 125.312 161.364 1.00 29.08 489 ASP B C 1
ATOM 10037 O O . ASP B 1 514 ? 167.491 124.811 162.397 1.00 35.00 489 ASP B O 1
ATOM 10042 N N . THR B 1 515 ? 167.730 125.317 160.222 1.00 32.56 490 THR B N 1
ATOM 10043 C CA . THR B 1 515 ? 169.101 124.833 160.111 1.00 27.77 490 THR B CA 1
ATOM 10044 C C . THR B 1 515 ? 169.895 125.821 159.268 1.00 28.49 490 THR B C 1
ATOM 10045 O O . THR B 1 515 ? 169.368 126.831 158.800 1.00 35.45 490 THR B O 1
ATOM 10049 N N . VAL B 1 516 ? 171.175 125.528 159.076 1.00 32.42 491 VAL B N 1
ATOM 10050 C CA . VAL B 1 516 ? 171.975 126.234 158.082 1.00 25.18 491 VAL B CA 1
ATOM 10051 C C . VAL B 1 516 ? 171.621 125.679 156.710 1.00 28.39 491 VAL B C 1
ATOM 10052 O O . VAL B 1 516 ? 171.630 124.463 156.501 1.00 32.61 491 VAL B O 1
ATOM 10056 N N . SER B 1 517 ? 171.298 126.564 155.772 1.00 25.83 492 SER B N 1
ATOM 10057 C CA . SER B 1 517 ? 170.811 126.135 154.470 1.00 29.53 492 SER B CA 1
ATOM 10058 C C . SER B 1 517 ? 171.336 127.059 153.377 1.00 29.35 492 SER B C 1
ATOM 10059 O O . SER B 1 517 ? 171.793 128.172 153.638 1.00 29.63 492 SER B O 1
ATOM 10062 N N . ASP B 1 518 ? 171.269 126.570 152.144 1.00 26.91 493 ASP B N 1
ATOM 10063 C CA . ASP B 1 518 ? 171.620 127.355 150.973 1.00 27.52 493 ASP B CA 1
ATOM 10064 C C . ASP B 1 518 ? 170.451 128.228 150.529 1.00 23.51 493 ASP B C 1
ATOM 10065 O O . ASP B 1 518 ? 169.290 127.955 150.828 1.00 32.20 493 ASP B O 1
ATOM 10070 N N . TRP B 1 519 ? 170.778 129.285 149.809 1.00 26.63 494 TRP B N 1
ATOM 10071 C CA . TRP B 1 519 ? 169.763 130.068 149.121 1.00 22.52 494 TRP B CA 1
ATOM 10072 C C . TRP B 1 519 ? 169.145 129.237 147.998 1.00 20.79 494 TRP B C 1
ATOM 10073 O O . TRP B 1 519 ? 169.875 128.693 147.166 1.00 30.58 494 TRP B O 1
ATOM 10084 N N . PRO B 1 520 ? 167.821 129.090 147.953 1.00 23.40 495 PRO B N 1
ATOM 10085 C CA . PRO B 1 520 ? 167.204 128.375 146.821 1.00 28.97 495 PRO B CA 1
ATOM 10086 C C . PRO B 1 520 ? 167.406 129.056 145.475 1.00 22.43 495 PRO B C 1
ATOM 10087 O O . PRO B 1 520 ? 167.538 128.361 144.465 1.00 31.55 495 PRO B O 1
ATOM 10091 N N . ARG B 1 521 ? 167.454 130.385 145.434 1.00 21.44 496 ARG B N 1
ATOM 10092 C CA . ARG B 1 521 ? 167.580 131.157 144.196 1.00 26.96 496 ARG B CA 1
ATOM 10093 C C . ARG B 1 521 ? 166.524 130.734 143.174 1.00 26.21 496 ARG B C 1
ATOM 10094 O O . ARG B 1 521 ? 166.825 130.260 142.080 1.00 34.36 496 ARG B O 1
ATOM 10102 N N . TYR B 1 522 ? 165.263 130.922 143.563 1.00 21.52 497 TYR B N 1
ATOM 10103 C CA . TYR B 1 522 ? 164.144 130.482 142.738 1.00 27.27 497 TYR B CA 1
ATOM 10104 C C . TYR B 1 522 ? 164.141 131.169 141.377 1.00 23.72 497 TYR B C 1
ATOM 10105 O O . TYR B 1 522 ? 163.828 130.543 140.362 1.00 35.75 497 TYR B O 1
ATOM 10114 N N . SER B 1 523 ? 164.478 132.453 141.338 1.00 29.88 498 SER B N 1
ATOM 10115 C CA . SER B 1 523 ? 164.502 133.234 140.111 1.00 26.32 498 SER B CA 1
ATOM 10116 C C . SER B 1 523 ? 165.885 133.311 139.473 1.00 31.07 498 SER B C 1
ATOM 10117 O O . SER B 1 523 ? 166.055 134.029 138.488 1.00 35.21 498 SER B O 1
ATOM 10120 N N . GLY B 1 524 ? 166.872 132.607 140.010 1.00 30.60 499 GLY B N 1
ATOM 10121 C CA . GLY B 1 524 ? 168.229 132.671 139.527 1.00 26.54 499 GLY B CA 1
ATOM 10122 C C . GLY B 1 524 ? 169.151 133.543 140.352 1.00 25.81 499 GLY B C 1
ATOM 10123 O O . GLY B 1 524 ? 170.370 133.406 140.239 1.00 35.23 499 GLY B O 1
ATOM 10124 N N . LYS B 1 525 ? 168.602 134.423 141.182 1.00 31.01 500 LYS B N 1
ATOM 10125 C CA . LYS B 1 525 ? 169.382 135.236 142.100 1.00 28.48 500 LYS B CA 1
ATOM 10126 C C . LYS B 1 525 ? 168.727 135.205 143.476 1.00 27.32 500 LYS B C 1
ATOM 10127 O O . LYS B 1 525 ? 167.556 134.855 143.620 1.00 29.72 500 LYS B O 1
ATOM 10133 N N . ALA B 1 526 ? 169.499 135.569 144.491 1.00 23.29 501 ALA B N 1
ATOM 10134 C CA . ALA B 1 526 ? 169.003 135.556 145.859 1.00 25.11 501 ALA B CA 1
ATOM 10135 C C . ALA B 1 526 ? 168.229 136.838 146.147 1.00 21.92 501 ALA B C 1
ATOM 10136 O O . ALA B 1 526 ? 168.728 137.938 145.911 1.00 24.41 501 ALA B O 1
ATOM 10138 N N . ILE B 1 527 ? 167.005 136.691 146.651 1.00 18.80 502 ILE B N 1
ATOM 10139 C CA . ILE B 1 527 ? 166.126 137.812 146.969 1.00 16.80 502 ILE B CA 1
ATOM 10140 C C . ILE B 1 527 ? 165.534 137.580 148.353 1.00 15.12 502 ILE B C 1
ATOM 10141 O O . ILE B 1 527 ? 165.150 136.457 148.689 1.00 27.58 502 ILE B O 1
ATOM 10146 N N . ALA B 1 528 ? 165.455 138.640 149.153 1.00 16.73 503 ALA B N 1
ATOM 10147 C CA . ALA B 1 528 ? 164.934 138.549 150.509 1.00 17.22 503 ALA B CA 1
ATOM 10148 C C . ALA B 1 528 ? 164.105 139.779 150.852 1.00 14.66 503 ALA B C 1
ATOM 10149 O O . ALA B 1 528 ? 164.319 140.864 150.312 1.00 21.28 503 ALA B O 1
ATOM 10151 N N . GLY B 1 529 ? 163.157 139.592 151.765 1.00 13.07 504 GLY B N 1
ATOM 10152 C CA . GLY B 1 529 ? 162.356 140.683 152.288 1.00 13.79 504 GLY B CA 1
ATOM 10153 C C . GLY B 1 529 ? 162.480 140.770 153.798 1.00 10.75 504 GLY B C 1
ATOM 10154 O O . GLY B 1 529 ? 162.684 139.767 154.475 1.00 22.39 504 GLY B O 1
ATOM 10155 N N . VAL B 1 530 ? 162.370 141.988 154.319 1.00 13.40 505 VAL B N 1
ATOM 10156 C CA . VAL B 1 530 ? 162.531 142.263 155.743 1.00 12.14 505 VAL B CA 1
ATOM 10157 C C . VAL B 1 530 ? 161.327 143.056 156.231 1.00 10.40 505 VAL B C 1
ATOM 10158 O O . VAL B 1 530 ? 161.025 144.123 155.692 1.00 15.86 505 VAL B O 1
ATOM 10162 N N . SER B 1 531 ? 160.680 142.566 157.283 1.00 14.57 506 SER B N 1
ATOM 10163 C CA . SER B 1 531 ? 159.453 143.151 157.805 1.00 21.21 506 SER B CA 1
ATOM 10164 C C . SER B 1 531 ? 159.638 143.665 159.225 1.00 10.43 506 SER B C 1
ATOM 10165 O O . SER B 1 531 ? 160.352 143.070 160.031 1.00 25.91 506 SER B O 1
ATOM 10168 N N . GLY B 1 532 ? 158.952 144.760 159.527 1.00 18.73 507 GLY B N 1
ATOM 10169 C CA . GLY B 1 532 ? 158.882 145.292 160.873 1.00 22.51 507 GLY B CA 1
ATOM 10170 C C . GLY B 1 532 ? 157.571 145.999 161.153 1.00 20.17 507 GLY B C 1
ATOM 10171 O O . GLY B 1 532 ? 157.159 146.862 160.377 1.00 22.57 507 GLY B O 1
ATOM 10172 N N . PHE B 1 533 ? 156.904 145.649 162.250 1.00 20.43 508 PHE B N 1
ATOM 10173 C CA . PHE B 1 533 ? 155.592 146.198 162.582 1.00 22.68 508 PHE B CA 1
ATOM 10174 C C . PHE B 1 533 ? 155.657 146.884 163.940 1.00 20.09 508 PHE B C 1
ATOM 10175 O O . PHE B 1 533 ? 155.964 146.244 164.948 1.00 32.29 508 PHE B O 1
ATOM 10183 N N . GLY B 1 534 ? 155.367 148.183 163.963 1.00 17.67 509 GLY B N 1
ATOM 10184 C CA . GLY B 1 534 ? 155.314 148.910 165.217 1.00 16.13 509 GLY B CA 1
ATOM 10185 C C . GLY B 1 534 ? 154.050 148.608 166.003 1.00 16.75 509 GLY B C 1
ATOM 10186 O O . GLY B 1 534 ? 152.998 148.317 165.445 1.00 25.42 509 GLY B O 1
ATOM 10187 N N . PHE B 1 535 ? 154.155 148.689 167.331 1.00 18.05 510 PHE B N 1
ATOM 10188 C CA . PHE B 1 535 ? 153.003 148.345 168.161 1.00 23.93 510 PHE B CA 1
ATOM 10189 C C . PHE B 1 535 ? 151.876 149.365 168.059 1.00 19.03 510 PHE B C 1
ATOM 10190 O O . PHE B 1 535 ? 150.757 149.054 168.464 1.00 26.56 510 PHE B O 1
ATOM 10198 N N . GLY B 1 536 ? 152.132 150.545 167.512 1.00 21.65 511 GLY B N 1
ATOM 10199 C CA . GLY B 1 536 ? 151.107 151.511 167.196 1.00 9.96 511 GLY B CA 1
ATOM 10200 C C . GLY B 1 536 ? 150.475 151.365 165.828 1.00 14.56 511 GLY B C 1
ATOM 10201 O O . GLY B 1 536 ? 149.640 152.190 165.459 1.00 24.15 511 GLY B O 1
ATOM 10202 N N . GLY B 1 537 ? 150.853 150.351 165.053 1.00 15.25 512 GLY B N 1
ATOM 10203 C CA . GLY B 1 537 ? 150.253 150.096 163.761 1.00 12.44 512 GLY B CA 1
ATOM 10204 C C . GLY B 1 537 ? 151.055 150.528 162.548 1.00 11.92 512 GLY B C 1
ATOM 10205 O O . GLY B 1 537 ? 150.587 150.328 161.426 1.00 13.61 512 GLY B O 1
ATOM 10206 N N . ALA B 1 538 ? 152.245 151.097 162.730 1.00 11.98 513 ALA B N 1
ATOM 10207 C CA . ALA B 1 538 ? 153.069 151.525 161.603 1.00 15.67 513 ALA B CA 1
ATOM 10208 C C . ALA B 1 538 ? 153.871 150.340 161.070 1.00 11.23 513 ALA B C 1
ATOM 10209 O O . ALA B 1 538 ? 154.617 149.704 161.814 1.00 28.16 513 ALA B O 1
ATOM 10211 N N . ASN B 1 539 ? 153.711 150.038 159.789 1.00 8.71 514 ASN B N 1
ATOM 10212 C CA . ASN B 1 539 ? 154.335 148.876 159.175 1.00 22.13 514 ASN B CA 1
ATOM 10213 C C . ASN B 1 539 ? 155.382 149.304 158.153 1.00 6.64 514 ASN B C 1
ATOM 10214 O O . ASN B 1 539 ? 155.309 150.391 157.582 1.00 21.91 514 ASN B O 1
ATOM 10219 N N . ALA B 1 540 ? 156.365 148.434 157.932 1.00 17.23 515 ALA B N 1
ATOM 10220 C CA . ALA B 1 540 ? 157.413 148.677 156.950 1.00 14.92 515 ALA B CA 1
ATOM 10221 C C . ALA B 1 540 ? 157.908 147.355 156.380 1.00 16.08 515 ALA B C 1
ATOM 10222 O O . ALA B 1 540 ? 157.906 146.328 157.059 1.00 20.08 515 ALA B O 1
ATOM 10224 N N . HIS B 1 541 ? 158.331 147.393 155.121 1.00 7.60 516 HIS B N 1
ATOM 10225 C CA . HIS B 1 541 ? 158.945 146.251 154.458 1.00 15.55 516 HIS B CA 1
ATOM 10226 C C . HIS B 1 541 ? 160.042 146.739 153.522 1.00 9.71 516 HIS B C 1
ATOM 10227 O O . HIS B 1 541 ? 159.859 147.721 152.805 1.00 23.25 516 HIS B O 1
ATOM 10234 N N . VAL B 1 542 ? 161.178 146.048 153.528 1.00 9.15 517 VAL B N 1
ATOM 10235 C CA . VAL B 1 542 ? 162.332 146.394 152.702 1.00 12.29 517 VAL B CA 1
ATOM 10236 C C . VAL B 1 542 ? 162.715 145.177 151.869 1.00 8.62 517 VAL B C 1
ATOM 10237 O O . VAL B 1 542 ? 162.824 144.071 152.398 1.00 20.70 517 VAL B O 1
ATOM 10241 N N . VAL B 1 543 ? 162.930 145.382 150.574 1.00 11.73 518 VAL B N 1
ATOM 10242 C CA . VAL B 1 543 ? 163.252 144.306 149.639 1.00 15.40 518 VAL B CA 1
ATOM 10243 C C . VAL B 1 543 ? 164.732 144.371 149.283 1.00 8.84 518 VAL B C 1
ATOM 10244 O O . VAL B 1 543 ? 165.236 145.425 148.886 1.00 22.32 518 VAL B O 1
ATOM 10248 N N . MET B 1 544 ? 165.414 143.235 149.388 1.00 10.35 519 MET B N 1
ATOM 10249 C CA . MET B 1 544 ? 166.850 143.143 149.170 1.00 20.50 519 MET B CA 1
ATOM 10250 C C . MET B 1 544 ? 167.173 142.059 148.150 1.00 14.34 519 MET B C 1
ATOM 10251 O O . MET B 1 544 ? 166.408 141.116 147.952 1.00 24.56 519 MET B O 1
ATOM 10256 N N . ARG B 1 545 ? 168.331 142.204 147.511 1.00 20.34 520 ARG B N 1
ATOM 10257 C CA . ARG B 1 545 ? 168.843 141.198 146.589 1.00 18.46 520 ARG B CA 1
ATOM 10258 C C . ARG B 1 545 ? 170.364 141.227 146.599 1.00 17.33 520 ARG B C 1
ATOM 10259 O O . ARG B 1 545 ? 170.984 142.227 146.960 1.00 22.80 520 ARG B O 1
ATOM 10267 N N . GLU B 1 546 ? 170.958 140.116 146.177 1.00 20.72 521 GLU B N 1
ATOM 10268 C CA . GLU B 1 546 ? 172.406 140.014 146.111 1.00 22.13 521 GLU B CA 1
ATOM 10269 C C . GLU B 1 546 ? 172.959 140.874 144.980 1.00 20.35 521 GLU B C 1
ATOM 10270 O O . GLU B 1 546 ? 172.274 141.192 144.010 1.00 26.00 521 GLU B O 1
ATOM 10276 N N . VAL B 1 547 ? 174.227 141.251 145.124 1.00 21.08 522 VAL B N 1
ATOM 10277 C CA . VAL B 1 547 ? 174.916 141.984 144.071 1.00 22.34 522 VAL B CA 1
ATOM 10278 C C . VAL B 1 547 ? 175.229 141.039 142.917 1.00 17.89 522 VAL B C 1
ATOM 10279 O O . VAL B 1 547 ? 175.602 139.878 143.119 1.00 26.97 522 VAL B O 1
ATOM 10283 N N . LEU B 1 548 ? 175.036 141.523 141.699 1.00 23.45 523 LEU B N 1
ATOM 10284 C CA . LEU B 1 548 ? 175.222 140.740 140.487 1.00 27.09 523 LEU B CA 1
ATOM 10285 C C . LEU B 1 548 ? 176.344 141.333 139.647 1.00 29.53 523 LEU B C 1
ATOM 10286 O O . LEU B 1 548 ? 176.683 142.511 139.769 1.00 34.43 523 LEU B O 1
ATOM 10291 N N . ALA B 1 549 ? 176.915 140.490 138.782 1.00 38.68 524 ALA B N 1
ATOM 10292 C CA . ALA B 1 549 ? 178.000 140.929 137.910 1.00 35.74 524 ALA B CA 1
ATOM 10293 C C . ALA B 1 549 ? 177.607 142.161 137.106 1.00 34.86 524 ALA B C 1
ATOM 10294 O O . ALA B 1 549 ? 178.418 143.070 136.913 1.00 41.84 524 ALA B O 1
ATOM 10296 N N . GLY B 1 550 ? 176.353 142.225 136.662 1.00 33.13 525 GLY B N 1
ATOM 10297 C CA . GLY B 1 550 ? 175.874 143.375 135.918 1.00 32.20 525 GLY B CA 1
ATOM 10298 C C . GLY B 1 550 ? 175.932 144.683 136.679 1.00 38.40 525 GLY B C 1
ATOM 10299 O O . GLY B 1 550 ? 175.997 145.746 136.057 1.00 40.12 525 GLY B O 1
ATOM 10300 N N . ASP B 1 551 ? 175.910 144.635 138.012 1.00 38.81 526 ASP B N 1
ATOM 10301 C CA . ASP B 1 551 ? 175.990 145.859 138.801 1.00 34.60 526 ASP B CA 1
ATOM 10302 C C . ASP B 1 551 ? 177.351 146.535 138.704 1.00 37.58 526 ASP B C 1
ATOM 10303 O O . ASP B 1 551 ? 177.443 147.742 138.938 1.00 34.13 526 ASP B O 1
ATOM 10308 N N . LEU B 1 552 ? 178.401 145.795 138.363 1.00 40.36 527 LEU B N 1
ATOM 10309 C CA . LEU B 1 552 ? 179.767 146.283 138.471 1.00 40.94 527 LEU B CA 1
ATOM 10310 C C . LEU B 1 552 ? 180.351 146.751 137.144 1.00 40.47 527 LEU B C 1
ATOM 10311 O O . LEU B 1 552 ? 181.553 147.010 137.072 1.00 45.55 527 LEU B O 1
ATOM 10316 N N . VAL B 1 553 ? 179.538 146.882 136.104 1.00 43.82 528 VAL B N 1
ATOM 10317 C CA . VAL B 1 553 ? 180.033 147.221 134.776 1.00 45.92 528 VAL B CA 1
ATOM 10318 C C . VAL B 1 553 ? 179.465 148.566 134.349 1.00 45.32 528 VAL B C 1
ATOM 10319 O O . VAL B 1 553 ? 178.340 148.931 134.702 1.00 46.30 528 VAL B O 1
ATOM 10323 N N . GLU B 1 554 ? 180.273 149.314 133.601 1.00 53.65 529 GLU B N 1
ATOM 10324 C CA . GLU B 1 554 ? 179.850 150.573 132.985 1.00 54.47 529 GLU B CA 1
ATOM 10325 C C . GLU B 1 554 ? 179.355 151.589 134.008 1.00 55.20 529 GLU B C 1
ATOM 10326 O O . GLU B 1 554 ? 179.719 152.762 133.957 1.00 56.78 529 GLU B O 1
ATOM 10332 N N . THR B 1 613 ? 207.230 161.017 115.935 1.00 78.11 588 THR B N 1
ATOM 10333 C CA . THR B 1 613 ? 207.006 159.897 116.838 1.00 80.10 588 THR B CA 1
ATOM 10334 C C . THR B 1 613 ? 207.622 158.623 116.264 1.00 81.26 588 THR B C 1
ATOM 10335 O O . THR B 1 613 ? 207.818 157.643 116.981 1.00 81.77 588 THR B O 1
ATOM 10339 N N . GLU B 1 614 ? 207.937 158.654 114.967 1.00 82.11 589 GLU B N 1
ATOM 10340 C CA . GLU B 1 614 ? 208.448 157.469 114.284 1.00 81.02 589 GLU B CA 1
ATOM 10341 C C . GLU B 1 614 ? 209.739 156.972 114.927 1.00 81.52 589 GLU B C 1
ATOM 10342 O O . GLU B 1 614 ? 209.805 155.846 115.431 1.00 80.89 589 GLU B O 1
ATOM 10348 N N . ALA B 1 615 ? 210.785 157.801 114.910 1.00 79.00 590 ALA B N 1
ATOM 10349 C CA . ALA B 1 615 ? 212.031 157.421 115.563 1.00 78.06 590 ALA B CA 1
ATOM 10350 C C . ALA B 1 615 ? 211.862 157.319 117.072 1.00 79.10 590 ALA B C 1
ATOM 10351 O O . ALA B 1 615 ? 212.591 156.568 117.729 1.00 78.62 590 ALA B O 1
ATOM 10353 N N . ALA B 1 616 ? 210.913 158.066 117.636 1.00 78.45 591 ALA B N 1
ATOM 10354 C CA . ALA B 1 616 ? 210.605 157.921 119.053 1.00 77.68 591 ALA B CA 1
ATOM 10355 C C . ALA B 1 616 ? 210.037 156.541 119.347 1.00 78.15 591 ALA B C 1
ATOM 10356 O O . ALA B 1 616 ? 210.339 155.945 120.387 1.00 78.24 591 ALA B O 1
ATOM 10358 N N . GLN B 1 617 ? 209.201 156.021 118.447 1.00 80.52 592 GLN B N 1
ATOM 10359 C CA . GLN B 1 617 ? 208.670 154.674 118.623 1.00 79.89 592 GLN B CA 1
ATOM 10360 C C . GLN B 1 617 ? 209.788 153.641 118.646 1.00 79.01 592 GLN B C 1
ATOM 10361 O O . GLN B 1 617 ? 209.760 152.704 119.450 1.00 79.87 592 GLN B O 1
ATOM 10367 N N . ARG B 1 618 ? 210.782 153.797 117.773 1.00 78.86 593 ARG B N 1
ATOM 10368 C CA . ARG B 1 618 ? 211.908 152.873 117.753 1.00 79.46 593 ARG B CA 1
ATOM 10369 C C . ARG B 1 618 ? 212.651 152.893 119.081 1.00 80.36 593 ARG B C 1
ATOM 10370 O O . ARG B 1 618 ? 212.977 151.841 119.641 1.00 81.18 593 ARG B O 1
ATOM 10378 N N . LEU B 1 619 ? 212.929 154.089 119.602 1.00 77.73 594 LEU B N 1
ATOM 10379 C CA . LEU B 1 619 ? 213.634 154.193 120.872 1.00 76.79 594 LEU B CA 1
ATOM 10380 C C . LEU B 1 619 ? 212.774 153.714 122.033 1.00 76.52 594 LEU B C 1
ATOM 10381 O O . LEU B 1 619 ? 213.304 153.175 123.011 1.00 76.11 594 LEU B O 1
ATOM 10386 N N . LEU B 1 620 ? 211.457 153.903 121.947 1.00 75.90 595 LEU B N 1
ATOM 10387 C CA . LEU B 1 620 ? 210.575 153.460 123.021 1.00 75.74 595 LEU B CA 1
ATOM 10388 C C . LEU B 1 620 ? 210.634 151.948 123.199 1.00 78.61 595 LEU B C 1
ATOM 10389 O O . LEU B 1 620 ? 210.716 151.453 124.329 1.00 77.63 595 LEU B O 1
ATOM 10394 N N . GLU B 1 621 ? 210.599 151.196 122.096 1.00 81.93 596 GLU B N 1
ATOM 10395 C CA . GLU B 1 621 ? 210.666 149.742 122.196 1.00 80.64 596 GLU B CA 1
ATOM 10396 C C . GLU B 1 621 ? 212.012 149.295 122.751 1.00 80.67 596 GLU B C 1
ATOM 10397 O O . GLU B 1 621 ? 212.073 148.475 123.673 1.00 80.84 596 GLU B O 1
ATOM 10403 N N . GLN B 1 622 ? 213.101 149.846 122.214 1.00 80.10 597 GLN B N 1
ATOM 10404 C CA . GLN B 1 622 ? 214.438 149.488 122.669 1.00 80.21 597 GLN B CA 1
ATOM 10405 C C . GLN B 1 622 ? 214.638 149.764 124.153 1.00 81.03 597 GLN B C 1
ATOM 10406 O O . GLN B 1 622 ? 215.486 149.124 124.782 1.00 80.34 597 GLN B O 1
ATOM 10412 N N . ALA B 1 623 ? 213.876 150.696 124.727 1.00 80.70 598 ALA B N 1
ATOM 10413 C CA . ALA B 1 623 ? 213.989 150.971 126.155 1.00 79.49 598 ALA B CA 1
ATOM 10414 C C . ALA B 1 623 ? 213.170 149.991 126.985 1.00 79.70 598 ALA B C 1
ATOM 10415 O O . ALA B 1 623 ? 213.621 149.548 128.045 1.00 79.61 598 ALA B O 1
ATOM 10417 N N . ARG B 1 624 ? 211.965 149.649 126.528 1.00 79.02 599 ARG B N 1
ATOM 10418 C CA . ARG B 1 624 ? 211.141 148.701 127.269 1.00 79.37 599 ARG B CA 1
ATOM 10419 C C . ARG B 1 624 ? 211.783 147.320 127.306 1.00 80.79 599 ARG B C 1
ATOM 10420 O O . ARG B 1 624 ? 211.760 146.647 128.342 1.00 80.19 599 ARG B O 1
ATOM 10428 N N . GLU B 1 625 ? 212.364 146.884 126.186 1.00 85.43 600 GLU B N 1
ATOM 10429 C CA . GLU B 1 625 ? 213.031 145.589 126.152 1.00 85.53 600 GLU B CA 1
ATOM 10430 C C . GLU B 1 625 ? 214.190 145.543 127.137 1.00 85.38 600 GLU B C 1
ATOM 10431 O O . GLU B 1 625 ? 214.365 144.552 127.854 1.00 86.03 600 GLU B O 1
ATOM 10437 N N . GLU B 1 626 ? 214.993 146.607 127.186 1.00 86.25 601 GLU B N 1
ATOM 10438 C CA . GLU B 1 626 ? 216.142 146.624 128.083 1.00 86.42 601 GLU B CA 1
ATOM 10439 C C . GLU B 1 626 ? 215.714 146.692 129.543 1.00 87.29 601 GLU B C 1
ATOM 10440 O O . GLU B 1 626 ? 216.383 146.125 130.412 1.00 87.53 601 GLU B O 1
ATOM 10446 N N . LEU B 1 627 ? 214.612 147.380 129.836 1.00 87.73 602 LEU B N 1
ATOM 10447 C CA . LEU B 1 627 ? 214.096 147.370 131.200 1.00 87.38 602 LEU B CA 1
ATOM 10448 C C . LEU B 1 627 ? 213.603 145.981 131.576 1.00 87.80 602 LEU B C 1
ATOM 10449 O O . LEU B 1 627 ? 213.900 145.482 132.666 1.00 88.84 602 LEU B O 1
ATOM 10454 N N . GLU B 1 628 ? 212.858 145.339 130.676 1.00 89.78 603 GLU B N 1
ATOM 10455 C CA . GLU B 1 628 ? 212.402 143.973 130.912 1.00 89.74 603 GLU B CA 1
ATOM 10456 C C . GLU B 1 628 ? 213.578 143.036 131.150 1.00 90.06 603 GLU B C 1
ATOM 10457 O O . GLU B 1 628 ? 213.565 142.230 132.086 1.00 90.33 603 GLU B O 1
ATOM 10463 N N . ALA B 1 629 ? 214.608 143.131 130.307 1.00 90.59 604 ALA B N 1
ATOM 10464 C CA . ALA B 1 629 ? 215.790 142.296 130.483 1.00 90.30 604 ALA B CA 1
ATOM 10465 C C . ALA B 1 629 ? 216.486 142.595 131.803 1.00 90.72 604 ALA B C 1
ATOM 10466 O O . ALA B 1 629 ? 216.929 141.676 132.502 1.00 91.35 604 ALA B O 1
ATOM 10468 N N . LYS B 1 630 ? 216.600 143.875 132.157 1.00 91.38 605 LYS B N 1
ATOM 10469 C CA . LYS B 1 630 ? 217.170 144.230 133.451 1.00 91.82 605 LYS B CA 1
ATOM 10470 C C . LYS B 1 630 ? 216.317 143.689 134.590 1.00 91.77 605 LYS B C 1
ATOM 10471 O O . LYS B 1 630 ? 216.845 143.225 135.606 1.00 91.19 605 LYS B O 1
ATOM 10477 N N . GLU B 1 631 ? 214.993 143.748 134.438 1.00 92.07 606 GLU B N 1
ATOM 10478 C CA . GLU B 1 631 ? 214.101 143.234 135.472 1.00 92.31 606 GLU B CA 1
ATOM 10479 C C . GLU B 1 631 ? 214.257 141.730 135.642 1.00 92.44 606 GLU B C 1
ATOM 10480 O O . GLU B 1 631 ? 214.252 141.223 136.770 1.00 92.22 606 GLU B O 1
ATOM 10486 N N . ALA B 1 632 ? 214.386 140.999 134.532 1.00 94.03 607 ALA B N 1
ATOM 10487 C CA . ALA B 1 632 ? 214.486 139.545 134.609 1.00 93.30 607 ALA B CA 1
ATOM 10488 C C . ALA B 1 632 ? 215.699 139.113 135.421 1.00 93.30 607 ALA B C 1
ATOM 10489 O O . ALA B 1 632 ? 215.618 138.166 136.211 1.00 93.70 607 ALA B O 1
ATOM 10491 N N . GLU B 1 633 ? 216.831 139.796 135.244 1.00 95.40 608 GLU B N 1
ATOM 10492 C CA . GLU B 1 633 ? 218.035 139.446 135.993 1.00 96.09 608 GLU B CA 1
ATOM 10493 C C . GLU B 1 633 ? 217.819 139.613 137.493 1.00 96.43 608 GLU B C 1
ATOM 10494 O O . GLU B 1 633 ? 218.093 138.697 138.276 1.00 96.76 608 GLU B O 1
ATOM 10500 N N . GLU B 1 634 ? 217.321 140.778 137.914 1.00 95.69 609 GLU B N 1
ATOM 10501 C CA . GLU B 1 634 ? 216.984 141.016 139.312 1.00 95.75 609 GLU B CA 1
ATOM 10502 C C . GLU B 1 634 ? 215.713 141.856 139.367 1.00 95.92 609 GLU B C 1
ATOM 10503 O O . GLU B 1 634 ? 215.663 142.939 138.757 1.00 96.18 609 GLU B O 1
ATOM 10509 N N . PRO B 1 635 ? 214.683 141.402 140.073 1.00 90.85 610 PRO B N 1
ATOM 10510 C CA . PRO B 1 635 ? 213.472 142.215 140.202 1.00 90.27 610 PRO B CA 1
ATOM 10511 C C . PRO B 1 635 ? 213.693 143.380 141.150 1.00 89.38 610 PRO B C 1
ATOM 10512 O O . PRO B 1 635 ? 214.512 143.318 142.070 1.00 89.36 610 PRO B O 1
ATOM 10516 N N . THR B 1 636 ? 212.955 144.461 140.911 1.00 77.90 611 THR B N 1
ATOM 10517 C CA . THR B 1 636 ? 213.009 145.628 141.782 1.00 75.53 611 THR B CA 1
ATOM 10518 C C . THR B 1 636 ? 211.949 145.504 142.869 1.00 74.76 611 THR B C 1
ATOM 10519 O O . THR B 1 636 ? 210.778 145.238 142.581 1.00 74.04 611 THR B O 1
ATOM 10523 N N . LYS B 1 637 ? 212.371 145.664 144.119 1.00 64.51 612 LYS B N 1
ATOM 10524 C CA . LYS B 1 637 ? 211.436 145.656 145.235 1.00 61.62 612 LYS B CA 1
ATOM 10525 C C . LYS B 1 637 ? 210.644 146.957 145.243 1.00 61.20 612 LYS B C 1
ATOM 10526 O O . LYS B 1 637 ? 211.223 148.043 145.334 1.00 60.45 612 LYS B O 1
ATOM 10532 N N . GLN B 1 638 ? 209.324 146.849 145.139 1.00 54.17 613 GLN B N 1
ATOM 10533 C CA . GLN B 1 638 ? 208.483 148.035 145.064 1.00 51.41 613 GLN B CA 1
ATOM 10534 C C . GLN B 1 638 ? 208.399 148.727 146.416 1.00 50.68 613 GLN B C 1
ATOM 10535 O O . GLN B 1 638 ? 208.327 148.080 147.461 1.00 54.39 613 GLN B O 1
ATOM 10541 N N . LEU B 1 639 ? 208.420 150.053 146.390 1.00 43.46 614 LEU B N 1
ATOM 10542 C CA . LEU B 1 639 ? 208.237 150.837 147.600 1.00 38.03 614 LEU B CA 1
ATOM 10543 C C . LEU B 1 639 ? 206.748 151.010 147.865 1.00 36.92 614 LEU B C 1
ATOM 10544 O O . LEU B 1 639 ? 205.997 151.426 146.981 1.00 42.92 614 LEU B O 1
ATOM 10549 N N . VAL B 1 640 ? 206.319 150.665 149.071 1.00 34.48 615 VAL B N 1
ATOM 10550 C CA . VAL B 1 640 ? 204.924 150.762 149.476 1.00 28.74 615 VAL B CA 1
ATOM 10551 C C . VAL B 1 640 ? 204.840 151.741 150.639 1.00 27.74 615 VAL B C 1
ATOM 10552 O O . VAL B 1 640 ? 205.433 151.499 151.690 1.00 35.17 615 VAL B O 1
ATOM 10556 N N . PRO B 1 641 ? 204.120 152.853 150.506 1.00 24.34 616 PRO B N 1
ATOM 10557 C CA . PRO B 1 641 ? 203.941 153.764 151.643 1.00 25.66 616 PRO B CA 1
ATOM 10558 C C . PRO B 1 641 ? 202.811 153.285 152.546 1.00 15.42 616 PRO B C 1
ATOM 10559 O O . PRO B 1 641 ? 201.722 152.956 152.077 1.00 25.27 616 PRO B O 1
ATOM 10563 N N . LEU B 1 642 ? 203.084 153.228 153.844 1.00 22.85 617 LEU B N 1
ATOM 10564 C CA . LEU B 1 642 ? 202.131 152.764 154.849 1.00 21.28 617 LEU B CA 1
ATOM 10565 C C . LEU B 1 642 ? 201.725 153.942 155.723 1.00 22.58 617 LEU B C 1
ATOM 10566 O O . LEU B 1 642 ? 202.554 154.487 156.453 1.00 31.49 617 LEU B O 1
ATOM 10571 N N . ALA B 1 643 ? 200.453 154.319 155.666 1.00 19.28 618 ALA B N 1
ATOM 10572 C CA . ALA B 1 643 ? 199.958 155.478 156.398 1.00 21.03 618 ALA B CA 1
ATOM 10573 C C . ALA B 1 643 ? 199.369 155.059 157.740 1.00 17.74 618 ALA B C 1
ATOM 10574 O O . ALA B 1 643 ? 198.594 154.105 157.816 1.00 34.58 618 ALA B O 1
ATOM 10576 N N . VAL B 1 644 ? 199.756 155.768 158.796 1.00 18.81 619 VAL B N 1
ATOM 10577 C CA . VAL B 1 644 ? 199.216 155.594 160.140 1.00 19.66 619 VAL B CA 1
ATOM 10578 C C . VAL B 1 644 ? 198.890 156.976 160.690 1.00 24.45 619 VAL B C 1
ATOM 10579 O O . VAL B 1 644 ? 199.719 157.885 160.606 1.00 29.66 619 VAL B O 1
ATOM 10583 N N . SER B 1 645 ? 197.695 157.138 161.253 1.00 15.67 620 SER B N 1
ATOM 10584 C CA . SER B 1 645 ? 197.300 158.438 161.782 1.00 22.79 620 SER B CA 1
ATOM 10585 C C . SER B 1 645 ? 196.279 158.275 162.901 1.00 18.86 620 SER B C 1
ATOM 10586 O O . SER B 1 645 ? 195.677 157.217 163.069 1.00 30.30 620 SER B O 1
ATOM 10589 N N . ALA B 1 646 ? 196.090 159.353 163.660 1.00 21.52 621 ALA B N 1
ATOM 10590 C CA . ALA B 1 646 ? 195.114 159.426 164.744 1.00 19.96 621 ALA B CA 1
ATOM 10591 C C . ALA B 1 646 ? 194.860 160.898 165.059 1.00 21.56 621 ALA B C 1
ATOM 10592 O O . ALA B 1 646 ? 195.478 161.791 164.477 1.00 26.37 621 ALA B O 1
ATOM 10594 N N . PHE B 1 647 ? 193.941 161.150 165.990 1.00 22.28 622 PHE B N 1
ATOM 10595 C CA . PHE B 1 647 ? 193.687 162.519 166.420 1.00 27.31 622 PHE B CA 1
ATOM 10596 C C . PHE B 1 647 ? 194.719 163.015 167.425 1.00 24.16 622 PHE B C 1
ATOM 10597 O O . PHE B 1 647 ? 194.792 164.220 167.667 1.00 35.55 622 PHE B O 1
ATOM 10605 N N . LEU B 1 648 ? 195.517 162.122 167.998 1.00 26.90 623 LEU B N 1
ATOM 10606 C CA . LEU B 1 648 ? 196.581 162.472 168.926 1.00 25.72 623 LEU B CA 1
ATOM 10607 C C . LEU B 1 648 ? 197.845 161.712 168.567 1.00 25.37 623 LEU B C 1
ATOM 10608 O O . LEU B 1 648 ? 197.789 160.582 168.082 1.00 31.03 623 LEU B O 1
ATOM 10613 N N . THR B 1 649 ? 198.990 162.343 168.823 1.00 25.00 624 THR B N 1
ATOM 10614 C CA . THR B 1 649 ? 200.264 161.681 168.567 1.00 26.23 624 THR B CA 1
ATOM 10615 C C . THR B 1 649 ? 200.400 160.416 169.403 1.00 29.21 624 THR B C 1
ATOM 10616 O O . THR B 1 649 ? 200.877 159.389 168.912 1.00 33.43 624 THR B O 1
ATOM 10620 N N . SER B 1 650 ? 199.967 160.465 170.664 1.00 30.91 625 SER B N 1
ATOM 10621 C CA . SER B 1 650 ? 200.049 159.291 171.529 1.00 29.54 625 SER B CA 1
ATOM 10622 C C . SER B 1 650 ? 199.213 158.135 170.992 1.00 31.34 625 SER B C 1
ATOM 10623 O O . SER B 1 650 ? 199.650 156.981 171.025 1.00 36.63 625 SER B O 1
ATOM 10626 N N . ARG B 1 651 ? 198.004 158.418 170.507 1.00 27.27 626 ARG B N 1
ATOM 10627 C CA . ARG B 1 651 ? 197.199 157.364 169.899 1.00 25.42 626 ARG B CA 1
ATOM 10628 C C . ARG B 1 651 ? 197.835 156.865 168.605 1.00 29.73 626 ARG B C 1
ATOM 10629 O O . ARG B 1 651 ? 197.771 155.670 168.300 1.00 28.69 626 ARG B O 1
ATOM 10637 N N . LYS B 1 652 ? 198.458 157.763 167.835 1.00 25.28 627 LYS B N 1
ATOM 10638 C CA . LYS B 1 652 ? 199.127 157.351 166.604 1.00 25.60 627 LYS B CA 1
ATOM 10639 C C . LYS B 1 652 ? 200.255 156.366 166.892 1.00 25.10 627 LYS B C 1
ATOM 10640 O O . LYS B 1 652 ? 200.398 155.357 166.194 1.00 24.72 627 LYS B O 1
ATOM 10646 N N . ARG B 1 653 ? 201.062 156.639 167.919 1.00 25.50 628 ARG B N 1
ATOM 10647 C CA . ARG B 1 653 ? 202.148 155.730 168.268 1.00 32.41 628 ARG B CA 1
ATOM 10648 C C . ARG B 1 653 ? 201.611 154.376 168.711 1.00 31.62 628 ARG B C 1
ATOM 10649 O O . ARG B 1 653 ? 202.166 153.334 168.353 1.00 33.30 628 ARG B O 1
ATOM 10657 N N . GLN B 1 654 ? 200.528 154.371 169.489 1.00 31.03 629 GLN B N 1
ATOM 10658 C CA . GLN B 1 654 ? 199.933 153.109 169.914 1.00 30.77 629 GLN B CA 1
ATOM 10659 C C . GLN B 1 654 ? 199.418 152.311 168.725 1.00 29.79 629 GLN B C 1
ATOM 10660 O O . GLN B 1 654 ? 199.590 151.090 168.670 1.00 32.19 629 GLN B O 1
ATOM 10666 N N . ALA B 1 655 ? 198.775 152.981 167.767 1.00 26.79 630 ALA B N 1
ATOM 10667 C CA . ALA B 1 655 ? 198.303 152.288 166.575 1.00 25.60 630 ALA B CA 1
ATOM 10668 C C . ALA B 1 655 ? 199.463 151.681 165.798 1.00 28.25 630 ALA B C 1
ATOM 10669 O O . ALA B 1 655 ? 199.351 150.573 165.268 1.00 30.17 630 ALA B O 1
ATOM 10671 N N . ALA B 1 656 ? 200.591 152.390 165.729 1.00 28.07 631 ALA B N 1
ATOM 10672 C CA . ALA B 1 656 ? 201.760 151.855 165.041 1.00 32.37 631 ALA B CA 1
ATOM 10673 C C . ALA B 1 656 ? 202.264 150.585 165.712 1.00 35.07 631 ALA B C 1
ATOM 10674 O O . ALA B 1 656 ? 202.607 149.612 165.033 1.00 33.87 631 ALA B O 1
ATOM 10676 N N . ALA B 1 657 ? 202.321 150.577 167.046 1.00 31.69 632 ALA B N 1
ATOM 10677 C CA . ALA B 1 657 ? 202.784 149.392 167.759 1.00 31.09 632 ALA B CA 1
ATOM 10678 C C . ALA B 1 657 ? 201.862 148.208 167.512 1.00 33.04 632 ALA B C 1
ATOM 10679 O O . ALA B 1 657 ? 202.328 147.095 167.252 1.00 38.46 632 ALA B O 1
ATOM 10681 N N . GLU B 1 658 ? 200.549 148.432 167.566 1.00 30.73 633 GLU B N 1
ATOM 10682 C CA . GLU B 1 658 ? 199.610 147.349 167.308 1.00 34.74 633 GLU B CA 1
ATOM 10683 C C . GLU B 1 658 ? 199.700 146.865 165.867 1.00 36.14 633 GLU B C 1
ATOM 10684 O O . GLU B 1 658 ? 199.607 145.662 165.607 1.00 39.61 633 GLU B O 1
ATOM 10690 N N . LEU B 1 659 ? 199.873 147.785 164.915 1.00 35.69 634 LEU B N 1
ATOM 10691 C CA . LEU B 1 659 ? 200.017 147.379 163.521 1.00 33.61 634 LEU B CA 1
ATOM 10692 C C . LEU B 1 659 ? 201.267 146.532 163.321 1.00 31.86 634 LEU B C 1
ATOM 10693 O O . LEU B 1 659 ? 201.236 145.530 162.601 1.00 32.17 634 LEU B O 1
ATOM 10698 N N . ALA B 1 660 ? 202.369 146.906 163.969 1.00 36.12 635 ALA B N 1
ATOM 10699 C CA . ALA B 1 660 ? 203.614 146.162 163.814 1.00 35.93 635 ALA B CA 1
ATOM 10700 C C . ALA B 1 660 ? 203.468 144.720 164.286 1.00 40.41 635 ALA B C 1
ATOM 10701 O O . ALA B 1 660 ? 203.977 143.797 163.642 1.00 45.94 635 ALA B O 1
ATOM 10703 N N . ASP B 1 661 ? 202.773 144.506 165.402 1.00 43.29 636 ASP B N 1
ATOM 10704 C CA . ASP B 1 661 ? 202.567 143.148 165.894 1.00 38.40 636 ASP B CA 1
ATOM 10705 C C . ASP B 1 661 ? 201.779 142.311 164.898 1.00 39.82 636 ASP B C 1
ATOM 10706 O O . ASP B 1 661 ? 202.125 141.154 164.643 1.00 46.14 636 ASP B O 1
ATOM 10711 N N . TRP B 1 662 ? 200.716 142.874 164.327 1.00 37.35 637 TRP B N 1
ATOM 10712 C CA . TRP B 1 662 ? 199.930 142.117 163.360 1.00 35.76 637 TRP B CA 1
ATOM 10713 C C . TRP B 1 662 ? 200.724 141.825 162.096 1.00 41.01 637 TRP B C 1
ATOM 10714 O O . TRP B 1 662 ? 200.512 140.787 161.464 1.00 46.74 637 TRP B O 1
ATOM 10725 N N . ILE B 1 663 ? 201.621 142.727 161.698 1.00 40.17 638 ILE B N 1
ATOM 10726 C CA . ILE B 1 663 ? 202.444 142.464 160.524 1.00 42.80 638 ILE B CA 1
ATOM 10727 C C . ILE B 1 663 ? 203.453 141.361 160.823 1.00 43.06 638 ILE B C 1
ATOM 10728 O O . ILE B 1 663 ? 203.707 140.492 159.983 1.00 45.90 638 ILE B O 1
ATOM 10733 N N . ASP B 1 664 ? 204.025 141.359 162.028 1.00 44.81 639 ASP B N 1
ATOM 10734 C CA . ASP B 1 664 ? 204.902 140.266 162.432 1.00 46.02 639 ASP B CA 1
ATOM 10735 C C . ASP B 1 664 ? 204.151 138.951 162.578 1.00 45.25 639 ASP B C 1
ATOM 10736 O O . ASP B 1 664 ? 204.767 137.888 162.486 1.00 49.91 639 ASP B O 1
ATOM 10741 N N . SER B 1 665 ? 202.840 139.005 162.783 1.00 49.01 640 SER B N 1
ATOM 10742 C CA . SER B 1 665 ? 202.032 137.821 163.000 1.00 44.89 640 SER B CA 1
ATOM 10743 C C . SER B 1 665 ? 201.997 136.944 161.751 1.00 50.12 640 SER B C 1
ATOM 10744 O O . SER B 1 665 ? 202.249 137.414 160.641 1.00 51.88 640 SER B O 1
ATOM 10747 N N . PRO B 1 666 ? 201.706 135.651 161.915 1.00 54.12 641 PRO B N 1
ATOM 10748 C CA . PRO B 1 666 ? 201.565 134.781 160.736 1.00 51.72 641 PRO B CA 1
ATOM 10749 C C . PRO B 1 666 ? 200.546 135.271 159.723 1.00 50.06 641 PRO B C 1
ATOM 10750 O O . PRO B 1 666 ? 200.775 135.136 158.516 1.00 54.47 641 PRO B O 1
ATOM 10754 N N . GLU B 1 667 ? 199.420 135.822 160.170 1.00 48.60 642 GLU B N 1
ATOM 10755 C CA . GLU B 1 667 ? 198.436 136.328 159.219 1.00 48.92 642 GLU B CA 1
ATOM 10756 C C . GLU B 1 667 ? 198.961 137.560 158.489 1.00 49.80 642 GLU B C 1
ATOM 10757 O O . GLU B 1 667 ? 198.660 137.765 157.309 1.00 49.61 642 GLU B O 1
ATOM 10763 N N . GLY B 1 668 ? 199.737 138.396 159.179 1.00 47.85 643 GLY B N 1
ATOM 10764 C CA . GLY B 1 668 ? 200.355 139.529 158.513 1.00 47.16 643 GLY B CA 1
ATOM 10765 C C . GLY B 1 668 ? 201.366 139.102 157.467 1.00 47.24 643 GLY B C 1
ATOM 10766 O O . GLY B 1 668 ? 201.353 139.597 156.338 1.00 52.61 643 GLY B O 1
ATOM 10767 N N . ARG B 1 669 ? 202.246 138.160 157.822 1.00 48.15 644 ARG B N 1
ATOM 10768 C CA . ARG B 1 669 ? 203.247 137.677 156.878 1.00 44.82 644 ARG B CA 1
ATOM 10769 C C . ARG B 1 669 ? 202.616 137.040 155.650 1.00 44.20 644 ARG B C 1
ATOM 10770 O O . ARG B 1 669 ? 203.246 137.010 154.591 1.00 48.34 644 ARG B O 1
ATOM 10778 N N . ALA B 1 670 ? 201.387 136.550 155.762 1.00 41.35 645 ALA B N 1
ATOM 10779 C CA . ALA B 1 670 ? 200.700 135.933 154.640 1.00 41.22 645 ALA B CA 1
ATOM 10780 C C . ALA B 1 670 ? 200.035 136.941 153.717 1.00 43.97 645 ALA B C 1
ATOM 10781 O O . ALA B 1 670 ? 199.564 136.555 152.645 1.00 44.51 645 ALA B O 1
ATOM 10783 N N . SER B 1 671 ? 199.978 138.209 154.100 1.00 46.47 646 SER B N 1
ATOM 10784 C CA . SER B 1 671 ? 199.335 139.233 153.293 1.00 39.72 646 SER B CA 1
ATOM 10785 C C . SER B 1 671 ? 200.382 139.993 152.496 1.00 41.21 646 SER B C 1
ATOM 10786 O O . SER B 1 671 ? 201.470 140.280 152.998 1.00 43.00 646 SER B O 1
ATOM 10789 N N . SER B 1 672 ? 200.054 140.298 151.245 1.00 37.07 647 SER B N 1
ATOM 10790 C CA . SER B 1 672 ? 200.952 141.090 150.418 1.00 33.44 647 SER B CA 1
ATOM 10791 C C . SER B 1 672 ? 201.092 142.488 151.001 1.00 35.44 647 SER B C 1
ATOM 10792 O O . SER B 1 672 ? 200.122 143.075 151.485 1.00 36.59 647 SER B O 1
ATOM 10795 N N . LEU B 1 673 ? 202.317 143.013 150.971 1.00 35.32 648 LEU B N 1
ATOM 10796 C CA . LEU B 1 673 ? 202.569 144.336 151.529 1.00 32.99 648 LEU B CA 1
ATOM 10797 C C . LEU B 1 673 ? 201.727 145.403 150.845 1.00 33.32 648 LEU B C 1
ATOM 10798 O O . LEU B 1 673 ? 201.309 146.368 151.490 1.00 36.27 648 LEU B O 1
ATOM 10803 N N . GLU B 1 674 ? 201.447 145.237 149.554 1.00 36.78 649 GLU B N 1
ATOM 10804 C CA . GLU B 1 674 ? 200.600 146.193 148.852 1.00 33.57 649 GLU B CA 1
ATOM 10805 C C . GLU B 1 674 ? 199.183 146.198 149.409 1.00 36.04 649 GLU B C 1
ATOM 10806 O O . GLU B 1 674 ? 198.554 147.255 149.510 1.00 35.58 649 GLU B O 1
ATOM 10812 N N . SER B 1 675 ? 198.655 145.024 149.756 1.00 32.89 650 SER B N 1
ATOM 10813 C CA . SER B 1 675 ? 197.310 144.951 150.317 1.00 35.78 650 SER B CA 1
ATOM 10814 C C . SER B 1 675 ? 197.243 145.605 151.692 1.00 29.05 650 SER B C 1
ATOM 10815 O O . SER B 1 675 ? 196.226 146.212 152.038 1.00 33.21 650 SER B O 1
ATOM 10818 N N . ILE B 1 676 ? 198.310 145.495 152.483 1.00 18.38 651 ILE B N 1
ATOM 10819 C CA . ILE B 1 676 ? 198.368 146.207 153.755 1.00 26.50 651 ILE B CA 1
ATOM 10820 C C . ILE B 1 676 ? 198.329 147.713 153.522 1.00 28.13 651 ILE B C 1
ATOM 10821 O O . ILE B 1 676 ? 197.604 148.444 154.207 1.00 28.27 651 ILE B O 1
ATOM 10826 N N . GLY B 1 677 ? 199.104 148.196 152.550 1.00 29.10 652 GLY B N 1
ATOM 10827 C CA . GLY B 1 677 ? 199.100 149.615 152.237 1.00 22.74 652 GLY B CA 1
ATOM 10828 C C . GLY B 1 677 ? 197.762 150.108 151.724 1.00 18.30 652 GLY B C 1
ATOM 10829 O O . GLY B 1 677 ? 197.337 151.214 152.048 1.00 19.67 652 GLY B O 1
ATOM 10830 N N . ARG B 1 678 ? 197.086 149.300 150.910 1.00 19.62 653 ARG B N 1
ATOM 10831 C CA . ARG B 1 678 ? 195.782 149.706 150.400 1.00 26.60 653 ARG B CA 1
ATOM 10832 C C . ARG B 1 678 ? 194.752 149.829 151.522 1.00 22.23 653 ARG B C 1
ATOM 10833 O O . ARG B 1 678 ? 193.955 150.770 151.533 1.00 29.61 653 ARG B O 1
ATOM 10841 N N . SER B 1 679 ? 194.745 148.888 152.466 1.00 22.92 654 SER B N 1
ATOM 10842 C CA . SER B 1 679 ? 193.804 148.960 153.581 1.00 26.62 654 SER B CA 1
ATOM 10843 C C . SER B 1 679 ? 194.058 150.194 154.436 1.00 22.79 654 SER B C 1
ATOM 10844 O O . SER B 1 679 ? 193.125 150.916 154.795 1.00 25.55 654 SER B O 1
ATOM 10847 N N . LEU B 1 680 ? 195.326 150.462 154.751 1.00 17.80 655 LEU B N 1
ATOM 10848 C CA . LEU B 1 680 ? 195.658 151.645 155.535 1.00 14.87 655 LEU B CA 1
ATOM 10849 C C . LEU B 1 680 ? 195.251 152.920 154.810 1.00 15.02 655 LEU B C 1
ATOM 10850 O O . LEU B 1 680 ? 194.781 153.873 155.436 1.00 22.24 655 LEU B O 1
ATOM 10855 N N . SER B 1 681 ? 195.388 152.944 153.487 1.00 19.79 656 SER B N 1
ATOM 10856 C CA . SER B 1 681 ? 195.049 154.138 152.727 1.00 23.80 656 SER B CA 1
ATOM 10857 C C . SER B 1 681 ? 193.558 154.448 152.741 1.00 18.98 656 SER B C 1
ATOM 10858 O O . SER B 1 681 ? 193.175 155.574 152.425 1.00 21.31 656 SER B O 1
ATOM 10861 N N . ARG B 1 682 ? 192.712 153.492 153.107 1.00 20.60 657 ARG B N 1
ATOM 10862 C CA . ARG B 1 682 ? 191.277 153.714 153.145 1.00 23.00 657 ARG B CA 1
ATOM 10863 C C . ARG B 1 682 ? 190.763 154.010 154.549 1.00 25.17 657 ARG B C 1
ATOM 10864 O O . ARG B 1 682 ? 189.555 154.172 154.731 1.00 26.42 657 ARG B O 1
ATOM 10872 N N . ARG B 1 683 ? 191.653 154.128 155.526 1.00 16.44 658 ARG B N 1
ATOM 10873 C CA . ARG B 1 683 ? 191.316 154.501 156.890 1.00 19.91 658 ARG B CA 1
ATOM 10874 C C . ARG B 1 683 ? 191.261 156.021 157.033 1.00 18.72 658 ARG B C 1
ATOM 10875 O O . ARG B 1 683 ? 191.712 156.770 156.167 1.00 29.74 658 ARG B O 1
ATOM 10883 N N . ASN B 1 684 ? 190.698 156.470 158.152 1.00 12.43 659 ASN B N 1
ATOM 10884 C CA . ASN B 1 684 ? 190.602 157.898 158.429 1.00 20.20 659 ASN B CA 1
ATOM 10885 C C . ASN B 1 684 ? 191.990 158.533 158.443 1.00 14.68 659 ASN B C 1
ATOM 10886 O O . ASN B 1 684 ? 192.943 157.962 158.969 1.00 23.30 659 ASN B O 1
ATOM 10891 N N . HIS B 1 685 ? 192.103 159.715 157.854 1.00 10.21 660 HIS B N 1
ATOM 10892 C CA . HIS B 1 685 ? 193.367 160.445 157.782 1.00 20.33 660 HIS B CA 1
ATOM 10893 C C . HIS B 1 685 ? 193.287 161.623 158.752 1.00 15.63 660 HIS B C 1
ATOM 10894 O O . HIS B 1 685 ? 192.883 162.722 158.384 1.00 25.35 660 HIS B O 1
ATOM 10901 N N . GLY B 1 686 ? 193.710 161.387 159.991 1.00 26.72 661 GLY B N 1
ATOM 10902 C CA . GLY B 1 686 ? 193.556 162.346 161.066 1.00 23.56 661 GLY B CA 1
ATOM 10903 C C . GLY B 1 686 ? 194.608 163.439 161.068 1.00 21.75 661 GLY B C 1
ATOM 10904 O O . GLY B 1 686 ? 195.388 163.609 160.132 1.00 30.50 661 GLY B O 1
ATOM 10905 N N . ARG B 1 687 ? 194.620 164.201 162.160 1.00 29.84 662 ARG B N 1
ATOM 10906 C CA . ARG B 1 687 ? 195.461 165.391 162.211 1.00 30.33 662 ARG B CA 1
ATOM 10907 C C . ARG B 1 687 ? 196.915 165.079 162.541 1.00 26.85 662 ARG B C 1
ATOM 10908 O O . ARG B 1 687 ? 197.803 165.831 162.139 1.00 38.45 662 ARG B O 1
ATOM 10916 N N . SER B 1 688 ? 197.185 163.991 163.246 1.00 27.30 663 SER B N 1
ATOM 10917 C CA . SER B 1 688 ? 198.547 163.559 163.530 1.00 28.01 663 SER B CA 1
ATOM 10918 C C . SER B 1 688 ? 198.865 162.374 162.627 1.00 25.93 663 SER B C 1
ATOM 10919 O O . SER B 1 688 ? 198.220 161.330 162.723 1.00 28.54 663 SER B O 1
ATOM 10922 N N . ARG B 1 689 ? 199.861 162.529 161.763 1.00 22.36 664 ARG B N 1
ATOM 10923 C CA . ARG B 1 689 ? 200.074 161.601 160.664 1.00 21.15 664 ARG B CA 1
ATOM 10924 C C . ARG B 1 689 ? 201.511 161.109 160.632 1.00 17.23 664 ARG B C 1
ATOM 10925 O O . ARG B 1 689 ? 202.429 161.778 161.103 1.00 32.16 664 ARG B O 1
ATOM 10933 N N . ALA B 1 690 ? 201.688 159.920 160.069 1.00 22.79 665 ALA B N 1
ATOM 10934 C CA . ALA B 1 690 ? 203.004 159.364 159.800 1.00 21.94 665 ALA B CA 1
ATOM 10935 C C . ALA B 1 690 ? 202.907 158.404 158.623 1.00 19.17 665 ALA B C 1
ATOM 10936 O O . ALA B 1 690 ? 201.856 157.817 158.369 1.00 26.37 665 ALA B O 1
ATOM 10938 N N . VAL B 1 691 ? 204.015 158.253 157.902 1.00 18.56 666 VAL B N 1
ATOM 10939 C CA . VAL B 1 691 ? 204.124 157.303 156.800 1.00 20.51 666 VAL B CA 1
ATOM 10940 C C . VAL B 1 691 ? 205.409 156.509 156.966 1.00 19.53 666 VAL B C 1
ATOM 10941 O O . VAL B 1 691 ? 206.468 157.082 157.231 1.00 30.93 666 VAL B O 1
ATOM 10945 N N . VAL B 1 692 ? 205.321 155.197 156.794 1.00 22.45 667 VAL B N 1
ATOM 10946 C CA . VAL B 1 692 ? 206.480 154.315 156.809 1.00 23.79 667 VAL B CA 1
ATOM 10947 C C . VAL B 1 692 ? 206.714 153.824 155.387 1.00 25.92 667 VAL B C 1
ATOM 10948 O O . VAL B 1 692 ? 205.841 153.185 154.792 1.00 27.30 667 VAL B O 1
ATOM 10952 N N . LEU B 1 693 ? 207.892 154.120 154.844 1.00 29.60 668 LEU B N 1
ATOM 10953 C CA . LEU B 1 693 ? 208.262 153.713 153.492 1.00 34.10 668 LEU B CA 1
ATOM 10954 C C . LEU B 1 693 ? 208.998 152.382 153.569 1.00 31.20 668 LEU B C 1
ATOM 10955 O O . LEU B 1 693 ? 210.121 152.318 154.068 1.00 42.28 668 LEU B O 1
ATOM 10960 N N . ALA B 1 694 ? 208.374 151.324 153.069 1.00 35.36 669 ALA B N 1
ATOM 10961 C CA . ALA B 1 694 ? 208.869 149.972 153.272 1.00 40.53 669 ALA B CA 1
ATOM 10962 C C . ALA B 1 694 ? 208.928 149.209 151.958 1.00 36.62 669 ALA B C 1
ATOM 10963 O O . ALA B 1 694 ? 208.024 149.314 151.129 1.00 40.19 669 ALA B O 1
ATOM 10965 N N . HIS B 1 695 ? 209.996 148.432 151.781 1.00 42.64 670 HIS B N 1
ATOM 10966 C CA . HIS B 1 695 ? 210.110 147.527 150.647 1.00 44.73 670 HIS B CA 1
ATOM 10967 C C . HIS B 1 695 ? 209.665 146.106 150.961 1.00 45.37 670 HIS B C 1
ATOM 10968 O O . HIS B 1 695 ? 209.371 145.352 150.031 1.00 46.70 670 HIS B O 1
ATOM 10975 N N . ASP B 1 696 ? 209.614 145.720 152.231 1.00 44.71 671 ASP B N 1
ATOM 10976 C CA . ASP B 1 696 ? 209.169 144.384 152.611 1.00 46.46 671 ASP B CA 1
ATOM 10977 C C . ASP B 1 696 ? 208.657 144.430 154.045 1.00 45.00 671 ASP B C 1
ATOM 10978 O O . ASP B 1 696 ? 208.717 145.465 154.711 1.00 47.58 671 ASP B O 1
ATOM 10983 N N . HIS B 1 697 ? 208.167 143.281 154.520 1.00 44.60 672 HIS B N 1
ATOM 10984 C CA . HIS B 1 697 ? 207.546 143.210 155.841 1.00 42.47 672 HIS B CA 1
ATOM 10985 C C . HIS B 1 697 ? 208.523 143.595 156.943 1.00 43.33 672 HIS B C 1
ATOM 10986 O O . HIS B 1 697 ? 208.183 144.371 157.842 1.00 47.02 672 HIS B O 1
ATOM 10993 N N . ASP B 1 698 ? 209.745 143.066 156.890 1.00 46.13 673 ASP B N 1
ATOM 10994 C CA . ASP B 1 698 ? 210.701 143.315 157.965 1.00 46.07 673 ASP B CA 1
ATOM 10995 C C . ASP B 1 698 ? 211.051 144.793 158.068 1.00 46.52 673 ASP B C 1
ATOM 10996 O O . ASP B 1 698 ? 211.159 145.336 159.172 1.00 49.43 673 ASP B O 1
ATOM 11001 N N . GLU B 1 699 ? 211.239 145.460 156.930 1.00 47.03 674 GLU B N 1
ATOM 11002 C CA . GLU B 1 699 ? 211.471 146.901 156.953 1.00 48.83 674 GLU B CA 1
ATOM 11003 C C . GLU B 1 699 ? 210.267 147.637 157.521 1.00 43.83 674 GLU B C 1
ATOM 11004 O O . GLU B 1 699 ? 210.420 148.597 158.284 1.00 44.56 674 GLU B O 1
ATOM 11010 N N . ALA B 1 700 ? 209.061 147.202 157.155 1.00 38.54 675 ALA B N 1
ATOM 11011 C CA . ALA B 1 700 ? 207.852 147.813 157.692 1.00 39.36 675 ALA B CA 1
ATOM 11012 C C . ALA B 1 700 ? 207.794 147.684 159.207 1.00 41.83 675 ALA B C 1
ATOM 11013 O O . ALA B 1 700 ? 207.445 148.643 159.904 1.00 42.52 675 ALA B O 1
ATOM 11015 N N . ILE B 1 701 ? 208.138 146.507 159.733 1.00 39.84 676 ILE B N 1
ATOM 11016 C CA . ILE B 1 701 ? 208.113 146.294 161.177 1.00 39.10 676 ILE B CA 1
ATOM 11017 C C . ILE B 1 701 ? 209.109 147.216 161.865 1.00 40.01 676 ILE B C 1
ATOM 11018 O O . ILE B 1 701 ? 208.792 147.864 162.867 1.00 41.14 676 ILE B O 1
ATOM 11023 N N . LYS B 1 702 ? 210.324 147.300 161.328 1.00 37.75 677 LYS B N 1
ATOM 11024 C CA . LYS B 1 702 ? 211.357 148.124 161.947 1.00 38.71 677 LYS B CA 1
ATOM 11025 C C . LYS B 1 702 ? 210.955 149.593 161.989 1.00 43.36 677 LYS B C 1
ATOM 11026 O O . LYS B 1 702 ? 211.190 150.277 162.989 1.00 45.72 677 LYS B O 1
ATOM 11032 N N . GLY B 1 703 ? 210.366 150.100 160.906 1.00 42.94 678 GLY B N 1
ATOM 11033 C CA . GLY B 1 703 ? 209.934 151.487 160.890 1.00 38.45 678 GLY B CA 1
ATOM 11034 C C . GLY B 1 703 ? 208.779 151.767 161.833 1.00 35.13 678 GLY B C 1
ATOM 11035 O O . GLY B 1 703 ? 208.750 152.804 162.496 1.00 38.31 678 GLY B O 1
ATOM 11036 N N . LEU B 1 704 ? 207.810 150.852 161.900 1.00 34.96 679 LEU B N 1
ATOM 11037 C CA . LEU B 1 704 ? 206.666 151.045 162.786 1.00 37.13 679 LEU B CA 1
ATOM 11038 C C . LEU B 1 704 ? 207.089 151.039 164.251 1.00 38.10 679 LEU B C 1
ATOM 11039 O O . LEU B 1 704 ? 206.604 151.854 165.041 1.00 39.76 679 LEU B O 1
ATOM 11044 N N . ARG B 1 705 ? 207.997 150.135 164.630 1.00 39.63 680 ARG B N 1
ATOM 11045 C CA . ARG B 1 705 ? 208.481 150.109 166.008 1.00 39.10 680 ARG B CA 1
ATOM 11046 C C . ARG B 1 705 ? 209.197 151.403 166.359 1.00 39.09 680 ARG B C 1
ATOM 11047 O O . ARG B 1 705 ? 209.023 151.939 167.457 1.00 46.39 680 ARG B O 1
ATOM 11055 N N . ALA B 1 706 ? 210.004 151.925 165.436 1.00 39.26 681 ALA B N 1
ATOM 11056 C CA . ALA B 1 706 ? 210.670 153.198 165.679 1.00 39.07 681 ALA B CA 1
ATOM 11057 C C . ALA B 1 706 ? 209.658 154.319 165.853 1.00 42.16 681 ALA B C 1
ATOM 11058 O O . ALA B 1 706 ? 209.823 155.186 166.716 1.00 44.30 681 ALA B O 1
ATOM 11060 N N . LEU B 1 707 ? 208.601 154.314 165.041 1.00 39.49 682 LEU B N 1
ATOM 11061 C CA . LEU B 1 707 ? 207.542 155.302 165.190 1.00 37.46 682 LEU B CA 1
ATOM 11062 C C . LEU B 1 707 ? 206.806 155.144 166.513 1.00 38.86 682 LEU B C 1
ATOM 11063 O O . LEU B 1 707 ? 206.331 156.134 167.073 1.00 40.19 682 LEU B O 1
ATOM 11068 N N . ALA B 1 708 ? 206.680 153.913 167.015 1.00 37.03 683 ALA B N 1
ATOM 11069 C CA . ALA B 1 708 ? 206.003 153.696 168.291 1.00 40.78 683 ALA B CA 1
ATOM 11070 C C . ALA B 1 708 ? 206.705 154.420 169.432 1.00 41.96 683 ALA B C 1
ATOM 11071 O O . ALA B 1 708 ? 206.054 154.855 170.386 1.00 45.17 683 ALA B O 1
ATOM 11073 N N . GLU B 1 709 ? 208.021 154.564 169.352 1.00 44.45 684 GLU B N 1
ATOM 11074 C CA . GLU B 1 709 ? 208.756 155.437 170.251 1.00 45.57 684 GLU B CA 1
ATOM 11075 C C . GLU B 1 709 ? 208.889 156.809 169.595 1.00 47.97 684 GLU B C 1
ATOM 11076 O O . GLU B 1 709 ? 208.234 157.115 168.600 1.00 51.59 684 GLU B O 1
ATOM 11082 N N . GLY B 1 710 ? 209.735 157.659 170.144 1.00 55.17 685 GLY B N 1
ATOM 11083 C CA . GLY B 1 710 ? 210.024 158.899 169.464 1.00 53.99 685 GLY B CA 1
ATOM 11084 C C . GLY B 1 710 ? 211.242 158.814 168.579 1.00 55.37 685 GLY B C 1
ATOM 11085 O O . GLY B 1 710 ? 211.764 159.847 168.151 1.00 57.82 685 GLY B O 1
ATOM 11086 N N . LYS B 1 711 ? 211.702 157.603 168.285 1.00 53.40 686 LYS B N 1
ATOM 11087 C CA . LYS B 1 711 ? 212.976 157.402 167.609 1.00 55.21 686 LYS B CA 1
ATOM 11088 C C . LYS B 1 711 ? 212.874 157.788 166.141 1.00 55.84 686 LYS B C 1
ATOM 11089 O O . LYS B 1 711 ? 212.111 157.183 165.382 1.00 58.60 686 LYS B O 1
ATOM 11095 N N . GLN B 1 712 ? 213.642 158.797 165.742 1.00 56.13 687 GLN B N 1
ATOM 11096 C CA . GLN B 1 712 ? 213.719 159.163 164.338 1.00 51.97 687 GLN B CA 1
ATOM 11097 C C . GLN B 1 712 ? 214.353 158.036 163.536 1.00 52.07 687 GLN B C 1
ATOM 11098 O O . GLN B 1 712 ? 215.333 157.424 163.961 1.00 55.64 687 GLN B O 1
ATOM 11104 N N . HIS B 1 713 ? 213.778 157.758 162.372 1.00 48.27 688 HIS B N 1
ATOM 11105 C CA . HIS B 1 713 ? 214.247 156.708 161.489 1.00 45.65 688 HIS B CA 1
ATOM 11106 C C . HIS B 1 713 ? 214.222 157.251 160.068 1.00 48.46 688 HIS B C 1
ATOM 11107 O O . HIS B 1 713 ? 213.306 158.003 159.710 1.00 50.98 688 HIS B O 1
ATOM 11114 N N . PRO B 1 714 ? 215.203 156.892 159.237 1.00 51.82 689 PRO B N 1
ATOM 11115 C CA . PRO B 1 714 ? 215.232 157.426 157.866 1.00 46.22 689 PRO B CA 1
ATOM 11116 C C . PRO B 1 714 ? 214.063 156.975 157.009 1.00 44.64 689 PRO B C 1
ATOM 11117 O O . PRO B 1 714 ? 213.778 157.614 155.993 1.00 47.61 689 PRO B O 1
ATOM 11121 N N . SER B 1 715 ? 213.372 155.906 157.387 1.00 46.01 690 SER B N 1
ATOM 11122 C CA . SER B 1 715 ? 212.255 155.382 156.618 1.00 38.83 690 SER B CA 1
ATOM 11123 C C . SER B 1 715 ? 210.902 155.827 157.159 1.00 35.80 690 SER B C 1
ATOM 11124 O O . SER B 1 715 ? 209.874 155.311 156.718 1.00 43.56 690 SER B O 1
ATOM 11127 N N . VAL B 1 716 ? 210.876 156.767 158.098 1.00 33.21 691 VAL B N 1
ATOM 11128 C CA . VAL B 1 716 ? 209.642 157.205 158.734 1.00 33.16 691 VAL B CA 1
ATOM 11129 C C . VAL B 1 716 ? 209.523 158.712 158.584 1.00 29.18 691 VAL B C 1
ATOM 11130 O O . VAL B 1 716 ? 210.418 159.453 158.999 1.00 36.32 691 VAL B O 1
ATOM 11134 N N . LEU B 1 717 ? 208.425 159.162 157.994 1.00 30.93 692 LEU B N 1
ATOM 11135 C CA . LEU B 1 717 ? 208.061 160.569 157.951 1.00 28.17 692 LEU B CA 1
ATOM 11136 C C . LEU B 1 717 ? 206.922 160.790 158.934 1.00 31.03 692 LEU B C 1
ATOM 11137 O O . LEU B 1 717 ? 205.961 160.019 158.947 1.00 36.23 692 LEU B O 1
ATOM 11142 N N . SER B 1 718 ? 207.027 161.831 159.754 1.00 30.93 693 SER B N 1
ATOM 11143 C CA . SER B 1 718 ? 206.064 162.019 160.829 1.00 28.46 693 SER B CA 1
ATOM 11144 C C . SER B 1 718 ? 205.947 163.494 161.180 1.00 29.31 693 SER B C 1
ATOM 11145 O O . SER B 1 718 ? 206.861 164.284 160.945 1.00 41.36 693 SER B O 1
ATOM 11148 N N . ALA B 1 719 ? 204.808 163.850 161.768 1.00 27.97 694 ALA B N 1
ATOM 11149 C CA . ALA B 1 719 ? 204.552 165.209 162.218 1.00 29.42 694 ALA B CA 1
ATOM 11150 C C . ALA B 1 719 ? 203.392 165.195 163.202 1.00 35.08 694 ALA B C 1
ATOM 11151 O O . ALA B 1 719 ? 202.418 164.465 163.010 1.00 36.84 694 ALA B O 1
ATOM 11153 N N . ASP B 1 720 ? 203.498 166.023 164.243 1.00 36.86 695 ASP B N 1
ATOM 11154 C CA . ASP B 1 720 ? 202.485 166.036 165.293 1.00 34.22 695 ASP B CA 1
ATOM 11155 C C . ASP B 1 720 ? 201.175 166.646 164.821 1.00 36.50 695 ASP B C 1
ATOM 11156 O O . ASP B 1 720 ? 200.111 166.265 165.314 1.00 43.12 695 ASP B O 1
ATOM 11161 N N . GLY B 1 721 ? 201.224 167.583 163.883 1.00 35.36 696 GLY B N 1
ATOM 11162 C CA . GLY B 1 721 ? 200.033 168.216 163.375 1.00 29.32 696 GLY B CA 1
ATOM 11163 C C . GLY B 1 721 ? 200.263 168.854 162.023 1.00 29.97 696 GLY B C 1
ATOM 11164 O O . GLY B 1 721 ? 201.376 168.855 161.500 1.00 39.28 696 GLY B O 1
ATOM 11165 N N . PRO B 1 722 ? 199.211 169.404 161.428 1.00 34.17 697 PRO B N 1
ATOM 11166 C CA . PRO B 1 722 ? 199.351 170.048 160.121 1.00 33.92 697 PRO B CA 1
ATOM 11167 C C . PRO B 1 722 ? 199.976 171.429 160.234 1.00 37.23 697 PRO B C 1
ATOM 11168 O O . PRO B 1 722 ? 199.958 172.069 161.284 1.00 39.27 697 PRO B O 1
ATOM 11172 N N . VAL B 1 723 ? 200.539 171.879 159.116 1.00 36.66 698 VAL B N 1
ATOM 11173 C CA . VAL B 1 723 ? 201.071 173.231 159.012 1.00 34.01 698 VAL B CA 1
ATOM 11174 C C . VAL B 1 723 ? 199.930 174.159 158.621 1.00 37.74 698 VAL B C 1
ATOM 11175 O O . VAL B 1 723 ? 198.864 173.702 158.200 1.00 39.74 698 VAL B O 1
ATOM 11179 N N . THR B 1 724 ? 200.140 175.467 158.758 1.00 45.90 699 THR B N 1
ATOM 11180 C CA . THR B 1 724 ? 199.029 176.410 158.665 1.00 44.13 699 THR B CA 1
ATOM 11181 C C . THR B 1 724 ? 198.581 176.637 157.225 1.00 43.57 699 THR B C 1
ATOM 11182 O O . THR B 1 724 ? 197.390 176.540 156.920 1.00 50.39 699 THR B O 1
ATOM 11186 N N . ASN B 1 725 ? 199.510 176.939 156.329 1.00 43.71 700 ASN B N 1
ATOM 11187 C CA . ASN B 1 725 ? 199.178 177.316 154.964 1.00 45.06 700 ASN B CA 1
ATOM 11188 C C . ASN B 1 725 ? 199.565 176.215 153.984 1.00 45.13 700 ASN B C 1
ATOM 11189 O O . ASN B 1 725 ? 200.302 175.284 154.311 1.00 44.47 700 ASN B O 1
ATOM 11194 N N . GLY B 1 726 ? 199.053 176.346 152.758 1.00 41.82 701 GLY B N 1
ATOM 11195 C CA . GLY B 1 726 ? 199.332 175.402 151.716 1.00 38.79 701 GLY B CA 1
ATOM 11196 C C . GLY B 1 726 ? 200.748 175.537 151.196 1.00 40.47 701 GLY B C 1
ATOM 11197 O O . GLY B 1 726 ? 201.502 176.427 151.599 1.00 44.68 701 GLY B O 1
ATOM 11198 N N . PRO B 1 727 ? 201.128 174.639 150.298 1.00 40.60 702 PRO B N 1
ATOM 11199 C CA . PRO B 1 727 ? 202.498 174.642 149.783 1.00 40.69 702 PRO B CA 1
ATOM 11200 C C . PRO B 1 727 ? 202.686 175.619 148.630 1.00 37.18 702 PRO B C 1
ATOM 11201 O O . PRO B 1 727 ? 201.739 176.073 147.992 1.00 39.78 702 PRO B O 1
ATOM 11205 N N . VAL B 1 728 ? 203.951 175.936 148.378 1.00 37.69 703 VAL B N 1
ATOM 11206 C CA . VAL B 1 728 ? 204.364 176.804 147.284 1.00 38.30 703 VAL B CA 1
ATOM 11207 C C . VAL B 1 728 ? 205.165 175.967 146.298 1.00 36.96 703 VAL B C 1
ATOM 11208 O O . VAL B 1 728 ? 206.170 175.353 146.671 1.00 40.58 703 VAL B O 1
ATOM 11212 N N . TRP B 1 729 ? 204.727 175.940 145.042 1.00 34.18 704 TRP B N 1
ATOM 11213 C CA . TRP B 1 729 ? 205.442 175.219 143.996 1.00 36.38 704 TRP B CA 1
ATOM 11214 C C . TRP B 1 729 ? 206.506 176.116 143.377 1.00 38.65 704 TRP B C 1
ATOM 11215 O O . TRP B 1 729 ? 206.208 177.225 142.932 1.00 41.66 704 TRP B O 1
ATOM 11226 N N . VAL B 1 730 ? 207.737 175.626 143.337 1.00 37.83 705 VAL B N 1
ATOM 11227 C CA . VAL B 1 730 ? 208.886 176.402 142.892 1.00 42.60 705 VAL B CA 1
ATOM 11228 C C . VAL B 1 730 ? 209.290 175.895 141.515 1.00 43.69 705 VAL B C 1
ATOM 11229 O O . VAL B 1 730 ? 209.801 174.778 141.378 1.00 45.63 705 VAL B O 1
ATOM 11233 N N . LEU B 1 731 ? 209.071 176.722 140.492 1.00 43.97 706 LEU B N 1
ATOM 11234 C CA . LEU B 1 731 ? 209.361 176.363 139.104 1.00 42.45 706 LEU B CA 1
ATOM 11235 C C . LEU B 1 731 ? 210.671 177.023 138.684 1.00 44.35 706 LEU B C 1
ATOM 11236 O O . LEU B 1 731 ? 210.701 178.050 138.009 1.00 51.19 706 LEU B O 1
ATOM 11241 N N . ALA B 1 732 ? 211.766 176.423 139.118 1.00 48.53 707 ALA B N 1
ATOM 11242 C CA . ALA B 1 732 ? 213.114 176.782 138.702 1.00 48.92 707 ALA B CA 1
ATOM 11243 C C . ALA B 1 732 ? 213.516 175.909 137.513 1.00 54.31 707 ALA B C 1
ATOM 11244 O O . ALA B 1 732 ? 212.666 175.460 136.742 1.00 59.23 707 ALA B O 1
ATOM 11246 N N . GLY B 1 733 ? 214.813 175.700 137.317 1.00 55.52 708 GLY B N 1
ATOM 11247 C CA . GLY B 1 733 ? 215.244 174.694 136.371 1.00 55.38 708 GLY B CA 1
ATOM 11248 C C . GLY B 1 733 ? 216.564 174.949 135.682 1.00 57.01 708 GLY B C 1
ATOM 11249 O O . GLY B 1 733 ? 217.067 174.069 134.981 1.00 61.24 708 GLY B O 1
ATOM 11250 N N . PHE B 1 734 ? 217.149 176.125 135.874 1.00 60.25 709 PHE B N 1
ATOM 11251 C CA . PHE B 1 734 ? 218.470 176.379 135.322 1.00 60.66 709 PHE B CA 1
ATOM 11252 C C . PHE B 1 734 ? 219.497 175.460 135.967 1.00 61.29 709 PHE B C 1
ATOM 11253 O O . PHE B 1 734 ? 219.559 175.341 137.192 1.00 64.93 709 PHE B O 1
ATOM 11261 N N . GLY B 1 735 ? 220.307 174.814 135.135 1.00 56.95 710 GLY B N 1
ATOM 11262 C CA . GLY B 1 735 ? 221.365 173.952 135.619 1.00 56.02 710 GLY B CA 1
ATOM 11263 C C . GLY B 1 735 ? 220.924 172.620 136.180 1.00 57.40 710 GLY B C 1
ATOM 11264 O O . GLY B 1 735 ? 221.734 171.938 136.810 1.00 58.54 710 GLY B O 1
ATOM 11265 N N . ALA B 1 736 ? 219.673 172.219 135.973 1.00 57.16 711 ALA B N 1
ATOM 11266 C CA . ALA B 1 736 ? 219.149 170.991 136.553 1.00 56.48 711 ALA B CA 1
ATOM 11267 C C . ALA B 1 736 ? 219.229 169.791 135.620 1.00 58.51 711 ALA B C 1
ATOM 11268 O O . ALA B 1 736 ? 218.829 168.694 136.016 1.00 59.93 711 ALA B O 1
ATOM 11270 N N . GLN B 1 737 ? 219.732 169.963 134.403 1.00 58.23 712 GLN B N 1
ATOM 11271 C CA . GLN B 1 737 ? 219.708 168.887 133.425 1.00 58.71 712 GLN B CA 1
ATOM 11272 C C . GLN B 1 737 ? 220.768 167.834 133.735 1.00 60.74 712 GLN B C 1
ATOM 11273 O O . GLN B 1 737 ? 221.777 168.110 134.387 1.00 60.36 712 GLN B O 1
ATOM 11279 N N . HIS B 1 738 ? 220.514 166.613 133.270 1.00 60.13 713 HIS B N 1
ATOM 11280 C CA . HIS B 1 738 ? 221.487 165.528 133.337 1.00 59.08 713 HIS B CA 1
ATOM 11281 C C . HIS B 1 738 ? 221.064 164.440 132.358 1.00 60.08 713 HIS B C 1
ATOM 11282 O O . HIS B 1 738 ? 219.988 164.499 131.763 1.00 62.32 713 HIS B O 1
ATOM 11289 N N . ARG B 1 739 ? 221.925 163.427 132.230 1.00 66.57 714 ARG B N 1
ATOM 11290 C CA . ARG B 1 739 ? 221.919 162.537 131.069 1.00 67.60 714 ARG B CA 1
ATOM 11291 C C . ARG B 1 739 ? 220.558 161.886 130.837 1.00 67.93 714 ARG B C 1
ATOM 11292 O O . ARG B 1 739 ? 219.966 162.027 129.762 1.00 68.29 714 ARG B O 1
ATOM 11300 N N . LYS B 1 740 ? 220.047 161.156 131.825 1.00 62.92 715 LYS B N 1
ATOM 11301 C CA . LYS B 1 740 ? 218.867 160.323 131.628 1.00 62.50 715 LYS B CA 1
ATOM 11302 C C . LYS B 1 740 ? 217.632 160.868 132.339 1.00 63.07 715 LYS B C 1
ATOM 11303 O O . LYS B 1 740 ? 216.762 160.094 132.741 1.00 64.27 715 LYS B O 1
ATOM 11309 N N . MET B 1 741 ? 217.532 162.187 132.496 1.00 59.29 716 MET B N 1
ATOM 11310 C CA . MET B 1 741 ? 216.456 162.759 133.297 1.00 57.77 716 MET B CA 1
ATOM 11311 C C . MET B 1 741 ? 215.093 162.451 132.689 1.00 58.17 716 MET B C 1
ATOM 11312 O O . MET B 1 741 ? 214.879 162.616 131.487 1.00 59.70 716 MET B O 1
ATOM 11317 N N . GLY B 1 742 ? 214.170 161.992 133.527 1.00 51.70 717 GLY B N 1
ATOM 11318 C CA . GLY B 1 742 ? 212.814 161.731 133.109 1.00 50.15 717 GLY B CA 1
ATOM 11319 C C . GLY B 1 742 ? 212.576 160.398 132.435 1.00 52.07 717 GLY B C 1
ATOM 11320 O O . GLY B 1 742 ? 211.419 159.985 132.317 1.00 52.95 717 GLY B O 1
ATOM 11321 N N . LYS B 1 743 ? 213.628 159.703 131.999 1.00 55.16 718 LYS B N 1
ATOM 11322 C CA . LYS B 1 743 ? 213.439 158.492 131.205 1.00 54.96 718 LYS B CA 1
ATOM 11323 C C . LYS B 1 743 ? 212.825 157.372 132.034 1.00 53.86 718 LYS B C 1
ATOM 11324 O O . LYS B 1 743 ? 211.869 156.722 131.601 1.00 53.13 718 LYS B O 1
ATOM 11330 N N . SER B 1 744 ? 213.367 157.128 133.226 1.00 49.61 719 SER B N 1
ATOM 11331 C CA . SER B 1 744 ? 212.849 156.057 134.069 1.00 48.62 719 SER B CA 1
ATOM 11332 C C . SER B 1 744 ? 211.393 156.300 134.445 1.00 50.63 719 SER B C 1
ATOM 11333 O O . SER B 1 744 ? 210.578 155.374 134.423 1.00 50.42 719 SER B O 1
ATOM 11336 N N . LEU B 1 745 ? 211.045 157.540 134.792 1.00 45.03 720 LEU B N 1
ATOM 11337 C CA . LEU B 1 745 ? 209.668 157.839 135.165 1.00 42.41 720 LEU B CA 1
ATOM 11338 C C . LEU B 1 745 ? 208.728 157.760 133.970 1.00 43.25 720 LEU B C 1
ATOM 11339 O O . LEU B 1 745 ? 207.566 157.379 134.128 1.00 41.54 720 LEU B O 1
ATOM 11344 N N . TYR B 1 746 ? 209.207 158.115 132.774 1.00 48.06 721 TYR B N 1
ATOM 11345 C CA . TYR B 1 746 ? 208.367 158.038 131.582 1.00 46.55 721 TYR B CA 1
ATOM 11346 C C . TYR B 1 746 ? 207.930 156.606 131.298 1.00 49.25 721 TYR B C 1
ATOM 11347 O O . TYR B 1 746 ? 206.782 156.367 130.910 1.00 52.22 721 TYR B O 1
ATOM 11356 N N . LEU B 1 747 ? 208.832 155.642 131.476 1.00 49.05 722 LEU B N 1
ATOM 11357 C CA . LEU B 1 747 ? 208.505 154.257 131.158 1.00 50.90 722 LEU B CA 1
ATOM 11358 C C . LEU B 1 747 ? 207.551 153.654 132.180 1.00 50.05 722 LEU B C 1
ATOM 11359 O O . LEU B 1 747 ? 206.673 152.864 131.822 1.00 53.24 722 LEU B O 1
ATOM 11364 N N . ARG B 1 748 ? 207.703 154.012 133.452 1.00 47.63 723 ARG B N 1
ATOM 11365 C CA . ARG B 1 748 ? 207.060 153.300 134.546 1.00 46.42 723 ARG B CA 1
ATOM 11366 C C . ARG B 1 748 ? 205.854 154.026 135.134 1.00 45.98 723 ARG B C 1
ATOM 11367 O O . ARG B 1 748 ? 205.309 153.567 136.138 1.00 50.19 723 ARG B O 1
ATOM 11375 N N . ASN B 1 749 ? 205.418 155.135 134.543 1.00 43.07 724 ASN B N 1
ATOM 11376 C CA . ASN B 1 749 ? 204.263 155.869 135.052 1.00 39.35 724 ASN B CA 1
ATOM 11377 C C . ASN B 1 749 ? 203.436 156.369 133.878 1.00 40.31 724 ASN B C 1
ATOM 11378 O O . ASN B 1 749 ? 203.916 157.174 133.078 1.00 43.38 724 ASN B O 1
ATOM 11383 N N . GLU B 1 750 ? 202.191 155.906 133.789 1.00 41.99 725 GLU B N 1
ATOM 11384 C CA . GLU B 1 750 ? 201.364 156.212 132.626 1.00 44.82 725 GLU B CA 1
ATOM 11385 C C . GLU B 1 750 ? 200.929 157.671 132.603 1.00 44.95 725 GLU B C 1
ATOM 11386 O O . GLU B 1 750 ? 200.917 158.297 131.540 1.00 48.20 725 GLU B O 1
ATOM 11392 N N . VAL B 1 751 ? 200.549 158.224 133.757 1.00 38.11 726 VAL B N 1
ATOM 11393 C CA . VAL B 1 751 ? 200.115 159.617 133.807 1.00 38.08 726 VAL B CA 1
ATOM 11394 C C . VAL B 1 751 ? 201.247 160.544 133.392 1.00 37.00 726 VAL B C 1
ATOM 11395 O O . VAL B 1 751 ? 201.045 161.481 132.612 1.00 42.68 726 VAL B O 1
ATOM 11399 N N . PHE B 1 752 ? 202.454 160.296 133.901 1.00 35.32 727 PHE B N 1
ATOM 11400 C CA . PHE B 1 752 ? 203.603 161.117 133.539 1.00 36.75 727 PHE B CA 1
ATOM 11401 C C . PHE B 1 752 ? 203.891 161.030 132.046 1.00 37.96 727 PHE B C 1
ATOM 11402 O O . PHE B 1 752 ? 204.150 162.048 131.397 1.00 39.62 727 PHE B O 1
ATOM 11410 N N . ALA B 1 753 ? 203.844 159.821 131.482 1.00 45.94 728 ALA B N 1
ATOM 11411 C CA . ALA B 1 753 ? 204.105 159.651 130.056 1.00 45.20 728 ALA B CA 1
ATOM 11412 C C . ALA B 1 753 ? 203.058 160.364 129.212 1.00 42.43 728 ALA B C 1
ATOM 11413 O O . ALA B 1 753 ? 203.381 160.944 128.172 1.00 44.13 728 ALA B O 1
ATOM 11415 N N . GLU B 1 754 ? 201.801 160.336 129.649 1.00 39.85 729 GLU B N 1
ATOM 11416 C CA . GLU B 1 754 ? 200.729 160.945 128.872 1.00 42.87 729 GLU B CA 1
ATOM 11417 C C . GLU B 1 754 ? 200.946 162.443 128.695 1.00 46.70 729 GLU B C 1
ATOM 11418 O O . GLU B 1 754 ? 200.768 162.976 127.595 1.00 49.28 729 GLU B O 1
ATOM 11424 N N . TRP B 1 755 ? 201.334 163.139 129.763 1.00 44.69 730 TRP B N 1
ATOM 11425 C CA . TRP B 1 755 ? 201.552 164.576 129.661 1.00 42.35 730 TRP B CA 1
ATOM 11426 C C . TRP B 1 755 ? 202.850 164.909 128.944 1.00 41.58 730 TRP B C 1
ATOM 11427 O O . TRP B 1 755 ? 202.932 165.950 128.288 1.00 46.35 730 TRP B O 1
ATOM 11438 N N . ILE B 1 756 ? 203.864 164.055 129.052 1.00 36.82 731 ILE B N 1
ATOM 11439 C CA . ILE B 1 756 ? 205.077 164.258 128.269 1.00 39.20 731 ILE B CA 1
ATOM 11440 C C . ILE B 1 756 ? 204.759 164.174 126.781 1.00 43.91 731 ILE B C 1
ATOM 11441 O O . ILE B 1 756 ? 205.234 164.990 125.984 1.00 46.10 731 ILE B O 1
ATOM 11446 N N . ASN B 1 757 ? 203.941 163.194 126.385 1.00 47.86 732 ASN B N 1
ATOM 11447 C CA . ASN B 1 757 ? 203.513 163.094 124.994 1.00 47.50 732 ASN B CA 1
ATOM 11448 C C . ASN B 1 757 ? 202.733 164.331 124.571 1.00 48.00 732 ASN B C 1
ATOM 11449 O O . ASN B 1 757 ? 202.904 164.830 123.455 1.00 49.18 732 ASN B O 1
ATOM 11454 N N . LYS B 1 758 ? 201.868 164.835 125.451 1.00 47.76 733 LYS B N 1
ATOM 11455 C CA . LYS B 1 758 ? 201.051 165.997 125.119 1.00 47.95 733 LYS B CA 1
ATOM 11456 C C . LYS B 1 758 ? 201.914 167.223 124.846 1.00 51.04 733 LYS B C 1
ATOM 11457 O O . LYS B 1 758 ? 201.694 167.947 123.870 1.00 55.51 733 LYS B O 1
ATOM 11463 N N . VAL B 1 759 ? 202.904 167.474 125.702 1.00 47.54 734 VAL B N 1
ATOM 11464 C CA . VAL B 1 759 ? 203.800 168.602 125.476 1.00 48.35 734 VAL B CA 1
ATOM 11465 C C . VAL B 1 759 ? 204.670 168.351 124.252 1.00 51.55 734 VAL B C 1
ATOM 11466 O O . VAL B 1 759 ? 204.982 169.276 123.495 1.00 54.41 734 VAL B O 1
ATOM 11470 N N . ASP B 1 760 ? 205.062 167.095 124.031 1.00 54.93 735 ASP B N 1
ATOM 11471 C CA . ASP B 1 760 ? 205.874 166.755 122.866 1.00 55.94 735 ASP B CA 1
ATOM 11472 C C . ASP B 1 760 ? 205.139 167.054 121.563 1.00 54.04 735 ASP B C 1
ATOM 11473 O O . ASP B 1 760 ? 205.753 167.473 120.578 1.00 53.45 735 ASP B O 1
ATOM 11478 N N . ALA B 1 761 ? 203.824 166.837 121.537 1.00 56.34 736 ALA B N 1
ATOM 11479 C CA . ALA B 1 761 ? 203.044 167.172 120.351 1.00 56.95 736 ALA B CA 1
ATOM 11480 C C . ALA B 1 761 ? 203.075 168.669 120.074 1.00 57.90 736 ALA B C 1
ATOM 11481 O O . ALA B 1 761 ? 203.251 169.091 118.927 1.00 59.67 736 ALA B O 1
ATOM 11483 N N . LEU B 1 762 ? 202.912 169.487 121.116 1.00 57.50 737 LEU B N 1
ATOM 11484 C CA . LEU B 1 762 ? 202.900 170.934 120.930 1.00 56.33 737 LEU B CA 1
ATOM 11485 C C . LEU B 1 762 ? 204.233 171.439 120.398 1.00 56.35 737 LEU B C 1
ATOM 11486 O O . LEU B 1 762 ? 204.267 172.277 119.491 1.00 60.75 737 LEU B O 1
ATOM 11491 N N . ILE B 1 763 ? 205.342 170.945 120.948 1.00 58.92 738 ILE B N 1
ATOM 11492 C CA . ILE B 1 763 ? 206.649 171.447 120.541 1.00 59.57 738 ILE B CA 1
ATOM 11493 C C . ILE B 1 763 ? 206.956 171.069 119.097 1.00 63.06 738 ILE B C 1
ATOM 11494 O O . ILE B 1 763 ? 207.597 171.840 118.374 1.00 64.25 738 ILE B O 1
ATOM 11499 N N . GLN B 1 764 ? 206.506 169.892 118.649 1.00 66.17 739 GLN B N 1
ATOM 11500 C CA . GLN B 1 764 ? 206.751 169.477 117.270 1.00 64.99 739 GLN B CA 1
ATOM 11501 C C . GLN B 1 764 ? 206.143 170.461 116.281 1.00 64.19 739 GLN B C 1
ATOM 11502 O O . GLN B 1 764 ? 206.765 170.801 115.270 1.00 64.95 739 GLN B O 1
ATOM 11508 N N . ASP B 1 765 ? 204.924 170.922 116.552 1.00 65.40 740 ASP B N 1
ATOM 11509 C CA . ASP B 1 765 ? 204.314 171.953 115.723 1.00 65.65 740 ASP B CA 1
ATOM 11510 C C . ASP B 1 765 ? 205.175 173.211 115.690 1.00 68.15 740 ASP B C 1
ATOM 11511 O O . ASP B 1 765 ? 205.591 173.668 114.620 1.00 69.36 740 ASP B O 1
ATOM 11516 N N . GLU B 1 766 ? 205.457 173.782 116.862 1.00 68.34 741 GLU B N 1
ATOM 11517 C CA . GLU B 1 766 ? 206.121 175.081 116.917 1.00 68.65 741 GLU B CA 1
ATOM 11518 C C . GLU B 1 766 ? 207.559 175.015 116.419 1.00 69.53 741 GLU B C 1
ATOM 11519 O O . GLU B 1 766 ? 208.013 175.922 115.714 1.00 71.89 741 GLU B O 1
ATOM 11525 N N . ARG B 1 767 ? 208.294 173.962 116.774 1.00 68.84 742 ARG B N 1
ATOM 11526 C CA . ARG B 1 767 ? 209.729 173.921 116.531 1.00 68.30 742 ARG B CA 1
ATOM 11527 C C . ARG B 1 767 ? 210.168 172.852 115.543 1.00 69.90 742 ARG B C 1
ATOM 11528 O O . ARG B 1 767 ? 211.349 172.819 115.186 1.00 70.96 742 ARG B O 1
ATOM 11536 N N . GLY B 1 768 ? 209.270 171.980 115.100 1.00 66.94 743 GLY B N 1
ATOM 11537 C CA . GLY B 1 768 ? 209.619 171.004 114.081 1.00 66.60 743 GLY B CA 1
ATOM 11538 C C . GLY B 1 768 ? 210.612 169.939 114.491 1.00 68.08 743 GLY B C 1
ATOM 11539 O O . GLY B 1 768 ? 211.463 169.548 113.682 1.00 68.85 743 GLY B O 1
ATOM 11540 N N . TYR B 1 769 ? 210.527 169.458 115.726 1.00 68.65 744 TYR B N 1
ATOM 11541 C CA . TYR B 1 769 ? 211.245 168.262 116.145 1.00 67.25 744 TYR B CA 1
ATOM 11542 C C . TYR B 1 769 ? 210.596 167.754 117.422 1.00 67.83 744 TYR B C 1
ATOM 11543 O O . TYR B 1 769 ? 209.789 168.445 118.046 1.00 67.95 744 TYR B O 1
ATOM 11552 N N . SER B 1 770 ? 210.964 166.537 117.810 1.00 64.24 745 SER B N 1
ATOM 11553 C CA . SER B 1 770 ? 210.385 165.880 118.972 1.00 64.43 745 SER B CA 1
ATOM 11554 C C . SER B 1 770 ? 211.388 165.853 120.116 1.00 64.78 745 SER B C 1
ATOM 11555 O O . SER B 1 770 ? 212.522 165.397 119.946 1.00 65.21 745 SER B O 1
ATOM 11558 N N . ILE B 1 771 ? 210.965 166.346 121.281 1.00 62.92 746 ILE B N 1
ATOM 11559 C CA . ILE B 1 771 ? 211.787 166.241 122.478 1.00 63.41 746 ILE B CA 1
ATOM 11560 C C . ILE B 1 771 ? 211.790 164.825 123.022 1.00 62.34 746 ILE B C 1
ATOM 11561 O O . ILE B 1 771 ? 212.734 164.434 123.714 1.00 64.07 746 ILE B O 1
ATOM 11566 N N . LEU B 1 772 ? 210.751 164.044 122.718 1.00 63.68 747 LEU B N 1
ATOM 11567 C CA . LEU B 1 772 ? 210.650 162.685 123.234 1.00 62.93 747 LEU B CA 1
ATOM 11568 C C . LEU B 1 772 ? 211.832 161.831 122.802 1.00 62.56 747 LEU B C 1
ATOM 11569 O O . LEU B 1 772 ? 212.283 160.971 123.562 1.00 63.82 747 LEU B O 1
ATOM 11574 N N . GLU B 1 773 ? 212.351 162.061 121.595 1.00 67.23 748 GLU B N 1
ATOM 11575 C CA . GLU B 1 773 ? 213.513 161.312 121.134 1.00 68.31 748 GLU B CA 1
ATOM 11576 C C . GLU B 1 773 ? 214.732 161.594 122.000 1.00 68.73 748 GLU B C 1
ATOM 11577 O O . GLU B 1 773 ? 215.501 160.680 122.316 1.00 71.12 748 GLU B O 1
ATOM 11583 N N . LEU B 1 774 ? 214.932 162.851 122.388 1.00 68.39 749 LEU B N 1
ATOM 11584 C CA . LEU B 1 774 ? 216.072 163.184 123.235 1.00 68.22 749 LEU B CA 1
ATOM 11585 C C . LEU B 1 774 ? 215.949 162.540 124.609 1.00 68.10 749 LEU B C 1
ATOM 11586 O O . LEU B 1 774 ? 216.944 162.067 125.168 1.00 69.38 749 LEU B O 1
ATOM 11591 N N . ILE B 1 775 ? 214.741 162.517 125.171 1.00 62.71 750 ILE B N 1
ATOM 11592 C CA . ILE B 1 775 ? 214.543 161.912 126.485 1.00 63.37 750 ILE B CA 1
ATOM 11593 C C . ILE B 1 775 ? 214.844 160.418 126.434 1.00 64.86 750 ILE B C 1
ATOM 11594 O O . ILE B 1 775 ? 215.525 159.873 127.308 1.00 64.16 750 ILE B O 1
ATOM 11599 N N . LEU B 1 776 ? 214.345 159.734 125.404 1.00 66.90 751 LEU B N 1
ATOM 11600 C CA . LEU B 1 776 ? 214.488 158.285 125.340 1.00 66.51 751 LEU B CA 1
ATOM 11601 C C . LEU B 1 776 ? 215.898 157.870 124.935 1.00 66.36 751 LEU B C 1
ATOM 11602 O O . LEU B 1 776 ? 216.401 156.849 125.412 1.00 68.38 751 LEU B O 1
ATOM 11607 N N . ASP B 1 777 ? 216.545 158.636 124.063 1.00 72.90 752 ASP B N 1
ATOM 11608 C CA . ASP B 1 777 ? 217.906 158.320 123.655 1.00 73.12 752 ASP B CA 1
ATOM 11609 C C . ASP B 1 777 ? 218.861 158.460 124.832 1.00 74.21 752 ASP B C 1
ATOM 11610 O O . ASP B 1 777 ? 218.797 159.430 125.591 1.00 75.21 752 ASP B O 1
ATOM 11615 N N . ASP B 1 778 ? 219.762 157.489 124.974 1.00 76.63 753 ASP B N 1
ATOM 11616 C CA . ASP B 1 778 ? 220.688 157.463 126.098 1.00 77.00 753 ASP B CA 1
ATOM 11617 C C . ASP B 1 778 ? 221.991 158.199 125.830 1.00 76.93 753 ASP B C 1
ATOM 11618 O O . ASP B 1 778 ? 222.714 158.505 126.783 1.00 76.77 753 ASP B O 1
ATOM 11623 N N . ASN B 1 779 ? 222.313 158.486 124.572 1.00 79.50 754 ASN B N 1
ATOM 11624 C CA . ASN B 1 779 ? 223.547 159.188 124.247 1.00 78.96 754 ASN B CA 1
ATOM 11625 C C . ASN B 1 779 ? 223.387 160.702 124.235 1.00 81.01 754 ASN B C 1
ATOM 11626 O O . ASN B 1 779 ? 224.372 161.412 124.007 1.00 81.99 754 ASN B O 1
ATOM 11631 N N . VAL B 1 780 ? 222.185 161.216 124.475 1.00 78.08 755 VAL B N 1
ATOM 11632 C CA . VAL B 1 780 ? 221.966 162.657 124.540 1.00 77.73 755 VAL B CA 1
ATOM 11633 C C . VAL B 1 780 ? 222.468 163.145 125.895 1.00 78.40 755 VAL B C 1
ATOM 11634 O O . VAL B 1 780 ? 221.840 162.901 126.925 1.00 79.03 755 VAL B O 1
ATOM 11638 N N . ASP B 1 781 ? 223.610 163.824 125.895 1.00 79.23 756 ASP B N 1
ATOM 11639 C CA . ASP B 1 781 ? 224.201 164.377 127.105 1.00 77.96 756 ASP B CA 1
ATOM 11640 C C . ASP B 1 781 ? 223.783 165.821 127.349 1.00 79.40 756 ASP B C 1
ATOM 11641 O O . ASP B 1 781 ? 224.213 166.418 128.339 1.00 78.75 756 ASP B O 1
ATOM 11646 N N . TYR B 1 782 ? 222.951 166.388 126.475 1.00 76.32 757 TYR B N 1
ATOM 11647 C CA . TYR B 1 782 ? 222.540 167.788 126.562 1.00 75.77 757 TYR B CA 1
ATOM 11648 C C . TYR B 1 782 ? 223.751 168.714 126.594 1.00 76.55 757 TYR B C 1
ATOM 11649 O O . TYR B 1 782 ? 223.800 169.675 127.361 1.00 77.60 757 TYR B O 1
ATOM 11658 N N . THR B 1 783 ? 224.739 168.416 125.755 1.00 83.06 758 THR B N 1
ATOM 11659 C CA . THR B 1 783 ? 225.939 169.225 125.609 1.00 82.78 758 THR B CA 1
ATOM 11660 C C . THR B 1 783 ? 226.216 169.440 124.127 1.00 83.54 758 THR B C 1
ATOM 11661 O O . THR B 1 783 ? 225.446 169.020 123.260 1.00 84.26 758 THR B O 1
ATOM 11665 N N . ASP B 1 784 ? 227.330 170.111 123.838 1.00 87.52 759 ASP B N 1
ATOM 11666 C CA . ASP B 1 784 ? 227.633 170.489 122.462 1.00 86.93 759 ASP B CA 1
ATOM 11667 C C . ASP B 1 784 ? 227.931 169.277 121.590 1.00 87.23 759 ASP B C 1
ATOM 11668 O O . ASP B 1 784 ? 227.615 169.284 120.395 1.00 87.08 759 ASP B O 1
ATOM 11673 N N . ALA B 1 785 ? 228.535 168.235 122.160 1.00 85.99 760 ALA B N 1
ATOM 11674 C CA . ALA B 1 785 ? 229.005 167.104 121.374 1.00 85.83 760 ALA B CA 1
ATOM 11675 C C . ALA B 1 785 ? 227.907 166.108 121.027 1.00 86.41 760 ALA B C 1
ATOM 11676 O O . ALA B 1 785 ? 228.167 165.171 120.266 1.00 86.45 760 ALA B O 1
ATOM 11678 N N . THR B 1 786 ? 226.696 166.280 121.553 1.00 85.12 761 THR B N 1
ATOM 11679 C CA . THR B 1 786 ? 225.646 165.290 121.372 1.00 84.07 761 THR B CA 1
ATOM 11680 C C . THR B 1 786 ? 224.294 165.865 120.983 1.00 84.31 761 THR B C 1
ATOM 11681 O O . THR B 1 786 ? 223.379 165.085 120.702 1.00 84.75 761 THR B O 1
ATOM 11685 N N . CYS B 1 787 ? 224.130 167.182 120.961 1.00 86.87 762 CYS B N 1
ATOM 11686 C CA . CYS B 1 787 ? 222.874 167.808 120.575 1.00 85.71 762 CYS B CA 1
ATOM 11687 C C . CYS B 1 787 ? 223.152 168.887 119.546 1.00 85.58 762 CYS B C 1
ATOM 11688 O O . CYS B 1 787 ? 224.145 169.612 119.651 1.00 86.04 762 CYS B O 1
ATOM 11691 N N . GLU B 1 788 ? 222.273 168.983 118.549 1.00 84.94 763 GLU B N 1
ATOM 11692 C CA . GLU B 1 788 ? 222.459 169.978 117.500 1.00 85.09 763 GLU B CA 1
ATOM 11693 C C . GLU B 1 788 ? 222.373 171.393 118.060 1.00 85.37 763 GLU B C 1
ATOM 11694 O O . GLU B 1 788 ? 223.187 172.254 117.713 1.00 85.00 763 GLU B O 1
ATOM 11700 N N . TYR B 1 789 ? 221.402 171.647 118.937 1.00 82.62 764 TYR B N 1
ATOM 11701 C CA . TYR B 1 789 ? 221.160 172.972 119.512 1.00 81.17 764 TYR B CA 1
ATOM 11702 C C . TYR B 1 789 ? 221.031 172.835 121.023 1.00 80.64 764 TYR B C 1
ATOM 11703 O O . TYR B 1 789 ? 219.918 172.837 121.564 1.00 80.50 764 TYR B O 1
ATOM 11712 N N . PRO B 1 790 ? 222.153 172.720 121.738 1.00 77.21 765 PRO B N 1
ATOM 11713 C CA . PRO B 1 790 ? 222.072 172.432 123.180 1.00 76.40 765 PRO B CA 1
ATOM 11714 C C . PRO B 1 790 ? 221.325 173.480 123.986 1.00 77.46 765 PRO B C 1
ATOM 11715 O O . PRO B 1 790 ? 220.499 173.120 124.829 1.00 77.21 765 PRO B O 1
ATOM 11719 N N . ILE B 1 791 ? 221.581 174.767 123.748 1.00 78.42 766 ILE B N 1
ATOM 11720 C CA . ILE B 1 791 ? 220.958 175.811 124.558 1.00 76.92 766 ILE B CA 1
ATOM 11721 C C . ILE B 1 791 ? 219.441 175.751 124.442 1.00 77.44 766 ILE B C 1
ATOM 11722 O O . ILE B 1 791 ? 218.720 175.969 125.422 1.00 78.59 766 ILE B O 1
ATOM 11727 N N . GLU B 1 792 ? 218.933 175.422 123.256 1.00 71.15 767 GLU B N 1
ATOM 11728 C CA . GLU B 1 792 ? 217.493 175.457 123.025 1.00 70.16 767 GLU B CA 1
ATOM 11729 C C . GLU B 1 792 ? 216.783 174.258 123.646 1.00 71.39 767 GLU B C 1
ATOM 11730 O O . GLU B 1 792 ? 215.821 174.425 124.403 1.00 71.29 767 GLU B O 1
ATOM 11736 N N . VAL B 1 793 ? 217.245 173.041 123.340 1.00 67.29 768 VAL B N 1
ATOM 11737 C CA . VAL B 1 793 ? 216.479 171.845 123.684 1.00 65.73 768 VAL B CA 1
ATOM 11738 C C . VAL B 1 793 ? 216.487 171.580 125.183 1.00 65.07 768 VAL B C 1
ATOM 11739 O O . VAL B 1 793 ? 215.541 170.989 125.715 1.00 64.19 768 VAL B O 1
ATOM 11743 N N . VAL B 1 794 ? 217.542 171.993 125.889 1.00 63.80 769 VAL B N 1
ATOM 11744 C CA . VAL B 1 794 ? 217.602 171.760 127.329 1.00 61.30 769 VAL B CA 1
ATOM 11745 C C . VAL B 1 794 ? 216.454 172.467 128.033 1.00 62.59 769 VAL B C 1
ATOM 11746 O O . VAL B 1 794 ? 215.809 171.897 128.920 1.00 64.31 769 VAL B O 1
ATOM 11750 N N . GLN B 1 795 ? 216.167 173.709 127.639 1.00 60.95 770 GLN B N 1
ATOM 11751 C CA . GLN B 1 795 ? 215.028 174.418 128.211 1.00 61.78 770 GLN B CA 1
ATOM 11752 C C . GLN B 1 795 ? 213.719 173.717 127.879 1.00 61.19 770 GLN B C 1
ATOM 11753 O O . GLN B 1 795 ? 212.799 173.682 128.702 1.00 62.37 770 GLN B O 1
ATOM 11759 N N . LEU B 1 796 ? 213.615 173.158 126.674 1.00 58.96 771 LEU B N 1
ATOM 11760 C CA . LEU B 1 796 ? 212.373 172.513 126.261 1.00 58.71 771 LEU B CA 1
ATOM 11761 C C . LEU B 1 796 ? 212.113 171.241 127.061 1.00 57.46 771 LEU B C 1
ATOM 11762 O O . LEU B 1 796 ? 210.993 171.010 127.530 1.00 55.04 771 LEU B O 1
ATOM 11767 N N . VAL B 1 797 ? 213.137 170.406 127.234 1.00 53.32 772 VAL B N 1
ATOM 11768 C CA . VAL B 1 797 ? 212.961 169.155 127.967 1.00 54.21 772 VAL B CA 1
ATOM 11769 C C . VAL B 1 797 ? 212.627 169.433 129.427 1.00 53.79 772 VAL B C 1
ATOM 11770 O O . VAL B 1 797 ? 211.722 168.818 130.000 1.00 51.81 772 VAL B O 1
ATOM 11774 N N . ILE B 1 798 ? 213.354 170.364 130.051 1.00 50.29 773 ILE B N 1
ATOM 11775 C CA . ILE B 1 798 ? 213.091 170.707 131.445 1.00 45.02 773 ILE B CA 1
ATOM 11776 C C . ILE B 1 798 ? 211.672 171.232 131.606 1.00 45.01 773 ILE B C 1
ATOM 11777 O O . ILE B 1 798 ? 210.979 170.895 132.572 1.00 47.50 773 ILE B O 1
ATOM 11782 N N . PHE B 1 799 ? 211.214 172.057 130.663 1.00 41.82 774 PHE B N 1
ATOM 11783 C CA . PHE B 1 799 ? 209.838 172.540 130.711 1.00 43.53 774 PHE B CA 1
ATOM 11784 C C . PHE B 1 799 ? 208.846 171.389 130.635 1.00 41.34 774 PHE B C 1
ATOM 11785 O O . PHE B 1 799 ? 207.867 171.356 131.388 1.00 37.47 774 PHE B O 1
ATOM 11793 N N . ALA B 1 800 ? 209.082 170.437 129.731 1.00 44.58 775 ALA B N 1
ATOM 11794 C CA . ALA B 1 800 ? 208.179 169.300 129.596 1.00 43.64 775 ALA B CA 1
ATOM 11795 C C . ALA B 1 800 ? 208.121 168.488 130.881 1.00 40.25 775 ALA B C 1
ATOM 11796 O O . ALA B 1 800 ? 207.041 168.078 131.315 1.00 41.56 775 ALA B O 1
ATOM 11798 N N . ILE B 1 801 ? 209.276 168.242 131.497 1.00 38.24 776 ILE B N 1
ATOM 11799 C CA . ILE B 1 801 ? 209.314 167.481 132.741 1.00 41.72 776 ILE B CA 1
ATOM 11800 C C . ILE B 1 801 ? 208.574 168.227 133.847 1.00 40.89 776 ILE B C 1
ATOM 11801 O O . ILE B 1 801 ? 207.829 167.624 134.627 1.00 40.96 776 ILE B O 1
ATOM 11806 N N . GLN B 1 802 ? 208.748 169.549 133.917 1.00 41.87 777 GLN B N 1
ATOM 11807 C CA . GLN B 1 802 ? 208.064 170.342 134.938 1.00 35.08 777 GLN B CA 1
ATOM 11808 C C . GLN B 1 802 ? 206.552 170.285 134.777 1.00 35.42 777 GLN B C 1
ATOM 11809 O O . GLN B 1 802 ? 205.822 170.198 135.767 1.00 40.18 777 GLN B O 1
ATOM 11815 N N . ILE B 1 803 ? 206.062 170.362 133.541 1.00 36.32 778 ILE B N 1
ATOM 11816 C CA . ILE B 1 803 ? 204.626 170.252 133.304 1.00 36.18 778 ILE B CA 1
ATOM 11817 C C . ILE B 1 803 ? 204.125 168.886 133.746 1.00 35.39 778 ILE B C 1
ATOM 11818 O O . ILE B 1 803 ? 203.107 168.770 134.435 1.00 36.53 778 ILE B O 1
ATOM 11823 N N . ALA B 1 804 ? 204.848 167.833 133.368 1.00 37.03 779 ALA B N 1
ATOM 11824 C CA . ALA B 1 804 ? 204.372 166.479 133.613 1.00 35.13 779 ALA B CA 1
ATOM 11825 C C . ALA B 1 804 ? 204.411 166.130 135.096 1.00 35.68 779 ALA B C 1
ATOM 11826 O O . ALA B 1 804 ? 203.489 165.485 135.604 1.00 33.90 779 ALA B O 1
ATOM 11828 N N . LEU B 1 805 ? 205.465 166.543 135.804 1.00 33.34 780 LEU B N 1
ATOM 11829 C CA . LEU B 1 805 ? 205.525 166.301 137.242 1.00 32.78 780 LEU B CA 1
ATOM 11830 C C . LEU B 1 805 ? 204.373 166.983 137.964 1.00 34.79 780 LEU B C 1
ATOM 11831 O O . LEU B 1 805 ? 203.740 166.384 138.838 1.00 37.51 780 LEU B O 1
ATOM 11836 N N . GLY B 1 806 ? 204.077 168.230 137.601 1.00 29.79 781 GLY B N 1
ATOM 11837 C CA . GLY B 1 806 ? 202.978 168.936 138.237 1.00 29.16 781 GLY B CA 1
ATOM 11838 C C . GLY B 1 806 ? 201.629 168.308 137.957 1.00 31.35 781 GLY B C 1
ATOM 11839 O O . GLY B 1 806 ? 200.766 168.252 138.834 1.00 34.74 781 GLY B O 1
ATOM 11840 N N . GLU B 1 807 ? 201.423 167.832 136.731 1.00 32.20 782 GLU B N 1
ATOM 11841 C CA . GLU B 1 807 ? 200.173 167.150 136.417 1.00 37.63 782 GLU B CA 1
ATOM 11842 C C . GLU B 1 807 ? 200.077 165.800 137.113 1.00 32.62 782 GLU B C 1
ATOM 11843 O O . GLU B 1 807 ? 198.981 165.385 137.497 1.00 30.41 782 GLU B O 1
ATOM 11849 N N . LEU B 1 808 ? 201.204 165.106 137.286 1.00 31.29 783 LEU B N 1
ATOM 11850 C CA . LEU B 1 808 ? 201.194 163.879 138.075 1.00 31.78 783 LEU B CA 1
ATOM 11851 C C . LEU B 1 808 ? 200.761 164.159 139.509 1.00 31.34 783 LEU B C 1
ATOM 11852 O O . LEU B 1 808 ? 199.963 163.410 140.080 1.00 37.79 783 LEU B O 1
ATOM 11857 N N . LEU B 1 809 ? 201.259 165.247 140.099 1.00 33.41 784 LEU B N 1
ATOM 11858 C CA . LEU B 1 809 ? 200.839 165.626 141.444 1.00 28.74 784 LEU B CA 1
ATOM 11859 C C . LEU B 1 809 ? 199.359 165.983 141.489 1.00 29.06 784 LEU B C 1
ATOM 11860 O O . LEU B 1 809 ? 198.664 165.637 142.450 1.00 29.31 784 LEU B O 1
ATOM 11865 N N . ARG B 1 810 ? 198.857 166.677 140.464 1.00 35.49 785 ARG B N 1
ATOM 11866 C CA . ARG B 1 810 ? 197.434 166.998 140.412 1.00 36.97 785 ARG B CA 1
ATOM 11867 C C . ARG B 1 810 ? 196.589 165.736 140.336 1.00 28.99 785 ARG B C 1
ATOM 11868 O O . ARG B 1 810 ? 195.519 165.661 140.948 1.00 33.57 785 ARG B O 1
ATOM 11876 N N . HIS B 1 811 ? 197.052 164.739 139.583 1.00 28.03 786 HIS B N 1
ATOM 11877 C CA . HIS B 1 811 ? 196.321 163.483 139.463 1.00 29.08 786 HIS B CA 1
ATOM 11878 C C . HIS B 1 811 ? 196.104 162.825 140.819 1.00 29.46 786 HIS B C 1
ATOM 11879 O O . HIS B 1 811 ? 195.060 162.208 141.047 1.00 32.39 786 HIS B O 1
ATOM 11886 N N . HIS B 1 812 ? 197.059 162.955 141.732 1.00 27.12 787 HIS B N 1
ATOM 11887 C CA . HIS B 1 812 ? 196.949 162.371 143.058 1.00 26.76 787 HIS B CA 1
ATOM 11888 C C . HIS B 1 812 ? 196.292 163.304 144.066 1.00 30.21 787 HIS B C 1
ATOM 11889 O O . HIS B 1 812 ? 196.255 162.981 145.254 1.00 38.93 787 HIS B O 1
ATOM 11896 N N . GLY B 1 813 ? 195.768 164.439 143.622 1.00 28.07 788 GLY B N 1
ATOM 11897 C CA . GLY B 1 813 ? 195.014 165.322 144.479 1.00 23.73 788 GLY B CA 1
ATOM 11898 C C . GLY B 1 813 ? 195.776 166.471 145.099 1.00 29.98 788 GLY B C 1
ATOM 11899 O O . GLY B 1 813 ? 195.214 167.167 145.946 1.00 37.01 788 GLY B O 1
ATOM 11900 N N . ALA B 1 814 ? 197.029 166.686 144.721 1.00 31.83 789 ALA B N 1
ATOM 11901 C CA . ALA B 1 814 ? 197.768 167.840 145.206 1.00 33.57 789 ALA B CA 1
ATOM 11902 C C . ALA B 1 814 ? 197.437 169.071 144.369 1.00 35.08 789 ALA B C 1
ATOM 11903 O O . ALA B 1 814 ? 197.172 168.980 143.169 1.00 44.05 789 ALA B O 1
ATOM 11905 N N . LYS B 1 815 ? 197.435 170.232 145.024 1.00 38.68 790 LYS B N 1
ATOM 11906 C CA . LYS B 1 815 ? 197.218 171.497 144.347 1.00 43.43 790 LYS B CA 1
ATOM 11907 C C . LYS B 1 815 ? 198.033 172.579 145.041 1.00 38.71 790 LYS B C 1
ATOM 11908 O O . LYS B 1 815 ? 198.037 172.638 146.277 1.00 40.60 790 LYS B O 1
ATOM 11914 N N . PRO B 1 816 ? 198.727 173.426 144.292 1.00 40.90 791 PRO B N 1
ATOM 11915 C CA . PRO B 1 816 ? 199.502 174.493 144.926 1.00 43.85 791 PRO B CA 1
ATOM 11916 C C . PRO B 1 816 ? 198.600 175.554 145.535 1.00 41.17 791 PRO B C 1
ATOM 11917 O O . PRO B 1 816 ? 197.510 175.841 145.040 1.00 41.11 791 PRO B O 1
ATOM 11921 N N . ALA B 1 817 ? 199.062 176.124 146.646 1.00 42.87 792 ALA B N 1
ATOM 11922 C CA . ALA B 1 817 ? 198.414 177.309 147.190 1.00 44.28 792 ALA B CA 1
ATOM 11923 C C . ALA B 1 817 ? 198.931 178.572 146.522 1.00 43.50 792 ALA B C 1
ATOM 11924 O O . ALA B 1 817 ? 198.177 179.532 146.347 1.00 48.23 792 ALA B O 1
ATOM 11926 N N . ALA B 1 818 ? 200.200 178.576 146.131 1.00 44.52 793 ALA B N 1
ATOM 11927 C CA . ALA B 1 818 ? 200.797 179.669 145.387 1.00 43.91 793 ALA B CA 1
ATOM 11928 C C . ALA B 1 818 ? 201.963 179.117 144.583 1.00 45.66 793 ALA B C 1
ATOM 11929 O O . ALA B 1 818 ? 202.477 178.035 144.867 1.00 49.56 793 ALA B O 1
ATOM 11931 N N . VAL B 1 819 ? 202.382 179.881 143.580 1.00 45.53 794 VAL B N 1
ATOM 11932 C CA . VAL B 1 819 ? 203.413 179.457 142.644 1.00 45.58 794 VAL B CA 1
ATOM 11933 C C . VAL B 1 819 ? 204.477 180.542 142.559 1.00 47.11 794 VAL B C 1
ATOM 11934 O O . VAL B 1 819 ? 204.205 181.722 142.791 1.00 52.69 794 VAL B O 1
ATOM 11938 N N . VAL B 1 820 ? 205.697 180.137 142.223 1.00 47.36 795 VAL B N 1
ATOM 11939 C CA . VAL B 1 820 ? 206.793 181.064 141.963 1.00 47.69 795 VAL B CA 1
ATOM 11940 C C . VAL B 1 820 ? 207.747 180.406 140.974 1.00 47.77 795 VAL B C 1
ATOM 11941 O O . VAL B 1 820 ? 208.008 179.204 141.053 1.00 52.14 795 VAL B O 1
ATOM 11945 N N . GLY B 1 821 ? 208.262 181.202 140.029 1.00 48.92 796 GLY B N 1
ATOM 11946 C CA . GLY B 1 821 ? 209.128 180.708 138.982 1.00 51.07 796 GLY B CA 1
ATOM 11947 C C . GLY B 1 821 ? 210.488 181.390 139.000 1.00 51.97 796 GLY B C 1
ATOM 11948 O O . GLY B 1 821 ? 210.713 182.352 139.734 1.00 53.82 796 GLY B O 1
ATOM 11949 N N . GLN B 1 822 ? 211.405 180.872 138.177 1.00 55.40 797 GLN B N 1
ATOM 11950 C CA . GLN B 1 822 ? 212.745 181.454 138.097 1.00 56.48 797 GLN B CA 1
ATOM 11951 C C . GLN B 1 822 ? 213.345 181.195 136.715 1.00 58.82 797 GLN B C 1
ATOM 11952 O O . GLN B 1 822 ? 213.882 180.114 136.458 1.00 60.61 797 GLN B O 1
ATOM 11958 N N . SER B 1 823 ? 213.210 182.184 135.829 1.00 64.24 798 SER B N 1
ATOM 11959 C CA . SER B 1 823 ? 214.085 182.425 134.681 1.00 62.55 798 SER B CA 1
ATOM 11960 C C . SER B 1 823 ? 213.982 181.421 133.540 1.00 64.73 798 SER B C 1
ATOM 11961 O O . SER B 1 823 ? 214.437 181.704 132.429 1.00 70.83 798 SER B O 1
ATOM 11964 N N . LEU B 1 824 ? 213.412 180.253 133.793 1.00 59.50 799 LEU B N 1
ATOM 11965 C CA . LEU B 1 824 ? 212.841 179.429 132.734 1.00 56.50 799 LEU B CA 1
ATOM 11966 C C . LEU B 1 824 ? 211.540 178.775 133.145 1.00 56.59 799 LEU B C 1
ATOM 11967 O O . LEU B 1 824 ? 210.741 178.435 132.268 1.00 57.74 799 LEU B O 1
ATOM 11972 N N . GLY B 1 825 ? 211.284 178.616 134.439 1.00 49.67 800 GLY B N 1
ATOM 11973 C CA . GLY B 1 825 ? 210.072 178.051 134.970 1.00 49.27 800 GLY B CA 1
ATOM 11974 C C . GLY B 1 825 ? 208.900 178.988 134.999 1.00 53.83 800 GLY B C 1
ATOM 11975 O O . GLY B 1 825 ? 207.817 178.594 135.436 1.00 52.71 800 GLY B O 1
ATOM 11976 N N . GLU B 1 826 ? 209.088 180.229 134.540 1.00 56.42 801 GLU B N 1
ATOM 11977 C CA . GLU B 1 826 ? 207.970 181.160 134.435 1.00 54.94 801 GLU B CA 1
ATOM 11978 C C . GLU B 1 826 ? 206.878 180.602 133.536 1.00 52.64 801 GLU B C 1
ATOM 11979 O O . GLU B 1 826 ? 205.688 180.743 133.835 1.00 52.37 801 GLU B O 1
ATOM 11985 N N . ALA B 1 827 ? 207.266 179.964 132.431 1.00 47.38 802 ALA B N 1
ATOM 11986 C CA . ALA B 1 827 ? 206.286 179.354 131.540 1.00 49.36 802 ALA B CA 1
ATOM 11987 C C . ALA B 1 827 ? 205.457 178.307 132.272 1.00 50.78 802 ALA B C 1
ATOM 11988 O O . ALA B 1 827 ? 204.223 178.329 132.224 1.00 49.61 802 ALA B O 1
ATOM 11990 N N . ALA B 1 828 ? 206.124 177.380 132.961 1.00 47.65 803 ALA B N 1
ATOM 11991 C CA . ALA B 1 828 ? 205.409 176.387 133.754 1.00 47.69 803 ALA B CA 1
ATOM 11992 C C . ALA B 1 828 ? 204.656 177.036 134.908 1.00 45.91 803 ALA B C 1
ATOM 11993 O O . ALA B 1 828 ? 203.516 176.661 135.202 1.00 44.41 803 ALA B O 1
ATOM 11995 N N . ALA B 1 829 ? 205.278 178.012 135.573 1.00 46.67 804 ALA B N 1
ATOM 11996 C CA . ALA B 1 829 ? 204.600 178.724 136.652 1.00 46.74 804 ALA B CA 1
ATOM 11997 C C . ALA B 1 829 ? 203.343 179.415 136.149 1.00 49.63 804 ALA B C 1
ATOM 11998 O O . ALA B 1 829 ? 202.310 179.415 136.828 1.00 47.56 804 ALA B O 1
ATOM 12000 N N . SER B 1 830 ? 203.414 180.015 134.961 1.00 50.58 805 SER B N 1
ATOM 12001 C CA . SER B 1 830 ? 202.237 180.638 134.374 1.00 49.99 805 SER B CA 1
ATOM 12002 C C . SER B 1 830 ? 201.118 179.625 134.178 1.00 50.67 805 SER B C 1
ATOM 12003 O O . SER B 1 830 ? 199.948 179.926 134.435 1.00 53.57 805 SER B O 1
ATOM 12006 N N . TYR B 1 831 ? 201.460 178.418 133.727 1.00 45.23 806 TYR B N 1
ATOM 12007 C CA . TYR B 1 831 ? 200.439 177.410 133.467 1.00 43.64 806 TYR B CA 1
ATOM 12008 C C . TYR B 1 831 ? 199.774 176.941 134.753 1.00 43.35 806 TYR B C 1
ATOM 12009 O O . TYR B 1 831 ? 198.547 176.836 134.822 1.00 44.14 806 TYR B O 1
ATOM 12018 N N . PHE B 1 832 ? 200.566 176.644 135.784 1.00 44.41 807 PHE B N 1
ATOM 12019 C CA . PHE B 1 832 ? 199.986 176.120 137.015 1.00 43.51 807 PHE B CA 1
ATOM 12020 C C . PHE B 1 832 ? 199.230 177.185 137.795 1.00 43.47 807 PHE B C 1
ATOM 12021 O O . PHE B 1 832 ? 198.347 176.844 138.586 1.00 43.47 807 PHE B O 1
ATOM 12029 N N . ALA B 1 833 ? 199.545 178.461 137.587 1.00 50.71 808 ALA B N 1
ATOM 12030 C CA . ALA B 1 833 ? 198.781 179.535 138.206 1.00 51.13 808 ALA B CA 1
ATOM 12031 C C . ALA B 1 833 ? 197.455 179.797 137.507 1.00 53.94 808 ALA B C 1
ATOM 12032 O O . ALA B 1 833 ? 196.591 180.461 138.085 1.00 55.42 808 ALA B O 1
ATOM 12034 N N . GLY B 1 834 ? 197.270 179.286 136.292 1.00 53.94 809 GLY B N 1
ATOM 12035 C CA . GLY B 1 834 ? 196.065 179.517 135.531 1.00 55.16 809 GLY B CA 1
ATOM 12036 C C . GLY B 1 834 ? 196.124 180.680 134.565 1.00 57.08 809 GLY B C 1
ATOM 12037 O O . GLY B 1 834 ? 195.115 180.971 133.914 1.00 56.72 809 GLY B O 1
ATOM 12038 N N . GLY B 1 835 ? 197.264 181.350 134.449 1.00 61.39 810 GLY B N 1
ATOM 12039 C CA . GLY B 1 835 ? 197.393 182.490 133.568 1.00 60.92 810 GLY B CA 1
ATOM 12040 C C . GLY B 1 835 ? 197.212 182.142 132.108 1.00 62.21 810 GLY B C 1
ATOM 12041 O O . GLY B 1 835 ? 196.351 182.708 131.433 1.00 65.87 810 GLY B O 1
ATOM 12042 N N . LEU B 1 836 ? 198.011 181.208 131.612 1.00 60.54 811 LEU B N 1
ATOM 12043 C CA . LEU B 1 836 ? 197.942 180.764 130.231 1.00 58.21 811 LEU B CA 1
ATOM 12044 C C . LEU B 1 836 ? 197.419 179.338 130.160 1.00 59.95 811 LEU B C 1
ATOM 12045 O O . LEU B 1 836 ? 197.331 178.625 131.161 1.00 62.95 811 LEU B O 1
ATOM 12050 N N . SER B 1 837 ? 197.048 178.939 128.952 1.00 59.07 812 SER B N 1
ATOM 12051 C CA . SER B 1 837 ? 196.795 177.543 128.652 1.00 59.40 812 SER B CA 1
ATOM 12052 C C . SER B 1 837 ? 198.117 176.841 128.353 1.00 60.20 812 SER B C 1
ATOM 12053 O O . SER B 1 837 ? 199.165 177.474 128.203 1.00 59.99 812 SER B O 1
ATOM 12056 N N . LEU B 1 838 ? 198.064 175.513 128.269 1.00 55.39 813 LEU B N 1
ATOM 12057 C CA . LEU B 1 838 ? 199.283 174.758 128.004 1.00 55.54 813 LEU B CA 1
ATOM 12058 C C . LEU B 1 838 ? 199.886 175.140 126.659 1.00 57.18 813 LEU B C 1
ATOM 12059 O O . LEU B 1 838 ? 201.108 175.279 126.538 1.00 57.44 813 LEU B O 1
ATOM 12064 N N . ALA B 1 839 ? 199.045 175.329 125.642 1.00 58.72 814 ALA B N 1
ATOM 12065 C CA . ALA B 1 839 ? 199.541 175.756 124.337 1.00 58.38 814 ALA B CA 1
ATOM 12066 C C . ALA B 1 839 ? 200.206 177.123 124.420 1.00 59.02 814 ALA B C 1
ATOM 12067 O O . ALA B 1 839 ? 201.292 177.332 123.869 1.00 59.73 814 ALA B O 1
ATOM 12069 N N . ASP B 1 840 ? 199.570 178.065 125.115 1.00 62.32 815 ASP B N 1
ATOM 12070 C CA . ASP B 1 840 ? 200.125 179.410 125.220 1.00 63.84 815 ASP B CA 1
ATOM 12071 C C . ASP B 1 840 ? 201.443 179.410 125.983 1.00 63.39 815 ASP B C 1
ATOM 12072 O O . ASP B 1 840 ? 202.410 180.053 125.561 1.00 61.27 815 ASP B O 1
ATOM 12077 N N . ALA B 1 841 ? 201.499 178.695 127.108 1.00 62.49 816 ALA B N 1
ATOM 12078 C CA . ALA B 1 841 ? 202.747 178.587 127.856 1.00 58.77 816 ALA B CA 1
ATOM 12079 C C . ALA B 1 841 ? 203.818 177.881 127.036 1.00 59.01 816 ALA B C 1
ATOM 12080 O O . ALA B 1 841 ? 204.997 178.245 127.098 1.00 58.58 816 ALA B O 1
ATOM 12082 N N . THR B 1 842 ? 203.422 176.875 126.255 1.00 57.86 817 THR B N 1
ATOM 12083 C CA . THR B 1 842 ? 204.365 176.193 125.376 1.00 60.51 817 THR B CA 1
ATOM 12084 C C . THR B 1 842 ? 204.927 177.145 124.327 1.00 62.11 817 THR B C 1
ATOM 12085 O O . THR B 1 842 ? 206.122 177.101 124.015 1.00 60.88 817 THR B O 1
ATOM 12089 N N . ARG B 1 843 ? 204.076 178.007 123.768 1.00 67.45 818 ARG B N 1
ATOM 12090 C CA . ARG B 1 843 ? 204.532 178.973 122.773 1.00 66.97 818 ARG B CA 1
ATOM 12091 C C . ARG B 1 843 ? 205.570 179.919 123.358 1.00 66.59 818 ARG B C 1
ATOM 12092 O O . ARG B 1 843 ? 206.542 180.278 122.687 1.00 65.87 818 ARG B O 1
ATOM 12100 N N . THR B 1 844 ? 205.375 180.337 124.608 1.00 64.81 819 THR B N 1
ATOM 12101 C CA . THR B 1 844 ? 206.304 181.266 125.239 1.00 63.11 819 THR B CA 1
ATOM 12102 C C . THR B 1 844 ? 207.701 180.670 125.352 1.00 65.63 819 THR B C 1
ATOM 12103 O O . THR B 1 844 ? 208.686 181.282 124.926 1.00 67.45 819 THR B O 1
ATOM 12107 N N . ILE B 1 845 ? 207.807 179.471 125.925 1.00 64.31 820 ILE B N 1
ATOM 12108 C CA . ILE B 1 845 ? 209.121 178.882 126.155 1.00 63.01 820 ILE B CA 1
ATOM 12109 C C . ILE B 1 845 ? 209.764 178.463 124.839 1.00 63.19 820 ILE B C 1
ATOM 12110 O O . ILE B 1 845 ? 210.980 178.588 124.662 1.00 62.93 820 ILE B O 1
ATOM 12115 N N . CYS B 1 846 ? 208.964 177.967 123.893 1.00 68.13 821 CYS B N 1
ATOM 12116 C CA . CYS B 1 846 ? 209.498 177.632 122.577 1.00 67.48 821 CYS B CA 1
ATOM 12117 C C . CYS B 1 846 ? 210.106 178.852 121.900 1.00 68.89 821 CYS B C 1
ATOM 12118 O O . CYS B 1 846 ? 211.133 178.746 121.220 1.00 68.92 821 CYS B O 1
ATOM 12121 N N . SER B 1 847 ? 209.485 180.020 122.074 1.00 72.68 822 SER B N 1
ATOM 12122 C CA . SER B 1 847 ? 209.955 181.226 121.399 1.00 71.64 822 SER B CA 1
ATOM 12123 C C . SER B 1 847 ? 211.298 181.689 121.948 1.00 71.73 822 SER B C 1
ATOM 12124 O O . SER B 1 847 ? 212.225 181.969 121.181 1.00 71.51 822 SER B O 1
ATOM 12127 N N . ARG B 1 848 ? 211.426 181.782 123.272 1.00 69.72 823 ARG B N 1
ATOM 12128 C CA . ARG B 1 848 ? 212.656 182.324 123.840 1.00 69.57 823 ARG B CA 1
ATOM 12129 C C . ARG B 1 848 ? 213.823 181.361 123.676 1.00 73.25 823 ARG B C 1
ATOM 12130 O O . ARG B 1 848 ? 214.950 181.791 123.410 1.00 73.79 823 ARG B O 1
ATOM 12138 N N . SER B 1 849 ? 213.579 180.058 123.831 1.00 75.21 824 SER B N 1
ATOM 12139 C CA . SER B 1 849 ? 214.676 179.099 123.788 1.00 73.93 824 SER B CA 1
ATOM 12140 C C . SER B 1 849 ? 215.377 179.121 122.437 1.00 73.71 824 SER B C 1
ATOM 12141 O O . SER B 1 849 ? 216.610 179.120 122.373 1.00 74.90 824 SER B O 1
ATOM 12144 N N . HIS B 1 850 ? 214.612 179.160 121.346 1.00 74.00 825 HIS B N 1
ATOM 12145 C CA . HIS B 1 850 ? 215.233 179.194 120.031 1.00 76.76 825 HIS B CA 1
ATOM 12146 C C . HIS B 1 850 ? 215.771 180.572 119.672 1.00 76.48 825 HIS B C 1
ATOM 12147 O O . HIS B 1 850 ? 216.701 180.667 118.867 1.00 78.05 825 HIS B O 1
ATOM 12154 N N . LEU B 1 851 ? 215.234 181.637 120.267 1.00 78.25 826 LEU B N 1
ATOM 12155 C CA . LEU B 1 851 ? 215.799 182.963 120.038 1.00 78.83 826 LEU B CA 1
ATOM 12156 C C . LEU B 1 851 ? 217.122 183.134 120.776 1.00 79.63 826 LEU B C 1
ATOM 12157 O O . LEU B 1 851 ? 218.078 183.682 120.218 1.00 80.32 826 LEU B O 1
ATOM 12162 N N . MET B 1 852 ? 217.199 182.671 122.027 1.00 80.62 827 MET B N 1
ATOM 12163 C CA . MET B 1 852 ? 218.479 182.664 122.731 1.00 79.71 827 MET B CA 1
ATOM 12164 C C . MET B 1 852 ? 219.490 181.781 122.015 1.00 80.42 827 MET B C 1
ATOM 12165 O O . MET B 1 852 ? 220.676 182.117 121.943 1.00 82.09 827 MET B O 1
ATOM 12170 N N . GLY B 1 853 ? 219.043 180.638 121.496 1.00 85.83 828 GLY B N 1
ATOM 12171 C CA . GLY B 1 853 ? 219.949 179.765 120.771 1.00 86.83 828 GLY B CA 1
ATOM 12172 C C . GLY B 1 853 ? 220.466 180.393 119.492 1.00 87.23 828 GLY B C 1
ATOM 12173 O O . GLY B 1 853 ? 221.650 180.276 119.167 1.00 87.99 828 GLY B O 1
ATOM 12174 N N . GLU B 1 854 ? 219.587 181.064 118.748 1.00 88.37 829 GLU B N 1
ATOM 12175 C CA . GLU B 1 854 ? 220.015 181.740 117.529 1.00 88.58 829 GLU B CA 1
ATOM 12176 C C . GLU B 1 854 ? 221.007 182.852 117.837 1.00 90.47 829 GLU B C 1
ATOM 12177 O O . GLU B 1 854 ? 221.990 183.034 117.110 1.00 91.47 829 GLU B O 1
ATOM 12183 N N . GLY B 1 855 ? 220.767 183.605 118.912 1.00 97.24 830 GLY B N 1
ATOM 12184 C CA . GLY B 1 855 ? 221.619 184.743 119.211 1.00 97.31 830 GLY B CA 1
ATOM 12185 C C . GLY B 1 855 ? 223.046 184.347 119.535 1.00 98.49 830 GLY B C 1
ATOM 12186 O O . GLY B 1 855 ? 223.992 185.052 119.176 1.00 99.13 830 GLY B O 1
ATOM 12187 N N . GLU B 1 856 ? 223.221 183.216 120.222 1.00 102.27 831 GLU B N 1
ATOM 12188 C CA . GLU B 1 856 ? 224.544 182.836 120.705 1.00 102.38 831 GLU B CA 1
ATOM 12189 C C . GLU B 1 856 ? 225.521 182.640 119.554 1.00 103.50 831 GLU B C 1
ATOM 12190 O O . GLU B 1 856 ? 226.678 183.064 119.636 1.00 104.52 831 GLU B O 1
ATOM 12196 N N . ALA B 1 857 ? 225.080 181.987 118.478 1.00 106.04 832 ALA B N 1
ATOM 12197 C CA . ALA B 1 857 ? 225.964 181.776 117.337 1.00 106.00 832 ALA B CA 1
ATOM 12198 C C . ALA B 1 857 ? 226.338 183.088 116.658 1.00 106.79 832 ALA B C 1
ATOM 12199 O O . ALA B 1 857 ? 227.435 183.204 116.100 1.00 106.14 832 ALA B O 1
ATOM 12201 N N . MET B 1 858 ? 225.448 184.081 116.693 1.00 109.61 833 MET B N 1
ATOM 12202 C CA . MET B 1 858 ? 225.706 185.334 115.990 1.00 109.73 833 MET B CA 1
ATOM 12203 C C . MET B 1 858 ? 226.881 186.100 116.587 1.00 110.19 833 MET B C 1
ATOM 12204 O O . MET B 1 858 ? 227.583 186.813 115.862 1.00 109.75 833 MET B O 1
ATOM 12209 N N . LEU B 1 859 ? 227.110 185.976 117.891 1.00 112.08 834 LEU B N 1
ATOM 12210 C CA . LEU B 1 859 ? 228.151 186.726 118.579 1.00 112.31 834 LEU B CA 1
ATOM 12211 C C . LEU B 1 859 ? 229.127 185.766 119.239 1.00 112.42 834 LEU B C 1
ATOM 12212 O O . LEU B 1 859 ? 228.713 184.854 119.960 1.00 112.11 834 LEU B O 1
ATOM 12214 N N . PHE B 1 860 ? 230.418 185.983 119.007 1.00 116.02 835 PHE B N 1
ATOM 12215 C CA . PHE B 1 860 ? 231.453 185.158 119.613 1.00 116.44 835 PHE B CA 1
ATOM 12216 C C . PHE B 1 860 ? 232.757 185.942 119.613 1.00 116.39 835 PHE B C 1
ATOM 12217 O O . PHE B 1 860 ? 232.894 186.958 118.929 1.00 116.08 835 PHE B O 1
ATOM 12225 N N . GLY B 1 861 ? 233.715 185.453 120.395 1.00 117.87 836 GLY B N 1
ATOM 12226 C CA . GLY B 1 861 ? 234.992 186.123 120.531 1.00 117.44 836 GLY B CA 1
ATOM 12227 C C . GLY B 1 861 ? 235.001 187.114 121.674 1.00 117.80 836 GLY B C 1
ATOM 12228 O O . GLY B 1 861 ? 235.150 186.730 122.837 1.00 117.70 836 GLY B O 1
ATOM 12229 N N . GLU B 1 862 ? 234.847 188.398 121.353 1.00 118.30 837 GLU B N 1
ATOM 12230 C CA . GLU B 1 862 ? 234.782 189.440 122.367 1.00 118.38 837 GLU B CA 1
ATOM 12231 C C . GLU B 1 862 ? 233.359 189.869 122.695 1.00 118.69 837 GLU B C 1
ATOM 12232 O O . GLU B 1 862 ? 233.144 190.494 123.739 1.00 118.26 837 GLU B O 1
ATOM 12234 N N . TYR B 1 863 ? 232.390 189.551 121.836 1.00 115.84 838 TYR B N 1
ATOM 12235 C CA . TYR B 1 863 ? 231.006 189.948 122.059 1.00 115.60 838 TYR B CA 1
ATOM 12236 C C . TYR B 1 863 ? 230.306 189.115 123.124 1.00 115.82 838 TYR B C 1
ATOM 12237 O O . TYR B 1 863 ? 229.231 189.510 123.585 1.00 115.61 838 TYR B O 1
ATOM 12239 N N . ILE B 1 864 ? 230.880 187.979 123.517 1.00 113.99 839 ILE B N 1
ATOM 12240 C CA . ILE B 1 864 ? 230.236 187.108 124.491 1.00 113.69 839 ILE B CA 1
ATOM 12241 C C . ILE B 1 864 ? 230.141 187.803 125.844 1.00 113.70 839 ILE B C 1
ATOM 12242 O O . ILE B 1 864 ? 231.018 188.584 126.237 1.00 113.73 839 ILE B O 1
ATOM 12247 N N . ARG B 1 865 ? 229.059 187.519 126.564 1.00 107.17 840 ARG B N 1
ATOM 12248 C CA . ARG B 1 865 ? 228.876 187.975 127.935 1.00 106.50 840 ARG B CA 1
ATOM 12249 C C . ARG B 1 865 ? 228.719 186.761 128.837 1.00 107.00 840 ARG B C 1
ATOM 12250 O O . ARG B 1 865 ? 227.871 185.901 128.582 1.00 106.81 840 ARG B O 1
ATOM 12258 N N . LEU B 1 866 ? 229.529 186.698 129.887 1.00 107.64 841 LEU B N 1
ATOM 12259 C CA . LEU B 1 866 ? 229.552 185.545 130.772 1.00 107.32 841 LEU B CA 1
ATOM 12260 C C . LEU B 1 866 ? 228.640 185.773 131.972 1.00 106.88 841 LEU B C 1
ATOM 12261 O O . LEU B 1 866 ? 228.258 186.900 132.289 1.00 106.87 841 LEU B O 1
ATOM 12266 N N . MET B 1 867 ? 228.294 184.676 132.639 1.00 101.94 842 MET B N 1
ATOM 12267 C CA . MET B 1 867 ? 227.462 184.693 133.834 1.00 101.45 842 MET B CA 1
ATOM 12268 C C . MET B 1 867 ? 228.270 184.158 135.006 1.00 102.04 842 MET B C 1
ATOM 12269 O O . MET B 1 867 ? 228.935 183.124 134.882 1.00 102.05 842 MET B O 1
ATOM 12274 N N . ALA B 1 868 ? 228.210 184.856 136.139 1.00 100.56 843 ALA B N 1
ATOM 12275 C CA . ALA B 1 868 ? 228.971 184.469 137.317 1.00 100.41 843 ALA B CA 1
ATOM 12276 C C . ALA B 1 868 ? 228.132 184.662 138.572 1.00 100.55 843 ALA B C 1
ATOM 12277 O O . ALA B 1 868 ? 227.183 185.449 138.599 1.00 100.56 843 ALA B O 1
ATOM 12279 N N . LEU B 1 869 ? 228.508 183.935 139.621 1.00 100.41 844 LEU B N 1
ATOM 12280 C CA . LEU B 1 869 ? 227.851 183.999 140.919 1.00 100.49 844 LEU B CA 1
ATOM 12281 C C . LEU B 1 869 ? 228.810 184.581 141.946 1.00 100.49 844 LEU B C 1
ATOM 12282 O O . LEU B 1 869 ? 230.001 184.259 141.947 1.00 100.89 844 LEU B O 1
ATOM 12287 N N . VAL B 1 870 ? 228.294 185.450 142.815 1.00 101.39 845 VAL B N 1
ATOM 12288 C CA . VAL B 1 870 ? 229.096 186.108 143.836 1.00 102.41 845 VAL B CA 1
ATOM 12289 C C . VAL B 1 870 ? 228.352 186.059 145.165 1.00 102.49 845 VAL B C 1
ATOM 12290 O O . VAL B 1 870 ? 227.204 185.624 145.249 1.00 102.08 845 VAL B O 1
ATOM 12294 N N . GLU B 1 871 ? 229.034 186.520 146.211 1.00 104.66 846 GLU B N 1
ATOM 12295 C CA . GLU B 1 871 ? 228.513 186.512 147.576 1.00 104.36 846 GLU B CA 1
ATOM 12296 C C . GLU B 1 871 ? 228.067 187.897 148.017 1.00 104.36 846 GLU B C 1
ATOM 12297 O O . GLU B 1 871 ? 228.258 188.284 149.171 1.00 104.94 846 GLU B O 1
ATOM 12303 N N . TYR B 1 872 ? 227.470 188.664 147.115 1.00 104.50 847 TYR B N 1
ATOM 12304 C CA . TYR B 1 872 ? 227.116 190.051 147.372 1.00 105.14 847 TYR B CA 1
ATOM 12305 C C . TYR B 1 872 ? 225.602 190.200 147.398 1.00 105.12 847 TYR B C 1
ATOM 12306 O O . TYR B 1 872 ? 224.895 189.594 146.588 1.00 105.66 847 TYR B O 1
ATOM 12315 N N . SER B 1 873 ? 225.110 191.006 148.331 1.00 104.65 848 SER B N 1
ATOM 12316 C CA . SER B 1 873 ? 223.680 191.216 148.477 1.00 103.87 848 SER B CA 1
ATOM 12317 C C . SER B 1 873 ? 223.168 192.204 147.431 1.00 104.58 848 SER B C 1
ATOM 12318 O O . SER B 1 873 ? 223.934 192.840 146.705 1.00 105.18 848 SER B O 1
ATOM 12321 N N . ALA B 1 874 ? 221.841 192.324 147.363 1.00 104.74 849 ALA B N 1
ATOM 12322 C CA . ALA B 1 874 ? 221.221 193.216 146.390 1.00 105.10 849 ALA B CA 1
ATOM 12323 C C . ALA B 1 874 ? 221.480 194.677 146.734 1.00 106.48 849 ALA B C 1
ATOM 12324 O O . ALA B 1 874 ? 221.875 195.467 145.870 1.00 106.02 849 ALA B O 1
ATOM 12326 N N . ASP B 1 875 ? 221.250 195.060 147.992 1.00 111.03 850 ASP B N 1
ATOM 12327 C CA . ASP B 1 875 ? 221.489 196.442 148.394 1.00 110.61 850 ASP B CA 1
ATOM 12328 C C . ASP B 1 875 ? 222.964 196.800 148.273 1.00 110.42 850 ASP B C 1
ATOM 12329 O O . ASP B 1 875 ? 223.310 197.911 147.854 1.00 110.40 850 ASP B O 1
ATOM 12334 N N . GLU B 1 876 ? 223.848 195.866 148.630 1.00 108.98 851 GLU B N 1
ATOM 12335 C CA . GLU B 1 876 ? 225.280 196.123 148.557 1.00 108.70 851 GLU B CA 1
ATOM 12336 C C . GLU B 1 876 ? 225.764 196.263 147.120 1.00 109.65 851 GLU B C 1
ATOM 12337 O O . GLU B 1 876 ? 226.668 197.061 146.851 1.00 110.66 851 GLU B O 1
ATOM 12343 N N . ILE B 1 877 ? 225.173 195.512 146.186 1.00 111.60 852 ILE B N 1
ATOM 12344 C CA . ILE B 1 877 ? 225.653 195.493 144.805 1.00 111.53 852 ILE B CA 1
ATOM 12345 C C . ILE B 1 877 ? 225.615 196.875 144.169 1.00 111.84 852 ILE B C 1
ATOM 12346 O O . ILE B 1 877 ? 226.350 197.132 143.211 1.00 111.49 852 ILE B O 1
ATOM 12351 N N . LYS B 1 878 ? 224.768 197.776 144.677 1.00 112.81 853 LYS B N 1
ATOM 12352 C CA . LYS B 1 878 ? 224.679 199.117 144.109 1.00 112.31 853 LYS B CA 1
ATOM 12353 C C . LYS B 1 878 ? 226.005 199.862 144.207 1.00 112.55 853 LYS B C 1
ATOM 12354 O O . LYS B 1 878 ? 226.335 200.660 143.323 1.00 111.72 853 LYS B O 1
ATOM 12360 N N . THR B 1 879 ? 226.774 199.618 145.269 1.00 114.52 854 THR B N 1
ATOM 12361 C CA . THR B 1 879 ? 228.062 200.286 145.423 1.00 114.34 854 THR B CA 1
ATOM 12362 C C . THR B 1 879 ? 229.073 199.787 144.396 1.00 114.30 854 THR B C 1
ATOM 12363 O O . THR B 1 879 ? 229.749 200.586 143.738 1.00 114.19 854 THR B O 1
ATOM 12367 N N . VAL B 1 880 ? 229.190 198.464 144.246 1.00 114.10 855 VAL B N 1
ATOM 12368 C CA . VAL B 1 880 ? 230.229 197.899 143.388 1.00 114.14 855 VAL B CA 1
ATOM 12369 C C . VAL B 1 880 ? 229.998 198.283 141.931 1.00 114.63 855 VAL B C 1
ATOM 12370 O O . VAL B 1 880 ? 230.950 198.511 141.177 1.00 114.21 855 VAL B O 1
ATOM 12374 N N . PHE B 1 881 ? 228.737 198.370 141.510 1.00 114.46 856 PHE B N 1
ATOM 12375 C CA . PHE B 1 881 ? 228.429 198.681 140.120 1.00 114.63 856 PHE B CA 1
ATOM 12376 C C . PHE B 1 881 ? 228.828 200.096 139.722 1.00 114.93 856 PHE B C 1
ATOM 12377 O O . PHE B 1 881 ? 228.793 200.415 138.528 1.00 114.59 856 PHE B O 1
ATOM 12385 N N . SER B 1 882 ? 229.192 200.948 140.683 1.00 116.41 857 SER B N 1
ATOM 12386 C CA . SER B 1 882 ? 229.627 202.302 140.355 1.00 115.77 857 SER B CA 1
ATOM 12387 C C . SER B 1 882 ? 230.856 202.294 139.455 1.00 115.72 857 SER B C 1
ATOM 12388 O O . SER B 1 882 ? 230.980 203.134 138.556 1.00 115.42 857 SER B O 1
ATOM 12391 N N . ASP B 1 883 ? 231.778 201.355 139.679 1.00 117.28 858 ASP B N 1
ATOM 12392 C CA . ASP B 1 883 ? 233.027 201.305 138.930 1.00 117.58 858 ASP B CA 1
ATOM 12393 C C . ASP B 1 883 ? 233.098 200.126 137.966 1.00 117.77 858 ASP B C 1
ATOM 12394 O O . ASP B 1 883 ? 234.166 199.864 137.402 1.00 117.55 858 ASP B O 1
ATOM 12399 N N . TYR B 1 884 ? 231.996 199.408 137.766 1.00 117.69 859 TYR B N 1
ATOM 12400 C CA . TYR B 1 884 ? 231.878 198.398 136.714 1.00 117.66 859 TYR B CA 1
ATOM 12401 C C . TYR B 1 884 ? 230.566 198.636 135.979 1.00 117.63 859 TYR B C 1
ATOM 12402 O O . TYR B 1 884 ? 229.602 197.875 136.132 1.00 117.86 859 TYR B O 1
ATOM 12411 N N . PRO B 1 885 ? 230.495 199.696 135.170 1.00 116.21 860 PRO B N 1
ATOM 12412 C CA . PRO B 1 885 ? 229.201 200.092 134.587 1.00 115.97 860 PRO B CA 1
ATOM 12413 C C . PRO B 1 885 ? 228.580 199.049 133.675 1.00 116.34 860 PRO B C 1
ATOM 12414 O O . PRO B 1 885 ? 227.350 199.000 133.560 1.00 116.35 860 PRO B O 1
ATOM 12418 N N . ASP B 1 886 ? 229.387 198.216 133.016 1.00 115.99 861 ASP B N 1
ATOM 12419 C CA . ASP B 1 886 ? 228.837 197.284 132.035 1.00 115.86 861 ASP B CA 1
ATOM 12420 C C . ASP B 1 886 ? 228.028 196.173 132.698 1.00 116.00 861 ASP B C 1
ATOM 12421 O O . ASP B 1 886 ? 227.024 195.715 132.141 1.00 115.63 861 ASP B O 1
ATOM 12426 N N . LEU B 1 887 ? 228.451 195.722 133.877 1.00 112.11 862 LEU B N 1
ATOM 12427 C CA . LEU B 1 887 ? 227.843 194.553 134.497 1.00 111.13 862 LEU B CA 1
ATOM 12428 C C . LEU B 1 887 ? 226.394 194.809 134.893 1.00 110.44 862 LEU B C 1
ATOM 12429 O O . LEU B 1 887 ? 226.007 195.920 135.259 1.00 110.83 862 LEU B O 1
ATOM 12434 N N . GLU B 1 888 ? 225.592 193.752 134.813 1.00 100.64 863 GLU B N 1
ATOM 12435 C CA . GLU B 1 888 ? 224.195 193.768 135.211 1.00 99.83 863 GLU B CA 1
ATOM 12436 C C . GLU B 1 888 ? 223.941 192.593 136.140 1.00 99.32 863 GLU B C 1
ATOM 12437 O O . GLU B 1 888 ? 224.772 191.694 136.286 1.00 99.46 863 GLU B O 1
ATOM 12443 N N . VAL B 1 889 ? 222.770 192.598 136.766 1.00 91.18 864 VAL B N 1
ATOM 12444 C CA . VAL B 1 889 ? 222.354 191.529 137.664 1.00 91.05 864 VAL B CA 1
ATOM 12445 C C . VAL B 1 889 ? 221.281 190.700 136.974 1.00 90.00 864 VAL B C 1
ATOM 12446 O O . VAL B 1 889 ? 220.285 191.240 136.480 1.00 89.93 864 VAL B O 1
ATOM 12450 N N . CYS B 1 890 ? 221.497 189.388 136.923 1.00 87.35 865 CYS B N 1
ATOM 12451 C CA . CYS B 1 890 ? 220.579 188.484 136.245 1.00 85.94 865 CYS B CA 1
ATOM 12452 C C . CYS B 1 890 ? 219.502 187.956 137.183 1.00 84.74 865 CYS B C 1
ATOM 12453 O O . CYS B 1 890 ? 218.311 188.076 136.891 1.00 84.28 865 CYS B O 1
ATOM 12456 N N . VAL B 1 891 ? 219.891 187.378 138.312 1.00 81.63 866 VAL B N 1
ATOM 12457 C CA . VAL B 1 891 ? 218.927 186.868 139.279 1.00 82.21 866 VAL B CA 1
ATOM 12458 C C . VAL B 1 891 ? 219.465 187.084 140.688 1.00 79.96 866 VAL B C 1
ATOM 12459 O O . VAL B 1 891 ? 220.654 186.881 140.954 1.00 79.47 866 VAL B O 1
ATOM 12463 N N . TYR B 1 892 ? 218.583 187.513 141.583 1.00 76.37 867 TYR B N 1
ATOM 12464 C CA . TYR B 1 892 ? 218.875 187.594 143.010 1.00 76.70 867 TYR B CA 1
ATOM 12465 C C . TYR B 1 892 ? 218.517 186.244 143.620 1.00 76.81 867 TYR B C 1
ATOM 12466 O O . TYR B 1 892 ? 217.354 185.977 143.924 1.00 76.60 867 TYR B O 1
ATOM 12475 N N . ALA B 1 893 ? 219.522 185.385 143.791 1.00 75.48 868 ALA B N 1
ATOM 12476 C CA . ALA B 1 893 ? 219.269 184.001 144.179 1.00 75.21 868 ALA B CA 1
ATOM 12477 C C . ALA B 1 893 ? 218.979 183.880 145.670 1.00 76.03 868 ALA B C 1
ATOM 12478 O O . ALA B 1 893 ? 217.907 183.419 146.071 1.00 75.82 868 ALA B O 1
ATOM 12480 N N . ALA B 1 894 ? 219.928 184.288 146.500 1.00 80.80 869 ALA B N 1
ATOM 12481 C CA . ALA B 1 894 ? 219.831 184.201 147.949 1.00 79.49 869 ALA B CA 1
ATOM 12482 C C . ALA B 1 894 ? 220.045 185.591 148.532 1.00 81.03 869 ALA B C 1
ATOM 12483 O O . ALA B 1 894 ? 220.476 186.494 147.807 1.00 81.93 869 ALA B O 1
ATOM 12485 N N . PRO B 1 895 ? 219.741 185.819 149.813 1.00 82.84 870 PRO B N 1
ATOM 12486 C CA . PRO B 1 895 ? 220.038 187.137 150.394 1.00 82.27 870 PRO B CA 1
ATOM 12487 C C . PRO B 1 895 ? 221.504 187.516 150.300 1.00 83.10 870 PRO B C 1
ATOM 12488 O O . PRO B 1 895 ? 221.818 188.699 150.130 1.00 83.33 870 PRO B O 1
ATOM 12492 N N . THR B 1 896 ? 222.412 186.546 150.387 1.00 88.90 871 THR B N 1
ATOM 12493 C CA . THR B 1 896 ? 223.844 186.811 150.356 1.00 90.35 871 THR B CA 1
ATOM 12494 C C . THR B 1 896 ? 224.514 186.291 149.088 1.00 90.82 871 THR B C 1
ATOM 12495 O O . THR B 1 896 ? 225.737 186.133 149.067 1.00 91.01 871 THR B O 1
ATOM 12499 N N . GLN B 1 897 ? 223.745 186.014 148.033 1.00 91.73 872 GLN B N 1
ATOM 12500 C CA . GLN B 1 897 ? 224.296 185.509 146.781 1.00 91.27 872 GLN B CA 1
ATOM 12501 C C . GLN B 1 897 ? 223.539 186.107 145.605 1.00 90.74 872 GLN B C 1
ATOM 12502 O O . GLN B 1 897 ? 222.327 186.316 145.681 1.00 90.15 872 GLN B O 1
ATOM 12508 N N . THR B 1 898 ? 224.258 186.368 144.513 1.00 93.68 873 THR B N 1
ATOM 12509 C CA . THR B 1 898 ? 223.675 187.007 143.343 1.00 93.47 873 THR B CA 1
ATOM 12510 C C . THR B 1 898 ? 224.379 186.507 142.088 1.00 94.22 873 THR B C 1
ATOM 12511 O O . THR B 1 898 ? 225.537 186.087 142.134 1.00 93.87 873 THR B O 1
ATOM 12515 N N . VAL B 1 899 ? 223.668 186.562 140.964 1.00 93.23 874 VAL B N 1
ATOM 12516 C CA . VAL B 1 899 ? 224.202 186.177 139.660 1.00 93.30 874 VAL B CA 1
ATOM 12517 C C . VAL B 1 899 ? 224.294 187.427 138.799 1.00 92.62 874 VAL B C 1
ATOM 12518 O O . VAL B 1 899 ? 223.296 188.130 138.601 1.00 92.60 874 VAL B O 1
ATOM 12522 N N . ILE B 1 900 ? 225.486 187.697 138.276 1.00 96.58 875 ILE B N 1
ATOM 12523 C CA . ILE B 1 900 ? 225.732 188.888 137.478 1.00 96.88 875 ILE B CA 1
ATOM 12524 C C . ILE B 1 900 ? 226.284 188.476 136.120 1.00 97.80 875 ILE B C 1
ATOM 12525 O O . ILE B 1 900 ? 226.852 187.396 135.952 1.00 98.09 875 ILE B O 1
ATOM 12530 N N . GLY B 1 901 ? 226.108 189.356 135.145 1.00 104.02 876 GLY B N 1
ATOM 12531 C CA . GLY B 1 901 ? 226.543 189.078 133.789 1.00 103.46 876 GLY B CA 1
ATOM 12532 C C . GLY B 1 901 ? 227.042 190.330 133.104 1.00 103.94 876 GLY B C 1
ATOM 12533 O O . GLY B 1 901 ? 226.560 191.436 133.353 1.00 105.12 876 GLY B O 1
ATOM 12534 N N . GLY B 1 902 ? 228.021 190.139 132.223 1.00 110.39 877 GLY B N 1
ATOM 12535 C CA . GLY B 1 902 ? 228.598 191.231 131.479 1.00 111.12 877 GLY B CA 1
ATOM 12536 C C . GLY B 1 902 ? 229.865 190.835 130.749 1.00 111.77 877 GLY B C 1
ATOM 12537 O O . GLY B 1 902 ? 230.177 189.651 130.598 1.00 111.66 877 GLY B O 1
ATOM 12538 N N . PRO B 1 903 ? 230.613 191.829 130.276 1.00 116.09 878 PRO B N 1
ATOM 12539 C CA . PRO B 1 903 ? 231.852 191.558 129.540 1.00 115.71 878 PRO B CA 1
ATOM 12540 C C . PRO B 1 903 ? 232.814 190.725 130.365 1.00 115.94 878 PRO B C 1
ATOM 12541 O O . PRO B 1 903 ? 232.906 190.898 131.588 1.00 116.87 878 PRO B O 1
ATOM 12545 N N . PRO B 1 904 ? 233.546 189.808 129.729 1.00 116.56 879 PRO B N 1
ATOM 12546 C CA . PRO B 1 904 ? 234.426 188.913 130.499 1.00 116.77 879 PRO B CA 1
ATOM 12547 C C . PRO B 1 904 ? 235.484 189.637 131.313 1.00 116.99 879 PRO B C 1
ATOM 12548 O O . PRO B 1 904 ? 235.794 189.207 132.429 1.00 117.11 879 PRO B O 1
ATOM 12552 N N . ASP B 1 905 ? 236.050 190.726 130.791 1.00 117.75 880 ASP B N 1
ATOM 12553 C CA . ASP B 1 905 ? 237.111 191.412 131.521 1.00 118.07 880 ASP B CA 1
ATOM 12554 C C . ASP B 1 905 ? 236.566 192.107 132.760 1.00 118.18 880 ASP B C 1
ATOM 12555 O O . ASP B 1 905 ? 237.201 192.091 133.820 1.00 117.74 880 ASP B O 1
ATOM 12557 N N . GLN B 1 906 ? 235.392 192.727 132.646 1.00 117.27 881 GLN B N 1
ATOM 12558 C CA . GLN B 1 906 ? 234.731 193.274 133.821 1.00 116.70 881 GLN B CA 1
ATOM 12559 C C . GLN B 1 906 ? 234.171 192.184 134.727 1.00 116.92 881 GLN B C 1
ATOM 12560 O O . GLN B 1 906 ? 233.840 192.466 135.883 1.00 117.16 881 GLN B O 1
ATOM 12566 N N . VAL B 1 907 ? 234.060 190.954 134.236 1.00 116.99 882 VAL B N 1
ATOM 12567 C CA . VAL B 1 907 ? 233.535 189.839 135.020 1.00 117.10 882 VAL B CA 1
ATOM 12568 C C . VAL B 1 907 ? 234.652 188.991 135.612 1.00 117.00 882 VAL B C 1
ATOM 12569 O O . VAL B 1 907 ? 234.611 188.639 136.791 1.00 116.65 882 VAL B O 1
ATOM 12573 N N . ASP B 1 908 ? 235.662 188.648 134.806 1.00 117.61 883 ASP B N 1
ATOM 12574 C CA . ASP B 1 908 ? 236.784 187.873 135.327 1.00 117.28 883 ASP B CA 1
ATOM 12575 C C . ASP B 1 908 ? 237.498 188.613 136.448 1.00 117.79 883 ASP B C 1
ATOM 12576 O O . ASP B 1 908 ? 238.043 187.981 137.361 1.00 117.72 883 ASP B O 1
ATOM 12578 N N . ALA B 1 909 ? 237.512 189.945 136.391 1.00 118.67 884 ALA B N 1
ATOM 12579 C CA . ALA B 1 909 ? 238.145 190.730 137.445 1.00 118.51 884 ALA B CA 1
ATOM 12580 C C . ALA B 1 909 ? 237.434 190.537 138.778 1.00 118.76 884 ALA B C 1
ATOM 12581 O O . ALA B 1 909 ? 238.079 190.350 139.816 1.00 118.61 884 ALA B O 1
ATOM 12583 N N . ILE B 1 910 ? 236.099 190.581 138.766 1.00 118.56 885 ILE B N 1
ATOM 12584 C CA . ILE B 1 910 ? 235.338 190.621 140.013 1.00 118.47 885 ILE B CA 1
ATOM 12585 C C . ILE B 1 910 ? 235.543 189.353 140.830 1.00 118.55 885 ILE B C 1
ATOM 12586 O O . ILE B 1 910 ? 235.400 189.371 142.059 1.00 118.22 885 ILE B O 1
ATOM 12591 N N . ILE B 1 911 ? 235.881 188.238 140.176 1.00 118.08 886 ILE B N 1
ATOM 12592 C CA . ILE B 1 911 ? 236.231 187.028 140.914 1.00 117.77 886 ILE B CA 1
ATOM 12593 C C . ILE B 1 911 ? 237.421 187.292 141.827 1.00 118.49 886 ILE B C 1
ATOM 12594 O O . ILE B 1 911 ? 237.469 186.808 142.965 1.00 118.33 886 ILE B O 1
ATOM 12596 N N . ALA B 1 912 ? 238.394 188.069 141.349 1.00 119.31 887 ALA B N 1
ATOM 12597 C CA . ALA B 1 912 ? 239.495 188.489 142.210 1.00 118.98 887 ALA B CA 1
ATOM 12598 C C . ALA B 1 912 ? 239.035 189.523 143.229 1.00 119.47 887 ALA B C 1
ATOM 12599 O O . ALA B 1 912 ? 239.476 189.506 144.385 1.00 118.96 887 ALA B O 1
ATOM 12601 N N . ARG B 1 913 ? 238.158 190.441 142.814 1.00 118.80 888 ARG B N 1
ATOM 12602 C CA . ARG B 1 913 ? 237.626 191.432 143.742 1.00 118.14 888 ARG B CA 1
ATOM 12603 C C . ARG B 1 913 ? 236.926 190.773 144.920 1.00 118.60 888 ARG B C 1
ATOM 12604 O O . ARG B 1 913 ? 236.976 191.291 146.041 1.00 118.99 888 ARG B O 1
ATOM 12606 N N . ALA B 1 914 ? 236.266 189.638 144.685 1.00 118.46 889 ALA B N 1
ATOM 12607 C CA . ALA B 1 914 ? 235.660 188.873 145.767 1.00 118.73 889 ALA B CA 1
ATOM 12608 C C . ALA B 1 914 ? 236.705 188.106 146.569 1.00 119.00 889 ALA B C 1
ATOM 12609 O O . ALA B 1 914 ? 236.597 188.008 147.797 1.00 118.72 889 ALA B O 1
ATOM 12611 N N . GLU B 1 915 ? 237.717 187.553 145.895 1.00 118.87 890 GLU B N 1
ATOM 12612 C CA . GLU B 1 915 ? 238.729 186.755 146.580 1.00 118.82 890 GLU B CA 1
ATOM 12613 C C . GLU B 1 915 ? 239.552 187.572 147.567 1.00 118.83 890 GLU B C 1
ATOM 12614 O O . GLU B 1 915 ? 240.226 186.989 148.423 1.00 118.37 890 GLU B O 1
ATOM 12620 N N . SER B 1 916 ? 239.520 188.902 147.464 1.00 119.23 891 SER B N 1
ATOM 12621 C CA . SER B 1 916 ? 240.227 189.735 148.431 1.00 119.17 891 SER B CA 1
ATOM 12622 C C . SER B 1 916 ? 239.659 189.561 149.835 1.00 119.55 891 SER B C 1
ATOM 12623 O O . SER B 1 916 ? 240.411 189.531 150.817 1.00 119.30 891 SER B O 1
ATOM 12626 N N . GLU B 1 917 ? 238.336 189.442 149.953 1.00 117.28 892 GLU B N 1
ATOM 12627 C CA . GLU B 1 917 ? 237.675 189.307 151.243 1.00 116.70 892 GLU B CA 1
ATOM 12628 C C . GLU B 1 917 ? 237.291 187.865 151.559 1.00 116.95 892 GLU B C 1
ATOM 12629 O O . GLU B 1 917 ? 236.465 187.632 152.448 1.00 116.89 892 GLU B O 1
ATOM 12635 N N . GLY B 1 918 ? 237.871 186.899 150.853 1.00 115.66 893 GLY B N 1
ATOM 12636 C CA . GLY B 1 918 ? 237.584 185.500 151.126 1.00 115.15 893 GLY B CA 1
ATOM 12637 C C . GLY B 1 918 ? 236.140 185.106 150.907 1.00 115.51 893 GLY B C 1
ATOM 12638 O O . GLY B 1 918 ? 235.593 184.306 151.676 1.00 115.41 893 GLY B O 1
ATOM 12639 N N . LYS B 1 919 ? 235.509 185.649 149.874 1.00 112.27 894 LYS B N 1
ATOM 12640 C CA . LYS B 1 919 ? 234.138 185.313 149.529 1.00 111.63 894 LYS B CA 1
ATOM 12641 C C . LYS B 1 919 ? 234.123 184.285 148.405 1.00 111.53 894 LYS B C 1
ATOM 12642 O O . LYS B 1 919 ? 235.124 184.064 147.721 1.00 111.81 894 LYS B O 1
ATOM 12648 N N . PHE B 1 920 ? 232.971 183.648 148.225 1.00 110.18 895 PHE B N 1
ATOM 12649 C CA . PHE B 1 920 ? 232.818 182.632 147.194 1.00 109.87 895 PHE B CA 1
ATOM 12650 C C . PHE B 1 920 ? 232.395 183.275 145.881 1.00 110.04 895 PHE B C 1
ATOM 12651 O O . PHE B 1 920 ? 231.628 184.242 145.868 1.00 109.43 895 PHE B O 1
ATOM 12659 N N . ALA B 1 921 ? 232.902 182.728 144.778 1.00 109.83 896 ALA B N 1
ATOM 12660 C CA . ALA B 1 921 ? 232.569 183.207 143.445 1.00 109.11 896 ALA B CA 1
ATOM 12661 C C . ALA B 1 921 ? 233.038 182.184 142.425 1.00 109.25 896 ALA B C 1
ATOM 12662 O O . ALA B 1 921 ? 234.145 181.654 142.539 1.00 109.21 896 ALA B O 1
ATOM 12664 N N . ARG B 1 922 ? 232.195 181.916 141.431 1.00 107.94 897 ARG B N 1
ATOM 12665 C CA . ARG B 1 922 ? 232.538 180.979 140.373 1.00 108.12 897 ARG B CA 1
ATOM 12666 C C . ARG B 1 922 ? 231.862 181.415 139.082 1.00 107.62 897 ARG B C 1
ATOM 12667 O O . ARG B 1 922 ? 230.883 182.163 139.092 1.00 107.99 897 ARG B O 1
ATOM 12675 N N . LYS B 1 923 ? 232.397 180.931 137.966 1.00 104.64 898 LYS B N 1
ATOM 12676 C CA . LYS B 1 923 ? 231.886 181.259 136.643 1.00 104.59 898 LYS B CA 1
ATOM 12677 C C . LYS B 1 923 ? 230.945 180.168 136.157 1.00 104.45 898 LYS B C 1
ATOM 12678 O O . LYS B 1 923 ? 231.209 178.977 136.343 1.00 105.14 898 LYS B O 1
ATOM 12684 N N . PHE B 1 924 ? 229.847 180.581 135.535 1.00 101.15 899 PHE B N 1
ATOM 12685 C CA . PHE B 1 924 ? 228.990 179.646 134.824 1.00 101.70 899 PHE B CA 1
ATOM 12686 C C . PHE B 1 924 ? 229.563 179.357 133.445 1.00 101.75 899 PHE B C 1
ATOM 12687 O O . PHE B 1 924 ? 230.001 180.265 132.735 1.00 101.70 899 PHE B O 1
ATOM 12695 N N . GLN B 1 925 ? 229.560 178.079 133.072 1.00 104.48 900 GLN B N 1
ATOM 12696 C CA . GLN B 1 925 ? 230.164 177.614 131.825 1.00 104.85 900 GLN B CA 1
ATOM 12697 C C . GLN B 1 925 ? 229.128 177.441 130.724 1.00 104.44 900 GLN B C 1
ATOM 12698 O O . GLN B 1 925 ? 229.229 176.528 129.902 1.00 103.98 900 GLN B O 1
ATOM 12704 N N . THR B 1 926 ? 228.114 178.304 130.689 1.00 103.41 901 THR B N 1
ATOM 12705 C CA . THR B 1 926 ? 227.091 178.269 129.656 1.00 103.04 901 THR B CA 1
ATOM 12706 C C . THR B 1 926 ? 226.999 179.632 128.989 1.00 103.40 901 THR B C 1
ATOM 12707 O O . THR B 1 926 ? 227.322 180.660 129.590 1.00 103.28 901 THR B O 1
ATOM 12711 N N . LYS B 1 927 ? 226.546 179.629 127.735 1.00 101.20 902 LYS B N 1
ATOM 12712 C CA . LYS B 1 927 ? 226.509 180.832 126.916 1.00 100.79 902 LYS B CA 1
ATOM 12713 C C . LYS B 1 927 ? 225.089 181.328 126.668 1.00 100.63 902 LYS B C 1
ATOM 12714 O O . LYS B 1 927 ? 224.849 182.041 125.689 1.00 100.68 902 LYS B O 1
ATOM 12720 N N . GLY B 1 928 ? 224.140 180.960 127.528 1.00 97.66 903 GLY B N 1
ATOM 12721 C CA . GLY B 1 928 ? 222.788 181.474 127.375 1.00 97.79 903 GLY B CA 1
ATOM 12722 C C . GLY B 1 928 ? 222.721 182.981 127.538 1.00 98.37 903 GLY B C 1
ATOM 12723 O O . GLY B 1 928 ? 222.105 183.678 126.727 1.00 98.47 903 GLY B O 1
ATOM 12724 N N . ALA B 1 929 ? 223.366 183.501 128.582 1.00 94.37 904 ALA B N 1
ATOM 12725 C CA . ALA B 1 929 ? 223.464 184.936 128.850 1.00 93.17 904 ALA B CA 1
ATOM 12726 C C . ALA B 1 929 ? 222.096 185.616 128.789 1.00 92.92 904 ALA B C 1
ATOM 12727 O O . ALA B 1 929 ? 221.835 186.480 127.956 1.00 93.43 904 ALA B O 1
ATOM 12729 N N . SER B 1 930 ? 221.217 185.204 129.694 1.00 87.91 905 SER B N 1
ATOM 12730 C CA . SER B 1 930 ? 219.867 185.739 129.761 1.00 87.27 905 SER B CA 1
ATOM 12731 C C . SER B 1 930 ? 219.791 186.912 130.737 1.00 87.59 905 SER B C 1
ATOM 12732 O O . SER B 1 930 ? 220.674 187.120 131.569 1.00 87.39 905 SER B O 1
ATOM 12735 N N . HIS B 1 931 ? 218.707 187.679 130.621 1.00 83.37 906 HIS B N 1
ATOM 12736 C CA . HIS B 1 931 ? 218.459 188.844 131.472 1.00 83.50 906 HIS B CA 1
ATOM 12737 C C . HIS B 1 931 ? 219.626 189.829 131.435 1.00 84.33 906 HIS B C 1
ATOM 12738 O O . HIS B 1 931 ? 220.050 190.359 132.461 1.00 84.77 906 HIS B O 1
ATOM 12745 N N . THR B 1 932 ? 220.153 190.080 130.243 1.00 90.41 907 THR B N 1
ATOM 12746 C CA . THR B 1 932 ? 221.287 190.983 130.101 1.00 90.58 907 THR B CA 1
ATOM 12747 C C . THR B 1 932 ? 221.178 191.677 128.748 1.00 91.21 907 THR B C 1
ATOM 12748 O O . THR B 1 932 ? 220.112 191.684 128.125 1.00 90.59 907 THR B O 1
ATOM 12752 N N . GLN B 1 933 ? 222.286 192.271 128.299 1.00 94.37 908 GLN B N 1
ATOM 12753 C CA . GLN B 1 933 ? 222.254 193.108 127.104 1.00 94.42 908 GLN B CA 1
ATOM 12754 C C . GLN B 1 933 ? 221.904 192.303 125.860 1.00 94.56 908 GLN B C 1
ATOM 12755 O O . GLN B 1 933 ? 221.183 192.792 124.982 1.00 94.28 908 GLN B O 1
ATOM 12761 N N . GLN B 1 934 ? 222.415 191.072 125.763 1.00 94.01 909 GLN B N 1
ATOM 12762 C CA . GLN B 1 934 ? 222.318 190.293 124.533 1.00 93.00 909 GLN B CA 1
ATOM 12763 C C . GLN B 1 934 ? 220.887 190.129 124.040 1.00 93.09 909 GLN B C 1
ATOM 12764 O O . GLN B 1 934 ? 220.684 189.823 122.863 1.00 93.82 909 GLN B O 1
ATOM 12770 N N . MET B 1 935 ? 219.896 190.332 124.899 1.00 89.92 910 MET B N 1
ATOM 12771 C CA . MET B 1 935 ? 218.508 190.067 124.560 1.00 90.04 910 MET B CA 1
ATOM 12772 C C . MET B 1 935 ? 217.788 191.278 123.989 1.00 90.31 910 MET B C 1
ATOM 12773 O O . MET B 1 935 ? 216.599 191.179 123.672 1.00 89.34 910 MET B O 1
ATOM 12778 N N . ASP B 1 936 ? 218.470 192.413 123.859 1.00 92.19 911 ASP B N 1
ATOM 12779 C CA . ASP B 1 936 ? 217.873 193.562 123.180 1.00 91.26 911 ASP B CA 1
ATOM 12780 C C . ASP B 1 936 ? 217.527 193.271 121.724 1.00 91.29 911 ASP B C 1
ATOM 12781 O O . ASP B 1 936 ? 216.420 193.641 121.295 1.00 91.75 911 ASP B O 1
ATOM 12786 N N . PRO B 1 937 ? 218.392 192.648 120.914 1.00 88.42 912 PRO B N 1
ATOM 12787 C CA . PRO B 1 937 ? 217.988 192.330 119.533 1.00 88.37 912 PRO B CA 1
ATOM 12788 C C . PRO B 1 937 ? 216.804 191.383 119.434 1.00 88.33 912 PRO B C 1
ATOM 12789 O O . PRO B 1 937 ? 216.121 191.384 118.403 1.00 88.21 912 PRO B O 1
ATOM 12793 N N . LEU B 1 938 ? 216.539 190.575 120.462 1.00 86.03 913 LEU B N 1
ATOM 12794 C CA . LEU B 1 938 ? 215.551 189.507 120.360 1.00 85.03 913 LEU B CA 1
ATOM 12795 C C . LEU B 1 938 ? 214.128 189.974 120.635 1.00 85.74 913 LEU B C 1
ATOM 12796 O O . LEU B 1 938 ? 213.181 189.314 120.194 1.00 85.00 913 LEU B O 1
ATOM 12801 N N . LEU B 1 939 ? 213.957 191.082 121.362 1.00 84.79 914 LEU B N 1
ATOM 12802 C CA . LEU B 1 939 ? 212.647 191.427 121.910 1.00 84.38 914 LEU B CA 1
ATOM 12803 C C . LEU B 1 939 ? 211.599 191.639 120.826 1.00 84.72 914 LEU B C 1
ATOM 12804 O O . LEU B 1 939 ? 210.426 191.309 121.032 1.00 83.79 914 LEU B O 1
ATOM 12809 N N . GLY B 1 940 ? 211.990 192.190 119.676 1.00 83.49 915 GLY B N 1
ATOM 12810 C CA . GLY B 1 940 ? 211.022 192.408 118.613 1.00 83.02 915 GLY B CA 1
ATOM 12811 C C . GLY B 1 940 ? 210.434 191.115 118.082 1.00 84.44 915 GLY B C 1
ATOM 12812 O O . GLY B 1 940 ? 209.218 190.992 117.913 1.00 83.18 915 GLY B O 1
ATOM 12813 N N . GLU B 1 941 ? 211.293 190.132 117.806 1.00 86.27 916 GLU B N 1
ATOM 12814 C CA . GLU B 1 941 ? 210.811 188.846 117.314 1.00 85.18 916 GLU B CA 1
ATOM 12815 C C . GLU B 1 941 ? 209.960 188.142 118.360 1.00 85.41 916 GLU B C 1
ATOM 12816 O O . GLU B 1 941 ? 208.933 187.536 118.033 1.00 85.66 916 GLU B O 1
ATOM 12822 N N . LEU B 1 942 ? 210.377 188.211 119.626 1.00 81.76 917 LEU B N 1
ATOM 12823 C CA . LEU B 1 942 ? 209.632 187.558 120.696 1.00 81.11 917 LEU B CA 1
ATOM 12824 C C . LEU B 1 942 ? 208.203 188.075 120.766 1.00 81.46 917 LEU B C 1
ATOM 12825 O O . LEU B 1 942 ? 207.258 187.290 120.905 1.00 81.51 917 LEU B O 1
ATOM 12830 N N . ALA B 1 943 ? 208.027 189.395 120.676 1.00 81.72 918 ALA B N 1
ATOM 12831 C CA . ALA B 1 943 ? 206.684 189.962 120.659 1.00 81.72 918 ALA B CA 1
ATOM 12832 C C . ALA B 1 943 ? 205.917 189.522 119.421 1.00 81.32 918 ALA B C 1
ATOM 12833 O O . ALA B 1 943 ? 204.711 189.258 119.490 1.00 82.04 918 ALA B O 1
ATOM 12835 N N . ALA B 1 944 ? 206.594 189.455 118.276 1.00 80.41 919 ALA B N 1
ATOM 12836 C CA . ALA B 1 944 ? 205.942 188.981 117.059 1.00 81.26 919 ALA B CA 1
ATOM 12837 C C . ALA B 1 944 ? 205.497 187.531 117.202 1.00 80.85 919 ALA B C 1
ATOM 12838 O O . ALA B 1 944 ? 204.372 187.174 116.840 1.00 79.72 919 ALA B O 1
ATOM 12840 N N . GLU B 1 945 ? 206.371 186.679 117.739 1.00 80.89 920 GLU B N 1
ATOM 12841 C CA . GLU B 1 945 ? 206.035 185.266 117.863 1.00 80.50 920 GLU B CA 1
ATOM 12842 C C . GLU B 1 945 ? 204.984 185.023 118.936 1.00 80.80 920 GLU B C 1
ATOM 12843 O O . GLU B 1 945 ? 204.185 184.089 118.814 1.00 79.84 920 GLU B O 1
ATOM 12849 N N . LEU B 1 946 ? 204.952 185.851 119.976 1.00 78.39 921 LEU B N 1
ATOM 12850 C CA . LEU B 1 946 ? 203.998 185.673 121.060 1.00 78.27 921 LEU B CA 1
ATOM 12851 C C . LEU B 1 946 ? 202.699 186.428 120.838 1.00 78.33 921 LEU B C 1
ATOM 12852 O O . LEU B 1 946 ? 201.822 186.388 121.706 1.00 77.40 921 LEU B O 1
ATOM 12857 N N . GLN B 1 947 ? 202.555 187.101 119.702 1.00 79.44 922 GLN B N 1
ATOM 12858 C CA . GLN B 1 947 ? 201.355 187.870 119.390 1.00 78.38 922 GLN B CA 1
ATOM 12859 C C . GLN B 1 947 ? 200.194 186.909 119.183 1.00 77.76 922 GLN B C 1
ATOM 12860 O O . GLN B 1 947 ? 200.099 186.244 118.151 1.00 79.43 922 GLN B O 1
ATOM 12866 N N . GLY B 1 948 ? 199.303 186.830 120.162 1.00 75.35 923 GLY B N 1
ATOM 12867 C CA . GLY B 1 948 ? 198.150 185.965 120.030 1.00 75.20 923 GLY B CA 1
ATOM 12868 C C . GLY B 1 948 ? 197.824 185.157 121.268 1.00 75.99 923 GLY B C 1
ATOM 12869 O O . GLY B 1 948 ? 196.880 184.360 121.257 1.00 76.14 923 GLY B O 1
ATOM 12870 N N . ILE B 1 949 ? 198.586 185.345 122.341 1.00 72.93 924 ILE B N 1
ATOM 12871 C CA . ILE B 1 949 ? 198.334 184.620 123.580 1.00 72.39 924 ILE B CA 1
ATOM 12872 C C . ILE B 1 949 ? 197.263 185.348 124.378 1.00 72.95 924 ILE B C 1
ATOM 12873 O O . ILE B 1 949 ? 197.188 186.582 124.370 1.00 75.65 924 ILE B O 1
ATOM 12878 N N . GLU B 1 950 ? 196.423 184.580 125.072 1.00 71.65 925 GLU B N 1
ATOM 12879 C CA . GLU B 1 950 ? 195.246 185.102 125.758 1.00 72.85 925 GLU B CA 1
ATOM 12880 C C . GLU B 1 950 ? 195.412 184.940 127.261 1.00 72.40 925 GLU B C 1
ATOM 12881 O O . GLU B 1 950 ? 195.069 183.889 127.819 1.00 7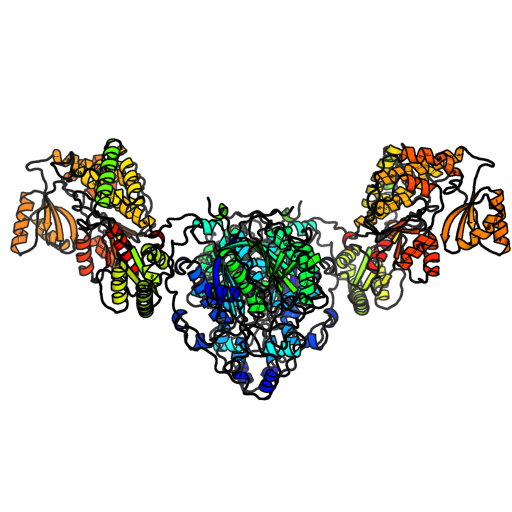2.85 925 GLU B O 1
ATOM 12887 N N . PRO B 1 951 ? 195.927 185.947 127.962 1.00 69.32 926 PRO B N 1
ATOM 12888 C CA . PRO B 1 951 ? 196.035 185.850 129.419 1.00 69.03 926 PRO B CA 1
ATOM 12889 C C . PRO B 1 951 ? 194.673 185.685 130.072 1.00 71.33 926 PRO B C 1
ATOM 12890 O O . PRO B 1 951 ? 193.658 186.182 129.583 1.00 72.73 926 PRO B O 1
ATOM 12894 N N . LYS B 1 952 ? 194.665 184.970 131.186 1.00 66.81 927 LYS B N 1
ATOM 12895 C CA . LYS B 1 952 ? 193.475 184.705 131.976 1.00 67.29 927 LYS B CA 1
ATOM 12896 C C . LYS B 1 952 ? 193.724 185.142 133.408 1.00 66.60 927 LYS B C 1
ATOM 12897 O O . LYS B 1 952 ? 194.876 185.260 133.835 1.00 66.77 927 LYS B O 1
ATOM 12903 N N . PRO B 1 953 ? 192.668 185.429 134.166 1.00 66.07 928 PRO B N 1
ATOM 12904 C CA . PRO B 1 953 ? 192.857 185.739 135.587 1.00 67.44 928 PRO B CA 1
ATOM 12905 C C . PRO B 1 953 ? 193.399 184.533 136.342 1.00 67.61 928 PRO B C 1
ATOM 12906 O O . PRO B 1 953 ? 193.029 183.390 136.070 1.00 67.30 928 PRO B O 1
ATOM 12910 N N . LEU B 1 954 ? 194.279 184.802 137.300 1.00 64.96 929 LEU B N 1
ATOM 12911 C CA . LEU B 1 954 ? 194.959 183.737 138.021 1.00 62.09 929 LEU B CA 1
ATOM 12912 C C . LEU B 1 954 ? 194.005 183.014 138.960 1.00 63.87 929 LEU B C 1
ATOM 12913 O O . LEU B 1 954 ? 193.197 183.635 139.653 1.00 63.36 929 LEU B O 1
ATOM 12918 N N . THR B 1 955 ? 194.107 181.686 138.981 1.00 60.54 930 THR B N 1
ATOM 12919 C CA . THR B 1 955 ? 193.352 180.851 139.903 1.00 58.56 930 THR B CA 1
ATOM 12920 C C . THR B 1 955 ? 194.152 180.460 141.136 1.00 59.25 930 THR B C 1
ATOM 12921 O O . THR B 1 955 ? 193.646 179.713 141.975 1.00 60.75 930 THR B O 1
ATOM 12925 N N . THR B 1 956 ? 195.385 180.941 141.262 1.00 57.80 931 THR B N 1
ATOM 12926 C CA . THR B 1 956 ? 196.260 180.586 142.367 1.00 56.10 931 THR B CA 1
ATOM 12927 C C . THR B 1 956 ? 197.063 181.815 142.763 1.00 56.36 931 THR B C 1
ATOM 12928 O O . THR B 1 956 ? 197.275 182.721 141.957 1.00 61.09 931 THR B O 1
ATOM 12932 N N . GLY B 1 957 ? 197.507 181.842 144.016 1.00 54.03 932 GLY B N 1
ATOM 12933 C CA . GLY B 1 957 ? 198.451 182.862 144.428 1.00 53.10 932 GLY B CA 1
ATOM 12934 C C . GLY B 1 957 ? 199.717 182.809 143.596 1.00 53.69 932 GLY B C 1
ATOM 12935 O O . GLY B 1 957 ? 200.149 181.748 143.150 1.00 57.60 932 GLY B O 1
ATOM 12936 N N . TYR B 1 958 ? 200.316 183.977 143.374 1.00 58.92 933 TYR B N 1
ATOM 12937 C CA . TYR B 1 958 ? 201.416 184.097 142.425 1.00 57.40 933 TYR B CA 1
ATOM 12938 C C . TYR B 1 958 ? 202.416 185.121 142.930 1.00 58.98 933 TYR B C 1
ATOM 12939 O O . TYR B 1 958 ? 202.070 186.291 143.108 1.00 64.03 933 TYR B O 1
ATOM 12948 N N . PHE B 1 959 ? 203.652 184.682 143.154 1.00 56.30 934 PHE B N 1
ATOM 12949 C CA . PHE B 1 959 ? 204.752 185.562 143.539 1.00 57.07 934 PHE B CA 1
ATOM 12950 C C . PHE B 1 959 ? 205.614 185.783 142.300 1.00 60.36 934 PHE B C 1
ATOM 12951 O O . PHE B 1 959 ? 206.547 185.030 142.029 1.00 61.66 934 PHE B O 1
ATOM 12959 N N . SER B 1 960 ? 205.296 186.827 141.542 1.00 63.29 935 SER B N 1
ATOM 12960 C CA . SER B 1 960 ? 206.020 187.109 140.310 1.00 62.79 935 SER B CA 1
ATOM 12961 C C . SER B 1 960 ? 207.439 187.560 140.614 1.00 62.26 935 SER B C 1
ATOM 12962 O O . SER B 1 960 ? 207.643 188.525 141.352 1.00 65.60 935 SER B O 1
ATOM 12965 N N . THR B 1 961 ? 208.418 186.875 140.034 1.00 60.90 936 THR B N 1
ATOM 12966 C CA . THR B 1 961 ? 209.805 187.306 140.097 1.00 62.90 936 THR B CA 1
ATOM 12967 C C . THR B 1 961 ? 210.152 188.287 138.991 1.00 63.86 936 THR B C 1
ATOM 12968 O O . THR B 1 961 ? 211.303 188.727 138.908 1.00 63.24 936 THR B O 1
ATOM 12972 N N . VAL B 1 962 ? 209.197 188.604 138.126 1.00 65.00 937 VAL B N 1
ATOM 12973 C CA . VAL B 1 962 ? 209.366 189.666 137.143 1.00 66.67 937 VAL B CA 1
ATOM 12974 C C . VAL B 1 962 ? 208.982 191.013 137.733 1.00 67.38 937 VAL B C 1
ATOM 12975 O O . VAL B 1 962 ? 209.740 191.981 137.655 1.00 68.47 937 VAL B O 1
ATOM 12979 N N . HIS B 1 963 ? 207.804 191.084 138.348 1.00 66.23 938 HIS B N 1
ATOM 12980 C CA . HIS B 1 963 ? 207.334 192.301 139.003 1.00 65.42 938 HIS B CA 1
ATOM 12981 C C . HIS B 1 963 ? 207.894 192.400 140.425 1.00 63.34 938 HIS B C 1
ATOM 12982 O O . HIS B 1 963 ? 207.168 192.452 141.413 1.00 64.32 938 HIS B O 1
ATOM 12989 N N . GLU B 1 964 ? 209.226 192.427 140.497 1.00 65.53 939 GLU B N 1
ATOM 12990 C CA . GLU B 1 964 ? 209.973 192.770 141.713 1.00 68.17 939 GLU B CA 1
ATOM 12991 C C . GLU B 1 964 ? 209.519 191.965 142.931 1.00 68.77 939 GLU B C 1
ATOM 12992 O O . GLU B 1 964 ? 209.438 192.484 144.045 1.00 70.30 939 GLU B O 1
ATOM 12998 N N . GLY B 1 965 ? 209.220 190.686 142.724 1.00 66.74 940 GLY B N 1
ATOM 12999 C CA . GLY B 1 965 ? 208.893 189.808 143.829 1.00 65.25 940 GLY B CA 1
ATOM 13000 C C . GLY B 1 965 ? 207.504 189.969 144.399 1.00 65.62 940 GLY B C 1
ATOM 13001 O O . GLY B 1 965 ? 207.195 189.337 145.412 1.00 65.27 940 GLY B O 1
ATOM 13002 N N . THR B 1 966 ? 206.657 190.789 143.782 1.00 66.18 941 THR B N 1
ATOM 13003 C CA . THR B 1 966 ? 205.351 191.101 144.343 1.00 66.56 941 THR B CA 1
ATOM 13004 C C . THR B 1 966 ? 204.488 189.844 144.454 1.00 65.04 941 THR B C 1
ATOM 13005 O O . THR B 1 966 ? 204.708 188.844 143.773 1.00 66.88 941 THR B O 1
ATOM 13009 N N . PHE B 1 967 ? 203.490 189.911 145.330 1.00 62.23 942 PHE B N 1
ATOM 13010 C CA . PHE B 1 967 ? 202.506 188.852 145.485 1.00 61.66 942 PHE B CA 1
ATOM 13011 C C . PHE B 1 967 ? 201.196 189.281 144.839 1.00 62.62 942 PHE B C 1
ATOM 13012 O O . PHE B 1 967 ? 200.642 190.327 145.185 1.00 66.56 942 PHE B O 1
ATOM 13020 N N . ILE B 1 968 ? 200.698 188.461 143.922 1.00 63.84 943 ILE B N 1
ATOM 13021 C CA . ILE B 1 968 ? 199.450 188.711 143.215 1.00 63.42 943 ILE B CA 1
ATOM 13022 C C . ILE B 1 968 ? 198.429 187.701 143.715 1.00 64.01 943 ILE B C 1
ATOM 13023 O O . ILE B 1 968 ? 198.646 186.488 143.621 1.00 66.97 943 ILE B O 1
ATOM 13028 N N . ARG B 1 969 ? 197.320 188.196 144.249 1.00 69.99 944 ARG B N 1
ATOM 13029 C CA . ARG B 1 969 ? 196.334 187.319 144.853 1.00 71.53 944 ARG B CA 1
ATOM 13030 C C . ARG B 1 969 ? 195.565 186.550 143.779 1.00 71.16 944 ARG B C 1
ATOM 13031 O O . ARG B 1 969 ? 195.456 187.003 142.639 1.00 71.29 944 ARG B O 1
ATOM 13039 N N . PRO B 1 970 ? 195.031 185.377 144.119 1.00 70.48 945 PRO B N 1
ATOM 13040 C CA . PRO B 1 970 ? 194.197 184.647 143.160 1.00 70.43 945 PRO B CA 1
ATOM 13041 C C . PRO B 1 970 ? 192.949 185.438 142.803 1.00 70.20 945 PRO B C 1
ATOM 13042 O O . PRO B 1 970 ? 192.412 186.194 143.613 1.00 70.04 945 PRO B O 1
ATOM 13046 N N . GLY B 1 971 ? 192.493 185.254 141.568 1.00 71.42 946 GLY B N 1
ATOM 13047 C CA . GLY B 1 971 ? 191.368 185.997 141.049 1.00 70.84 946 GLY B CA 1
ATOM 13048 C C . GLY B 1 971 ? 191.698 187.380 140.542 1.00 72.06 946 GLY B C 1
ATOM 13049 O O . GLY B 1 971 ? 190.788 188.089 140.095 1.00 73.06 946 GLY B O 1
ATOM 13050 N N . SER B 1 972 ? 192.963 187.789 140.593 1.00 74.08 947 SER B N 1
ATOM 13051 C CA . SER B 1 972 ? 193.362 189.109 140.133 1.00 73.43 947 SER B CA 1
ATOM 13052 C C . SER B 1 972 ? 193.229 189.204 138.616 1.00 74.19 947 SER B C 1
ATOM 13053 O O . SER B 1 972 ? 192.862 188.248 137.932 1.00 74.50 947 SER B O 1
ATOM 13056 N N . ALA B 1 973 ? 193.534 190.385 138.085 1.00 74.12 948 ALA B N 1
ATOM 13057 C CA . ALA B 1 973 ? 193.454 190.603 136.652 1.00 73.42 948 ALA B CA 1
ATOM 13058 C C . ALA B 1 973 ? 194.595 189.882 135.937 1.00 75.62 948 ALA B C 1
ATOM 13059 O O . ALA B 1 973 ? 195.650 189.638 136.528 1.00 75.61 948 ALA B O 1
ATOM 13061 N N . PRO B 1 974 ? 194.405 189.526 134.665 1.00 72.55 949 PRO B N 1
ATOM 13062 C CA . PRO B 1 974 ? 195.470 188.845 133.919 1.00 69.93 949 PRO B CA 1
ATOM 13063 C C . PRO B 1 974 ? 196.747 189.672 133.870 1.00 70.16 949 PRO B C 1
ATOM 13064 O O . PRO B 1 974 ? 196.710 190.900 133.808 1.00 72.62 949 PRO B O 1
ATOM 13068 N N . ILE B 1 975 ? 197.887 188.982 133.909 1.00 69.70 950 ILE B N 1
ATOM 13069 C CA . ILE B 1 975 ? 199.187 189.642 133.977 1.00 68.54 950 ILE B CA 1
ATOM 13070 C C . ILE B 1 975 ? 200.167 189.070 132.961 1.00 68.35 950 ILE B C 1
ATOM 13071 O O . ILE B 1 975 ? 201.260 189.612 132.774 1.00 69.45 950 ILE B O 1
ATOM 13076 N N . HIS B 1 976 ? 199.801 187.973 132.304 1.00 67.61 951 HIS B N 1
ATOM 13077 C CA . HIS B 1 976 ? 200.739 187.257 131.436 1.00 69.24 951 HIS B CA 1
ATOM 13078 C C . HIS B 1 976 ? 200.622 187.723 129.984 1.00 69.48 951 HIS B C 1
ATOM 13079 O O . HIS B 1 976 ? 200.394 186.945 129.061 1.00 69.70 951 HIS B O 1
ATOM 13086 N N . ASP B 1 977 ? 200.820 189.024 129.795 1.00 73.16 952 ASP B N 1
ATOM 13087 C CA . ASP B 1 977 ? 200.759 189.633 128.477 1.00 71.71 952 ASP B CA 1
ATOM 13088 C C . ASP B 1 977 ? 202.105 189.496 127.771 1.00 72.02 952 ASP B C 1
ATOM 13089 O O . ASP B 1 977 ? 203.074 188.966 128.317 1.00 74.39 952 ASP B O 1
ATOM 13094 N N . VAL B 1 978 ? 202.171 190.002 126.539 1.00 69.39 953 VAL B N 1
ATOM 13095 C CA . VAL B 1 978 ? 203.399 189.900 125.756 1.00 69.71 953 VAL B CA 1
ATOM 13096 C C . VAL B 1 978 ? 204.522 190.685 126.419 1.00 71.28 953 VAL B C 1
ATOM 13097 O O . VAL B 1 978 ? 205.658 190.210 126.529 1.00 72.13 953 VAL B O 1
ATOM 13101 N N . ASP B 1 979 ? 204.225 191.906 126.862 1.00 72.95 954 ASP B N 1
ATOM 13102 C CA . ASP B 1 979 ? 205.251 192.727 127.493 1.00 71.54 954 ASP B CA 1
ATOM 13103 C C . ASP B 1 979 ? 205.758 192.100 128.784 1.00 71.74 954 ASP B C 1
ATOM 13104 O O . ASP B 1 979 ? 206.901 192.345 129.181 1.00 70.35 954 ASP B O 1
ATOM 13106 N N . TYR B 1 980 ? 204.931 191.288 129.448 1.00 71.65 955 TYR B N 1
ATOM 13107 C CA . TYR B 1 980 ? 205.396 190.558 130.625 1.00 70.30 955 TYR B CA 1
ATOM 13108 C C . TYR B 1 980 ? 206.533 189.610 130.266 1.00 69.28 955 TYR B C 1
ATOM 13109 O O . TYR B 1 980 ? 207.547 189.547 130.965 1.00 70.48 955 TYR B O 1
ATOM 13118 N N . TRP B 1 981 ? 206.382 188.866 129.171 1.00 69.07 956 TRP B N 1
ATOM 13119 C CA . TRP B 1 981 ? 207.455 187.986 128.723 1.00 67.95 956 TRP B CA 1
ATOM 13120 C C . TRP B 1 981 ? 208.632 188.783 128.186 1.00 68.61 956 TRP B C 1
ATOM 13121 O O . TRP B 1 981 ? 209.790 188.418 128.415 1.00 68.85 956 TRP B O 1
ATOM 13132 N N . LYS B 1 982 ? 208.355 189.872 127.467 1.00 73.77 957 LYS B N 1
ATOM 13133 C CA . LYS B 1 982 ? 209.418 190.770 127.032 1.00 74.07 957 LYS B CA 1
ATOM 13134 C C . LYS B 1 982 ? 210.208 191.295 128.222 1.00 73.70 957 LYS B C 1
ATOM 13135 O O . LYS B 1 982 ? 211.443 191.281 128.218 1.00 73.07 957 LYS B O 1
ATOM 13141 N N . LYS B 1 983 ? 209.505 191.760 129.256 1.00 70.35 958 LYS B N 1
ATOM 13142 C CA . LYS B 1 983 ? 210.185 192.290 130.432 1.00 71.60 958 LYS B CA 1
ATOM 13143 C C . LYS B 1 983 ? 210.995 191.206 131.128 1.00 73.30 958 LYS B C 1
ATOM 13144 O O . LYS B 1 983 ? 212.196 191.373 131.373 1.00 71.24 958 LYS B O 1
ATOM 13150 N N . GLY B 1 984 ? 210.354 190.075 131.437 1.00 74.80 959 GLY B N 1
ATOM 13151 C CA . GLY B 1 984 ? 211.027 189.033 132.196 1.00 74.27 959 GLY B CA 1
ATOM 13152 C C . GLY B 1 984 ? 212.260 188.492 131.500 1.00 73.65 959 GLY B C 1
ATOM 13153 O O . GLY B 1 984 ? 213.253 188.159 132.147 1.00 75.15 959 GLY B O 1
ATOM 13154 N N . LEU B 1 985 ? 212.214 188.401 130.172 1.00 74.38 960 LEU B N 1
ATOM 13155 C CA . LEU B 1 985 ? 213.357 187.889 129.427 1.00 74.97 960 LEU B CA 1
ATOM 13156 C C . LEU B 1 985 ? 214.550 188.836 129.497 1.00 76.63 960 LEU B C 1
ATOM 13157 O O . LEU B 1 985 ? 215.698 188.388 129.422 1.00 76.48 960 LEU B O 1
ATOM 13162 N N . ARG B 1 986 ? 214.305 190.135 129.660 1.00 83.51 961 ARG B N 1
ATOM 13163 C CA . ARG B 1 986 ? 215.374 191.127 129.616 1.00 83.44 961 ARG B CA 1
ATOM 13164 C C . ARG B 1 986 ? 215.920 191.486 130.997 1.00 82.49 961 ARG B C 1
ATOM 13165 O O . ARG B 1 986 ? 217.137 191.598 131.162 1.00 81.95 961 ARG B O 1
ATOM 13173 N N . HIS B 1 987 ? 215.064 191.680 131.993 1.00 80.34 962 HIS B N 1
ATOM 13174 C CA . HIS B 1 987 ? 215.507 192.251 133.254 1.00 81.51 962 HIS B CA 1
ATOM 13175 C C . HIS B 1 987 ? 215.657 191.176 134.331 1.00 80.64 962 HIS B C 1
ATOM 13176 O O . HIS B 1 987 ? 215.348 190.001 134.127 1.00 82.77 962 HIS B O 1
ATOM 13183 N N . SER B 1 988 ? 216.149 191.597 135.495 1.00 78.62 963 SER B N 1
ATOM 13184 C CA . SER B 1 988 ? 216.598 190.669 136.524 1.00 79.76 963 SER B CA 1
ATOM 13185 C C . SER B 1 988 ? 215.453 189.808 137.050 1.00 79.79 963 SER B C 1
ATOM 13186 O O . SER B 1 988 ? 214.273 190.101 136.857 1.00 79.06 963 SER B O 1
ATOM 13189 N N . VAL B 1 989 ? 215.829 188.731 137.735 1.00 75.08 964 VAL B N 1
ATOM 13190 C CA . VAL B 1 989 ? 214.891 187.810 138.366 1.00 73.78 964 VAL B CA 1
ATOM 13191 C C . VAL B 1 989 ? 214.948 188.045 139.867 1.00 72.54 964 VAL B C 1
ATOM 13192 O O . VAL B 1 989 ? 216.002 187.876 140.492 1.00 71.34 964 VAL B O 1
ATOM 13196 N N . TYR B 1 990 ? 213.814 188.438 140.446 1.00 68.84 965 TYR B N 1
ATOM 13197 C CA . TYR B 1 990 ? 213.726 188.736 141.874 1.00 69.41 965 TYR B CA 1
ATOM 13198 C C . TYR B 1 990 ? 213.248 187.486 142.605 1.00 69.85 965 TYR B C 1
ATOM 13199 O O . TYR B 1 990 ? 212.100 187.376 143.036 1.00 69.16 965 TYR B O 1
ATOM 13208 N N . PHE B 1 991 ? 214.161 186.526 142.749 1.00 65.53 966 PHE B N 1
ATOM 13209 C CA . PHE B 1 991 ? 213.797 185.234 143.320 1.00 65.46 966 PHE B CA 1
ATOM 13210 C C . PHE B 1 991 ? 213.839 185.254 144.843 1.00 65.10 966 PHE B C 1
ATOM 13211 O O . PHE B 1 991 ? 212.853 184.913 145.503 1.00 64.26 966 PHE B O 1
ATOM 13219 N N . THR B 1 992 ? 214.984 185.629 145.420 1.00 67.30 967 THR B N 1
ATOM 13220 C CA . THR B 1 992 ? 215.086 185.670 146.876 1.00 66.84 967 THR B CA 1
ATOM 13221 C C . THR B 1 992 ? 214.071 186.630 147.479 1.00 66.93 967 THR B C 1
ATOM 13222 O O . THR B 1 992 ? 213.583 186.397 148.589 1.00 68.20 967 THR B O 1
ATOM 13226 N N . GLN B 1 993 ? 213.728 187.702 146.764 1.00 65.00 968 GLN B N 1
ATOM 13227 C CA . GLN B 1 993 ? 212.652 188.574 147.216 1.00 66.19 968 GLN B CA 1
ATOM 13228 C C . GLN B 1 993 ? 211.315 187.847 147.202 1.00 66.84 968 GLN B C 1
ATOM 13229 O O . GLN B 1 993 ? 210.508 188.004 148.122 1.00 67.29 968 GLN B O 1
ATOM 13235 N N . GLY B 1 994 ? 211.065 187.047 146.163 1.00 64.24 969 GLY B N 1
ATOM 13236 C CA . GLY B 1 994 ? 209.806 186.324 146.082 1.00 62.24 969 GLY B CA 1
ATOM 13237 C C . GLY B 1 994 ? 209.623 185.329 147.211 1.00 60.72 969 GLY B C 1
ATOM 13238 O O . GLY B 1 994 ? 208.532 185.206 147.769 1.00 59.96 969 GLY B O 1
ATOM 13239 N N . ILE B 1 995 ? 210.690 184.612 147.567 1.00 59.26 970 ILE B N 1
ATOM 13240 C CA . ILE B 1 995 ? 210.611 183.652 148.665 1.00 60.29 970 ILE B CA 1
ATOM 13241 C C . ILE B 1 995 ? 210.276 184.365 149.970 1.00 61.92 970 ILE B C 1
ATOM 13242 O O . ILE B 1 995 ? 209.408 183.926 150.732 1.00 61.22 970 ILE B O 1
ATOM 13247 N N . ARG B 1 996 ? 210.952 185.484 150.241 1.00 64.23 971 ARG B N 1
ATOM 13248 C CA . ARG B 1 996 ? 210.719 186.195 151.494 1.00 62.48 971 ARG B CA 1
ATOM 13249 C C . ARG B 1 996 ? 209.275 186.661 151.600 1.00 61.44 971 ARG B C 1
ATOM 13250 O O . ARG B 1 996 ? 208.644 186.503 152.648 1.00 61.77 971 ARG B O 1
ATOM 13258 N N . ASN B 1 997 ? 208.727 187.210 150.514 1.00 56.52 972 ASN B N 1
ATOM 13259 C CA . ASN B 1 997 ? 207.318 187.584 150.505 1.00 57.22 972 ASN B CA 1
ATOM 13260 C C . ASN B 1 997 ? 206.429 186.399 150.856 1.00 59.60 972 ASN B C 1
ATOM 13261 O O . ASN B 1 997 ? 205.447 186.548 151.588 1.00 59.32 972 ASN B O 1
ATOM 13266 N N . ALA B 1 998 ? 206.755 185.214 150.336 1.00 60.41 973 ALA B N 1
ATOM 13267 C CA . ALA B 1 998 ? 205.977 184.022 150.660 1.00 58.83 973 ALA B CA 1
ATOM 13268 C C . ALA B 1 998 ? 206.070 183.684 152.141 1.00 56.64 973 ALA B C 1
ATOM 13269 O O . ALA B 1 998 ? 205.065 183.332 152.767 1.00 56.87 973 ALA B O 1
ATOM 13271 N N . VAL B 1 999 ? 207.268 183.784 152.718 1.00 57.13 974 VAL B N 1
ATOM 13272 C CA . VAL B 1 999 ? 207.446 183.476 154.135 1.00 58.20 974 VAL B CA 1
ATOM 13273 C C . VAL B 1 999 ? 206.656 184.444 155.003 1.00 58.29 974 VAL B C 1
ATOM 13274 O O . VAL B 1 999 ? 206.191 184.079 156.087 1.00 59.01 974 VAL B O 1
ATOM 13278 N N . ASP B 1 1000 ? 206.471 185.679 154.538 1.00 59.88 975 ASP B N 1
ATOM 13279 C CA . ASP B 1 1000 ? 205.733 186.661 155.323 1.00 59.77 975 ASP B CA 1
ATOM 13280 C C . ASP B 1 1000 ? 204.239 186.378 155.325 1.00 60.63 975 ASP B C 1
ATOM 13281 O O . ASP B 1 1000 ? 203.543 186.758 156.272 1.00 62.33 975 ASP B O 1
ATOM 13286 N N . ASN B 1 1001 ? 203.727 185.722 154.290 1.00 57.57 976 ASN B N 1
ATOM 13287 C CA . ASN B 1 1001 ? 202.330 185.312 154.277 1.00 57.55 976 ASN B CA 1
ATOM 13288 C C . ASN B 1 1001 ? 202.098 184.001 155.010 1.00 56.45 976 ASN B C 1
ATOM 13289 O O . ASN B 1 1001 ? 200.959 183.531 155.054 1.00 59.49 976 ASN B O 1
ATOM 13294 N N . GLY B 1 1002 ? 203.138 183.406 155.580 1.00 53.34 977 GLY B N 1
ATOM 13295 C CA . GLY B 1 1002 ? 202.989 182.228 156.401 1.00 53.85 977 GLY B CA 1
ATOM 13296 C C . GLY B 1 1002 ? 203.230 180.904 155.719 1.00 54.48 977 GLY B C 1
ATOM 13297 O O . GLY B 1 1002 ? 202.907 179.866 156.303 1.00 55.16 977 GLY B O 1
ATOM 13298 N N . HIS B 1 1003 ? 203.779 180.899 154.510 1.00 52.36 978 HIS B N 1
ATOM 13299 C CA . HIS B 1 1003 ? 204.104 179.652 153.837 1.00 46.34 978 HIS B CA 1
ATOM 13300 C C . HIS B 1 1003 ? 205.381 179.056 154.411 1.00 46.05 978 HIS B C 1
ATOM 13301 O O . HIS B 1 1003 ? 206.378 179.757 154.589 1.00 51.55 978 HIS B O 1
ATOM 13308 N N . THR B 1 1004 ? 205.350 177.757 154.690 1.00 41.70 979 THR B N 1
ATOM 13309 C CA . THR B 1 1004 ? 206.510 177.045 155.202 1.00 43.20 979 THR B CA 1
ATOM 13310 C C . THR B 1 1004 ? 206.882 175.811 154.392 1.00 44.57 979 THR B C 1
ATOM 13311 O O . THR B 1 1004 ? 207.964 175.261 154.611 1.00 44.89 979 THR B O 1
ATOM 13315 N N . THR B 1 1005 ? 206.036 175.362 153.471 1.00 39.76 980 THR B N 1
ATOM 13316 C CA . THR B 1 1005 ? 206.318 174.206 152.629 1.00 42.51 980 THR B CA 1
ATOM 13317 C C . THR B 1 1005 ? 206.612 174.688 151.215 1.00 41.45 980 THR B C 1
ATOM 13318 O O . THR B 1 1005 ? 205.789 175.377 150.606 1.00 41.92 980 THR B O 1
ATOM 13322 N N . PHE B 1 1006 ? 207.777 174.321 150.695 1.00 35.48 981 PHE B N 1
ATOM 13323 C CA . PHE B 1 1006 ? 208.187 174.703 149.351 1.00 38.56 981 PHE B CA 1
ATOM 13324 C C . PHE B 1 1006 ? 208.542 173.446 148.572 1.00 41.15 981 PHE B C 1
ATOM 13325 O O . PHE B 1 1006 ? 209.405 172.672 148.995 1.00 38.06 981 PHE B O 1
ATOM 13333 N N . LEU B 1 1007 ? 207.884 173.257 147.431 1.00 38.01 982 LEU B N 1
ATOM 13334 C CA . LEU B 1 1007 ? 207.979 172.040 146.635 1.00 39.42 982 LEU B CA 1
ATOM 13335 C C . LEU B 1 1007 ? 208.573 172.377 145.274 1.00 37.10 982 LEU B C 1
ATOM 13336 O O . LEU B 1 1007 ? 207.955 173.098 144.489 1.00 43.29 982 LEU B O 1
ATOM 13341 N N . GLU B 1 1008 ? 209.754 171.842 144.987 1.00 40.37 983 GLU B N 1
ATOM 13342 C CA . GLU B 1 1008 ? 210.441 172.128 143.733 1.00 44.18 983 GLU B CA 1
ATOM 13343 C C . GLU B 1 1008 ? 210.123 171.059 142.692 1.00 42.45 983 GLU B C 1
ATOM 13344 O O . GLU B 1 1008 ? 210.419 169.880 142.895 1.00 47.83 983 GLU B O 1
ATOM 13350 N N . LEU B 1 1009 ? 209.530 171.480 141.579 1.00 38.26 984 LEU B N 1
ATOM 13351 C CA . LEU B 1 1009 ? 209.294 170.622 140.419 1.00 39.16 984 LEU B CA 1
ATOM 13352 C C . LEU B 1 1009 ? 210.483 170.771 139.481 1.00 41.14 984 LEU B C 1
ATOM 13353 O O . LEU B 1 1009 ? 210.597 171.762 138.762 1.00 46.23 984 LEU B O 1
ATOM 13358 N N . ALA B 1 1010 ? 211.373 169.785 139.476 1.00 41.63 985 ALA B N 1
ATOM 13359 C CA . ALA B 1 1010 ? 212.588 169.867 138.680 1.00 44.38 985 ALA B CA 1
ATOM 13360 C C . ALA B 1 1010 ? 213.117 168.462 138.452 1.00 45.06 985 ALA B C 1
ATOM 13361 O O . ALA B 1 1010 ? 212.781 167.542 139.201 1.00 48.21 985 ALA B O 1
ATOM 13363 N N . PRO B 1 1011 ? 213.937 168.261 137.418 1.00 48.07 986 PRO B N 1
ATOM 13364 C CA . PRO B 1 1011 ? 214.640 166.977 137.282 1.00 49.55 986 PRO B CA 1
ATOM 13365 C C . PRO B 1 1011 ? 215.713 166.772 138.330 1.00 48.53 986 PRO B C 1
ATOM 13366 O O . PRO B 1 1011 ? 216.154 165.637 138.530 1.00 49.41 986 PRO B O 1
ATOM 13370 N N . ASN B 1 1012 ? 216.153 167.830 138.992 1.00 52.41 987 ASN B N 1
ATOM 13371 C CA . ASN B 1 1012 ? 217.206 167.773 139.992 1.00 51.94 987 ASN B CA 1
ATOM 13372 C C . ASN B 1 1012 ? 217.056 168.983 140.901 1.00 53.28 987 ASN B C 1
ATOM 13373 O O . ASN B 1 1012 ? 216.914 170.108 140.411 1.00 55.72 987 ASN B O 1
ATOM 13378 N N . PRO B 1 1013 ? 217.073 168.806 142.213 1.00 56.84 988 PRO B N 1
ATOM 13379 C CA . PRO B 1 1013 ? 216.825 169.934 143.118 1.00 54.36 988 PRO B CA 1
ATOM 13380 C C . PRO B 1 1013 ? 218.074 170.788 143.273 1.00 57.16 988 PRO B C 1
ATOM 13381 O O . PRO B 1 1013 ? 219.052 170.382 143.907 1.00 59.88 988 PRO B O 1
ATOM 13385 N N . VAL B 1 1014 ? 218.048 171.976 142.675 1.00 56.79 989 VAL B N 1
ATOM 13386 C CA . VAL B 1 1014 ? 219.160 172.912 142.790 1.00 58.37 989 VAL B CA 1
ATOM 13387 C C . VAL B 1 1014 ? 218.662 174.207 143.414 1.00 57.72 989 VAL B C 1
ATOM 13388 O O . VAL B 1 1014 ? 219.415 174.912 144.092 1.00 61.08 989 VAL B O 1
ATOM 13392 N N . ALA B 1 1015 ? 217.388 174.523 143.204 1.00 53.38 990 ALA B N 1
ATOM 13393 C CA . ALA B 1 1015 ? 216.824 175.745 143.755 1.00 53.14 990 ALA B CA 1
ATOM 13394 C C . ALA B 1 1015 ? 216.407 175.606 145.211 1.00 56.56 990 ALA B C 1
ATOM 13395 O O . ALA B 1 1015 ? 216.215 176.625 145.880 1.00 56.91 990 ALA B O 1
ATOM 13397 N N . LEU B 1 1016 ? 216.260 174.380 145.714 1.00 56.87 991 LEU B N 1
ATOM 13398 C CA . LEU B 1 1016 ? 215.833 174.201 147.098 1.00 54.42 991 LEU B CA 1
ATOM 13399 C C . LEU B 1 1016 ? 216.862 174.758 148.070 1.00 55.84 991 LEU B C 1
ATOM 13400 O O . LEU B 1 1016 ? 216.501 175.347 149.093 1.00 57.81 991 LEU B O 1
ATOM 13405 N N . MET B 1 1017 ? 218.149 174.586 147.767 1.00 61.11 992 MET B N 1
ATOM 13406 C CA . MET B 1 1017 ? 219.188 175.137 148.631 1.00 60.47 992 MET B CA 1
ATOM 13407 C C . MET B 1 1017 ? 219.112 176.657 148.686 1.00 61.76 992 MET B C 1
ATOM 13408 O O . MET B 1 1017 ? 219.277 177.256 149.754 1.00 62.86 992 MET B O 1
ATOM 13413 N N . GLN B 1 1018 ? 218.874 177.301 147.543 1.00 63.84 993 GLN B N 1
ATOM 13414 C CA . GLN B 1 1018 ? 218.683 178.748 147.539 1.00 63.42 993 GLN B CA 1
ATOM 13415 C C . GLN B 1 1018 ? 217.452 179.141 148.341 1.00 61.35 993 GLN B C 1
ATOM 13416 O O . GLN B 1 1018 ? 217.479 180.121 149.092 1.00 63.77 993 GLN B O 1
ATOM 13422 N N . VAL B 1 1019 ? 216.358 178.397 148.182 1.00 58.03 994 VAL B N 1
ATOM 13423 C CA . VAL B 1 1019 ? 215.162 178.648 148.979 1.00 59.53 994 VAL B CA 1
ATOM 13424 C C . VAL B 1 1019 ? 215.462 178.448 150.457 1.00 59.85 994 VAL B C 1
ATOM 13425 O O . VAL B 1 1019 ? 214.986 179.205 151.309 1.00 60.07 994 VAL B O 1
ATOM 13429 N N . GLY B 1 1020 ? 216.265 177.436 150.781 1.00 59.76 995 GLY B N 1
ATOM 13430 C CA . GLY B 1 1020 ? 216.605 177.184 152.170 1.00 60.43 995 GLY B CA 1
ATOM 13431 C C . GLY B 1 1020 ? 217.339 178.341 152.817 1.00 61.05 995 GLY B C 1
ATOM 13432 O O . GLY B 1 1020 ? 217.042 178.718 153.951 1.00 61.62 995 GLY B O 1
ATOM 13433 N N . LEU B 1 1021 ? 218.307 178.920 152.106 1.00 63.10 996 LEU B N 1
ATOM 13434 C CA . LEU B 1 1021 ? 219.059 180.041 152.658 1.00 63.65 996 LEU B CA 1
ATOM 13435 C C . LEU B 1 1021 ? 218.157 181.239 152.918 1.00 63.94 996 LEU B C 1
ATOM 13436 O O . LEU B 1 1021 ? 218.300 181.919 153.938 1.00 67.41 996 LEU B O 1
ATOM 13441 N N . THR B 1 1022 ? 217.225 181.518 152.006 1.00 62.18 997 THR B N 1
ATOM 13442 C CA . THR B 1 1022 ? 216.312 182.638 152.204 1.00 62.95 997 THR B CA 1
ATOM 13443 C C . THR B 1 1022 ? 215.391 182.409 153.398 1.00 63.08 997 THR B C 1
ATOM 13444 O O . THR B 1 1022 ? 215.161 183.328 154.189 1.00 65.60 997 THR B O 1
ATOM 13448 N N . THR B 1 1023 ? 214.855 181.196 153.546 1.00 61.92 998 THR B N 1
ATOM 13449 C CA . THR B 1 1023 ? 213.924 180.933 154.640 1.00 63.92 998 THR B CA 1
ATOM 13450 C C . THR B 1 1023 ? 214.592 181.131 155.995 1.00 64.52 998 THR B C 1
ATOM 13451 O O . THR B 1 1023 ? 213.996 181.713 156.908 1.00 63.53 998 THR B O 1
ATOM 13455 N N . ALA B 1 1024 ? 215.828 180.652 156.145 1.00 63.32 999 ALA B N 1
ATOM 13456 C CA . ALA B 1 1024 ? 216.560 180.880 157.386 1.00 64.56 999 ALA B CA 1
ATOM 13457 C C . ALA B 1 1024 ? 216.805 182.366 157.614 1.00 66.48 999 ALA B C 1
ATOM 13458 O O . ALA B 1 1024 ? 216.658 182.863 158.735 1.00 66.47 999 ALA B O 1
ATOM 13460 N N . SER B 1 1025 ? 217.172 183.093 156.559 1.00 67.40 1000 SER B N 1
ATOM 13461 C CA . SER B 1 1025 ? 217.399 184.527 156.674 1.00 66.17 1000 SER B CA 1
ATOM 13462 C C . SER B 1 1025 ? 216.146 185.282 157.095 1.00 66.98 1000 SER B C 1
ATOM 13463 O O . SER B 1 1025 ? 216.256 186.383 157.641 1.00 67.91 1000 SER B O 1
ATOM 13466 N N . ALA B 1 1026 ? 214.964 184.722 156.853 1.00 64.65 1001 ALA B N 1
ATOM 13467 C CA . ALA B 1 1026 ? 213.707 185.333 157.259 1.00 64.25 1001 ALA B CA 1
ATOM 13468 C C . ALA B 1 1026 ? 213.203 184.805 158.595 1.00 64.02 1001 ALA B C 1
ATOM 13469 O O . ALA B 1 1026 ? 212.076 185.117 158.988 1.00 62.79 1001 ALA B O 1
ATOM 13471 N N . GLY B 1 1027 ? 214.009 184.017 159.299 1.00 65.27 1002 GLY B N 1
ATOM 13472 C CA . GLY B 1 1027 ? 213.591 183.448 160.564 1.00 64.79 1002 GLY B CA 1
ATOM 13473 C C . GLY B 1 1027 ? 212.661 182.261 160.414 1.00 66.77 1002 GLY B C 1
ATOM 13474 O O . GLY B 1 1027 ? 211.519 182.295 160.877 1.00 66.44 1002 GLY B O 1
ATOM 13475 N N . LEU B 1 1028 ? 213.146 181.203 159.760 1.00 65.69 1003 LEU B N 1
ATOM 13476 C CA . LEU B 1 1028 ? 212.366 179.979 159.588 1.00 63.17 1003 LEU B CA 1
ATOM 13477 C C . LEU B 1 1028 ? 213.368 178.842 159.391 1.00 64.20 1003 LEU B C 1
ATOM 13478 O O . LEU B 1 1028 ? 213.930 178.696 158.304 1.00 68.06 1003 LEU B O 1
ATOM 13483 N N . HIS B 1 1029 ? 213.584 178.056 160.439 1.00 64.08 1004 HIS B N 1
ATOM 13484 C CA . HIS B 1 1029 ? 214.595 177.011 160.419 1.00 65.13 1004 HIS B CA 1
ATOM 13485 C C . HIS B 1 1029 ? 214.008 175.611 160.367 1.00 65.57 1004 HIS B C 1
ATOM 13486 O O . HIS B 1 1029 ? 214.767 174.639 160.320 1.00 65.42 1004 HIS B O 1
ATOM 13493 N N . ASP B 1 1030 ? 212.685 175.481 160.365 1.00 62.57 1005 ASP B N 1
ATOM 13494 C CA . ASP B 1 1030 ? 212.023 174.189 160.251 1.00 62.57 1005 ASP B CA 1
ATOM 13495 C C . ASP B 1 1030 ? 211.169 174.116 158.988 1.00 62.87 1005 ASP B C 1
ATOM 13496 O O . ASP B 1 1030 ? 210.157 173.417 158.952 1.00 65.12 1005 ASP B O 1
ATOM 13501 N N . ALA B 1 1031 ? 211.571 174.838 157.947 1.00 55.38 1006 ALA B N 1
ATOM 13502 C CA . ALA B 1 1031 ? 210.811 174.860 156.706 1.00 55.03 1006 ALA B CA 1
ATOM 13503 C C . ALA B 1 1031 ? 210.785 173.478 156.062 1.00 52.42 1006 ALA B C 1
ATOM 13504 O O . ALA B 1 1031 ? 211.738 172.703 156.156 1.00 52.89 1006 ALA B O 1
ATOM 13506 N N . GLN B 1 1032 ? 209.678 173.174 155.396 1.00 46.49 1007 GLN B N 1
ATOM 13507 C CA . GLN B 1 1032 ? 209.525 171.917 154.674 1.00 45.66 1007 GLN B CA 1
ATOM 13508 C C . GLN B 1 1032 ? 209.989 172.125 153.236 1.00 42.64 1007 GLN B C 1
ATOM 13509 O O . GLN B 1 1032 ? 209.310 172.787 152.448 1.00 47.09 1007 GLN B O 1
ATOM 13515 N N . LEU B 1 1033 ? 211.142 171.566 152.896 1.00 39.82 1008 LEU B N 1
ATOM 13516 C CA . LEU B 1 1033 ? 211.740 171.709 151.571 1.00 41.54 1008 LEU B CA 1
ATOM 13517 C C . LEU B 1 1033 ? 211.683 170.352 150.881 1.00 42.63 1008 LEU B C 1
ATOM 13518 O O . LEU B 1 1033 ? 212.494 169.467 151.164 1.00 44.95 1008 LEU B O 1
ATOM 13523 N N . ILE B 1 1034 ? 210.739 170.200 149.961 1.00 35.91 1009 ILE B N 1
ATOM 13524 C CA . ILE B 1 1034 ? 210.418 168.909 149.368 1.00 35.62 1009 ILE B CA 1
ATOM 13525 C C . ILE B 1 1034 ? 210.898 168.893 147.924 1.00 36.48 1009 ILE B C 1
ATOM 13526 O O . ILE B 1 1034 ? 210.424 169.676 147.094 1.00 37.83 1009 ILE B O 1
ATOM 13531 N N . ALA B 1 1035 ? 211.826 167.992 147.624 1.00 38.84 1010 ALA B N 1
ATOM 13532 C CA . ALA B 1 1035 ? 212.250 167.748 146.256 1.00 38.69 1010 ALA B CA 1
ATOM 13533 C C . ALA B 1 1035 ? 211.309 166.754 145.580 1.00 37.93 1010 ALA B C 1
ATOM 13534 O O . ALA B 1 1035 ? 210.547 166.042 146.233 1.00 42.94 1010 ALA B O 1
ATOM 13536 N N . THR B 1 1036 ? 211.361 166.717 144.251 1.00 40.85 1011 THR B N 1
ATOM 13537 C CA . THR B 1 1036 ? 210.547 165.784 143.481 1.00 42.85 1011 THR B CA 1
ATOM 13538 C C . THR B 1 1036 ? 211.393 164.726 142.785 1.00 41.52 1011 THR B C 1
ATOM 13539 O O . THR B 1 1036 ? 211.191 163.536 143.019 1.00 50.66 1011 THR B O 1
ATOM 13543 N N . LEU B 1 1037 ? 212.326 165.123 141.932 1.00 44.51 1012 LEU B N 1
ATOM 13544 C CA . LEU B 1 1037 ? 213.246 164.203 141.284 1.00 42.34 1012 LEU B CA 1
ATOM 13545 C C . LEU B 1 1037 ? 214.673 164.622 141.602 1.00 44.34 1012 LEU B C 1
ATOM 13546 O O . LEU B 1 1037 ? 214.946 165.781 141.914 1.00 48.17 1012 LEU B O 1
ATOM 13551 N N . ALA B 1 1038 ? 215.587 163.662 141.532 1.00 50.09 1013 ALA B N 1
ATOM 13552 C CA . ALA B 1 1038 ? 216.976 163.928 141.863 1.00 50.35 1013 ALA B CA 1
ATOM 13553 C C . ALA B 1 1038 ? 217.875 162.972 141.100 1.00 51.37 1013 ALA B C 1
ATOM 13554 O O . ALA B 1 1038 ? 217.521 161.812 140.888 1.00 54.50 1013 ALA B O 1
ATOM 13556 N N . ARG B 1 1039 ? 219.032 163.473 140.680 1.00 57.20 1014 ARG B N 1
ATOM 13557 C CA . ARG B 1 1039 ? 220.049 162.615 140.093 1.00 58.07 1014 ARG B CA 1
ATOM 13558 C C . ARG B 1 1039 ? 220.471 161.547 141.094 1.00 60.49 1014 ARG B C 1
ATOM 13559 O O . ARG B 1 1039 ? 220.630 161.822 142.285 1.00 61.56 1014 ARG B O 1
ATOM 13567 N N . LYS B 1 1040 ? 220.621 160.316 140.605 1.00 60.66 1015 LYS B N 1
ATOM 13568 C CA . LYS B 1 1040 ? 221.103 159.171 141.376 1.00 61.69 1015 LYS B CA 1
ATOM 13569 C C . LYS B 1 1040 ? 220.103 158.681 142.417 1.00 61.56 1015 LYS B C 1
ATOM 13570 O O . LYS B 1 1040 ? 220.487 157.990 143.362 1.00 63.74 1015 LYS B O 1
ATOM 13576 N N . GLN B 1 1041 ? 218.828 159.021 142.271 1.00 57.33 1016 GLN B N 1
ATOM 13577 C CA . GLN B 1 1041 ? 217.769 158.484 143.111 1.00 55.49 1016 GLN B CA 1
ATOM 13578 C C . GLN B 1 1041 ? 216.667 157.941 142.217 1.00 56.41 1016 GLN B C 1
ATOM 13579 O O . GLN B 1 1041 ? 216.327 158.555 141.203 1.00 58.65 1016 GLN B O 1
ATOM 13585 N N . ASP B 1 1042 ? 216.118 156.788 142.592 1.00 45.79 1017 ASP B N 1
ATOM 13586 C CA . ASP B 1 1042 ? 215.060 156.167 141.807 1.00 44.59 1017 ASP B CA 1
ATOM 13587 C C . ASP B 1 1042 ? 213.880 157.118 141.654 1.00 46.93 1017 ASP B C 1
ATOM 13588 O O . ASP B 1 1042 ? 213.353 157.633 142.642 1.00 47.31 1017 ASP B O 1
ATOM 13593 N N . GLU B 1 1043 ? 213.459 157.336 140.408 1.00 44.91 1018 GLU B N 1
ATOM 13594 C CA . GLU B 1 1043 ? 212.481 158.382 140.127 1.00 46.57 1018 GLU B CA 1
ATOM 13595 C C . GLU B 1 1043 ? 211.108 158.036 140.690 1.00 45.11 1018 GLU B C 1
ATOM 13596 O O . GLU B 1 1043 ? 210.411 158.913 141.207 1.00 45.26 1018 GLU B O 1
ATOM 13602 N N . VAL B 1 1044 ? 210.699 156.771 140.597 1.00 39.92 1019 VAL B N 1
ATOM 13603 C CA . VAL B 1 1044 ? 209.405 156.371 141.141 1.00 38.94 1019 VAL B CA 1
ATOM 13604 C C . VAL B 1 1044 ? 209.394 156.517 142.658 1.00 38.80 1019 VAL B C 1
ATOM 13605 O O . VAL B 1 1044 ? 208.409 156.980 143.242 1.00 38.14 1019 VAL B O 1
ATOM 13609 N N . GLU B 1 1045 ? 210.491 156.143 143.315 1.00 39.26 1020 GLU B N 1
ATOM 13610 C CA . GLU B 1 1045 ? 210.573 156.279 144.764 1.00 39.40 1020 GLU B CA 1
ATOM 13611 C C . GLU B 1 1045 ? 210.586 157.740 145.187 1.00 37.76 1020 GLU B C 1
ATOM 13612 O O . GLU B 1 1045 ? 209.995 158.098 146.210 1.00 42.84 1020 GLU B O 1
ATOM 13618 N N . SER B 1 1046 ? 211.259 158.595 144.417 1.00 38.83 1021 SER B N 1
ATOM 13619 C CA . SER B 1 1046 ? 211.308 160.013 144.753 1.00 35.62 1021 SER B CA 1
ATOM 13620 C C . SER B 1 1046 ? 209.918 160.632 144.743 1.00 33.19 1021 SER B C 1
ATOM 13621 O O . SER B 1 1046 ? 209.585 161.432 145.620 1.00 37.36 1021 SER B O 1
ATOM 13624 N N . MET B 1 1047 ? 209.089 160.270 143.762 1.00 30.30 1022 MET B N 1
ATOM 13625 C CA . MET B 1 1047 ? 207.750 160.842 143.693 1.00 36.48 1022 MET B CA 1
ATOM 13626 C C . MET B 1 1047 ? 206.878 160.366 144.848 1.00 33.57 1022 MET B C 1
ATOM 13627 O O . MET B 1 1047 ? 206.106 161.150 145.407 1.00 35.73 1022 MET B O 1
ATOM 13632 N N . ILE B 1 1048 ? 206.986 159.090 145.221 1.00 30.45 1023 ILE B N 1
ATOM 13633 C CA . ILE B 1 1048 ? 206.223 158.577 146.357 1.00 29.96 1023 ILE B CA 1
ATOM 13634 C C . ILE B 1 1048 ? 206.636 159.286 147.638 1.00 26.73 1023 ILE B C 1
ATOM 13635 O O . ILE B 1 1048 ? 205.792 159.663 148.456 1.00 25.96 1023 ILE B O 1
ATOM 13640 N N . SER B 1 1049 ? 207.939 159.487 147.828 1.00 24.28 1024 SER B N 1
ATOM 13641 C CA . SER B 1 1049 ? 208.415 160.177 149.018 1.00 30.02 1024 SER B CA 1
ATOM 13642 C C . SER B 1 1049 ? 207.915 161.615 149.066 1.00 31.70 1024 SER B C 1
ATOM 13643 O O . SER B 1 1049 ? 207.523 162.105 150.129 1.00 36.38 1024 SER B O 1
ATOM 13646 N N . ALA B 1 1050 ? 207.916 162.305 147.926 1.00 30.65 1025 ALA B N 1
ATOM 13647 C CA . ALA B 1 1050 ? 207.418 163.675 147.893 1.00 26.99 1025 ALA B CA 1
ATOM 13648 C C . ALA B 1 1050 ? 205.941 163.736 148.255 1.00 28.23 1025 ALA B C 1
ATOM 13649 O O . ALA B 1 1050 ? 205.522 164.597 149.033 1.00 35.29 1025 ALA B O 1
ATOM 13651 N N . MET B 1 1051 ? 205.137 162.830 147.704 1.00 25.80 1026 MET B N 1
ATOM 13652 C CA . MET B 1 1051 ? 203.719 162.825 148.031 1.00 28.62 1026 MET B CA 1
ATOM 13653 C C . MET B 1 1051 ? 203.480 162.419 149.480 1.00 25.69 1026 MET B C 1
ATOM 13654 O O . MET B 1 1051 ? 202.536 162.906 150.104 1.00 26.09 1026 MET B O 1
ATOM 13659 N N . ALA B 1 1052 ? 204.324 161.546 150.032 1.00 26.95 1027 ALA B N 1
ATOM 13660 C CA . ALA B 1 1052 ? 204.210 161.197 151.443 1.00 29.09 1027 ALA B CA 1
ATOM 13661 C C . ALA B 1 1052 ? 204.457 162.407 152.334 1.00 26.67 1027 ALA B C 1
ATOM 13662 O O . ALA B 1 1052 ? 203.740 162.615 153.316 1.00 30.80 1027 ALA B O 1
ATOM 13664 N N . GLN B 1 1053 ? 205.460 163.223 151.999 1.00 27.37 1028 GLN B N 1
ATOM 13665 C CA . GLN B 1 1053 ? 205.759 164.405 152.802 1.00 29.09 1028 GLN B CA 1
ATOM 13666 C C . GLN B 1 1053 ? 204.620 165.414 152.757 1.00 28.11 1028 GLN B C 1
ATOM 13667 O O . GLN B 1 1053 ? 204.285 166.022 153.776 1.00 38.89 1028 GLN B O 1
ATOM 13673 N N . LEU B 1 1054 ? 204.018 165.614 151.586 1.00 23.40 1029 LEU B N 1
ATOM 13674 C CA . LEU B 1 1054 ? 202.863 166.500 151.499 1.00 25.48 1029 LEU B CA 1
ATOM 13675 C C . LEU B 1 1054 ? 201.728 166.005 152.384 1.00 23.20 1029 LEU B C 1
ATOM 13676 O O . LEU B 1 1054 ? 201.073 166.796 153.070 1.00 28.98 1029 LEU B O 1
ATOM 13681 N N . TYR B 1 1055 ? 201.497 164.694 152.387 1.00 25.19 1030 TYR B N 1
ATOM 13682 C CA . TYR B 1 1055 ? 200.417 164.110 153.173 1.00 22.48 1030 TYR B CA 1
ATOM 13683 C C . TYR B 1 1055 ? 200.647 164.282 154.670 1.00 24.67 1030 TYR B C 1
ATOM 13684 O O . TYR B 1 1055 ? 199.723 164.640 155.403 1.00 24.93 1030 TYR B O 1
ATOM 13693 N N . VAL B 1 1056 ? 201.869 164.025 155.141 1.00 21.92 1031 VAL B N 1
ATOM 13694 C CA . VAL B 1 1056 ? 202.147 164.039 156.575 1.00 23.63 1031 VAL B CA 1
ATOM 13695 C C . VAL B 1 1056 ? 201.953 165.431 157.164 1.00 26.78 1031 VAL B C 1
ATOM 13696 O O . VAL B 1 1056 ? 201.534 165.570 158.316 1.00 28.93 1031 VAL B O 1
ATOM 13700 N N . HIS B 1 1057 ? 202.200 166.476 156.383 1.00 27.24 1032 HIS B N 1
ATOM 13701 C CA . HIS B 1 1057 ? 202.037 167.844 156.848 1.00 27.11 1032 HIS B CA 1
ATOM 13702 C C . HIS B 1 1057 ? 200.643 168.403 156.589 1.00 27.89 1032 HIS B C 1
ATOM 13703 O O . HIS B 1 1057 ? 200.440 169.610 156.732 1.00 38.96 1032 HIS B O 1
ATOM 13710 N N . GLY B 1 1058 ? 199.687 167.563 156.208 1.00 27.35 1033 GLY B N 1
ATOM 13711 C CA . GLY B 1 1058 ? 198.305 167.974 156.116 1.00 22.70 1033 GLY B CA 1
ATOM 13712 C C . GLY B 1 1058 ? 197.896 168.636 154.822 1.00 26.48 1033 GLY B C 1
ATOM 13713 O O . GLY B 1 1058 ? 196.768 169.126 154.730 1.00 32.62 1033 GLY B O 1
ATOM 13714 N N . HIS B 1 1059 ? 198.762 168.665 153.821 1.00 28.28 1034 HIS B N 1
ATOM 13715 C CA . HIS B 1 1059 ? 198.409 169.256 152.543 1.00 26.06 1034 HIS B CA 1
ATOM 13716 C C . HIS B 1 1059 ? 197.509 168.317 151.746 1.00 31.81 1034 HIS B C 1
ATOM 13717 O O . HIS B 1 1059 ? 197.442 167.115 151.999 1.00 34.31 1034 HIS B O 1
ATOM 13724 N N . ASP B 1 1060 ? 196.818 168.888 150.765 1.00 33.36 1035 ASP B N 1
ATOM 13725 C CA . ASP B 1 1060 ? 195.883 168.132 149.940 1.00 30.74 1035 ASP B CA 1
ATOM 13726 C C . ASP B 1 1060 ? 196.592 167.000 149.211 1.00 31.69 1035 ASP B C 1
ATOM 13727 O O . ASP B 1 1060 ? 197.530 167.231 148.447 1.00 35.41 1035 ASP B O 1
ATOM 13732 N N . LEU B 1 1061 ? 196.145 165.776 149.468 1.00 30.51 1036 LEU B N 1
ATOM 13733 C CA . LEU B 1 1061 ? 196.684 164.578 148.843 1.00 26.85 1036 LEU B CA 1
ATOM 13734 C C . LEU B 1 1061 ? 195.733 163.421 149.120 1.00 23.70 1036 LEU B C 1
ATOM 13735 O O . LEU B 1 1061 ? 195.445 163.124 150.280 1.00 29.69 1036 LEU B O 1
ATOM 13740 N N . ASP B 1 1062 ? 195.236 162.759 148.079 1.00 28.78 1037 ASP B N 1
ATOM 13741 C CA . ASP B 1 1062 ? 194.321 161.632 148.256 1.00 28.21 1037 ASP B CA 1
ATOM 13742 C C . ASP B 1 1062 ? 195.157 160.359 148.266 1.00 24.39 1037 ASP B C 1
ATOM 13743 O O . ASP B 1 1062 ? 195.525 159.834 147.216 1.00 27.44 1037 ASP B O 1
ATOM 13748 N N . PHE B 1 1063 ? 195.441 159.855 149.467 1.00 21.54 1038 PHE B N 1
ATOM 13749 C CA . PHE B 1 1063 ? 196.295 158.685 149.617 1.00 23.03 1038 PHE B CA 1
ATOM 13750 C C . PHE B 1 1063 ? 195.727 157.452 148.929 1.00 22.05 1038 PHE B C 1
ATOM 13751 O O . PHE B 1 1063 ? 196.490 156.548 148.589 1.00 27.93 1038 PHE B O 1
ATOM 13759 N N . ARG B 1 1064 ? 194.410 157.395 148.723 1.00 26.85 1039 ARG B N 1
ATOM 13760 C CA . ARG B 1 1064 ? 193.806 156.257 148.041 1.00 22.91 1039 ARG B CA 1
ATOM 13761 C C . ARG B 1 1064 ? 194.322 156.113 146.616 1.00 27.45 1039 ARG B C 1
ATOM 13762 O O . ARG B 1 1064 ? 194.493 154.989 146.135 1.00 30.12 1039 ARG B O 1
ATOM 13770 N N . THR B 1 1065 ? 194.606 157.227 145.937 1.00 24.58 1040 THR B N 1
ATOM 13771 C CA . THR B 1 1065 ? 195.077 157.166 144.557 1.00 24.09 1040 THR B CA 1
ATOM 13772 C C . THR B 1 1065 ? 196.447 156.516 144.431 1.00 21.38 1040 THR B C 1
ATOM 13773 O O . THR B 1 1065 ? 196.833 156.147 143.321 1.00 31.35 1040 THR B O 1
ATOM 13777 N N . LEU B 1 1066 ? 197.181 156.356 145.528 1.00 23.52 1041 LEU B N 1
ATOM 13778 C CA . LEU B 1 1066 ? 198.454 155.654 145.486 1.00 25.76 1041 LEU B CA 1
ATOM 13779 C C . LEU B 1 1066 ? 198.289 154.143 145.407 1.00 23.73 1041 LEU B C 1
ATOM 13780 O O . LEU B 1 1066 ? 199.278 153.442 145.200 1.00 26.47 1041 LEU B O 1
ATOM 13785 N N . PHE B 1 1067 ? 197.076 153.631 145.579 1.00 29.92 1042 PHE B N 1
ATOM 13786 C CA . PHE B 1 1067 ? 196.792 152.198 145.540 1.00 23.15 1042 PHE B CA 1
ATOM 13787 C C . PHE B 1 1067 ? 195.587 151.944 144.645 1.00 24.43 1042 PHE B C 1
ATOM 13788 O O . PHE B 1 1067 ? 194.505 151.596 145.128 1.00 34.09 1042 PHE B O 1
ATOM 13796 N N . PRO B 1 1068 ? 195.733 152.118 143.335 1.00 36.14 1043 PRO B N 1
ATOM 13797 C CA . PRO B 1 1068 ? 194.625 151.796 142.432 1.00 34.58 1043 PRO B CA 1
ATOM 13798 C C . PRO B 1 1068 ? 194.342 150.303 142.413 1.00 36.12 1043 PRO B C 1
ATOM 13799 O O . PRO B 1 1068 ? 195.241 149.471 142.547 1.00 41.09 1043 PRO B O 1
ATOM 13803 N N . ARG B 1 1069 ? 193.070 149.968 142.238 1.00 46.99 1044 ARG B N 1
ATOM 13804 C CA . ARG B 1 1069 ? 192.634 148.582 142.333 1.00 48.15 1044 ARG B CA 1
ATOM 13805 C C . ARG B 1 1069 ? 193.024 147.800 141.088 1.00 54.46 1044 ARG B C 1
ATOM 13806 O O . ARG B 1 1069 ? 192.885 148.281 139.962 1.00 52.73 1044 ARG B O 1
ATOM 13814 N N . ARG B 1 1070 ? 193.521 146.582 141.303 1.00 60.84 1045 ARG B N 1
ATOM 13815 C CA . ARG B 1 1070 ? 193.894 145.723 140.187 1.00 59.38 1045 ARG B CA 1
ATOM 13816 C C . ARG B 1 1070 ? 192.682 144.990 139.622 1.00 62.26 1045 ARG B C 1
ATOM 13817 O O . ARG B 1 1070 ? 192.478 144.961 138.404 1.00 63.99 1045 ARG B O 1
ATOM 13825 N N . SER B 1 1071 ? 191.867 144.400 140.491 1.00 69.30 1046 SER B N 1
ATOM 13826 C CA . SER B 1 1071 ? 190.740 143.582 140.064 1.00 71.07 1046 SER B CA 1
ATOM 13827 C C . SER B 1 1071 ? 189.471 144.423 140.016 1.00 71.71 1046 SER B C 1
ATOM 13828 O O . SER B 1 1071 ? 189.153 145.136 140.972 1.00 68.09 1046 SER B O 1
ATOM 13831 N N . LYS B 1 1072 ? 188.747 144.330 138.901 1.00 78.33 1047 LYS B N 1
ATOM 13832 C CA . LYS B 1 1072 ? 187.546 145.130 138.702 1.00 77.99 1047 LYS B CA 1
ATOM 13833 C C . LYS B 1 1072 ? 186.287 144.469 139.245 1.00 77.74 1047 LYS B C 1
ATOM 13834 O O . LYS B 1 1072 ? 185.390 145.169 139.726 1.00 77.05 1047 LYS B O 1
ATOM 13840 N N . GLY B 1 1073 ? 186.195 143.147 139.178 1.00 79.63 1048 GLY B N 1
ATOM 13841 C CA . GLY B 1 1073 ? 184.975 142.438 139.495 1.00 78.74 1048 GLY B CA 1
ATOM 13842 C C . GLY B 1 1073 ? 184.882 142.017 140.946 1.00 80.40 1048 GLY B C 1
ATOM 13843 O O . GLY B 1 1073 ? 185.495 142.607 141.839 1.00 81.69 1048 GLY B O 1
ATOM 13844 N N . LEU B 1 1074 ? 184.089 140.974 141.176 1.00 79.93 1049 LEU B N 1
ATOM 13845 C CA . LEU B 1 1074 ? 183.817 140.458 142.509 1.00 80.77 1049 LEU B CA 1
ATOM 13846 C C . LEU B 1 1074 ? 184.839 139.429 142.976 1.00 82.05 1049 LEU B C 1
ATOM 13847 O O . LEU B 1 1074 ? 184.711 138.916 144.092 1.00 81.72 1049 LEU B O 1
ATOM 13852 N N . ALA B 1 1075 ? 185.844 139.114 142.160 1.00 81.40 1050 ALA B N 1
ATOM 13853 C CA . ALA B 1 1075 ? 186.761 138.018 142.439 1.00 81.28 1050 ALA B CA 1
ATOM 13854 C C . ALA B 1 1075 ? 188.121 138.491 142.939 1.00 81.23 1050 ALA B C 1
ATOM 13855 O O . ALA B 1 1075 ? 189.079 137.711 142.927 1.00 80.99 1050 ALA B O 1
ATOM 13857 N N . GLY B 1 1076 ? 188.233 139.745 143.369 1.00 75.46 1051 GLY B N 1
ATOM 13858 C CA . GLY B 1 1076 ? 189.492 140.229 143.903 1.00 73.84 1051 GLY B CA 1
ATOM 13859 C C . GLY B 1 1076 ? 189.869 139.555 145.206 1.00 73.41 1051 GLY B C 1
ATOM 13860 O O . GLY B 1 1076 ? 190.826 138.776 145.256 1.00 73.47 1051 GLY B O 1
ATOM 13861 N N . ALA B 1 1077 ? 189.133 139.871 146.274 1.00 70.25 1052 ALA B N 1
ATOM 13862 C CA . ALA B 1 1077 ? 189.180 139.145 147.542 1.00 69.60 1052 ALA B CA 1
ATOM 13863 C C . ALA B 1 1077 ? 190.550 139.187 148.210 1.00 68.65 1052 ALA B C 1
ATOM 13864 O O . ALA B 1 1077 ? 190.720 138.660 149.313 1.00 69.21 1052 ALA B O 1
ATOM 13866 N N . LEU B 1 1078 ? 191.522 139.820 147.560 1.00 59.28 1053 LEU B N 1
ATOM 13867 C CA . LEU B 1 1078 ? 192.874 139.934 148.081 1.00 58.97 1053 LEU B CA 1
ATOM 13868 C C . LEU B 1 1078 ? 193.401 141.358 148.008 1.00 55.93 1053 LEU B C 1
ATOM 13869 O O . LEU B 1 1078 ? 194.533 141.604 148.437 1.00 56.31 1053 LEU B O 1
ATOM 13874 N N . ASP B 1 1079 ? 192.616 142.294 147.474 1.00 43.05 1054 ASP B N 1
ATOM 13875 C CA . ASP B 1 1079 ? 193.013 143.693 147.433 1.00 43.37 1054 ASP B CA 1
ATOM 13876 C C . ASP B 1 1079 ? 193.226 144.288 148.820 1.00 44.04 1054 ASP B C 1
ATOM 13877 O O . ASP B 1 1079 ? 193.949 145.279 148.945 1.00 44.99 1054 ASP B O 1
ATOM 13882 N N . PHE B 1 1080 ? 192.623 143.715 149.860 1.00 34.57 1055 PHE B N 1
ATOM 13883 C CA . PHE B 1 1080 ? 192.670 144.296 151.193 1.00 36.02 1055 PHE B CA 1
ATOM 13884 C C . PHE B 1 1080 ? 193.174 143.276 152.198 1.00 32.63 1055 PHE B C 1
ATOM 13885 O O . PHE B 1 1080 ? 192.887 142.085 152.082 1.00 44.36 1055 PHE B O 1
ATOM 13893 N N . ALA B 1 1081 ? 193.927 143.752 153.178 1.00 26.38 1056 ALA B N 1
ATOM 13894 C CA . ALA B 1 1081 ? 194.405 142.941 154.283 1.00 31.99 1056 ALA B CA 1
ATOM 13895 C C . ALA B 1 1081 ? 193.581 143.220 155.538 1.00 34.46 1056 ALA B C 1
ATOM 13896 O O . ALA B 1 1081 ? 192.937 144.261 155.672 1.00 36.86 1056 ALA B O 1
ATOM 13898 N N . ASN B 1 1082 ? 193.614 142.267 156.466 1.00 37.42 1057 ASN B N 1
ATOM 13899 C CA . ASN B 1 1082 ? 192.798 142.329 157.681 1.00 38.33 1057 ASN B CA 1
ATOM 13900 C C . ASN B 1 1082 ? 193.594 142.989 158.810 1.00 35.66 1057 ASN B C 1
ATOM 13901 O O . ASN B 1 1082 ? 193.984 142.373 159.798 1.00 42.85 1057 ASN B O 1
ATOM 13906 N N . ILE B 1 1083 ? 193.821 144.286 158.643 1.00 34.49 1058 ILE B N 1
ATOM 13907 C CA . ILE B 1 1083 ? 194.596 145.083 159.592 1.00 29.80 1058 ILE B CA 1
ATOM 13908 C C . ILE B 1 1083 ? 193.777 145.330 160.856 1.00 26.13 1058 ILE B C 1
ATOM 13909 O O . ILE B 1 1083 ? 192.542 145.292 160.804 1.00 32.83 1058 ILE B O 1
ATOM 13914 N N . PRO B 1 1084 ? 194.409 145.566 162.001 1.00 31.26 1059 PRO B N 1
ATOM 13915 C CA . PRO B 1 1084 ? 193.656 145.816 163.240 1.00 28.64 1059 PRO B CA 1
ATOM 13916 C C . PRO B 1 1084 ? 192.786 147.054 163.125 1.00 26.95 1059 PRO B C 1
ATOM 13917 O O . PRO B 1 1084 ? 193.190 148.055 162.518 1.00 34.14 1059 PRO B O 1
ATOM 13921 N N . PRO B 1 1085 ? 191.593 147.032 163.704 1.00 28.80 1060 PRO B N 1
ATOM 13922 C CA . PRO B 1 1085 ? 190.724 148.210 163.677 1.00 26.35 1060 PRO B CA 1
ATOM 13923 C C . PRO B 1 1085 ? 191.198 149.278 164.654 1.00 21.08 1060 PRO B C 1
ATOM 13924 O O . PRO B 1 1085 ? 192.048 149.046 165.510 1.00 30.24 1060 PRO B O 1
ATOM 13928 N N . THR B 1 1086 ? 190.633 150.471 164.496 1.00 22.87 1061 THR B N 1
ATOM 13929 C CA . THR B 1 1086 ? 190.871 151.553 165.443 1.00 21.41 1061 THR B CA 1
ATOM 13930 C C . THR B 1 1086 ? 190.452 151.124 166.845 1.00 20.06 1061 THR B C 1
ATOM 13931 O O . THR B 1 1086 ? 189.379 150.552 167.036 1.00 29.96 1061 THR B O 1
ATOM 13935 N N . ARG B 1 1087 ? 191.308 151.391 167.826 1.00 32.30 1062 ARG B N 1
ATOM 13936 C CA . ARG B 1 1087 ? 191.072 150.995 169.208 1.00 27.64 1062 ARG B CA 1
ATOM 13937 C C . ARG B 1 1087 ? 190.626 152.198 170.027 1.00 27.20 1062 ARG B C 1
ATOM 13938 O O . ARG B 1 1087 ? 191.214 153.276 169.924 1.00 36.30 1062 ARG B O 1
ATOM 13946 N N . PHE B 1 1088 ? 189.594 152.010 170.837 1.00 31.30 1063 PHE B N 1
ATOM 13947 C CA . PHE B 1 1088 ? 189.062 153.062 171.689 1.00 24.44 1063 PHE B CA 1
ATOM 13948 C C . PHE B 1 1088 ? 189.413 152.797 173.149 1.00 24.79 1063 PHE B C 1
ATOM 13949 O O . PHE B 1 1088 ? 189.575 151.651 173.567 1.00 31.08 1063 PHE B O 1
ATOM 13957 N N . LYS B 1 1089 ? 189.539 153.870 173.917 1.00 28.51 1064 LYS B N 1
ATOM 13958 C CA . LYS B 1 1089 ? 189.830 153.806 175.349 1.00 27.53 1064 LYS B CA 1
ATOM 13959 C C . LYS B 1 1089 ? 188.571 154.221 176.099 1.00 23.40 1064 LYS B C 1
ATOM 13960 O O . LYS B 1 1089 ? 188.291 155.410 176.243 1.00 34.45 1064 LYS B O 1
ATOM 13966 N N . ARG B 1 1090 ? 187.820 153.243 176.584 1.00 28.31 1065 ARG B N 1
ATOM 13967 C CA . ARG B 1 1090 ? 186.536 153.502 177.218 1.00 29.74 1065 ARG B CA 1
ATOM 13968 C C . ARG B 1 1090 ? 186.720 153.785 178.703 1.00 28.20 1065 ARG B C 1
ATOM 13969 O O . ARG B 1 1090 ? 187.320 152.988 179.426 1.00 34.34 1065 ARG B O 1
ATOM 13977 N N . LYS B 1 1091 ? 186.204 154.922 179.149 1.00 31.74 1066 LYS B N 1
ATOM 13978 C CA . LYS B 1 1091 ? 186.142 155.267 180.560 1.00 26.16 1066 LYS B CA 1
ATOM 13979 C C . LYS B 1 1091 ? 184.695 155.250 181.032 1.00 26.00 1066 LYS B C 1
ATOM 13980 O O . LYS B 1 1091 ? 183.761 155.390 180.244 1.00 29.55 1066 LYS B O 1
ATOM 13986 N N . GLU B 1 1092 ? 184.519 155.072 182.335 1.00 31.71 1067 GLU B N 1
ATOM 13987 C CA . GLU B 1 1092 ? 183.185 155.009 182.919 1.00 30.63 1067 GLU B CA 1
ATOM 13988 C C . GLU B 1 1092 ? 182.581 156.406 182.996 1.00 24.63 1067 GLU B C 1
ATOM 13989 O O . GLU B 1 1092 ? 183.171 157.313 183.583 1.00 28.44 1067 GLU B O 1
ATOM 13995 N N . HIS B 1 1093 ? 181.406 156.575 182.401 1.00 23.50 1068 HIS B N 1
ATOM 13996 C CA . HIS B 1 1093 ? 180.672 157.833 182.449 1.00 23.83 1068 HIS B CA 1
ATOM 13997 C C . HIS B 1 1093 ? 179.212 157.513 182.717 1.00 24.91 1068 HIS B C 1
ATOM 13998 O O . HIS B 1 1093 ? 178.557 156.865 181.900 1.00 30.04 1068 HIS B O 1
ATOM 14005 N N . TRP B 1 1094 ? 178.709 157.959 183.859 1.00 30.46 1069 TRP B N 1
ATOM 14006 C CA . TRP B 1 1094 ? 177.354 157.639 184.276 1.00 25.09 1069 TRP B CA 1
ATOM 14007 C C . TRP B 1 1094 ? 176.922 158.699 185.270 1.00 23.14 1069 TRP B C 1
ATOM 14008 O O . TRP B 1 1094 ? 177.750 159.410 185.838 1.00 37.97 1069 TRP B O 1
ATOM 14019 N N . LEU B 1 1095 ? 175.621 158.808 185.464 1.00 34.81 1070 LEU B N 1
ATOM 14020 C CA . LEU B 1 1095 ? 175.088 159.771 186.411 1.00 35.40 1070 LEU B CA 1
ATOM 14021 C C . LEU B 1 1095 ? 174.910 159.120 187.772 1.00 37.26 1070 LEU B C 1
ATOM 14022 O O . LEU B 1 1095 ? 174.204 158.111 187.874 1.00 42.10 1070 LEU B O 1
ATOM 14027 N N . PRO B 1 1096 ? 175.526 159.642 188.827 1.00 46.29 1071 PRO B N 1
ATOM 14028 C CA . PRO B 1 1096 ? 175.183 159.176 190.177 1.00 49.28 1071 PRO B CA 1
ATOM 14029 C C . PRO B 1 1096 ? 173.743 159.549 190.482 1.00 46.88 1071 PRO B C 1
ATOM 14030 O O . PRO B 1 1096 ? 173.356 160.713 190.397 1.00 50.89 1071 PRO B O 1
ATOM 14034 N N . ALA B 1 1097 ? 172.936 158.544 190.800 1.00 55.52 1072 ALA B N 1
ATOM 14035 C CA . ALA B 1 1097 ? 171.514 158.769 190.994 1.00 55.98 1072 ALA B CA 1
ATOM 14036 C C . ALA B 1 1097 ? 170.982 157.797 192.033 1.00 57.23 1072 ALA B C 1
ATOM 14037 O O . ALA B 1 1097 ? 171.455 156.665 192.146 1.00 58.61 1072 ALA B O 1
ATOM 14039 N N . HIS B 1 1098 ? 169.996 158.259 192.795 1.00 64.86 1073 HIS B N 1
ATOM 14040 C CA . HIS B 1 1098 ? 169.359 157.441 193.814 1.00 64.25 1073 HIS B CA 1
ATOM 14041 C C . HIS B 1 1098 ? 167.889 157.814 193.891 1.00 65.57 1073 HIS B C 1
ATOM 14042 O O . HIS B 1 1098 ? 167.534 158.989 193.780 1.00 68.31 1073 HIS B O 1
ATOM 14049 N N . PHE B 1 1099 ? 167.043 156.810 194.081 1.00 60.96 1074 PHE B N 1
ATOM 14050 C CA . PHE B 1 1099 ? 165.610 157.028 194.219 1.00 60.45 1074 PHE B CA 1
ATOM 14051 C C . PHE B 1 1099 ? 165.124 156.611 195.601 1.00 59.96 1074 PHE B C 1
ATOM 14052 O O . PHE B 1 1099 ? 165.202 157.387 196.552 1.00 59.72 1074 PHE B O 1
#

Solvent-accessible surface area: 69252 Å² total; per-residue (Å²): 158,31,85,76,141,96,151,35,62,27,0,0,0,4,0,1,2,0,32,1,1,20,81,6,54,54,14,107,77,0,17,89,6,2,52,136,21,84,63,4,9,70,93,37,34,160,102,15,5,67,19,0,64,110,55,103,148,14,20,90,30,7,170,137,8,113,20,80,0,0,19,21,107,71,16,51,4,0,5,5,89,21,6,80,31,64,138,97,31,0,21,6,0,3,3,4,2,4,11,0,2,13,0,0,27,48,0,3,34,66,7,75,10,1,11,36,45,18,98,36,86,37,0,0,0,8,0,0,6,22,28,31,6,0,16,27,4,15,16,36,40,32,37,138,42,63,23,77,11,37,14,0,14,22,23,1,0,3,0,0,10,0,0,44,28,5,14,0,68,1,3,4,5,4,1,12,1,11,16,0,0,0,0,6,0,1,9,22,0,0,40,6,0,37,22,31,42,2,69,10,0,0,0,2,0,0,0,3,2,5,1,2,35,30,8,17,12,28,31,102,82,41,90,31,17,1,72,55,2,73,2,8,3,2,0,52,66,6,64,4,30,5,12,0,0,0,0,1,2,4,0,0,14,42,16,37,17,0,64,172,54,26,13,98,12,20,0,0,0,2,0,3,3,10,8,1,3,0,94,12,147,31,23,104,28,51,16,32,74,2,3,5,93,0,3,85,61,0,0,74,33,4,27,20,41,4,111,30,0,0,0,0,1,1,24,0,12,0,39,69,132,18,2,27,45,6,0,44,1,3,10,97,17,0,2,126,64,10,66,54,105,88,24,0,19,0,1,0,2,10,2,2,1,1,6,2,21,1,0,4,5,4,0,3,2,2,1,0,0,14,0,10,47,75,71,66,0,0,14,7,26,27,60,80,14,79,0,101,164,14,76,25,111,138,24,62,6,110,9,9,69,80,68,26,95,12,49,78,60,48,60,51,0,1,0,0,0,5,5,15,7,53,1,4,3,2,1,0,1,0,0,22,25,36,67,67,55,19,45,90,188,84,119,42,2,85,130,40,29,83,117,11,112,125,114,63,122,66,143,54,87,143,118,106,64,112,103,21,13,6,0,6,10,25,17,60,65,27,61,22,1,79,86,42,0,34,49,8,0,79,28,0,62,35,118,87,0,108,91,22,67,18,52,4,0,1,6,7,15,1,35,53,40,25,13,141,1,37,0,0,0,24,0,52,48,32,90,69,0,20,134,0,0,86,9,6,20,92,62,131,176,40,129,28,20,43,54,19,105,21,66,38,132,48,22,9,0,1,0,0,0,0,82,46,0,63,34,101,107,2,2,26,40,1,7,24,80,38,159,36,1,13,92,44,2,62,82,0,7,57,47,0,64,123,90,63,63,60,11,1,7,51,38,4,3,39,63,112,15,48,9,65,117,100,62,15,141,127,34,42,9,10,16,14,0,0,1,0,0,0,0,0,0,0,0,15,2,0,89,100,17,30,5,128,14,44,1,0,2,0,16,22,14,0,16,3,0,0,0,34,1,0,15,0,3,48,21,45,21,0,1,58,3,0,2,8,31,0,18,13,12,21,94,14,39,71,144,77,156,57,96,49,44,58,44,18,6,20,2,61,18,27,34,113,63,5,159,93,30,43,96,89,45,101,71,7,51,20,0,20,21,1,3,32,88,33,1,7,0,1,0,33,44,81,41,1,45,47,5,26,60,34,0,116,87,104,72,70,105,25,126,77,32,157,64,113,14,4,7,7,2,78,36,4,64,96,13,33,48,76,4,24,74,72,0,135,44,16,133,44,81,72,2,106,15,2,0,1,0,1,13,55,102,0,64,62,25,158,72,62,31,72,64,26,0,66,34,63,6,19,66,67,13,9,26,103,19,6,64,0,12,47,1,1,87,51,1,24,116,69,29,17,32,0,0,0,1,0,1,2,32,41,55,2,17,147,43,0,17,93,0,3,48,58,30,57,23,159,111,24,24,65,1,35,3,3,25,123,158,112,64,17,27,52,19,5,25,31,0,6,1,47,1,2,3,37,37,15,88,22,50,1,66,44,30,14,86,73,167,36,169,43,126,89,18,99,146,14,39,8,100,13,27,90,50,163,46,94,104,117,128,4,30,27,131,14,132,86,157,32,84,78,140,96,153,35,61,26,0,0,0,4,0,1,2,0,32,1,0,21,79,6,55,53,13,107,77,0,16,90,6,3,53,136,22,82,66,4,10,70,94,38,34,163,102,15,6,66,20,1,64,110,55,101,147,13,20,88,29,9,171,137,7,112,20,81,0,0,19,20,106,71,14,48,4,0,4,5,88,22,6,79,30,65,136,98,31,0,20,6,0,3,3,4,1,4,11,0,2,14,0,0,27,50,0,3,32,65,7,76,11,1,11,37,45,18,99,37,88,37,0,0,0,8,0,0,6,23,28,30,6,1,15,27,4,15,16,36,42,34,36,139,42,64,22,76,11,37,13,0,14,21,20,1,0,3,0,1,10,0,0,45,27,5,15,1,68,0,3,4,6,4,2,12,2,11,18,0,0,0,0,6,0,1,9,23,0,0,39,7,0,36,22,29,43,2,68,9,0,0,0,3,0,0,0,3,3,5,1,3,33,29,8,18,11,27,32,100,80,42,89,32,18,1,71,56,2,72,1,8,3,2,0,52,67,7,64,4,30,4,11,0,0,0,0,1,2,4,0,0,14,40,15,37,16,0,68,168,56,27,13,98,12,21,0,0,0,2,0,4,3,10,8,1,3,0,95,13,147,31,22,103,29,51,15,32,75,2,3,5,92,0,3,85,61,0,0,72,34,4,28,20,39,4,110,29,0,0,0,0,1,0,25,0,13,0,39,69,129,18,2,25,45,7,0,44,1,3,10,97,18,0,2,126,64,9,66,53,106,88,25,0,19,0,1,0,2,10,2,2,1,2,4,2,21,0,0,4,5,4,0,3,2,1,2,0,0,14,0,10,48,76,68,65,0,0,14,7,27,27,59,79,15,79,1,100,164,14,75,25,113,138,24,60,6,111,9,9,70,80,68,26,94,12,48,77,60,47,61,51,1,1,0,0,0,4,5,16,7,53,0,3,3,2,1,0,1,0,0,21,24,36,66,68,54,19,46,89,187,87,121,43,1,86,130,40,30,84,115,10,112,122,113,63,122,65,144,55,87,142,119,106,64,115,102,21,14,6,0,5,10,26,18,60,66,28,62,22,1,81,84,43,0,35,49,8,0,79,28,0,62,34,118,87,0,108,89,22,67,18,53,6,0,0,5,6,16,1,32,50,39,25,13,140,1,34,0,0,0,26,0,53,48,32,90,69,0,20,131,0,0,88,8,6,20,92,62,131,178,40,129,27,20,43,54,19,103,22,63,38,130,47,23,9,0,1,0,0,0,0,85,45,0,63,34,102,108,1,1,24,42,1,7,24,81,39,160,37,0,13,93,44,2,63,81,0,7,56,47,0,63,121,89,62,65,60,10,0,5,52,38,3,3,39,61,111,14,47,9,64,116,100,62,15,140,127,34,40,8,10,17,15,0,0,0,0,0,0,0,0,0,0,0,15,3,0,91,98,17,30,5,128,13,42,1,0,2,0,16,21,13,0,15,4,0,0,0,33,1,0,16,0,4,48,20,44,20,0,1,57,4,1,3,8,31,0,18,12,12,21,93,21,39,70,166,31,154,59,95,57,44,57,42,20,6,20,3,62,16,26,34,116,61,5,162,93,30,43,96,90,45,104,70,6,50,19,0,20,22,1,3,33,89,33,1,6,0,1,0,32,43,81,43,1,46,47,6,26,60,34,0,117,88,105,72,71,106,24,127,76,34,157,64,110,14,5,7,7,3,79,41,4,64,98,13,32,50,77,4,23,73,71,0,133,43,16,130,44,83,73,1,108,15,3,0,0,0,1,13,55,102,0,63,63,25,158,72,62,31,72,66,25,0,65,33,64,5,18,66,69,13,8,27,104,17,6,63,0,12,46,1,0,87,50,1,24,115,68,29,17,32,0,0,0,1,0,1,2,32,40,56,2,17,146,45,0,17,92,0,3,49,59,30,54,23,161,108,24,23,65,1,35,2,2,24,126,157,111,64,18,28,53,20,5,25,30,1,5,0,48,1,2,2,36,36,13,88,22,49,1,67,45,29,14,84,74,169,36,168,43,124,90,18,99,146,14,40,9,102,12,26,90,51,163,49,94,102,118,131,4,30,27,128,15,131,86